Protein 4XRP (pdb70)

CATH classification: 3.40.50.300 (+1 more: 3.40.50.1000)

Nearest PDB structures (foldseek):
  4xrp-assembly1_F  TM=1.002E+00  e=7.796E-98  Capnocytophaga gingivalis ATCC 33624
  4xrp-assembly1_C  TM=9.971E-01  e=2.795E-89  Capnocytophaga gingivalis ATCC 33624
  4xru-assembly1_F  TM=9.814E-01  e=2.225E-80  Capnocytophaga gingivalis ATCC 33624
  2r3s-assembly1_B  TM=5.522E-01  e=4.168E-06  Nostoc punctiforme PCC 73102
  7clf-assembly1_A  TM=5.342E-01  e=6.201E-05  Serratia marcescens

Secondary structure (DSSP, 8-state):
--TT------EEEEEEE-TTSSHHHHHHHHHHHSSSEEEE-HHHHHHHTT--S---HHHHHHHHHHHHHHHHHHHHTT-EEEEE-S-SSHHHHHHHHHHHHTT-EEEEEEE---HHHHHTTTTTTTTSSS----TTHHHHHHHHHHHHTTTS----B---------------TTSPEEEEE-TBTTTEE-TTS-SS-GGGGGGPEE-HHHHHHHHHHTTTT-EEEEEEEEEGGGHHHHHHHHHHTT---SEEEEE-TT--S-HHHHHHHHHHHHTTTT-EEEEEEE--HHHHHIIIIIT---EEE-S----/---HHHHHHHHHHHHHTT----PPP-EEPPPBTTTTBSS-HHHHHHHHHHTT--EEEEEEEESSEEEEEEEESSGGG-EEE-SSS-B--SS-HHHHHHHTHHHHTTS--TTEEEEEEEEEEE-TTTS--SS--HHHHHHHHHHHHHHHHHSS-HHHHHHHHHTT-HHHHHHHHHTTTS-SHHHHHHS-HHHHHHHHHHHH-----HHHHHHHHHHHHHHHHHHTS----EEEEEEEEEEEETTS-EE----GGGHHHH--S--EEEE-SSHHHHHHHHHHHHHHHTT--STTEEEEEEEESSS--TT--S-EEEE-HHHHHHHH-TTTGGGHHHHHHH---TTHHHHHHHHHHHHHHHHHS-GGG-STT-HHHHHHHHHHHHHHHHHTTS-TT-/-EEEEE---TTHHHHTT--TTGGGGEEEE--TTSEEEEEB-SSSEEEEEEE--SSSSS-TTS-S---GGGT-HHHHHHHHHHHTGGGGS-HHHHHT-BPTTTSSBHHHH--S-EEEEEEEEE--STTB-SS-BHHHHH-TTB--EEEETTEEEEEEEESSHHHHHHHHHHHHHHHHHH----TT----SSHHHHHGGGGGSSS---HHHHHHHHHHH--SHHHHHHHHHHHHHHHHTTT--EE--SS-HHHHHHHHHHHHH-SSS-EEEES-TT-HHHHHHT-GGG---S-EEEE-SSTTHHHHHTS-TTTTS-S-EEEESSGGG----S-EEEEEES-TTSS-HHHHHHHHHHHHHS-EEEEEEEEE-GGGGGG--------HHHHHHHHHHHHTT---EEEEEEES-EETTB-SEEEEEEE-/--TT------EEEEEEE-TTSSHHHHHHHHHHHSSSEEEE-HHHHHHHTT-SS---HHHHHHHHHHHHHHHHHHHHTT-EEEEE-SSSSSHHHHHHHHHHTTTSEEEEEEE---STTTHHHHTTTTTTS-----TTHHHHHHHHHHHHTTTS--S-B-----PPP--PPP--TTSPEEEEE--BTTTEE-TT--SS-GGGGGGPEE-HHHHHHHHHHTTTT-EEEEEEEEEGGGHHHHHHHHHHTT---SEEEEE-TT--S-HHHHHHHHHHHHTTTTSEEEEEEE--HHHHHIIIIIS---EEE-S----/--HHHHHHHHHHHHHTT----PPP-EEPPPBTTTTBSS-HHHHHHHHHTTT--EEEEEEEESSEEEEEEEESSGGG-EEE-SSS-B--SS-HHHHHHHHHHHHTTS--TTEEEEEEEEEEESTTTS--SS--HHHHHHHHHHHHHHHHHSS-HHHHHHHHHTTSHHHHHHHHHHHHS-HHHHHHHS-HHHHHHHHHHHH-----HHHHHHHHHHHHHHHHHHTS----EEEEEEEEEEEESSS-EE----GGGGTTT--S--EEEE-SSHHHHHHHHHHHHHHHTT--STTEEEEEEEESSS--TT--S-EEEE-HHHHHHHH-TTTGGGHHHHHHH---HHHHHHHHHHHHHHHHHHHS-GGG-STT-TTHHHHHHHHHHHHHHHTSS-TT-/-EEEEEE--TTHHHHTT--TTGGGGEEEEEETTEEEEEEE-SSSEEEEEEE--SSSSS-TTS-S---GGGT-HHHHHHHHHHHTGGGGS-HHHHHT-B-SSSSSBHHHHTTS-EEEEEEEEE--BTTBSSS-BGGGGT-TTB--EEEETTEEEEEEEESSHHHHHHHHHHHHHHHHHH----SS----SSHHHHHGGGGGSSS---HHHHHHHHHHH--SHHHHHHHHHHHHHHHHTTT--EE--SS-HHHHHHHHHHHHH-SSS-EEEES-TTTHHHHHHT-GGG---S-EEEE-SSHHHHHHHHTTTTTTS-SSEEE-SSGGG----S-EEEEEES-TTSS-HHHHHHHHHHHTTS-EEEEEEEEE-GGGTT-------HHHHHHHHHHHHTTS--EEEEEEES-EETTB-SEEEEEEE-

Radius of gyration: 53.02 Å; Cα contacts (8 Å, |Δi|>4): 3892; chains: 6; bounding box: 178×100×111 Å

B-factor: mean 70.67, std 24.38, range [30.42, 230.84]

Structure (mmCIF, N/CA/C/O backbone):
data_4XRP
#
_entry.id   4XRP
#
_cell.length_a   111.160
_cell.length_b   179.201
_cell.length_c   114.333
_cell.angle_alpha   90.000
_cell.angle_beta   103.700
_cell.angle_gamma   90.000
#
_symmetry.space_group_name_H-M   'P 1 21 1'
#
loop_
_entity.id
_entity.type
_entity.pdbx_description
1 polymer Pnkp1
2 polymer Rnl
3 polymer Hen1
4 non-polymer 'PHOSPHATE ION'
5 non-polymer 'MAGNESIUM ION'
6 non-polymer 'SULFATE ION'
7 non-polymer GLYCEROL
8 water water
#
loop_
_atom_site.group_PDB
_atom_site.id
_atom_site.type_symbol
_atom_site.label_atom_id
_atom_site.label_alt_id
_atom_site.label_comp_id
_atom_site.label_asym_id
_atom_site.label_entity_id
_atom_site.label_seq_id
_atom_site.pdbx_PDB_ins_code
_atom_site.Cartn_x
_atom_site.Cartn_y
_atom_site.Cartn_z
_atom_site.occupancy
_atom_site.B_iso_or_equiv
_atom_site.auth_seq_id
_atom_site.auth_comp_id
_atom_site.auth_asym_id
_atom_site.auth_atom_id
_atom_site.pdbx_PDB_model_num
ATOM 1 N N . SER A 1 2 ? 88.136 32.921 104.953 1.00 137.74 2 SER A N 1
ATOM 2 C CA . SER A 1 2 ? 89.411 33.216 105.601 1.00 139.04 2 SER A CA 1
ATOM 3 C C . SER A 1 2 ? 89.995 32.007 106.326 1.00 137.90 2 SER A C 1
ATOM 4 O O . SER A 1 2 ? 89.431 30.915 106.315 1.00 135.36 2 SER A O 1
ATOM 7 N N . ALA A 1 3 ? 91.142 32.230 106.954 1.00 139.93 3 ALA A N 1
ATOM 8 C CA . ALA A 1 3 ? 91.795 31.233 107.784 1.00 139.81 3 ALA A CA 1
ATOM 9 C C . ALA A 1 3 ? 91.986 31.788 109.182 1.00 139.45 3 ALA A C 1
ATOM 10 O O . ALA A 1 3 ? 92.040 31.039 110.156 1.00 142.22 3 ALA A O 1
ATOM 12 N N . LYS A 1 4 ? 92.110 33.109 109.267 1.00 134.91 4 LYS A N 1
ATOM 13 C CA . LYS A 1 4 ? 92.343 33.782 110.539 1.00 132.25 4 LYS A CA 1
ATOM 14 C C . LYS A 1 4 ? 91.231 33.431 111.534 1.00 136.90 4 LYS A C 1
ATOM 15 O O . LYS A 1 4 ? 91.431 33.517 112.751 1.00 138.29 4 LYS A O 1
ATOM 21 N N . ASN A 1 5 ? 90.072 33.012 111.019 1.00 142.18 5 ASN A N 1
ATOM 22 C CA . ASN A 1 5 ? 88.880 32.840 111.851 1.00 145.58 5 ASN A CA 1
ATOM 23 C C . ASN A 1 5 ? 88.214 31.453 111.728 1.00 138.65 5 ASN A C 1
ATOM 24 O O . ASN A 1 5 ? 86.990 31.351 111.648 1.00 141.60 5 ASN A O 1
ATOM 29 N N . ASN A 1 6 ? 89.024 30.394 111.694 1.00 129.15 6 ASN A N 1
ATOM 30 C CA . ASN A 1 6 ? 88.494 29.031 111.736 1.00 121.29 6 ASN A CA 1
ATOM 31 C C . ASN A 1 6 ? 89.100 28.295 112.912 1.00 115.29 6 ASN A C 1
ATOM 32 O O . ASN A 1 6 ? 88.894 27.092 113.085 1.00 115.34 6 ASN A O 1
ATOM 37 N N . THR A 1 7 ? 89.854 29.057 113.699 1.00 109.81 7 THR A N 1
ATOM 38 C CA . THR A 1 7 ? 90.726 28.585 114.777 1.00 106.33 7 THR A CA 1
ATOM 39 C C . THR A 1 7 ? 90.222 27.438 115.670 1.00 101.84 7 THR A C 1
ATOM 40 O O . THR A 1 7 ? 89.055 27.394 116.067 1.00 99.40 7 THR A O 1
ATOM 44 N N . HIS A 1 8 ? 91.128 26.526 116.003 1.00 99.77 8 HIS A N 1
ATOM 45 C CA . HIS A 1 8 ? 90.782 25.339 116.774 1.00 100.37 8 HIS A CA 1
ATOM 46 C C . HIS A 1 8 ? 91.418 25.453 118.173 1.00 95.88 8 HIS A C 1
ATOM 47 O O . HIS A 1 8 ? 92.413 26.158 118.346 1.00 94.75 8 HIS A O 1
ATOM 54 N N . HIS A 1 9 ? 90.833 24.787 119.170 1.00 93.04 9 HIS A N 1
ATOM 55 C CA . HIS A 1 9 ? 91.387 24.762 120.532 1.00 91.94 9 HIS A CA 1
ATOM 56 C C . HIS A 1 9 ? 91.676 23.345 121.007 1.00 91.82 9 HIS A C 1
ATOM 57 O O . HIS A 1 9 ? 91.033 22.390 120.565 1.00 95.66 9 HIS A O 1
ATOM 64 N N . PHE A 1 10 ? 92.648 23.229 121.916 1.00 85.22 10 PHE A N 1
ATOM 65 C CA . PHE A 1 10 ? 93.258 21.950 122.292 1.00 79.97 10 PHE A CA 1
ATOM 66 C C . PHE A 1 10 ? 93.319 21.822 123.804 1.00 71.83 10 PHE A C 1
ATOM 67 O O . PHE A 1 10 ? 93.319 22.829 124.497 1.00 71.93 10 PHE A O 1
ATOM 75 N N . PRO A 1 11 ? 93.360 20.589 124.332 1.00 71.92 11 PRO A N 1
ATOM 76 C CA . PRO A 1 11 ? 93.442 20.377 125.790 1.00 72.82 11 PRO A CA 1
ATOM 77 C C . PRO A 1 11 ? 94.646 21.062 126.443 1.00 73.56 11 PRO A C 1
ATOM 78 O O . PRO A 1 11 ? 95.664 21.240 125.791 1.00 74.35 11 PRO A O 1
ATOM 82 N N . LYS A 1 12 ? 94.521 21.453 127.706 1.00 69.65 12 LYS A N 1
ATOM 83 C CA . LYS A 1 12 ? 95.650 22.020 128.421 1.00 65.64 12 LYS A CA 1
ATOM 84 C C . LYS A 1 12 ? 96.367 20.931 129.235 1.00 62.07 12 LYS A C 1
ATOM 85 O O . LYS A 1 12 ? 95.720 20.072 129.848 1.00 55.54 12 LYS A O 1
ATOM 91 N N . LEU A 1 13 ? 97.700 20.976 129.238 1.00 58.55 13 LEU A N 1
ATOM 92 C CA . LEU A 1 13 ? 98.498 20.196 130.172 1.00 50.09 13 LEU A CA 1
ATOM 93 C C . LEU A 1 13 ? 99.235 21.156 131.094 1.00 55.74 13 LEU A C 1
ATOM 94 O O . LEU A 1 13 ? 99.968 22.032 130.629 1.00 57.94 13 LEU A O 1
ATOM 99 N N . LEU A 1 14 ? 99.013 21.016 132.398 1.00 57.92 14 LEU A N 1
ATOM 100 C CA . LEU A 1 14 ? 99.687 21.862 133.371 1.00 58.33 14 LEU A CA 1
ATOM 101 C C . LEU A 1 14 ? 100.747 21.025 134.068 1.00 65.08 14 LEU A C 1
ATOM 102 O O . LEU A 1 14 ? 100.424 19.999 134.684 1.00 63.64 14 LEU A O 1
ATOM 107 N N . ILE A 1 15 ? 102.005 21.461 133.991 1.00 68.60 15 ILE A N 1
ATOM 108 C CA . ILE A 1 15 ? 103.087 20.707 134.617 1.00 66.37 15 ILE A CA 1
ATOM 109 C C . ILE A 1 15 ? 103.556 21.406 135.880 1.00 67.30 15 ILE A C 1
ATOM 110 O O . ILE A 1 15 ? 103.906 22.592 135.856 1.00 65.54 15 ILE A O 1
ATOM 115 N N . LEU A 1 16 ? 103.562 20.660 136.980 1.00 65.63 16 LEU A N 1
ATOM 116 C CA . LEU A 1 16 ? 103.868 21.234 138.284 1.00 67.26 16 LEU A CA 1
ATOM 117 C C . LEU A 1 16 ? 105.328 21.036 138.648 1.00 67.54 16 LEU A C 1
ATOM 118 O O . LEU A 1 16 ? 105.734 19.927 139.001 1.00 69.09 16 LEU A O 1
ATOM 123 N N . VAL A 1 17 ? 106.106 22.117 138.574 1.00 67.24 17 VAL A N 1
ATOM 124 C CA . VAL A 1 17 ? 107.559 22.044 138.739 1.00 65.44 17 VAL A CA 1
ATOM 125 C C . VAL A 1 17 ? 107.990 22.479 140.129 1.00 57.64 17 VAL A C 1
ATOM 126 O O . VAL A 1 17 ? 107.760 23.631 140.533 1.00 54.78 17 VAL A O 1
ATOM 130 N N . GLY A 1 18 ? 108.612 21.565 140.866 1.00 49.68 18 GLY A N 1
ATOM 131 C CA . GLY A 1 18 ? 108.961 21.880 142.232 1.00 50.35 18 GLY A CA 1
ATOM 132 C C . GLY A 1 18 ? 109.697 20.799 142.993 1.00 56.61 18 GLY A C 1
ATOM 133 O O . GLY A 1 18 ? 109.745 19.617 142.605 1.00 54.14 18 GLY A O 1
ATOM 134 N N . ALA A 1 19 ? 110.321 21.239 144.080 1.00 59.23 19 ALA A N 1
ATOM 135 C CA . ALA A 1 19 ? 110.966 20.336 145.014 1.00 55.21 19 ALA A CA 1
ATOM 136 C C . ALA A 1 19 ? 109.908 19.548 145.790 1.00 54.63 19 ALA A C 1
ATOM 137 O O . ALA A 1 19 ? 108.772 20.000 145.904 1.00 49.17 19 ALA A O 1
ATOM 139 N N . PRO A 1 20 ? 110.259 18.355 146.300 1.00 62.15 20 PRO A N 1
ATOM 140 C CA . PRO A 1 20 ? 109.364 17.663 147.238 1.00 69.77 20 PRO A CA 1
ATOM 141 C C . PRO A 1 20 ? 109.112 18.544 148.456 1.00 76.04 20 PRO A C 1
ATOM 142 O O . PRO A 1 20 ? 110.071 18.947 149.112 1.00 77.14 20 PRO A O 1
ATOM 146 N N . GLY A 1 21 ? 107.854 18.861 148.739 1.00 80.03 21 GLY A N 1
ATOM 147 C CA . GLY A 1 21 ? 107.528 19.677 149.892 1.00 76.36 21 GLY A CA 1
ATOM 148 C C . GLY A 1 21 ? 107.084 21.062 149.480 1.00 73.31 21 GLY A C 1
ATOM 149 O O . GLY A 1 21 ? 106.649 21.862 150.311 1.00 74.40 21 GLY A O 1
ATOM 150 N N . SER A 1 22 ? 107.180 21.350 148.188 1.00 71.59 22 SER A N 1
ATOM 151 C CA . SER A 1 22 ? 106.944 22.715 147.728 1.00 72.86 22 SER A CA 1
ATOM 152 C C . SER A 1 22 ? 105.474 22.974 147.492 1.00 64.03 22 SER A C 1
ATOM 153 O O . SER A 1 22 ? 105.098 24.025 146.984 1.00 58.21 22 SER A O 1
ATOM 156 N N . GLY A 1 23 ? 104.641 22.011 147.856 1.00 62.73 23 GLY A N 1
ATOM 157 C CA . GLY A 1 23 ? 103.215 22.223 147.777 1.00 63.30 23 GLY A CA 1
ATOM 158 C C . GLY A 1 23 ? 102.658 21.995 146.391 1.00 59.94 23 GLY A C 1
ATOM 159 O O . GLY A 1 23 ? 101.725 22.684 145.984 1.00 58.25 23 GLY A O 1
ATOM 160 N N . LYS A 1 24 ? 103.285 21.092 145.642 1.00 58.41 24 LYS A N 1
ATOM 161 C CA . LYS A 1 24 ? 102.774 20.651 144.350 1.00 56.25 24 LYS A CA 1
ATOM 162 C C . LYS A 1 24 ? 101.423 19.961 144.498 1.00 59.62 24 LYS A C 1
ATOM 163 O O . LYS A 1 24 ? 100.448 20.344 143.847 1.00 60.79 24 LYS A O 1
ATOM 169 N N . SER A 1 25 ? 101.379 18.917 145.322 1.00 56.20 25 SER A N 1
ATOM 170 C CA . SER A 1 25 ? 100.139 18.200 145.523 1.00 54.81 25 SER A CA 1
ATOM 171 C C . SER A 1 25 ? 99.030 19.120 145.960 1.00 56.85 25 SER A C 1
ATOM 172 O O . SER A 1 25 ? 97.958 19.163 145.355 1.00 59.19 25 SER A O 1
ATOM 175 N N . THR A 1 26 ? 99.300 19.824 147.053 1.00 57.59 26 THR A N 1
ATOM 176 C CA . THR A 1 26 ? 98.312 20.670 147.723 1.00 54.35 26 THR A CA 1
ATOM 177 C C . THR A 1 26 ? 97.667 21.659 146.796 1.00 46.94 26 THR A C 1
ATOM 178 O O . THR A 1 26 ? 96.538 22.053 147.003 1.00 50.50 26 THR A O 1
ATOM 182 N N . PHE A 1 27 ? 98.409 22.109 145.803 1.00 43.10 27 PHE A N 1
ATOM 183 C CA . PHE A 1 27 ? 97.830 22.964 144.791 1.00 43.11 27 PHE A CA 1
ATOM 184 C C . PHE A 1 27 ? 96.891 22.151 143.903 1.00 49.99 27 PHE A C 1
ATOM 185 O O . PHE A 1 27 ? 95.731 22.514 143.733 1.00 56.95 27 PHE A O 1
ATOM 193 N N . ALA A 1 28 ? 97.381 21.064 143.324 1.00 46.54 28 ALA A N 1
ATOM 194 C CA . ALA A 1 28 ? 96.528 20.249 142.470 1.00 48.50 28 ALA A CA 1
ATOM 195 C C . ALA A 1 28 ? 95.196 19.884 143.153 1.00 56.72 28 ALA A C 1
ATOM 196 O O . ALA A 1 28 ? 94.143 19.883 142.499 1.00 57.73 28 ALA A O 1
ATOM 198 N N . ARG A 1 29 ? 95.228 19.615 144.462 1.00 61.51 29 ARG A N 1
ATOM 199 C CA . ARG A 1 29 ? 94.008 19.210 145.179 1.00 66.55 29 ARG A CA 1
ATOM 200 C C . ARG A 1 29 ? 92.945 20.318 145.109 1.00 61.30 29 ARG A C 1
ATOM 201 O O . ARG A 1 29 ? 91.767 20.060 144.878 1.00 57.91 29 ARG A O 1
ATOM 209 N N . TYR A 1 30 ? 93.374 21.559 145.267 1.00 51.90 30 TYR A N 1
ATOM 210 C CA . TYR A 1 30 ? 92.473 22.687 145.151 1.00 43.40 30 TYR A CA 1
ATOM 211 C C . TYR A 1 30 ? 92.177 23.002 143.696 1.00 45.61 30 TYR A C 1
ATOM 212 O O . TYR A 1 30 ? 91.154 23.581 143.381 1.00 49.21 30 TYR A O 1
ATOM 221 N N . PHE A 1 31 ? 93.094 22.669 142.802 1.00 49.04 31 PHE A N 1
ATOM 222 C CA . PHE A 1 31 ? 92.914 23.045 141.407 1.00 48.65 31 PHE A CA 1
ATOM 223 C C . PHE A 1 31 ? 91.824 22.216 140.765 1.00 47.84 31 PHE A C 1
ATOM 224 O O . PHE A 1 31 ? 90.846 22.772 140.277 1.00 45.42 31 PHE A O 1
ATOM 232 N N . ILE A 1 32 ? 91.981 20.888 140.781 1.00 52.10 32 ILE A N 1
ATOM 233 C CA . ILE A 1 32 ? 91.039 19.992 140.092 1.00 52.69 32 ILE A CA 1
ATOM 234 C C . ILE A 1 32 ? 89.640 19.973 140.738 1.00 58.76 32 ILE A C 1
ATOM 235 O O . ILE A 1 32 ? 88.752 19.257 140.284 1.00 65.36 32 ILE A O 1
ATOM 240 N N . ARG A 1 33 ? 89.473 20.719 141.825 1.00 51.89 33 ARG A N 1
ATOM 241 C CA . ARG A 1 33 ? 88.186 20.863 142.501 1.00 45.86 33 ARG A CA 1
ATOM 242 C C . ARG A 1 33 ? 87.505 22.172 142.148 1.00 48.56 33 ARG A C 1
ATOM 243 O O . ARG A 1 33 ? 86.286 22.308 142.296 1.00 54.41 33 ARG A O 1
ATOM 251 N N . THR A 1 34 ? 88.302 23.149 141.729 1.00 41.03 34 THR A N 1
ATOM 252 C CA . THR A 1 34 ? 87.781 24.477 141.440 1.00 45.04 34 THR A CA 1
ATOM 253 C C . THR A 1 34 ? 87.808 24.778 139.929 1.00 52.40 34 THR A C 1
ATOM 254 O O . THR A 1 34 ? 86.953 25.493 139.426 1.00 54.03 34 THR A O 1
ATOM 258 N N . GLU A 1 35 ? 88.780 24.242 139.198 1.00 59.38 35 GLU A N 1
ATOM 259 C CA . GLU A 1 35 ? 88.748 24.363 137.744 1.00 62.09 35 GLU A CA 1
ATOM 260 C C . GLU A 1 35 ? 87.972 23.173 137.185 1.00 61.89 35 GLU A C 1
ATOM 261 O O . GLU A 1 35 ? 87.592 22.287 137.949 1.00 58.34 35 GLU A O 1
ATOM 267 N N . ASP A 1 36 ? 87.781 23.096 135.869 1.00 69.55 36 ASP A N 1
ATOM 268 C CA . ASP A 1 36 ? 86.650 22.309 135.410 1.00 74.22 36 ASP A CA 1
ATOM 269 C C . ASP A 1 36 ? 86.865 21.007 134.657 1.00 73.35 36 ASP A C 1
ATOM 270 O O . ASP A 1 36 ? 86.246 20.000 135.014 1.00 78.86 36 ASP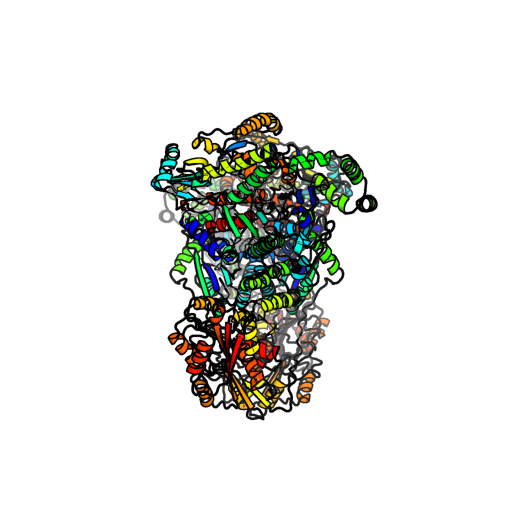 A O 1
ATOM 275 N N . ASN A 1 37 ? 87.700 20.980 133.630 1.00 62.88 37 ASN A N 1
ATOM 276 C CA . ASN A 1 37 ? 87.834 19.718 132.906 1.00 61.33 37 ASN A CA 1
ATOM 277 C C . ASN A 1 37 ? 89.141 19.001 133.226 1.00 67.11 37 ASN A C 1
ATOM 278 O O . ASN A 1 37 ? 89.934 18.736 132.331 1.00 76.66 37 ASN A O 1
ATOM 283 N N . TRP A 1 38 ? 89.381 18.662 134.487 1.00 58.28 38 TRP A N 1
ATOM 284 C CA . TRP A 1 38 ? 90.743 18.305 134.858 1.00 48.84 38 TRP A CA 1
ATOM 285 C C . TRP A 1 38 ? 90.929 16.982 135.563 1.00 43.93 38 TRP A C 1
ATOM 286 O O . TRP A 1 38 ? 90.262 16.693 136.550 1.00 46.54 38 TRP A O 1
ATOM 297 N N . VAL A 1 39 ? 91.867 16.190 135.060 1.00 39.59 39 VAL A N 1
ATOM 298 C CA . VAL A 1 39 ? 92.279 14.976 135.753 1.00 41.76 39 VAL A CA 1
ATOM 299 C C . VAL A 1 39 ? 93.761 15.008 136.099 1.00 38.15 39 VAL A C 1
ATOM 300 O O . VAL A 1 39 ? 94.576 15.439 135.285 1.00 40.02 39 VAL A O 1
ATOM 304 N N . ARG A 1 40 ? 94.105 14.533 137.296 1.00 38.45 40 ARG A N 1
ATOM 305 C CA . ARG A 1 40 ? 95.497 14.490 137.747 1.00 44.76 40 ARG A CA 1
ATOM 306 C C . ARG A 1 40 ? 96.170 13.153 137.464 1.00 48.55 40 ARG A C 1
ATOM 307 O O . ARG A 1 40 ? 95.583 12.098 137.658 1.00 51.36 40 ARG A O 1
ATOM 315 N N . VAL A 1 41 ? 97.408 13.195 136.996 1.00 47.16 41 VAL A N 1
ATOM 316 C CA . VAL A 1 41 ? 98.187 11.974 136.925 1.00 44.18 41 VAL A CA 1
ATOM 317 C C . VAL A 1 41 ? 99.311 12.064 137.907 1.00 51.09 41 VAL A C 1
ATOM 318 O O . VAL A 1 41 ? 99.962 13.116 138.010 1.00 58.09 41 VAL A O 1
ATOM 322 N N . ASN A 1 42 ? 99.547 10.981 138.641 1.00 45.70 42 ASN A N 1
ATOM 323 C CA . ASN A 1 42 ? 100.591 11.043 139.638 1.00 49.94 42 ASN A CA 1
ATOM 324 C C . ASN A 1 42 ? 101.403 9.797 139.782 1.00 52.99 42 ASN A C 1
ATOM 325 O O . ASN A 1 42 ? 100.886 8.739 140.130 1.00 58.03 42 ASN A O 1
ATOM 330 N N . ARG A 1 43 ? 102.702 9.960 139.611 1.00 48.93 43 ARG A N 1
ATOM 331 C CA . ARG A 1 43 ? 103.589 8.838 139.564 1.00 49.13 43 ARG A CA 1
ATOM 332 C C . ARG A 1 43 ? 103.566 8.015 140.864 1.00 55.69 43 ARG A C 1
ATOM 333 O O . ARG A 1 43 ? 103.455 6.799 140.799 1.00 51.72 43 ARG A O 1
ATOM 341 N N . ASP A 1 44 ? 103.668 8.657 142.033 1.00 67.47 44 ASP A N 1
ATOM 342 C CA . ASP A 1 44 ? 103.697 7.910 143.306 1.00 76.28 44 ASP A CA 1
ATOM 343 C C . ASP A 1 44 ? 102.548 6.919 143.418 1.00 71.92 44 ASP A C 1
ATOM 344 O O . ASP A 1 44 ? 102.720 5.835 143.957 1.00 75.20 44 ASP A O 1
ATOM 349 N N . ASP A 1 45 ? 101.364 7.323 142.971 1.00 63.11 45 ASP A N 1
ATOM 350 C CA . ASP A 1 45 ? 100.186 6.471 143.060 1.00 58.80 45 ASP A CA 1
ATOM 351 C C . ASP A 1 45 ? 100.324 5.170 142.251 1.00 53.84 45 ASP A C 1
ATOM 352 O O . ASP A 1 45 ? 99.990 4.075 142.749 1.00 46.09 45 ASP A O 1
ATOM 357 N N . PHE A 1 46 ? 100.897 5.271 141.050 1.00 52.10 46 PHE A N 1
ATOM 358 C CA . PHE A 1 46 ? 101.264 4.080 140.264 1.00 43.18 46 PHE A CA 1
ATOM 359 C C . PHE A 1 46 ? 102.192 3.139 141.059 1.00 42.06 46 PHE A C 1
ATOM 360 O O . PHE A 1 46 ? 102.104 1.928 140.904 1.00 38.39 46 PHE A O 1
ATOM 368 N N . ARG A 1 47 ? 103.101 3.705 141.869 1.00 50.41 47 ARG A N 1
ATOM 369 C CA . ARG A 1 47 ? 103.947 2.931 142.791 1.00 54.61 47 ARG A CA 1
ATOM 370 C C . ARG A 1 47 ? 103.103 2.165 143.813 1.00 55.69 47 ARG A C 1
ATOM 371 O O . ARG A 1 47 ? 103.325 0.982 144.087 1.00 51.14 47 ARG A O 1
ATOM 379 N N . LEU A 1 48 ? 102.150 2.868 144.408 1.00 61.48 48 LEU A N 1
ATOM 380 C CA . LEU A 1 48 ? 101.292 2.271 145.413 1.00 59.67 48 LEU A CA 1
ATOM 381 C C . LEU A 1 48 ? 100.540 1.094 144.852 1.00 59.84 48 LEU A C 1
ATOM 382 O O . LEU A 1 48 ? 100.274 0.139 145.580 1.00 64.04 48 LEU A O 1
ATOM 387 N N . MET A 1 49 ? 100.204 1.149 143.561 1.00 55.46 49 MET A N 1
ATOM 388 C CA . MET A 1 49 ? 99.520 0.016 142.935 1.00 49.90 49 MET A CA 1
ATOM 389 C C . MET A 1 49 ? 100.380 -1.216 143.012 1.00 50.87 49 MET A C 1
ATOM 390 O O . MET A 1 49 ? 99.856 -2.329 143.084 1.00 54.80 49 MET A O 1
ATOM 395 N N . GLN A 1 50 ? 101.696 -1.003 143.021 1.00 43.71 50 GLN A N 1
ATOM 396 C CA . GLN A 1 50 ? 102.657 -2.098 143.053 1.00 44.00 50 GLN A CA 1
ATOM 397 C C . GLN A 1 50 ? 103.047 -2.461 144.474 1.00 40.74 50 GLN A C 1
ATOM 398 O O . GLN A 1 50 ? 103.952 -3.273 144.676 1.00 33.79 50 GLN A O 1
ATOM 404 N N . PHE A 1 51 ? 102.387 -1.809 145.432 1.00 46.41 51 PHE A N 1
ATOM 405 C CA . PHE A 1 51 ? 102.586 -2.009 146.873 1.00 52.31 51 PHE A CA 1
ATOM 406 C C . PHE A 1 51 ? 103.969 -1.580 147.381 1.00 55.91 51 PHE A C 1
ATOM 407 O O . PHE A 1 51 ? 104.409 -2.044 148.432 1.00 53.11 51 PHE A O 1
ATOM 415 N N . GLY A 1 52 ? 104.647 -0.722 146.620 1.00 61.37 52 GLY A N 1
ATOM 416 C CA . GLY A 1 52 ? 105.911 -0.123 147.016 1.00 78.27 52 GLY A CA 1
ATOM 417 C C . GLY A 1 52 ? 105.659 1.291 147.480 1.00 94.45 52 GLY A C 1
ATOM 418 O O . GLY A 1 52 ? 104.838 1.974 146.873 1.00 100.94 52 GLY A O 1
ATOM 419 N N . ASP A 1 53 ? 106.331 1.769 148.523 1.00 103.64 53 ASP A N 1
ATOM 420 C CA . ASP A 1 53 ? 105.950 3.091 148.998 1.00 109.06 53 ASP A CA 1
ATOM 421 C C . ASP A 1 53 ? 106.765 4.147 148.256 1.00 106.65 53 ASP A C 1
ATOM 422 O O . ASP A 1 53 ? 106.193 5.115 147.726 1.00 107.75 53 ASP A O 1
ATOM 427 N N . SER A 1 54 ? 108.082 3.981 148.185 1.00 100.58 54 SER A N 1
ATOM 428 C CA . SER A 1 54 ? 108.796 4.878 147.304 1.00 96.73 54 SER A CA 1
ATOM 429 C C . SER A 1 54 ? 109.904 4.199 146.511 1.00 94.04 54 SER A C 1
ATOM 430 O O . SER A 1 54 ? 110.341 3.090 146.861 1.00 94.33 54 SER A O 1
ATOM 433 N N . LEU A 1 55 ? 110.378 4.951 145.504 1.00 91.37 55 LEU A N 1
ATOM 434 C CA . LEU A 1 55 ? 111.381 4.592 144.485 1.00 84.81 55 LEU A CA 1
ATOM 435 C C . LEU A 1 55 ? 111.697 3.115 144.383 1.00 87.18 55 LEU A C 1
ATOM 436 O O . LEU A 1 55 ? 112.334 2.551 145.276 1.00 88.60 55 LEU A O 1
ATOM 441 N N . MET A 1 56 ? 111.303 2.493 143.278 1.00 85.24 56 MET A N 1
ATOM 442 C CA . MET A 1 56 ? 111.443 1.049 143.192 1.00 86.76 56 MET A CA 1
ATOM 443 C C . MET A 1 56 ? 112.437 0.642 142.126 1.00 79.19 56 MET A C 1
ATOM 444 O O . MET A 1 56 ? 113.041 1.487 141.480 1.00 78.18 56 MET A O 1
ATOM 449 N N . SER A 1 57 ? 112.575 -0.673 141.963 1.00 77.69 57 SER A N 1
ATOM 450 C CA . SER A 1 57 ? 113.345 -1.321 140.901 1.00 72.03 57 SER A CA 1
ATOM 451 C C . SER A 1 57 ? 113.289 -0.575 139.586 1.00 66.13 57 SER A C 1
ATOM 452 O O . SER A 1 57 ? 112.256 -0.020 139.233 1.00 65.60 57 SER A O 1
ATOM 455 N N . PRO A 1 58 ? 114.402 -0.570 138.845 1.00 65.33 58 PRO A N 1
ATOM 456 C CA . PRO A 1 58 ? 114.452 0.016 137.498 1.00 65.56 58 PRO A CA 1
ATOM 457 C C . PRO A 1 58 ? 113.434 -0.633 136.565 1.00 65.93 58 PRO A C 1
ATOM 458 O O . PRO A 1 58 ? 112.935 -0.000 135.623 1.00 54.83 58 PRO A O 1
ATOM 462 N N . PHE A 1 59 ? 113.124 -1.895 136.875 1.00 75.47 59 PHE A N 1
ATOM 463 C CA . PHE A 1 59 ? 112.081 -2.662 136.206 1.00 77.41 59 PHE A CA 1
ATOM 464 C C . PHE A 1 59 ? 110.760 -1.941 136.325 1.00 79.94 59 PHE A C 1
ATOM 465 O O . PHE A 1 59 ? 110.280 -1.372 135.340 1.00 86.37 59 PHE A O 1
ATOM 473 N N . TYR A 1 60 ? 110.170 -1.995 137.521 1.00 73.14 60 TYR A N 1
ATOM 474 C CA . TYR A 1 60 ? 108.909 -1.315 137.804 1.00 59.71 60 TYR A CA 1
ATOM 475 C C . TYR A 1 60 ? 108.913 0.132 137.297 1.00 55.75 60 TYR A C 1
ATOM 476 O O . TYR A 1 60 ? 107.994 0.552 136.579 1.00 51.25 60 TYR A O 1
ATOM 485 N N . GLU A 1 61 ? 109.987 0.858 137.604 1.00 54.45 61 GLU A N 1
ATOM 486 C CA . GLU A 1 61 ? 110.042 2.292 137.344 1.00 58.09 61 GLU A CA 1
ATOM 487 C C . GLU A 1 61 ? 109.927 2.604 135.850 1.00 60.77 61 GLU A C 1
ATOM 488 O O . GLU A 1 61 ? 109.202 3.522 135.458 1.00 55.15 61 GLU A O 1
ATOM 494 N N . GLU A 1 62 ? 110.641 1.846 135.017 1.00 71.54 62 GLU A N 1
ATOM 495 C CA . GLU A 1 62 ? 110.541 2.039 133.569 1.00 77.53 62 GLU A CA 1
ATOM 496 C C . GLU A 1 62 ? 109.092 1.842 133.105 1.00 72.57 62 GLU A C 1
ATOM 497 O O . GLU A 1 62 ? 108.550 2.674 132.364 1.00 68.05 62 GLU A O 1
ATOM 503 N N . ARG A 1 63 ? 108.465 0.761 133.585 1.00 66.03 63 ARG A N 1
ATOM 504 C CA . ARG A 1 63 ? 107.112 0.385 133.174 1.00 60.88 63 ARG A CA 1
ATOM 505 C C . ARG A 1 63 ? 106.078 1.416 133.604 1.00 61.84 63 ARG A C 1
ATOM 506 O O . ARG A 1 63 ? 105.177 1.784 132.840 1.00 62.03 63 ARG A O 1
ATOM 514 N N . ILE A 1 64 ? 106.215 1.872 134.842 1.00 51.87 64 ILE A N 1
ATOM 515 C CA . ILE A 1 64 ? 105.359 2.909 135.377 1.00 47.66 64 ILE A CA 1
ATOM 516 C C . ILE A 1 64 ? 105.311 4.121 134.430 1.00 54.10 64 ILE A C 1
ATOM 517 O O . ILE A 1 64 ? 104.257 4.727 134.229 1.00 55.52 64 ILE A O 1
ATOM 522 N N . THR A 1 65 ? 106.452 4.455 133.828 1.00 57.83 65 THR A N 1
ATOM 523 C CA . THR A 1 65 ? 106.518 5.562 132.873 1.00 58.68 65 THR A CA 1
ATOM 524 C C . THR A 1 65 ? 105.625 5.298 131.662 1.00 61.11 65 THR A C 1
ATOM 525 O O . THR A 1 65 ? 104.971 6.214 131.148 1.00 59.42 65 THR A O 1
ATOM 529 N N . LYS A 1 66 ? 105.650 4.053 131.172 1.00 64.31 66 LYS A N 1
ATOM 530 C CA . LYS A 1 66 ? 104.901 3.707 129.969 1.00 59.86 66 LYS A CA 1
ATOM 531 C C . LYS A 1 66 ? 103.433 3.848 130.311 1.00 58.62 66 LYS A C 1
ATOM 532 O O . LYS A 1 66 ? 102.648 4.315 129.480 1.00 58.82 66 LYS A O 1
ATOM 538 N N . MET A 1 67 ? 103.096 3.529 131.568 1.00 57.55 67 MET A N 1
ATOM 539 C CA . MET A 1 67 ? 101.748 3.747 132.118 1.00 58.62 67 MET A CA 1
ATOM 540 C C . MET A 1 67 ? 101.364 5.220 132.235 1.00 59.30 67 MET A C 1
ATOM 541 O O . MET A 1 67 ? 100.287 5.621 131.797 1.00 59.43 67 MET A O 1
ATOM 546 N N . VAL A 1 68 ? 102.221 6.009 132.873 1.00 55.94 68 VAL A N 1
ATOM 547 C CA . VAL A 1 68 ? 101.988 7.438 132.996 1.00 57.74 68 VAL A CA 1
ATOM 548 C C . VAL A 1 68 ? 101.732 8.076 131.640 1.00 65.16 68 VAL A C 1
ATOM 549 O O . VAL A 1 68 ? 100.744 8.792 131.466 1.00 69.11 68 VAL A O 1
ATOM 553 N N . GLU A 1 69 ? 102.597 7.785 130.670 1.00 70.84 69 GLU A N 1
ATOM 554 C CA . GLU A 1 69 ? 102.494 8.424 129.366 1.00 79.35 69 GLU A CA 1
ATOM 555 C C . GLU A 1 69 ? 101.269 7.900 128.639 1.00 75.54 69 GLU A C 1
ATOM 556 O O . GLU A 1 69 ? 100.555 8.663 127.986 1.00 75.75 69 GLU A O 1
ATOM 562 N N . ALA A 1 70 ? 101.010 6.602 128.774 1.00 74.89 70 ALA A N 1
ATOM 563 C CA . ALA A 1 70 ? 99.803 6.015 128.194 1.00 75.92 70 ALA A CA 1
ATOM 564 C C . ALA A 1 70 ? 98.535 6.644 128.756 1.00 74.93 70 ALA A C 1
ATOM 565 O O . ALA A 1 70 ? 97.513 6.741 128.073 1.00 75.79 70 ALA A O 1
ATOM 567 N N . SER A 1 71 ? 98.636 7.111 129.993 1.00 70.08 71 SER A N 1
ATOM 568 C CA . SER A 1 71 ? 97.502 7.680 130.694 1.00 64.42 71 SER A CA 1
ATOM 569 C C . SER A 1 71 ? 97.313 9.141 130.364 1.00 59.43 71 SER A C 1
ATOM 570 O O . SER A 1 71 ? 96.205 9.562 130.040 1.00 59.17 71 SER A O 1
ATOM 573 N N . VAL A 1 72 ? 98.393 9.909 130.430 1.00 50.31 72 VAL A N 1
ATOM 574 C CA . VAL A 1 72 ? 98.292 11.323 130.128 1.00 49.19 72 VAL A CA 1
ATOM 575 C C . VAL A 1 72 ? 97.747 11.500 128.729 1.00 53.60 72 VAL A C 1
ATOM 576 O O . VAL A 1 72 ? 96.909 12.363 128.492 1.00 58.05 72 VAL A O 1
ATOM 580 N N . ILE A 1 73 ? 98.164 10.637 127.810 1.00 56.17 73 ILE A N 1
ATOM 581 C CA . ILE A 1 73 ? 97.799 10.840 126.413 1.00 56.57 73 ILE A CA 1
ATOM 582 C C . ILE A 1 73 ? 96.370 10.384 126.155 1.00 59.25 73 ILE A C 1
ATOM 583 O O . ILE A 1 73 ? 95.603 11.088 125.486 1.00 60.77 73 ILE A O 1
ATOM 588 N N . ALA A 1 74 ? 96.013 9.217 126.689 1.00 57.47 74 ALA A N 1
ATOM 589 C CA . ALA A 1 74 ? 94.641 8.733 126.577 1.00 58.03 74 ALA A CA 1
ATOM 590 C C . ALA A 1 74 ? 93.645 9.806 127.033 1.00 57.49 74 ALA A C 1
ATOM 591 O O . ALA A 1 74 ? 92.582 9.995 126.415 1.00 50.99 74 ALA A O 1
ATOM 593 N N . LEU A 1 75 ? 94.016 10.508 128.107 1.00 55.10 75 LEU A N 1
ATOM 594 C CA . LEU A 1 75 ? 93.210 11.583 128.668 1.00 53.35 75 LEU A CA 1
ATOM 595 C C . LEU A 1 75 ? 93.238 12.797 127.787 1.00 54.72 75 LEU A C 1
ATOM 596 O O . LEU A 1 75 ? 92.217 13.452 127.589 1.00 58.40 75 LEU A O 1
ATOM 601 N N . LEU A 1 76 ? 94.423 13.114 127.280 1.00 56.26 76 LEU A N 1
ATOM 602 C CA . LEU A 1 76 ? 94.579 14.296 126.445 1.00 57.74 76 LEU A CA 1
ATOM 603 C C . LEU A 1 76 ? 93.810 14.126 125.142 1.00 62.76 76 LEU A C 1
ATOM 604 O O . LEU A 1 76 ? 93.127 15.060 124.710 1.00 65.55 76 LEU A O 1
ATOM 609 N N . LYS A 1 77 ? 93.932 12.949 124.519 1.00 58.39 77 LYS A N 1
ATOM 610 C CA . LYS A 1 77 ? 93.222 12.650 123.273 1.00 56.75 77 LYS A CA 1
ATOM 611 C C . LYS A 1 77 ? 91.716 12.839 123.423 1.00 63.95 77 LYS A C 1
ATOM 612 O O . LYS A 1 77 ? 91.053 13.271 122.485 1.00 66.68 77 LYS A O 1
ATOM 618 N N . ASN A 1 78 ? 91.199 12.527 124.616 1.00 70.45 78 ASN A N 1
ATOM 619 C CA . ASN A 1 78 ? 89.772 12.608 124.955 1.00 69.42 78 ASN A CA 1
ATOM 620 C C . ASN A 1 78 ? 89.298 14.039 125.195 1.00 69.51 78 ASN A C 1
ATOM 621 O O . ASN A 1 78 ? 88.205 14.256 125.723 1.00 68.98 78 ASN A O 1
ATOM 626 N N . ARG A 1 79 ? 90.133 15.004 124.808 1.00 67.61 79 ARG A N 1
ATOM 627 C CA . ARG A 1 79 ? 89.871 16.420 125.021 1.00 66.16 79 ARG A CA 1
ATOM 628 C C . ARG A 1 79 ? 89.715 16.717 126.520 1.00 61.22 79 ARG A C 1
ATOM 629 O O . ARG A 1 79 ? 88.941 17.588 126.914 1.00 59.78 79 ARG A O 1
ATOM 637 N N . THR A 1 80 ? 90.468 16.000 127.350 1.00 60.62 80 THR A N 1
ATOM 638 C CA . THR A 1 80 ? 90.465 16.232 128.799 1.00 58.39 80 THR A CA 1
ATOM 639 C C . THR A 1 80 ? 91.793 16.808 129.268 1.00 56.69 80 THR A C 1
ATOM 640 O O . THR A 1 80 ? 92.861 16.347 128.870 1.00 60.08 80 THR A O 1
ATOM 644 N N . ASN A 1 81 ? 91.714 17.815 130.127 1.00 51.42 81 ASN A N 1
ATOM 645 C CA . ASN A 1 81 ? 92.896 18.460 130.662 1.00 53.82 81 ASN A CA 1
ATOM 646 C C . ASN A 1 81 ? 93.604 17.604 131.702 1.00 53.76 81 ASN A C 1
ATOM 647 O O . ASN A 1 81 ? 92.973 16.954 132.542 1.00 54.73 81 ASN A O 1
ATOM 652 N N . VAL A 1 82 ? 94.925 17.596 131.643 1.00 48.33 82 VAL A N 1
ATOM 653 C CA . VAL A 1 82 ? 95.665 16.806 132.585 1.00 44.89 82 VAL A CA 1
ATOM 654 C C . VAL A 1 82 ? 96.561 17.686 133.417 1.00 44.89 82 VAL A C 1
ATOM 655 O O . VAL A 1 82 ? 97.256 18.539 132.885 1.00 48.53 82 VAL A O 1
ATOM 659 N N . ILE A 1 83 ? 96.546 17.489 134.724 1.00 43.72 83 ILE A N 1
ATOM 660 C CA . ILE A 1 83 ? 97.529 18.148 135.543 1.00 46.36 83 ILE A CA 1
ATOM 661 C C . ILE A 1 83 ? 98.458 17.047 136.007 1.00 55.06 83 ILE A C 1
ATOM 662 O O . ILE A 1 83 ? 98.009 15.989 136.461 1.00 54.00 83 ILE A O 1
ATOM 667 N N . ILE A 1 84 ? 99.760 17.266 135.834 1.00 57.53 84 ILE A N 1
ATOM 668 C CA . ILE A 1 84 ? 100.739 16.271 136.254 1.00 51.37 84 ILE A CA 1
ATOM 669 C C . ILE A 1 84 ? 101.951 16.914 136.890 1.00 49.93 84 ILE A C 1
ATOM 670 O O . ILE A 1 84 ? 102.364 18.023 136.507 1.00 40.83 84 ILE A O 1
ATOM 675 N N . ASP A 1 85 ? 102.495 16.226 137.892 1.00 59.95 85 ASP A N 1
ATOM 676 C CA . ASP A 1 85 ? 103.758 16.647 138.470 1.00 69.35 85 ASP A CA 1
ATOM 677 C C . ASP A 1 85 ? 104.901 16.368 137.510 1.00 75.79 85 ASP A C 1
ATOM 678 O O . ASP A 1 85 ? 105.004 15.280 136.922 1.00 79.02 85 ASP A O 1
ATOM 683 N N . ALA A 1 86 ? 105.756 17.373 137.362 1.00 74.28 86 ALA A N 1
ATOM 684 C CA . ALA A 1 86 ? 107.000 17.231 136.639 1.00 67.95 86 ALA A CA 1
ATOM 685 C C . ALA A 1 86 ? 107.793 16.078 137.216 1.00 64.34 86 ALA A C 1
ATOM 686 O O . ALA A 1 86 ? 107.689 15.799 138.406 1.00 63.91 86 ALA A O 1
ATOM 688 N N . THR A 1 87 ? 108.573 15.395 136.387 1.00 68.01 87 THR A N 1
ATOM 689 C CA . THR A 1 87 ? 109.310 14.217 136.860 1.00 74.32 87 THR A CA 1
ATOM 690 C C . THR A 1 87 ? 110.508 14.601 137.741 1.00 79.83 87 THR A C 1
ATOM 691 O O . THR A 1 87 ? 110.955 13.808 138.583 1.00 79.46 87 THR A O 1
ATOM 695 N N . ASN A 1 88 ? 111.027 15.812 137.521 1.00 84.36 88 ASN A N 1
ATOM 696 C CA . ASN A 1 88 ? 112.191 16.315 138.237 1.00 82.47 88 ASN A CA 1
ATOM 697 C C . ASN A 1 88 ? 112.238 17.851 138.029 1.00 89.09 88 ASN A C 1
ATOM 698 O O . ASN A 1 88 ? 111.197 18.502 137.982 1.00 89.97 88 ASN A O 1
ATOM 703 N N . SER A 1 89 ? 113.419 18.439 137.916 1.00 92.43 89 SER A N 1
ATOM 704 C CA . SER A 1 89 ? 113.556 19.885 137.688 1.00 95.37 89 SER A CA 1
ATOM 705 C C . SER A 1 89 ? 114.722 20.062 136.712 1.00 100.57 89 SER A C 1
ATOM 706 O O . SER A 1 89 ? 114.846 21.077 136.013 1.00 99.00 89 SER A O 1
ATOM 709 N N . SER A 1 90 ? 115.569 19.032 136.704 1.00 105.02 90 SER A N 1
ATOM 710 C CA . SER A 1 90 ? 116.624 18.818 135.725 1.00 100.46 90 SER A CA 1
ATOM 711 C C . SER A 1 90 ? 116.112 19.039 134.319 1.00 102.53 90 SER A C 1
ATOM 712 O O . SER A 1 90 ? 115.391 18.200 133.780 1.00 98.32 90 SER A O 1
ATOM 715 N N . LEU A 1 91 ? 116.507 20.171 133.747 1.00 107.09 91 LEU A N 1
ATOM 716 C CA . LEU A 1 91 ? 116.131 20.592 132.399 1.00 110.32 91 LEU A CA 1
ATOM 717 C C . LEU A 1 91 ? 115.809 19.489 131.381 1.00 116.18 91 LEU A C 1
ATOM 718 O O . LEU A 1 91 ? 114.771 19.561 130.740 1.00 116.23 91 LEU A O 1
ATOM 723 N N . ARG A 1 92 ? 116.633 18.456 131.234 1.00 124.81 92 ARG A N 1
ATOM 724 C CA . ARG A 1 92 ? 116.389 17.571 130.097 1.00 139.05 92 ARG A CA 1
ATOM 725 C C . ARG A 1 92 ? 115.253 16.568 130.324 1.00 130.65 92 ARG A C 1
ATOM 726 O O . ARG A 1 92 ? 114.558 16.244 129.364 1.00 135.80 92 ARG A O 1
ATOM 734 N N . SER A 1 93 ? 115.011 16.093 131.549 1.00 122.57 93 SER A N 1
ATOM 735 C CA . SER A 1 93 ? 113.816 15.254 131.734 1.00 111.34 93 SER A CA 1
ATOM 736 C C . SER A 1 93 ? 112.591 16.166 131.564 1.00 99.44 93 SER A C 1
ATOM 737 O O . SER A 1 93 ? 111.589 15.782 130.950 1.00 97.73 93 SER A O 1
ATOM 740 N N . LEU A 1 94 ? 112.714 17.395 132.058 1.00 85.39 94 LEU A N 1
ATOM 741 C CA . LEU A 1 94 ? 111.694 18.421 131.880 1.00 77.72 94 LEU A CA 1
ATOM 742 C C . LEU A 1 94 ? 111.469 18.734 130.403 1.00 79.13 94 LEU A C 1
ATOM 743 O O . LEU A 1 94 ? 110.372 19.120 130.002 1.00 78.67 94 LEU A O 1
ATOM 748 N N . GLN A 1 95 ? 112.519 18.606 129.596 1.00 86.06 95 GLN A N 1
ATOM 749 C CA . GLN A 1 95 ? 112.365 18.754 128.151 1.00 88.20 95 GLN A CA 1
ATOM 750 C C . GLN A 1 95 ? 111.695 17.497 127.599 1.00 86.31 95 GLN A C 1
ATOM 751 O O . GLN A 1 95 ? 110.779 17.589 126.765 1.00 83.81 95 GLN A O 1
ATOM 757 N N . ASP A 1 96 ? 112.152 16.334 128.071 1.00 82.03 96 ASP A N 1
ATOM 758 C CA . ASP A 1 96 ? 111.617 15.061 127.609 1.00 84.41 96 ASP A CA 1
ATOM 759 C C . ASP A 1 96 ? 110.099 15.045 127.726 1.00 83.62 96 ASP A C 1
ATOM 760 O O . ASP A 1 96 ? 109.398 14.570 126.822 1.00 83.46 96 ASP A O 1
ATOM 765 N N . MET A 1 97 ? 109.599 15.609 128.820 1.00 76.95 97 MET A N 1
ATOM 766 C CA . MET A 1 97 ? 108.163 15.741 129.014 1.00 70.05 97 MET A CA 1
ATOM 767 C C . MET A 1 97 ? 107.550 16.556 127.874 1.00 70.44 97 MET A C 1
ATOM 768 O O . MET A 1 97 ? 106.597 16.114 127.239 1.00 71.90 97 MET A O 1
ATOM 773 N N . VAL A 1 98 ? 108.074 17.749 127.615 1.00 70.21 98 VAL A N 1
ATOM 774 C CA . VAL A 1 98 ? 107.482 18.586 126.567 1.00 77.35 98 VAL A CA 1
ATOM 775 C C . VAL A 1 98 ? 107.535 17.907 125.190 1.00 76.69 98 VAL A C 1
ATOM 776 O O . VAL A 1 98 ? 106.653 18.117 124.365 1.00 68.41 98 VAL A O 1
ATOM 780 N N . HIS A 1 99 ? 108.557 17.091 124.937 1.00 86.72 99 HIS A N 1
ATOM 781 C CA . HIS A 1 99 ? 108.586 16.353 123.675 1.00 96.46 99 HIS A CA 1
ATOM 782 C C . HIS A 1 99 ? 107.383 15.432 123.606 1.00 95.39 99 HIS A C 1
ATOM 783 O O . HIS A 1 99 ? 106.488 15.608 122.763 1.00 99.86 99 HIS A O 1
ATOM 790 N N . THR A 1 100 ? 107.382 14.469 124.528 1.00 88.12 100 THR A N 1
ATOM 791 C CA . THR A 1 100 ? 106.333 13.471 124.672 1.00 78.67 100 THR A CA 1
ATOM 792 C C . THR A 1 100 ? 104.933 14.023 124.445 1.00 80.26 100 THR A C 1
ATOM 793 O O . THR A 1 100 ? 104.189 13.489 123.628 1.00 86.54 100 THR A O 1
ATOM 797 N N . TYR A 1 101 ? 104.594 15.119 125.124 1.00 72.45 101 TYR A N 1
ATOM 798 C CA . TYR A 1 101 ? 103.199 15.538 125.193 1.00 67.91 101 TYR A CA 1
ATOM 799 C C . TYR A 1 101 ? 102.834 16.728 124.289 1.00 71.64 101 TYR A C 1
ATOM 800 O O . TYR A 1 101 ? 101.677 17.122 124.252 1.00 73.11 101 TYR A O 1
ATOM 809 N N . THR A 1 102 ? 103.781 17.309 123.555 1.00 79.31 102 THR A N 1
ATOM 810 C CA . THR A 1 102 ? 103.475 18.588 122.888 1.00 83.22 102 THR A CA 1
ATOM 811 C C . THR A 1 102 ? 102.687 18.482 121.597 1.00 86.81 102 THR A C 1
ATOM 812 O O . THR A 1 102 ? 102.114 19.479 121.158 1.00 86.25 102 THR A O 1
ATOM 816 N N . GLU A 1 103 ? 102.654 17.297 120.988 1.00 90.85 103 GLU A N 1
ATOM 817 C CA . GLU A 1 103 ? 101.764 17.059 119.852 1.00 93.57 103 GLU A CA 1
ATOM 818 C C . GLU A 1 103 ? 100.309 17.276 120.282 1.00 95.36 103 GLU A C 1
ATOM 819 O O . GLU A 1 103 ? 99.422 17.607 119.479 1.00 91.15 103 GLU A O 1
ATOM 825 N N . TYR A 1 104 ? 100.093 17.087 121.580 1.00 95.02 104 TYR A N 1
ATOM 826 C CA . TYR A 1 104 ? 98.779 16.837 122.130 1.00 91.90 104 TYR A CA 1
ATOM 827 C C . TYR A 1 104 ? 98.122 17.981 122.917 1.00 96.40 104 TYR A C 1
ATOM 828 O O . TYR A 1 104 ? 96.915 17.957 123.113 1.00 97.94 104 TYR A O 1
ATOM 837 N N . ALA A 1 105 ? 98.873 18.979 123.374 1.00 103.87 105 ALA A N 1
ATOM 838 C CA . ALA A 1 105 ? 98.238 19.988 124.233 1.00 106.11 105 ALA A CA 1
ATOM 839 C C . ALA A 1 105 ? 98.975 21.339 124.388 1.00 96.10 105 ALA A C 1
ATOM 840 O O . ALA A 1 105 ? 100.196 21.421 124.251 1.00 95.83 105 ALA A O 1
ATOM 842 N N . ASP A 1 106 ? 98.214 22.394 124.688 1.00 84.07 106 ASP A N 1
ATOM 843 C CA . ASP A 1 106 ? 98.804 23.655 125.103 1.00 75.45 106 ASP A CA 1
ATOM 844 C C . ASP A 1 106 ? 99.418 23.426 126.479 1.00 72.77 106 ASP A C 1
ATOM 845 O O . ASP A 1 106 ? 98.697 23.318 127.487 1.00 71.69 106 ASP A O 1
ATOM 850 N N . ILE A 1 107 ? 100.745 23.369 126.535 1.00 70.33 107 ILE A N 1
ATOM 851 C CA . ILE A 1 107 ? 101.418 23.157 127.811 1.00 65.55 107 ILE A CA 1
ATOM 852 C C . ILE A 1 107 ? 101.545 24.458 128.606 1.00 65.01 107 ILE A C 1
ATOM 853 O O . ILE A 1 107 ? 101.717 25.534 128.040 1.00 67.26 107 ILE A O 1
ATOM 858 N N . SER A 1 108 ? 101.409 24.350 129.921 1.00 61.92 108 SER A N 1
ATOM 859 C CA . SER A 1 108 ? 101.676 25.470 130.797 1.00 62.56 108 SER A CA 1
ATOM 860 C C . SER A 1 108 ? 102.412 24.947 132.025 1.00 60.62 108 SER A C 1
ATOM 861 O O . SER A 1 108 ? 102.421 23.734 132.293 1.00 54.24 108 SER A O 1
ATOM 864 N N . PHE A 1 109 ? 103.058 25.860 132.746 1.00 60.40 109 PHE A N 1
ATOM 865 C CA . PHE A 1 109 ? 103.837 25.483 133.916 1.00 60.31 109 PHE A CA 1
ATOM 866 C C . PHE A 1 109 ? 103.530 26.374 135.116 1.00 58.65 109 PHE A C 1
ATOM 867 O O . PHE A 1 109 ? 103.358 27.585 134.982 1.00 62.53 109 PHE A O 1
ATOM 875 N N . LYS A 1 110 ? 103.502 25.762 136.292 1.00 54.15 110 LYS A N 1
ATOM 876 C CA . LYS A 1 110 ? 103.513 26.491 137.553 1.00 53.54 110 LYS A CA 1
ATOM 877 C C . LYS A 1 110 ? 104.714 26.028 138.393 1.00 61.42 110 LYS A C 1
ATOM 878 O O . LYS A 1 110 ? 104.827 24.830 138.724 1.00 59.90 110 LYS A O 1
ATOM 884 N N . VAL A 1 111 ? 105.623 26.955 138.717 1.00 59.65 111 VAL A N 1
ATOM 885 C CA . VAL A 1 111 ? 106.772 26.599 139.552 1.00 54.59 111 VAL A CA 1
ATOM 886 C C . VAL A 1 111 ? 106.518 26.826 141.031 1.00 55.65 111 VAL A C 1
ATOM 887 O O . VAL A 1 111 ? 105.927 27.830 141.454 1.00 50.5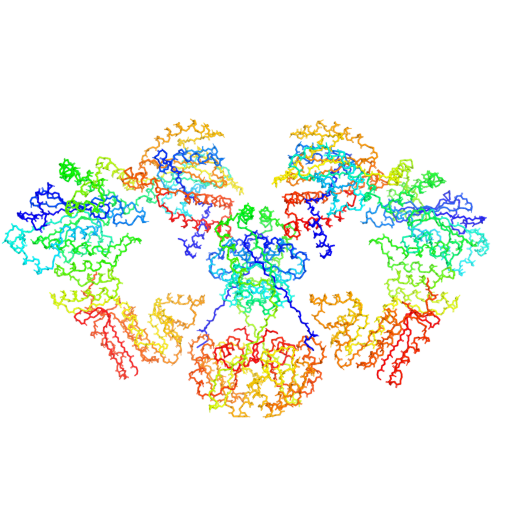9 111 VAL A O 1
ATOM 891 N N . PHE A 1 112 ? 106.990 25.877 141.821 1.00 62.43 112 PHE A N 1
ATOM 892 C CA . PHE A 1 112 ? 106.880 25.979 143.260 1.00 73.23 112 PHE A CA 1
ATOM 893 C C . PHE A 1 112 ? 108.283 26.139 143.797 1.00 80.05 112 PHE A C 1
ATOM 894 O O . PHE A 1 112 ? 109.005 25.171 144.080 1.00 80.97 112 PHE A O 1
ATOM 902 N N . ASP A 1 113 ? 108.656 27.411 143.880 1.00 86.30 113 ASP A N 1
ATOM 903 C CA . ASP A 1 113 ? 109.996 27.843 144.223 1.00 93.74 113 ASP A CA 1
ATOM 904 C C . ASP A 1 113 ? 109.971 28.250 145.670 1.00 92.87 113 ASP A C 1
ATOM 905 O O . ASP A 1 113 ? 109.670 29.397 145.994 1.00 93.36 113 ASP A O 1
ATOM 910 N N . LEU A 1 114 ? 110.245 27.297 146.547 1.00 91.22 114 LEU A N 1
ATOM 911 C CA . LEU A 1 114 ? 110.332 27.632 147.949 1.00 88.65 114 LEU A CA 1
ATOM 912 C C . LEU A 1 114 ? 111.766 27.527 148.446 1.00 89.38 114 LEU A C 1
ATOM 913 O O . LEU A 1 114 ? 112.516 26.634 148.011 1.00 88.53 114 LEU A O 1
ATOM 918 N N . PRO A 1 115 ? 112.141 28.443 149.367 1.00 89.90 115 PRO A N 1
ATOM 919 C CA . PRO A 1 115 ? 113.457 28.580 150.002 1.00 90.29 115 PRO A CA 1
ATOM 920 C C . PRO A 1 115 ? 113.849 27.252 150.624 1.00 95.26 115 PRO A C 1
ATOM 921 O O . PRO A 1 115 ? 112.958 26.464 150.935 1.00 93.78 115 PRO A O 1
ATOM 925 N N . VAL A 1 116 ? 115.134 26.994 150.818 1.00 103.46 116 VAL A N 1
ATOM 926 C CA . VAL A 1 116 ? 115.542 25.637 151.147 1.00 108.78 116 VAL A CA 1
ATOM 927 C C . VAL A 1 116 ? 115.068 25.149 152.518 1.00 112.51 116 VAL A C 1
ATOM 928 O O . VAL A 1 116 ? 114.729 23.974 152.664 1.00 106.62 116 VAL A O 1
ATOM 932 N N . GLU A 1 117 ? 115.016 26.032 153.508 1.00 124.12 117 GLU A N 1
ATOM 933 C CA . GLU A 1 117 ? 114.656 25.571 154.833 1.00 148.08 117 GLU A CA 1
ATOM 934 C C . GLU A 1 117 ? 113.154 25.592 155.174 1.00 141.98 117 GLU A C 1
ATOM 935 O O . GLU A 1 117 ? 112.757 24.920 156.146 1.00 150.14 117 GLU A O 1
ATOM 941 N N . GLU A 1 118 ? 112.320 26.337 154.439 1.00 134.03 118 GLU A N 1
ATOM 942 C CA . GLU A 1 118 ? 110.888 26.116 154.589 1.00 126.74 118 GLU A CA 1
ATOM 943 C C . GLU A 1 118 ? 110.459 24.884 153.821 1.00 121.82 118 GLU A C 1
ATOM 944 O O . GLU A 1 118 ? 109.320 24.457 153.942 1.00 124.14 118 GLU A O 1
ATOM 950 N N . LEU A 1 119 ? 111.379 24.322 153.039 1.00 113.36 119 LEU A N 1
ATOM 951 C CA . LEU A 1 119 ? 111.122 23.085 152.312 1.00 103.85 119 LEU A CA 1
ATOM 952 C C . LEU A 1 119 ? 111.403 21.872 153.182 1.00 100.22 119 LEU A C 1
ATOM 953 O O . LEU A 1 119 ? 110.773 20.831 153.032 1.00 96.46 119 LEU A O 1
ATOM 958 N N . VAL A 1 120 ? 112.370 21.994 154.077 1.00 103.00 120 VAL A N 1
ATOM 959 C CA . VAL A 1 120 ? 112.588 20.939 155.047 1.00 105.14 120 VAL A CA 1
ATOM 960 C C . VAL A 1 120 ? 111.548 21.002 156.165 1.00 104.32 120 VAL A C 1
ATOM 961 O O . VAL A 1 120 ? 111.129 19.965 156.674 1.00 100.25 120 VAL A O 1
ATOM 965 N N . LYS A 1 121 ? 111.123 22.215 156.531 1.00 110.84 121 LYS A N 1
ATOM 966 C CA . LYS A 1 121 ? 110.213 22.398 157.669 1.00 115.21 121 LYS A CA 1
ATOM 967 C C . LYS A 1 121 ? 108.770 21.969 157.340 1.00 117.36 121 LYS A C 1
ATOM 968 O O . LYS A 1 121 ? 107.936 21.852 158.246 1.00 122.50 121 LYS A O 1
ATOM 974 N N . ARG A 1 122 ? 108.486 21.670 156.072 1.00 112.11 122 ARG A N 1
ATOM 975 C CA . ARG A 1 122 ? 107.256 20.958 155.754 1.00 108.00 122 ARG A CA 1
ATOM 976 C C . ARG A 1 122 ? 107.526 19.580 155.138 1.00 112.62 122 ARG A C 1
ATOM 977 O O . ARG A 1 122 ? 106.573 18.843 154.844 1.00 110.60 122 ARG A O 1
ATOM 985 N N . CYS A 1 123 ? 108.793 19.261 154.863 1.00 118.35 123 CYS A N 1
ATOM 986 C CA . CYS A 1 123 ? 109.181 17.871 154.612 1.00 118.86 123 CYS A CA 1
ATOM 987 C C . CYS A 1 123 ? 109.349 17.085 155.916 1.00 118.33 123 CYS A C 1
ATOM 988 O O . CYS A 1 123 ? 109.164 15.870 155.930 1.00 114.93 123 CYS A O 1
ATOM 991 N N . ASP A 1 124 ? 109.781 17.767 156.983 1.00 123.31 124 ASP A N 1
ATOM 992 C CA . ASP A 1 124 ? 109.748 17.191 158.333 1.00 125.10 124 ASP A CA 1
ATOM 993 C C . ASP A 1 124 ? 108.553 17.738 159.128 1.00 129.94 124 ASP A C 1
ATOM 994 O O . ASP A 1 124 ? 108.710 18.385 160.160 1.00 128.83 124 ASP A O 1
ATOM 999 N N . LYS A 1 125 ? 107.367 17.444 158.620 1.00 136.88 125 LYS A N 1
ATOM 1000 C CA . LYS A 1 125 ? 106.070 17.690 159.247 1.00 142.94 125 LYS A CA 1
ATOM 1001 C C . LYS A 1 125 ? 105.224 16.916 158.307 1.00 141.06 125 LYS A C 1
ATOM 1002 O O . LYS A 1 125 ? 104.163 16.390 158.668 1.00 144.61 125 LYS A O 1
ATOM 1008 N N . ARG A 1 126 ? 105.741 16.817 157.077 1.00 137.04 126 ARG A N 1
ATOM 1009 C CA . ARG A 1 126 ? 105.137 15.869 156.178 1.00 141.16 126 ARG A CA 1
ATOM 1010 C C . ARG A 1 126 ? 105.780 14.664 156.878 1.00 146.87 126 ARG A C 1
ATOM 1011 O O . ARG A 1 126 ? 105.197 14.202 157.823 1.00 145.23 126 ARG A O 1
ATOM 1019 N N . CYS A 1 127 ? 106.993 14.204 156.522 1.00 147.02 127 CYS A N 1
ATOM 1020 C CA . CYS A 1 127 ? 107.566 12.873 156.949 1.00 145.72 127 CYS A CA 1
ATOM 1021 C C . CYS A 1 127 ? 107.298 12.483 158.434 1.00 135.32 127 CYS A C 1
ATOM 1022 O O . CYS A 1 127 ? 108.021 11.688 158.983 1.00 130.14 127 CYS A O 1
ATOM 1025 N N . GLU A 1 128 ? 106.168 12.956 158.988 1.00 144.56 128 GLU A N 1
ATOM 1026 C CA . GLU A 1 128 ? 105.574 12.471 160.250 1.00 144.72 128 GLU A CA 1
ATOM 1027 C C . GLU A 1 128 ? 104.157 11.870 160.019 1.00 182.76 128 GLU A C 1
ATOM 1028 O O . GLU A 1 128 ? 103.756 10.910 160.674 1.00 170.25 128 GLU A O 1
ATOM 1034 N N . GLN A 1 129 ? 103.459 12.447 159.046 1.00 183.10 129 GLN A N 1
ATOM 1035 C CA . GLN A 1 129 ? 102.234 12.043 158.307 1.00 198.05 129 GLN A CA 1
ATOM 1036 C C . GLN A 1 129 ? 101.883 10.633 157.728 1.00 185.60 129 GLN A C 1
ATOM 1037 O O . GLN A 1 129 ? 100.864 10.034 158.063 1.00 186.67 129 GLN A O 1
ATOM 1043 N N . THR A 1 130 ? 102.704 10.209 156.778 1.00 184.68 130 THR A N 1
ATOM 1044 C CA . THR A 1 130 ? 102.733 8.961 156.013 1.00 177.36 130 THR A CA 1
ATOM 1045 C C . THR A 1 130 ? 104.033 8.269 156.496 1.00 169.71 130 THR A C 1
ATOM 1046 O O . THR A 1 130 ? 104.630 8.683 157.497 1.00 162.97 130 THR A O 1
ATOM 1050 N N . GLY A 1 131 ? 104.495 7.242 155.787 1.00 167.97 131 GLY A N 1
ATOM 1051 C CA . GLY A 1 131 ? 105.792 6.657 156.094 1.00 166.95 131 GLY A CA 1
ATOM 1052 C C . GLY A 1 131 ? 107.016 7.318 155.464 1.00 161.70 131 GLY A C 1
ATOM 1053 O O . GLY A 1 131 ? 108.061 7.404 156.106 1.00 161.32 131 GLY A O 1
ATOM 1054 N N . LYS A 1 132 ? 106.868 7.790 154.220 1.00 164.39 132 LYS A N 1
ATOM 1055 C CA . LYS A 1 132 ? 107.932 8.416 153.411 1.00 153.88 132 LYS A CA 1
ATOM 1056 C C . LYS A 1 132 ? 108.940 9.283 154.171 1.00 145.85 132 LYS A C 1
ATOM 1057 O O . LYS A 1 132 ? 108.671 9.801 155.261 1.00 143.19 132 LYS A O 1
ATOM 1063 N N . PHE A 1 133 ? 110.085 9.478 153.525 1.00 145.27 133 PHE A N 1
ATOM 1064 C CA . PHE A 1 133 ? 111.124 10.370 154.003 1.00 146.64 133 PHE A CA 1
ATOM 1065 C C . PHE A 1 133 ? 112.001 10.935 152.896 1.00 144.44 133 PHE A C 1
ATOM 1066 O O . PHE A 1 133 ? 112.401 10.239 151.959 1.00 144.93 133 PHE A O 1
ATOM 1074 N N . ILE A 1 134 ? 112.322 12.213 153.048 1.00 142.01 134 ILE A N 1
ATOM 1075 C CA . ILE A 1 134 ? 113.245 12.864 152.154 1.00 139.12 134 ILE A CA 1
ATOM 1076 C C . ILE A 1 134 ? 114.272 13.634 152.986 1.00 135.39 134 ILE A C 1
ATOM 1077 O O . ILE A 1 134 ? 113.933 14.552 153.758 1.00 134.52 134 ILE A O 1
ATOM 1082 N N . PRO A 1 135 ? 115.543 13.204 152.871 1.00 133.98 135 PRO A N 1
ATOM 1083 C CA . PRO A 1 135 ? 116.597 13.829 153.644 1.00 129.55 135 PRO A CA 1
ATOM 1084 C C . PRO A 1 135 ? 116.886 15.202 153.123 1.00 128.93 135 PRO A C 1
ATOM 1085 O O . PRO A 1 135 ? 116.361 15.712 152.126 1.00 129.14 135 PRO A O 1
ATOM 1089 N N . LYS A 1 136 ? 117.801 15.784 153.847 1.00 128.47 136 LYS A N 1
ATOM 1090 C CA . LYS A 1 136 ? 118.206 17.119 153.646 1.00 123.95 136 LYS A CA 1
ATOM 1091 C C . LYS A 1 136 ? 119.343 17.141 152.600 1.00 126.19 136 LYS A C 1
ATOM 1092 O O . LYS A 1 136 ? 119.895 18.184 152.264 1.00 124.16 136 LYS A O 1
ATOM 1098 N N . SER A 1 137 ? 119.621 15.952 152.054 1.00 127.66 137 SER A N 1
ATOM 1099 C CA . SER A 1 137 ? 120.452 15.745 150.861 1.00 125.81 137 SER A CA 1
ATOM 1100 C C . SER A 1 137 ? 119.531 15.748 149.641 1.00 129.07 137 SER A C 1
ATOM 1101 O O . SER A 1 137 ? 119.530 16.714 148.883 1.00 135.08 137 SER A O 1
ATOM 1104 N N . ALA A 1 138 ? 118.683 14.729 149.500 1.00 124.62 138 ALA A N 1
ATOM 1105 C CA . ALA A 1 138 ? 117.846 14.597 148.302 1.00 119.05 138 ALA A CA 1
ATOM 1106 C C . ALA A 1 138 ? 116.919 15.795 148.032 1.00 116.15 138 ALA A C 1
ATOM 1107 O O . ALA A 1 138 ? 116.447 15.962 146.903 1.00 116.07 138 ALA A O 1
ATOM 1109 N N . ILE A 1 139 ? 116.658 16.623 149.045 1.00 113.08 139 ILE A N 1
ATOM 1110 C CA . ILE A 1 139 ? 115.857 17.830 148.831 1.00 114.08 139 ILE A CA 1
ATOM 1111 C C . ILE A 1 139 ? 116.696 18.873 148.129 1.00 114.19 139 ILE A C 1
ATOM 1112 O O . ILE A 1 139 ? 116.209 19.614 147.280 1.00 116.97 139 ILE A O 1
ATOM 1117 N N . GLU A 1 140 ? 117.979 18.917 148.461 1.00 116.89 140 GLU A N 1
ATOM 1118 C CA . GLU A 1 140 ? 118.790 20.015 147.977 1.00 115.47 140 GLU A CA 1
ATOM 1119 C C . GLU A 1 140 ? 119.396 19.751 146.602 1.00 116.66 140 GLU A C 1
ATOM 1120 O O . GLU A 1 140 ? 119.546 20.695 145.818 1.00 115.42 140 GLU A O 1
ATOM 1126 N N . LYS A 1 141 ? 119.693 18.489 146.267 1.00 116.46 141 LYS A N 1
ATOM 1127 C CA . LYS A 1 141 ? 119.986 18.202 144.862 1.00 116.79 141 LYS A CA 1
ATOM 1128 C C . LYS A 1 141 ? 118.818 18.736 144.047 1.00 114.66 141 LYS A C 1
ATOM 1129 O O . LYS A 1 141 ? 119.026 19.196 142.937 1.00 113.95 141 LYS A O 1
ATOM 1135 N N . HIS A 1 142 ? 117.615 18.715 144.627 1.00 113.14 142 HIS A N 1
ATOM 1136 C CA . HIS A 1 142 ? 116.406 19.165 143.950 1.00 108.86 142 HIS A CA 1
ATOM 1137 C C . HIS A 1 142 ? 116.211 20.707 143.996 1.00 83.15 142 HIS A C 1
ATOM 1138 O O . HIS A 1 142 ? 115.901 21.317 142.969 1.00 86.06 142 HIS A O 1
ATOM 1145 N N . VAL A 1 143 ? 116.404 21.345 145.154 1.00 82.68 143 VAL A N 1
ATOM 1146 C CA . VAL A 1 143 ? 116.157 22.795 145.251 1.00 84.81 143 VAL A CA 1
ATOM 1147 C C . VAL A 1 143 ? 117.079 23.614 144.367 1.00 86.93 143 VAL A C 1
ATOM 1148 O O . VAL A 1 143 ? 116.616 24.439 143.598 1.00 86.86 143 VAL A O 1
ATOM 1152 N N . THR A 1 144 ? 118.384 23.388 144.484 1.00 94.50 144 THR A N 1
ATOM 1153 C CA . THR A 1 144 ? 119.359 24.074 143.636 1.00 96.42 144 THR A CA 1
ATOM 1154 C C . THR A 1 144 ? 119.254 23.625 142.178 1.00 91.39 144 THR A C 1
ATOM 1155 O O . THR A 1 144 ? 119.563 24.403 141.271 1.00 92.30 144 THR A O 1
ATOM 1159 N N . GLN A 1 145 ? 118.845 22.374 141.956 1.00 83.49 145 GLN A N 1
ATOM 1160 C CA . GLN A 1 145 ? 118.706 21.857 140.598 1.00 78.45 145 GLN A CA 1
ATOM 1161 C C . GLN A 1 145 ? 117.725 22.683 139.824 1.00 77.05 145 GLN A C 1
ATOM 1162 O O . GLN A 1 145 ? 117.900 22.924 138.633 1.00 76.87 145 GLN A O 1
ATOM 1168 N N . LEU A 1 146 ? 116.685 23.121 140.525 1.00 78.87 146 LEU A N 1
ATOM 1169 C CA . LEU A 1 146 ? 115.700 24.004 139.932 1.00 80.14 146 LEU A CA 1
ATOM 1170 C C . LEU A 1 146 ? 116.301 25.384 139.663 1.00 84.22 146 LEU A C 1
ATOM 1171 O O . LEU A 1 146 ? 116.240 25.839 138.535 1.00 83.01 146 LEU A O 1
ATOM 1176 N N . GLN A 1 147 ? 116.926 26.004 140.676 1.00 87.13 147 GLN A N 1
ATOM 1177 C CA . GLN A 1 147 ? 117.536 27.344 140.579 1.00 82.51 147 GLN A CA 1
ATOM 1178 C C . GLN A 1 147 ? 118.505 27.457 139.388 1.00 85.55 147 GLN A C 1
ATOM 1179 O O . GLN A 1 147 ? 118.736 28.557 138.892 1.00 83.53 147 GLN A O 1
ATOM 1185 N N . TYR A 1 148 ? 119.073 26.329 138.942 1.00 94.94 148 TYR A N 1
ATOM 1186 C CA . TYR A 1 148 ? 119.934 26.304 137.743 1.00 99.04 148 TYR A CA 1
ATOM 1187 C C . TYR A 1 148 ? 119.151 26.157 136.427 1.00 96.32 148 TYR A C 1
ATOM 1188 O O . TYR A 1 148 ? 119.383 26.895 135.467 1.00 93.91 148 TYR A O 1
ATOM 1197 N N . THR A 1 149 ? 118.207 25.225 136.393 1.00 96.75 149 THR A N 1
ATOM 1198 C CA . THR A 1 149 ? 117.421 24.996 135.185 1.00 96.45 149 THR A CA 1
ATOM 1199 C C . THR A 1 149 ? 116.306 26.038 135.119 1.00 92.65 149 THR A C 1
ATOM 1200 O O . THR A 1 149 ? 115.642 26.183 134.090 1.00 93.10 149 THR A O 1
ATOM 1204 N N . LYS A 1 150 ? 116.096 26.730 136.241 1.00 89.53 150 LYS A N 1
ATOM 1205 C CA . LYS A 1 150 ? 115.157 27.850 136.337 1.00 88.03 150 LYS A CA 1
ATOM 1206 C C . LYS A 1 150 ? 115.770 28.990 135.562 1.00 91.01 150 LYS A C 1
ATOM 1207 O O . LYS A 1 150 ? 115.072 29.779 134.933 1.00 84.26 150 LYS A O 1
ATOM 1213 N N . GLU A 1 151 ? 117.098 29.033 135.592 1.00 107.54 151 GLU A N 1
ATOM 1214 C CA . GLU A 1 151 ? 117.859 30.130 135.018 1.00 116.26 151 GLU A CA 1
ATOM 1215 C C . GLU A 1 151 ? 118.037 29.939 133.507 1.00 114.46 151 GLU A C 1
ATOM 1216 O O . GLU A 1 151 ? 118.045 30.914 132.751 1.00 113.17 151 GLU A O 1
ATOM 1222 N N . LYS A 1 152 ? 118.114 28.697 133.037 1.00 111.84 152 LYS A N 1
ATOM 1223 C CA . LYS A 1 152 ? 118.310 28.526 131.607 1.00 108.93 152 LYS A CA 1
ATOM 1224 C C . LYS A 1 152 ? 117.132 27.788 130.979 1.00 109.44 152 LYS A C 1
ATOM 1225 O O . LYS A 1 152 ? 117.297 26.769 130.304 1.00 110.86 152 LYS A O 1
ATOM 1231 N N . PHE A 1 153 ? 115.947 28.369 131.225 1.00 109.61 153 PHE A N 1
ATOM 1232 C CA . PHE A 1 153 ? 114.655 28.062 130.578 1.00 107.21 153 PHE A CA 1
ATOM 1233 C C . PHE A 1 153 ? 113.496 28.865 131.190 1.00 101.77 153 PHE A C 1
ATOM 1234 O O . PHE A 1 153 ? 113.292 28.823 132.402 1.00 97.88 153 PHE A O 1
ATOM 1242 N N . ASP A 1 154 ? 112.733 29.584 130.369 1.00 106.97 154 ASP A N 1
ATOM 1243 C CA . ASP A 1 154 ? 111.571 30.320 130.882 1.00 109.36 154 ASP A CA 1
ATOM 1244 C C . ASP A 1 154 ? 110.356 29.415 130.910 1.00 104.96 154 ASP A C 1
ATOM 1245 O O . ASP A 1 154 ? 109.988 28.832 129.897 1.00 108.41 154 ASP A O 1
ATOM 1250 N N . PHE A 1 155 ? 109.702 29.325 132.058 1.00 97.19 155 PHE A N 1
ATOM 1251 C CA . PHE A 1 155 ? 108.509 28.495 132.176 1.00 87.29 155 PHE A CA 1
ATOM 1252 C C . PHE A 1 155 ? 107.331 29.233 131.542 1.00 84.89 155 PHE A C 1
ATOM 1253 O O . PHE A 1 155 ? 106.312 29.510 132.175 1.00 85.41 155 PHE A O 1
ATOM 1261 N N . LYS A 1 156 ? 107.524 29.556 130.267 1.00 85.38 156 LYS A N 1
ATOM 1262 C CA . LYS A 1 156 ? 106.524 30.157 129.406 1.00 80.81 156 LYS A CA 1
ATOM 1263 C C . LYS A 1 156 ? 105.564 29.129 128.838 1.00 76.73 156 LYS A C 1
ATOM 1264 O O . LYS A 1 156 ? 105.977 28.003 128.531 1.00 74.72 156 LYS A O 1
ATOM 1270 N N . PRO A 1 157 ? 104.283 29.516 128.684 1.00 73.66 157 PRO A N 1
ATOM 1271 C CA . PRO A 1 157 ? 103.310 28.638 128.033 1.00 72.83 157 PRO A CA 1
ATOM 1272 C C . PRO A 1 157 ? 103.844 28.276 126.657 1.00 71.96 157 PRO A C 1
ATOM 1273 O O . PRO A 1 157 ? 104.404 29.154 126.011 1.00 76.34 157 PRO A O 1
ATOM 1277 N N . ILE A 1 158 ? 103.704 27.032 126.223 1.00 70.53 158 ILE A N 1
ATOM 1278 C CA . ILE A 1 158 ? 104.211 26.636 124.910 1.00 73.39 158 ILE A CA 1
ATOM 1279 C C . ILE A 1 158 ? 103.125 25.884 124.126 1.00 75.39 158 ILE A C 1
ATOM 1280 O O . ILE A 1 158 ? 103.002 24.661 124.225 1.00 76.03 158 ILE A O 1
ATOM 1285 N N . PRO A 1 159 ? 102.330 26.633 123.341 1.00 78.44 159 PRO A N 1
ATOM 1286 C CA . PRO A 1 159 ? 101.152 26.153 122.609 1.00 81.18 159 PRO A CA 1
ATOM 1287 C C . PRO A 1 159 ? 101.398 24.914 121.763 1.00 81.12 159 PRO A C 1
ATOM 1288 O O . PRO A 1 159 ? 102.527 24.634 121.375 1.00 78.41 159 PRO A O 1
ATOM 1292 N N . ARG A 1 160 ? 100.323 24.169 121.535 1.00 84.54 160 ARG A N 1
ATOM 1293 C CA . ARG A 1 160 ? 100.383 22.858 120.914 1.00 87.66 160 ARG A CA 1
ATOM 1294 C C . ARG A 1 160 ? 101.194 22.848 119.651 1.00 89.06 160 ARG A C 1
ATOM 1295 O O . ARG A 1 160 ? 100.928 23.617 118.731 1.00 90.99 160 ARG A O 1
ATOM 1303 N N . ALA A 1 161 ? 102.221 22.009 119.638 1.00 89.09 161 ALA A N 1
ATOM 1304 C CA . ALA A 1 161 ? 103.041 21.856 118.453 1.00 87.59 161 ALA A CA 1
ATOM 1305 C C . ALA A 1 161 ? 102.829 20.526 117.731 1.00 86.32 161 ALA A C 1
ATOM 1306 O O . ALA A 1 161 ? 103.168 19.463 118.250 1.00 85.38 161 ALA A O 1
ATOM 1308 N N . LEU A 1 162 ? 102.300 20.588 116.518 1.00 85.02 162 LEU A N 1
ATOM 1309 C CA . LEU A 1 162 ? 102.240 19.403 115.684 1.00 87.42 162 LEU A CA 1
ATOM 1310 C C . LEU A 1 162 ? 103.444 19.592 114.832 1.00 86.05 162 LEU A C 1
ATOM 1311 O O . LEU A 1 162 ? 103.479 20.537 114.059 1.00 83.74 162 LEU A O 1
ATOM 1316 N N . LYS A 1 163 ? 104.435 18.725 114.921 1.00 91.52 163 LYS A N 1
ATOM 1317 C CA . LYS A 1 163 ? 105.493 18.936 113.974 1.00 102.44 163 LYS A CA 1
ATOM 1318 C C . LYS A 1 163 ? 105.247 17.874 112.928 1.00 113.39 163 LYS A C 1
ATOM 1319 O O . LYS A 1 163 ? 105.085 16.684 113.229 1.00 114.39 163 LYS A O 1
ATOM 1325 N N . GLU A 1 164 ? 105.190 18.348 111.689 1.00 121.91 164 GLU A N 1
ATOM 1326 C CA . GLU A 1 164 ? 104.909 17.524 110.535 1.00 126.60 164 GLU A CA 1
ATOM 1327 C C . GLU A 1 164 ? 106.246 17.081 109.991 1.00 138.10 164 GLU A C 1
ATOM 1328 O O . GLU A 1 164 ? 106.901 17.836 109.257 1.00 139.79 164 GLU A O 1
ATOM 1334 N N . THR A 1 165 ? 106.714 15.921 110.442 1.00 147.10 165 THR A N 1
ATOM 1335 C CA . THR A 1 165 ? 107.884 15.348 109.819 1.00 148.70 165 THR A CA 1
ATOM 1336 C C . THR A 1 165 ? 107.505 15.341 108.345 1.00 148.41 165 THR A C 1
ATOM 1337 O O . THR A 1 165 ? 106.581 14.633 107.922 1.00 151.35 165 THR A O 1
ATOM 1341 N N . SER A 1 166 ? 108.205 16.162 107.574 1.00 133.96 166 SER A N 1
ATOM 1342 C CA . SER A 1 166 ? 107.963 16.237 106.147 1.00 123.08 166 SER A CA 1
ATOM 1343 C C . SER A 1 166 ? 108.277 14.888 105.544 1.00 114.07 166 SER A C 1
ATOM 1344 O O . SER A 1 166 ? 109.294 14.270 105.872 1.00 112.48 166 SER A O 1
ATOM 1347 N N . LEU A 1 167 ? 107.364 14.400 104.720 1.00 107.89 167 LEU A N 1
ATOM 1348 C CA . LEU A 1 167 ? 107.523 13.077 104.157 1.00 100.27 167 LEU A CA 1
ATOM 1349 C C . LEU A 1 167 ? 108.639 13.099 103.126 1.00 98.38 167 LEU A C 1
ATOM 1350 O O . LEU A 1 167 ? 108.479 13.644 102.036 1.00 100.15 167 LEU A O 1
ATOM 1355 N N . THR A 1 168 ? 109.780 12.534 103.508 1.00 92.12 168 THR A N 1
ATOM 1356 C CA . THR A 1 168 ? 110.941 12.443 102.636 1.00 87.85 168 THR A CA 1
ATOM 1357 C C . THR A 1 168 ? 111.331 10.977 102.422 1.00 86.79 168 THR A C 1
ATOM 1358 O O . THR A 1 168 ? 111.704 10.263 103.364 1.00 88.35 168 THR A O 1
ATOM 1362 N N . TYR A 1 169 ? 111.199 10.528 101.177 1.00 81.54 169 TYR A N 1
ATOM 1363 C CA . TYR A 1 169 ? 111.509 9.152 100.807 1.00 76.82 169 TYR A CA 1
ATOM 1364 C C . TYR A 1 169 ? 113.006 8.941 100.587 1.00 79.55 169 TYR A C 1
ATOM 1365 O O . TYR A 1 169 ? 113.737 9.888 100.305 1.00 81.46 169 TYR A O 1
ATOM 1374 N N . ALA A 1 170 ? 113.457 7.694 100.689 1.00 80.66 170 ALA A N 1
ATOM 1375 C CA . ALA A 1 170 ? 114.840 7.346 100.360 1.00 78.21 170 ALA A CA 1
ATOM 1376 C C . ALA A 1 170 ? 115.170 7.664 98.915 1.00 75.77 170 ALA A C 1
ATOM 1377 O O . ALA A 1 170 ? 114.294 7.651 98.058 1.00 76.53 170 ALA A O 1
ATOM 1379 N N . ASP A 1 171 ? 116.437 7.945 98.646 1.00 75.84 171 ASP A N 1
ATOM 1380 C CA . ASP A 1 171 ? 116.859 8.282 97.295 1.00 79.09 171 ASP A CA 1
ATOM 1381 C C . ASP A 1 171 ? 117.160 7.030 96.454 1.00 77.95 171 ASP A C 1
ATOM 1382 O O . ASP A 1 171 ? 118.104 6.299 96.733 1.00 80.80 171 ASP A O 1
ATOM 1387 N N . GLN A 1 172 ? 116.361 6.796 95.414 1.00 73.43 172 GLN A N 1
ATOM 1388 C CA . GLN A 1 172 ? 116.492 5.594 94.579 1.00 70.12 172 GLN A CA 1
ATOM 1389 C C . GLN A 1 172 ? 117.050 5.826 93.185 1.00 73.11 172 GLN A C 1
ATOM 1390 O O . GLN A 1 172 ? 116.839 6.873 92.572 1.00 75.18 172 GLN A O 1
ATOM 1396 N N . ASP A 1 173 ? 117.780 4.835 92.696 1.00 73.67 173 ASP A N 1
ATOM 1397 C CA . ASP A 1 173 ? 118.318 4.872 91.348 1.00 80.04 173 ASP A CA 1
ATOM 1398 C C . ASP A 1 173 ? 117.213 4.715 90.317 1.00 81.92 173 ASP A C 1
ATOM 1399 O O . ASP A 1 173 ? 116.804 3.605 90.003 1.00 80.76 173 ASP A O 1
ATOM 1404 N N . THR A 1 174 ? 116.756 5.834 89.769 1.00 90.14 174 THR A N 1
ATOM 1405 C CA . THR A 1 174 ? 115.574 5.832 88.902 1.00 95.99 174 THR A CA 1
ATOM 1406 C C . THR A 1 174 ? 115.730 5.104 87.560 1.00 98.47 174 THR A C 1
ATOM 1407 O O . THR A 1 174 ? 114.739 4.880 86.845 1.00 100.03 174 THR A O 1
ATOM 1411 N N . SER A 1 175 ? 116.963 4.737 87.220 1.00 96.96 175 SER A N 1
ATOM 1412 C CA . SER A 1 175 ? 117.218 4.025 85.968 1.00 96.91 175 SER A CA 1
ATOM 1413 C C . SER A 1 175 ? 116.740 2.572 86.058 1.00 92.42 175 SER A C 1
ATOM 1414 O O . SER A 1 175 ? 116.430 1.949 85.042 1.00 89.39 175 SER A O 1
ATOM 1417 N N . LEU A 1 176 ? 116.689 2.044 87.280 1.00 92.18 176 LEU A N 1
ATOM 1418 C CA . LEU A 1 176 ? 116.202 0.689 87.543 1.00 89.04 176 LEU A CA 1
ATOM 1419 C C . LEU A 1 176 ? 114.730 0.523 87.116 1.00 89.42 176 LEU A C 1
ATOM 1420 O O . LEU A 1 176 ? 113.995 1.514 86.998 1.00 97.65 176 LEU A O 1
ATOM 1425 N N . PRO A 1 177 ? 114.276 -0.729 86.916 1.00 80.95 177 PRO A N 1
ATOM 1426 C CA . PRO A 1 177 ? 112.894 -0.902 86.450 1.00 78.77 177 PRO A CA 1
ATOM 1427 C C . PRO A 1 177 ? 111.851 -0.530 87.489 1.00 77.73 177 PRO A C 1
ATOM 1428 O O . PRO A 1 177 ? 112.052 -0.729 88.677 1.00 77.94 177 PRO A O 1
ATOM 1432 N N . LYS A 1 178 ? 110.729 0.002 87.032 1.00 82.43 178 LYS A N 1
ATOM 1433 C CA . LYS A 1 178 ? 109.672 0.419 87.945 1.00 84.62 178 LYS A CA 1
ATOM 1434 C C . LYS A 1 178 ? 108.912 -0.813 88.444 1.00 80.51 178 LYS A C 1
ATOM 1435 O O . LYS A 1 178 ? 108.689 -1.767 87.692 1.00 83.33 178 LYS A O 1
ATOM 1441 N N . ALA A 1 179 ? 108.558 -0.807 89.726 1.00 71.93 179 ALA A N 1
ATOM 1442 C CA . ALA A 1 179 ? 107.853 -1.934 90.322 1.00 66.87 179 ALA A CA 1
ATOM 1443 C C . ALA A 1 179 ? 106.977 -1.564 91.531 1.00 64.24 179 ALA A C 1
ATOM 1444 O O . ALA A 1 179 ? 107.286 -0.627 92.260 1.00 67.83 179 ALA A O 1
ATOM 1446 N N . VAL A 1 180 ? 105.887 -2.296 91.752 1.00 60.67 180 VAL A N 1
ATOM 1447 C CA . VAL A 1 180 ? 105.145 -2.153 93.011 1.00 60.62 180 VAL A CA 1
ATOM 1448 C C . VAL A 1 180 ? 105.250 -3.457 93.806 1.00 58.70 180 VAL A C 1
ATOM 1449 O O . VAL A 1 180 ? 105.352 -4.536 93.227 1.00 60.50 180 VAL A O 1
ATOM 1453 N N . ILE A 1 181 ? 105.271 -3.339 95.132 1.00 58.28 181 ILE A N 1
ATOM 1454 C CA . ILE A 1 181 ? 105.423 -4.476 96.039 1.00 58.10 181 ILE A CA 1
ATOM 1455 C C . ILE A 1 181 ? 104.153 -4.676 96.875 1.00 58.05 181 ILE A C 1
ATOM 1456 O O . ILE A 1 181 ? 103.659 -3.725 97.488 1.00 56.91 181 ILE A O 1
ATOM 1461 N N . CYS A 1 182 ? 103.620 -5.895 96.915 1.00 57.02 182 CYS A N 1
ATOM 1462 C CA . CYS A 1 182 ? 102.361 -6.108 97.634 1.00 56.29 182 CYS A CA 1
ATOM 1463 C C . CYS A 1 182 ? 102.392 -7.286 98.654 1.00 63.22 182 CYS A C 1
ATOM 1464 O O . CYS A 1 182 ? 102.841 -8.383 98.325 1.00 66.58 182 CYS A O 1
ATOM 1467 N N . ASP A 1 183 ? 101.919 -7.041 99.882 1.00 58.23 183 ASP A N 1
ATOM 1468 C CA . ASP A 1 183 ? 101.762 -8.074 100.919 1.00 59.72 183 ASP A CA 1
ATOM 1469 C C . ASP A 1 183 ? 100.652 -9.036 100.504 1.00 64.61 183 ASP A C 1
ATOM 1470 O O . ASP A 1 183 ? 99.809 -8.694 99.671 1.00 65.89 183 ASP A O 1
ATOM 1475 N N . LEU A 1 184 ? 100.639 -10.231 101.091 1.00 67.09 184 LEU A N 1
ATOM 1476 C CA . LEU A 1 184 ? 99.553 -11.179 100.863 1.00 66.02 184 LEU A CA 1
ATOM 1477 C C . LEU A 1 184 ? 98.550 -11.144 102.015 1.00 69.93 184 LEU A C 1
ATOM 1478 O O . LEU A 1 184 ? 97.480 -10.555 101.887 1.00 67.96 184 LEU A O 1
ATOM 1483 N N . ASP A 1 185 ? 98.913 -11.755 103.141 1.00 75.54 185 ASP A N 1
ATOM 1484 C CA . ASP A 1 185 ? 98.016 -11.878 104.290 1.00 80.18 185 ASP A CA 1
ATOM 1485 C C . ASP A 1 185 ? 97.474 -10.541 104.790 1.00 79.39 185 ASP A C 1
ATOM 1486 O O . ASP A 1 185 ? 98.183 -9.755 105.446 1.00 74.79 185 ASP A O 1
ATOM 1491 N N . GLY A 1 186 ? 96.206 -10.303 104.454 1.00 81.61 186 GLY A N 1
ATOM 1492 C CA . GLY A 1 186 ? 95.445 -9.170 104.942 1.00 77.01 186 GLY A CA 1
ATOM 1493 C C . GLY A 1 186 ? 95.462 -7.985 103.992 1.00 74.54 186 GLY A C 1
ATOM 1494 O O . GLY A 1 186 ? 94.990 -6.910 104.348 1.00 75.54 186 GLY A O 1
ATOM 1495 N N . THR A 1 187 ? 96.009 -8.169 102.792 1.00 72.15 187 THR A N 1
ATOM 1496 C CA . THR A 1 187 ? 96.196 -7.056 101.854 1.00 74.49 187 THR A CA 1
ATOM 1497 C C . THR A 1 187 ? 95.677 -7.353 100.448 1.00 79.25 187 THR A C 1
ATOM 1498 O O . THR A 1 187 ? 94.746 -6.701 99.983 1.00 83.83 187 THR A O 1
ATOM 1502 N N . LEU A 1 188 ? 96.306 -8.307 99.760 1.00 76.78 188 LEU A N 1
ATOM 1503 C CA . LEU A 1 188 ? 95.822 -8.781 98.464 1.00 72.12 188 LEU A CA 1
ATOM 1504 C C . LEU A 1 188 ? 95.001 -10.031 98.715 1.00 73.77 188 LEU A C 1
ATOM 1505 O O . LEU A 1 188 ? 94.149 -10.402 97.922 1.00 77.07 188 LEU A O 1
ATOM 1510 N N . SER A 1 189 ? 95.290 -10.693 99.827 1.00 77.78 189 SER A N 1
ATOM 1511 C CA . SER A 1 189 ? 94.599 -11.913 100.215 1.00 78.26 189 SER A CA 1
ATOM 1512 C C . SER A 1 189 ? 93.849 -11.717 101.527 1.00 78.21 189 SER A C 1
ATOM 1513 O O . SER A 1 189 ? 94.455 -11.518 102.576 1.00 82.09 189 SER A O 1
ATOM 1516 N N . LEU A 1 190 ? 92.529 -11.720 101.472 1.00 79.43 190 LEU A N 1
ATOM 1517 C CA . LEU A 1 190 ? 91.767 -11.647 102.701 1.00 81.70 190 LEU A CA 1
ATOM 1518 C C . LEU A 1 190 ? 91.606 -13.047 103.266 1.00 88.23 190 LEU A C 1
ATOM 1519 O O . LEU A 1 190 ? 90.862 -13.860 102.718 1.00 84.81 190 LEU A O 1
ATOM 1524 N N . LEU A 1 191 ? 92.299 -13.321 104.370 1.00 97.12 191 LEU A N 1
ATOM 1525 C CA . LEU A 1 191 ? 92.449 -14.698 104.839 1.00 100.62 191 LEU A CA 1
ATOM 1526 C C . LEU A 1 191 ? 91.120 -15.262 105.364 1.00 102.04 191 LEU A C 1
ATOM 1527 O O . LEU A 1 191 ? 90.912 -16.477 105.337 1.00 103.89 191 LEU A O 1
ATOM 1532 N N . ASN A 1 192 ? 90.240 -14.392 105.853 1.00 100.23 192 ASN A N 1
ATOM 1533 C CA . ASN A 1 192 ? 88.844 -14.783 106.075 1.00 100.56 192 ASN A CA 1
ATOM 1534 C C . ASN A 1 192 ? 88.651 -16.002 106.999 1.00 95.35 192 ASN A C 1
ATOM 1535 O O . ASN A 1 192 ? 88.126 -17.035 106.589 1.00 95.59 192 ASN A O 1
ATOM 1540 N N . GLY A 1 193 ? 89.099 -15.886 108.244 1.00 93.53 193 GLY A N 1
ATOM 1541 C CA . GLY A 1 193 ? 88.865 -16.937 109.221 1.00 90.73 193 GLY A CA 1
ATOM 1542 C C . GLY A 1 193 ? 89.820 -18.120 109.145 1.00 91.58 193 GLY A C 1
ATOM 1543 O O . GLY A 1 193 ? 89.702 -19.078 109.914 1.00 92.14 193 GLY A O 1
ATOM 1544 N N . ARG A 1 194 ? 90.749 -18.073 108.195 1.00 91.20 194 ARG A N 1
ATOM 1545 C CA . ARG A 1 194 ? 91.857 -19.024 108.152 1.00 88.15 194 ARG A CA 1
ATOM 1546 C C . ARG A 1 194 ? 92.779 -18.810 109.364 1.00 89.06 194 ARG A C 1
ATOM 1547 O O . ARG A 1 194 ? 92.730 -17.755 110.002 1.00 91.88 194 ARG A O 1
ATOM 1555 N N . ASP A 1 195 ? 93.621 -19.788 109.685 1.00 87.43 195 ASP A N 1
ATOM 1556 C CA . ASP A 1 195 ? 94.624 -19.591 110.732 1.00 86.45 195 ASP A CA 1
ATOM 1557 C C . ASP A 1 195 ? 95.667 -18.669 110.101 1.00 90.39 195 ASP A C 1
ATOM 1558 O O . ASP A 1 195 ? 96.089 -18.908 108.969 1.00 92.37 195 ASP A O 1
ATOM 1563 N N . PRO A 1 196 ? 96.032 -17.573 110.796 1.00 88.86 196 PRO A N 1
ATOM 1564 C CA . PRO A 1 196 ? 97.080 -16.658 110.329 1.00 85.77 196 PRO A CA 1
ATOM 1565 C C . PRO A 1 196 ? 98.356 -17.386 109.991 1.00 85.40 196 PRO A C 1
ATOM 1566 O O . PRO A 1 196 ? 98.990 -17.128 108.968 1.00 85.73 196 PRO A O 1
ATOM 1570 N N . TYR A 1 197 ? 98.713 -18.310 110.872 1.00 85.25 197 TYR A N 1
ATOM 1571 C CA . TYR A 1 197 ? 99.979 -18.995 110.784 1.00 82.65 197 TYR A CA 1
ATOM 1572 C C . TYR A 1 197 ? 99.906 -20.321 110.028 1.00 85.95 197 TYR A C 1
ATOM 1573 O O . TYR A 1 197 ? 100.935 -20.809 109.558 1.00 88.91 197 TYR A O 1
ATOM 1582 N N . ASN A 1 198 ? 98.712 -20.903 109.901 1.00 82.54 198 ASN A N 1
ATOM 1583 C CA . ASN A 1 198 ? 98.580 -22.195 109.218 1.00 84.55 198 ASN A CA 1
ATOM 1584 C C . ASN A 1 198 ? 98.016 -22.010 107.804 1.00 80.14 198 ASN A C 1
ATOM 1585 O O . ASN A 1 198 ? 96.921 -22.462 107.478 1.00 78.62 198 ASN A O 1
ATOM 1590 N N . ALA A 1 199 ? 98.829 -21.406 106.946 1.00 79.01 199 ALA A N 1
ATOM 1591 C CA . ALA A 1 199 ? 98.404 -20.956 105.623 1.00 84.98 199 ALA A CA 1
ATOM 1592 C C . ALA A 1 199 ? 98.274 -22.065 104.590 1.00 89.41 199 ALA A C 1
ATOM 1593 O O . ALA A 1 199 ? 98.465 -21.819 103.394 1.00 91.25 199 ALA A O 1
ATOM 1595 N N . SER A 1 200 ? 97.936 -23.275 105.039 1.00 94.66 200 SER A N 1
ATOM 1596 C CA . SER A 1 200 ? 97.945 -24.467 104.173 1.00 92.45 200 SER A CA 1
ATOM 1597 C C . SER A 1 200 ? 96.737 -24.564 103.260 1.00 89.39 200 SER A C 1
ATOM 1598 O O . SER A 1 200 ? 96.760 -25.290 102.271 1.00 87.46 200 SER A O 1
ATOM 1601 N N . THR A 1 201 ? 95.715 -23.785 103.605 1.00 88.82 201 THR A N 1
ATOM 1602 C CA . THR A 1 201 ? 94.419 -23.743 102.943 1.00 85.59 201 THR A CA 1
ATOM 1603 C C . THR A 1 201 ? 94.136 -22.392 102.284 1.00 89.55 201 THR A C 1
ATOM 1604 O O . THR A 1 201 ? 92.979 -21.999 102.127 1.00 85.89 201 THR A O 1
ATOM 1608 N N . ALA A 1 202 ? 95.204 -21.688 101.912 1.00 99.17 202 ALA A N 1
ATOM 1609 C CA . ALA A 1 202 ? 95.123 -20.319 101.389 1.00 101.65 202 ALA A CA 1
ATOM 1610 C C . ALA A 1 202 ? 94.631 -20.211 99.946 1.00 106.83 202 ALA A C 1
ATOM 1611 O O . ALA A 1 202 ? 94.446 -19.104 99.451 1.00 107.87 202 ALA A O 1
ATOM 1613 N N . ASP A 1 203 ? 94.458 -21.335 99.257 1.00 108.93 203 ASP A N 1
ATOM 1614 C CA . ASP A 1 203 ? 93.933 -21.296 97.892 1.00 111.46 203 ASP A CA 1
ATOM 1615 C C . ASP A 1 2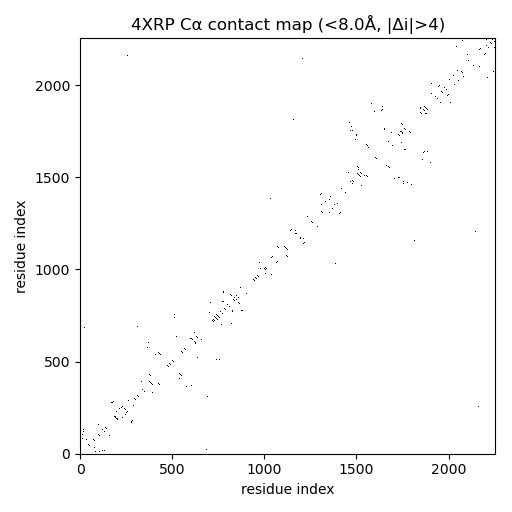03 ? 92.435 -20.984 97.908 1.00 109.75 203 ASP A C 1
ATOM 1616 O O . ASP A 1 203 ? 91.829 -20.767 96.854 1.00 111.68 203 ASP A O 1
ATOM 1621 N N . GLN A 1 204 ? 91.836 -20.984 99.100 1.00 108.17 204 GLN A N 1
ATOM 1622 C CA . GLN A 1 204 ? 90.430 -20.597 99.244 1.00 111.87 204 GLN A CA 1
ATOM 1623 C C . GLN A 1 204 ? 90.280 -19.349 100.127 1.00 111.21 204 GLN A C 1
ATOM 1624 O O . GLN A 1 204 ? 89.397 -19.254 100.984 1.00 108.21 204 GLN A O 1
ATOM 1630 N N . ASP A 1 205 ? 91.164 -18.387 99.906 1.00 111.70 205 ASP A N 1
ATOM 1631 C CA . ASP A 1 205 ? 91.014 -17.075 100.497 1.00 108.75 205 ASP A CA 1
ATOM 1632 C C . ASP A 1 205 ? 90.212 -16.214 99.529 1.00 102.52 205 ASP A C 1
ATOM 1633 O O . ASP A 1 205 ? 90.006 -16.592 98.375 1.00 103.83 205 ASP A O 1
ATOM 1638 N N . LEU A 1 206 ? 89.788 -15.048 100.001 1.00 94.53 206 LEU A N 1
ATOM 1639 C CA . LEU A 1 206 ? 89.018 -14.104 99.204 1.00 84.84 206 LEU A CA 1
ATOM 1640 C C . LEU A 1 206 ? 89.918 -13.018 98.646 1.00 85.67 206 LEU A C 1
ATOM 1641 O O . LEU A 1 206 ? 90.972 -12.737 99.213 1.00 88.47 206 LEU A O 1
ATOM 1646 N N . LEU A 1 207 ? 89.484 -12.369 97.571 1.00 79.74 207 LEU A N 1
ATOM 1647 C CA . LEU A 1 207 ? 90.312 -11.360 96.926 1.00 73.84 207 LEU A CA 1
ATOM 1648 C C . LEU A 1 207 ? 89.930 -9.958 97.367 1.00 75.03 207 LEU A C 1
ATOM 1649 O O . LEU A 1 207 ? 88.791 -9.533 97.164 1.00 79.58 207 LEU A O 1
ATOM 1654 N N . ASN A 1 208 ? 90.873 -9.244 97.983 1.00 74.81 208 ASN A N 1
ATOM 1655 C CA . ASN A 1 208 ? 90.686 -7.814 98.203 1.00 76.54 208 ASN A CA 1
ATOM 1656 C C . ASN A 1 208 ? 90.688 -7.165 96.845 1.00 73.52 208 ASN A C 1
ATOM 1657 O O . ASN A 1 208 ? 91.721 -6.804 96.287 1.00 72.00 208 ASN A O 1
ATOM 1662 N N . THR A 1 209 ? 89.486 -7.083 96.312 1.00 72.92 209 THR A N 1
ATOM 1663 C CA . THR A 1 209 ? 89.236 -6.645 94.964 1.00 73.49 209 THR A CA 1
ATOM 1664 C C . THR A 1 209 ? 89.958 -5.330 94.569 1.00 74.15 209 THR A C 1
ATOM 1665 O O . THR A 1 209 ? 90.522 -5.251 93.470 1.00 72.09 209 THR A O 1
ATOM 1669 N N . PRO A 1 210 ? 89.947 -4.295 95.451 1.00 71.87 210 PRO A N 1
ATOM 1670 C CA . PRO A 1 210 ? 90.583 -3.018 95.086 1.00 70.29 210 PRO A CA 1
ATOM 1671 C C . PRO A 1 210 ? 92.095 -3.073 94.960 1.00 68.33 210 PRO A C 1
ATOM 1672 O O . PRO A 1 210 ? 92.657 -2.446 94.067 1.00 69.64 210 PRO A O 1
ATOM 1676 N N . VAL A 1 211 ? 92.751 -3.798 95.854 1.00 67.13 211 VAL A N 1
ATOM 1677 C CA . VAL A 1 211 ? 94.199 -3.949 95.763 1.00 68.04 211 VAL A CA 1
ATOM 1678 C C . VAL A 1 211 ? 94.536 -4.694 94.469 1.00 66.18 211 VAL A C 1
ATOM 1679 O O . VAL A 1 211 ? 95.500 -4.366 93.772 1.00 60.51 211 VAL A O 1
ATOM 1683 N N . ALA A 1 212 ? 93.719 -5.687 94.142 1.00 67.42 212 ALA A N 1
ATOM 1684 C CA . ALA A 1 212 ? 93.950 -6.474 92.945 1.00 73.86 212 ALA A CA 1
ATOM 1685 C C . ALA A 1 212 ? 93.919 -5.585 91.704 1.00 75.98 212 ALA A C 1
ATOM 1686 O O . ALA A 1 212 ? 94.702 -5.759 90.755 1.00 71.03 212 ALA A O 1
ATOM 1688 N N . MET A 1 213 ? 93.025 -4.602 91.749 1.00 83.64 213 MET A N 1
ATOM 1689 C CA . MET A 1 213 ? 92.795 -3.704 90.624 1.00 90.93 213 MET A CA 1
ATOM 1690 C C . MET A 1 213 ? 93.873 -2.621 90.594 1.00 92.37 213 MET A C 1
ATOM 1691 O O . MET A 1 213 ? 93.937 -1.824 89.653 1.00 99.21 213 MET A O 1
ATOM 1696 N N . VAL A 1 214 ? 94.696 -2.574 91.642 1.00 84.73 214 VAL A N 1
ATOM 1697 C CA . VAL A 1 214 ? 95.894 -1.737 91.622 1.00 77.87 214 VAL A CA 1
ATOM 1698 C C . VAL A 1 214 ? 97.048 -2.476 90.949 1.00 77.77 214 VAL A C 1
ATOM 1699 O O . VAL A 1 214 ? 97.761 -1.919 90.107 1.00 78.15 214 VAL A O 1
ATOM 1703 N N . LEU A 1 215 ? 97.213 -3.743 91.314 1.00 78.49 215 LEU A N 1
ATOM 1704 C CA . LEU A 1 215 ? 98.222 -4.575 90.690 1.00 76.95 215 LEU A CA 1
ATOM 1705 C C . LEU A 1 215 ? 97.815 -4.839 89.248 1.00 85.84 215 LEU A C 1
ATOM 1706 O O . LEU A 1 215 ? 98.659 -4.837 88.341 1.00 88.94 215 LEU A O 1
ATOM 1711 N N . LYS A 1 216 ? 96.512 -5.021 89.028 1.00 87.14 216 LYS A N 1
ATOM 1712 C CA . LYS A 1 216 ? 96.052 -5.307 87.681 1.00 90.18 216 LYS A CA 1
ATOM 1713 C C . LYS A 1 216 ? 96.190 -4.043 86.836 1.00 87.77 216 LYS A C 1
ATOM 1714 O O . LYS A 1 216 ? 96.295 -4.119 85.618 1.00 87.53 216 LYS A O 1
ATOM 1720 N N . MET A 1 217 ? 96.294 -2.884 87.475 1.00 88.06 217 MET A N 1
ATOM 1721 C CA . MET A 1 217 ? 96.466 -1.674 86.687 1.00 87.30 217 MET A CA 1
ATOM 1722 C C . MET A 1 217 ? 97.949 -1.365 86.539 1.00 88.24 217 MET A C 1
ATOM 1723 O O . MET A 1 217 ? 98.393 -1.027 85.440 1.00 89.68 217 MET A O 1
ATOM 1728 N N . ALA A 1 218 ? 98.726 -1.559 87.604 1.00 86.59 218 ALA A N 1
ATOM 1729 C CA . ALA A 1 218 ? 100.153 -1.254 87.551 1.00 87.77 218 ALA A CA 1
ATOM 1730 C C . ALA A 1 218 ? 100.865 -2.114 86.531 1.00 90.47 218 ALA A C 1
ATOM 1731 O O . ALA A 1 218 ? 101.856 -1.679 85.961 1.00 91.22 218 ALA A O 1
ATOM 1733 N N . LYS A 1 219 ? 100.373 -3.325 86.276 1.00 96.53 219 LYS A N 1
ATOM 1734 C CA . LYS A 1 219 ? 101.100 -4.161 85.329 1.00 105.26 219 LYS A CA 1
ATOM 1735 C C . LYS A 1 219 ? 100.746 -3.718 83.906 1.00 110.22 219 LYS A C 1
ATOM 1736 O O . LYS A 1 219 ? 101.507 -3.965 82.966 1.00 113.20 219 LYS A O 1
ATOM 1742 N N . GLN A 1 220 ? 99.642 -2.981 83.769 1.00 112.91 220 GLN A N 1
ATOM 1743 C CA . GLN A 1 220 ? 99.386 -2.230 82.541 1.00 110.95 220 GLN A CA 1
ATOM 1744 C C . GLN A 1 220 ? 100.219 -0.946 82.517 1.00 108.21 220 GLN A C 1
ATOM 1745 O O . GLN A 1 220 ? 99.682 0.153 82.415 1.00 108.75 220 GLN A O 1
ATOM 1751 N N . GLN A 1 221 ? 101.528 -1.122 82.654 1.00 108.59 221 GLN A N 1
ATOM 1752 C CA . GLN A 1 221 ? 102.563 -0.099 82.504 1.00 114.28 221 GLN A CA 1
ATOM 1753 C C . GLN A 1 221 ? 103.869 -0.818 82.815 1.00 125.33 221 GLN A C 1
ATOM 1754 O O . GLN A 1 221 ? 103.865 -2.031 83.069 1.00 125.38 221 GLN A O 1
ATOM 1760 N N . GLY A 1 222 ? 104.982 -0.089 82.811 1.00 135.79 222 GLY A N 1
ATOM 1761 C CA . GLY A 1 222 ? 106.288 -0.709 82.985 1.00 137.29 222 GLY A CA 1
ATOM 1762 C C . GLY A 1 222 ? 106.443 -1.476 84.286 1.00 135.36 222 GLY A C 1
ATOM 1763 O O . GLY A 1 222 ? 107.436 -2.186 84.487 1.00 135.82 222 GLY A O 1
ATOM 1764 N N . TYR A 1 223 ? 105.438 -1.367 85.154 1.00 123.72 223 TYR A N 1
ATOM 1765 C CA . TYR A 1 223 ? 105.563 -1.869 86.505 1.00 108.50 223 TYR A CA 1
ATOM 1766 C C . TYR A 1 223 ? 105.617 -3.382 86.537 1.00 99.65 223 TYR A C 1
ATOM 1767 O O . TYR A 1 223 ? 104.778 -4.091 85.966 1.00 97.90 223 TYR A O 1
ATOM 1776 N N . LYS A 1 224 ? 106.646 -3.853 87.221 1.00 90.99 224 LYS A N 1
ATOM 1777 C CA . LYS A 1 224 ? 106.757 -5.237 87.573 1.00 86.00 224 LYS A CA 1
ATOM 1778 C C . LYS A 1 224 ? 105.952 -5.374 88.869 1.00 82.97 224 LYS A C 1
ATOM 1779 O O . LYS A 1 224 ? 106.035 -4.514 89.743 1.00 81.88 224 LYS A O 1
ATOM 1785 N N . VAL A 1 225 ? 105.136 -6.409 88.995 1.00 84.89 225 VAL A N 1
ATOM 1786 C CA . VAL A 1 225 ? 104.340 -6.550 90.210 1.00 82.37 225 VAL A CA 1
ATOM 1787 C C . VAL A 1 225 ? 104.990 -7.587 91.123 1.00 84.00 225 VAL A C 1
ATOM 1788 O O . VAL A 1 225 ? 104.890 -8.779 90.870 1.00 91.74 225 VAL A O 1
ATOM 1792 N N . ILE A 1 226 ? 105.650 -7.132 92.184 1.00 76.05 226 ILE A N 1
ATOM 1793 C CA . ILE A 1 226 ? 106.342 -8.019 93.123 1.00 65.78 226 ILE A CA 1
ATOM 1794 C C . ILE A 1 226 ? 105.547 -8.334 94.391 1.00 63.12 226 ILE A C 1
ATOM 1795 O O . ILE A 1 226 ? 105.247 -7.443 95.193 1.00 61.55 226 ILE A O 1
ATOM 1800 N N . LEU A 1 227 ? 105.214 -9.603 94.587 1.00 62.37 227 LEU A N 1
ATOM 1801 C CA . LEU A 1 227 ? 104.565 -9.997 95.830 1.00 69.96 227 LEU A CA 1
ATOM 1802 C C . LEU A 1 227 ? 105.559 -10.518 96.866 1.00 76.50 227 LEU A C 1
ATOM 1803 O O . LEU A 1 227 ? 106.391 -11.366 96.566 1.00 81.00 227 LEU A O 1
ATOM 1808 N N . LEU A 1 228 ? 105.467 -9.981 98.082 1.00 75.97 228 LEU A N 1
ATOM 1809 C CA . LEU A 1 228 ? 106.382 -10.288 99.176 1.00 72.52 228 LEU A CA 1
ATOM 1810 C C . LEU A 1 228 ? 105.611 -10.734 100.405 1.00 67.70 228 LEU A C 1
ATOM 1811 O O . LEU A 1 228 ? 105.210 -9.891 101.195 1.00 69.24 228 LEU A O 1
ATOM 1816 N N . SER A 1 229 ? 105.395 -12.030 100.597 1.00 65.53 229 SER A N 1
ATOM 1817 C CA . SER A 1 229 ? 104.546 -12.435 101.715 1.00 68.26 229 SER A CA 1
ATOM 1818 C C . SER A 1 229 ? 105.337 -12.996 102.856 1.00 64.76 229 SER A C 1
ATOM 1819 O O . SER A 1 229 ? 106.302 -13.700 102.633 1.00 69.19 229 SER A O 1
ATOM 1822 N N . GLY A 1 230 ? 104.882 -12.733 104.077 1.00 63.20 230 GLY A N 1
ATOM 1823 C CA . GLY A 1 230 ? 105.479 -13.312 105.271 1.00 63.80 230 GLY A CA 1
ATOM 1824 C C . GLY A 1 230 ? 105.022 -14.738 105.565 1.00 64.64 230 GLY A C 1
ATOM 1825 O O . GLY A 1 230 ? 105.352 -15.297 106.615 1.00 61.52 230 GLY A O 1
ATOM 1826 N N . ARG A 1 231 ? 104.248 -15.314 104.642 1.00 67.70 231 ARG A N 1
ATOM 1827 C CA . ARG A 1 231 ? 103.876 -16.727 104.684 1.00 67.82 231 ARG A CA 1
ATOM 1828 C C . ARG A 1 231 ? 105.077 -17.619 104.405 1.00 68.99 231 ARG A C 1
ATOM 1829 O O . ARG A 1 231 ? 105.854 -17.351 103.477 1.00 65.77 231 ARG A O 1
ATOM 1837 N N . GLU A 1 232 ? 105.197 -18.706 105.163 1.00 66.69 232 GLU A N 1
ATOM 1838 C CA . GLU A 1 232 ? 106.213 -19.721 104.891 1.00 64.48 232 GLU A CA 1
ATOM 1839 C C . GLU A 1 232 ? 106.210 -20.243 103.455 1.00 70.10 232 GLU A C 1
ATOM 1840 O O . GLU A 1 232 ? 105.150 -20.502 102.875 1.00 72.65 232 GLU A O 1
ATOM 1846 N N . ASN A 1 233 ? 107.409 -20.423 102.899 1.00 71.56 233 ASN A N 1
ATOM 1847 C CA . ASN A 1 233 ? 107.586 -20.959 101.543 1.00 72.70 233 ASN A CA 1
ATOM 1848 C C . ASN A 1 233 ? 107.046 -22.374 101.422 1.00 69.74 233 ASN A C 1
ATOM 1849 O O . ASN A 1 233 ? 106.827 -22.874 100.323 1.00 68.98 233 ASN A O 1
ATOM 1854 N N . ALA A 1 234 ? 106.833 -23.005 102.571 1.00 70.03 234 ALA A N 1
ATOM 1855 C CA . ALA A 1 234 ? 106.221 -24.317 102.625 1.00 68.83 234 ALA A CA 1
ATOM 1856 C C . ALA A 1 234 ? 104.900 -24.210 101.952 1.00 73.97 234 ALA A C 1
ATOM 1857 O O . ALA A 1 234 ? 104.569 -25.018 101.096 1.00 80.64 234 ALA A O 1
ATOM 1859 N N . TYR A 1 235 ? 104.155 -23.177 102.312 1.00 73.40 235 TYR A N 1
ATOM 1860 C CA . TYR A 1 235 ? 102.847 -23.014 101.730 1.00 76.58 235 TYR A CA 1
ATOM 1861 C C . TYR A 1 235 ? 102.868 -22.242 100.413 1.00 76.72 235 TYR A C 1
ATOM 1862 O O . TYR A 1 235 ? 101.951 -21.478 100.128 1.00 80.72 235 TYR A O 1
ATOM 1871 N N . ARG A 1 236 ? 103.849 -22.496 99.562 1.00 71.77 236 ARG A N 1
ATOM 1872 C CA . ARG A 1 236 ? 103.900 -21.754 98.314 1.00 75.90 236 ARG A CA 1
ATOM 1873 C C . ARG A 1 236 ? 102.903 -22.210 97.244 1.00 88.03 236 ARG A C 1
ATOM 1874 O O . ARG A 1 236 ? 102.500 -21.415 96.403 1.00 91.34 236 ARG A O 1
ATOM 1882 N N . GLU A 1 237 ? 102.428 -23.448 97.314 1.00 99.02 237 GLU A N 1
ATOM 1883 C CA . GLU A 1 237 ? 101.472 -23.920 96.303 1.00 109.87 237 GLU A CA 1
ATOM 1884 C C . GLU A 1 237 ? 99.992 -23.843 96.631 1.00 108.95 237 GLU A C 1
ATOM 1885 O O . GLU A 1 237 ? 99.177 -24.036 95.750 1.00 115.28 237 GLU A O 1
ATOM 1891 N N . PRO A 1 238 ? 99.625 -23.566 97.879 1.00 99.74 238 PRO A N 1
ATOM 1892 C CA . PRO A 1 238 ? 98.260 -23.062 97.841 1.00 94.85 238 PRO A CA 1
ATOM 1893 C C . PRO A 1 238 ? 98.254 -21.601 97.451 1.00 91.71 238 PRO A C 1
ATOM 1894 O O . PRO A 1 238 ? 97.215 -21.051 97.097 1.00 94.10 238 PRO A O 1
ATOM 1898 N N . THR A 1 239 ? 99.435 -21.002 97.432 1.00 93.55 239 THR A N 1
ATOM 1899 C CA . THR A 1 239 ? 99.540 -19.566 97.259 1.00 96.93 239 THR A CA 1
ATOM 1900 C C . THR A 1 239 ? 99.516 -19.173 95.787 1.00 96.84 239 THR A C 1
ATOM 1901 O O . THR A 1 239 ? 98.759 -18.276 95.409 1.00 100.66 239 THR A O 1
ATOM 1905 N N . GLU A 1 240 ? 100.305 -19.821 94.937 1.00 94.93 240 GLU A N 1
ATOM 1906 C CA . GLU A 1 240 ? 100.267 -19.403 93.543 1.00 92.59 240 GLU A CA 1
ATOM 1907 C C . GLU A 1 240 ? 99.128 -20.141 92.855 1.00 91.27 240 GLU A C 1
ATOM 1908 O O . GLU A 1 240 ? 98.910 -19.997 91.652 1.00 88.62 240 GLU A O 1
ATOM 1914 N N . ARG A 1 241 ? 98.364 -20.880 93.651 1.00 89.95 241 ARG A N 1
ATOM 1915 C CA . ARG A 1 241 ? 97.073 -21.403 93.236 1.00 92.21 241 ARG A CA 1
ATOM 1916 C C . ARG A 1 241 ? 96.027 -20.298 93.306 1.00 87.36 241 ARG A C 1
ATOM 1917 O O . ARG A 1 241 ? 95.297 -20.053 92.342 1.00 88.53 241 ARG A O 1
ATOM 1925 N N . PHE A 1 242 ? 95.980 -19.626 94.454 1.00 86.46 242 PHE A N 1
ATOM 1926 C CA . PHE A 1 242 ? 95.180 -18.417 94.650 1.00 78.79 242 PHE A CA 1
ATOM 1927 C C . PHE A 1 242 ? 95.468 -17.342 93.605 1.00 80.34 242 PHE A C 1
ATOM 1928 O O . PHE A 1 242 ? 94.553 -16.770 93.028 1.00 79.67 242 PHE A O 1
ATOM 1936 N N . LEU A 1 243 ? 96.747 -17.057 93.378 1.00 81.34 243 LEU A N 1
ATOM 1937 C CA . LEU A 1 243 ? 97.135 -15.992 92.456 1.00 83.75 243 LEU A CA 1
ATOM 1938 C C . LEU A 1 243 ? 96.671 -16.209 91.001 1.00 83.65 243 LEU A C 1
ATOM 1939 O O . LEU A 1 243 ? 96.041 -15.326 90.411 1.00 78.64 243 LEU A O 1
ATOM 1944 N N . ALA A 1 244 ? 96.957 -17.385 90.444 1.00 91.14 244 ALA A N 1
ATOM 1945 C CA . ALA A 1 244 ? 96.554 -17.724 89.075 1.00 94.93 244 ALA A CA 1
ATOM 1946 C C . ALA A 1 244 ? 95.037 -17.708 88.949 1.00 96.21 244 ALA A C 1
ATOM 1947 O O . ALA A 1 244 ? 94.486 -17.270 87.934 1.00 100.64 244 ALA A O 1
ATOM 1949 N N . LYS A 1 245 ? 94.380 -18.216 89.988 1.00 92.31 245 LYS A N 1
ATOM 1950 C CA . LYS A 1 245 ? 92.923 -18.255 90.086 1.00 87.52 245 LYS A CA 1
ATOM 1951 C C . LYS A 1 245 ? 92.294 -16.889 89.771 1.00 91.85 245 LYS A C 1
ATOM 1952 O O . LYS A 1 245 ? 91.201 -16.823 89.219 1.00 93.74 245 LYS A O 1
ATOM 1958 N N . TYR A 1 246 ? 92.998 -15.804 90.097 1.00 94.18 246 TYR A N 1
ATOM 1959 C CA . TYR A 1 246 ? 92.447 -14.459 89.949 1.00 91.38 246 TYR A CA 1
ATOM 1960 C C . TYR A 1 246 ? 93.224 -13.676 88.903 1.00 100.60 246 TYR A C 1
ATOM 1961 O O . TYR A 1 246 ? 93.131 -12.445 88.840 1.00 102.15 246 TYR A O 1
ATOM 1970 N N . GLN A 1 247 ? 93.991 -14.405 88.091 1.00 107.54 247 GLN A N 1
ATOM 1971 C CA . GLN A 1 247 ? 94.743 -13.828 86.983 1.00 108.79 247 GLN A CA 1
ATOM 1972 C C . GLN A 1 247 ? 95.601 -12.681 87.485 1.00 104.20 247 GLN A C 1
ATOM 1973 O O . GLN A 1 247 ? 95.826 -11.696 86.786 1.00 106.22 247 GLN A O 1
ATOM 1979 N N . ILE A 1 248 ? 96.058 -12.817 88.723 1.00 99.81 248 ILE A N 1
ATOM 1980 C CA . ILE A 1 248 ? 96.938 -11.841 89.315 1.00 94.07 248 ILE A CA 1
ATOM 1981 C C . ILE A 1 248 ? 98.319 -12.208 88.890 1.00 101.82 248 ILE A C 1
ATOM 1982 O O . ILE A 1 248 ? 99.082 -12.761 89.664 1.00 103.22 248 ILE A O 1
ATOM 1987 N N . ASP A 1 249 ? 98.660 -11.904 87.653 1.00 113.78 249 ASP A N 1
ATOM 1988 C CA . ASP A 1 249 ? 99.987 -12.260 87.224 1.00 121.19 249 ASP A CA 1
ATOM 1989 C C . ASP A 1 249 ? 100.951 -11.234 87.792 1.00 113.93 249 ASP A C 1
ATOM 1990 O O . ASP A 1 249 ? 100.610 -10.071 88.042 1.00 111.31 249 ASP A O 1
ATOM 1995 N N . TYR A 1 250 ? 102.151 -11.731 88.035 1.00 107.68 250 TYR A N 1
ATOM 1996 C CA . TYR A 1 250 ? 103.164 -11.059 88.803 1.00 98.44 250 TYR A CA 1
ATOM 1997 C C . TYR A 1 250 ? 104.523 -11.532 88.312 1.00 96.07 250 TYR A C 1
ATOM 1998 O O . TYR A 1 250 ? 104.657 -12.637 87.780 1.00 97.87 250 TYR A O 1
ATOM 2007 N N . ASP A 1 251 ? 105.534 -10.711 88.538 1.00 91.11 251 ASP A N 1
ATOM 2008 C CA . ASP A 1 251 ? 106.851 -10.968 88.010 1.00 88.25 251 ASP A CA 1
ATOM 2009 C C . ASP A 1 251 ? 107.688 -11.763 89.003 1.00 86.70 251 ASP A C 1
ATOM 2010 O O . ASP A 1 251 ? 108.670 -12.403 88.614 1.00 89.85 251 ASP A O 1
ATOM 2015 N N . LEU A 1 252 ? 107.326 -11.697 90.284 1.00 79.47 252 LEU A N 1
ATOM 2016 C CA . LEU A 1 252 ? 108.186 -12.226 91.339 1.00 76.50 252 LEU A CA 1
ATOM 2017 C C . LEU A 1 252 ? 107.469 -12.413 92.687 1.00 75.34 252 LEU A C 1
ATOM 2018 O O . LEU A 1 252 ? 106.952 -11.452 93.270 1.00 74.73 252 LEU A O 1
ATOM 2023 N N . LEU A 1 253 ? 107.406 -13.668 93.142 1.00 76.77 253 LEU A N 1
ATOM 2024 C CA . LEU A 1 253 ? 106.787 -14.025 94.425 1.00 73.83 253 LEU A CA 1
ATOM 2025 C C . LEU A 1 253 ? 107.856 -14.370 95.437 1.00 72.55 253 LEU A C 1
ATOM 2026 O O . LEU A 1 253 ? 108.552 -15.359 95.274 1.00 74.95 253 LEU A O 1
ATOM 2031 N N . LEU A 1 254 ? 107.981 -13.553 96.476 1.00 70.41 254 LEU A N 1
ATOM 2032 C CA . LEU A 1 254 ? 108.959 -13.776 97.540 1.00 70.83 254 LEU A CA 1
ATOM 2033 C C . LEU A 1 254 ? 108.285 -14.203 98.831 1.00 67.67 254 LEU A C 1
ATOM 2034 O O . LEU A 1 254 ? 107.322 -13.584 99.289 1.00 63.05 254 LEU A O 1
ATOM 2039 N N . MET A 1 255 ? 108.826 -15.253 99.436 1.00 71.94 255 MET A N 1
ATOM 2040 C CA . MET A 1 255 ? 108.203 -15.854 100.600 1.00 70.32 255 MET A CA 1
ATOM 2041 C C . MET A 1 255 ? 109.188 -16.127 101.719 1.00 62.52 255 MET A C 1
ATOM 2042 O O . MET A 1 255 ? 110.398 -16.152 101.507 1.00 62.28 255 MET A O 1
ATOM 2047 N N . ARG A 1 256 ? 108.637 -16.287 102.917 1.00 59.60 256 ARG A N 1
ATOM 2048 C CA . ARG A 1 256 ? 109.389 -16.574 104.135 1.00 61.15 256 ARG A CA 1
ATOM 2049 C C . ARG A 1 256 ? 109.961 -17.981 104.151 1.00 70.25 256 ARG A C 1
ATOM 2050 O O . ARG A 1 256 ? 109.206 -18.935 103.972 1.00 82.13 256 ARG A O 1
ATOM 2058 N N . ASP A 1 257 ? 111.268 -18.113 104.389 1.00 66.66 257 ASP A N 1
ATOM 2059 C CA . ASP A 1 257 ? 111.912 -19.415 104.605 1.00 64.50 257 ASP A CA 1
ATOM 2060 C C . ASP A 1 257 ? 111.086 -20.299 105.528 1.00 59.19 257 ASP A C 1
ATOM 2061 O O . ASP A 1 257 ? 110.671 -19.845 106.584 1.00 54.83 257 ASP A O 1
ATOM 2066 N N . THR A 1 258 ? 110.836 -21.546 105.144 1.00 58.23 258 THR A N 1
ATOM 2067 C CA . THR A 1 258 ? 110.099 -22.431 106.028 1.00 57.79 258 THR A CA 1
ATOM 2068 C C . THR A 1 258 ? 110.895 -22.616 107.310 1.00 60.20 258 THR A C 1
ATOM 2069 O O . THR A 1 258 ? 112.122 -22.687 107.276 1.00 60.96 258 THR A O 1
ATOM 2073 N N . ASN A 1 259 ? 110.183 -22.686 108.428 1.00 62.98 259 ASN A N 1
ATOM 2074 C CA . ASN A 1 259 ? 110.750 -22.810 109.778 1.00 65.52 259 ASN A CA 1
ATOM 2075 C C . ASN A 1 259 ? 111.534 -21.586 110.285 1.00 56.99 259 ASN A C 1
ATOM 2076 O O . ASN A 1 259 ? 112.272 -21.715 111.259 1.00 51.44 259 ASN A O 1
ATOM 2081 N N . ASP A 1 260 ? 111.349 -20.404 109.680 1.00 60.64 260 ASP A N 1
ATOM 2082 C CA . ASP A 1 260 ? 112.046 -19.187 110.145 1.00 59.97 260 ASP A CA 1
ATOM 2083 C C . ASP A 1 260 ? 111.470 -18.666 111.449 1.00 61.44 260 ASP A C 1
ATOM 2084 O O . ASP A 1 260 ? 112.156 -18.713 112.475 1.00 67.99 260 ASP A O 1
ATOM 2089 N N . TYR A 1 261 ? 110.236 -18.165 111.403 1.00 51.31 261 TYR A N 1
ATOM 2090 C CA . TYR A 1 261 ? 109.453 -17.824 112.609 1.00 57.81 261 TYR A CA 1
ATOM 2091 C C . TYR A 1 261 ? 109.783 -16.496 113.311 1.00 63.79 261 TYR A C 1
ATOM 2092 O O . TYR A 1 261 ? 109.129 -16.145 114.296 1.00 65.27 261 TYR A O 1
ATOM 2101 N N . ARG A 1 262 ? 110.779 -15.762 112.820 1.00 66.68 262 ARG A N 1
ATOM 2102 C CA . ARG A 1 262 ? 111.055 -14.398 113.298 1.00 62.22 262 ARG A CA 1
ATOM 2103 C C . ARG A 1 262 ? 109.883 -13.426 113.034 1.00 61.56 262 ARG A C 1
ATOM 2104 O O . ARG A 1 262 ? 108.967 -13.751 112.267 1.00 60.62 262 ARG A O 1
ATOM 2112 N N . LYS A 1 263 ? 109.887 -12.258 113.682 1.00 58.80 263 LYS A N 1
ATOM 2113 C CA . LYS A 1 263 ? 108.799 -11.287 113.462 1.00 63.61 263 LYS A CA 1
ATOM 2114 C C . LYS A 1 263 ? 108.726 -10.936 111.977 1.00 61.37 263 LYS A C 1
ATOM 2115 O O . LYS A 1 263 ? 109.753 -10.813 111.313 1.00 57.31 263 LYS A O 1
ATOM 2121 N N . ASP A 1 264 ? 107.516 -10.799 111.444 1.00 67.94 264 ASP A N 1
ATOM 2122 C CA . ASP A 1 264 ? 107.381 -10.857 109.994 1.00 72.54 264 ASP A CA 1
ATOM 2123 C C . ASP A 1 264 ? 107.869 -9.554 109.327 1.00 73.64 264 ASP A C 1
ATOM 2124 O O . ASP A 1 264 ? 108.093 -9.518 108.115 1.00 73.58 264 ASP A O 1
ATOM 2129 N N . ASN A 1 265 ? 108.088 -8.499 110.104 1.00 71.95 265 ASN A N 1
ATOM 2130 C CA . ASN A 1 265 ? 108.729 -7.324 109.522 1.00 72.04 265 ASN A CA 1
ATOM 2131 C C . ASN A 1 265 ? 110.190 -7.624 109.179 1.00 72.98 265 ASN A C 1
ATOM 2132 O O . ASN A 1 265 ? 110.626 -7.394 108.056 1.00 71.58 265 ASN A O 1
ATOM 2137 N N . ILE A 1 266 ? 110.948 -8.159 110.128 1.00 75.86 266 ILE A N 1
ATOM 2138 C CA . ILE A 1 266 ? 112.390 -8.221 109.945 1.00 75.39 266 ILE A CA 1
ATOM 2139 C C . ILE A 1 266 ? 112.732 -9.262 108.868 1.00 73.92 266 ILE A C 1
ATOM 2140 O O . ILE A 1 266 ? 113.761 -9.129 108.206 1.00 76.67 266 ILE A O 1
ATOM 2145 N N . ILE A 1 267 ? 111.871 -10.257 108.639 1.00 64.38 267 ILE A N 1
ATOM 2146 C CA . ILE A 1 267 ? 112.148 -11.188 107.544 1.00 61.84 267 ILE A CA 1
ATOM 2147 C C . ILE A 1 267 ? 111.763 -10.547 106.224 1.00 58.41 267 ILE A C 1
ATOM 2148 O O . ILE A 1 267 ? 112.320 -10.880 105.186 1.00 56.37 267 ILE A O 1
ATOM 2153 N N . LYS A 1 268 ? 110.811 -9.620 106.252 1.00 62.42 268 LYS A N 1
ATOM 2154 C CA . LYS A 1 268 ? 110.420 -8.945 105.016 1.00 61.86 268 LYS A CA 1
ATOM 2155 C C . LYS A 1 268 ? 111.501 -7.939 104.631 1.00 60.20 268 LYS A C 1
ATOM 2156 O O . LYS A 1 268 ? 111.850 -7.843 103.454 1.00 59.54 268 LYS A O 1
ATOM 2162 N N . LYS A 1 269 ? 112.036 -7.215 105.625 1.00 60.82 269 LYS A N 1
ATOM 2163 C CA . LYS A 1 269 ? 113.123 -6.256 105.398 1.00 65.19 269 LYS A CA 1
ATOM 2164 C C . LYS A 1 269 ? 114.344 -6.983 104.863 1.00 73.21 269 LYS A C 1
ATOM 2165 O O . LYS A 1 269 ? 115.040 -6.498 103.957 1.00 74.95 269 LYS A O 1
ATOM 2171 N N . GLU A 1 270 ? 114.617 -8.145 105.446 1.00 76.23 270 GLU A N 1
ATOM 2172 C CA . GLU A 1 270 ? 115.743 -8.928 104.996 1.00 76.15 270 GLU A CA 1
ATOM 2173 C C . GLU A 1 270 ? 115.407 -9.386 103.561 1.00 71.86 270 GLU A C 1
ATOM 2174 O O . GLU A 1 270 ? 116.214 -9.235 102.643 1.00 65.27 270 GLU A O 1
ATOM 2180 N N . LEU A 1 271 ? 114.178 -9.851 103.356 1.00 69.14 271 LEU A N 1
ATOM 2181 C CA . LEU A 1 271 ? 113.681 -10.221 102.026 1.00 67.05 271 LEU A CA 1
ATOM 2182 C C . LEU A 1 271 ? 113.822 -9.104 100.973 1.00 67.34 271 LEU A C 1
ATOM 2183 O O . LEU A 1 271 ? 114.228 -9.347 99.823 1.00 62.84 271 LEU A O 1
ATOM 2188 N N . PHE A 1 272 ? 113.475 -7.882 101.385 1.00 70.76 272 PHE A N 1
ATOM 2189 C CA . PHE A 1 272 ? 113.528 -6.715 100.514 1.00 72.41 272 PHE A CA 1
ATOM 2190 C C . PHE A 1 272 ? 114.943 -6.406 100.042 1.00 74.26 272 PHE A C 1
ATOM 2191 O O . PHE A 1 272 ? 115.164 -6.140 98.859 1.00 77.19 272 PHE A O 1
ATOM 2199 N N . LEU A 1 273 ? 115.902 -6.453 100.961 1.00 69.11 273 LEU A N 1
ATOM 2200 C CA . LEU A 1 273 ? 117.261 -6.067 100.623 1.00 65.13 273 LEU A CA 1
ATOM 2201 C C . LEU A 1 273 ? 117.987 -7.144 99.805 1.00 66.01 273 LEU A C 1
ATOM 2202 O O . LEU A 1 273 ? 118.729 -6.821 98.876 1.00 67.08 273 LEU A O 1
ATOM 2207 N N . GLU A 1 274 ? 117.751 -8.419 100.108 1.00 69.02 274 GLU A N 1
ATOM 2208 C CA . GLU A 1 274 ? 118.422 -9.480 99.362 1.00 76.74 274 GLU A CA 1
ATOM 2209 C C . GLU A 1 274 ? 117.838 -9.660 97.966 1.00 79.81 274 GLU A C 1
ATOM 2210 O O . GLU A 1 274 ? 118.544 -10.060 97.046 1.00 83.58 274 GLU A O 1
ATOM 2216 N N . GLU A 1 275 ? 116.569 -9.321 97.790 1.00 81.35 275 GLU A N 1
ATOM 2217 C CA . GLU A 1 275 ? 115.876 -9.713 96.570 1.00 84.59 275 GLU A CA 1
ATOM 2218 C C . GLU A 1 275 ? 115.295 -8.598 95.700 1.00 86.17 275 GLU A C 1
ATOM 2219 O O . GLU A 1 275 ? 114.950 -8.845 94.542 1.00 86.66 275 GLU A O 1
ATOM 2225 N N . ILE A 1 276 ? 115.203 -7.383 96.238 1.00 85.39 276 ILE A N 1
ATOM 2226 C CA . ILE A 1 276 ? 114.537 -6.290 95.529 1.00 80.11 276 ILE A CA 1
ATOM 2227 C C . ILE A 1 276 ? 115.464 -5.081 95.378 1.00 71.67 276 ILE A C 1
ATOM 2228 O O . ILE A 1 276 ? 115.621 -4.577 94.275 1.00 70.19 276 ILE A O 1
ATOM 2233 N N . GLN A 1 277 ? 116.093 -4.631 96.465 1.00 65.42 277 GLN A N 1
ATOM 2234 C CA . GLN A 1 277 ? 116.920 -3.417 96.426 1.00 65.65 277 GLN A CA 1
ATOM 2235 C C . GLN A 1 277 ? 118.099 -3.552 95.464 1.00 72.41 277 GLN A C 1
ATOM 2236 O O . GLN A 1 277 ? 118.659 -4.640 95.293 1.00 76.55 277 GLN A O 1
ATOM 2242 N N . GLY A 1 278 ? 118.461 -2.441 94.827 1.00 71.57 278 GLY A N 1
ATOM 2243 C CA . GLY A 1 278 ? 119.516 -2.416 93.830 1.00 74.03 278 GLY A CA 1
ATOM 2244 C C . GLY A 1 278 ? 119.114 -3.005 92.486 1.00 75.75 278 GLY A C 1
ATOM 2245 O O . GLY A 1 278 ? 119.796 -2.795 91.481 1.00 77.05 278 GLY A O 1
ATOM 2246 N N . LYS A 1 279 ? 117.990 -3.719 92.460 1.00 80.23 279 LYS A N 1
ATOM 2247 C CA . LYS A 1 279 ? 117.529 -4.405 91.256 1.00 83.23 279 LYS A CA 1
ATOM 2248 C C . LYS A 1 279 ? 116.192 -3.861 90.757 1.00 85.97 279 LYS A C 1
ATOM 2249 O O . LYS A 1 279 ? 115.748 -4.204 89.664 1.00 87.02 279 LYS A O 1
ATOM 2255 N N . TYR A 1 280 ? 115.553 -3.010 91.554 1.00 90.63 280 TYR A N 1
ATOM 2256 C CA . TYR A 1 280 ? 114.282 -2.409 91.151 1.00 92.12 280 TYR A CA 1
ATOM 2257 C C . TYR A 1 280 ? 114.169 -0.932 91.523 1.00 95.22 280 TYR A C 1
ATOM 2258 O O . TYR A 1 280 ? 114.990 -0.410 92.272 1.00 101.32 280 TYR A O 1
ATOM 2267 N N . PHE A 1 281 ? 113.129 -0.281 91.008 1.00 91.64 281 PHE A N 1
ATOM 2268 C CA . PHE A 1 281 ? 112.686 1.037 91.464 1.00 84.58 281 PHE A CA 1
ATOM 2269 C C . PHE A 1 281 ? 111.280 0.833 92.015 1.00 79.49 281 PHE A C 1
ATOM 2270 O O . PHE A 1 281 ? 110.347 0.540 91.261 1.00 77.62 281 PHE A O 1
ATOM 2278 N N . VAL A 1 282 ? 111.142 0.955 93.332 1.00 73.85 282 VAL A N 1
ATOM 2279 C CA . VAL A 1 282 ? 109.854 0.791 93.995 1.00 71.77 282 VAL A CA 1
ATOM 2280 C C . VAL A 1 282 ? 109.036 2.062 93.946 1.00 77.87 282 VAL A C 1
ATOM 2281 O O . VAL A 1 282 ? 109.421 3.040 94.574 1.00 82.69 282 VAL A O 1
ATOM 2285 N N . GLU A 1 283 ? 107.912 2.065 93.226 1.00 79.67 283 GLU A N 1
ATOM 2286 C CA . GLU A 1 283 ? 107.062 3.260 93.176 1.00 78.08 283 GLU A CA 1
ATOM 2287 C C . GLU A 1 283 ? 106.377 3.497 94.505 1.00 69.02 283 GLU A C 1
ATOM 2288 O O . GLU A 1 283 ? 106.409 4.607 95.036 1.00 62.90 283 GLU A O 1
ATOM 2294 N N . PHE A 1 284 ? 105.762 2.435 95.021 1.00 70.24 284 PHE A N 1
ATOM 2295 C CA . PHE A 1 284 ? 105.068 2.434 96.310 1.00 70.33 284 PHE A CA 1
ATOM 2296 C C . PHE A 1 284 ? 104.867 0.977 96.760 1.00 72.25 284 PHE A C 1
ATOM 2297 O O . PHE A 1 284 ? 105.016 0.059 95.962 1.00 78.11 284 PHE A O 1
ATOM 2305 N N . LEU A 1 285 ? 104.527 0.764 98.025 1.00 66.55 285 LEU A N 1
ATOM 2306 C CA . LEU A 1 285 ? 104.183 -0.570 98.505 1.00 61.50 285 LEU A CA 1
ATOM 2307 C C . LEU A 1 285 ? 102.775 -0.598 99.121 1.00 65.34 285 LEU A C 1
ATOM 2308 O O . LEU A 1 285 ? 102.297 0.400 99.683 1.00 64.20 285 LEU A O 1
ATOM 2313 N N . LEU A 1 286 ? 102.137 -1.760 99.036 1.00 64.53 286 LEU A N 1
ATOM 2314 C CA . LEU A 1 286 ? 100.814 -1.999 99.606 1.00 59.95 286 LEU A CA 1
ATOM 2315 C C . LEU A 1 286 ? 100.867 -3.064 100.703 1.00 65.50 286 LEU A C 1
ATOM 2316 O O . LEU A 1 286 ? 100.969 -4.248 100.397 1.00 73.12 286 LEU A O 1
ATOM 2321 N N . ASP A 1 287 ? 100.814 -2.677 101.973 1.00 60.69 287 ASP A N 1
ATOM 2322 C CA . ASP A 1 287 ? 100.812 -3.688 103.029 1.00 57.73 287 ASP A CA 1
ATOM 2323 C C . ASP A 1 287 ? 99.645 -3.417 103.983 1.00 54.59 287 ASP A C 1
ATOM 2324 O O . ASP A 1 287 ? 98.808 -2.553 103.716 1.00 51.47 287 ASP A O 1
ATOM 2329 N N . ASP A 1 288 ? 99.545 -4.179 105.065 1.00 61.49 288 ASP A N 1
ATOM 2330 C CA . ASP A 1 288 ? 98.343 -4.105 105.901 1.00 65.94 288 ASP A CA 1
ATOM 2331 C C . ASP A 1 288 ? 98.681 -3.985 107.385 1.00 68.70 288 ASP A C 1
ATOM 2332 O O . ASP A 1 288 ? 98.067 -3.211 108.116 1.00 69.44 288 ASP A O 1
ATOM 2337 N N . ARG A 1 289 ? 99.684 -4.739 107.811 1.00 69.08 289 ARG A N 1
ATOM 2338 C CA . ARG A 1 289 ? 100.005 -4.874 109.218 1.00 66.69 289 ARG A CA 1
ATOM 2339 C C . ARG A 1 289 ? 100.812 -3.704 109.734 1.00 60.88 289 ARG A C 1
ATOM 2340 O O . ARG A 1 289 ? 101.818 -3.319 109.131 1.00 59.07 289 ARG A O 1
ATOM 2348 N N . ASN A 1 290 ? 100.366 -3.135 110.846 1.00 56.46 290 ASN A N 1
ATOM 2349 C CA . ASN A 1 290 ? 101.076 -2.013 111.448 1.00 61.53 290 ASN A CA 1
ATOM 2350 C C . ASN A 1 290 ? 102.589 -2.150 111.550 1.00 63.03 290 ASN A C 1
ATOM 2351 O O . ASN A 1 290 ? 103.325 -1.328 111.012 1.00 58.00 290 ASN A O 1
ATOM 2356 N N . GLN A 1 291 ? 103.038 -3.175 112.276 1.00 68.31 291 GLN A N 1
ATOM 2357 C CA . GLN A 1 291 ? 104.460 -3.446 112.434 1.00 69.22 291 GLN A CA 1
ATOM 2358 C C . GLN A 1 291 ? 105.199 -3.372 111.104 1.00 64.44 291 GLN A C 1
ATOM 2359 O O . GLN A 1 291 ? 106.318 -2.849 111.009 1.00 62.94 291 GLN A O 1
ATOM 2365 N N . VAL A 1 292 ? 104.581 -3.927 110.074 1.00 61.19 292 VAL A N 1
ATOM 2366 C CA . VAL A 1 292 ? 105.279 -4.027 108.819 1.00 61.06 292 VAL A CA 1
ATOM 2367 C C . VAL A 1 292 ? 105.239 -2.713 108.066 1.00 61.25 292 VAL A C 1
ATOM 2368 O O . VAL A 1 292 ? 106.224 -2.349 107.420 1.00 66.45 292 VAL A O 1
ATOM 2372 N N . VAL A 1 293 ? 104.130 -1.984 108.140 1.00 61.19 293 VAL A N 1
ATOM 2373 C CA . VAL A 1 293 ? 104.112 -0.705 107.432 1.00 60.79 293 VAL A CA 1
ATOM 2374 C C . VAL A 1 293 ? 105.092 0.246 108.131 1.00 59.52 293 VAL A C 1
ATOM 2375 O O . VAL A 1 293 ? 105.823 0.954 107.446 1.00 60.43 293 VAL A O 1
ATOM 2379 N N . ASP A 1 294 ? 105.131 0.238 109.469 1.00 54.73 294 ASP A N 1
ATOM 2380 C CA . ASP A 1 294 ? 106.110 1.040 110.223 1.00 53.74 294 ASP A CA 1
ATOM 2381 C C . ASP A 1 294 ? 107.542 0.739 109.721 1.00 56.69 294 ASP A C 1
ATOM 2382 O O . ASP A 1 294 ? 108.329 1.645 109.462 1.00 50.63 294 ASP A O 1
ATOM 2387 N N . MET A 1 295 ? 107.878 -0.544 109.602 1.00 65.97 295 MET A N 1
ATOM 2388 C CA . MET A 1 295 ? 109.157 -0.953 109.023 1.00 66.85 295 MET A CA 1
ATOM 2389 C C . MET A 1 295 ? 109.397 -0.223 107.686 1.00 68.01 295 MET A C 1
ATOM 2390 O O . MET A 1 295 ? 110.326 0.569 107.575 1.00 68.58 295 MET A O 1
ATOM 2395 N N . TRP A 1 296 ? 108.561 -0.496 106.683 1.00 66.56 296 TRP A N 1
ATOM 2396 C CA . TRP A 1 296 ? 108.732 0.092 105.355 1.00 63.41 296 TRP A CA 1
ATOM 2397 C C . TRP A 1 296 ? 108.942 1.596 105.378 1.00 65.91 296 TRP A C 1
ATOM 2398 O O . TRP A 1 296 ? 109.910 2.112 104.802 1.00 67.12 296 TRP A O 1
ATOM 2409 N N . ARG A 1 297 ? 108.014 2.288 106.035 1.00 62.30 297 ARG A N 1
ATOM 2410 C CA . ARG A 1 297 ? 107.987 3.746 106.051 1.00 58.15 297 ARG A CA 1
ATOM 2411 C C . ARG A 1 297 ? 109.182 4.286 106.854 1.00 57.52 297 ARG A C 1
ATOM 2412 O O . ARG A 1 297 ? 109.969 5.086 106.341 1.00 53.36 297 ARG A O 1
ATOM 2420 N N . ARG A 1 298 ? 109.336 3.804 108.090 1.00 57.70 298 ARG A N 1
ATOM 2421 C CA . ARG A 1 298 ? 110.281 4.374 109.054 1.00 59.79 298 ARG A CA 1
ATOM 2422 C C . ARG A 1 298 ? 111.726 3.869 108.887 1.00 60.91 298 ARG A C 1
ATOM 2423 O O . ARG A 1 298 ? 112.660 4.658 108.956 1.00 63.02 298 ARG A O 1
ATOM 2431 N N . GLU A 1 299 ? 111.925 2.562 108.712 1.00 63.07 299 GLU A N 1
ATOM 2432 C CA . GLU A 1 299 ? 113.285 2.028 108.573 1.00 60.64 299 GLU A CA 1
ATOM 2433 C C . GLU A 1 299 ? 113.821 2.208 107.146 1.00 61.81 299 GLU A C 1
ATOM 2434 O O . GLU A 1 299 ? 114.969 2.600 106.973 1.00 63.35 299 GLU A O 1
ATOM 2440 N N . LEU A 1 300 ? 113.014 1.902 106.131 1.00 60.13 300 LEU A N 1
ATOM 2441 C CA . LEU A 1 300 ? 113.481 2.009 104.747 1.00 64.57 300 LEU A CA 1
ATOM 2442 C C . LEU A 1 300 ? 113.045 3.249 103.927 1.00 65.51 300 LEU A C 1
ATOM 2443 O O . LEU A 1 300 ? 113.471 3.396 102.773 1.00 66.41 300 LEU A O 1
ATOM 2448 N N . ALA A 1 301 ? 112.224 4.127 104.507 1.00 63.45 301 ALA A N 1
ATOM 2449 C CA . ALA A 1 301 ? 111.766 5.361 103.842 1.00 61.49 301 ALA A CA 1
ATOM 2450 C C . ALA A 1 301 ? 111.194 5.112 102.443 1.00 61.19 301 ALA A C 1
ATOM 2451 O O . ALA A 1 301 ? 111.582 5.761 101.461 1.00 59.85 301 ALA A O 1
ATOM 2453 N N . LEU A 1 302 ? 110.245 4.191 102.359 1.00 56.46 302 LEU A N 1
ATOM 2454 C CA . LEU A 1 302 ? 109.580 3.954 101.103 1.00 55.12 302 LEU A CA 1
ATOM 2455 C C . LEU A 1 302 ? 108.128 4.379 101.217 1.00 56.33 302 LEU A C 1
ATOM 2456 O O . LEU A 1 302 ? 107.593 4.509 102.318 1.00 61.81 302 LEU A O 1
ATOM 2461 N N . PRO A 1 303 ? 107.502 4.680 100.084 1.00 54.90 303 PRO A N 1
ATOM 2462 C CA . PRO A 1 303 ? 106.067 4.921 100.087 1.00 53.41 303 PRO A CA 1
ATOM 2463 C C . PRO A 1 303 ? 105.339 3.640 100.392 1.00 54.63 303 PRO A C 1
ATOM 2464 O O . PRO A 1 303 ? 105.503 2.678 99.654 1.00 64.23 303 PRO A O 1
ATOM 2468 N N . CYS A 1 304 ? 104.569 3.608 101.463 1.00 46.70 304 CYS A N 1
ATOM 2469 C CA . CYS A 1 304 ? 103.784 2.426 101.745 1.00 49.99 304 CYS A CA 1
ATOM 2470 C C . CYS A 1 304 ? 102.341 2.791 102.015 1.00 51.80 304 CYS A C 1
ATOM 2471 O O . CYS A 1 304 ? 102.046 3.525 102.973 1.00 49.34 304 CYS A O 1
ATOM 2474 N N . PHE A 1 305 ? 101.442 2.276 101.176 1.00 53.46 305 PHE A N 1
ATOM 2475 C CA . PHE A 1 305 ? 100.023 2.572 101.349 1.00 54.22 305 PHE A CA 1
ATOM 2476 C C . PHE A 1 305 ? 99.384 1.455 102.182 1.00 52.91 305 PHE A C 1
ATOM 2477 O O . PHE A 1 305 ? 99.367 0.280 101.789 1.00 53.43 305 PHE A O 1
ATOM 2485 N N . GLN A 1 306 ? 98.903 1.840 103.356 1.00 47.15 306 GLN A N 1
ATOM 2486 C CA . GLN A 1 306 ? 98.181 0.952 104.250 1.00 50.04 306 GLN A CA 1
ATOM 2487 C C . GLN A 1 306 ? 96.742 0.665 103.792 1.00 53.46 306 GLN A C 1
ATOM 2488 O O . GLN A 1 306 ? 95.935 1.582 103.665 1.00 57.79 306 GLN A O 1
ATOM 2494 N N . VAL A 1 307 ? 96.407 -0.600 103.563 1.00 49.77 307 VAL A N 1
ATOM 2495 C CA . VAL A 1 307 ? 95.110 -0.921 102.963 1.00 54.35 307 VAL A CA 1
ATOM 2496 C C . VAL A 1 307 ? 93.920 -1.036 103.933 1.00 53.86 307 VAL A C 1
ATOM 2497 O O . VAL A 1 307 ? 92.817 -0.569 103.656 1.00 55.80 307 VAL A O 1
ATOM 2501 N N . ASN A 1 308 ? 94.150 -1.653 105.075 1.00 53.94 308 ASN A N 1
ATOM 2502 C CA . ASN A 1 308 ? 93.117 -1.812 106.077 1.00 54.05 308 ASN A CA 1
ATOM 2503 C C . ASN A 1 308 ? 93.778 -1.648 107.457 1.00 60.44 308 ASN A C 1
ATOM 2504 O O . ASN A 1 308 ? 94.949 -1.268 107.531 1.00 63.93 308 ASN A O 1
ATOM 2509 N N . TYR A 1 309 ? 93.084 -1.957 108.545 1.00 60.56 309 TYR A N 1
ATOM 2510 C CA . TYR A 1 309 ? 93.674 -1.747 109.859 1.00 64.45 309 TYR A CA 1
ATOM 2511 C C . TYR A 1 309 ? 94.636 -2.828 110.269 1.00 74.09 309 TYR A C 1
ATOM 2512 O O . TYR A 1 309 ? 94.304 -4.004 110.214 1.00 75.93 309 TYR A O 1
ATOM 2521 N N . GLY A 1 310 ? 95.829 -2.414 110.692 1.00 86.27 310 GLY A N 1
ATOM 2522 C CA . GLY A 1 310 ? 96.795 -3.314 111.299 1.00 89.11 310 GLY A CA 1
ATOM 2523 C C . GLY A 1 310 ? 96.558 -3.441 112.791 1.00 92.94 310 GLY A C 1
ATOM 2524 O O . GLY A 1 310 ? 95.455 -3.743 113.244 1.00 97.98 310 GLY A O 1
ATOM 2525 N N . ASP A 1 311 ? 97.603 -3.186 113.556 1.00 84.74 311 ASP A N 1
ATOM 2526 C CA . ASP A 1 311 ? 97.597 -3.358 115.008 1.00 80.21 311 ASP A CA 1
ATOM 2527 C C . ASP A 1 311 ? 97.361 -4.820 115.394 1.00 77.62 311 ASP A C 1
ATOM 2528 O O . ASP A 1 311 ? 96.465 -5.162 116.166 1.00 76.61 311 ASP A O 1
ATOM 2533 N N . PHE A 1 312 ? 98.173 -5.676 114.801 1.00 75.85 312 PHE A N 1
ATOM 2534 C CA . PHE A 1 312 ? 98.365 -7.013 115.293 1.00 75.41 312 PHE A CA 1
ATOM 2535 C C . PHE A 1 312 ? 99.744 -7.495 114.810 1.00 86.65 312 PHE A C 1
ATOM 2536 O O . PHE A 1 312 ? 100.518 -6.731 114.216 1.00 91.96 312 PHE A O 1
ATOM 2545 N N . MET B 2 1 ? 75.893 27.545 147.306 1.00 107.62 1 MET B N 1
ATOM 2546 C CA . MET B 2 1 ? 77.308 27.662 146.964 1.00 106.80 1 MET B CA 1
ATOM 2547 C C . MET B 2 1 ? 77.848 26.376 146.329 1.00 103.60 1 MET B C 1
ATOM 2548 O O . MET B 2 1 ? 78.413 25.519 147.036 1.00 100.43 1 MET B O 1
ATOM 2553 N N . GLU B 2 2 ? 77.669 26.234 145.009 1.00 102.10 2 GLU B N 1
ATOM 2554 C CA . GLU B 2 2 ? 78.343 25.156 144.281 1.00 98.64 2 GLU B CA 1
ATOM 2555 C C . GLU B 2 2 ? 78.866 25.573 142.893 1.00 97.41 2 GLU B C 1
ATOM 2556 O O . GLU B 2 2 ? 79.591 24.796 142.252 1.00 98.91 2 GLU B O 1
ATOM 2562 N N . ASP B 2 3 ? 78.555 26.789 142.433 1.00 92.53 3 ASP B N 1
ATOM 2563 C CA . ASP B 2 3 ? 79.186 27.264 141.194 1.00 89.69 3 ASP B CA 1
ATOM 2564 C C . ASP B 2 3 ? 80.668 27.503 141.430 1.00 87.83 3 ASP B C 1
ATOM 2565 O O . ASP B 2 3 ? 81.039 28.255 142.330 1.00 91.06 3 ASP B O 1
ATOM 2570 N N . LYS B 2 4 ? 81.516 26.892 140.612 1.00 80.30 4 LYS B N 1
ATOM 2571 C CA . LYS B 2 4 ? 82.949 26.949 140.859 1.00 67.95 4 LYS B CA 1
ATOM 2572 C C . LYS B 2 4 ? 83.512 28.384 140.908 1.00 60.10 4 LYS B C 1
ATOM 2573 O O . LYS B 2 4 ? 84.184 28.727 141.867 1.00 59.95 4 LYS B O 1
ATOM 2579 N N . THR B 2 5 ? 83.165 29.250 139.956 1.00 62.87 5 THR B N 1
ATOM 2580 C CA . THR B 2 5 ? 83.776 30.595 139.886 1.00 61.09 5 THR B CA 1
ATOM 2581 C C . THR B 2 5 ? 83.434 31.571 141.018 1.00 57.83 5 THR B C 1
ATOM 2582 O O . THR B 2 5 ? 84.222 32.465 141.320 1.00 56.65 5 THR B O 1
ATOM 2586 N N . LEU B 2 6 ? 82.276 31.397 141.643 1.00 57.15 6 LEU B N 1
ATOM 2587 C CA . LEU B 2 6 ? 81.865 32.220 142.789 1.00 59.89 6 LEU B CA 1
ATOM 2588 C C . LEU B 2 6 ? 82.571 31.805 144.065 1.00 56.42 6 LEU B C 1
ATOM 2589 O O . LEU B 2 6 ? 82.862 32.625 144.944 1.00 55.67 6 LEU B O 1
ATOM 2594 N N . ILE B 2 7 ? 82.754 30.500 144.188 1.00 49.12 7 ILE B N 1
ATOM 2595 C CA . ILE B 2 7 ? 83.513 29.938 145.278 1.00 46.96 7 ILE B CA 1
ATOM 2596 C C . ILE B 2 7 ? 84.960 30.355 145.161 1.00 44.32 7 ILE B C 1
ATOM 2597 O O . ILE B 2 7 ? 85.600 30.743 146.138 1.00 42.20 7 ILE B O 1
ATOM 2602 N N . LYS B 2 8 ? 85.458 30.264 143.934 1.00 45.18 8 LYS B N 1
ATOM 2603 C CA . LYS B 2 8 ? 86.835 30.588 143.616 1.00 46.81 8 LYS B CA 1
ATOM 2604 C C . LYS B 2 8 ? 87.082 32.026 144.076 1.00 52.48 8 LYS B C 1
ATOM 2605 O O . LYS B 2 8 ? 88.097 32.317 144.730 1.00 56.54 8 LYS B O 1
ATOM 2611 N N . LYS B 2 9 ? 86.134 32.906 143.745 1.00 49.38 9 LYS B N 1
ATOM 2612 C CA . LYS B 2 9 ? 86.192 34.307 144.135 1.00 48.26 9 LYS B CA 1
ATOM 2613 C C . LYS B 2 9 ? 85.996 34.490 145.636 1.00 47.98 9 LYS B C 1
ATOM 2614 O O . LYS B 2 9 ? 86.671 35.306 146.250 1.00 47.29 9 LYS B O 1
ATOM 2620 N N . ARG B 2 10 ? 85.125 33.696 146.243 1.00 47.77 10 ARG B N 1
ATOM 2621 C CA . ARG B 2 10 ? 84.897 33.834 147.677 1.00 41.72 10 ARG B CA 1
ATOM 2622 C C . ARG B 2 10 ? 86.134 33.530 148.463 1.00 40.26 10 ARG B C 1
ATOM 2623 O O . ARG B 2 10 ? 86.464 34.217 149.417 1.00 43.87 10 ARG B O 1
ATOM 2631 N N . ILE B 2 11 ? 86.808 32.480 148.046 1.00 38.90 11 ILE B N 1
ATOM 2632 C CA . ILE B 2 11 ? 87.980 31.993 148.736 1.00 45.65 11 ILE B CA 1
ATOM 2633 C C . ILE B 2 11 ? 89.139 32.976 148.551 1.00 50.76 11 ILE B C 1
ATOM 2634 O O . ILE B 2 11 ? 89.879 33.255 149.500 1.00 51.94 11 ILE B O 1
ATOM 2639 N N . ASP B 2 12 ? 89.282 33.509 147.338 1.00 53.37 12 ASP B N 1
ATOM 2640 C CA . ASP B 2 12 ? 90.285 34.530 147.066 1.00 53.08 12 ASP B CA 1
ATOM 2641 C C . ASP B 2 12 ? 90.238 35.670 148.096 1.00 53.59 12 ASP B C 1
ATOM 2642 O O . ASP B 2 12 ? 91.266 36.041 148.667 1.00 50.93 12 ASP B O 1
ATOM 2647 N N . TRP B 2 13 ? 89.038 36.170 148.383 1.00 54.58 13 TRP B N 1
ATOM 2648 C CA . TRP B 2 13 ? 88.876 37.279 149.323 1.00 52.76 13 TRP B CA 1
ATOM 2649 C C . TRP B 2 13 ? 89.173 36.897 150.767 1.00 51.38 13 TRP B C 1
ATOM 2650 O O . TRP B 2 13 ? 89.732 37.696 151.516 1.00 53.74 13 TRP B O 1
ATOM 2661 N N . PHE B 2 14 ? 88.813 35.671 151.136 1.00 49.71 14 PHE B N 1
ATOM 2662 C CA . PHE B 2 14 ? 89.051 35.113 152.467 1.00 46.65 14 PHE B CA 1
ATOM 2663 C C . PHE B 2 14 ? 90.535 35.117 152.746 1.00 48.72 14 PHE B C 1
ATOM 2664 O O . PHE B 2 14 ? 90.970 35.307 153.886 1.00 51.13 14 PHE B O 1
ATOM 2672 N N . CYS B 2 15 ? 91.300 34.915 151.677 1.00 46.81 15 CYS B N 1
ATOM 2673 C CA . CYS B 2 15 ? 92.747 34.877 151.745 1.00 46.88 15 CYS B CA 1
ATOM 2674 C C . CYS B 2 15 ? 93.304 36.291 151.791 1.00 51.07 15 CYS B C 1
ATOM 2675 O O . CYS B 2 15 ? 94.137 36.613 152.645 1.00 55.93 15 CYS B O 1
ATOM 2678 N N . LYS B 2 16 ? 92.826 37.139 150.888 1.00 51.28 16 LYS B N 1
ATOM 2679 C CA . LYS B 2 16 ? 93.286 38.521 150.832 1.00 53.78 16 LYS B CA 1
ATOM 2680 C C . LYS B 2 16 ? 93.058 39.225 152.189 1.00 57.63 16 LYS B C 1
ATOM 2681 O O . LYS B 2 16 ? 93.971 39.871 152.733 1.00 63.84 16 LYS B O 1
ATOM 2687 N N . ASN B 2 17 ? 91.866 39.045 152.754 1.00 52.77 17 ASN B N 1
ATOM 2688 C CA . ASN B 2 17 ? 91.488 39.698 154.006 1.00 56.27 17 ASN B CA 1
ATOM 2689 C C . ASN B 2 17 ? 92.171 39.150 155.250 1.00 56.53 17 ASN B C 1
ATOM 2690 O O . ASN B 2 17 ? 91.980 39.697 156.341 1.00 61.49 17 ASN B O 1
ATOM 2695 N N . LYS B 2 18 ? 92.993 38.116 155.082 1.00 52.31 18 LYS B N 1
ATOM 2696 C CA . LYS B 2 18 ? 93.682 37.484 156.203 1.00 48.62 18 LYS B CA 1
ATOM 2697 C C . LYS B 2 18 ? 92.685 36.999 157.240 1.00 42.40 18 LYS B C 1
ATOM 2698 O O . LYS B 2 18 ? 92.717 37.430 158.394 1.00 40.84 18 LYS B O 1
ATOM 2704 N N . ILE B 2 19 ? 91.787 36.117 156.830 1.00 36.96 19 ILE B N 1
ATOM 2705 C CA . ILE B 2 19 ? 90.934 35.437 157.800 1.00 40.63 19 ILE B CA 1
ATOM 2706 C C . ILE B 2 19 ? 91.549 34.077 158.117 1.00 39.02 19 ILE B C 1
ATOM 2707 O O . ILE B 2 19 ? 92.048 33.387 157.230 1.00 34.98 19 ILE B O 1
ATOM 2712 N N . ASN B 2 20 ? 91.489 33.682 159.382 1.00 35.63 20 ASN B N 1
ATOM 2713 C CA . ASN B 2 20 ? 92.331 32.599 159.847 1.00 35.52 20 ASN B CA 1
ATOM 2714 C C . ASN B 2 20 ? 91.518 31.597 160.674 1.00 38.28 20 ASN B C 1
ATOM 2715 O O . ASN B 2 20 ? 92.052 30.662 161.244 1.00 42.77 20 ASN B O 1
ATOM 2720 N N . ALA B 2 21 ? 90.197 31.751 160.638 1.00 40.43 21 ALA B N 1
ATOM 2721 C CA . ALA B 2 21 ? 89.244 30.872 161.324 1.00 38.26 21 ALA B CA 1
ATOM 2722 C C . ALA B 2 21 ? 87.908 30.984 160.630 1.00 38.42 21 ALA B C 1
ATOM 2723 O O . ALA B 2 21 ? 87.790 31.754 159.681 1.00 34.91 21 ALA B O 1
ATOM 2725 N N . PHE B 2 22 ? 86.909 30.239 161.112 1.00 39.85 22 PHE B N 1
ATOM 2726 C CA . PHE B 2 22 ? 85.605 30.147 160.444 1.00 34.64 22 PHE B CA 1
ATOM 2727 C C . PHE B 2 22 ? 84.653 29.417 161.359 1.00 34.73 22 PHE B C 1
ATOM 2728 O O . PHE B 2 22 ? 84.817 28.231 161.582 1.00 46.05 22 PHE B O 1
ATOM 2736 N N . SER B 2 23 ? 83.625 30.083 161.855 1.00 35.99 23 SER B N 1
ATOM 2737 C CA . SER B 2 23 ? 82.796 29.465 162.886 1.00 35.20 23 SER B CA 1
ATOM 2738 C C . SER B 2 23 ? 82.154 28.170 162.381 1.00 35.54 23 SER B C 1
ATOM 2739 O O . SER B 2 23 ? 82.060 27.950 161.189 1.00 38.40 23 SER B O 1
ATOM 2742 N N . PRO B 2 24 ? 81.744 27.292 163.297 1.00 34.91 24 PRO B N 1
ATOM 2743 C CA . PRO B 2 24 ? 80.947 26.092 163.035 1.00 40.35 24 PRO B CA 1
ATOM 2744 C C . PRO B 2 24 ? 79.461 26.295 163.211 1.00 41.04 24 PRO B C 1
ATOM 2745 O O . PRO B 2 24 ? 79.122 27.276 163.869 1.00 48.92 24 PRO B O 1
ATOM 2749 N N . THR B 2 25 ? 78.601 25.399 162.715 1.00 36.53 25 THR B N 1
ATOM 2750 C CA . THR B 2 25 ? 77.223 25.390 163.237 1.00 43.23 25 THR B CA 1
ATOM 2751 C C . THR B 2 25 ? 77.234 24.643 164.531 1.00 34.97 25 THR B C 1
ATOM 2752 O O . THR B 2 25 ? 78.155 23.894 164.815 1.00 34.99 25 THR B O 1
ATOM 2756 N N . ILE B 2 26 ? 76.237 24.931 165.351 1.00 35.33 26 ILE B N 1
ATOM 2757 C CA . ILE B 2 26 ? 76.177 24.388 166.690 1.00 41.05 26 ILE B CA 1
ATOM 2758 C C . ILE B 2 26 ? 74.896 23.606 166.746 1.00 40.68 26 ILE B C 1
ATOM 2759 O O . ILE B 2 26 ? 73.868 24.097 166.319 1.00 47.00 26 ILE B O 1
ATOM 2764 N N . SER B 2 27 ? 74.962 22.370 167.214 1.00 39.67 27 SER B N 1
ATOM 2765 C CA . SER B 2 27 ? 73.765 21.548 167.303 1.00 35.91 27 SER B CA 1
ATOM 2766 C C . SER B 2 27 ? 72.980 21.805 168.575 1.00 36.50 27 SER B C 1
ATOM 2767 O O . SER B 2 27 ? 73.523 22.229 169.583 1.00 42.98 27 SER B O 1
ATOM 2770 N N . PRO B 2 28 ? 71.679 21.596 168.523 1.00 36.52 28 PRO B N 1
ATOM 2771 C CA . PRO B 2 28 ? 70.992 21.543 169.806 1.00 37.14 28 PRO B CA 1
ATOM 2772 C C . PRO B 2 28 ? 71.490 20.333 170.578 1.00 45.41 28 PRO B C 1
ATOM 2773 O O . PRO B 2 28 ? 72.062 19.428 169.986 1.00 47.04 28 PRO B O 1
ATOM 2777 N N . ALA B 2 29 ? 71.308 20.322 171.886 1.00 44.50 29 ALA B N 1
ATOM 2778 C CA . ALA B 2 29 ? 71.544 19.119 172.648 1.00 38.46 29 ALA B CA 1
ATOM 2779 C C . ALA B 2 29 ? 70.493 18.078 172.261 1.00 44.74 29 ALA B C 1
ATOM 2780 O O . ALA B 2 29 ? 69.419 18.419 171.745 1.00 50.11 29 ALA B O 1
ATOM 2782 N N . PRO B 2 30 ? 70.799 16.797 172.484 1.00 40.89 30 PRO B N 1
ATOM 2783 C CA . PRO B 2 30 ? 69.833 15.721 172.264 1.00 40.58 30 PRO B CA 1
ATOM 2784 C C . PRO B 2 30 ? 68.507 15.960 172.958 1.00 38.87 30 PRO B C 1
ATOM 2785 O O . PRO B 2 30 ? 68.503 16.548 174.025 1.00 47.55 30 PRO B O 1
ATOM 2789 N N . LYS B 2 31 ? 67.403 15.523 172.366 1.00 38.67 31 LYS B N 1
ATOM 2790 C CA . LYS B 2 31 ? 66.096 15.649 173.013 1.00 39.11 31 LYS B CA 1
ATOM 2791 C C . LYS B 2 31 ? 66.010 14.714 174.184 1.00 43.29 31 LYS B C 1
ATOM 2792 O O . LYS B 2 31 ? 66.768 13.757 174.261 1.00 49.60 31 LYS B O 1
ATOM 2798 N N . SER B 2 32 ? 65.096 14.988 175.102 1.00 40.37 32 SER B N 1
ATOM 2799 C CA . SER B 2 32 ? 64.763 14.023 176.140 1.00 41.08 32 SER B CA 1
ATOM 2800 C C . SER B 2 32 ? 63.271 13.860 176.195 1.00 45.65 32 SER B C 1
ATOM 2801 O O . SER B 2 32 ? 62.592 14.657 176.840 1.00 47.91 32 SER B O 1
ATOM 2804 N N . VAL B 2 33 ? 62.778 12.817 175.521 1.00 48.32 33 VAL B N 1
ATOM 2805 C CA . VAL B 2 33 ? 61.354 12.471 175.486 1.00 45.25 33 VAL B CA 1
ATOM 2806 C C . VAL B 2 33 ? 60.897 12.217 176.887 1.00 45.56 33 VAL B C 1
ATOM 2807 O O . VAL B 2 33 ? 59.868 12.729 177.327 1.00 42.45 33 VAL B O 1
ATOM 2811 N N . GLU B 2 34 ? 61.705 11.386 177.544 1.00 51.47 34 GLU B N 1
ATOM 2812 C CA . GLU B 2 34 ? 61.738 11.138 178.985 1.00 57.46 34 GLU B CA 1
ATOM 2813 C C . GLU B 2 34 ? 61.343 12.367 179.810 1.00 53.02 34 GLU B C 1
ATOM 2814 O O . GLU B 2 34 ? 60.419 12.326 180.624 1.00 45.43 34 GLU B O 1
ATOM 2820 N N . ARG B 2 35 ? 62.070 13.456 179.584 1.00 52.15 35 ARG B N 1
ATOM 2821 C CA . ARG B 2 35 ? 61.861 14.700 180.296 1.00 51.07 35 ARG B CA 1
ATOM 2822 C C . ARG B 2 35 ? 60.978 15.694 179.591 1.00 55.54 35 ARG B C 1
ATOM 2823 O O . ARG B 2 35 ? 60.828 16.814 180.074 1.00 63.81 35 ARG B O 1
ATOM 2831 N N . ASN B 2 36 ? 60.414 15.316 178.452 1.00 50.63 36 ASN B N 1
ATOM 2832 C CA . ASN B 2 36 ? 59.549 16.225 177.722 1.00 48.65 36 ASN B CA 1
ATOM 2833 C C . ASN B 2 36 ? 60.275 17.484 177.265 1.00 51.00 36 ASN B C 1
ATOM 2834 O O . ASN B 2 36 ? 59.771 18.581 177.450 1.00 50.05 36 ASN B O 1
ATOM 2839 N N . GLU B 2 37 ? 61.468 17.324 176.695 1.00 56.63 37 GLU B N 1
ATOM 2840 C CA . GLU B 2 37 ? 62.198 18.469 176.155 1.00 57.93 37 GLU B CA 1
ATOM 2841 C C . GLU B 2 37 ? 62.964 18.202 174.856 1.00 60.18 37 GLU B C 1
ATOM 2842 O O . GLU B 2 37 ? 63.607 17.165 174.684 1.00 66.24 37 GLU B O 1
ATOM 2848 N N . ILE B 2 38 ? 62.877 19.159 173.940 1.00 50.87 38 ILE B N 1
ATOM 2849 C CA . ILE B 2 38 ? 63.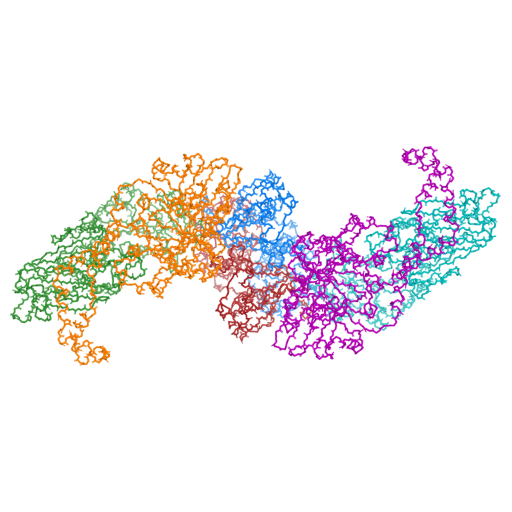289 18.933 172.569 1.00 48.60 38 ILE B CA 1
ATOM 2850 C C . ILE B 2 38 ? 64.820 19.106 172.439 1.00 53.07 38 ILE B C 1
ATOM 2851 O O . ILE B 2 38 ? 65.482 18.462 171.619 1.00 56.90 38 ILE B O 1
ATOM 2856 N N . GLU B 2 39 ? 65.372 20.013 173.237 1.00 53.17 39 GLU B N 1
ATOM 2857 C CA . GLU B 2 39 ? 66.815 20.126 173.430 1.00 46.87 39 GLU B CA 1
ATOM 2858 C C . GLU B 2 39 ? 67.024 19.996 174.898 1.00 46.28 39 GLU B C 1
ATOM 2859 O O . GLU B 2 39 ? 66.579 20.865 175.634 1.00 49.69 39 GLU B O 1
ATOM 2865 N N . SER B 2 40 ? 67.654 18.920 175.347 1.00 47.86 40 SER B N 1
ATOM 2866 C CA . SER B 2 40 ? 67.709 18.673 176.786 1.00 50.32 40 SER B CA 1
ATOM 2867 C C . SER B 2 40 ? 69.051 18.988 177.413 1.00 52.28 40 SER B C 1
ATOM 2868 O O . SER B 2 40 ? 70.090 18.499 176.973 1.00 50.65 40 SER B O 1
ATOM 2871 N N . LEU B 2 41 ? 69.014 19.809 178.455 1.00 54.91 41 LEU B N 1
ATOM 2872 C CA . LEU B 2 41 ? 70.221 20.142 179.195 1.00 58.63 41 LEU B CA 1
ATOM 2873 C C . LEU B 2 41 ? 70.913 18.890 179.646 1.00 60.11 41 LEU B C 1
ATOM 2874 O O . LEU B 2 41 ? 72.101 18.682 179.379 1.00 58.47 41 LEU B O 1
ATOM 2879 N N . TYR B 2 42 ? 70.124 18.051 180.311 1.00 59.19 42 TYR B N 1
ATOM 2880 C CA . TYR B 2 42 ? 70.593 16.789 180.844 1.00 58.92 42 TYR B CA 1
ATOM 2881 C C . TYR B 2 42 ? 71.264 15.980 179.752 1.00 54.75 42 TYR B C 1
ATOM 2882 O O . TYR B 2 42 ? 72.412 15.564 179.887 1.00 50.28 42 TYR B O 1
ATOM 2891 N N . GLU B 2 43 ? 70.521 15.736 178.681 1.00 56.11 43 GLU B N 1
ATOM 2892 C CA . GLU B 2 43 ? 70.959 14.804 177.671 1.00 55.61 43 GLU B CA 1
ATOM 2893 C C . GLU B 2 43 ? 72.210 15.352 176.976 1.00 56.60 43 GLU B C 1
ATOM 2894 O O . GLU B 2 43 ? 73.022 14.591 176.447 1.00 58.22 43 GLU B O 1
ATOM 2900 N N . GLY B 2 44 ? 72.379 16.671 177.026 1.00 52.65 44 GLY B N 1
ATOM 2901 C CA . GLY B 2 44 ? 73.514 17.336 176.407 1.00 49.46 44 GLY B CA 1
ATOM 2902 C C . GLY B 2 44 ? 74.808 17.163 177.181 1.00 50.49 44 GLY B C 1
ATOM 2903 O O . GLY B 2 44 ? 75.862 16.866 176.610 1.00 51.97 44 GLY B O 1
ATOM 2904 N N . ILE B 2 45 ? 74.744 17.393 178.488 1.00 50.78 45 ILE B N 1
ATOM 2905 C CA . ILE B 2 45 ? 75.920 17.231 179.337 1.00 54.06 45 ILE B CA 1
ATOM 2906 C C . ILE B 2 45 ? 76.313 15.759 179.447 1.00 56.18 45 ILE B C 1
ATOM 2907 O O . ILE B 2 45 ? 77.500 15.435 179.418 1.00 53.01 45 ILE B O 1
ATOM 2912 N N . LEU B 2 46 ? 75.307 14.885 179.570 1.00 59.62 46 LEU B N 1
ATOM 2913 C CA . LEU B 2 46 ? 75.495 13.430 179.636 1.00 51.60 46 LEU B CA 1
ATOM 2914 C C . LEU B 2 46 ? 76.207 12.931 178.407 1.00 48.64 46 LEU B C 1
ATOM 2915 O O . LEU B 2 46 ? 77.108 12.119 178.512 1.00 48.79 46 LEU B O 1
ATOM 2920 N N . TRP B 2 47 ? 75.806 13.429 177.243 1.00 48.45 47 TRP B N 1
ATOM 2921 C CA . TRP B 2 47 ? 76.480 13.080 175.988 1.00 52.12 47 TRP B CA 1
ATOM 2922 C C . TRP B 2 47 ? 77.972 13.334 176.095 1.00 50.92 47 TRP B C 1
ATOM 2923 O O . TRP B 2 47 ? 78.785 12.551 175.614 1.00 53.65 47 TRP B O 1
ATOM 2934 N N . PHE B 2 48 ? 78.321 14.471 176.682 1.00 51.59 48 PHE B N 1
ATOM 2935 C CA . PHE B 2 48 ? 79.715 14.806 176.891 1.00 46.97 48 PHE B CA 1
ATOM 2936 C C . PHE B 2 48 ? 80.405 13.826 177.821 1.00 46.14 48 PHE B C 1
ATOM 2937 O O . PHE B 2 48 ? 81.525 13.399 177.543 1.00 47.20 48 PHE B O 1
ATOM 2945 N N . VAL B 2 49 ? 79.759 13.492 178.932 1.00 46.25 49 VAL B N 1
ATOM 2946 C CA . VAL B 2 49 ? 80.326 12.537 179.873 1.00 48.93 49 VAL B CA 1
ATOM 2947 C C . VAL B 2 49 ? 80.670 11.198 179.191 1.00 54.09 49 VAL B C 1
ATOM 2948 O O . VAL B 2 49 ? 81.817 10.745 179.203 1.00 58.97 49 VAL B O 1
ATOM 2952 N N . LEU B 2 50 ? 79.680 10.585 178.563 1.00 49.01 50 LEU B N 1
ATOM 2953 C CA . LEU B 2 50 ? 79.870 9.287 177.953 1.00 46.66 50 LEU B CA 1
ATOM 2954 C C . LEU B 2 50 ? 80.864 9.300 176.784 1.00 40.80 50 LEU B C 1
ATOM 2955 O O . LEU B 2 50 ? 81.288 8.262 176.315 1.00 57.38 50 LEU B O 1
ATOM 2960 N N . ASN B 2 51 ? 81.272 10.464 176.321 1.00 40.71 51 ASN B N 1
ATOM 2961 C CA . ASN B 2 51 ? 82.285 10.495 175.275 1.00 44.67 51 ASN B CA 1
ATOM 2962 C C . ASN B 2 51 ? 83.619 10.884 175.861 1.00 47.75 51 ASN B C 1
ATOM 2963 O O . ASN B 2 51 ? 84.577 11.169 175.129 1.00 50.93 51 ASN B O 1
ATOM 2968 N N . GLY B 2 52 ? 83.684 10.897 177.188 1.00 43.56 52 GLY B N 1
ATOM 2969 C CA . GLY B 2 52 ? 84.969 11.043 177.838 1.00 51.26 52 GLY B CA 1
ATOM 2970 C C . GLY B 2 52 ? 85.401 12.464 178.048 1.00 58.10 52 GLY B C 1
ATOM 2971 O O . GLY B 2 52 ? 86.578 12.747 178.289 1.00 60.53 52 GLY B O 1
ATOM 2972 N N . VAL B 2 53 ? 84.451 13.369 177.881 1.00 60.27 53 VAL B N 1
ATOM 2973 C CA . VAL B 2 53 ? 84.681 14.763 178.197 1.00 60.79 53 VAL B CA 1
ATOM 2974 C C . VAL B 2 53 ? 84.022 15.007 179.543 1.00 64.66 53 VAL B C 1
ATOM 2975 O O . VAL B 2 53 ? 82.804 14.952 179.633 1.00 65.09 53 VAL B O 1
ATOM 2979 N N . LYS B 2 54 ? 84.793 15.252 180.600 1.00 70.77 54 LYS B N 1
ATOM 2980 C CA . LYS B 2 54 ? 84.142 15.418 181.903 1.00 77.70 54 LYS B CA 1
ATOM 2981 C C . LYS B 2 54 ? 84.378 16.800 182.489 1.00 72.51 54 LYS B C 1
ATOM 2982 O O . LYS B 2 54 ? 83.809 17.130 183.530 1.00 74.41 54 LYS B O 1
ATOM 2988 N N . GLU B 2 55 ? 85.216 17.603 181.837 1.00 67.98 55 GLU B N 1
ATOM 2989 C CA . GLU B 2 55 ? 85.408 18.971 182.301 1.00 63.94 55 GLU B CA 1
ATOM 2990 C C . GLU B 2 55 ? 84.789 19.918 181.298 1.00 59.83 55 GLU B C 1
ATOM 2991 O O . GLU B 2 55 ? 85.309 20.122 180.208 1.00 56.81 55 GLU B O 1
ATOM 2997 N N . ILE B 2 56 ? 83.667 20.503 181.689 1.00 58.61 56 ILE B N 1
ATOM 2998 C CA . ILE B 2 56 ? 82.847 21.270 180.781 1.00 50.85 56 ILE B CA 1
ATOM 2999 C C . ILE B 2 56 ? 82.481 22.658 181.290 1.00 50.55 56 ILE B C 1
ATOM 3000 O O . ILE B 2 56 ? 82.525 22.952 182.482 1.00 48.55 56 ILE B O 1
ATOM 3005 N N . VAL B 2 57 ? 82.089 23.502 180.353 1.00 52.60 57 VAL B N 1
ATOM 3006 C CA . VAL B 2 57 ? 81.667 24.850 180.647 1.00 47.45 57 VAL B CA 1
ATOM 3007 C C . VAL B 2 57 ? 80.191 24.993 180.272 1.00 51.68 57 VAL B C 1
ATOM 3008 O O . VAL B 2 57 ? 79.716 24.319 179.353 1.00 50.72 57 VAL B O 1
ATOM 3012 N N . ILE B 2 58 ? 79.463 25.862 180.967 1.00 48.58 58 ILE B N 1
ATOM 3013 C CA . ILE B 2 58 ? 78.123 26.227 180.521 1.00 48.91 58 ILE B CA 1
ATOM 3014 C C . ILE B 2 58 ? 78.049 27.734 180.530 1.00 50.53 58 ILE B C 1
ATOM 3015 O O . ILE B 2 58 ? 77.865 28.322 181.580 1.00 60.28 58 ILE B O 1
ATOM 3020 N N . GLU B 2 59 ? 78.227 28.367 179.378 1.00 43.15 59 GLU B N 1
ATOM 3021 C CA . GLU B 2 59 ? 78.127 29.810 179.310 1.00 43.38 59 GLU B CA 1
ATOM 3022 C C . GLU B 2 59 ? 76.658 30.161 179.074 1.00 58.56 59 GLU B C 1
ATOM 3023 O O . GLU B 2 59 ? 75.840 29.260 178.805 1.00 54.19 59 GLU B O 1
ATOM 3029 N N . LYS B 2 60 ? 76.306 31.446 179.170 1.00 55.41 60 LYS B N 1
ATOM 3030 C CA . LYS B 2 60 ? 74.950 31.860 178.786 1.00 51.54 60 LYS B CA 1
ATOM 3031 C C . LYS B 2 60 ? 74.989 32.313 177.339 1.00 52.91 60 LYS B C 1
ATOM 3032 O O . LYS B 2 60 ? 75.899 33.045 176.932 1.00 55.85 60 LYS B O 1
ATOM 3038 N N . LYS B 2 61 ? 74.055 31.804 176.540 1.00 50.72 61 LYS B N 1
ATOM 3039 C CA . LYS B 2 61 ? 73.992 32.181 175.130 1.00 51.28 61 LYS B CA 1
ATOM 3040 C C . LYS B 2 61 ? 73.252 33.502 174.952 1.00 51.72 61 LYS B C 1
ATOM 3041 O O . LYS B 2 61 ? 72.095 33.618 175.339 1.00 47.06 61 LYS B O 1
ATOM 3047 N N . TYR B 2 62 ? 73.874 34.479 174.298 1.00 55.06 62 TYR B N 1
ATOM 3048 C CA . TYR B 2 62 ? 73.208 35.770 174.185 1.00 56.66 62 TYR B CA 1
ATOM 3049 C C . TYR B 2 62 ? 72.644 36.017 172.770 1.00 53.09 62 TYR B C 1
ATOM 3050 O O . TYR B 2 62 ? 73.194 35.545 171.780 1.00 54.75 62 TYR B O 1
ATOM 3059 N N . MET B 2 63 ? 71.506 36.710 172.691 1.00 48.25 63 MET B N 1
ATOM 3060 C CA . MET B 2 63 ? 70.864 37.004 171.407 1.00 44.19 63 MET B CA 1
ATOM 3061 C C . MET B 2 63 ? 71.688 38.014 170.658 1.00 44.08 63 MET B C 1
ATOM 3062 O O . MET B 2 63 ? 71.599 39.190 170.937 1.00 52.47 63 MET B O 1
ATOM 3067 N N . GLY B 2 64 ? 72.511 37.567 169.731 1.00 39.81 64 GLY B N 1
ATOM 3068 C CA . GLY B 2 64 ? 73.323 38.494 168.989 1.00 39.76 64 GLY B CA 1
ATOM 3069 C C . GLY B 2 64 ? 73.903 37.807 167.792 1.00 49.58 64 GLY B C 1
ATOM 3070 O O . GLY B 2 64 ? 73.662 36.624 167.583 1.00 59.95 64 GLY B O 1
ATOM 3071 N N . SER B 2 65 ? 74.669 38.548 167.009 1.00 38.93 65 SER B N 1
ATOM 3072 C CA . SER B 2 65 ? 75.328 37.992 165.852 1.00 46.76 65 SER B CA 1
ATOM 3073 C C . SER B 2 65 ? 76.750 37.588 166.218 1.00 51.32 65 SER B C 1
ATOM 3074 O O . SER B 2 65 ? 77.494 38.361 166.803 1.00 51.89 65 SER B O 1
ATOM 3077 N N . TYR B 2 66 ? 77.147 36.399 165.794 1.00 51.34 66 TYR B N 1
ATOM 3078 C CA . TYR B 2 66 ? 78.493 35.899 166.027 1.00 47.08 66 TYR B CA 1
ATOM 3079 C C . TYR B 2 66 ? 79.463 36.696 165.188 1.00 37.78 66 TYR B C 1
ATOM 3080 O O . TYR B 2 66 ? 79.268 36.865 163.991 1.00 37.36 66 TYR B O 1
ATOM 3089 N N . CYS B 2 67 ? 80.503 37.201 165.825 1.00 38.25 67 CYS B N 1
ATOM 3090 C CA . CYS B 2 67 ? 81.636 37.698 165.080 1.00 38.65 67 CYS B CA 1
ATOM 3091 C C . CYS B 2 67 ? 82.946 37.261 165.711 1.00 40.29 67 CYS B C 1
ATOM 3092 O O . CYS B 2 67 ? 83.059 37.204 166.943 1.00 41.20 67 CYS B O 1
ATOM 3095 N N . ASP B 2 68 ? 83.931 36.976 164.858 1.00 39.56 68 ASP B N 1
ATOM 3096 C CA . ASP B 2 68 ? 85.318 36.783 165.275 1.00 38.19 68 ASP B CA 1
ATOM 3097 C C . ASP B 2 68 ? 86.001 38.150 165.265 1.00 38.70 68 ASP B C 1
ATOM 3098 O O . ASP B 2 68 ? 86.152 38.749 164.207 1.00 52.13 68 ASP B O 1
ATOM 3103 N N . ILE B 2 69 ? 86.412 38.642 166.430 1.00 39.39 69 ILE B N 1
ATOM 3104 C CA . ILE B 2 69 ? 87.198 39.871 166.531 1.00 39.96 69 ILE B CA 1
ATOM 3105 C C . ILE B 2 69 ? 88.681 39.636 166.245 1.00 47.13 69 ILE B C 1
ATOM 3106 O O . ILE B 2 69 ? 89.341 38.950 167.016 1.00 51.76 69 ILE B O 1
ATOM 3111 N N . TYR B 2 70 ? 89.211 40.194 165.160 1.00 39.71 70 TYR B N 1
ATOM 3112 C CA . TYR B 2 70 ? 90.643 40.136 164.942 1.00 39.74 70 TYR B CA 1
ATOM 3113 C C . TYR B 2 70 ? 91.327 41.311 165.610 1.00 47.22 70 TYR B C 1
ATOM 3114 O O . TYR B 2 70 ? 91.750 42.250 164.955 1.00 57.61 70 TYR B O 1
ATOM 3123 N N . LEU B 2 71 ? 91.512 41.191 166.914 1.00 47.11 71 LEU B N 1
ATOM 3124 C CA . LEU B 2 71 ? 91.990 42.257 167.779 1.00 44.23 71 LEU B CA 1
ATOM 3125 C C . LEU B 2 71 ? 93.479 42.520 167.732 1.00 46.33 71 LEU B C 1
ATOM 3126 O O . LEU B 2 71 ? 94.222 41.976 168.543 1.00 42.49 71 LEU B O 1
ATOM 3131 N N . HIS B 2 72 ? 93.898 43.353 166.781 1.00 55.80 72 HIS B N 1
ATOM 3132 C CA . HIS B 2 72 ? 95.286 43.809 166.631 1.00 55.80 72 HIS B CA 1
ATOM 3133 C C . HIS B 2 72 ? 95.840 44.626 167.801 1.00 58.75 72 HIS B C 1
ATOM 3134 O O . HIS B 2 72 ? 95.097 45.269 168.543 1.00 44.16 72 HIS B O 1
ATOM 3141 N N . ARG B 2 73 ? 97.162 44.592 167.954 1.00 61.71 73 ARG B N 1
ATOM 3142 C CA . ARG B 2 73 ? 97.835 45.319 169.036 1.00 64.41 73 ARG B CA 1
ATOM 3143 C C . ARG B 2 73 ? 97.511 46.785 169.017 1.00 59.33 73 ARG B C 1
ATOM 3144 O O . ARG B 2 73 ? 96.945 47.313 169.962 1.00 48.94 73 ARG B O 1
ATOM 3152 N N . ARG B 2 74 ? 97.833 47.412 167.895 1.00 67.07 74 ARG B N 1
ATOM 3153 C CA . ARG B 2 74 ? 97.353 48.736 167.576 1.00 73.93 74 ARG B CA 1
ATOM 3154 C C . ARG B 2 74 ? 95.859 48.609 167.257 1.00 73.64 74 ARG B C 1
ATOM 3155 O O . ARG B 2 74 ? 95.488 48.048 166.219 1.00 77.26 74 ARG B O 1
ATOM 3163 N N . LEU B 2 75 ? 95.008 49.125 168.143 1.00 66.94 75 LEU B N 1
ATOM 3164 C CA . LEU B 2 75 ? 93.573 48.860 168.062 1.00 57.23 75 LEU B CA 1
ATOM 3165 C C . LEU B 2 75 ? 92.849 49.423 166.853 1.00 60.59 75 LEU B C 1
ATOM 3166 O O . LEU B 2 75 ? 91.843 48.863 166.451 1.00 62.57 75 LEU B O 1
ATOM 3171 N N . GLU B 2 76 ? 93.337 50.512 166.266 1.00 65.41 76 GLU B N 1
ATOM 3172 C CA . GLU B 2 76 ? 92.787 50.979 164.988 1.00 69.37 76 GLU B CA 1
ATOM 3173 C C . GLU B 2 76 ? 92.800 49.861 163.954 1.00 64.06 76 GLU B C 1
ATOM 3174 O O . GLU B 2 76 ? 91.975 49.863 163.048 1.00 62.74 76 GLU B O 1
ATOM 3180 N N . ASP B 2 77 ? 93.768 48.948 164.072 1.00 61.71 77 ASP B N 1
ATOM 3181 C CA . ASP B 2 77 ? 94.025 47.911 163.076 1.00 63.16 77 ASP B CA 1
ATOM 3182 C C . ASP B 2 77 ? 93.048 46.704 163.141 1.00 47.51 77 ASP B C 1
ATOM 3183 O O . ASP B 2 77 ? 93.023 45.857 162.249 1.00 50.24 77 ASP B O 1
ATOM 3188 N N . THR B 2 78 ? 92.242 46.648 164.191 1.00 42.58 78 THR B N 1
ATOM 3189 C CA . THR B 2 78 ? 91.278 45.580 164.419 1.00 42.02 78 THR B CA 1
ATOM 3190 C C . THR B 2 78 ? 90.137 45.497 163.408 1.00 41.44 78 THR B C 1
ATOM 3191 O O . THR B 2 78 ? 89.593 46.506 163.036 1.00 61.18 78 THR B O 1
ATOM 3195 N N . TYR B 2 79 ? 89.756 44.299 162.971 1.00 46.68 79 TYR B N 1
ATOM 3196 C CA . TYR B 2 79 ? 88.552 44.123 162.140 1.00 48.01 79 TYR B CA 1
ATOM 3197 C C . TYR B 2 79 ? 87.629 43.012 162.661 1.00 50.10 79 TYR B C 1
ATOM 3198 O O . TYR B 2 79 ? 87.963 42.340 163.632 1.00 53.69 79 TYR B O 1
ATOM 3207 N N . LEU B 2 80 ? 86.459 42.833 162.049 1.00 43.80 80 LEU B N 1
ATOM 3208 C CA . LEU B 2 80 ? 85.581 41.730 162.456 1.00 38.95 80 LEU B CA 1
ATOM 3209 C C . LEU B 2 80 ? 85.246 40.801 161.287 1.00 39.65 80 LEU B C 1
ATOM 3210 O O . LEU B 2 80 ? 85.192 41.243 160.145 1.00 43.39 80 LEU B O 1
ATOM 3215 N N . VAL B 2 81 ? 85.078 39.507 161.563 1.00 40.09 81 VAL B N 1
ATOM 3216 C CA . VAL B 2 81 ? 84.560 38.561 160.561 1.00 40.00 81 VAL B CA 1
ATOM 3217 C C . VAL B 2 81 ? 83.364 37.801 161.130 1.00 40.38 81 VAL B C 1
ATOM 3218 O O . VAL B 2 81 ? 83.218 37.661 162.343 1.00 37.23 81 VAL B O 1
ATOM 3222 N N . SER B 2 82 ? 82.497 37.358 160.228 1.00 40.69 82 SER B N 1
ATOM 3223 C CA . SER B 2 82 ? 81.177 36.834 160.551 1.00 41.08 82 SER B CA 1
ATOM 3224 C C . SER B 2 82 ? 81.085 35.345 160.829 1.00 49.93 82 SER B C 1
ATOM 3225 O O . SER B 2 82 ? 82.080 34.622 161.020 1.00 56.26 82 SER B O 1
ATOM 3228 N N . ARG B 2 83 ? 79.849 34.885 160.816 1.00 48.30 83 ARG B N 1
ATOM 3229 C CA . ARG B 2 83 ? 79.592 33.474 160.927 1.00 50.79 83 ARG B CA 1
ATOM 3230 C C . ARG B 2 83 ? 80.236 32.730 159.732 1.00 44.88 83 ARG B C 1
ATOM 3231 O O . ARG B 2 83 ? 80.713 31.611 159.882 1.00 44.34 83 ARG B O 1
ATOM 3239 N N . ASN B 2 84 ? 80.253 33.364 158.557 1.00 40.26 84 ASN B N 1
ATOM 3240 C CA . ASN B 2 84 ? 80.897 32.824 157.356 1.00 40.51 84 ASN B CA 1
ATOM 3241 C C . ASN B 2 84 ? 82.228 33.491 157.283 1.00 44.45 84 ASN B C 1
ATOM 3242 O O . ASN B 2 84 ? 82.580 34.226 158.197 1.00 54.32 84 ASN B O 1
ATOM 3247 N N . GLY B 2 85 ? 82.927 33.369 156.166 1.00 35.48 85 GLY B N 1
ATOM 3248 C CA . GLY B 2 85 ? 84.283 33.897 156.131 1.00 37.49 85 GLY B CA 1
ATOM 3249 C C . GLY B 2 85 ? 84.438 35.321 155.656 1.00 45.64 85 GLY B C 1
ATOM 3250 O O . GLY B 2 85 ? 85.235 35.616 154.746 1.00 54.20 85 GLY B O 1
ATOM 3251 N N . TYR B 2 86 ? 83.664 36.219 156.244 1.00 43.94 86 TYR B N 1
ATOM 3252 C CA . TYR B 2 86 ? 83.482 37.518 155.621 1.00 43.27 86 TYR B CA 1
ATOM 3253 C C . TYR B 2 86 ? 83.917 38.644 156.528 1.00 46.09 86 TYR B C 1
ATOM 3254 O O . TYR B 2 86 ? 83.387 38.770 157.634 1.00 47.84 86 TYR B O 1
ATOM 3263 N N . LYS B 2 87 ? 84.869 39.460 156.063 1.00 45.76 87 LYS B N 1
ATOM 3264 C CA . LYS B 2 87 ? 85.249 40.665 156.801 1.00 43.31 87 LYS B CA 1
ATOM 3265 C C . LYS B 2 87 ? 83.998 41.522 156.893 1.00 45.55 87 LYS B C 1
ATOM 3266 O O . LYS B 2 87 ? 83.328 41.748 155.881 1.00 45.21 87 LYS B O 1
ATOM 3272 N N . ILE B 2 88 ? 83.660 41.959 158.105 1.00 47.42 88 ILE B N 1
ATOM 3273 C CA . ILE B 2 88 ? 82.500 42.827 158.331 1.00 49.40 88 ILE B CA 1
ATOM 3274 C C . ILE B 2 88 ? 82.941 44.242 158.036 1.00 60.52 88 ILE B C 1
ATOM 3275 O O . ILE B 2 88 ? 83.464 44.954 158.901 1.00 66.72 88 ILE B O 1
ATOM 3280 N N . ASN B 2 89 ? 82.723 44.654 156.801 1.00 65.66 89 ASN B N 1
ATOM 3281 C CA . ASN B 2 89 ? 83.330 45.873 156.337 1.00 71.03 89 ASN B CA 1
ATOM 3282 C C . ASN B 2 89 ? 82.408 47.051 156.512 1.00 77.44 89 ASN B C 1
ATOM 3283 O O . ASN B 2 89 ? 82.889 48.145 156.820 1.00 83.27 89 ASN B O 1
ATOM 3288 N N . HIS B 2 90 ? 81.099 46.853 156.351 1.00 77.41 90 HIS B N 1
ATOM 3289 C CA . HIS B 2 90 ? 80.163 47.946 156.629 1.00 79.10 90 HIS B CA 1
ATOM 3290 C C . HIS B 2 90 ? 80.213 48.266 158.127 1.00 77.75 90 HIS B C 1
ATOM 3291 O O . HIS B 2 90 ? 81.175 47.903 158.810 1.00 86.21 90 HIS B O 1
ATOM 3298 N N . LEU B 2 91 ? 79.207 48.959 158.638 1.00 68.52 91 LEU B N 1
ATOM 3299 C CA . LEU B 2 91 ? 79.149 49.278 160.070 1.00 68.34 91 LEU B CA 1
ATOM 3300 C C . LEU B 2 91 ? 80.198 50.368 160.453 1.00 68.38 91 LEU B C 1
ATOM 3301 O O . LEU B 2 91 ? 81.318 50.418 159.923 1.00 69.95 91 LEU B O 1
ATOM 3306 N N . ASP B 2 92 ? 79.833 51.214 161.411 1.00 65.03 92 ASP B N 1
ATOM 3307 C CA . ASP B 2 92 ? 80.664 52.353 161.812 1.00 68.36 92 ASP B CA 1
ATOM 3308 C C . ASP B 2 92 ? 81.958 51.968 162.525 1.00 66.56 92 ASP B C 1
ATOM 3309 O O . ASP B 2 92 ? 81.928 51.447 163.640 1.00 66.63 92 ASP B O 1
ATOM 3314 N N . GLN B 2 93 ? 83.106 52.254 161.925 1.00 67.81 93 GLN B N 1
ATOM 3315 C CA . GLN B 2 93 ? 84.321 51.693 162.498 1.00 71.80 93 GLN B CA 1
ATOM 3316 C C . GLN B 2 93 ? 84.669 52.373 163.832 1.00 72.29 93 GLN B C 1
ATOM 3317 O O . GLN B 2 93 ? 85.143 51.712 164.755 1.00 74.42 93 GLN B O 1
ATOM 3323 N N . GLU B 2 94 ? 84.323 53.641 164.002 1.00 70.68 94 GLU B N 1
ATOM 3324 C CA . GLU B 2 94 ? 84.630 54.284 165.268 1.00 72.20 94 GLU B CA 1
ATOM 3325 C C . GLU B 2 94 ? 83.637 53.823 166.326 1.00 65.97 94 GLU B C 1
ATOM 3326 O O . GLU B 2 94 ? 83.973 53.728 167.503 1.00 64.42 94 GLU B O 1
ATOM 3332 N N . GLN B 2 95 ? 82.407 53.549 165.919 1.00 62.00 95 GLN B N 1
ATOM 3333 C CA . GLN B 2 95 ? 81.445 53.062 166.884 1.00 65.51 95 GLN B CA 1
ATOM 3334 C C . GLN B 2 95 ? 81.887 51.705 167.393 1.00 62.94 95 GLN B C 1
ATOM 3335 O O . GLN B 2 95 ? 81.977 51.512 168.606 1.00 61.21 95 GLN B O 1
ATOM 3341 N N . CYS B 2 96 ? 82.201 50.789 166.468 1.00 62.51 96 CYS B N 1
ATOM 3342 C CA . CYS B 2 96 ? 82.824 49.504 166.832 1.00 56.50 96 CYS B CA 1
ATOM 3343 C C . CYS B 2 96 ? 84.004 49.578 167.781 1.00 52.78 96 CYS B C 1
ATOM 3344 O O . CYS B 2 96 ? 83.905 49.164 168.941 1.00 48.86 96 CYS B O 1
ATOM 3347 N N . LEU B 2 97 ? 85.103 50.131 167.287 1.00 49.16 97 LEU B N 1
ATOM 3348 C CA . LEU B 2 97 ? 86.326 50.227 168.057 1.00 45.32 97 LEU B CA 1
ATOM 3349 C C . LEU B 2 97 ? 86.126 50.767 169.497 1.00 55.58 97 LEU B C 1
ATOM 3350 O O . LEU B 2 97 ? 86.778 50.286 170.433 1.00 52.12 97 LEU B O 1
ATOM 3355 N N . ARG B 2 98 ? 85.210 51.721 169.694 1.00 54.18 98 ARG B N 1
ATOM 3356 C CA . ARG B 2 98 ? 85.004 52.268 171.033 1.00 56.64 98 ARG B CA 1
ATOM 3357 C C . ARG B 2 98 ? 84.426 51.157 171.889 1.00 52.31 98 ARG B C 1
ATOM 3358 O O . ARG B 2 98 ? 84.908 50.898 172.995 1.00 49.06 98 ARG B O 1
ATOM 3366 N N . ALA B 2 99 ? 83.406 50.484 171.359 1.00 53.57 99 ALA B N 1
ATOM 3367 C CA . ALA B 2 99 ? 82.851 49.292 171.996 1.00 51.37 99 ALA B CA 1
ATOM 3368 C C . ALA B 2 99 ? 83.925 48.221 172.225 1.00 53.47 99 ALA B C 1
ATOM 3369 O O . ALA B 2 99 ? 83.860 47.454 173.176 1.00 56.51 99 ALA B O 1
ATOM 3371 N N . LEU B 2 100 ? 84.901 48.148 171.333 1.00 52.39 100 LEU B N 1
ATOM 3372 C CA . LEU B 2 100 ? 86.010 47.207 171.494 1.00 51.27 100 LEU B CA 1
ATOM 3373 C C . LEU B 2 100 ? 87.143 47.596 172.465 1.00 51.30 100 LEU B C 1
ATOM 3374 O O . LEU B 2 100 ? 88.073 46.819 172.651 1.00 46.06 100 LEU B O 1
ATOM 3379 N N . GLN B 2 101 ? 87.138 48.774 173.074 1.00 54.40 101 GLN B N 1
ATOM 3380 C CA . GLN B 2 101 ? 88.354 49.067 173.818 1.00 58.88 101 GLN B CA 1
ATOM 3381 C C . GLN B 2 101 ? 88.229 48.625 175.273 1.00 60.68 101 GLN B C 1
ATOM 3382 O O . GLN B 2 101 ? 89.231 48.352 175.921 1.00 51.56 101 GLN B O 1
ATOM 3388 N N . GLY B 2 102 ? 87.010 48.558 175.796 1.00 74.28 102 GLY B N 1
ATOM 3389 C CA . GLY B 2 102 ? 86.807 47.823 177.034 1.00 76.32 102 GLY B CA 1
ATOM 3390 C C . GLY B 2 102 ? 87.678 46.563 177.050 1.00 73.68 102 GLY B C 1
ATOM 3391 O O . GLY B 2 102 ? 88.642 46.466 177.818 1.00 67.92 102 GLY B O 1
ATOM 3392 N N . LEU B 2 103 ? 87.366 45.641 176.135 1.00 71.25 103 LEU B N 1
ATOM 3393 C CA . LEU B 2 103 ? 88.084 44.386 175.953 1.00 59.79 103 LEU B CA 1
ATOM 3394 C C . LEU B 2 103 ? 89.572 44.599 175.834 1.00 61.26 103 LEU B C 1
ATOM 3395 O O . LEU B 2 103 ? 90.343 44.028 176.595 1.00 66.87 103 LEU B O 1
ATOM 3400 N N . HIS B 2 104 ? 89.968 45.404 174.855 1.00 57.08 104 HIS B N 1
ATOM 3401 C CA . HIS B 2 104 ? 91.378 45.653 174.563 1.00 50.82 104 HIS B CA 1
ATOM 3402 C C . HIS B 2 104 ? 92.200 45.991 175.804 1.00 55.12 104 HIS B C 1
ATOM 3403 O O . HIS B 2 104 ? 93.362 45.627 175.885 1.00 54.53 104 HIS B O 1
ATOM 3410 N N . ASP B 2 105 ? 91.602 46.705 176.760 1.00 60.15 105 ASP B N 1
ATOM 3411 C CA . ASP B 2 105 ? 92.318 47.108 177.975 1.00 60.63 105 ASP B CA 1
ATOM 3412 C C . ASP B 2 105 ? 92.291 46.005 179.053 1.00 61.54 105 ASP B C 1
ATOM 3413 O O . ASP B 2 105 ? 92.491 46.300 180.227 1.00 67.57 105 ASP B O 1
ATOM 3418 N N . ARG B 2 106 ? 92.046 44.748 178.684 1.00 59.13 106 ARG B N 1
ATOM 3419 C CA . ARG B 2 106 ? 92.021 43.671 179.685 1.00 55.07 106 ARG B CA 1
ATOM 3420 C C . ARG B 2 106 ? 93.249 42.815 179.521 1.00 59.90 106 ARG B C 1
ATOM 3421 O O . ARG B 2 106 ? 93.445 41.857 180.255 1.00 66.21 106 ARG B O 1
ATOM 3429 N N . PHE B 2 107 ? 94.070 43.185 178.547 1.00 57.68 107 PHE B N 1
ATOM 3430 C CA . PHE B 2 107 ? 95.212 42.403 178.112 1.00 59.48 107 PHE B CA 1
ATOM 3431 C C . PHE B 2 107 ? 96.475 43.222 178.235 1.00 63.31 107 PHE B C 1
ATOM 3432 O O . PHE B 2 107 ? 96.433 44.440 178.251 1.00 68.69 107 PHE B O 1
ATOM 3440 N N . SER B 2 108 ? 97.601 42.535 178.319 1.00 62.79 108 SER B N 1
ATOM 3441 C CA . SER B 2 108 ? 98.896 43.150 178.138 1.00 57.73 108 SER B CA 1
ATOM 3442 C C . SER B 2 108 ? 99.342 42.874 176.714 1.00 48.04 108 SER B C 1
ATOM 3443 O O . SER B 2 108 ? 99.183 41.771 176.231 1.00 55.61 108 SER B O 1
ATOM 3446 N N . TRP B 2 109 ? 99.807 43.885 176.005 1.00 48.18 109 TRP B N 1
ATOM 3447 C CA . TRP B 2 109 ? 100.169 43.714 174.608 1.00 61.62 109 TRP B CA 1
ATOM 3448 C C . TRP B 2 109 ? 101.664 43.702 174.263 1.00 74.29 109 TRP B C 1
ATOM 3449 O O . TRP B 2 109 ? 102.034 44.030 173.127 1.00 79.12 109 TRP B O 1
ATOM 3460 N N . ASP B 2 110 ? 102.513 43.279 175.201 1.00 73.88 110 ASP B N 1
ATOM 3461 C CA . ASP B 2 110 ? 103.951 43.188 174.933 1.00 73.98 110 ASP B CA 1
ATOM 3462 C C . ASP B 2 110 ? 104.331 42.100 173.946 1.00 66.19 110 ASP B C 1
ATOM 3463 O O . ASP B 2 110 ? 104.159 40.921 174.226 1.00 62.57 110 ASP B O 1
ATOM 3468 N N . GLY B 2 111 ? 104.833 42.502 172.783 1.00 67.51 111 GLY B N 1
ATOM 3469 C CA . GLY B 2 111 ? 105.215 41.538 171.764 1.00 72.42 111 GLY B CA 1
ATOM 3470 C C . GLY B 2 111 ? 104.119 40.537 171.420 1.00 76.71 111 GLY B C 1
ATOM 3471 O O . GLY B 2 111 ? 104.379 39.355 171.156 1.00 81.68 111 GLY B O 1
ATOM 3472 N N . VAL B 2 112 ? 102.891 41.050 171.426 1.00 72.28 112 VAL B N 1
ATOM 3473 C CA . VAL B 2 112 ? 101.681 40.346 171.041 1.00 61.81 112 VAL B CA 1
ATOM 3474 C C . VAL B 2 112 ? 101.080 41.172 169.928 1.00 56.97 112 VAL B C 1
ATOM 3475 O O . VAL B 2 112 ? 100.631 42.268 170.187 1.00 61.05 112 VAL B O 1
ATOM 3479 N N . GLU B 2 113 ? 101.073 40.685 168.696 1.00 55.80 113 GLU B N 1
ATOM 3480 C CA . GLU B 2 113 ? 100.625 41.530 167.595 1.00 62.21 113 GLU B CA 1
ATOM 3481 C C . GLU B 2 113 ? 99.130 41.466 167.306 1.00 66.66 113 GLU B C 1
ATOM 3482 O O . GLU B 2 113 ? 98.603 42.352 166.611 1.00 69.60 113 GLU B O 1
ATOM 3488 N N . LEU B 2 114 ? 98.460 40.437 167.840 1.00 63.60 114 LEU B N 1
ATOM 3489 C CA . LEU B 2 114 ? 97.060 40.124 167.509 1.00 50.21 114 LEU B CA 1
ATOM 3490 C C . LEU B 2 114 ? 96.458 38.966 168.298 1.00 42.50 114 LEU B C 1
ATOM 3491 O O . LEU B 2 114 ? 97.049 37.900 168.401 1.00 42.34 114 LEU B O 1
ATOM 3496 N N . ARG B 2 115 ? 95.264 39.161 168.832 1.00 41.57 115 ARG B N 1
ATOM 3497 C CA . ARG B 2 115 ? 94.528 38.054 169.424 1.00 41.33 115 ARG B CA 1
ATOM 3498 C C . ARG B 2 115 ? 93.189 37.806 168.702 1.00 53.37 115 ARG B C 1
ATOM 3499 O O . ARG B 2 115 ? 92.405 38.729 168.576 1.00 57.07 115 ARG B O 1
ATOM 3507 N N . ILE B 2 116 ? 92.929 36.581 168.223 1.00 53.20 116 ILE B N 1
ATOM 3508 C CA . ILE B 2 116 ? 91.654 36.245 167.543 1.00 48.98 116 ILE B CA 1
ATOM 3509 C C . ILE B 2 116 ? 90.591 35.774 168.532 1.00 39.69 116 ILE B C 1
ATOM 3510 O O . ILE B 2 116 ? 90.805 34.845 169.297 1.00 39.76 116 ILE B O 1
ATOM 3515 N N . ILE B 2 117 ? 89.456 36.458 168.558 1.00 39.83 117 ILE B N 1
ATOM 3516 C CA . ILE B 2 117 ? 88.532 36.287 169.668 1.00 40.21 117 ILE B CA 1
ATOM 3517 C C . ILE B 2 117 ? 87.074 36.106 169.271 1.00 42.83 117 ILE B C 1
ATOM 3518 O O . ILE B 2 117 ? 86.489 36.929 168.593 1.00 48.24 117 ILE B O 1
ATOM 3523 N N . GLN B 2 118 ? 86.507 34.988 169.693 1.00 40.30 118 GLN B N 1
ATOM 3524 C CA . GLN B 2 118 ? 85.113 34.663 169.455 1.00 39.35 118 GLN B CA 1
ATOM 3525 C C . GLN B 2 118 ? 84.220 35.468 170.368 1.00 39.97 118 GLN B C 1
ATOM 3526 O O . GLN B 2 118 ? 84.365 35.416 171.597 1.00 40.59 118 GLN B O 1
ATOM 3532 N N . SER B 2 119 ? 83.269 36.170 169.758 1.00 54.83 119 SER B N 1
ATOM 3533 C CA . SER B 2 119 ? 82.407 37.107 170.462 1.00 52.95 119 SER B CA 1
ATOM 3534 C C . SER B 2 119 ? 81.021 37.168 169.817 1.00 40.05 119 SER B C 1
ATOM 3535 O O . SER B 2 119 ? 80.871 36.801 168.662 1.00 39.38 119 SER B O 1
ATOM 3538 N N . GLU B 2 120 ? 80.015 37.618 170.571 1.00 42.05 120 GLU B N 1
ATOM 3539 C CA . GLU B 2 120 ? 78.708 37.977 169.993 1.00 44.46 120 GLU B CA 1
ATOM 3540 C C . GLU B 2 120 ? 78.569 39.488 169.942 1.00 50.32 120 GLU B C 1
ATOM 3541 O O . GLU B 2 120 ? 78.905 40.165 170.903 1.00 56.98 120 GLU B O 1
ATOM 3547 N N . LEU B 2 121 ? 78.132 40.013 168.797 1.00 47.41 121 LEU B N 1
ATOM 3548 C CA . LEU B 2 121 ? 77.881 41.436 168.630 1.00 43.21 121 LEU B CA 1
ATOM 3549 C C . LEU B 2 121 ? 76.413 41.714 168.917 1.00 43.83 121 LEU B C 1
ATOM 3550 O O . LEU B 2 121 ? 75.556 41.002 168.414 1.00 44.43 121 LEU B O 1
ATOM 3555 N N . MET B 2 122 ? 76.119 42.747 169.705 1.00 43.31 122 MET B N 1
ATOM 3556 C CA . MET B 2 122 ? 74.739 42.990 170.152 1.00 47.69 122 MET B CA 1
ATOM 3557 C C . MET B 2 122 ? 74.094 44.297 169.692 1.00 56.15 122 MET B C 1
ATOM 3558 O O . MET B 2 122 ? 74.766 45.321 169.613 1.00 61.80 122 MET B O 1
ATOM 3563 N N . PRO B 2 123 ? 72.769 44.274 169.431 1.00 51.18 123 PRO B N 1
ATOM 3564 C CA . PRO B 2 123 ? 71.828 43.142 169.378 1.00 51.25 123 PRO B CA 1
ATOM 3565 C C . PRO B 2 123 ? 71.844 42.513 167.984 1.00 52.72 123 PRO B C 1
ATOM 3566 O O . PRO B 2 123 ? 72.701 42.948 167.195 1.00 51.29 123 PRO B O 1
ATOM 3570 N N . TRP B 2 124 ? 70.980 41.528 167.678 1.00 54.10 124 TRP B N 1
ATOM 3571 C CA . TRP B 2 124 ? 70.946 41.011 166.311 1.00 58.99 124 TRP B CA 1
ATOM 3572 C C . TRP B 2 124 ? 70.754 42.176 165.341 1.00 69.47 124 TRP B C 1
ATOM 3573 O O . TRP B 2 124 ? 71.280 42.128 164.233 1.00 74.24 124 TRP B O 1
ATOM 3584 N N . SER B 2 125 ? 70.049 43.226 165.799 1.00 71.11 125 SER B N 1
ATOM 3585 C CA . SER B 2 125 ? 69.838 44.490 165.073 1.00 66.74 125 SER B CA 1
ATOM 3586 C C . SER B 2 125 ? 71.065 44.937 164.306 1.00 68.72 125 SER B C 1
ATOM 3587 O O . SER B 2 125 ? 71.052 44.926 163.081 1.00 68.27 125 SER B O 1
ATOM 3590 N N . ILE B 2 126 ? 72.118 45.321 165.024 1.00 70.01 126 ILE B N 1
ATOM 3591 C CA . ILE B 2 126 ? 73.303 45.905 164.396 1.00 71.32 126 ILE B CA 1
ATOM 3592 C C . ILE B 2 126 ? 73.759 45.131 163.166 1.00 69.38 126 ILE B C 1
ATOM 3593 O O . ILE B 2 126 ? 73.976 45.705 162.106 1.00 68.38 126 ILE B O 1
ATOM 3598 N N . LEU B 2 127 ? 73.828 43.817 163.279 1.00 74.20 127 LEU B N 1
ATOM 3599 C CA . LEU B 2 127 ? 74.500 43.079 162.234 1.00 80.20 127 LEU B CA 1
ATOM 3600 C C . LEU B 2 127 ? 73.546 42.577 161.161 1.00 85.48 127 LEU B C 1
ATOM 3601 O O . LEU B 2 127 ? 73.288 43.283 160.199 1.00 92.94 127 LEU B O 1
ATOM 3606 N N . GLY B 2 128 ? 73.037 41.360 161.299 1.00 86.63 128 GLY B N 1
ATOM 3607 C CA . GLY B 2 128 ? 72.008 40.893 160.383 1.00 90.43 128 GLY B CA 1
ATOM 3608 C C . GLY B 2 128 ? 70.615 41.216 160.893 1.00 94.93 128 GLY B C 1
ATOM 3609 O O . GLY B 2 128 ? 70.432 42.158 161.648 1.00 101.03 128 GLY B O 1
ATOM 3610 N N . LYS B 2 129 ? 69.623 40.432 160.504 1.00 101.93 129 LYS B N 1
ATOM 3611 C CA . LYS B 2 129 ? 68.306 40.581 161.103 1.00 108.85 129 LYS B CA 1
ATOM 3612 C C . LYS B 2 129 ? 68.108 39.318 161.917 1.00 126.00 129 LYS B C 1
ATOM 3613 O O . LYS B 2 129 ? 67.595 39.360 163.037 1.00 126.53 129 LYS B O 1
ATOM 3619 N N . GLY B 2 130 ? 68.530 38.193 161.343 1.00 133.85 130 GLY B N 1
ATOM 3620 C CA . GLY B 2 130 ? 68.636 36.940 162.068 1.00 128.42 130 GLY B CA 1
ATOM 3621 C C . GLY B 2 130 ? 67.334 36.185 162.234 1.00 121.82 130 GLY B C 1
ATOM 3622 O O . GLY B 2 130 ? 67.193 35.056 161.760 1.00 120.43 130 GLY B O 1
ATOM 3623 N N . LEU B 2 131 ? 66.366 36.823 162.888 1.00 104.24 131 LEU B N 1
ATOM 3624 C CA . LEU B 2 131 ? 65.071 36.194 163.132 1.00 88.77 131 LEU B CA 1
ATOM 3625 C C . LEU B 2 131 ? 63.909 36.970 162.523 1.00 89.51 131 LEU B C 1
ATOM 3626 O O . LEU B 2 131 ? 62.798 36.456 162.444 1.00 87.81 131 LEU B O 1
ATOM 3631 N N . ILE B 2 132 ? 64.183 38.199 162.089 1.00 94.99 132 ILE B N 1
ATOM 3632 C CA . ILE B 2 132 ? 63.195 39.059 161.435 1.00 95.81 132 ILE B CA 1
ATOM 3633 C C . ILE B 2 132 ? 63.202 38.914 159.909 1.00 99.95 132 ILE B C 1
ATOM 3634 O O . ILE B 2 132 ? 64.211 39.158 159.237 1.00 102.05 132 ILE B O 1
ATOM 3639 N N . ASN B 2 133 ? 62.053 38.501 159.384 1.00 102.08 133 ASN B N 1
ATOM 3640 C CA . ASN B 2 133 ? 61.792 38.450 157.952 1.00 101.60 133 ASN B CA 1
ATOM 3641 C C . ASN B 2 133 ? 60.841 39.574 157.628 1.00 99.68 133 ASN B C 1
ATOM 3642 O O . ASN B 2 133 ? 60.317 40.238 158.529 1.00 99.36 133 ASN B O 1
ATOM 3647 N N . ASN B 2 134 ? 60.590 39.781 156.343 1.00 99.82 134 ASN B N 1
ATOM 3648 C CA . ASN B 2 134 ? 59.542 40.707 155.978 1.00 98.78 134 ASN B CA 1
ATOM 3649 C C . ASN B 2 134 ? 58.270 39.890 156.225 1.00 95.09 134 ASN B C 1
ATOM 3650 O O . ASN B 2 134 ? 57.168 40.438 156.416 1.00 94.31 134 ASN B O 1
ATOM 3655 N N . GLU B 2 135 ? 58.470 38.573 156.342 1.00 87.76 135 GLU B N 1
ATOM 3656 C CA . GLU B 2 135 ? 57.384 37.648 156.610 1.00 73.78 135 GLU B CA 1
ATOM 3657 C C . GLU B 2 135 ? 57.350 37.096 158.032 1.00 55.76 135 GLU B C 1
ATOM 3658 O O . GLU B 2 135 ? 56.594 36.200 158.308 1.00 46.59 135 GLU B O 1
ATOM 3664 N N . PHE B 2 136 ? 58.123 37.655 158.948 1.00 56.07 136 PHE B N 1
ATOM 3665 C CA . PHE B 2 136 ? 57.981 37.300 160.362 1.00 50.64 136 PHE B CA 1
ATOM 3666 C C . PHE B 2 136 ? 56.902 38.175 160.980 1.00 54.54 136 PHE B C 1
ATOM 3667 O O . PHE B 2 136 ? 56.076 37.688 161.741 1.00 53.66 136 PHE B O 1
ATOM 3675 N N . SER B 2 137 ? 56.929 39.479 160.706 1.00 62.58 137 SER B N 1
ATOM 3676 C CA . SER B 2 137 ? 55.867 40.342 161.225 1.00 61.55 137 SER B CA 1
ATOM 3677 C C . SER B 2 137 ? 54.545 39.819 160.675 1.00 61.45 137 SER B C 1
ATOM 3678 O O . SER B 2 137 ? 53.564 39.754 161.401 1.00 58.87 137 SER B O 1
ATOM 3681 N N . ALA B 2 138 ? 54.525 39.404 159.410 1.00 64.75 138 ALA B N 1
ATOM 3682 C CA . ALA B 2 138 ? 53.305 38.815 158.840 1.00 65.27 138 ALA B CA 1
ATOM 3683 C C . ALA B 2 138 ? 52.757 37.621 159.672 1.00 40.53 138 ALA B C 1
ATOM 3684 O O . ALA B 2 138 ? 51.607 37.660 160.077 1.00 38.40 138 ALA B O 1
ATOM 3686 N N . TYR B 2 139 ? 53.556 36.574 159.915 1.00 39.87 139 TYR B N 1
ATOM 3687 C CA . TYR B 2 139 ? 53.141 35.468 160.784 1.00 36.28 139 TYR B CA 1
ATOM 3688 C C . TYR B 2 139 ? 52.566 36.008 162.097 1.00 40.91 139 TYR B C 1
ATOM 3689 O O . TYR B 2 139 ? 51.471 35.643 162.527 1.00 40.79 139 TYR B O 1
ATOM 3698 N N . TYR B 2 140 ? 53.316 36.892 162.730 1.00 42.72 140 TYR B N 1
ATOM 3699 C CA . TYR B 2 140 ? 52.934 37.429 164.031 1.00 49.53 140 TYR B CA 1
ATOM 3700 C C . TYR B 2 140 ? 51.579 38.087 164.067 1.00 48.68 140 TYR B C 1
ATOM 3701 O O . TYR B 2 140 ? 50.854 37.949 165.047 1.00 46.01 140 TYR B O 1
ATOM 3710 N N . ILE B 2 141 ? 51.230 38.777 162.984 1.00 53.32 141 ILE B N 1
ATOM 3711 C CA . ILE B 2 141 ? 49.962 39.501 162.904 1.00 48.14 141 ILE B CA 1
ATOM 3712 C C . ILE B 2 141 ? 48.801 38.537 162.687 1.00 46.70 141 ILE B C 1
ATOM 3713 O O . ILE B 2 141 ? 47.865 38.514 163.481 1.00 47.72 141 ILE B O 1
ATOM 3718 N N . SER B 2 142 ? 48.902 37.712 161.646 1.00 42.66 142 SER B N 1
ATOM 3719 C CA . SER B 2 142 ? 47.861 36.749 161.300 1.00 39.32 142 SER B CA 1
ATOM 3720 C C . SER B 2 142 ? 47.328 36.029 162.523 1.00 37.44 142 SER B C 1
ATOM 3721 O O . SER B 2 142 ? 46.132 35.875 162.659 1.00 37.58 142 SER B O 1
ATOM 3724 N N . HIS B 2 143 ? 48.214 35.605 163.417 1.00 37.59 143 HIS B N 1
ATOM 3725 C CA . HIS B 2 143 ? 47.794 34.936 164.649 1.00 50.33 143 HIS B CA 1
ATOM 3726 C C . HIS B 2 143 ? 47.119 35.897 165.616 1.00 56.77 143 HIS B C 1
ATOM 3727 O O . HIS B 2 143 ? 46.148 35.522 166.298 1.00 58.15 143 HIS B O 1
ATOM 3734 N N . GLU B 2 144 ? 47.633 37.125 165.694 1.00 60.97 144 GLU B N 1
ATOM 3735 C CA . GLU B 2 144 ? 46.991 38.145 166.524 1.00 62.79 144 GLU B CA 1
ATOM 3736 C C . GLU B 2 144 ? 45.526 38.372 166.092 1.00 50.82 144 GLU B C 1
ATOM 3737 O O . GLU B 2 144 ? 44.607 38.306 166.913 1.00 52.77 144 GLU B O 1
ATOM 3743 N N . ILE B 2 145 ? 45.328 38.573 164.796 1.00 42.47 145 ILE B N 1
ATOM 3744 C CA . ILE B 2 145 ? 44.011 38.761 164.209 1.00 47.70 145 ILE B CA 1
ATOM 3745 C C . ILE B 2 145 ? 43.047 37.607 164.512 1.00 51.57 145 ILE B C 1
ATOM 3746 O O . ILE B 2 145 ? 41.886 37.813 164.873 1.00 61.35 145 ILE B O 1
ATOM 3751 N N . HIS B 2 146 ? 43.545 36.390 164.352 1.00 46.04 146 HIS B N 1
ATOM 3752 C CA . HIS B 2 146 ? 42.767 35.173 164.550 1.00 42.80 146 HIS B CA 1
ATOM 3753 C C . HIS B 2 146 ? 42.307 35.068 165.993 1.00 46.40 146 HIS B C 1
ATOM 3754 O O . HIS B 2 146 ? 41.255 34.513 166.277 1.00 52.58 146 HIS B O 1
ATOM 3761 N N . ALA B 2 147 ? 43.136 35.536 166.914 1.00 39.47 147 ALA B N 1
ATOM 3762 C CA . ALA B 2 147 ? 42.753 35.544 168.306 1.00 51.14 147 ALA B CA 1
ATOM 3763 C C . ALA B 2 147 ? 41.742 36.663 168.628 1.00 60.11 147 ALA B C 1
ATOM 3764 O O . ALA B 2 147 ? 40.681 36.410 169.221 1.00 58.56 147 ALA B O 1
ATOM 3766 N N . GLU B 2 148 ? 42.038 37.889 168.195 1.00 70.49 148 GLU B N 1
ATOM 3767 C CA . GLU B 2 148 ? 41.178 39.032 168.517 1.00 71.53 148 GLU B CA 1
ATOM 3768 C C . GLU B 2 148 ? 39.867 38.922 167.777 1.00 72.13 148 GLU B C 1
ATOM 3769 O O . GLU B 2 148 ? 39.009 39.786 167.912 1.00 85.45 148 GLU B O 1
ATOM 3775 N N . TYR B 2 149 ? 39.691 37.842 167.024 1.00 58.72 149 TYR B N 1
ATOM 3776 C CA . TYR B 2 149 ? 38.377 37.472 166.544 1.00 48.22 149 TYR B CA 1
ATOM 3777 C C . TYR B 2 149 ? 37.802 36.494 167.526 1.00 47.91 149 TYR B C 1
ATOM 3778 O O . TYR B 2 149 ? 36.725 36.701 168.055 1.00 51.89 149 TYR B O 1
ATOM 3787 N N . LEU B 2 150 ? 38.560 35.441 167.796 1.00 51.72 150 LEU B N 1
ATOM 3788 C CA . LEU B 2 150 ? 38.066 34.301 168.551 1.00 50.69 150 LEU B CA 1
ATOM 3789 C C . LEU B 2 150 ? 37.632 34.685 169.951 1.00 53.66 150 LEU B C 1
ATOM 3790 O O . LEU B 2 150 ? 36.780 34.018 170.543 1.00 53.12 150 LEU B O 1
ATOM 3795 N N . VAL B 2 151 ? 38.154 35.798 170.451 1.00 55.56 151 VAL B N 1
ATOM 3796 C CA . VAL B 2 151 ? 37.704 36.287 171.747 1.00 60.26 151 VAL B CA 1
ATOM 3797 C C . VAL B 2 151 ? 36.403 37.060 171.581 1.00 61.32 151 VAL B C 1
ATOM 3798 O O . VAL B 2 151 ? 35.505 36.931 172.398 1.00 63.00 151 VAL B O 1
ATOM 3802 N N . GLN B 2 152 ? 36.292 37.827 170.499 1.00 65.11 152 GLN B N 1
ATOM 3803 C CA . GLN B 2 152 ? 35.125 38.673 170.249 1.00 70.33 152 GLN B CA 1
ATOM 3804 C C . GLN B 2 152 ? 33.904 37.937 169.717 1.00 69.27 152 GLN B C 1
ATOM 3805 O O . GLN B 2 152 ? 32.935 38.570 169.301 1.00 73.21 152 GLN B O 1
ATOM 3811 N N . SER B 2 153 ? 33.924 36.616 169.734 1.00 61.28 153 SER B N 1
ATOM 3812 C CA . SER B 2 153 ? 33.003 35.926 168.861 1.00 57.43 153 SER B CA 1
ATOM 3813 C C . SER B 2 153 ? 32.108 34.877 169.502 1.00 62.13 153 SER B C 1
ATOM 3814 O O . SER B 2 153 ? 32.475 34.176 170.459 1.00 65.76 153 SER B O 1
ATOM 3817 N N . SER B 2 154 ? 30.895 34.857 168.960 1.00 64.87 154 SER B N 1
ATOM 3818 C CA . SER B 2 154 ? 29.866 33.849 169.158 1.00 65.84 154 SER B CA 1
ATOM 3819 C C . SER B 2 154 ? 30.418 32.434 169.096 1.00 69.92 154 SER B C 1
ATOM 3820 O O . SER B 2 154 ? 29.962 31.533 169.822 1.00 71.80 154 SER B O 1
ATOM 3823 N N . LEU B 2 155 ? 31.356 32.256 168.155 1.00 64.59 155 LEU B N 1
ATOM 3824 C CA . LEU B 2 155 ? 31.832 30.953 167.718 1.00 52.06 155 LEU B CA 1
ATOM 3825 C C . LEU B 2 155 ? 32.114 29.985 168.856 1.00 50.84 155 LEU B C 1
ATOM 3826 O O . LEU B 2 155 ? 31.355 29.027 169.022 1.00 50.60 155 LEU B O 1
ATOM 3831 N N . TYR B 2 156 ? 33.153 30.250 169.656 1.00 50.12 156 TYR B N 1
ATOM 3832 C CA . TYR B 2 156 ? 33.559 29.304 170.707 1.00 54.08 156 TYR B CA 1
ATOM 3833 C C . TYR B 2 156 ? 32.382 28.946 171.578 1.00 57.99 156 TYR B C 1
ATOM 3834 O O . TYR B 2 156 ? 32.018 27.779 171.681 1.00 56.69 156 TYR B O 1
ATOM 3843 N N . GLU B 2 157 ? 31.767 29.965 172.158 1.00 66.92 157 GLU B N 1
ATOM 3844 C CA . GLU B 2 157 ? 30.585 29.794 172.996 1.00 76.52 157 GLU B CA 1
ATOM 3845 C C . GLU B 2 157 ? 29.544 28.828 172.397 1.00 70.51 157 GLU B C 1
ATOM 3846 O O . GLU B 2 157 ? 29.144 27.861 173.051 1.00 70.58 157 GLU B O 1
ATOM 3852 N N . LYS B 2 158 ? 29.099 29.098 171.170 1.00 64.24 158 LYS B N 1
ATOM 3853 C CA . LYS B 2 158 ? 28.147 28.208 170.500 1.00 61.12 158 LYS B CA 1
ATOM 3854 C C . LYS B 2 158 ? 28.605 26.767 170.448 1.00 63.43 158 LYS B C 1
ATOM 3855 O O . LYS B 2 158 ? 27.886 25.860 170.859 1.00 69.60 158 LYS B O 1
ATOM 3861 N N . LEU B 2 159 ? 29.813 26.580 169.937 1.00 59.26 159 LEU B N 1
ATOM 3862 C CA . LEU B 2 159 ? 30.393 25.265 169.751 1.00 58.23 159 LEU B CA 1
ATOM 3863 C C . LEU B 2 159 ? 30.402 24.454 171.042 1.00 60.12 159 LEU B C 1
ATOM 3864 O O . LEU B 2 159 ? 30.135 23.249 171.024 1.00 57.47 159 LEU B O 1
ATOM 3869 N N . GLN B 2 160 ? 30.694 25.108 172.164 1.00 63.80 160 GLN B N 1
ATOM 3870 C CA . GLN B 2 160 ? 30.796 24.382 173.427 1.00 67.75 160 GLN B CA 1
ATOM 3871 C C . GLN B 2 160 ? 29.441 23.916 173.878 1.00 68.65 160 GLN B C 1
ATOM 3872 O O . GLN B 2 160 ? 29.328 22.904 174.566 1.00 69.79 160 GLN B O 1
ATOM 3878 N N . LYS B 2 161 ? 28.413 24.649 173.469 1.00 68.42 161 LYS B N 1
ATOM 3879 C CA . LYS B 2 161 ? 27.061 24.312 173.861 1.00 67.42 161 LYS B CA 1
ATOM 3880 C C . LYS B 2 161 ? 26.490 23.168 173.005 1.00 64.17 161 LYS B C 1
ATOM 3881 O O . LYS B 2 161 ? 25.810 22.282 173.530 1.00 66.81 161 LYS B O 1
ATOM 3887 N N . ILE B 2 162 ? 26.804 23.157 171.711 1.00 56.44 162 ILE B N 1
ATOM 3888 C CA . ILE B 2 162 ? 26.485 22.017 170.857 1.00 53.38 162 ILE B CA 1
ATOM 3889 C C . ILE B 2 162 ? 27.131 20.765 171.431 1.00 55.33 162 ILE B C 1
ATOM 3890 O O . ILE B 2 162 ? 26.603 19.666 171.340 1.00 58.17 162 ILE B O 1
ATOM 3895 N N . GLN B 2 163 ? 28.301 20.946 172.019 1.00 58.82 163 GLN B N 1
ATOM 3896 C CA . GLN B 2 163 ? 29.072 19.829 172.525 1.00 63.72 163 GLN B CA 1
ATOM 3897 C C . GLN B 2 163 ? 28.455 19.220 173.786 1.00 69.59 163 GLN B C 1
ATOM 3898 O O . GLN B 2 163 ? 28.967 18.228 174.306 1.00 72.58 163 GLN B O 1
ATOM 3904 N N . GLN B 2 164 ? 27.367 19.818 174.277 1.00 67.71 164 GLN B N 1
ATOM 3905 C CA . GLN B 2 164 ? 26.653 19.311 175.457 1.00 70.19 164 GLN B CA 1
ATOM 3906 C C . GLN B 2 164 ? 25.355 18.651 175.054 1.00 65.87 164 GLN B C 1
ATOM 3907 O O . GLN B 2 164 ? 24.791 17.866 175.804 1.00 60.62 164 GLN B O 1
ATOM 3913 N N . GLU B 2 165 ? 24.892 18.992 173.857 1.00 72.34 165 GLU B N 1
ATOM 3914 C CA . GLU B 2 165 ? 23.617 18.513 173.339 1.00 71.63 165 GLU B CA 1
ATOM 3915 C C . GLU B 2 165 ? 23.593 16.989 173.347 1.00 66.13 165 GLU B C 1
ATOM 3916 O O . GLU B 2 165 ? 24.580 16.319 173.056 1.00 55.52 165 GLU B O 1
ATOM 3922 N N . PRO B 2 166 ? 22.459 16.432 173.738 1.00 72.62 166 PRO B N 1
ATOM 3923 C CA . PRO B 2 166 ? 22.423 14.984 173.940 1.00 73.10 166 PRO B CA 1
ATOM 3924 C C . PRO B 2 166 ? 22.539 14.233 172.618 1.00 72.78 166 PRO B C 1
ATOM 3925 O O . PRO B 2 166 ? 23.153 13.164 172.564 1.00 71.46 166 PRO B O 1
ATOM 3929 N N . ALA B 2 167 ? 21.974 14.816 171.563 1.00 72.39 167 ALA B N 1
ATOM 3930 C CA . ALA B 2 167 ? 22.058 14.251 170.222 1.00 70.04 167 ALA B CA 1
ATOM 3931 C C . ALA B 2 167 ? 23.507 13.949 169.862 1.00 73.09 167 ALA B C 1
ATOM 3932 O O . ALA B 2 167 ? 23.900 12.783 169.688 1.00 73.92 167 ALA B O 1
ATOM 3934 N N . TYR B 2 168 ? 24.290 15.021 169.794 1.00 68.90 168 TYR B N 1
ATOM 3935 C CA . TYR B 2 168 ? 25.724 14.978 169.568 1.00 62.98 168 TYR B CA 1
ATOM 3936 C C . TYR B 2 168 ? 26.483 13.993 170.470 1.00 61.09 168 TYR B C 1
ATOM 3937 O O . TYR B 2 168 ? 27.199 13.123 169.981 1.00 59.16 168 TYR B O 1
ATOM 3946 N N . LEU B 2 169 ? 26.324 14.140 171.778 1.00 59.19 169 LEU B N 1
ATOM 3947 C CA . LEU B 2 169 ? 27.099 13.373 172.746 1.00 59.06 169 LEU B CA 1
ATOM 3948 C C . LEU B 2 169 ? 27.056 11.864 172.529 1.00 64.68 169 LEU B C 1
ATOM 3949 O O . LEU B 2 169 ? 28.088 11.183 172.646 1.00 63.30 169 LEU B O 1
ATOM 3954 N N . SER B 2 170 ? 25.858 11.349 172.235 1.00 72.60 170 SER B N 1
ATOM 3955 C CA . SER B 2 170 ? 25.658 9.919 171.978 1.00 72.63 170 SER B CA 1
ATOM 3956 C C . SER B 2 170 ? 26.409 9.529 170.713 1.00 71.38 170 SER B C 1
ATOM 3957 O O . SER B 2 170 ? 27.199 8.580 170.710 1.00 70.27 170 SER B O 1
ATOM 3960 N N . PHE B 2 171 ? 26.166 10.282 169.644 1.00 70.43 171 PHE B N 1
ATOM 3961 C CA . PHE B 2 171 ? 26.856 10.052 168.388 1.00 65.15 171 PHE B CA 1
ATOM 3962 C C . PHE B 2 171 ? 28.360 9.891 168.565 1.00 62.34 171 PHE B C 1
ATOM 3963 O O . PHE B 2 171 ? 28.964 8.936 168.084 1.00 63.70 171 PHE B O 1
ATOM 3971 N N . VAL B 2 172 ? 28.959 10.839 169.263 1.00 57.04 172 VAL B N 1
ATOM 3972 C CA . VAL B 2 172 ? 30.386 10.830 169.434 1.00 60.25 172 VAL B CA 1
ATOM 3973 C C . VAL B 2 172 ? 30.840 9.597 170.162 1.00 67.55 172 VAL B C 1
ATOM 3974 O O . VAL B 2 172 ? 31.930 9.080 169.902 1.00 73.48 172 VAL B O 1
ATOM 3978 N N . ALA B 2 173 ? 30.002 9.139 171.089 1.00 69.43 173 ALA B N 1
ATOM 3979 C CA . ALA B 2 173 ? 30.287 7.932 171.846 1.00 67.99 173 ALA B CA 1
ATOM 3980 C C . ALA B 2 173 ? 30.124 6.711 170.947 1.00 66.69 173 ALA B C 1
ATOM 3981 O O . ALA B 2 173 ? 30.835 5.729 171.115 1.00 68.80 173 ALA B O 1
ATOM 3983 N N . ASP B 2 174 ? 29.170 6.761 170.018 1.00 67.23 174 ASP B N 1
ATOM 3984 C CA . ASP B 2 174 ? 28.998 5.691 169.028 1.00 69.13 174 ASP B CA 1
ATOM 3985 C C . ASP B 2 174 ? 30.172 5.625 168.041 1.00 55.80 174 ASP B C 1
ATOM 3986 O O . ASP B 2 174 ? 30.601 4.537 167.633 1.00 45.41 174 ASP B O 1
ATOM 3991 N N . ALA B 2 175 ? 30.699 6.791 167.669 1.00 56.23 175 ALA B N 1
ATOM 3992 C CA . ALA B 2 175 ? 31.795 6.879 166.690 1.00 51.08 175 ALA B CA 1
ATOM 3993 C C . ALA B 2 175 ? 33.091 6.275 167.194 1.00 56.52 175 ALA B C 1
ATOM 3994 O O . ALA B 2 175 ? 34.003 6.042 166.414 1.00 59.86 175 ALA B O 1
ATOM 3996 N N . LYS B 2 176 ? 33.158 6.014 168.497 1.00 61.58 176 LYS B N 1
ATOM 3997 C CA . LYS B 2 176 ? 34.311 5.360 169.104 1.00 59.55 176 LYS B CA 1
ATOM 3998 C C . LYS B 2 176 ? 34.255 3.869 168.801 1.00 62.20 176 LYS B C 1
ATOM 3999 O O . LYS B 2 176 ? 35.289 3.214 168.676 1.00 62.31 176 LYS B O 1
ATOM 4005 N N . VAL B 2 177 ? 33.036 3.351 168.653 1.00 65.19 177 VAL B N 1
ATOM 4006 C CA . VAL B 2 177 ? 32.800 1.913 168.510 1.00 64.66 177 VAL B CA 1
ATOM 4007 C C . VAL B 2 177 ? 32.452 1.478 167.082 1.00 65.22 177 VAL B C 1
ATOM 4008 O O . VAL B 2 177 ? 32.661 0.301 166.706 1.00 54.85 177 VAL B O 1
ATOM 4012 N N . LEU B 2 178 ? 31.913 2.421 166.301 1.00 65.42 178 LEU B N 1
ATOM 4013 C CA . LEU B 2 178 ? 31.462 2.111 164.951 1.00 67.21 178 LEU B CA 1
ATOM 4014 C C . LEU B 2 178 ? 32.550 2.358 163.911 1.00 66.81 178 LEU B C 1
ATOM 4015 O O . LEU B 2 178 ? 33.390 3.246 164.053 1.00 72.85 178 LEU B O 1
ATOM 4020 N N . SER B 2 179 ? 32.513 1.550 162.860 1.00 63.00 179 SER B N 1
ATOM 4021 C CA . SER B 2 179 ? 33.569 1.520 161.872 1.00 61.72 179 SER B CA 1
ATOM 4022 C C . SER B 2 179 ? 33.351 2.390 160.655 1.00 65.31 179 SER B C 1
ATOM 4023 O O . SER B 2 179 ? 33.700 1.981 159.545 1.00 72.09 179 SER B O 1
ATOM 4026 N N . ALA B 2 180 ? 32.792 3.579 160.845 1.00 60.60 180 ALA B N 1
ATOM 4027 C CA . ALA B 2 180 ? 32.555 4.542 159.746 1.00 59.15 180 ALA B CA 1
ATOM 4028 C C . ALA B 2 180 ? 31.664 3.962 158.667 1.00 58.34 180 ALA B C 1
ATOM 4029 O O . ALA B 2 180 ? 30.606 4.506 158.395 1.00 59.50 180 ALA B O 1
ATOM 4031 N N . LYS B 2 181 ? 32.073 2.830 158.102 1.00 62.03 181 LYS B N 1
ATOM 4032 C CA . LYS B 2 181 ? 31.196 1.992 157.294 1.00 63.14 181 LYS B CA 1
ATOM 4033 C C . LYS B 2 181 ? 29.890 1.830 158.064 1.00 62.19 181 LYS B C 1
ATOM 4034 O O . LYS B 2 181 ? 28.797 2.004 157.522 1.00 56.58 181 LYS B O 1
ATOM 4040 N N . GLU B 2 182 ? 30.038 1.531 159.350 1.00 68.81 182 GLU B N 1
ATOM 4041 C CA . GLU B 2 182 ? 28.908 1.241 160.210 1.00 70.98 182 GLU B CA 1
ATOM 4042 C C . GLU B 2 182 ? 28.145 2.497 160.563 1.00 67.63 182 GLU B C 1
ATOM 4043 O O . GLU B 2 182 ? 26.924 2.513 160.542 1.00 67.12 182 GLU B O 1
ATOM 4049 N N . LEU B 2 183 ? 28.833 3.560 160.922 1.00 67.78 183 LEU B N 1
ATOM 4050 C CA . LEU B 2 183 ? 28.042 4.721 161.265 1.00 68.95 183 LEU B CA 1
ATOM 4051 C C . LEU B 2 183 ? 27.427 5.393 160.013 1.00 68.85 183 LEU B C 1
ATOM 4052 O O . LEU B 2 183 ? 26.485 6.182 160.152 1.00 64.51 183 LEU B O 1
ATOM 4057 N N . LYS B 2 184 ? 27.940 5.108 158.809 1.00 67.51 184 LYS B N 1
ATOM 4058 C CA . LYS B 2 184 ? 27.234 5.573 157.602 1.00 67.75 184 LYS B CA 1
ATOM 4059 C C . LYS B 2 184 ? 25.873 4.878 157.481 1.00 69.69 184 LYS B C 1
ATOM 4060 O O . LYS B 2 184 ? 24.915 5.458 156.940 1.00 66.96 184 LYS B O 1
ATOM 4066 N N . ASP B 2 185 ? 25.797 3.643 157.995 1.00 71.80 185 ASP B N 1
ATOM 4067 C CA . ASP B 2 185 ? 24.553 2.864 158.020 1.00 69.58 185 ASP B CA 1
ATOM 4068 C C . ASP B 2 185 ? 23.600 3.523 159.026 1.00 64.94 185 ASP B C 1
ATOM 4069 O O . ASP B 2 185 ? 22.428 3.730 158.716 1.00 62.24 185 ASP B O 1
ATOM 4074 N N . LYS B 2 186 ? 24.107 3.862 160.218 1.00 64.97 186 LYS B N 1
AT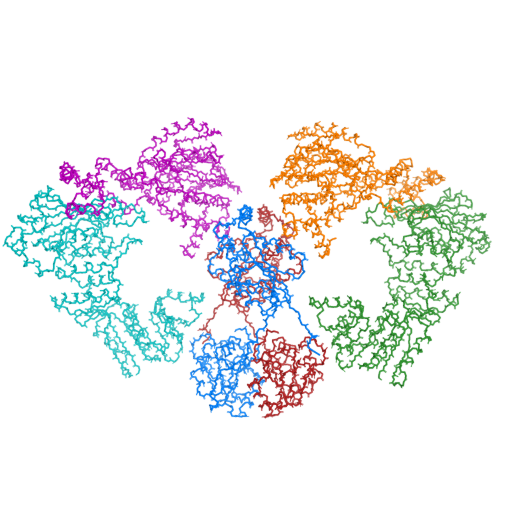OM 4075 C CA . LYS B 2 186 ? 23.268 4.438 161.282 1.00 65.09 186 LYS B CA 1
ATOM 4076 C C . LYS B 2 186 ? 22.916 5.915 161.105 1.00 55.04 186 LYS B C 1
ATOM 4077 O O . LYS B 2 186 ? 21.747 6.234 161.041 1.00 51.80 186 LYS B O 1
ATOM 4083 N N . TYR B 2 187 ? 23.897 6.812 160.991 1.00 55.46 187 TYR B N 1
ATOM 4084 C CA . TYR B 2 187 ? 23.583 8.251 160.917 1.00 53.44 187 TYR B CA 1
ATOM 4085 C C . TYR B 2 187 ? 23.588 8.733 159.462 1.00 55.27 187 TYR B C 1
ATOM 4086 O O . TYR B 2 187 ? 24.315 8.186 158.628 1.00 56.01 187 TYR B O 1
ATOM 4095 N N . PRO B 2 188 ? 22.758 9.749 159.148 1.00 55.64 188 PRO B N 1
ATOM 4096 C CA . PRO B 2 188 ? 22.701 10.367 157.809 1.00 58.92 188 PRO B CA 1
ATOM 4097 C C . PRO B 2 188 ? 23.975 11.144 157.453 1.00 68.14 188 PRO B C 1
ATOM 4098 O O . PRO B 2 188 ? 24.720 11.540 158.360 1.00 73.12 188 PRO B O 1
ATOM 4102 N N . MET B 2 189 ? 24.212 11.368 156.161 1.00 66.10 189 MET B N 1
ATOM 4103 C CA . MET B 2 189 ? 25.485 11.928 155.693 1.00 61.66 189 MET B CA 1
ATOM 4104 C C . MET B 2 189 ? 25.842 13.259 156.355 1.00 58.13 189 MET B C 1
ATOM 4105 O O . MET B 2 189 ? 27.007 13.498 156.717 1.00 58.63 189 MET B O 1
ATOM 4110 N N . HIS B 2 190 ? 24.831 14.109 156.519 1.00 51.42 190 HIS B N 1
ATOM 4111 C CA . HIS B 2 190 ? 25.010 15.476 157.025 1.00 47.64 190 HIS B CA 1
ATOM 4112 C C . HIS B 2 190 ? 25.157 15.521 158.540 1.00 46.09 190 HIS B C 1
ATOM 4113 O O . HIS B 2 190 ? 25.416 16.574 159.127 1.00 43.37 190 HIS B O 1
ATOM 4120 N N . ILE B 2 191 ? 24.883 14.396 159.184 1.00 47.69 191 ILE B N 1
ATOM 4121 C CA . ILE B 2 191 ? 24.990 14.360 160.625 1.00 49.89 191 ILE B CA 1
ATOM 4122 C C . ILE B 2 191 ? 26.428 14.002 160.920 1.00 48.78 191 ILE B C 1
ATOM 4123 O O . ILE B 2 191 ? 27.099 14.692 161.696 1.00 48.81 191 ILE B O 1
ATOM 4128 N N . ILE B 2 192 ? 26.923 12.974 160.241 1.00 45.46 192 ILE B N 1
ATOM 4129 C CA . ILE B 2 192 ? 28.348 12.676 160.287 1.00 46.75 192 ILE B CA 1
ATOM 4130 C C . ILE B 2 192 ? 29.222 13.897 160.006 1.00 45.41 192 ILE B C 1
ATOM 4131 O O . ILE B 2 192 ? 30.171 14.166 160.740 1.00 46.12 192 ILE B O 1
ATOM 4136 N N . ARG B 2 193 ? 28.886 14.642 158.955 1.00 41.40 193 ARG B N 1
ATOM 4137 C CA . ARG B 2 193 ? 29.600 15.877 158.643 1.00 42.50 193 ARG B CA 1
ATOM 4138 C C . ARG B 2 193 ? 29.659 16.863 159.819 1.00 47.46 193 ARG B C 1
ATOM 4139 O O . ARG B 2 193 ? 30.733 17.120 160.378 1.00 45.43 193 ARG B O 1
ATOM 4147 N N . GLN B 2 194 ? 28.493 17.384 160.193 1.00 50.31 194 GLN B N 1
ATOM 4148 C CA . GLN B 2 194 ? 28.362 18.370 161.262 1.00 49.20 194 GLN B CA 1
ATOM 4149 C C . GLN B 2 194 ? 28.989 17.919 162.567 1.00 53.91 194 GLN B C 1
ATOM 4150 O O . GLN B 2 194 ? 29.722 18.670 163.207 1.00 53.20 194 GLN B O 1
ATOM 4156 N N . TYR B 2 195 ? 28.653 16.706 162.989 1.00 54.97 195 TYR B N 1
ATOM 4157 C CA . TYR B 2 195 ? 29.009 16.299 164.332 1.00 54.36 195 TYR B CA 1
ATOM 4158 C C . TYR B 2 195 ? 30.486 15.885 164.395 1.00 53.10 195 TYR B C 1
ATOM 4159 O O . TYR B 2 195 ? 31.155 16.244 165.364 1.00 58.18 195 TYR B O 1
ATOM 4168 N N . GLN B 2 196 ? 31.031 15.218 163.373 1.00 45.46 196 GLN B N 1
ATOM 4169 C CA . GLN B 2 196 ? 32.463 14.892 163.424 1.00 45.11 196 GLN B CA 1
ATOM 4170 C C . GLN B 2 196 ? 33.302 16.176 163.441 1.00 50.52 196 GLN B C 1
ATOM 4171 O O . GLN B 2 196 ? 34.257 16.284 164.203 1.00 53.99 196 GLN B O 1
ATOM 4177 N N . SER B 2 197 ? 32.912 17.162 162.640 1.00 47.79 197 SER B N 1
ATOM 4178 C CA . SER B 2 197 ? 33.614 18.437 162.569 1.00 39.27 197 SER B CA 1
ATOM 4179 C C . SER B 2 197 ? 33.681 19.155 163.914 1.00 41.12 197 SER B C 1
ATOM 4180 O O . SER B 2 197 ? 34.750 19.515 164.400 1.00 46.64 197 SER B O 1
ATOM 4183 N N . ILE B 2 198 ? 32.530 19.347 164.528 1.00 43.07 198 ILE B N 1
ATOM 4184 C CA . ILE B 2 198 ? 32.460 20.057 165.790 1.00 42.09 198 ILE B CA 1
ATOM 4185 C C . ILE B 2 198 ? 33.229 19.299 166.886 1.00 42.41 198 ILE B C 1
ATOM 4186 O O . ILE B 2 198 ? 33.781 19.921 167.800 1.00 41.13 198 ILE B O 1
ATOM 4191 N N . ARG B 2 199 ? 33.274 17.967 166.787 1.00 41.78 199 ARG B N 1
ATOM 4192 C CA . ARG B 2 199 ? 34.095 17.141 167.692 1.00 45.85 199 ARG B CA 1
ATOM 4193 C C . ARG B 2 199 ? 35.590 17.426 167.527 1.00 48.22 199 ARG B C 1
ATOM 4194 O O . ARG B 2 199 ? 36.343 17.547 168.496 1.00 55.97 199 ARG B O 1
ATOM 4202 N N . ASP B 2 200 ? 36.010 17.483 166.275 1.00 46.22 200 ASP B N 1
ATOM 4203 C CA . ASP B 2 200 ? 37.404 17.581 165.905 1.00 46.16 200 ASP B CA 1
ATOM 4204 C C . ASP B 2 200 ? 37.860 19.040 165.760 1.00 47.21 200 ASP B C 1
ATOM 4205 O O . ASP B 2 200 ? 38.969 19.328 165.319 1.00 52.31 200 ASP B O 1
ATOM 4210 N N . PHE B 2 201 ? 36.976 19.969 166.070 1.00 45.72 201 PHE B N 1
ATOM 4211 C CA . PHE B 2 201 ? 37.364 21.364 166.059 1.00 50.30 201 PHE B CA 1
ATOM 4212 C C . PHE B 2 201 ? 38.440 21.617 167.111 1.00 52.66 201 PHE B C 1
ATOM 4213 O O . PHE B 2 201 ? 38.286 21.235 168.280 1.00 50.67 201 PHE B O 1
ATOM 4221 N N . LYS B 2 202 ? 39.519 22.273 166.677 1.00 55.06 202 LYS B N 1
ATOM 4222 C CA . LYS B 2 202 ? 40.664 22.579 167.528 1.00 51.16 202 LYS B CA 1
ATOM 4223 C C . LYS B 2 202 ? 40.357 23.781 168.384 1.00 48.94 202 LYS B C 1
ATOM 4224 O O . LYS B 2 202 ? 40.270 24.905 167.877 1.00 47.89 202 LYS B O 1
ATOM 4230 N N . PHE B 2 203 ? 40.154 23.561 169.677 1.00 51.77 203 PHE B N 1
ATOM 4231 C CA . PHE B 2 203 ? 39.926 24.694 170.570 1.00 53.93 203 PHE B CA 1
ATOM 4232 C C . PHE B 2 203 ? 41.247 25.291 171.002 1.00 53.88 203 PHE B C 1
ATOM 4233 O O . PHE B 2 203 ? 42.233 24.584 171.131 1.00 63.76 203 PHE B O 1
ATOM 4241 N N . LEU B 2 204 ? 41.296 26.597 171.199 1.00 46.99 204 LEU B N 1
ATOM 4242 C CA . LEU B 2 204 ? 42.573 27.203 171.539 1.00 47.45 204 LEU B CA 1
ATOM 4243 C C . LEU B 2 204 ? 42.549 27.781 172.929 1.00 50.55 204 LEU B C 1
ATOM 4244 O O . LEU B 2 204 ? 41.551 28.347 173.387 1.00 51.35 204 LEU B O 1
ATOM 4249 N N . ASP B 2 205 ? 43.681 27.632 173.591 1.00 53.30 205 ASP B N 1
ATOM 4250 C CA . ASP B 2 205 ? 43.883 28.174 174.913 1.00 61.54 205 ASP B CA 1
ATOM 4251 C C . ASP B 2 205 ? 44.098 29.690 174.834 1.00 67.95 205 ASP B C 1
ATOM 4252 O O . ASP B 2 205 ? 45.208 30.162 175.081 1.00 75.29 205 ASP B O 1
ATOM 4257 N N . LEU B 2 206 ? 43.044 30.447 174.503 1.00 61.96 206 LEU B N 1
ATOM 4258 C CA . LEU B 2 206 ? 43.185 31.874 174.122 1.00 57.15 206 LEU B CA 1
ATOM 4259 C C . LEU B 2 206 ? 44.053 32.802 174.998 1.00 62.96 206 LEU B C 1
ATOM 4260 O O . LEU B 2 206 ? 44.713 33.702 174.465 1.00 65.76 206 LEU B O 1
ATOM 4265 N N . PRO B 2 207 ? 44.061 32.612 176.329 1.00 61.69 207 PRO B N 1
ATOM 4266 C CA . PRO B 2 207 ? 45.086 33.350 177.063 1.00 61.99 207 PRO B CA 1
ATOM 4267 C C . PRO B 2 207 ? 46.527 32.924 176.691 1.00 75.82 207 PRO B C 1
ATOM 4268 O O . PRO B 2 207 ? 47.291 33.798 176.285 1.00 71.16 207 PRO B O 1
ATOM 4272 N N . HIS B 2 208 ? 46.891 31.643 176.831 1.00 91.97 208 HIS B N 1
ATOM 4273 C CA . HIS B 2 208 ? 48.262 31.156 176.544 1.00 98.32 208 HIS B CA 1
ATOM 4274 C C . HIS B 2 208 ? 48.682 31.481 175.110 1.00 88.93 208 HIS B C 1
ATOM 4275 O O . HIS B 2 208 ? 49.872 31.616 174.796 1.00 90.75 208 HIS B O 1
ATOM 4282 N N . TYR B 2 209 ? 47.680 31.636 174.256 1.00 74.36 209 TYR B N 1
ATOM 4283 C CA . TYR B 2 209 ? 47.872 31.912 172.843 1.00 63.38 209 TYR B CA 1
ATOM 4284 C C . TYR B 2 209 ? 48.298 33.353 172.678 1.00 61.56 209 TYR B C 1
ATOM 4285 O O . TYR B 2 209 ? 49.369 33.644 172.171 1.00 61.68 209 TYR B O 1
ATOM 4294 N N . GL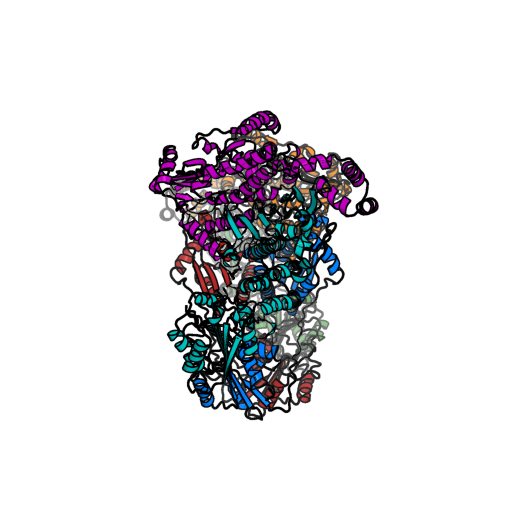N B 2 210 ? 47.437 34.255 173.117 1.00 63.94 210 GLN B N 1
ATOM 4295 C CA . GLN B 2 210 ? 47.673 35.681 172.973 1.00 61.32 210 GLN B CA 1
ATOM 4296 C C . GLN B 2 210 ? 49.021 36.082 173.626 1.00 64.47 210 GLN B C 1
ATOM 4297 O O . GLN B 2 210 ? 49.736 36.956 173.121 1.00 61.95 210 GLN B O 1
ATOM 4303 N N . GLN B 2 211 ? 49.379 35.381 174.707 1.00 63.49 211 GLN B N 1
ATOM 4304 C CA . GLN B 2 211 ? 50.600 35.628 175.473 1.00 64.97 211 GLN B CA 1
ATOM 4305 C C . GLN B 2 211 ? 51.827 35.275 174.622 1.00 70.04 211 GLN B C 1
ATOM 4306 O O . GLN B 2 211 ? 52.789 36.057 174.527 1.00 72.22 211 GLN B O 1
ATOM 4312 N N . ASN B 2 212 ? 51.790 34.093 174.009 1.00 68.54 212 ASN B N 1
ATOM 4313 C CA . ASN B 2 212 ? 52.779 33.733 173.000 1.00 63.56 212 ASN B CA 1
ATOM 4314 C C . ASN B 2 212 ? 52.823 34.722 171.840 1.00 66.63 212 ASN B C 1
ATOM 4315 O O . ASN B 2 212 ? 53.886 34.996 171.295 1.00 70.08 212 ASN B O 1
ATOM 4320 N N . ILE B 2 213 ? 51.665 35.239 171.445 1.00 65.23 213 ILE B N 1
ATOM 4321 C CA . ILE B 2 213 ? 51.607 36.175 170.337 1.00 62.25 213 ILE B CA 1
ATOM 4322 C C . ILE B 2 213 ? 52.378 37.450 170.656 1.00 68.58 213 ILE B C 1
ATOM 4323 O O . ILE B 2 213 ? 52.780 38.151 169.740 1.00 70.84 213 ILE B O 1
ATOM 4328 N N . GLN B 2 214 ? 52.657 37.760 171.921 1.00 77.54 214 GLN B N 1
ATOM 4329 C CA . GLN B 2 214 ? 53.522 38.931 172.108 1.00 87.66 214 GLN B CA 1
ATOM 4330 C C . GLN B 2 214 ? 54.945 38.643 172.564 1.00 84.50 214 GLN B C 1
ATOM 4331 O O . GLN B 2 214 ? 55.776 39.556 172.567 1.00 86.38 214 GLN B O 1
ATOM 4337 N N . LEU B 2 215 ? 55.264 37.378 172.825 1.00 76.65 215 LEU B N 1
ATOM 4338 C CA . LEU B 2 215 ? 56.659 36.956 172.856 1.00 62.51 215 LEU B CA 1
ATOM 4339 C C . LEU B 2 215 ? 57.239 37.359 171.534 1.00 60.91 215 LEU B C 1
ATOM 4340 O O . LEU B 2 215 ? 58.417 37.686 171.424 1.00 69.56 215 LEU B O 1
ATOM 4345 N N . PHE B 2 216 ? 56.376 37.364 170.530 1.00 52.60 216 PHE B N 1
ATOM 4346 C CA . PHE B 2 216 ? 56.753 37.747 169.187 1.00 56.83 216 PHE B CA 1
ATOM 4347 C C . PHE B 2 216 ? 56.869 39.259 168.954 1.00 66.52 216 PHE B C 1
ATOM 4348 O O . PHE B 2 216 ? 57.687 39.674 168.115 1.00 66.98 216 PHE B O 1
ATOM 4356 N N . LYS B 2 217 ? 56.074 40.088 169.646 1.00 73.71 217 LYS B N 1
ATOM 4357 C CA . LYS B 2 217 ? 56.184 41.524 169.369 1.00 81.42 217 LYS B CA 1
ATOM 4358 C C . LYS B 2 217 ? 57.362 42.156 170.113 1.00 78.84 217 LYS B C 1
ATOM 4359 O O . LYS B 2 217 ? 57.961 43.129 169.624 1.00 78.46 217 LYS B O 1
ATOM 4365 N N . ARG B 2 218 ? 57.727 41.581 171.259 1.00 74.96 218 ARG B N 1
ATOM 4366 C CA . ARG B 2 218 ? 58.923 42.022 171.961 1.00 74.50 218 ARG B CA 1
ATOM 4367 C C . ARG B 2 218 ? 60.136 41.922 171.038 1.00 80.76 218 ARG B C 1
ATOM 4368 O O . ARG B 2 218 ? 61.015 42.783 171.040 1.00 83.99 218 ARG B O 1
ATOM 4376 N N . GLN B 2 219 ? 60.167 40.877 170.225 1.00 76.12 219 GLN B N 1
ATOM 4377 C CA . GLN B 2 219 ? 61.277 40.692 169.329 1.00 75.69 219 GLN B CA 1
ATOM 4378 C C . GLN B 2 219 ? 61.273 41.709 168.233 1.00 77.92 219 GLN B C 1
ATOM 4379 O O . GLN B 2 219 ? 62.320 42.098 167.736 1.00 83.73 219 GLN B O 1
ATOM 4385 N N . LEU B 2 220 ? 60.093 42.178 167.882 1.00 83.79 220 LEU B N 1
ATOM 4386 C CA . LEU B 2 220 ? 59.981 43.126 166.791 1.00 90.72 220 LEU B CA 1
ATOM 4387 C C . LEU B 2 220 ? 60.161 44.587 167.234 1.00 93.85 220 LEU B C 1
ATOM 4388 O O . LEU B 2 220 ? 60.386 45.468 166.405 1.00 93.60 220 LEU B O 1
ATOM 4393 N N . ASP B 2 221 ? 60.100 44.848 168.534 1.00 94.35 221 ASP B N 1
ATOM 4394 C CA . ASP B 2 221 ? 60.327 46.204 169.008 1.00 95.79 221 ASP B CA 1
ATOM 4395 C C . ASP B 2 221 ? 61.820 46.473 169.242 1.00 101.69 221 ASP B C 1
ATOM 4396 O O . ASP B 2 221 ? 62.280 47.607 169.109 1.00 107.38 221 ASP B O 1
ATOM 4401 N N . ILE B 2 222 ? 62.579 45.416 169.533 1.00 103.17 222 ILE B N 1
ATOM 4402 C CA . ILE B 2 222 ? 64.037 45.482 169.732 1.00 101.89 222 ILE B CA 1
ATOM 4403 C C . ILE B 2 222 ? 64.773 45.795 168.426 1.00 94.97 222 ILE B C 1
ATOM 4404 O O . ILE B 2 222 ? 65.666 46.646 168.370 1.00 86.60 222 ILE B O 1
ATOM 4409 N N . PHE B 2 223 ? 64.419 45.025 167.403 1.00 98.60 223 PHE B N 1
ATOM 4410 C CA . PHE B 2 223 ? 64.932 45.168 166.048 1.00 103.97 223 PHE B CA 1
ATOM 4411 C C . PHE B 2 223 ? 64.898 46.598 165.521 1.00 111.26 223 PHE B C 1
ATOM 4412 O O . PHE B 2 223 ? 65.943 47.173 165.191 1.00 116.11 223 PHE B O 1
ATOM 4420 N N . GLY B 2 224 ? 63.703 47.183 165.496 1.00 113.55 224 GLY B N 1
ATOM 4421 C CA . GLY B 2 224 ? 63.505 48.520 164.962 1.00 113.10 224 GLY B CA 1
ATOM 4422 C C . GLY B 2 224 ? 63.807 49.639 165.935 1.00 112.62 224 GLY B C 1
ATOM 4423 O O . GLY B 2 224 ? 63.417 50.791 165.716 1.00 109.94 224 GLY B O 1
ATOM 4424 N N . LYS B 2 225 ? 64.517 49.302 167.006 1.00 113.69 225 LYS B N 1
ATOM 4425 C CA . LYS B 2 225 ? 64.997 50.318 167.921 1.00 115.98 225 LYS B CA 1
ATOM 4426 C C . LYS B 2 225 ? 66.488 50.632 167.778 1.00 113.94 225 LYS B C 1
ATOM 4427 O O . LYS B 2 225 ? 67.355 49.774 167.513 1.00 110.93 225 LYS B O 1
ATOM 4433 N N . GLU B 2 226 ? 66.706 51.928 167.965 1.00 114.48 226 GLU B N 1
ATOM 4434 C CA . GLU B 2 226 ? 67.979 52.581 168.119 1.00 112.71 226 GLU B CA 1
ATOM 4435 C C . GLU B 2 226 ? 68.954 51.654 168.845 1.00 106.42 226 GLU B C 1
ATOM 4436 O O . GLU B 2 226 ? 68.624 51.171 169.923 1.00 108.02 226 GLU B O 1
ATOM 4442 N N . ALA B 2 227 ? 70.120 51.363 168.278 1.00 94.64 227 ALA B N 1
ATOM 4443 C CA . ALA B 2 227 ? 71.106 50.612 169.047 1.00 84.48 227 ALA B CA 1
ATOM 4444 C C . ALA B 2 227 ? 72.529 50.886 168.621 1.00 83.37 227 ALA B C 1
ATOM 4445 O O . ALA B 2 227 ? 72.833 50.855 167.423 1.00 85.85 227 ALA B O 1
ATOM 4447 N N . ALA B 2 228 ? 73.408 51.124 169.593 1.00 75.81 228 ALA B N 1
ATOM 4448 C CA . ALA B 2 228 ? 74.842 51.190 169.313 1.00 70.95 228 ALA B CA 1
ATOM 4449 C C . ALA B 2 228 ? 75.479 49.829 169.592 1.00 64.37 228 ALA B C 1
ATOM 4450 O O . ALA B 2 228 ? 75.175 49.230 170.613 1.00 64.54 228 ALA B O 1
ATOM 4452 N N . PRO B 2 229 ? 76.393 49.365 168.721 1.00 64.02 229 PRO B N 1
ATOM 4453 C CA . PRO B 2 229 ? 77.115 48.099 168.856 1.00 62.54 229 PRO B CA 1
ATOM 4454 C C . PRO B 2 229 ? 77.722 47.896 170.230 1.00 66.37 229 PRO B C 1
ATOM 4455 O O . PRO B 2 229 ? 78.154 48.831 170.890 1.00 70.25 229 PRO B O 1
ATOM 4459 N N . PHE B 2 230 ? 77.822 46.639 170.616 1.00 68.06 230 PHE B N 1
ATOM 4460 C CA . PHE B 2 230 ? 78.148 46.267 171.975 1.00 62.74 230 PHE B CA 1
ATOM 4461 C C . PHE B 2 230 ? 78.513 44.760 172.035 1.00 67.70 230 PHE B C 1
ATOM 4462 O O . PHE B 2 230 ? 77.696 43.900 171.704 1.00 66.32 230 PHE B O 1
ATOM 4470 N N . PHE B 2 231 ? 79.753 44.453 172.418 1.00 64.09 231 PHE B N 1
ATOM 4471 C CA . PHE B 2 231 ? 80.267 43.083 172.372 1.00 53.21 231 PHE B CA 1
ATOM 4472 C C . PHE B 2 231 ? 80.201 42.289 173.666 1.00 57.49 231 PHE B C 1
ATOM 4473 O O . PHE B 2 231 ? 80.374 42.818 174.766 1.00 62.64 231 PHE B O 1
ATOM 4481 N N . LYS B 2 232 ? 79.994 40.992 173.503 1.00 54.92 232 LYS B N 1
ATOM 4482 C CA . LYS B 2 232 ? 80.078 40.024 174.582 1.00 49.30 232 LYS B CA 1
ATOM 4483 C C . LYS B 2 232 ? 81.003 38.927 174.090 1.00 50.76 232 LYS B C 1
ATOM 4484 O O . LYS B 2 232 ? 80.570 38.057 173.351 1.00 42.13 232 LYS B O 1
ATOM 4490 N N . PRO B 2 233 ? 82.300 39.022 174.417 1.00 43.17 233 PRO B N 1
ATOM 4491 C CA . PRO B 2 233 ? 83.334 38.065 174.010 1.00 42.67 233 PRO B CA 1
ATOM 4492 C C . PRO B 2 233 ? 83.289 36.795 174.855 1.00 49.95 233 PRO B C 1
ATOM 4493 O O . PRO B 2 233 ? 83.020 36.946 176.061 1.00 48.02 233 PRO B O 1
ATOM 4497 N N . PHE B 2 234 ? 83.546 35.605 174.273 1.00 53.84 234 PHE B N 1
ATOM 4498 C CA . PHE B 2 234 ? 83.467 34.353 175.046 1.00 47.08 234 PHE B CA 1
ATOM 4499 C C . PHE B 2 234 ? 84.594 33.294 174.829 1.00 41.73 234 PHE B C 1
ATOM 4500 O O . PHE B 2 234 ? 84.608 32.281 175.541 1.00 41.87 234 PHE B O 1
ATOM 4508 N N . ASN B 2 235 ? 85.520 33.487 173.887 1.00 41.31 235 ASN B N 1
ATOM 4509 C CA . ASN B 2 235 ? 86.614 32.508 173.722 1.00 50.50 235 ASN B CA 1
ATOM 4510 C C . ASN B 2 235 ? 87.824 33.108 173.014 1.00 48.48 235 ASN B C 1
ATOM 4511 O O . ASN B 2 235 ? 87.694 33.760 171.990 1.00 40.52 235 ASN B O 1
ATOM 4516 N N . ILE B 2 236 ? 89.009 32.920 173.574 1.00 49.15 236 ILE B N 1
ATOM 4517 C CA . ILE B 2 236 ? 90.225 33.294 172.860 1.00 48.32 236 ILE B CA 1
ATOM 4518 C C . ILE B 2 236 ? 90.702 32.129 172.020 1.00 47.32 236 ILE B C 1
ATOM 4519 O O . ILE B 2 236 ? 90.924 31.039 172.547 1.00 49.07 236 ILE B O 1
ATOM 4524 N N . LEU B 2 237 ? 90.855 32.347 170.719 1.00 39.71 237 LEU B N 1
ATOM 4525 C CA . LEU B 2 237 ? 91.113 31.222 169.845 1.00 38.99 237 LEU B CA 1
ATOM 4526 C C . LEU B 2 237 ? 92.590 30.997 169.666 1.00 48.72 237 LEU B C 1
ATOM 4527 O O . LEU B 2 237 ? 93.044 29.856 169.591 1.00 51.37 237 LEU B O 1
ATOM 4532 N N . LYS B 2 238 ? 93.336 32.087 169.636 1.00 39.31 238 LYS B N 1
ATOM 4533 C CA . LYS B 2 238 ? 94.729 32.034 169.248 1.00 39.24 238 LYS B CA 1
ATOM 4534 C C . LYS B 2 238 ? 95.364 33.406 169.396 1.00 48.32 238 LYS B C 1
ATOM 4535 O O . LYS B 2 238 ? 94.784 34.411 169.017 1.00 51.45 238 LYS B O 1
ATOM 4541 N N . GLU B 2 239 ? 96.571 33.436 169.939 1.00 48.69 239 GLU B N 1
ATOM 4542 C CA . GLU B 2 239 ? 97.333 34.667 170.084 1.00 44.10 239 GLU B CA 1
ATOM 4543 C C . GLU B 2 239 ? 98.529 34.657 169.135 1.00 44.30 239 GLU B C 1
ATOM 4544 O O . GLU B 2 239 ? 99.273 33.695 169.085 1.00 54.67 239 GLU B O 1
ATOM 4550 N N . VAL B 2 240 ? 98.698 35.703 168.349 1.00 40.45 240 VAL B N 1
ATOM 4551 C CA . VAL B 2 240 ? 99.897 35.794 167.548 1.00 47.06 240 VAL B CA 1
ATOM 4552 C C . VAL B 2 240 ? 100.864 36.717 168.239 1.00 57.51 240 VAL B C 1
ATOM 4553 O O . VAL B 2 240 ? 100.622 37.922 168.316 1.00 64.29 240 VAL B O 1
ATOM 4557 N N . TYR B 2 241 ? 101.960 36.164 168.748 1.00 59.08 241 TYR B N 1
ATOM 4558 C CA . TYR B 2 241 ? 103.009 36.989 169.324 1.00 53.38 241 TYR B CA 1
ATOM 4559 C C . TYR B 2 241 ? 103.823 37.628 168.210 1.00 61.26 241 TYR B C 1
ATOM 4560 O O . TYR B 2 241 ? 103.762 37.200 167.053 1.00 66.42 241 TYR B O 1
ATOM 4569 N N . THR B 2 242 ? 104.612 38.636 168.543 1.00 63.66 242 THR B N 1
ATOM 4570 C CA . THR B 2 242 ? 105.238 39.399 167.482 1.00 69.01 242 THR B CA 1
ATOM 4571 C C . THR B 2 242 ? 106.474 38.715 166.879 1.00 71.61 242 THR B C 1
ATOM 4572 O O . THR B 2 242 ? 106.925 39.115 165.801 1.00 69.57 242 THR B O 1
ATOM 4576 N N . ASP B 2 243 ? 107.045 37.749 167.612 1.00 76.00 243 ASP B N 1
ATOM 4577 C CA . ASP B 2 243 ? 108.046 36.799 167.094 1.00 73.52 243 ASP B CA 1
ATOM 4578 C C . ASP B 2 243 ? 107.660 36.291 165.715 1.00 77.10 243 ASP B C 1
ATOM 4579 O O . ASP B 2 243 ? 108.452 36.315 164.768 1.00 77.47 243 ASP B O 1
ATOM 4584 N N . GLY B 2 244 ? 106.420 35.799 165.650 1.00 76.26 244 GLY B N 1
ATOM 4585 C CA . GLY B 2 244 ? 105.905 35.004 164.546 1.00 68.68 244 GLY B CA 1
ATOM 4586 C C . GLY B 2 244 ? 105.299 33.777 165.206 1.00 60.15 244 GLY B C 1
ATOM 4587 O O . GLY B 2 244 ? 104.607 32.964 164.572 1.00 55.44 244 GLY B O 1
ATOM 4588 N N . ARG B 2 245 ? 105.554 33.674 166.510 1.00 56.61 245 ARG B N 1
ATOM 4589 C CA . ARG B 2 245 ? 105.162 32.510 167.285 1.00 64.61 245 ARG B CA 1
ATOM 4590 C C . ARG B 2 245 ? 103.700 32.627 167.712 1.00 61.87 245 ARG B C 1
ATOM 4591 O O . ARG B 2 245 ? 103.274 33.666 168.212 1.00 66.63 245 ARG B O 1
ATOM 4599 N N . GLU B 2 246 ? 102.930 31.564 167.510 1.00 51.60 246 GLU B N 1
ATOM 4600 C CA . GLU B 2 246 ? 101.534 31.620 167.879 1.00 45.28 246 GLU B CA 1
ATOM 4601 C C . GLU B 2 246 ? 101.246 30.724 169.064 1.00 45.59 246 GLU B C 1
ATOM 4602 O O . GLU B 2 246 ? 101.982 29.798 169.325 1.00 53.98 246 GLU B O 1
ATOM 4608 N N . HIS B 2 247 ? 100.193 31.038 169.802 1.00 39.79 247 HIS B N 1
ATOM 4609 C CA . HIS B 2 247 ? 99.697 30.192 170.880 1.00 40.02 247 HIS B CA 1
ATOM 4610 C C . HIS B 2 247 ? 98.263 29.830 170.578 1.00 41.35 247 HIS B C 1
ATOM 4611 O O . HIS B 2 247 ? 97.402 30.698 170.514 1.00 42.43 247 HIS B O 1
ATOM 4618 N N . PHE B 2 248 ? 98.025 28.543 170.345 1.00 42.47 248 PHE B N 1
ATOM 4619 C CA . PHE B 2 248 ? 96.690 28.011 170.094 1.00 38.77 248 PHE B CA 1
ATOM 4620 C C . PHE B 2 248 ? 96.011 27.808 171.461 1.00 41.17 248 PHE B C 1
ATOM 4621 O O . PHE B 2 248 ? 96.160 26.780 172.095 1.00 45.00 248 PHE B O 1
ATOM 4629 N N . VAL B 2 249 ? 95.265 28.800 171.919 1.00 39.75 249 VAL B N 1
ATOM 4630 C CA . VAL B 2 249 ? 94.819 28.818 173.305 1.00 43.69 249 VAL B CA 1
ATOM 4631 C C . VAL B 2 249 ? 94.000 27.618 173.737 1.00 44.06 249 VAL B C 1
ATOM 4632 O O . VAL B 2 249 ? 94.233 27.082 174.817 1.00 40.85 249 VAL B O 1
ATOM 4636 N N . ASN B 2 250 ? 93.012 27.246 172.929 1.00 39.75 250 ASN B N 1
ATOM 4637 C CA . ASN B 2 250 ? 92.278 26.023 173.170 1.00 39.59 250 ASN B CA 1
ATOM 4638 C C . ASN B 2 250 ? 91.817 25.871 174.607 1.00 40.32 250 ASN B C 1
ATOM 4639 O O . ASN B 2 250 ? 91.999 24.830 175.223 1.00 40.50 250 ASN B O 1
ATOM 4644 N N . ASP B 2 251 ? 91.218 26.916 175.144 1.00 40.79 251 ASP B N 1
ATOM 4645 C CA . ASP B 2 251 ? 90.670 26.820 176.477 1.00 41.52 251 ASP B CA 1
ATOM 4646 C C . ASP B 2 251 ? 89.407 27.683 176.571 1.00 56.93 251 ASP B C 1
ATOM 4647 O O . ASP B 2 251 ? 89.460 28.904 176.612 1.00 61.57 251 ASP B O 1
ATOM 4652 N N . ASN B 2 252 ? 88.249 27.045 176.637 1.00 55.62 252 ASN B N 1
ATOM 4653 C CA . ASN B 2 252 ? 87.016 27.805 176.813 1.00 48.85 252 ASN B CA 1
ATOM 4654 C C . ASN B 2 252 ? 86.970 28.490 178.165 1.00 47.10 252 ASN B C 1
ATOM 4655 O O . ASN B 2 252 ? 85.988 29.109 178.505 1.00 55.38 252 ASN B O 1
ATOM 4660 N N . LEU B 2 253 ? 87.988 28.330 178.983 1.00 43.23 253 LEU B N 1
ATOM 4661 C CA . LEU B 2 253 ? 87.984 29.072 180.226 1.00 44.21 253 LEU B CA 1
ATOM 4662 C C . LEU B 2 253 ? 88.538 30.476 180.007 1.00 50.94 253 LEU B C 1
ATOM 4663 O O . LEU B 2 253 ? 88.618 31.262 180.957 1.00 51.96 253 LEU B O 1
ATOM 4668 N N . SER B 2 254 ? 88.981 30.790 178.789 1.00 43.75 254 SER B N 1
ATOM 4669 C CA . SER B 2 254 ? 89.472 32.145 178.549 1.00 43.99 254 SER B CA 1
ATOM 4670 C C . SER B 2 254 ? 88.335 33.166 178.620 1.00 48.77 254 SER B C 1
ATOM 4671 O O . SER B 2 254 ? 88.567 34.365 178.691 1.00 51.04 254 SER B O 1
ATOM 4674 N N . PHE B 2 255 ? 87.109 32.667 178.663 1.00 44.04 255 PHE B N 1
ATOM 4675 C CA . PHE B 2 255 ? 85.923 33.468 178.890 1.00 44.33 255 PHE B CA 1
ATOM 4676 C C . PHE B 2 255 ? 86.141 34.459 180.027 1.00 58.09 255 PHE B C 1
ATOM 4677 O O . PHE B 2 255 ? 85.959 35.656 179.843 1.00 62.11 255 PHE B O 1
ATOM 4685 N N . GLN B 2 256 ? 86.538 33.963 181.195 1.00 56.33 256 GLN B N 1
ATOM 4686 C CA . GLN B 2 256 ? 86.651 34.799 182.384 1.00 63.51 256 GLN B CA 1
ATOM 4687 C C . GLN B 2 256 ? 87.679 35.904 182.186 1.00 63.39 256 GLN B C 1
ATOM 4688 O O . GLN B 2 256 ? 87.601 36.947 182.838 1.00 66.76 256 GLN B O 1
ATOM 4694 N N . GLN B 2 257 ? 88.656 35.668 181.317 1.00 59.79 257 GLN B N 1
ATOM 4695 C CA . GLN B 2 257 ? 89.663 36.686 181.013 1.00 58.98 257 GLN B CA 1
ATOM 4696 C C . GLN B 2 257 ? 89.048 37.846 180.237 1.00 52.52 257 GLN B C 1
ATOM 4697 O O . GLN B 2 257 ? 89.626 38.915 180.137 1.00 47.28 257 GLN B O 1
ATOM 4703 N N . ILE B 2 258 ? 87.897 37.625 179.629 1.00 53.76 258 ILE B N 1
ATOM 4704 C CA . ILE B 2 258 ? 87.391 38.622 178.709 1.00 48.98 258 ILE B CA 1
ATOM 4705 C C . ILE B 2 258 ? 85.924 38.913 178.905 1.00 46.12 258 ILE B C 1
ATOM 4706 O O . ILE B 2 258 ? 85.357 39.658 178.131 1.00 45.96 258 ILE B O 1
ATOM 4711 N N . ASN B 2 259 ? 85.325 38.366 179.952 1.00 46.56 259 ASN B N 1
ATOM 4712 C CA . ASN B 2 259 ? 83.898 38.516 180.159 1.00 46.64 259 ASN B CA 1
ATOM 4713 C C . ASN B 2 259 ? 83.548 38.341 181.614 1.00 47.54 259 ASN B C 1
ATOM 4714 O O . ASN B 2 259 ? 83.814 37.306 182.211 1.00 47.62 259 ASN B O 1
ATOM 4719 N N . ASP B 2 260 ? 82.901 39.320 182.203 1.00 48.26 260 ASP B N 1
ATOM 4720 C CA . ASP B 2 260 ? 82.680 39.183 183.617 1.00 53.89 260 ASP B CA 1
ATOM 4721 C C . ASP B 2 260 ? 81.354 38.481 183.904 1.00 56.72 260 ASP B C 1
ATOM 4722 O O . ASP B 2 260 ? 80.984 38.310 185.070 1.00 56.56 260 ASP B O 1
ATOM 4727 N N . ASP B 2 261 ? 80.670 38.018 182.856 1.00 54.55 261 ASP B N 1
ATOM 4728 C CA . ASP B 2 261 ? 79.398 37.331 183.063 1.00 59.81 261 ASP B CA 1
ATOM 4729 C C . ASP B 2 261 ? 79.551 36.051 183.842 1.00 59.67 261 ASP B C 1
ATOM 4730 O O . ASP B 2 261 ? 80.627 35.498 183.930 1.00 57.65 261 ASP B O 1
ATOM 4735 N N . ASP B 2 262 ? 78.456 35.597 184.429 1.00 67.47 262 ASP B N 1
ATOM 4736 C CA . ASP B 2 262 ? 78.481 34.369 185.188 1.00 69.51 262 ASP B CA 1
ATOM 4737 C C . ASP B 2 262 ? 78.476 33.163 184.289 1.00 67.68 262 ASP B C 1
ATOM 4738 O O . ASP B 2 262 ? 77.874 33.170 183.213 1.00 72.24 262 ASP B O 1
ATOM 4743 N N . PHE B 2 263 ? 79.168 32.125 184.727 1.00 62.50 263 PHE B N 1
ATOM 4744 C CA . PHE B 2 263 ? 79.180 30.897 183.973 1.00 57.57 263 PHE B CA 1
ATOM 4745 C C . PHE B 2 263 ? 79.527 29.734 184.844 1.00 58.46 263 PHE B C 1
ATOM 4746 O O . PHE B 2 263 ? 79.956 29.899 185.980 1.00 68.65 263 PHE B O 1
ATOM 4754 N N . LEU B 2 264 ? 79.386 28.549 184.280 1.00 52.34 264 LEU B N 1
ATOM 4755 C CA . LEU B 2 264 ? 79.566 27.347 185.044 1.00 51.23 264 LEU B CA 1
ATOM 4756 C C . LEU B 2 264 ? 80.786 26.618 184.553 1.00 57.97 264 LEU B C 1
ATOM 4757 O O . LEU B 2 264 ? 81.083 26.599 183.351 1.00 64.19 264 LEU B O 1
ATOM 4762 N N . HIS B 2 265 ? 81.504 26.049 185.513 1.00 56.33 265 HIS B N 1
ATOM 4763 C CA . HIS B 2 265 ? 82.696 25.264 185.258 1.00 53.26 265 HIS B CA 1
ATOM 4764 C C . HIS B 2 265 ? 82.578 24.046 186.113 1.00 59.13 265 HIS B C 1
ATOM 4765 O O . HIS B 2 265 ? 82.425 24.176 187.319 1.00 69.57 265 HIS B O 1
ATOM 4772 N N . TYR B 2 266 ? 82.672 22.865 185.521 1.00 55.69 266 TYR B N 1
ATOM 4773 C CA . TYR B 2 266 ? 82.470 21.646 186.295 1.00 57.34 266 TYR B CA 1
ATOM 4774 C C . TYR B 2 266 ? 83.511 20.575 186.037 1.00 65.06 266 TYR B C 1
ATOM 4775 O O . TYR B 2 266 ? 83.985 20.371 184.915 1.00 62.62 266 TYR B O 1
ATOM 4784 N N . GLN B 2 267 ? 83.848 19.885 187.117 1.00 75.43 267 GLN B N 1
ATOM 4785 C CA . GLN B 2 267 ? 84.747 18.758 187.065 1.00 79.02 267 GLN B CA 1
ATOM 4786 C C . GLN B 2 267 ? 84.005 17.523 187.556 1.00 85.04 267 GLN B C 1
ATOM 4787 O O . GLN B 2 267 ? 83.472 17.516 188.671 1.00 92.69 267 GLN B O 1
ATOM 4793 N N . PHE B 2 268 ? 83.948 16.489 186.717 1.00 89.40 268 PHE B N 1
ATOM 4794 C CA . PHE B 2 268 ? 83.051 15.365 186.977 1.00 90.71 268 PHE B CA 1
ATOM 4795 C C . PHE B 2 268 ? 83.709 14.016 187.360 1.00 99.22 268 PHE B C 1
ATOM 4796 O O . PHE B 2 268 ? 83.279 13.363 188.323 1.00 98.88 268 PHE B O 1
ATOM 4804 N N . ALA B 2 269 ? 84.726 13.592 186.613 1.00 111.18 269 ALA B N 1
ATOM 4805 C CA . ALA B 2 269 ? 85.411 12.327 186.896 1.00 111.58 269 ALA B CA 1
ATOM 4806 C C . ALA B 2 269 ? 84.502 11.086 186.755 1.00 108.63 269 ALA B C 1
ATOM 4807 O O . ALA B 2 269 ? 84.767 10.211 185.933 1.00 113.41 269 ALA B O 1
ATOM 4809 N N . ASP B 2 270 ? 83.439 11.012 187.551 1.00 89.03 270 ASP B N 1
ATOM 4810 C CA . ASP B 2 270 ? 82.534 9.865 187.523 1.00 78.11 270 ASP B CA 1
ATOM 4811 C C . ASP B 2 270 ? 81.105 10.301 187.129 1.00 74.55 270 ASP B C 1
ATOM 4812 O O . ASP B 2 270 ? 80.646 11.345 187.562 1.00 78.50 270 ASP B O 1
ATOM 4817 N N . ARG B 2 271 ? 80.388 9.490 186.345 1.00 67.37 271 ARG B N 1
ATOM 4818 C CA . ARG B 2 271 ? 79.058 9.884 185.853 1.00 63.85 271 ARG B CA 1
ATOM 4819 C C . ARG B 2 271 ? 77.992 10.098 186.952 1.00 68.55 271 ARG B C 1
ATOM 4820 O O . ARG B 2 271 ? 77.081 10.909 186.786 1.00 70.24 271 ARG B O 1
ATOM 4828 N N . GLU B 2 272 ? 78.095 9.442 188.098 1.00 74.34 272 GLU B N 1
ATOM 4829 C CA . GLU B 2 272 ? 77.028 9.674 189.062 1.00 85.38 272 GLU B CA 1
ATOM 4830 C C . GLU B 2 272 ? 77.373 10.841 189.968 1.00 86.53 272 GLU B C 1
ATOM 4831 O O . GLU B 2 272 ? 76.559 11.230 190.815 1.00 84.21 272 GLU B O 1
ATOM 4837 N N . ASP B 2 273 ? 78.592 11.363 189.809 1.00 85.19 273 ASP B N 1
ATOM 4838 C CA . ASP B 2 273 ? 78.921 12.707 190.274 1.00 84.39 273 ASP B CA 1
ATOM 4839 C C . ASP B 2 273 ? 78.060 13.703 189.483 1.00 84.62 273 ASP B C 1
ATOM 4840 O O . ASP B 2 273 ? 77.349 14.537 190.066 1.00 83.10 273 ASP B O 1
ATOM 4845 N N . PHE B 2 274 ? 78.107 13.584 188.152 1.00 86.01 274 PHE B N 1
ATOM 4846 C CA . PHE B 2 274 ? 77.239 14.373 187.274 1.00 79.59 274 PHE B CA 1
ATOM 4847 C C . PHE B 2 274 ? 75.779 14.230 187.674 1.00 74.95 274 PHE B C 1
ATOM 4848 O O . PHE B 2 274 ? 75.079 15.232 187.820 1.00 75.18 274 PHE B O 1
ATOM 4856 N N . GLU B 2 275 ? 75.317 12.987 187.803 1.00 71.54 275 GLU B N 1
ATOM 4857 C CA . GLU B 2 275 ? 73.942 12.720 188.211 1.00 72.53 275 GLU B CA 1
ATOM 4858 C C . GLU B 2 275 ? 73.623 13.499 189.477 1.00 71.55 275 GLU B C 1
ATOM 4859 O O . GLU B 2 275 ? 72.521 14.002 189.633 1.00 65.36 275 GLU B O 1
ATOM 4865 N N . ALA B 2 276 ? 74.604 13.580 190.374 1.00 81.05 276 ALA B N 1
ATOM 4866 C CA . ALA B 2 276 ? 74.468 14.270 191.659 1.00 84.04 276 ALA B CA 1
ATOM 4867 C C . ALA B 2 276 ? 74.512 15.802 191.551 1.00 79.03 276 ALA B C 1
ATOM 4868 O O . ALA B 2 276 ? 73.747 16.503 192.224 1.00 79.91 276 ALA B O 1
ATOM 4870 N N . LYS B 2 277 ? 75.415 16.326 190.726 1.00 69.49 277 LYS B N 1
ATOM 4871 C CA . LYS B 2 277 ? 75.509 17.776 190.582 1.00 67.31 277 LYS B CA 1
ATOM 4872 C C . LYS B 2 277 ? 74.505 18.390 189.595 1.00 66.29 277 LYS B C 1
ATOM 4873 O O . LYS B 2 277 ? 74.315 19.602 189.603 1.00 67.79 277 LYS B O 1
ATOM 4879 N N . TYR B 2 278 ? 73.834 17.562 188.793 1.00 67.72 278 TYR B N 1
ATOM 4880 C CA . TYR B 2 278 ? 72.858 18.049 187.804 1.00 67.61 278 TYR B CA 1
ATOM 4881 C C . TYR B 2 278 ? 71.777 19.001 188.329 1.00 77.16 278 TYR B C 1
ATOM 4882 O O . TYR B 2 278 ? 71.583 20.074 187.751 1.00 83.65 278 TYR B O 1
ATOM 4891 N N . PRO B 2 279 ? 71.055 18.620 189.400 1.00 77.20 279 PRO B N 1
ATOM 4892 C CA . PRO B 2 279 ? 69.898 19.445 189.769 1.00 79.04 279 PRO B CA 1
ATOM 4893 C C . PRO B 2 279 ? 70.266 20.888 190.120 1.00 80.25 279 PRO B C 1
ATOM 4894 O O . PRO B 2 279 ? 69.433 21.787 189.962 1.00 76.73 279 PRO B O 1
ATOM 4898 N N . GLN B 2 280 ? 71.494 21.092 190.597 1.00 80.89 280 GLN B N 1
ATOM 4899 C CA . GLN B 2 280 ? 71.997 22.427 190.871 1.00 79.47 280 GLN B CA 1
ATOM 4900 C C . GLN B 2 280 ? 72.214 23.156 189.541 1.00 69.08 280 GLN B C 1
ATOM 4901 O O . GLN B 2 280 ? 71.825 24.311 189.384 1.00 68.85 280 GLN B O 1
ATOM 4907 N N . ILE B 2 281 ? 72.858 22.471 188.598 1.00 64.32 281 ILE B N 1
ATOM 4908 C CA . ILE B 2 281 ? 73.154 23.013 187.271 1.00 62.15 281 ILE B CA 1
ATOM 4909 C C . ILE B 2 281 ? 71.877 23.383 186.529 1.00 59.07 281 ILE B C 1
ATOM 4910 O O . ILE B 2 281 ? 71.827 24.400 185.852 1.00 47.18 281 ILE B O 1
ATOM 4915 N N . ARG B 2 282 ? 70.845 22.555 186.650 1.00 62.52 282 ARG B N 1
ATOM 4916 C CA . ARG B 2 282 ? 69.540 22.879 186.059 1.00 68.31 282 ARG B CA 1
ATOM 4917 C C . ARG B 2 282 ? 68.997 24.134 186.730 1.00 78.39 282 ARG B C 1
ATOM 4918 O O . ARG B 2 282 ? 68.514 25.047 186.062 1.00 80.94 282 ARG B O 1
ATOM 4926 N N . ALA B 2 283 ? 69.121 24.196 188.048 1.00 86.34 283 ALA B N 1
ATOM 4927 C CA . ALA B 2 283 ? 68.620 25.333 188.797 1.00 87.78 283 ALA B CA 1
ATOM 4928 C C . ALA B 2 283 ? 69.269 26.624 188.320 1.00 86.14 283 ALA B C 1
ATOM 4929 O O . ALA B 2 283 ? 68.643 27.678 188.318 1.00 91.67 283 ALA B O 1
ATOM 4931 N N . TRP B 2 284 ? 70.522 26.534 187.899 1.00 75.48 284 TRP B N 1
ATOM 4932 C CA . TRP B 2 284 ? 71.265 27.712 187.485 1.00 68.94 284 TRP B CA 1
ATOM 4933 C C . TRP B 2 284 ? 70.834 28.215 186.126 1.00 67.71 284 TRP B C 1
ATOM 4934 O O . TRP B 2 284 ? 70.624 29.411 185.948 1.00 72.42 284 TRP B O 1
ATOM 4945 N N . VAL B 2 285 ? 70.772 27.308 185.151 1.00 66.00 285 VAL B N 1
ATOM 4946 C CA . VAL B 2 285 ? 70.370 27.684 183.792 1.00 67.11 285 VAL B CA 1
ATOM 4947 C C . VAL B 2 285 ? 68.890 28.074 183.775 1.00 62.14 285 VAL B C 1
ATOM 4948 O O . VAL B 2 285 ? 68.430 28.814 182.895 1.00 56.53 285 VAL B O 1
ATOM 4952 N N . ASP B 2 286 ? 68.150 27.588 184.763 1.00 60.98 286 ASP B N 1
ATOM 4953 C CA . ASP B 2 286 ? 66.742 27.916 184.875 1.00 64.14 286 ASP B CA 1
ATOM 4954 C C . ASP B 2 286 ? 66.600 29.423 185.051 1.00 69.33 286 ASP B C 1
ATOM 4955 O O . ASP B 2 286 ? 65.542 29.980 184.810 1.00 75.78 286 ASP B O 1
ATOM 4960 N N . GLN B 2 287 ? 67.688 30.078 185.444 1.00 69.18 287 GLN B N 1
ATOM 4961 C CA . GLN B 2 287 ? 67.689 31.509 185.700 1.00 69.55 287 GLN B CA 1
ATOM 4962 C C . GLN B 2 287 ? 68.021 32.295 184.455 1.00 65.84 287 GLN B C 1
ATOM 4963 O O . GLN B 2 287 ? 67.864 33.514 184.427 1.00 65.07 287 GLN B O 1
ATOM 4969 N N . VAL B 2 288 ? 68.491 31.593 183.430 1.00 65.87 288 VAL B N 1
ATOM 4970 C CA . VAL B 2 288 ? 68.852 32.219 182.161 1.00 71.22 288 VAL B CA 1
ATOM 4971 C C . VAL B 2 288 ? 67.594 32.375 181.296 1.00 70.21 288 VAL B C 1
ATOM 4972 O O . VAL B 2 288 ? 67.364 31.622 180.345 1.00 66.91 288 VAL B O 1
ATOM 4976 N N . ASN B 2 289 ? 66.784 33.370 181.637 1.00 75.20 289 ASN B N 1
ATOM 4977 C CA . ASN B 2 289 ? 65.456 33.512 181.053 1.00 77.46 289 ASN B CA 1
ATOM 4978 C C . ASN B 2 289 ? 65.163 34.887 180.477 1.00 76.50 289 ASN B C 1
ATOM 4979 O O . ASN B 2 289 ? 64.046 35.144 180.048 1.00 75.27 289 ASN B O 1
ATOM 4984 N N . GLN B 2 290 ? 66.156 35.766 180.433 1.00 78.20 290 GLN B N 1
ATOM 4985 C CA . GLN B 2 290 ? 65.872 37.156 180.116 1.00 78.35 290 GLN B CA 1
ATOM 4986 C C . GLN B 2 290 ? 65.768 37.408 178.612 1.00 74.19 290 GLN B C 1
ATOM 4987 O O . GLN B 2 290 ? 66.156 36.565 177.811 1.00 67.53 290 GLN B O 1
ATOM 4993 N N . SER B 2 291 ? 65.199 38.554 178.244 1.00 76.12 291 SER B N 1
ATOM 4994 C CA . SER B 2 291 ? 65.019 38.937 176.845 1.00 79.75 291 SER B CA 1
ATOM 4995 C C . SER B 2 291 ? 66.299 38.851 176.022 1.00 80.01 291 SER B C 1
ATOM 4996 O O . SER B 2 291 ? 66.250 38.661 174.801 1.00 81.73 291 SER B O 1
ATOM 4999 N N . ASP B 2 292 ? 67.426 39.056 176.713 1.00 79.52 292 ASP B N 1
ATOM 5000 C CA . ASP B 2 292 ? 68.776 38.965 176.170 1.00 71.15 292 ASP B CA 1
ATOM 5001 C C . ASP B 2 292 ? 69.108 37.591 175.612 1.00 68.53 292 ASP B C 1
ATOM 5002 O O . ASP B 2 292 ? 69.863 37.465 174.651 1.00 70.40 292 ASP B O 1
ATOM 5007 N N . GLU B 2 293 ? 68.567 36.559 176.253 1.00 60.86 293 GLU B N 1
ATOM 5008 C CA . GLU B 2 293 ? 69.207 35.253 176.241 1.00 52.53 293 GLU B CA 1
ATOM 5009 C C . GLU B 2 293 ? 68.443 34.184 175.458 1.00 56.16 293 GLU B C 1
ATOM 5010 O O . GLU B 2 293 ? 67.300 33.877 175.774 1.00 63.03 293 GLU B O 1
ATOM 5016 N N . GLU B 2 294 ? 69.081 33.648 174.415 1.00 46.93 294 GLU B N 1
ATOM 5017 C CA . GLU B 2 294 ? 68.572 32.503 173.679 1.00 40.55 294 GLU B CA 1
ATOM 5018 C C . GLU B 2 294 ? 68.398 31.303 174.627 1.00 42.89 294 GLU B C 1
ATOM 5019 O O . GLU B 2 294 ? 67.460 30.530 174.498 1.00 43.48 294 GLU B O 1
ATOM 5025 N N . GLY B 2 295 ? 69.294 31.188 175.603 1.00 45.77 295 GLY B N 1
ATOM 5026 C CA . GLY B 2 295 ? 69.369 30.054 176.519 1.00 47.19 295 GLY B CA 1
ATOM 5027 C C . GLY B 2 295 ? 70.823 29.828 176.918 1.00 53.53 295 GLY B C 1
ATOM 5028 O O . GLY B 2 295 ? 71.572 30.797 177.067 1.00 56.88 295 GLY B O 1
ATOM 5029 N N . VAL B 2 296 ? 71.261 28.580 177.062 1.00 52.74 296 VAL B N 1
ATOM 5030 C CA . VAL B 2 296 ? 72.664 28.337 177.437 1.00 47.90 296 VAL B CA 1
ATOM 5031 C C . VAL B 2 296 ? 73.359 27.465 176.418 1.00 46.32 296 VAL B C 1
ATOM 5032 O O . VAL B 2 296 ? 72.693 26.794 175.628 1.00 46.40 296 VAL B O 1
ATOM 5036 N N . VAL B 2 297 ? 74.689 27.506 176.397 1.00 44.63 297 VAL B N 1
ATOM 5037 C CA . VAL B 2 297 ? 75.437 26.546 175.591 1.00 40.52 297 VAL B CA 1
ATOM 5038 C C . VAL B 2 297 ? 76.324 25.722 176.491 1.00 50.62 297 VAL B C 1
ATOM 5039 O O . VAL B 2 297 ? 76.731 26.177 177.568 1.00 53.04 297 VAL B O 1
ATOM 5043 N N . ILE B 2 298 ? 76.558 24.480 176.073 1.00 46.11 298 ILE B N 1
ATOM 5044 C CA . ILE B 2 298 ? 77.431 23.569 176.793 1.00 40.86 298 ILE B CA 1
ATOM 5045 C C . ILE B 2 298 ? 78.649 23.339 175.930 1.00 40.32 298 ILE B C 1
ATOM 5046 O O . ILE B 2 298 ? 78.561 22.734 174.875 1.00 39.66 298 ILE B O 1
ATOM 5051 N N . LYS B 2 299 ? 79.791 23.846 176.356 1.00 47.54 299 LYS B N 1
ATOM 5052 C CA . LYS B 2 299 ? 80.993 23.645 175.587 1.00 44.58 299 LYS B CA 1
ATOM 5053 C C . LYS B 2 299 ? 81.797 22.775 176.543 1.00 40.63 299 LYS B C 1
ATOM 5054 O O . LYS B 2 299 ? 81.491 22.719 177.728 1.00 41.34 299 LYS B O 1
ATOM 5060 N N . PRO B 2 300 ? 82.745 22.000 176.018 1.00 42.52 300 PRO B N 1
ATOM 5061 C CA . PRO B 2 300 ? 83.717 21.310 176.859 1.00 44.49 300 PRO B CA 1
ATOM 5062 C C . PRO B 2 300 ? 84.827 22.274 177.277 1.00 47.25 300 PRO B C 1
ATOM 5063 O O . PRO B 2 300 ? 85.113 23.170 176.488 1.00 50.55 300 PRO B O 1
ATOM 5067 N N . ARG B 2 301 ? 85.455 22.091 178.437 1.00 46.99 301 ARG B N 1
ATOM 5068 C CA . ARG B 2 301 ? 86.497 23.027 178.854 1.00 46.72 301 ARG B CA 1
ATOM 5069 C C . ARG B 2 301 ? 87.606 23.123 177.813 1.00 44.03 301 ARG B C 1
ATOM 5070 O O . ARG B 2 301 ? 88.034 24.222 177.459 1.00 41.53 301 ARG B O 1
ATOM 5078 N N . THR B 2 302 ? 88.120 22.001 177.339 1.00 41.16 302 THR B N 1
ATOM 5079 C CA . THR B 2 302 ? 89.021 22.135 176.204 1.00 49.29 302 THR B CA 1
ATOM 5080 C C . THR B 2 302 ? 88.200 22.500 174.985 1.00 48.31 302 THR B C 1
ATOM 5081 O O . THR B 2 302 ? 87.144 21.922 174.725 1.00 46.90 302 THR B O 1
ATOM 5085 N N . ALA B 2 303 ? 88.668 23.491 174.248 1.00 46.92 303 ALA B N 1
ATOM 5086 C CA . ALA B 2 303 ? 87.818 24.071 173.227 1.00 46.08 303 ALA B CA 1
ATOM 5087 C C . ALA B 2 303 ? 87.685 23.149 172.040 1.00 46.91 303 ALA B C 1
ATOM 5088 O O . ALA B 2 303 ? 86.632 23.098 171.419 1.00 50.24 303 ALA B O 1
ATOM 5090 N N . PHE B 2 304 ? 88.763 22.423 171.756 1.00 45.65 304 PHE B N 1
ATOM 5091 C CA . PHE B 2 304 ? 88.851 21.470 170.658 1.00 37.44 304 PHE B CA 1
ATOM 5092 C C . PHE B 2 304 ? 89.290 20.113 171.163 1.00 44.48 304 PHE B C 1
ATOM 5093 O O . PHE B 2 304 ? 90.321 20.000 171.810 1.00 51.06 304 PHE B O 1
ATOM 5101 N N . LEU B 2 305 ? 88.502 19.088 170.888 1.00 47.46 305 LEU B N 1
ATOM 5102 C CA . LEU B 2 305 ? 88.883 17.719 171.174 1.00 45.04 305 LEU B CA 1
ATOM 5103 C C . LEU B 2 305 ? 88.518 16.954 169.942 1.00 49.48 305 LEU B C 1
ATOM 5104 O O . LEU B 2 305 ? 87.509 17.274 169.325 1.00 54.51 305 LEU B O 1
ATOM 5109 N N . PRO B 2 306 ? 89.309 15.926 169.586 1.00 47.26 306 PRO B N 1
ATOM 5110 C CA . PRO B 2 306 ? 89.010 15.062 168.441 1.00 47.24 306 PRO B CA 1
ATOM 5111 C C . PRO B 2 306 ? 87.584 14.515 168.457 1.00 48.65 306 PRO B C 1
ATOM 5112 O O . PRO B 2 306 ? 87.133 13.977 169.479 1.00 46.89 306 PRO B O 1
ATOM 5116 N N . GLY B 2 307 ? 86.876 14.707 167.347 1.00 43.32 307 GLY B N 1
ATOM 5117 C CA . GLY B 2 307 ? 85.584 14.083 167.152 1.00 44.14 307 GLY B CA 1
ATOM 5118 C C . GLY B 2 307 ? 84.486 14.617 168.037 1.00 40.99 307 GLY B C 1
ATOM 5119 O O . GLY B 2 307 ? 83.328 14.241 167.880 1.00 40.01 307 GLY B O 1
ATOM 5120 N N . MET B 2 308 ? 84.849 15.507 168.953 1.00 42.23 308 MET B N 1
ATOM 5121 C CA . MET B 2 308 ? 83.885 16.169 169.817 1.00 44.29 308 MET B CA 1
ATOM 5122 C C . MET B 2 308 ? 83.338 17.442 169.146 1.00 42.78 308 MET B C 1
ATOM 5123 O O . MET B 2 308 ? 84.012 18.073 168.325 1.00 47.14 308 MET B O 1
ATOM 5128 N N . PRO B 2 309 ? 82.104 17.815 169.480 1.00 36.56 309 PRO B N 1
ATOM 5129 C CA . PRO B 2 309 ? 81.486 19.041 168.988 1.00 36.38 309 PRO B CA 1
ATOM 5130 C C . PRO B 2 309 ? 81.914 20.268 169.793 1.00 36.82 309 PRO B C 1
ATOM 5131 O O . PRO B 2 309 ? 82.247 20.132 170.957 1.00 43.10 309 PRO B O 1
ATOM 5135 N N . PRO B 2 310 ? 81.886 21.459 169.183 1.00 36.62 310 PRO B N 1
ATOM 5136 C CA . PRO B 2 310 ? 82.288 22.713 169.821 1.00 37.03 310 PRO B CA 1
ATOM 5137 C C . PRO B 2 310 ? 81.407 23.064 170.980 1.00 37.63 310 PRO B C 1
ATOM 5138 O O . PRO B 2 310 ? 81.899 23.610 171.974 1.00 38.19 310 PRO B O 1
ATOM 5142 N N . ALA B 2 311 ? 80.117 22.794 170.829 1.00 37.52 311 ALA B N 1
ATOM 5143 C CA . ALA B 2 311 ? 79.169 23.001 171.907 1.00 38.08 311 ALA B CA 1
ATOM 5144 C C . ALA B 2 311 ? 77.861 22.323 171.607 1.00 37.88 311 ALA B C 1
ATOM 5145 O O . ALA B 2 311 ? 77.672 21.771 170.530 1.00 37.30 311 ALA B O 1
ATOM 5147 N N . PHE B 2 312 ? 76.986 22.349 172.601 1.00 39.92 312 PHE B N 1
ATOM 5148 C CA . PHE B 2 312 ? 75.559 22.100 172.443 1.00 45.48 312 PHE B CA 1
ATOM 5149 C C . PHE B 2 312 ? 74.794 23.356 172.893 1.00 50.57 312 PHE B C 1
ATOM 5150 O O . PHE B 2 312 ? 75.001 23.831 174.016 1.00 53.68 312 PHE B O 1
ATOM 5158 N N . LYS B 2 313 ? 73.922 23.900 172.041 1.00 48.71 313 LYS B N 1
ATOM 5159 C CA . LYS B 2 313 ? 73.011 24.944 172.501 1.00 43.80 313 LYS B CA 1
ATOM 5160 C C . LYS B 2 313 ? 71.811 24.322 173.170 1.00 38.99 313 LYS B C 1
ATOM 5161 O O . LYS B 2 313 ? 71.359 23.280 172.742 1.00 38.69 313 LYS B O 1
ATOM 5167 N N . VAL B 2 314 ? 71.270 24.974 174.194 1.00 39.62 314 VAL B N 1
ATOM 5168 C CA . VAL B 2 314 ? 70.030 24.521 174.828 1.00 39.97 314 VAL B CA 1
ATOM 5169 C C . VAL B 2 314 ? 69.138 25.727 174.995 1.00 40.21 314 VAL B C 1
ATOM 5170 O O . VAL B 2 314 ? 69.285 26.481 175.941 1.00 68.78 314 VAL B O 1
ATOM 5174 N N . ARG B 2 315 ? 68.242 25.958 174.056 1.00 39.75 315 ARG B N 1
ATOM 5175 C CA . ARG B 2 315 ? 67.497 27.202 174.076 1.00 55.96 315 ARG B CA 1
ATOM 5176 C C . ARG B 2 315 ? 66.254 27.112 174.991 1.00 54.82 315 ARG B C 1
ATOM 5177 O O . ARG B 2 315 ? 65.471 26.162 174.920 1.00 58.62 315 ARG B O 1
ATOM 5185 N N . ASN B 2 316 ? 66.090 28.115 175.848 1.00 56.81 316 ASN B N 1
ATOM 5186 C CA . ASN B 2 316 ? 64.968 28.206 176.772 1.00 57.82 316 ASN B CA 1
ATOM 5187 C C . ASN B 2 316 ? 63.630 28.290 176.066 1.00 56.04 316 ASN B C 1
ATOM 5188 O O . ASN B 2 316 ? 63.569 28.586 174.871 1.00 50.16 316 ASN B O 1
ATOM 5193 N N . ASN B 2 317 ? 62.564 27.978 176.796 1.00 61.17 317 ASN B N 1
ATOM 5194 C CA . ASN B 2 317 ? 61.257 27.840 176.181 1.00 63.99 317 ASN B CA 1
ATOM 5195 C C . ASN B 2 317 ? 60.804 29.079 175.431 1.00 61.69 317 ASN B C 1
ATOM 5196 O O . ASN B 2 317 ? 60.208 28.972 174.376 1.00 64.93 317 ASN B O 1
ATOM 5201 N N . ASP B 2 318 ? 61.100 30.262 175.941 1.00 54.03 318 ASP B N 1
ATOM 5202 C CA . ASP B 2 318 ? 60.579 31.441 175.279 1.00 49.82 318 ASP B CA 1
ATOM 5203 C C . ASP B 2 318 ? 61.206 31.652 173.909 1.00 45.72 318 ASP B C 1
ATOM 5204 O O . ASP B 2 318 ? 60.507 32.007 172.966 1.00 40.33 318 ASP B O 1
ATOM 5209 N N . TYR B 2 319 ? 62.508 31.412 173.772 1.00 49.72 319 TYR B N 1
ATOM 5210 C CA . TYR B 2 319 ? 63.164 31.680 172.478 1.00 47.40 319 TYR B CA 1
ATOM 5211 C C . TYR B 2 319 ? 62.727 30.596 171.526 1.00 43.82 319 TYR B C 1
ATOM 5212 O O . TYR B 2 319 ? 62.540 30.868 170.344 1.00 41.51 319 TYR B O 1
ATOM 5221 N N . LEU B 2 320 ? 62.588 29.367 172.023 1.00 39.33 320 LEU B N 1
ATOM 5222 C CA . LEU B 2 320 ? 62.118 28.308 171.142 1.00 47.03 320 LEU B CA 1
ATOM 5223 C C . LEU B 2 320 ? 60.785 28.718 170.513 1.00 47.93 320 LEU B C 1
ATOM 5224 O O . LEU B 2 320 ? 60.608 28.570 169.300 1.00 49.53 320 LEU B O 1
ATOM 5229 N N . THR B 2 321 ? 59.887 29.290 171.318 1.00 40.70 321 THR B N 1
ATOM 5230 C CA . THR B 2 321 ? 58.606 29.799 170.821 1.00 39.02 321 THR B CA 1
ATOM 5231 C C . THR B 2 321 ? 58.746 30.720 169.605 1.00 42.98 321 THR B C 1
ATOM 5232 O O . THR B 2 321 ? 57.870 30.771 168.750 1.00 41.95 321 THR B O 1
ATOM 5236 N N . LEU B 2 322 ? 59.867 31.413 169.493 1.00 46.26 322 LEU B N 1
ATOM 5237 C CA . LEU B 2 322 ? 60.058 32.299 168.360 1.00 50.52 322 LEU B CA 1
ATOM 5238 C C . LEU B 2 322 ? 60.491 31.516 167.151 1.00 51.03 322 LEU B C 1
ATOM 5239 O O . LEU B 2 322 ? 60.099 31.807 166.017 1.00 54.31 322 LEU B O 1
ATOM 5244 N N . VAL B 2 323 ? 61.358 30.552 167.399 1.00 46.51 323 VAL B N 1
ATOM 5245 C CA . VAL B 2 323 ? 61.797 29.646 166.363 1.00 43.40 323 VAL B CA 1
ATOM 5246 C C . VAL B 2 323 ? 60.670 28.823 165.764 1.00 39.89 323 VAL B C 1
ATOM 5247 O O . VAL B 2 323 ? 60.563 28.701 164.539 1.00 42.00 323 VAL B O 1
ATOM 5251 N N . TYR B 2 324 ? 59.830 28.268 166.636 1.00 36.86 324 TYR B N 1
ATOM 5252 C CA . TYR B 2 324 ? 58.942 27.192 166.223 1.00 36.65 324 TYR B CA 1
ATOM 5253 C C . TYR B 2 324 ? 57.532 27.661 165.960 1.00 41.07 324 TYR B C 1
ATOM 5254 O O . TYR B 2 324 ? 56.799 27.025 165.194 1.00 43.16 324 TYR B O 1
ATOM 5263 N N . GLY B 2 325 ? 57.176 28.804 166.536 1.00 38.66 325 GLY B N 1
ATOM 5264 C CA . GLY B 2 325 ? 55.832 29.345 166.396 1.00 39.94 325 GLY B CA 1
ATOM 5265 C C . GLY B 2 325 ? 54.949 29.290 167.639 1.00 41.94 325 GLY B C 1
ATOM 5266 O O . GLY B 2 325 ? 55.258 28.607 168.616 1.00 42.00 325 GLY B O 1
ATOM 5267 N N . VAL B 2 326 ? 53.832 30.008 167.595 1.00 40.20 326 VAL B N 1
ATOM 5268 C CA . VAL B 2 326 ? 53.010 30.235 168.782 1.00 40.64 326 VAL B CA 1
ATOM 5269 C C . VAL B 2 326 ? 52.247 29.009 169.243 1.00 46.68 326 VAL B C 1
ATOM 5270 O O . VAL B 2 326 ? 51.625 29.010 170.307 1.00 55.13 326 VAL B O 1
ATOM 5274 N N . ASP B 2 327 ? 52.250 27.976 168.419 1.00 45.08 327 ASP B N 1
ATOM 5275 C CA . ASP B 2 327 ? 51.568 26.755 168.785 1.00 51.02 327 ASP B CA 1
ATOM 5276 C C . ASP B 2 327 ? 52.534 25.755 169.391 1.00 56.03 327 ASP B C 1
ATOM 5277 O O . ASP B 2 327 ? 52.191 24.587 169.593 1.00 61.83 327 ASP B O 1
ATOM 5282 N N . PHE B 2 328 ? 53.734 26.223 169.705 1.00 54.99 328 PHE B N 1
ATOM 5283 C CA . PHE B 2 328 ? 54.815 25.316 170.071 1.00 55.22 328 PHE B CA 1
ATOM 5284 C C . PHE B 2 328 ? 54.460 24.407 171.228 1.00 59.93 328 PHE B C 1
ATOM 5285 O O . PHE B 2 328 ? 54.451 23.194 171.060 1.00 63.90 328 PHE B O 1
ATOM 5293 N N . GLN B 2 329 ? 54.135 24.984 172.380 1.00 59.19 329 GLN B N 1
ATOM 5294 C CA . GLN B 2 329 ? 53.847 24.190 173.570 1.00 59.57 329 GLN B CA 1
ATOM 5295 C C . GLN B 2 329 ? 52.707 23.225 173.267 1.00 55.87 329 GLN B C 1
ATOM 5296 O O . GLN B 2 329 ? 52.700 22.072 173.704 1.00 53.13 329 GLN B O 1
ATOM 5302 N N . ASP B 2 330 ? 51.732 23.732 172.524 1.00 55.52 330 ASP B N 1
ATOM 5303 C CA . ASP B 2 330 ? 50.581 22.954 172.108 1.00 57.56 330 ASP B CA 1
ATOM 5304 C C . ASP B 2 330 ? 50.986 21.829 171.154 1.00 51.20 330 ASP B C 1
ATOM 5305 O O . ASP B 2 330 ? 50.316 20.804 171.062 1.00 55.09 330 ASP B O 1
ATOM 5310 N N . ARG B 2 331 ? 52.079 22.017 170.432 1.00 47.55 331 ARG B N 1
ATOM 5311 C CA . ARG B 2 331 ? 52.526 20.986 169.497 1.00 49.45 331 ARG B CA 1
ATOM 5312 C C . ARG B 2 331 ? 53.799 20.272 169.947 1.00 52.07 331 ARG B C 1
ATOM 5313 O O . ARG B 2 331 ? 54.521 19.731 169.124 1.00 50.43 331 ARG B O 1
ATOM 5321 N N . LEU B 2 332 ? 54.049 20.218 171.250 1.00 51.71 332 LEU B N 1
ATOM 5322 C CA . LEU B 2 332 ? 55.371 19.838 171.730 1.00 43.79 332 LEU B CA 1
ATOM 5323 C C . LEU B 2 332 ? 55.657 18.383 171.444 1.00 46.00 332 LEU B C 1
ATOM 5324 O O . LEU B 2 332 ? 56.759 18.070 170.960 1.00 45.56 332 LEU B O 1
ATOM 5329 N N . GLN B 2 333 ? 54.689 17.500 171.735 1.00 46.49 333 GLN B N 1
ATOM 5330 C CA . GLN B 2 333 ? 54.935 16.072 171.581 1.00 46.56 333 GLN B CA 1
ATOM 5331 C C . GLN B 2 333 ? 55.220 15.808 170.134 1.00 47.85 333 GLN B C 1
ATOM 5332 O O . GLN B 2 333 ? 56.221 15.173 169.820 1.00 52.32 333 GLN B O 1
ATOM 5338 N N . GLU B 2 334 ? 54.423 16.399 169.249 1.00 44.31 334 GLU B N 1
ATOM 5339 C CA . GLU B 2 334 ? 54.718 16.363 167.806 1.00 46.78 334 GLU B CA 1
ATOM 5340 C C . GLU B 2 334 ? 56.159 16.783 167.421 1.00 45.41 334 GLU B C 1
ATOM 5341 O O . GLU B 2 334 ? 56.872 16.049 166.736 1.00 37.11 334 GLU B O 1
ATOM 5347 N N . GLN B 2 335 ? 56.535 18.001 167.807 1.00 48.19 335 GLN B N 1
ATOM 5348 C CA . GLN B 2 335 ? 57.834 18.584 167.487 1.00 45.16 335 GLN B CA 1
ATOM 5349 C C . GLN B 2 335 ? 58.993 17.830 168.091 1.00 44.04 335 GLN B C 1
ATOM 5350 O O . GLN B 2 335 ? 60.049 17.721 167.464 1.00 36.92 335 GLN B O 1
ATOM 5356 N N . ILE B 2 336 ? 58.810 17.351 169.322 1.00 44.25 336 ILE B N 1
ATOM 5357 C CA . ILE B 2 336 ? 59.856 16.584 169.976 1.00 42.95 336 ILE B CA 1
ATOM 5358 C C . ILE B 2 336 ? 60.121 15.297 169.215 1.00 49.09 336 ILE B C 1
ATOM 5359 O O . ILE B 2 336 ? 61.268 14.949 168.936 1.00 49.21 336 ILE B O 1
ATOM 5364 N N . ALA B 2 337 ? 59.048 14.612 168.839 1.00 54.17 337 ALA B N 1
ATOM 5365 C CA . ALA B 2 337 ? 59.179 13.348 168.122 1.00 49.89 337 ALA B CA 1
ATOM 5366 C C . ALA B 2 337 ? 59.774 13.551 166.733 1.00 46.77 337 ALA B C 1
ATOM 5367 O O . ALA B 2 337 ? 60.440 12.664 166.203 1.00 48.45 337 ALA B O 1
ATOM 5369 N N . LYS B 2 338 ? 59.519 14.706 166.135 1.00 46.76 338 LYS B N 1
ATOM 5370 C CA . LYS B 2 338 ? 60.063 14.990 164.825 1.00 36.07 338 LYS B CA 1
ATOM 5371 C C . LYS B 2 338 ? 61.540 15.397 164.866 1.00 41.93 338 LYS B C 1
ATOM 5372 O O . LYS B 2 338 ? 62.201 15.353 163.840 1.00 42.45 338 LYS B O 1
ATOM 5378 N N . ARG B 2 339 ? 62.058 15.760 166.045 1.00 41.41 339 ARG B N 1
ATOM 5379 C CA . ARG B 2 339 ? 63.381 16.393 166.162 1.00 36.13 339 ARG B CA 1
ATOM 5380 C C . ARG B 2 339 ? 64.502 15.431 165.914 1.00 35.99 339 ARG B C 1
ATOM 5381 O O . ARG B 2 339 ? 64.483 14.348 166.472 1.00 43.72 339 ARG B O 1
ATOM 5389 N N . ASN B 2 340 ? 65.498 15.833 165.120 1.00 35.56 340 ASN B N 1
ATOM 5390 C CA . ASN B 2 340 ? 66.638 14.961 164.878 1.00 37.66 340 ASN B CA 1
ATOM 5391 C C . ASN B 2 340 ? 68.017 15.630 164.738 1.00 38.26 340 ASN B C 1
ATOM 5392 O O . ASN B 2 340 ? 68.349 16.138 163.667 1.00 44.13 340 ASN B O 1
ATOM 5397 N N . ILE B 2 341 ? 68.856 15.599 165.769 1.00 37.30 341 ILE B N 1
ATOM 5398 C CA . ILE B 2 341 ? 70.100 16.376 165.671 1.00 35.39 341 ILE B CA 1
ATOM 5399 C C . ILE B 2 341 ? 71.237 15.587 165.076 1.00 51.16 341 ILE B C 1
ATOM 5400 O O . ILE B 2 341 ? 72.357 16.084 164.986 1.00 47.40 341 ILE B O 1
ATOM 5405 N N . LYS B 2 342 ? 70.987 14.344 164.697 1.00 52.53 342 LYS B N 1
ATOM 5406 C CA . LYS B 2 342 ? 72.095 13.568 164.183 1.00 55.22 342 LYS B CA 1
ATOM 5407 C C . LYS B 2 342 ? 72.369 14.230 162.849 1.00 53.78 342 LYS B C 1
ATOM 5408 O O . LYS B 2 342 ? 71.431 14.624 162.151 1.00 63.70 342 LYS B O 1
ATOM 5414 N N . GLY B 2 343 ? 73.619 14.454 162.504 1.00 34.09 343 GLY B N 1
ATOM 5415 C CA . GLY B 2 343 ? 73.812 15.095 161.221 1.00 33.63 343 GLY B CA 1
ATOM 5416 C C . GLY B 2 343 ? 73.911 16.599 161.312 1.00 44.76 343 GLY B C 1
ATOM 5417 O O . GLY B 2 343 ? 74.745 17.186 160.641 1.00 42.83 343 GLY B O 1
ATOM 5418 N N . LYS B 2 344 ? 73.038 17.255 162.066 1.00 40.09 344 LYS B N 1
ATOM 5419 C CA . LYS B 2 344 ? 73.404 18.608 162.474 1.00 38.42 344 LYS B CA 1
ATOM 5420 C C . LYS B 2 344 ? 74.684 18.466 163.315 1.00 39.96 344 LYS B C 1
ATOM 5421 O O . LYS B 2 344 ? 75.702 19.067 162.989 1.00 39.06 344 LYS B O 1
ATOM 5427 N N . LEU B 2 345 ? 74.650 17.608 164.343 1.00 34.59 345 LEU B N 1
ATOM 5428 C CA . LEU B 2 345 ? 75.840 17.291 165.155 1.00 41.20 345 LEU B CA 1
ATOM 5429 C C . LEU B 2 345 ? 77.049 16.796 164.351 1.00 40.86 345 LEU B C 1
ATOM 5430 O O . LEU B 2 345 ? 78.183 17.065 164.735 1.00 34.61 345 LEU B O 1
ATOM 5435 N N . ARG B 2 346 ? 76.827 16.030 163.281 1.00 44.40 346 ARG B N 1
ATOM 5436 C CA . ARG B 2 346 ? 77.944 15.592 162.446 1.00 38.51 346 ARG B CA 1
ATOM 5437 C C . ARG B 2 346 ? 78.573 16.818 161.754 1.00 34.73 346 ARG B C 1
ATOM 5438 O O . ARG B 2 346 ? 79.783 16.979 161.793 1.00 37.85 346 ARG B O 1
ATOM 5446 N N . CYS B 2 347 ? 77.786 17.722 161.181 1.00 33.38 347 CYS B N 1
ATOM 5447 C CA . CYS B 2 347 ? 78.396 18.909 160.579 1.00 33.19 347 CYS B CA 1
ATOM 5448 C C . CYS B 2 347 ? 79.036 19.802 161.655 1.00 35.83 347 CYS B C 1
ATOM 5449 O O . CYS B 2 347 ? 80.152 20.280 161.485 1.00 33.92 347 CYS B O 1
ATOM 5452 N N . SER B 2 348 ? 78.330 20.013 162.766 1.00 37.75 348 SER B N 1
ATOM 5453 C CA . SER B 2 348 ? 78.857 20.785 163.907 1.00 36.83 348 SER B CA 1
ATOM 5454 C C . SER B 2 348 ? 80.253 20.306 164.246 1.00 39.84 348 SER B C 1
ATOM 5455 O O . SER B 2 348 ? 81.146 21.115 164.425 1.00 36.71 348 SER B O 1
ATOM 5458 N N . ILE B 2 349 ? 80.426 18.984 164.285 1.00 41.72 349 ILE B N 1
ATOM 5459 C CA . ILE B 2 349 ? 81.708 18.336 164.561 1.00 41.02 349 ILE B CA 1
ATOM 5460 C C . ILE B 2 349 ? 82.758 18.547 163.474 1.00 38.98 349 ILE B C 1
ATOM 5461 O O . ILE B 2 349 ? 83.879 18.953 163.778 1.00 39.46 349 ILE B O 1
ATOM 5466 N N . ASN B 2 350 ? 82.427 18.245 162.219 1.00 39.85 350 ASN B N 1
ATOM 5467 C CA . ASN B 2 350 ? 83.388 18.455 161.134 1.00 42.77 350 ASN B CA 1
ATOM 5468 C C . ASN B 2 350 ? 83.785 19.923 161.019 1.00 46.85 350 ASN B C 1
ATOM 5469 O O . ASN B 2 350 ? 84.904 20.258 160.624 1.00 49.30 350 ASN B O 1
ATOM 5474 N N . ASP B 2 351 ? 82.858 20.810 161.346 1.00 43.20 351 ASP B N 1
ATOM 5475 C CA . ASP B 2 351 ? 83.097 22.206 161.057 1.00 45.00 351 ASP B CA 1
ATOM 5476 C C . ASP B 2 351 ? 84.175 22.740 161.964 1.00 40.46 351 ASP B C 1
ATOM 5477 O O . ASP B 2 351 ? 85.017 23.547 161.552 1.00 36.29 351 ASP B O 1
ATOM 5482 N N . TRP B 2 352 ? 84.107 22.277 163.207 1.00 34.25 352 TRP B N 1
ATOM 5483 C CA . TRP B 2 352 ? 84.977 22.711 164.278 1.00 34.70 352 TRP B CA 1
ATOM 5484 C C . TRP B 2 352 ? 86.316 22.106 164.018 1.00 38.49 352 TRP B C 1
ATOM 5485 O O . TRP B 2 352 ? 87.344 22.717 164.289 1.00 48.04 352 TRP B O 1
ATOM 5496 N N . ALA B 2 353 ? 86.285 20.890 163.490 1.00 34.26 353 ALA B N 1
ATOM 5497 C CA . ALA B 2 353 ? 87.491 20.177 163.129 1.00 34.09 353 ALA B CA 1
ATOM 5498 C C . ALA B 2 353 ? 88.281 20.879 162.025 1.00 51.06 353 ALA B C 1
ATOM 5499 O O . ALA B 2 353 ? 89.505 20.896 162.058 1.00 52.88 353 ALA B O 1
ATOM 5501 N N . ILE B 2 354 ? 87.585 21.466 161.059 1.00 33.50 354 ILE B N 1
ATOM 5502 C CA . ILE B 2 354 ? 88.235 22.236 160.015 1.00 33.28 354 ILE B CA 1
ATOM 5503 C C . ILE B 2 354 ? 88.874 23.487 160.607 1.00 49.07 354 ILE B C 1
ATOM 5504 O O . ILE B 2 354 ? 90.012 23.848 160.296 1.00 56.50 354 ILE B O 1
ATOM 5509 N N . ASN B 2 355 ? 88.113 24.150 161.464 1.00 43.69 355 ASN B N 1
ATOM 5510 C CA . ASN B 2 355 ? 88.513 25.419 162.031 1.00 44.11 355 ASN B CA 1
ATOM 5511 C C . ASN B 2 355 ? 89.842 25.281 162.706 1.00 46.34 355 ASN B C 1
ATOM 5512 O O . ASN B 2 355 ? 90.726 26.125 162.544 1.00 53.59 355 ASN B O 1
ATOM 5517 N N . ALA B 2 356 ? 89.976 24.200 163.464 1.00 34.75 356 ALA B N 1
ATOM 5518 C CA . ALA B 2 356 ? 91.221 23.907 164.142 1.00 35.02 356 ALA B CA 1
ATOM 5519 C C . ALA B 2 356 ? 92.394 23.848 163.156 1.00 34.71 356 ALA B C 1
ATOM 5520 O O . ALA B 2 356 ? 93.489 24.346 163.420 1.00 35.09 356 ALA B O 1
ATOM 5522 N N . LYS B 2 357 ? 92.163 23.204 162.027 1.00 34.20 357 LYS B N 1
ATOM 5523 C CA . LYS B 2 357 ? 93.193 23.077 161.016 1.00 35.70 357 LYS B CA 1
ATOM 5524 C C . LYS B 2 357 ? 93.469 24.444 160.409 1.00 37.65 357 LYS B C 1
ATOM 5525 O O . LYS B 2 357 ? 94.615 24.756 160.109 1.00 43.77 357 LYS B O 1
ATOM 5531 N N . LEU B 2 358 ? 92.433 25.260 160.238 1.00 33.96 358 LEU B N 1
ATOM 5532 C CA . LEU B 2 358 ? 92.598 26.639 159.756 1.00 34.08 358 LEU B CA 1
ATOM 5533 C C . LEU B 2 358 ? 93.359 27.549 160.734 1.00 38.83 358 LEU B C 1
ATOM 5534 O O . LEU B 2 358 ? 94.260 28.301 160.350 1.00 37.07 358 LEU B O 1
ATOM 5539 N N . LEU B 2 359 ? 92.983 27.471 162.006 1.00 37.55 359 LEU B N 1
ATOM 5540 C CA . LEU B 2 359 ? 93.636 28.233 163.054 1.00 40.11 359 LEU B CA 1
ATOM 5541 C C . LEU B 2 359 ? 95.110 27.894 163.101 1.00 47.87 359 LEU B C 1
ATOM 5542 O O . LEU B 2 359 ? 95.942 28.774 163.268 1.00 50.99 359 LEU B O 1
ATOM 5547 N N . ALA B 2 360 ? 95.421 26.608 162.957 1.00 51.53 360 ALA B N 1
ATOM 5548 C CA . ALA B 2 360 ? 96.798 26.107 162.951 1.00 47.76 360 ALA B CA 1
ATOM 5549 C C . ALA B 2 360 ? 97.664 26.698 161.822 1.00 44.62 360 ALA B C 1
ATOM 5550 O O . ALA B 2 360 ? 98.892 26.694 161.913 1.00 50.56 360 ALA B O 1
ATOM 5552 N N . ILE B 2 361 ? 97.060 27.161 160.740 1.00 34.83 361 ILE B N 1
ATOM 5553 C CA . ILE B 2 361 ? 97.857 27.890 159.777 1.00 34.76 361 ILE B CA 1
ATOM 5554 C C . ILE B 2 361 ? 98.275 29.223 160.406 1.00 52.66 361 ILE B C 1
ATOM 5555 O O . ILE B 2 361 ? 97.443 29.919 160.981 1.00 58.98 361 ILE B O 1
ATOM 5560 N N . PRO B 2 362 ? 99.576 29.567 160.334 1.00 52.20 362 PRO B N 1
ATOM 5561 C CA . PRO B 2 362 ? 100.084 30.770 160.995 1.00 46.74 362 PRO B CA 1
ATOM 5562 C C . PRO B 2 362 ? 99.563 32.048 160.358 1.00 46.81 362 PRO B C 1
ATOM 5563 O O . PRO B 2 362 ? 99.436 32.109 159.128 1.00 45.23 362 PRO B O 1
ATOM 5567 N N . TYR B 2 363 ? 99.240 33.039 161.184 1.00 50.70 363 TYR B N 1
ATOM 5568 C CA . TYR B 2 363 ? 98.712 34.307 160.686 1.00 52.51 363 TYR B CA 1
ATOM 5569 C C . TYR B 2 363 ? 99.631 34.852 159.600 1.00 50.44 363 TYR B C 1
ATOM 5570 O O . TYR B 2 363 ? 99.155 35.284 158.545 1.00 43.33 363 TYR B O 1
ATOM 5579 N N . SER B 2 364 ? 100.938 34.819 159.896 1.00 52.60 364 SER B N 1
ATOM 5580 C CA . SER B 2 364 ? 102.022 35.158 158.968 1.00 51.53 364 SER B CA 1
ATOM 5581 C C . SER B 2 364 ? 101.698 34.732 157.550 1.00 51.91 364 SER B C 1
ATOM 5582 O O . SER B 2 364 ? 101.778 35.521 156.597 1.00 50.70 364 SER B O 1
ATOM 5585 N N . GLU B 2 365 ? 101.283 33.465 157.460 1.00 52.71 365 GLU B N 1
ATOM 5586 C CA . GLU B 2 365 ? 101.199 32.700 156.215 1.00 51.78 365 GLU B CA 1
ATOM 5587 C C . GLU B 2 365 ? 99.880 32.796 155.473 1.00 50.29 365 GLU B C 1
ATOM 5588 O O . GLU B 2 365 ? 99.753 32.270 154.368 1.00 52.43 365 GLU B O 1
ATOM 5594 N N . LEU B 2 366 ? 98.906 33.465 156.075 1.00 46.52 366 LEU B N 1
ATOM 5595 C CA . LEU B 2 366 ? 97.623 33.687 155.421 1.00 45.52 366 LEU B CA 1
ATOM 5596 C C . LEU B 2 366 ? 97.794 34.492 154.147 1.00 50.61 366 LEU B C 1
ATOM 5597 O O . LEU B 2 366 ? 98.278 35.632 154.176 1.00 56.01 366 LEU B O 1
ATOM 5602 N N . GLY B 2 367 ? 97.399 33.913 153.023 1.00 44.56 367 GLY B N 1
ATOM 5603 C CA . GLY B 2 367 ? 97.580 34.611 151.772 1.00 45.77 367 GLY B CA 1
ATOM 5604 C C . GLY B 2 367 ? 97.110 33.845 150.566 1.00 46.60 367 GLY B C 1
ATOM 5605 O O . GLY B 2 367 ? 96.795 32.666 150.647 1.00 48.41 367 GLY B O 1
ATOM 5606 N N . GLU B 2 368 ? 97.046 34.555 149.449 1.00 49.60 368 GLU B N 1
ATOM 5607 C CA . GLU B 2 368 ? 96.410 34.091 148.234 1.00 55.27 368 GLU B CA 1
ATOM 5608 C C . GLU B 2 368 ? 97.166 32.957 147.548 1.00 56.10 368 GLU B C 1
ATOM 5609 O O . GLU B 2 368 ? 96.752 32.516 146.481 1.00 57.78 368 GLU B O 1
ATOM 5615 N N . GLU B 2 369 ? 98.270 32.482 148.132 1.00 58.13 369 GLU B N 1
ATOM 5616 C CA . GLU B 2 369 ? 98.987 31.364 147.515 1.00 60.09 369 GLU B CA 1
ATOM 5617 C C . GLU B 2 369 ? 99.263 30.216 148.489 1.00 58.34 369 GLU B C 1
ATOM 5618 O O . GLU B 2 369 ? 99.987 29.261 148.175 1.00 57.37 369 GLU B O 1
ATOM 5624 N N . ASN B 2 370 ? 98.588 30.275 149.629 1.00 53.37 370 ASN B N 1
ATOM 5625 C CA . ASN B 2 370 ? 98.573 29.208 150.616 1.00 48.42 370 ASN B CA 1
ATOM 5626 C C . ASN B 2 370 ? 97.514 28.162 150.259 1.00 51.48 370 ASN B C 1
ATOM 5627 O O . ASN B 2 370 ? 96.411 28.182 150.798 1.00 54.21 370 ASN B O 1
ATOM 5632 N N . TYR B 2 371 ? 97.823 27.265 149.331 1.00 50.45 371 TYR B N 1
ATOM 5633 C CA . TYR B 2 371 ? 96.794 26.364 148.811 1.00 47.25 371 TYR B CA 1
ATOM 5634 C C . TYR B 2 371 ? 96.357 25.294 149.811 1.00 47.15 371 TYR B C 1
ATOM 5635 O O . TYR B 2 371 ? 95.429 24.516 149.561 1.00 44.87 371 TYR B O 1
ATOM 5644 N N . GLU B 2 372 ? 96.963 25.306 150.984 1.00 49.37 372 GLU B N 1
ATOM 5645 C CA . GLU B 2 372 ? 96.485 24.428 152.018 1.00 53.68 372 GLU B CA 1
ATOM 5646 C C . GLU B 2 372 ? 95.372 25.175 152.717 1.00 58.01 372 GLU B C 1
ATOM 5647 O O . GLU B 2 372 ? 94.345 24.586 153.071 1.00 62.35 372 GLU B O 1
ATOM 5653 N N . LEU B 2 373 ? 95.551 26.483 152.866 1.00 52.12 373 LEU B N 1
ATOM 5654 C CA . LEU B 2 373 ? 94.486 27.332 153.392 1.00 50.95 373 LEU B CA 1
ATOM 5655 C C . LEU B 2 373 ? 93.255 27.258 152.518 1.00 50.55 373 LEU B C 1
ATOM 5656 O O . LEU B 2 373 ? 92.166 26.917 152.979 1.00 53.73 373 LEU B O 1
ATOM 5661 N N . LYS B 2 374 ? 93.455 27.533 151.235 1.00 49.48 374 LYS B N 1
ATOM 5662 C CA . LYS B 2 374 ? 92.386 27.473 150.253 1.00 45.34 374 LYS B CA 1
ATOM 5663 C C . LYS B 2 374 ? 91.646 26.122 150.256 1.00 47.74 374 LYS B C 1
ATOM 5664 O O . LYS B 2 374 ? 90.422 26.073 150.158 1.00 48.56 374 LYS B O 1
ATOM 5670 N N . ASN B 2 375 ? 92.384 25.026 150.376 1.00 47.43 375 ASN B N 1
ATOM 5671 C CA . ASN B 2 375 ? 91.746 23.720 150.481 1.00 49.94 375 ASN B CA 1
ATOM 5672 C C . ASN B 2 375 ? 90.837 23.606 151.695 1.00 42.64 375 ASN B C 1
ATOM 5673 O O . ASN B 2 375 ? 89.660 23.304 151.573 1.00 34.21 375 ASN B O 1
ATOM 5678 N N . LEU B 2 376 ? 91.402 23.851 152.867 1.00 46.98 376 LEU B N 1
ATOM 5679 C CA . LEU B 2 376 ? 90.638 23.911 154.101 1.0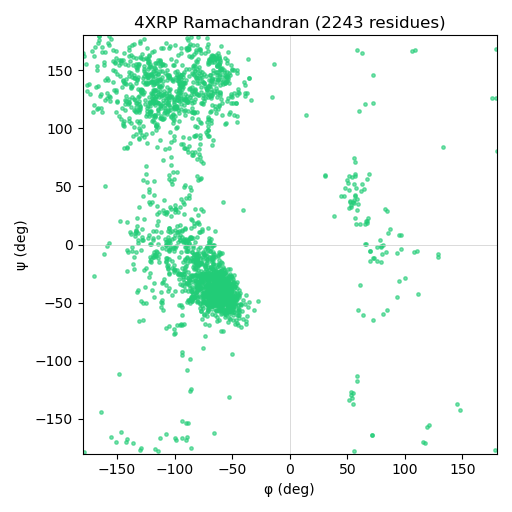0 42.01 376 LEU B CA 1
ATOM 5680 C C . LEU B 2 376 ? 89.396 24.785 154.002 1.00 43.32 376 LEU B C 1
ATOM 5681 O O . LEU B 2 376 ? 88.400 24.532 154.670 1.00 47.21 376 LEU B O 1
ATOM 5686 N N . VAL B 2 377 ? 89.445 25.836 153.199 1.00 44.15 377 VAL B N 1
ATOM 5687 C CA . VAL B 2 377 ? 88.262 26.681 153.093 1.00 40.97 377 VAL B CA 1
ATOM 5688 C C . VAL B 2 377 ? 87.237 26.006 152.220 1.00 45.24 377 VAL B C 1
ATOM 5689 O O . VAL B 2 377 ? 86.134 25.762 152.685 1.00 48.82 377 VAL B O 1
ATOM 5693 N N . LEU B 2 378 ? 87.612 25.674 150.979 1.00 43.36 378 LEU B N 1
ATOM 5694 C CA . LEU B 2 378 ? 86.720 24.950 150.068 1.00 43.52 378 LEU B CA 1
ATOM 5695 C C . LEU B 2 378 ? 86.070 23.794 150.815 1.00 42.47 378 LEU B C 1
ATOM 5696 O O . LEU B 2 378 ? 84.866 23.591 150.710 1.00 41.81 378 LEU B O 1
ATOM 5701 N N . ASP B 2 379 ? 86.879 23.059 151.578 1.00 41.89 379 ASP B N 1
ATOM 5702 C CA . ASP B 2 379 ? 86.364 22.062 152.500 1.00 39.73 379 ASP B CA 1
ATOM 5703 C C . ASP B 2 379 ? 85.203 22.647 153.288 1.00 33.64 379 ASP B C 1
ATOM 5704 O O . ASP B 2 379 ? 84.081 22.170 153.153 1.00 33.65 379 ASP B O 1
ATOM 5709 N N . ARG B 2 380 ? 85.458 23.711 154.049 1.00 32.73 380 ARG B N 1
ATOM 5710 C CA . ARG B 2 380 ? 84.433 24.307 154.917 1.00 36.40 380 ARG B CA 1
ATOM 5711 C C . ARG B 2 380 ? 83.204 24.749 154.172 1.00 39.87 380 ARG B C 1
ATOM 5712 O O . ARG B 2 380 ? 82.081 24.542 154.627 1.00 41.66 380 ARG B O 1
ATOM 5720 N N . ILE B 2 381 ? 83.430 25.370 153.024 1.00 39.26 381 ILE B N 1
ATOM 5721 C CA . ILE B 2 381 ? 82.354 25.905 152.214 1.00 39.96 381 ILE B CA 1
ATOM 5722 C C . ILE B 2 381 ? 81.457 24.796 151.718 1.00 31.55 381 ILE B C 1
ATOM 5723 O O . ILE B 2 381 ? 80.250 24.906 151.801 1.00 35.14 381 ILE B O 1
ATOM 5728 N N . LEU B 2 382 ? 82.039 23.730 151.206 1.00 31.35 382 LEU B N 1
ATOM 5729 C CA . LEU B 2 382 ? 81.254 22.590 150.779 1.00 31.18 382 LEU B CA 1
ATOM 5730 C C . LEU B 2 382 ? 80.345 22.090 151.888 1.00 42.14 382 LEU B C 1
ATOM 5731 O O . LEU B 2 382 ? 79.207 21.669 151.655 1.00 41.86 382 LEU B O 1
ATOM 5736 N N . GLY B 2 383 ? 80.876 22.130 153.094 1.00 31.50 383 GLY B N 1
ATOM 5737 C CA . GLY B 2 383 ? 80.207 21.586 154.246 1.00 31.68 383 GLY B CA 1
ATOM 5738 C C . GLY B 2 383 ? 79.263 22.593 154.836 1.00 44.84 383 GLY B C 1
ATOM 5739 O O . GLY B 2 383 ? 78.491 22.264 155.751 1.00 43.99 383 GLY B O 1
ATOM 5740 N N . GLU B 2 384 ? 79.396 23.835 154.355 1.00 46.42 384 GLU B N 1
ATOM 5741 C CA . GLU B 2 384 ? 78.422 24.894 154.603 1.00 42.81 384 GLU B CA 1
ATOM 5742 C C . GLU B 2 384 ? 77.189 24.563 153.789 1.00 41.29 384 GLU B C 1
ATOM 5743 O O . GLU B 2 384 ? 76.090 24.626 154.299 1.00 39.46 384 GLU B O 1
ATOM 5749 N N . GLU B 2 385 ? 77.374 24.174 152.529 1.00 45.23 385 GLU B N 1
ATOM 5750 C CA . GLU B 2 385 ? 76.233 23.859 151.687 1.00 49.83 385 GLU B CA 1
ATOM 5751 C C . GLU B 2 385 ? 75.503 22.614 152.181 1.00 43.92 385 GLU B C 1
ATOM 5752 O O . GLU B 2 385 ? 74.279 22.546 152.158 1.00 50.47 385 GLU B O 1
ATOM 5758 N N . ILE B 2 386 ? 76.251 21.643 152.661 1.00 39.80 386 ILE B N 1
ATOM 5759 C CA . ILE B 2 386 ? 75.660 20.435 153.228 1.00 39.56 386 ILE B CA 1
ATOM 5760 C C . ILE B 2 386 ? 74.781 20.753 154.432 1.00 36.18 386 ILE B C 1
ATOM 5761 O O . ILE B 2 386 ? 73.664 20.272 154.535 1.00 31.84 386 ILE B O 1
ATOM 5766 N N . GLU B 2 387 ? 75.306 21.553 155.353 1.00 41.23 387 GLU B N 1
ATOM 5767 C CA . GLU B 2 387 ? 74.646 21.817 156.638 1.00 39.29 387 GLU B CA 1
ATOM 5768 C C . GLU B 2 387 ? 73.520 22.815 156.495 1.00 37.50 387 GLU B C 1
ATOM 5769 O O . GLU B 2 387 ? 72.732 22.983 157.421 1.00 40.02 387 GLU B O 1
ATOM 5775 N N . ASN B 2 388 ? 73.449 23.468 155.333 1.00 38.29 388 ASN B N 1
ATOM 5776 C CA . ASN B 2 388 ? 72.422 24.475 155.059 1.00 40.02 388 ASN B CA 1
ATOM 5777 C C . ASN B 2 388 ? 71.112 23.825 154.684 1.00 43.67 388 ASN B C 1
ATOM 5778 O O . ASN B 2 388 ? 70.067 24.467 154.687 1.00 46.42 388 ASN B O 1
ATOM 5783 N N . GLN B 2 389 ? 71.195 22.535 154.372 1.00 45.71 389 GLN B N 1
ATOM 5784 C CA . GLN B 2 389 ? 70.061 21.726 153.952 1.00 44.56 389 GLN B CA 1
ATOM 5785 C C . GLN B 2 389 ? 69.336 21.090 155.146 1.00 46.13 389 GLN B C 1
ATOM 5786 O O . GLN B 2 389 ? 68.309 20.405 154.992 1.00 48.79 389 GLN B O 1
ATOM 5792 N N . LEU B 2 390 ? 69.867 21.301 156.339 1.00 38.80 390 LEU B N 1
ATOM 5793 C CA . LEU B 2 390 ? 69.288 20.649 157.488 1.00 37.53 390 LEU B CA 1
ATOM 5794 C C . LEU B 2 390 ? 68.120 21.449 158.012 1.00 36.89 390 LEU B C 1
ATOM 5795 O O . LEU B 2 390 ? 67.907 22.583 157.581 1.00 32.90 390 LEU B O 1
ATOM 5800 N N . ASP B 2 391 ? 67.404 20.858 158.974 1.00 36.85 391 ASP B N 1
ATOM 5801 C CA . ASP B 2 391 ? 66.282 21.507 159.652 1.00 33.53 391 ASP B CA 1
ATOM 5802 C C . ASP B 2 391 ? 66.624 22.943 160.055 1.00 37.94 391 ASP B C 1
ATOM 5803 O O . ASP B 2 391 ? 67.453 23.187 160.920 1.00 45.15 391 ASP B O 1
ATOM 5808 N N . SER B 2 392 ? 65.992 23.899 159.400 1.00 37.31 392 SER B N 1
ATOM 5809 C CA . SER B 2 392 ? 66.318 25.298 159.617 1.00 42.21 392 SER B CA 1
ATOM 5810 C C . SER B 2 392 ? 66.178 25.720 161.097 1.00 42.21 392 SER B C 1
ATOM 5811 O O . SER B 2 392 ? 66.756 26.715 161.525 1.00 45.32 392 SER B O 1
ATOM 5814 N N . ARG B 2 393 ? 65.410 24.975 161.877 1.00 37.02 393 ARG B N 1
ATOM 5815 C CA . ARG B 2 393 ? 65.198 25.344 163.267 1.00 40.50 393 ARG B CA 1
ATOM 5816 C C . ARG B 2 393 ? 66.206 24.675 164.239 1.00 54.59 393 ARG B C 1
ATOM 5817 O O . ARG B 2 393 ? 65.865 24.335 165.364 1.00 56.34 393 ARG B O 1
ATOM 5825 N N . LEU B 2 394 ? 67.453 24.523 163.826 1.00 53.74 394 LEU B N 1
ATOM 5826 C CA . LEU B 2 394 ? 68.451 23.860 164.658 1.00 54.53 394 LEU B CA 1
ATOM 5827 C C . LEU B 2 394 ? 69.712 24.703 164.748 1.00 66.29 394 LEU B C 1
ATOM 5828 O O . LEU B 2 394 ? 70.017 25.582 163.928 1.00 68.69 394 LEU B O 1
ATOM 5834 N N . MET C 3 1 ? 41.640 31.700 158.378 1.00 38.96 1 MET C N 1
ATOM 5835 C CA . MET C 3 1 ? 40.819 32.449 157.431 1.00 36.54 1 MET C CA 1
ATOM 5836 C C . MET C 3 1 ? 39.529 32.896 158.058 1.00 41.54 1 MET C C 1
ATOM 5837 O O . MET C 3 1 ? 38.795 32.091 158.626 1.00 49.83 1 MET C O 1
ATOM 5842 N N . ILE C 3 2 ? 39.236 34.180 157.951 1.00 36.74 2 ILE C N 1
ATOM 5843 C CA . ILE C 3 2 ? 38.061 34.706 158.599 1.00 37.52 2 ILE C CA 1
ATOM 5844 C C . ILE C 3 2 ? 37.303 35.592 157.635 1.00 46.63 2 ILE C C 1
ATOM 5845 O O . ILE C 3 2 ? 37.805 36.596 157.156 1.00 55.41 2 ILE C O 1
ATOM 5850 N N . LEU C 3 3 ? 36.082 35.170 157.353 1.00 49.95 3 LEU C N 1
ATOM 5851 C CA . LEU C 3 3 ? 35.194 35.760 156.374 1.00 45.28 3 LEU C CA 1
ATOM 5852 C C . LEU C 3 3 ? 33.933 36.252 157.064 1.00 51.57 3 LEU C C 1
ATOM 5853 O O . LEU C 3 3 ? 33.301 35.495 157.809 1.00 52.32 3 LEU C O 1
ATOM 5858 N N . GLN C 3 4 ? 33.559 37.507 156.846 1.00 54.94 4 GLN C N 1
ATOM 5859 C CA . GLN C 3 4 ? 32.331 38.032 157.452 1.00 53.62 4 GLN C CA 1
ATOM 5860 C C . GLN C 3 4 ? 31.420 38.572 156.370 1.00 49.71 4 GLN C C 1
ATOM 5861 O O . GLN C 3 4 ? 31.748 39.572 155.718 1.00 45.99 4 GLN C O 1
ATOM 5867 N N . ILE C 3 5 ? 30.261 37.933 156.211 1.00 48.86 5 ILE C N 1
ATOM 5868 C CA . ILE C 3 5 ? 29.326 38.330 155.177 1.00 49.54 5 ILE C CA 1
ATOM 5869 C C . ILE C 3 5 ? 28.207 39.201 155.757 1.00 59.59 5 ILE C C 1
ATOM 5870 O O . ILE C 3 5 ? 27.468 38.755 156.630 1.00 61.13 5 ILE C O 1
ATOM 5875 N N . HIS C 3 6 ? 28.121 40.448 155.261 1.00 65.25 6 HIS C N 1
ATOM 5876 C CA . HIS C 3 6 ? 27.164 41.472 155.712 1.00 63.78 6 HIS C CA 1
ATOM 5877 C C . HIS C 3 6 ? 26.134 41.864 154.657 1.00 65.39 6 HIS C C 1
ATOM 5878 O O . HIS C 3 6 ? 26.477 42.101 153.496 1.00 62.64 6 HIS C O 1
ATOM 5885 N N . SER C 3 7 ? 24.876 41.960 155.095 1.00 73.95 7 SER C N 1
ATOM 5886 C CA . SER C 3 7 ? 23.767 42.437 154.266 1.00 77.13 7 SER C CA 1
ATOM 5887 C C . SER C 3 7 ? 22.521 42.715 155.097 1.00 80.08 7 SER C C 1
ATOM 5888 O O . SER C 3 7 ? 22.167 41.890 155.929 1.00 84.42 7 SER C O 1
ATOM 5891 N N . GLN C 3 8 ? 21.835 43.839 154.861 1.00 78.95 8 GLN C N 1
ATOM 5892 C CA . GLN C 3 8 ? 20.637 44.139 155.647 1.00 76.97 8 GLN C CA 1
ATOM 5893 C C . GLN C 3 8 ? 19.376 43.526 154.991 1.00 71.76 8 GLN C C 1
ATOM 5894 O O . GLN C 3 8 ? 18.267 43.703 155.483 1.00 74.77 8 GLN C O 1
ATOM 5900 N N . ASN C 3 9 ? 19.573 42.779 153.903 1.00 65.62 9 ASN C N 1
ATOM 5901 C CA . ASN C 3 9 ? 18.598 41.824 153.370 1.00 60.14 9 ASN C CA 1
ATOM 5902 C C . ASN C 3 9 ? 18.004 40.994 154.504 1.00 75.15 9 ASN C C 1
ATOM 5903 O O . ASN C 3 9 ? 18.729 40.574 155.395 1.00 79.02 9 ASN C O 1
ATOM 5908 N N . PRO C 3 10 ? 16.669 40.820 154.520 1.00 85.63 10 PRO C N 1
ATOM 5909 C CA . PRO C 3 10 ? 16.043 39.965 155.535 1.00 82.92 10 PRO C CA 1
ATOM 5910 C C . PRO C 3 10 ? 16.297 38.486 155.316 1.00 80.16 10 PRO C C 1
ATOM 5911 O O . PRO C 3 10 ? 16.462 37.754 156.278 1.00 78.30 10 PRO C O 1
ATOM 5915 N N . HIS C 3 11 ? 16.347 38.057 154.063 1.00 77.52 11 HIS C N 1
ATOM 5916 C CA . HIS C 3 11 ? 16.533 36.642 153.762 1.00 82.23 11 HIS C CA 1
ATOM 5917 C C . HIS C 3 11 ? 17.972 36.282 153.389 1.00 81.85 11 HIS C C 1
ATOM 5918 O O . HIS C 3 11 ? 18.195 35.357 152.598 1.00 84.14 11 HIS C O 1
ATOM 5925 N N . LEU C 3 12 ? 18.942 37.007 153.942 1.00 73.21 12 LEU C N 1
ATOM 5926 C CA . LEU C 3 12 ? 20.342 36.807 153.573 1.00 60.70 12 LEU C CA 1
ATOM 5927 C C . LEU C 3 12 ? 20.747 35.346 153.705 1.00 56.63 12 LEU C C 1
ATOM 5928 O O . LEU C 3 12 ? 21.261 34.741 152.768 1.00 55.44 12 LEU C O 1
ATOM 5933 N N . LEU C 3 13 ? 20.463 34.778 154.863 1.00 51.37 13 LEU C N 1
ATOM 5934 C CA . LEU C 3 13 ? 20.874 33.429 155.159 1.00 47.78 13 LEU C CA 1
ATOM 5935 C C . LEU C 3 13 ? 20.267 32.425 154.191 1.00 54.32 13 LEU C C 1
ATOM 5936 O O . LEU C 3 13 ? 20.867 31.412 153.872 1.00 61.29 13 LEU C O 1
ATOM 5941 N N . ASP C 3 14 ? 19.071 32.693 153.712 1.00 62.54 14 ASP C N 1
ATOM 5942 C CA . ASP C 3 14 ? 18.468 31.765 152.771 1.00 69.97 14 ASP C CA 1
ATOM 5943 C C . ASP C 3 14 ? 19.285 31.714 151.488 1.00 65.99 14 ASP C C 1
ATOM 5944 O O . ASP C 3 14 ? 19.432 30.664 150.884 1.00 64.52 14 ASP C O 1
ATOM 5949 N N . LEU C 3 15 ? 19.843 32.851 151.097 1.00 60.78 15 LEU C N 1
ATOM 5950 C CA . LEU C 3 15 ? 20.585 32.946 149.852 1.00 56.88 15 LEU C CA 1
ATOM 5951 C C . LEU C 3 15 ? 21.922 32.240 149.925 1.00 58.16 15 LEU C C 1
ATOM 5952 O O . LEU C 3 15 ? 22.477 31.844 148.903 1.00 61.91 15 LEU C O 1
ATOM 5957 N N . LEU C 3 16 ? 22.414 32.072 151.151 1.00 56.31 16 LEU C N 1
ATOM 5958 C CA . LEU C 3 16 ? 23.662 31.375 151.429 1.00 53.18 16 LEU C CA 1
ATOM 5959 C C . LEU C 3 16 ? 23.410 29.881 151.582 1.00 57.99 16 LEU C C 1
ATOM 5960 O O . LEU C 3 16 ? 24.331 29.106 151.838 1.00 62.05 16 LEU C O 1
ATOM 5965 N N . ASN C 3 17 ? 22.147 29.493 151.440 1.00 56.60 17 ASN C N 1
ATOM 5966 C CA . ASN C 3 17 ? 21.688 28.116 151.654 1.00 53.35 17 ASN C CA 1
ATOM 5967 C C . ASN C 3 17 ? 22.136 27.579 152.999 1.00 42.09 17 ASN C C 1
ATOM 5968 O O . ASN C 3 17 ? 22.367 26.392 153.127 1.00 38.69 17 ASN C O 1
ATOM 5973 N N . LYS C 3 18 ? 22.251 28.470 153.985 1.00 44.77 18 LYS C N 1
ATOM 5974 C CA . LYS C 3 18 ? 22.545 28.108 155.377 1.00 49.99 18 LYS C CA 1
ATOM 5975 C C . LYS C 3 18 ? 21.379 28.499 156.337 1.00 58.89 18 LYS C C 1
ATOM 5976 O O . LYS C 3 18 ? 20.971 29.659 156.398 1.00 58.38 18 LYS C O 1
ATOM 5982 N N . ASN C 3 19 ? 20.885 27.537 157.117 1.00 61.92 19 ASN C N 1
ATOM 5983 C CA . ASN C 3 19 ? 19.718 27.735 157.997 1.00 67.88 19 ASN C CA 1
ATOM 5984 C C . ASN C 3 19 ? 20.124 28.115 159.428 1.00 67.11 19 ASN C C 1
ATOM 5985 O O . ASN C 3 19 ? 20.855 27.362 160.071 1.00 72.47 19 ASN C O 1
ATOM 5990 N N . PRO C 3 20 ? 19.613 29.260 159.946 1.00 61.46 20 PRO C N 1
ATOM 5991 C CA . PRO C 3 20 ? 19.942 29.777 161.286 1.00 60.62 20 PRO C CA 1
ATOM 5992 C C . PRO C 3 20 ? 19.453 28.950 162.491 1.00 68.05 20 PRO C C 1
ATOM 5993 O O . PRO C 3 20 ? 19.905 29.220 163.609 1.00 73.12 20 PRO C O 1
ATOM 5997 N N . HIS C 3 21 ? 18.559 27.984 162.275 1.00 66.77 21 HIS C N 1
ATOM 5998 C CA . HIS C 3 21 ? 17.975 27.194 163.363 1.00 67.07 21 HIS C CA 1
ATOM 5999 C C . HIS C 3 21 ? 18.707 25.894 163.694 1.00 64.53 21 HIS C C 1
ATOM 6000 O O . HIS C 3 21 ? 18.677 25.438 164.842 1.00 67.70 21 HIS C O 1
ATOM 6007 N N . THR C 3 22 ? 19.306 25.263 162.687 1.00 60.82 22 THR C N 1
ATOM 6008 C CA . THR C 3 22 ? 20.065 24.039 162.927 1.00 62.23 22 THR C CA 1
ATOM 6009 C C . THR C 3 22 ? 21.306 24.357 163.768 1.00 59.29 22 THR C C 1
ATOM 6010 O O . THR C 3 22 ? 22.062 25.278 163.448 1.00 54.79 22 THR C O 1
ATOM 6014 N N . ASP C 3 23 ? 21.486 23.572 164.831 1.00 64.06 23 ASP C N 1
ATOM 6015 C CA . ASP C 3 23 ? 22.572 23.679 165.814 1.00 65.93 23 ASP C CA 1
ATOM 6016 C C . ASP C 3 23 ? 23.115 25.113 166.061 1.00 55.23 23 ASP C C 1
ATOM 6017 O O . ASP C 3 23 ? 24.291 25.392 165.873 1.00 60.13 23 ASP C O 1
ATOM 6022 N N . LEU C 3 24 ? 22.234 26.002 166.498 1.00 53.59 24 LEU C N 1
ATOM 6023 C CA . LEU C 3 24 ? 22.577 27.347 166.941 1.00 48.42 24 LEU C CA 1
ATOM 6024 C C . LEU C 3 24 ? 23.124 28.243 165.841 1.00 54.33 24 LEU C C 1
ATOM 6025 O O . LEU C 3 24 ? 23.695 29.299 166.129 1.00 55.75 24 LEU C O 1
ATOM 6030 N N . GLY C 3 25 ? 22.896 27.861 164.586 1.00 59.28 25 GLY C N 1
ATOM 6031 C CA . GLY C 3 25 ? 23.333 28.671 163.454 1.00 59.59 25 GLY C CA 1
ATOM 6032 C C . GLY C 3 25 ? 24.663 28.215 162.892 1.00 60.93 25 GLY C C 1
ATOM 6033 O O . GLY C 3 25 ? 25.177 28.752 161.904 1.00 59.13 25 GLY C O 1
ATOM 6034 N N . ILE C 3 26 ? 25.231 27.227 163.571 1.00 60.15 26 ILE C N 1
ATOM 6035 C CA . ILE C 3 26 ? 26.506 26.650 163.213 1.00 53.33 26 ILE C CA 1
ATOM 6036 C C . ILE C 3 26 ? 26.386 25.706 162.034 1.00 49.38 26 ILE C C 1
ATOM 6037 O O . ILE C 3 26 ? 25.501 24.875 161.978 1.00 49.19 26 ILE C O 1
ATOM 6042 N N . TYR C 3 27 ? 27.311 25.816 161.100 1.00 51.52 27 TYR C N 1
ATOM 6043 C CA . TYR C 3 27 ? 27.419 24.852 160.016 1.00 50.90 27 TYR C CA 1
ATOM 6044 C C . TYR C 3 27 ? 28.869 24.401 159.911 1.00 53.58 27 TYR C C 1
ATOM 6045 O O . TYR C 3 27 ? 29.740 25.208 159.601 1.00 60.12 27 TYR C O 1
ATOM 6054 N N . ALA C 3 28 ? 29.137 23.123 160.165 1.00 54.29 28 ALA C N 1
ATOM 6055 C CA . ALA C 3 28 ? 30.522 22.655 160.286 1.00 53.24 28 ALA C CA 1
ATOM 6056 C C . ALA C 3 28 ? 30.887 21.602 159.256 1.00 52.41 28 ALA C C 1
ATOM 6057 O O . ALA C 3 28 ? 30.120 20.670 159.022 1.00 55.91 28 ALA C O 1
ATOM 6059 N N . LYS C 3 29 ? 32.082 21.736 158.683 1.00 48.25 29 LYS C N 1
ATOM 6060 C CA . LYS C 3 29 ? 32.603 20.785 157.704 1.00 41.77 29 LYS C CA 1
ATOM 6061 C C . LYS C 3 29 ? 34.112 20.775 157.808 1.00 46.50 29 LYS C C 1
ATOM 6062 O O . LYS C 3 29 ? 34.730 21.836 157.824 1.00 52.70 29 LYS C O 1
ATOM 6068 N N . SER C 3 30 ? 34.711 19.593 157.885 1.00 45.00 30 SER C N 1
ATOM 6069 C CA . SER C 3 30 ? 36.160 19.495 157.855 1.00 43.25 30 SER C CA 1
ATOM 6070 C C . SER C 3 30 ? 36.635 19.894 156.481 1.00 36.76 30 SER C C 1
ATOM 6071 O O . SER C 3 30 ? 36.018 19.500 155.490 1.00 36.72 30 SER C O 1
ATOM 6074 N N . LEU C 3 31 ? 37.752 20.626 156.427 1.00 46.55 31 LEU C N 1
ATOM 6075 C CA . LEU C 3 31 ? 38.398 21.031 155.173 1.00 45.24 31 LEU C CA 1
ATOM 6076 C C . LEU C 3 31 ? 39.881 20.900 155.360 1.00 47.85 31 LEU C C 1
ATOM 6077 O O . LEU C 3 31 ? 40.463 21.725 156.055 1.00 51.21 31 LEU C O 1
ATOM 6082 N N . ARG C 3 32 ? 40.499 19.910 154.707 1.00 35.64 32 ARG C N 1
ATOM 6083 C CA . ARG C 3 32 ? 41.909 19.561 154.958 1.00 35.47 32 ARG C CA 1
ATOM 6084 C C . ARG C 3 32 ? 42.126 19.314 156.456 1.00 37.13 32 ARG C C 1
ATOM 6085 O O . ARG C 3 32 ? 41.397 18.549 157.082 1.00 39.27 32 ARG C O 1
ATOM 6093 N N . ASN C 3 33 ? 43.121 19.950 157.049 1.00 39.29 33 ASN C N 1
ATOM 6094 C CA . ASN C 3 33 ? 43.513 19.553 158.399 1.00 44.36 33 ASN C CA 1
ATOM 6095 C C . ASN C 3 33 ? 43.162 20.317 159.695 1.00 53.69 33 ASN C C 1
ATOM 6096 O O . ASN C 3 33 ? 43.907 20.135 160.648 1.00 63.11 33 ASN C O 1
ATOM 6101 N N . GLY C 3 34 ? 42.115 21.134 159.834 1.00 55.36 34 GLY C N 1
ATOM 6102 C CA . GLY C 3 34 ? 41.084 21.407 158.877 1.00 55.12 34 GLY C CA 1
ATOM 6103 C C . GLY C 3 34 ? 39.671 21.356 159.438 1.00 56.57 34 GLY C C 1
ATOM 6104 O O . GLY C 3 34 ? 39.038 20.309 159.364 1.00 62.78 34 GLY C O 1
ATOM 6105 N N . GLN C 3 35 ? 39.191 22.449 160.034 1.00 46.58 35 GLN C N 1
ATOM 6106 C CA . GLN C 3 35 ? 37.758 22.590 160.317 1.00 41.33 35 GLN C CA 1
ATOM 6107 C C . GLN C 3 35 ? 37.231 23.942 159.845 1.00 39.46 35 GLN C C 1
ATOM 6108 O O . GLN C 3 35 ? 37.694 24.989 160.272 1.00 42.82 35 GLN C O 1
ATOM 6114 N N . LEU C 3 36 ? 36.220 23.916 158.989 1.00 38.53 36 LEU C N 1
ATOM 6115 C CA . LEU C 3 36 ? 35.597 25.145 158.492 1.00 41.75 36 LEU C CA 1
ATOM 6116 C C . LEU C 3 36 ? 34.238 25.325 159.164 1.00 44.38 36 LEU C C 1
ATOM 6117 O O . LEU C 3 36 ? 33.399 24.422 159.130 1.00 46.13 36 LEU C O 1
ATOM 6122 N N . ILE C 3 37 ? 34.058 26.438 159.870 1.00 41.43 37 ILE C N 1
ATOM 6123 C CA . ILE C 3 37 ? 32.824 26.647 160.615 1.00 40.90 37 ILE C CA 1
ATOM 6124 C C . ILE C 3 37 ? 32.097 27.894 160.110 1.00 48.60 37 ILE C C 1
ATOM 6125 O O . ILE C 3 37 ? 32.657 29.010 160.082 1.00 51.92 37 ILE C O 1
ATOM 6130 N N . GLY C 3 38 ? 30.848 27.685 159.704 1.00 50.27 38 GLY C N 1
ATOM 6131 C CA . GLY C 3 38 ? 29.956 28.762 159.318 1.00 53.15 38 GLY C CA 1
ATOM 6132 C C . GLY C 3 38 ? 29.151 29.192 160.526 1.00 58.38 38 GLY C C 1
ATOM 6133 O O . GLY C 3 38 ? 28.840 28.370 161.390 1.00 62.49 38 GLY C O 1
ATOM 6134 N N . ASN C 3 39 ? 28.826 30.477 160.606 1.00 55.59 39 ASN C N 1
ATOM 6135 C CA . ASN C 3 39 ? 28.207 31.005 161.810 1.00 56.23 39 ASN C CA 1
ATOM 6136 C C . ASN C 3 39 ? 27.199 32.070 161.446 1.00 62.44 39 ASN C C 1
ATOM 6137 O O . ASN C 3 39 ? 27.566 33.182 161.054 1.00 63.61 39 ASN C O 1
ATOM 6142 N N . ALA C 3 40 ? 25.921 31.719 161.566 1.00 62.50 40 ALA C N 1
ATOM 6143 C CA . ALA C 3 40 ? 24.855 32.705 161.460 1.00 56.01 40 ALA C CA 1
ATOM 6144 C C . ALA C 3 40 ? 24.889 33.604 162.710 1.00 52.40 40 ALA C C 1
ATOM 6145 O O . ALA C 3 40 ? 24.307 33.318 163.744 1.00 46.21 40 ALA C O 1
ATOM 6147 N N . VAL C 3 41 ? 25.579 34.719 162.599 1.00 61.61 41 VAL C N 1
ATOM 6148 C CA . VAL C 3 41 ? 25.743 35.595 163.739 1.00 66.16 41 VAL C CA 1
ATOM 6149 C C . VAL C 3 41 ? 24.433 36.354 163.962 1.00 67.70 41 VAL C C 1
ATOM 6150 O O . VAL C 3 41 ? 24.068 36.684 165.091 1.00 73.26 41 VAL C O 1
ATOM 6154 N N . SER C 3 42 ? 23.728 36.598 162.859 1.00 60.85 42 SER C N 1
ATOM 6155 C CA . SER C 3 42 ? 22.419 37.240 162.844 1.00 54.93 42 SER C CA 1
ATOM 6156 C C . SER C 3 42 ? 21.637 36.836 161.594 1.00 60.85 42 SER C C 1
ATOM 6157 O O . SER C 3 42 ? 21.986 35.875 160.911 1.00 67.25 42 SER C O 1
ATOM 6160 N N . ALA C 3 43 ? 20.561 37.551 161.291 1.00 63.17 43 ALA C N 1
ATOM 6161 C CA . ALA C 3 43 ? 19.860 37.308 160.033 1.00 65.70 43 ALA C CA 1
ATOM 6162 C C . ALA C 3 43 ? 20.596 38.014 158.925 1.00 68.97 43 ALA C C 1
ATOM 6163 O O . ALA C 3 43 ? 20.364 37.731 157.749 1.00 72.90 43 ALA C O 1
ATOM 6165 N N . TYR C 3 44 ? 21.487 38.925 159.327 1.00 69.65 44 TYR C N 1
ATOM 6166 C CA . TYR C 3 44 ? 22.122 39.895 158.439 1.00 73.06 44 TYR C CA 1
ATOM 6167 C C . TYR C 3 44 ? 23.655 39.738 158.381 1.00 69.89 44 TYR C C 1
ATOM 6168 O O . TYR C 3 44 ? 24.341 40.556 157.755 1.00 70.17 44 TYR C O 1
ATOM 6177 N N . GLN C 3 45 ? 24.188 38.699 159.032 1.00 65.02 45 GLN C N 1
ATOM 6178 C CA . GLN C 3 45 ? 25.638 38.498 159.115 1.00 60.81 45 GLN C CA 1
ATOM 6179 C C . GLN C 3 45 ? 26.047 37.028 159.223 1.00 59.60 45 GLN C C 1
ATOM 6180 O O . GLN C 3 45 ? 25.636 36.332 160.151 1.00 56.40 45 GLN C O 1
ATOM 6186 N N . TYR C 3 46 ? 26.874 36.571 158.282 1.00 57.65 46 TYR C N 1
ATOM 6187 C CA . TYR C 3 46 ? 27.421 35.222 158.317 1.00 48.96 46 TYR C CA 1
ATOM 6188 C C . TYR C 3 46 ? 28.934 35.292 158.420 1.00 48.89 46 TYR C C 1
ATOM 6189 O O . TYR C 3 46 ? 29.569 36.029 157.671 1.00 45.96 46 TYR C O 1
ATOM 6198 N N . ASP C 3 47 ? 29.489 34.500 159.338 1.00 54.36 47 ASP C N 1
ATOM 6199 C CA . ASP C 3 47 ? 30.924 34.442 159.640 1.00 50.52 47 ASP C CA 1
ATOM 6200 C C . ASP C 3 47 ? 31.504 33.050 159.366 1.00 46.93 47 ASP C C 1
ATOM 6201 O O . ASP C 3 47 ? 31.325 32.107 160.150 1.00 50.35 47 ASP C O 1
ATOM 6206 N N . VAL C 3 48 ? 32.269 32.942 158.296 1.00 40.52 48 VAL C N 1
ATOM 6207 C CA . VAL C 3 48 ? 32.993 31.715 158.022 1.00 43.13 48 VAL C CA 1
ATOM 6208 C C . VAL C 3 48 ? 34.379 31.719 158.662 1.00 38.68 48 VAL C C 1
ATOM 6209 O O . VAL C 3 48 ? 35.167 32.620 158.423 1.00 37.31 48 VAL C O 1
ATOM 6213 N N . VAL C 3 49 ? 34.694 30.718 159.467 1.00 37.55 49 VAL C N 1
ATOM 6214 C CA . VAL C 3 49 ? 36.032 30.678 160.050 1.00 45.32 49 VAL C CA 1
ATOM 6215 C C . VAL C 3 49 ? 36.772 29.367 159.761 1.00 44.76 49 VAL C C 1
ATOM 6216 O O . VAL C 3 49 ? 36.168 28.285 159.753 1.00 47.52 49 VAL C O 1
ATOM 6220 N N . PHE C 3 50 ? 38.072 29.467 159.475 1.00 39.08 50 PHE C N 1
ATOM 6221 C CA . PHE C 3 50 ? 38.866 28.265 159.288 1.00 36.72 50 PHE C CA 1
ATOM 6222 C C . PHE C 3 50 ? 39.956 28.035 160.318 1.00 41.49 50 PHE C C 1
ATOM 6223 O O . PHE C 3 50 ? 40.910 28.802 160.408 1.00 44.83 50 PHE C O 1
ATOM 6231 N N . GLN C 3 51 ? 39.818 26.957 161.074 1.00 37.06 51 GLN C N 1
ATOM 6232 C CA . GLN C 3 51 ? 40.800 26.591 162.072 1.00 37.22 51 GLN C CA 1
ATOM 6233 C C . GLN C 3 51 ? 41.546 25.365 161.630 1.00 40.48 51 GLN C C 1
ATOM 6234 O O . GLN C 3 51 ? 41.030 24.239 161.671 1.00 40.72 51 GLN C O 1
ATOM 6240 N N . ASP C 3 52 ? 42.798 25.600 161.289 1.00 38.88 52 ASP C N 1
ATOM 6241 C CA . ASP C 3 52 ? 43.698 24.571 160.857 1.00 36.39 52 ASP C CA 1
ATOM 6242 C C . ASP C 3 52 ? 44.363 23.996 162.083 1.00 36.68 52 ASP C C 1
ATOM 6243 O O . ASP C 3 52 ? 44.198 24.513 163.179 1.00 37.07 52 ASP C O 1
ATOM 6248 N N . THR C 3 53 ? 45.045 22.878 161.906 1.00 36.55 53 THR C N 1
ATOM 6249 C CA . THR C 3 53 ? 45.915 22.339 162.926 1.00 36.78 53 THR C CA 1
ATOM 6250 C C . THR C 3 53 ? 47.358 22.447 162.450 1.00 41.33 53 THR C C 1
ATOM 6251 O O . THR C 3 53 ? 48.188 22.976 163.166 1.00 41.50 53 THR C O 1
ATOM 6255 N N . ARG C 3 54 ? 47.659 21.923 161.260 1.00 35.99 54 ARG C N 1
ATOM 6256 C CA . ARG C 3 54 ? 48.995 22.039 160.678 1.00 35.61 54 ARG C CA 1
ATOM 6257 C C . ARG C 3 54 ? 49.012 21.875 159.172 1.00 37.80 54 ARG C C 1
ATOM 6258 O O . ARG C 3 54 ? 48.303 21.035 158.636 1.00 37.80 54 ARG C O 1
ATOM 6266 N N . TYR C 3 55 ? 49.844 22.662 158.491 1.00 38.12 55 TYR C N 1
ATOM 6267 C CA . TYR C 3 55 ? 50.250 22.337 157.118 1.00 42.62 55 TYR C CA 1
ATOM 6268 C C . TYR C 3 55 ? 49.135 22.167 156.098 1.00 47.45 55 TYR C C 1
ATOM 6269 O O . TYR C 3 55 ? 49.332 21.463 155.098 1.00 52.32 55 TYR C O 1
ATOM 6278 N N . SER C 3 56 ? 47.970 22.755 156.354 1.00 44.07 56 SER C N 1
ATOM 6279 C CA . SER C 3 56 ? 46.839 22.635 155.440 1.00 34.56 56 SER C CA 1
ATOM 6280 C C . SER C 3 56 ? 47.030 23.400 154.149 1.00 34.74 56 SER C C 1
ATOM 6281 O O . SER C 3 56 ? 46.481 22.972 153.131 1.00 34.16 56 SER C O 1
ATOM 6284 N N . TYR C 3 57 ? 47.807 24.503 154.174 1.00 34.14 57 TYR C N 1
ATOM 6285 C CA . TYR C 3 57 ? 47.918 25.366 152.993 1.00 34.24 57 TYR C CA 1
ATOM 6286 C C . TYR C 3 57 ? 49.333 25.741 152.586 1.00 44.59 57 TYR C C 1
ATOM 6287 O O . TYR C 3 57 ? 49.541 26.463 151.593 1.00 49.77 57 TYR C O 1
ATOM 6296 N N . LEU C 3 58 ? 50.301 25.225 153.334 1.00 45.85 58 LEU C N 1
ATOM 6297 C CA . LEU C 3 58 ? 51.691 25.192 152.895 1.00 41.09 58 LEU C CA 1
ATOM 6298 C C . LEU C 3 58 ? 52.242 23.832 153.277 1.00 45.87 58 LEU C C 1
ATOM 6299 O O . LEU C 3 58 ? 51.988 23.385 154.388 1.00 49.86 58 LEU C O 1
ATOM 6304 N N . PRO C 3 59 ? 52.982 23.162 152.365 1.00 41.90 59 PRO C N 1
ATOM 6305 C CA . PRO C 3 59 ? 53.602 21.860 152.666 1.00 35.67 59 PRO C CA 1
ATOM 6306 C C . PRO C 3 59 ? 54.505 21.911 153.904 1.00 37.97 59 PRO C C 1
ATOM 6307 O O . PRO C 3 59 ? 55.121 22.943 154.126 1.00 40.49 59 PRO C O 1
ATOM 6311 N N . GLU C 3 60 ? 54.572 20.845 154.706 1.00 39.06 60 GLU C N 1
ATOM 6312 C CA . GLU C 3 60 ? 55.474 20.841 155.853 1.00 35.07 60 GLU C CA 1
ATOM 6313 C C . GLU C 3 60 ? 56.909 21.045 155.397 1.00 39.93 60 GLU C C 1
ATOM 6314 O O . GLU C 3 60 ? 57.726 21.555 156.147 1.00 36.62 60 GLU C O 1
ATOM 6320 N N . GLU C 3 61 ? 57.195 20.652 154.155 1.00 48.85 61 GLU C N 1
ATOM 6321 C CA . GLU C 3 61 ? 58.551 20.560 153.624 1.00 46.18 61 GLU C CA 1
ATOM 6322 C C . GLU C 3 61 ? 59.272 21.875 153.680 1.00 49.44 61 GLU C C 1
ATOM 6323 O O . GLU C 3 61 ? 60.465 21.894 153.905 1.00 58.35 61 GLU C O 1
ATOM 6329 N N . SER C 3 62 ? 58.584 22.983 153.475 1.00 52.41 62 SER C N 1
ATOM 6330 C CA . SER C 3 62 ? 59.254 24.248 153.732 1.00 64.70 62 SER C CA 1
ATOM 6331 C C . SER C 3 62 ? 59.438 24.404 155.238 1.00 70.98 62 SER C C 1
ATOM 6332 O O . SER C 3 62 ? 58.894 23.662 156.036 1.00 72.61 62 SER C O 1
ATOM 6335 N N . ASN C 3 63 ? 60.263 25.342 155.639 1.00 75.87 63 ASN C N 1
ATOM 6336 C CA . ASN C 3 63 ? 60.559 25.441 157.055 1.00 87.05 63 ASN C CA 1
ATOM 6337 C C . ASN C 3 63 ? 60.015 26.659 157.756 1.00 91.32 63 ASN C C 1
ATOM 6338 O O . ASN C 3 63 ? 60.144 26.778 158.979 1.00 92.10 63 ASN C O 1
ATOM 6343 N N . GLN C 3 64 ? 59.383 27.537 156.970 1.00 95.85 64 GLN C N 1
ATOM 6344 C CA . GLN C 3 64 ? 58.615 28.680 157.479 1.00 97.46 64 GLN C CA 1
ATOM 6345 C C . GLN C 3 64 ? 57.827 28.346 158.730 1.00 102.83 64 GLN C C 1
ATOM 6346 O O . GLN C 3 64 ? 57.129 27.320 158.765 1.00 102.69 64 GLN C O 1
ATOM 6352 N N . ILE C 3 65 ? 57.942 29.180 159.762 1.00 108.09 65 ILE C N 1
ATOM 6353 C CA . ILE C 3 65 ? 56.799 29.330 160.642 1.00 103.64 65 ILE C CA 1
ATOM 6354 C C . ILE C 3 65 ? 55.742 29.711 159.580 1.00 96.02 65 ILE C C 1
ATOM 6355 O O . ILE C 3 65 ? 55.938 30.635 158.776 1.00 99.63 65 ILE C O 1
ATOM 6360 N N . ASP C 3 66 ? 54.676 28.919 159.541 1.00 81.94 66 ASP C N 1
ATOM 6361 C CA . ASP C 3 66 ? 53.742 28.822 158.421 1.00 71.93 66 ASP C CA 1
ATOM 6362 C C . ASP C 3 66 ? 52.441 29.546 158.733 1.00 63.05 66 ASP C C 1
ATOM 6363 O O . ASP C 3 66 ? 51.839 29.313 159.790 1.00 60.04 66 ASP C O 1
ATOM 6368 N N . PHE C 3 67 ? 51.994 30.440 157.852 1.00 59.14 67 PHE C N 1
ATOM 6369 C CA . PHE C 3 67 ? 50.728 31.105 158.164 1.00 50.49 67 PHE C CA 1
ATOM 6370 C C . PHE C 3 67 ? 49.693 31.145 157.038 1.00 46.24 67 PHE C C 1
ATOM 6371 O O . PHE C 3 67 ? 48.655 31.786 157.189 1.00 46.92 67 PHE C O 1
ATOM 6379 N N . GLN C 3 68 ? 49.934 30.412 155.956 1.00 39.67 68 GLN C N 1
ATOM 6380 C CA . GLN C 3 68 ? 49.049 30.451 154.798 1.00 37.39 68 GLN C CA 1
ATOM 6381 C C . GLN C 3 68 ? 47.620 30.136 155.176 1.00 36.22 68 GLN C C 1
ATOM 6382 O O . GLN C 3 68 ? 46.688 30.607 154.545 1.00 34.63 68 GLN C O 1
ATOM 6388 N N . SER C 3 69 ? 47.467 29.339 156.227 1.00 42.05 69 SER C N 1
ATOM 6389 C CA . SER C 3 69 ? 46.172 28.830 156.656 1.00 41.67 69 SER C CA 1
ATOM 6390 C C . SER C 3 69 ? 45.289 29.942 157.162 1.00 47.10 69 SER C C 1
ATOM 6391 O O . SER C 3 69 ? 44.090 29.778 157.307 1.00 52.23 69 SER C O 1
ATOM 6394 N N . TYR C 3 70 ? 45.900 31.078 157.453 1.00 46.21 70 TYR C N 1
ATOM 6395 C CA . TYR C 3 70 ? 45.177 32.203 158.000 1.00 40.91 70 TYR C CA 1
ATOM 6396 C C . TYR C 3 70 ? 44.848 33.243 156.959 1.00 46.64 70 TYR C C 1
ATOM 6397 O O . TYR C 3 70 ? 44.141 34.195 157.255 1.00 50.66 70 TYR C O 1
ATOM 6406 N N . CYS C 3 71 ? 45.336 33.065 155.738 1.00 35.30 71 CYS C N 1
ATOM 6407 C CA . CYS C 3 71 ? 45.186 34.117 154.746 1.00 35.24 71 CYS C CA 1
ATOM 6408 C C . CYS C 3 71 ? 45.300 33.720 153.280 1.00 36.67 71 CYS C C 1
ATOM 6409 O O . CYS C 3 71 ? 45.206 34.586 152.402 1.00 34.88 71 CYS C O 1
ATOM 6412 N N . SER C 3 72 ? 45.555 32.455 152.978 1.00 36.31 72 SER C N 1
ATOM 6413 C CA . SER C 3 72 ? 45.822 32.158 151.587 1.00 34.38 72 SER C CA 1
ATOM 6414 C C . SER C 3 72 ? 44.572 32.299 150.806 1.00 34.43 72 SER C C 1
ATOM 6415 O O . SER C 3 72 ? 43.526 31.931 151.310 1.00 37.85 72 SER C O 1
ATOM 6418 N N . PRO C 3 73 ? 44.670 32.835 149.572 1.00 34.33 73 PRO C N 1
ATOM 6419 C CA . PRO C 3 73 ? 43.482 32.987 148.737 1.00 36.25 73 PRO C CA 1
ATOM 6420 C C . PRO C 3 73 ? 42.843 31.650 148.433 1.00 36.59 73 PRO C C 1
ATOM 6421 O O . PRO C 3 73 ? 41.671 31.655 148.063 1.00 38.14 73 PRO C O 1
ATOM 6425 N N . LEU C 3 74 ? 43.559 30.541 148.613 1.00 34.16 74 LEU C N 1
ATOM 6426 C CA . LEU C 3 74 ? 42.977 29.261 148.249 1.00 34.13 74 LEU C CA 1
ATOM 6427 C C . LEU C 3 74 ? 41.870 28.917 149.227 1.00 53.60 74 LEU C C 1
ATOM 6428 O O . LEU C 3 74 ? 40.803 28.463 148.815 1.00 50.31 74 LEU C O 1
ATOM 6433 N N . VAL C 3 75 ? 42.107 29.130 150.517 1.00 34.48 75 VAL C N 1
ATOM 6434 C CA . VAL C 3 75 ? 41.071 28.857 151.516 1.00 38.58 75 VAL C CA 1
ATOM 6435 C C . VAL C 3 75 ? 39.749 29.537 151.156 1.00 40.67 75 VAL C C 1
ATOM 6436 O O . VAL C 3 75 ? 38.677 29.022 151.468 1.00 42.18 75 VAL C O 1
ATOM 6440 N N . ILE C 3 76 ? 39.842 30.705 150.520 1.00 41.27 76 ILE C N 1
ATOM 6441 C CA . ILE C 3 76 ? 38.681 31.467 150.091 1.00 40.51 76 ILE C CA 1
ATOM 6442 C C . ILE C 3 76 ? 38.002 30.721 148.948 1.00 35.02 76 ILE C C 1
ATOM 6443 O O . ILE C 3 76 ? 36.807 30.422 149.028 1.00 35.21 76 ILE C O 1
ATOM 6448 N N . LEU C 3 77 ? 38.771 30.358 147.928 1.00 34.79 77 LEU C N 1
ATOM 6449 C CA . LEU C 3 77 ? 38.267 29.486 146.871 1.00 36.87 77 LEU C CA 1
ATOM 6450 C C . LEU C 3 77 ? 37.516 28.268 147.438 1.00 39.14 77 LEU C C 1
ATOM 6451 O O . LEU C 3 77 ? 36.438 27.870 146.964 1.00 36.28 77 LEU C O 1
ATOM 6456 N N . HIS C 3 78 ? 38.111 27.654 148.444 1.00 41.15 78 HIS C N 1
ATOM 6457 C CA . HIS C 3 78 ? 37.507 26.492 149.060 1.00 38.50 78 HIS C CA 1
ATOM 6458 C C . HIS C 3 78 ? 36.220 26.836 149.826 1.00 40.28 78 HIS C C 1
ATOM 6459 O O . HIS C 3 78 ? 35.193 26.173 149.643 1.00 39.25 78 HIS C O 1
ATOM 6466 N N . ILE C 3 79 ? 36.267 27.850 150.683 1.00 40.00 79 ILE C N 1
ATOM 6467 C CA . ILE C 3 79 ? 35.058 28.281 151.348 1.00 35.72 79 ILE C CA 1
ATOM 6468 C C . ILE C 3 79 ? 33.965 28.461 150.313 1.00 35.78 79 ILE C C 1
ATOM 6469 O O . ILE C 3 79 ? 32.933 27.828 150.423 1.00 47.02 79 ILE C O 1
ATOM 6474 N N . CYS C 3 80 ? 34.199 29.242 149.267 1.00 36.65 80 CYS C N 1
ATOM 6475 C CA . CYS C 3 80 ? 33.158 29.393 148.239 1.00 35.74 80 CYS C CA 1
ATOM 6476 C C . CYS C 3 80 ? 32.587 28.085 147.778 1.00 42.59 80 CYS C C 1
ATOM 6477 O O . CYS C 3 80 ? 31.386 27.902 147.750 1.00 41.69 80 CYS C O 1
ATOM 6480 N N . ASN C 3 81 ? 33.455 27.140 147.481 1.00 45.86 81 ASN C N 1
ATOM 6481 C CA . ASN C 3 81 ? 33.011 25.996 146.718 1.00 50.34 81 ASN C CA 1
ATOM 6482 C C . ASN C 3 81 ? 32.473 24.881 147.600 1.00 49.55 81 ASN C C 1
ATOM 6483 O O . ASN C 3 81 ? 31.995 23.880 147.093 1.00 55.34 81 ASN C O 1
ATOM 6488 N N . GLU C 3 82 ? 32.590 25.046 148.914 1.00 41.68 82 GLU C N 1
ATOM 6489 C CA . GLU C 3 82 ? 31.877 24.190 149.859 1.00 42.18 82 GLU C CA 1
ATOM 6490 C C . GLU C 3 82 ? 30.592 24.879 150.336 1.00 51.20 82 GLU C C 1
ATOM 6491 O O . GLU C 3 82 ? 29.480 24.495 149.987 1.00 59.19 82 GLU C O 1
ATOM 6497 N N . PHE C 3 83 ? 30.763 25.929 151.114 1.00 48.25 83 PHE C N 1
ATOM 6498 C CA . PHE C 3 83 ? 29.648 26.673 151.647 1.00 41.57 83 PHE C CA 1
ATOM 6499 C C . PHE C 3 83 ? 28.747 27.334 150.600 1.00 45.11 83 PHE C C 1
ATOM 6500 O O . PHE C 3 83 ? 27.539 27.373 150.777 1.00 50.88 83 PHE C O 1
ATOM 6508 N N . PHE C 3 84 ? 29.304 27.912 149.547 1.00 36.61 84 PHE C N 1
ATOM 6509 C CA . PHE C 3 84 ? 28.487 28.796 148.722 1.00 36.69 84 PHE C CA 1
ATOM 6510 C C . PHE C 3 84 ? 28.379 28.407 147.233 1.00 42.50 84 PHE C C 1
ATOM 6511 O O . PHE C 3 84 ? 28.307 29.274 146.351 1.00 36.57 84 PHE C O 1
ATOM 6519 N N . LYS C 3 85 ? 28.320 27.103 146.969 1.00 37.74 85 LYS C N 1
ATOM 6520 C CA . LYS C 3 85 ? 28.387 26.561 145.610 1.00 39.24 85 LYS C CA 1
ATOM 6521 C C . LYS C 3 85 ? 27.334 27.092 144.627 1.00 42.98 85 LYS C C 1
ATOM 6522 O O . LYS C 3 85 ? 27.616 27.310 143.435 1.00 39.86 85 LYS C O 1
ATOM 6528 N N . GLU C 3 86 ? 26.109 27.246 145.123 1.00 52.88 86 GLU C N 1
ATOM 6529 C CA . GLU C 3 86 ? 24.976 27.653 144.290 1.00 58.79 86 GLU C CA 1
ATOM 6530 C C . GLU C 3 86 ? 25.099 29.120 143.965 1.00 52.30 86 GLU C C 1
ATOM 6531 O O . GLU C 3 86 ? 24.604 29.564 142.927 1.00 52.39 86 GLU C O 1
ATOM 6537 N N . LEU C 3 87 ? 25.764 29.859 144.856 1.00 44.58 87 LEU C N 1
ATOM 6538 C CA . LEU C 3 87 ? 26.089 31.252 144.595 1.00 40.20 87 LEU C CA 1
ATOM 6539 C C . LEU C 3 87 ? 27.083 31.402 143.452 1.00 44.13 87 LEU C C 1
ATOM 6540 O O . LEU C 3 87 ? 27.162 32.466 142.855 1.00 45.88 87 LEU C O 1
ATOM 6545 N N . LEU C 3 88 ? 27.830 30.341 143.145 1.00 45.24 88 LEU C N 1
ATOM 6546 C CA . LEU C 3 88 ? 28.805 30.372 142.057 1.00 44.85 88 LEU C CA 1
ATOM 6547 C C . LEU C 3 88 ? 28.283 29.769 140.748 1.00 50.16 88 LEU C C 1
ATOM 6548 O O . LEU C 3 88 ? 29.066 29.460 139.839 1.00 50.58 88 LEU C O 1
ATOM 6553 N N . GLN C 3 89 ? 26.966 29.608 140.653 1.00 50.17 89 GLN C N 1
ATOM 6554 C CA . GLN C 3 89 ? 26.336 29.069 139.451 1.00 51.23 89 GLN C CA 1
ATOM 6555 C C . GLN C 3 89 ? 26.436 29.980 138.239 1.00 57.49 89 GLN C C 1
ATOM 6556 O O . GLN C 3 89 ? 26.699 31.166 138.372 1.00 55.21 89 GLN C O 1
ATOM 6562 N N . GLU C 3 90 ? 26.205 29.397 137.064 1.00 63.15 90 GLU C N 1
ATOM 6563 C CA . GLU C 3 90 ? 26.164 30.122 135.799 1.00 65.83 90 GLU C CA 1
ATOM 6564 C C . GLU C 3 90 ? 25.150 31.236 135.920 1.00 64.42 90 GLU C C 1
ATOM 6565 O O . GLU C 3 90 ? 24.127 31.074 136.562 1.00 59.05 90 GLU C O 1
ATOM 6571 N N . LYS C 3 91 ? 25.498 32.392 135.360 1.00 78.36 91 LYS C N 1
ATOM 6572 C CA . LYS C 3 91 ? 24.791 33.660 135.569 1.00 77.65 91 LYS C CA 1
ATOM 6573 C C . LYS C 3 91 ? 23.309 33.509 135.289 1.00 71.25 91 LYS C C 1
ATOM 6574 O O . LYS C 3 91 ? 22.466 33.906 136.089 1.00 66.62 91 LYS C O 1
ATOM 6580 N N . GLN C 3 92 ? 23.013 32.853 134.174 1.00 70.41 92 GLN C N 1
ATOM 6581 C CA . GLN C 3 92 ? 21.646 32.668 133.703 1.00 69.19 92 GLN C CA 1
ATOM 6582 C C . GLN C 3 92 ? 20.853 31.746 134.637 1.00 60.07 92 GLN C C 1
ATOM 6583 O O . GLN C 3 92 ? 19.884 32.175 135.248 1.00 56.99 92 GLN C O 1
ATOM 6589 N N . THR C 3 93 ? 21.318 30.512 134.798 1.00 55.83 93 THR C N 1
ATOM 6590 C CA . THR C 3 93 ? 20.750 29.547 135.748 1.00 50.55 93 THR C CA 1
ATOM 6591 C C . THR C 3 93 ? 20.415 30.109 137.122 1.00 49.92 93 THR C C 1
ATOM 6592 O O . THR C 3 93 ? 19.321 29.911 137.649 1.00 50.36 93 THR C O 1
ATOM 6596 N N . TYR C 3 94 ? 21.382 30.784 137.711 1.00 54.11 94 TYR C N 1
ATOM 6597 C CA . TYR C 3 94 ? 21.215 31.311 139.039 1.00 56.56 94 TYR C CA 1
ATOM 6598 C C . TYR C 3 94 ? 19.973 32.122 139.207 1.00 61.14 94 TYR C C 1
ATOM 6599 O O . TYR C 3 94 ? 19.235 31.899 140.150 1.00 71.34 94 TYR C O 1
ATOM 6608 N N . TRP C 3 95 ? 19.758 33.100 138.338 1.00 55.54 95 TRP C N 1
ATOM 6609 C CA . TRP C 3 95 ? 18.695 34.066 138.614 1.00 61.77 95 TRP C CA 1
ATOM 6610 C C . TRP C 3 95 ? 17.262 33.503 138.488 1.00 63.03 95 TRP C C 1
ATOM 6611 O O . TRP C 3 95 ? 16.373 33.825 139.280 1.00 59.67 95 TRP C O 1
ATOM 6622 N N . SER C 3 96 ? 17.063 32.626 137.520 1.00 66.71 96 SER C N 1
ATOM 6623 C CA . SER C 3 96 ? 15.767 32.036 137.274 1.00 70.47 96 SER C CA 1
ATOM 6624 C C . SER C 3 96 ? 15.629 30.732 138.058 1.00 77.21 96 SER C C 1
ATOM 6625 O O . SER C 3 96 ? 15.045 29.745 137.584 1.00 81.32 96 SER C O 1
ATOM 6628 N N . GLN C 3 97 ? 16.221 30.725 139.247 1.00 78.23 97 GLN C N 1
ATOM 6629 C CA . GLN C 3 97 ? 16.207 29.554 140.111 1.00 78.90 97 GLN C CA 1
ATOM 6630 C C . GLN C 3 97 ? 15.369 29.827 141.362 1.00 82.02 97 GLN C C 1
ATOM 6631 O O . GLN C 3 97 ? 15.372 30.940 141.890 1.00 79.34 97 GLN C O 1
ATOM 6637 N N . GLN C 3 98 ? 14.639 28.810 141.816 1.00 89.72 98 GLN C N 1
ATOM 6638 C CA . GLN C 3 98 ? 13.742 28.943 142.965 1.00 92.49 98 GLN C CA 1
ATOM 6639 C C . GLN C 3 98 ? 14.526 28.840 144.260 1.00 93.14 98 GLN C C 1
ATOM 6640 O O . GLN C 3 98 ? 15.506 28.111 144.330 1.00 102.29 98 GLN C O 1
ATOM 6646 N N . ILE C 3 99 ? 14.112 29.567 145.289 1.00 88.08 99 ILE C N 1
ATOM 6647 C CA . ILE C 3 99 ? 14.673 29.300 146.597 1.00 83.34 99 ILE C CA 1
ATOM 6648 C C . ILE C 3 99 ? 13.683 28.389 147.258 1.00 101.28 99 ILE C C 1
ATOM 6649 O O . ILE C 3 99 ? 12.482 28.672 147.270 1.00 108.88 99 ILE C O 1
ATOM 6654 N N . LYS C 3 100 ? 14.188 27.304 147.827 1.00 112.07 100 LYS C N 1
ATOM 6655 C CA . LYS C 3 100 ? 13.333 26.378 148.525 1.00 117.89 100 LYS C CA 1
ATOM 6656 C C . LYS C 3 100 ? 12.885 27.141 149.763 1.00 114.71 100 LYS C C 1
ATOM 6657 O O . LYS C 3 100 ? 13.650 27.980 150.289 1.00 116.03 100 LYS C O 1
ATOM 6663 N N . TRP C 3 101 ? 11.643 26.868 150.177 1.00 113.18 101 TRP C N 1
ATOM 6664 C CA . TRP C 3 101 ? 10.970 27.458 151.342 1.00 111.09 101 TRP C CA 1
ATOM 6665 C C . TRP C 3 101 ? 10.445 28.863 151.097 1.00 100.52 101 TRP C C 1
ATOM 6666 O O . TRP C 3 101 ? 9.990 29.536 152.015 1.00 100.08 101 TRP C O 1
ATOM 6677 N N . LEU C 3 102 ? 10.561 29.363 149.879 1.00 85.97 102 LEU C N 1
ATOM 6678 C CA . LEU C 3 102 ? 10.051 30.708 149.656 1.00 77.82 102 LEU C CA 1
ATOM 6679 C C . LEU C 3 102 ? 9.106 30.933 148.476 1.00 80.85 102 LEU C C 1
ATOM 6680 O O . LEU C 3 102 ? 8.609 32.049 148.322 1.00 82.89 102 LEU C O 1
ATOM 6685 N N . GLU C 3 103 ? 8.858 29.915 147.650 1.00 85.78 103 GLU C N 1
ATOM 6686 C CA . GLU C 3 103 ? 8.092 30.094 146.397 1.00 92.79 103 GLU C CA 1
ATOM 6687 C C . GLU C 3 103 ? 8.388 31.405 145.646 1.00 97.58 103 GLU C C 1
ATOM 6688 O O . GLU C 3 103 ? 7.563 31.891 144.861 1.00 97.91 103 GLU C O 1
ATOM 6694 N N . ARG C 3 104 ? 9.578 31.959 145.866 1.00 98.26 104 ARG C N 1
ATOM 6695 C CA . ARG C 3 104 ? 10.059 33.057 145.045 1.00 93.11 104 ARG C CA 1
ATOM 6696 C C . ARG C 3 104 ? 11.419 32.664 144.436 1.00 89.59 104 ARG C C 1
ATOM 6697 O O . ARG C 3 104 ? 12.002 31.647 144.818 1.00 86.93 104 ARG C O 1
ATOM 6705 N N . THR C 3 105 ? 11.907 33.451 143.476 1.00 86.07 105 THR C N 1
ATOM 6706 C CA . THR C 3 105 ? 13.137 33.112 142.760 1.00 80.54 105 THR C CA 1
ATOM 6707 C C . THR C 3 105 ? 14.271 33.978 143.279 1.00 79.10 105 THR C C 1
ATOM 6708 O O . THR C 3 105 ? 14.050 34.909 144.046 1.00 78.86 105 THR C O 1
ATOM 6712 N N . ARG C 3 106 ? 15.493 33.670 142.870 1.00 78.24 106 ARG C N 1
ATOM 6713 C CA . ARG C 3 106 ? 16.632 34.444 143.337 1.00 74.20 106 ARG C CA 1
ATOM 6714 C C . ARG C 3 106 ? 16.553 35.854 142.799 1.00 72.17 106 ARG C C 1
ATOM 6715 O O . ARG C 3 106 ? 16.934 36.808 143.475 1.00 75.97 106 ARG C O 1
ATOM 6723 N N . ALA C 3 107 ? 16.027 35.986 141.588 1.00 69.03 107 ALA C N 1
ATOM 6724 C CA . ALA C 3 107 ? 15.850 37.304 141.006 1.00 70.91 107 ALA C CA 1
ATOM 6725 C C . ALA C 3 107 ? 14.849 38.110 141.840 1.00 76.05 107 ALA C C 1
ATOM 6726 O O . ALA C 3 107 ? 14.898 39.341 141.856 1.00 76.67 107 ALA C O 1
ATOM 6728 N N . GLU C 3 108 ? 14.000 37.408 142.593 1.00 81.97 108 GLU C N 1
ATOM 6729 C CA . GLU C 3 108 ? 12.989 38.059 143.420 1.00 90.95 108 GLU C CA 1
ATOM 6730 C C . GLU C 3 108 ? 13.514 38.415 144.832 1.00 81.10 108 GLU C C 1
ATOM 6731 O O . GLU C 3 108 ? 13.055 39.391 145.432 1.00 84.18 108 GLU C O 1
ATOM 6737 N N . VAL C 3 109 ? 14.487 37.646 145.339 1.00 77.77 109 VAL C N 1
ATOM 6738 C CA . VAL C 3 109 ? 15.015 37.793 146.719 1.00 70.53 109 VAL C CA 1
ATOM 6739 C C . VAL C 3 109 ? 16.424 38.443 146.874 1.00 68.16 109 VAL C C 1
ATOM 6740 O O . VAL C 3 109 ? 16.688 39.196 147.831 1.00 68.64 109 VAL C O 1
ATOM 6744 N N . ASP C 3 110 ? 17.347 38.096 145.985 1.00 63.41 110 ASP C N 1
ATOM 6745 C CA . ASP C 3 110 ? 18.708 38.607 146.097 1.00 68.39 110 ASP C CA 1
ATOM 6746 C C . ASP C 3 110 ? 18.849 40.029 145.547 1.00 68.82 110 ASP C C 1
ATOM 6747 O O . ASP C 3 110 ? 19.460 40.245 144.495 1.00 63.86 110 ASP C O 1
ATOM 6752 N N . THR C 3 111 ? 18.331 41.000 146.290 1.00 70.55 111 THR C N 1
ATOM 6753 C CA . THR C 3 111 ? 18.047 42.319 145.734 1.00 70.87 111 THR C CA 1
ATOM 6754 C C . THR C 3 111 ? 18.479 43.419 146.681 1.00 71.89 111 THR C C 1
ATOM 6755 O O . THR C 3 111 ? 18.298 44.599 146.395 1.00 73.03 111 THR C O 1
ATOM 6759 N N . TYR C 3 112 ? 18.991 43.022 147.839 1.00 75.10 112 TYR C N 1
ATOM 6760 C CA . TYR C 3 112 ? 19.631 43.951 148.762 1.00 77.91 112 TYR C CA 1
ATOM 6761 C C . TYR C 3 112 ? 21.145 43.911 148.538 1.00 77.01 112 TYR C C 1
ATOM 6762 O O . TYR C 3 112 ? 21.675 42.848 148.255 1.00 81.28 112 TYR C O 1
ATOM 6771 N N . PRO C 3 113 ? 21.846 45.060 148.645 1.00 71.87 113 PRO C N 1
ATOM 6772 C CA . PRO C 3 113 ? 23.305 45.094 148.504 1.00 68.04 113 PRO C CA 1
ATOM 6773 C C . PRO C 3 113 ? 24.009 44.258 149.566 1.00 70.17 113 PRO C C 1
ATOM 6774 O O . PRO C 3 113 ? 23.420 44.051 150.638 1.00 69.37 113 PRO C O 1
ATOM 6778 N N . CYS C 3 114 ? 25.226 43.782 149.254 1.00 70.93 114 CYS C N 1
ATOM 6779 C CA . CYS C 3 114 ? 25.993 42.854 150.107 1.00 64.04 114 CYS C CA 1
ATOM 6780 C C . CYS C 3 114 ? 27.455 43.265 150.330 1.00 57.91 114 CYS C C 1
ATOM 6781 O O . CYS C 3 114 ? 28.066 43.913 149.477 1.00 59.12 114 CYS C O 1
ATOM 6784 N N . THR C 3 115 ? 28.017 42.825 151.455 1.00 61.14 115 THR C N 1
ATOM 6785 C CA . THR C 3 115 ? 29.382 43.177 151.876 1.00 60.72 115 THR C CA 1
ATOM 6786 C C . THR C 3 115 ? 30.136 41.975 152.452 1.00 65.61 115 THR C C 1
ATOM 6787 O O . THR C 3 115 ? 29.720 41.417 153.471 1.00 71.99 115 THR C O 1
ATOM 6791 N N . ILE C 3 116 ? 31.248 41.587 151.820 1.00 59.54 116 ILE C N 1
ATOM 6792 C CA . ILE C 3 116 ? 32.079 40.512 152.354 1.00 50.58 116 ILE C CA 1
ATOM 6793 C C . ILE C 3 116 ? 33.397 41.103 152.828 1.00 47.35 116 ILE C C 1
ATOM 6794 O O . ILE C 3 116 ? 34.058 41.844 152.098 1.00 44.17 116 ILE C O 1
ATOM 6799 N N . GLU C 3 117 ? 33.759 40.781 154.064 1.00 45.41 117 GLU C N 1
ATOM 6800 C CA . GLU C 3 117 ? 34.958 41.302 154.672 1.00 46.84 117 GLU C CA 1
ATOM 6801 C C . GLU C 3 117 ? 35.929 40.137 154.865 1.00 47.71 117 GLU C C 1
ATOM 6802 O O . GLU C 3 117 ? 35.599 39.154 155.541 1.00 46.81 117 GLU C O 1
ATOM 6808 N N . VAL C 3 118 ? 37.103 40.229 154.230 1.00 46.84 118 VAL C N 1
ATOM 6809 C CA . VAL C 3 118 ? 38.182 39.256 154.411 1.00 39.85 118 VAL C CA 1
ATOM 6810 C C . VAL C 3 118 ? 39.200 39.811 155.354 1.00 40.27 118 VAL C C 1
ATOM 6811 O O . VAL C 3 118 ? 39.848 40.816 155.030 1.00 37.12 118 VAL C O 1
ATOM 6815 N N . LYS C 3 119 ? 39.364 39.149 156.497 1.00 39.88 119 LYS C N 1
ATOM 6816 C CA . LYS C 3 119 ? 40.114 39.743 157.586 1.00 46.46 119 LYS C CA 1
ATOM 6817 C C . LYS C 3 119 ? 41.596 39.854 157.261 1.00 50.41 119 LYS C C 1
ATOM 6818 O O . LYS C 3 119 ? 42.265 40.775 157.743 1.00 53.98 119 LYS C O 1
ATOM 6824 N N . ASN C 3 120 ? 42.091 38.949 156.413 1.00 44.74 120 ASN C N 1
ATOM 6825 C CA . ASN C 3 120 ? 43.524 38.851 156.136 1.00 41.43 120 ASN C CA 1
ATOM 6826 C C . ASN C 3 120 ? 43.759 38.013 154.882 1.00 44.16 120 ASN C C 1
ATOM 6827 O O . ASN C 3 120 ? 43.261 36.903 154.804 1.00 47.52 120 ASN C O 1
ATOM 6832 N N . LEU C 3 121 ? 44.514 38.526 153.913 1.00 39.07 121 LEU C N 1
ATOM 6833 C CA . LEU C 3 121 ? 44.700 37.835 152.628 1.00 38.73 121 LEU C CA 1
ATOM 6834 C C . LEU C 3 121 ? 46.110 38.024 152.085 1.00 43.05 121 LEU C C 1
ATOM 6835 O O . LEU C 3 121 ? 46.635 39.123 152.128 1.00 45.63 121 LEU C O 1
ATOM 6840 N N . TYR C 3 122 ? 46.697 36.962 151.526 1.00 46.66 122 TYR C N 1
ATOM 6841 C CA . TYR C 3 122 ? 48.100 36.970 151.088 1.00 42.41 122 TYR C CA 1
ATOM 6842 C C . TYR C 3 122 ? 48.233 37.251 149.589 1.00 35.14 122 TYR C C 1
ATOM 6843 O O . TYR C 3 122 ? 47.646 36.587 148.761 1.00 37.56 122 TYR C O 1
ATOM 6852 N N . ALA C 3 123 ? 49.000 38.258 149.242 1.00 34.74 123 ALA C N 1
ATOM 6853 C CA . ALA C 3 123 ? 49.119 38.615 147.857 1.00 43.62 123 ALA C CA 1
ATOM 6854 C C . ALA C 3 123 ? 50.555 38.986 147.626 1.00 55.62 123 ALA C C 1
ATOM 6855 O O . ALA C 3 123 ? 50.942 40.165 147.650 1.00 61.60 123 ALA C O 1
ATOM 6857 N N . ASN C 3 124 ? 51.346 37.945 147.417 1.00 57.61 124 ASN C N 1
ATOM 6858 C CA . ASN C 3 124 ? 52.778 38.059 147.217 1.00 58.84 124 ASN C CA 1
ATOM 6859 C C . ASN C 3 124 ? 53.075 38.147 145.758 1.00 54.25 124 ASN C C 1
ATOM 6860 O O . ASN C 3 124 ? 53.327 37.135 145.084 1.00 55.77 124 ASN C O 1
ATOM 6865 N N . SER C 3 125 ? 53.022 39.376 145.267 1.00 51.35 125 SER C N 1
ATOM 6866 C CA . SER C 3 125 ? 53.010 39.561 143.838 1.00 52.97 125 SER C CA 1
ATOM 6867 C C . SER C 3 125 ? 53.136 40.981 143.360 1.00 52.06 125 SER C C 1
ATOM 6868 O O . SER C 3 125 ? 52.991 41.948 144.111 1.00 53.68 125 SER C O 1
ATOM 6871 N N . THR C 3 126 ? 53.396 41.064 142.067 1.00 52.09 126 THR C N 1
ATOM 6872 C CA . THR C 3 126 ? 53.427 42.301 141.331 1.00 51.41 126 THR C CA 1
ATOM 6873 C C . THR C 3 126 ? 52.075 42.989 141.364 1.00 56.00 126 THR C C 1
ATOM 6874 O O . THR C 3 126 ? 51.996 44.215 141.306 1.00 63.97 126 THR C O 1
ATOM 6878 N N . TRP C 3 127 ? 51.022 42.204 141.573 1.00 48.95 127 TRP C N 1
ATOM 6879 C CA . TRP C 3 127 ? 49.658 42.720 141.579 1.00 43.46 127 TRP C CA 1
ATOM 6880 C C . TRP C 3 127 ? 49.294 43.284 142.927 1.00 43.83 127 TRP C C 1
ATOM 6881 O O . TRP C 3 127 ? 48.179 43.724 143.128 1.00 51.04 127 TRP C O 1
ATOM 6892 N N . TYR C 3 128 ? 50.219 43.208 143.866 1.00 41.70 128 TYR C N 1
ATOM 6893 C CA . TYR C 3 128 ? 50.084 43.935 145.110 1.00 52.18 128 TYR C CA 1
ATOM 6894 C C . TYR C 3 128 ? 51.436 44.491 145.447 1.00 70.28 128 TYR C C 1
ATOM 6895 O O . TYR C 3 128 ? 52.237 43.884 146.159 1.00 72.05 128 TYR C O 1
ATOM 6904 N N . SER C 3 129 ? 51.664 45.679 144.900 1.00 88.78 129 SER C N 1
ATOM 6905 C CA . SER C 3 129 ? 52.916 46.368 145.049 1.00 101.74 129 SER C CA 1
ATOM 6906 C C . SER C 3 129 ? 52.850 47.321 146.218 1.00 106.58 129 SER C C 1
ATOM 6907 O O . SER C 3 129 ? 53.027 46.914 147.375 1.00 111.78 129 SER C O 1
ATOM 6910 N N . LYS C 3 130 ? 52.536 48.581 145.943 1.00 94.33 130 LYS C N 1
ATOM 6911 C CA . LYS C 3 130 ? 52.734 49.563 146.990 1.00 87.12 130 LYS C CA 1
ATOM 6912 C C . LYS C 3 130 ? 51.402 50.045 147.497 1.00 86.03 130 LYS C C 1
ATOM 6913 O O . LYS C 3 130 ? 50.959 51.162 147.229 1.00 85.74 130 LYS C O 1
ATOM 6919 N N . GLY C 3 131 ? 50.769 49.144 148.243 1.00 85.71 131 GLY C N 1
ATOM 6920 C CA . GLY C 3 131 ? 49.416 49.311 148.729 1.00 83.80 131 GLY C CA 1
ATOM 6921 C C . GLY C 3 131 ? 48.433 49.329 147.590 1.00 83.09 131 GLY C C 1
ATOM 6922 O O . GLY C 3 131 ? 47.228 49.437 147.806 1.00 83.25 131 GLY C O 1
ATOM 6923 N N . HIS C 3 132 ? 48.942 49.190 146.371 1.00 86.05 132 HIS C N 1
ATOM 6924 C CA . HIS C 3 132 ? 48.084 49.258 145.207 1.00 86.01 132 HIS C CA 1
ATOM 6925 C C . HIS C 3 132 ? 47.735 47.848 144.775 1.00 76.24 132 HIS C C 1
ATOM 6926 O O . HIS C 3 132 ? 48.611 47.032 144.523 1.00 77.24 132 HIS C O 1
ATOM 6933 N N . PHE C 3 133 ? 46.444 47.565 144.695 1.00 66.20 133 PHE C N 1
ATOM 6934 C CA . PHE C 3 133 ? 45.994 46.239 144.315 1.00 58.20 133 PHE C CA 1
ATOM 6935 C C . PHE C 3 133 ? 45.527 46.223 142.856 1.00 53.66 133 PHE C C 1
ATOM 6936 O O . PHE C 3 133 ? 44.688 47.025 142.456 1.00 52.00 133 PHE C O 1
ATOM 6944 N N . MET C 3 134 ? 46.078 45.308 142.065 1.00 51.59 134 MET C N 1
ATOM 6945 C CA . MET C 3 134 ? 45.959 45.386 140.614 1.00 53.06 134 MET C CA 1
ATOM 6946 C C . MET C 3 134 ? 44.535 45.317 140.156 1.00 57.02 134 MET C C 1
ATOM 6947 O O . MET C 3 134 ? 44.120 46.041 139.258 1.00 62.72 134 MET C O 1
ATOM 6952 N N . MET C 3 135 ? 43.778 44.432 140.769 1.00 56.12 135 MET C N 1
ATOM 6953 C CA . MET C 3 135 ? 42.406 44.276 140.359 1.00 53.20 135 MET C CA 1
ATOM 6954 C C . MET C 3 135 ? 41.525 45.469 140.777 1.00 63.26 135 MET C C 1
ATOM 6955 O O . MET C 3 135 ? 40.405 45.592 140.303 1.00 71.85 135 MET C O 1
ATOM 6960 N N . GLU C 3 136 ? 42.027 46.348 141.647 1.00 60.17 136 GLU C N 1
ATOM 6961 C CA . GLU C 3 136 ? 41.275 47.530 142.073 1.00 56.22 136 GLU C CA 1
ATOM 6962 C C . GLU C 3 136 ? 41.060 48.429 140.849 1.00 53.66 136 GLU C C 1
ATOM 6963 O O . GLU C 3 136 ? 40.021 49.073 140.692 1.00 55.37 136 GLU C O 1
ATOM 6969 N N . ARG C 3 137 ? 42.043 48.431 139.960 1.00 48.53 137 ARG C N 1
ATOM 6970 C CA . ARG C 3 137 ? 41.965 49.216 138.747 1.00 49.52 137 ARG C CA 1
ATOM 6971 C C . ARG C 3 137 ? 40.767 48.839 137.899 1.00 48.88 137 ARG C C 1
ATOM 6972 O O . ARG C 3 137 ? 40.121 49.699 137.309 1.00 54.89 137 ARG C O 1
ATOM 6980 N N . TYR C 3 138 ? 40.479 47.549 137.827 1.00 46.42 138 TYR C N 1
ATOM 6981 C CA . TYR C 3 138 ? 39.481 47.037 136.890 1.00 44.08 138 TYR C CA 1
ATOM 6982 C C . TYR C 3 138 ? 38.161 46.662 137.577 1.00 43.90 138 TYR C C 1
ATOM 6983 O O . TYR C 3 138 ? 37.197 46.271 136.921 1.00 43.76 138 TYR C O 1
ATOM 6992 N N . PHE C 3 139 ? 38.138 46.745 138.902 1.00 44.04 139 PHE C N 1
ATOM 6993 C CA . PHE C 3 139 ? 36.962 46.370 139.682 1.00 47.75 139 PHE C CA 1
ATOM 6994 C C . PHE C 3 139 ? 36.915 47.232 140.904 1.00 53.95 139 PHE C C 1
ATOM 6995 O O . PHE C 3 139 ? 37.723 47.071 141.812 1.00 51.82 139 PHE C O 1
ATOM 7003 N N . LYS C 3 140 ? 35.947 48.125 140.956 1.00 61.38 140 LYS C N 1
ATOM 7004 C CA . LYS C 3 140 ? 36.105 49.249 141.848 1.00 64.83 140 LYS C CA 1
ATOM 7005 C C . LYS C 3 140 ? 35.332 49.033 143.134 1.00 67.18 140 LYS C C 1
ATOM 7006 O O . LYS C 3 140 ? 35.204 49.928 143.949 1.00 71.75 140 LYS C O 1
ATOM 7012 N N . ASN C 3 141 ? 34.872 47.806 143.337 1.00 69.98 141 ASN C N 1
ATOM 7013 C CA . ASN C 3 141 ? 34.243 47.451 144.607 1.00 73.99 141 ASN C CA 1
ATOM 7014 C C . ASN C 3 141 ? 35.249 46.620 145.366 1.00 69.37 141 ASN C C 1
ATOM 7015 O O . ASN C 3 141 ? 34.929 45.913 146.321 1.00 70.40 141 ASN C O 1
ATOM 7020 N N . ILE C 3 142 ? 36.472 46.675 144.867 1.00 60.60 142 ILE C N 1
ATOM 7021 C CA . ILE C 3 142 ? 37.601 46.088 145.528 1.00 53.92 142 ILE C CA 1
ATOM 7022 C C . ILE C 3 142 ? 38.152 47.167 146.462 1.00 56.27 142 ILE C C 1
ATOM 7023 O O . ILE C 3 142 ? 38.441 48.291 146.015 1.00 63.19 142 ILE C O 1
ATOM 7028 N N . HIS C 3 143 ? 38.267 46.860 147.753 1.00 48.67 143 HIS C N 1
ATOM 7029 C CA . HIS C 3 143 ? 38.786 47.849 148.690 1.00 49.31 143 HIS C CA 1
ATOM 7030 C C . HIS C 3 143 ? 39.854 47.310 149.640 1.00 47.56 143 HIS C C 1
ATOM 7031 O O . HIS C 3 143 ? 39.540 46.599 150.592 1.00 50.95 143 HIS C O 1
ATOM 7038 N N . ILE C 3 144 ? 41.104 47.700 149.397 1.00 41.07 144 ILE C N 1
ATOM 7039 C CA . ILE C 3 144 ? 42.275 47.186 150.109 1.00 40.94 144 ILE C CA 1
ATOM 7040 C C . ILE C 3 144 ? 42.669 48.025 151.314 1.00 42.46 144 ILE C C 1
ATOM 7041 O O . ILE C 3 144 ? 42.610 49.247 151.283 1.00 51.04 144 ILE C O 1
ATOM 7046 N N . THR C 3 145 ? 43.036 47.361 152.394 1.00 39.79 145 THR C N 1
ATOM 7047 C CA . THR C 3 145 ? 43.667 48.028 153.520 1.00 41.51 145 THR C CA 1
ATOM 7048 C C . THR C 3 145 ? 44.900 47.222 153.870 1.00 50.90 145 THR C C 1
ATOM 7049 O O . THR C 3 145 ? 44.784 46.119 154.402 1.00 60.28 145 THR C O 1
ATOM 7053 N N . PRO C 3 146 ? 46.084 47.721 153.511 1.00 47.73 146 PRO C N 1
ATOM 7054 C CA . PRO C 3 146 ? 47.312 46.978 153.772 1.00 45.12 146 PRO C CA 1
ATOM 7055 C C . PRO C 3 146 ? 47.464 46.614 155.236 1.00 49.24 146 PRO C C 1
ATOM 7056 O O . PRO C 3 146 ? 47.030 47.396 156.084 1.00 47.25 146 PRO C O 1
ATOM 7060 N N . ILE C 3 147 ? 48.022 45.435 155.517 1.00 51.10 147 ILE C N 1
ATOM 7061 C CA . ILE C 3 147 ? 48.313 45.043 156.892 1.00 50.46 147 ILE C CA 1
ATOM 7062 C C . ILE C 3 147 ? 49.797 45.170 157.097 1.00 50.39 147 ILE C C 1
ATOM 7063 O O . ILE C 3 147 ? 50.247 46.075 157.797 1.00 53.86 147 ILE C O 1
ATOM 7068 N N . VAL C 3 148 ? 50.555 44.275 156.465 1.00 46.90 148 VAL C N 1
ATOM 7069 C CA . VAL C 3 148 ? 52.022 44.246 156.565 1.00 46.14 148 VAL C CA 1
ATOM 7070 C C . VAL C 3 148 ? 52.615 43.512 155.387 1.00 42.51 148 VAL C C 1
ATOM 7071 O O . VAL C 3 148 ? 52.237 42.380 155.104 1.00 49.31 148 VAL C O 1
ATOM 7075 N N . GLY C 3 149 ? 53.538 44.146 154.691 1.00 38.52 149 GLY C N 1
ATOM 7076 C CA . GLY C 3 149 ? 54.248 43.437 153.658 1.00 41.07 149 GLY C CA 1
ATOM 7077 C C . GLY C 3 149 ? 53.300 42.895 152.625 1.00 45.58 149 GLY C C 1
ATOM 7078 O O . GLY C 3 149 ? 52.656 43.636 151.886 1.00 53.55 149 GLY C O 1
ATOM 7079 N N . ASN C 3 150 ? 53.221 41.576 152.582 1.00 39.96 150 ASN C N 1
ATOM 7080 C CA . ASN C 3 150 ? 52.445 40.906 151.566 1.00 39.87 150 ASN C CA 1
ATOM 7081 C C . ASN C 3 150 ? 51.013 40.576 151.990 1.00 43.02 150 ASN C C 1
ATOM 7082 O O . ASN C 3 150 ? 50.274 39.884 151.293 1.00 35.27 150 ASN C O 1
ATOM 7087 N N . ASN C 3 151 ? 50.611 41.146 153.115 1.00 40.67 151 ASN C N 1
ATOM 7088 C CA . ASN C 3 151 ? 49.298 40.903 153.646 1.00 39.50 151 ASN C CA 1
ATOM 7089 C C . ASN C 3 151 ? 48.445 42.146 153.768 1.00 48.71 151 ASN C C 1
ATOM 7090 O O . ASN C 3 151 ? 48.928 43.242 154.087 1.00 55.76 151 ASN C O 1
ATOM 7095 N N . LEU C 3 152 ? 47.153 41.932 153.528 1.00 49.21 152 LEU C N 1
ATOM 7096 C CA . LEU C 3 152 ? 46.146 42.972 153.485 1.00 48.91 152 LEU C CA 1
ATOM 7097 C C . LEU C 3 152 ? 44.799 42.400 153.887 1.00 46.64 152 LEU C C 1
ATOM 7098 O O . LEU C 3 152 ? 44.566 41.196 153.760 1.00 36.47 152 LEU C O 1
ATOM 7103 N N . SER C 3 153 ? 43.912 43.279 154.351 1.00 51.23 153 SER C N 1
ATOM 7104 C CA . SER C 3 153 ? 42.501 42.967 154.538 1.00 49.43 153 SER C CA 1
ATOM 7105 C C . SER C 3 153 ? 41.753 43.397 153.287 1.00 51.99 153 SER C C 1
ATOM 7106 O O . SER C 3 153 ? 42.149 44.349 152.607 1.00 49.89 153 SER C O 1
ATOM 7109 N N . LEU C 3 154 ? 40.715 42.650 152.944 1.00 54.17 154 LEU C N 1
ATOM 7110 C CA . LEU C 3 154 ? 39.938 42.935 151.754 1.00 53.02 154 LEU C CA 1
ATOM 7111 C C . LEU C 3 154 ? 38.529 43.398 152.120 1.00 60.49 154 LEU C C 1
ATOM 7112 O O . LEU C 3 154 ? 38.030 43.090 153.192 1.00 67.34 154 LEU C O 1
ATOM 7117 N N . ARG C 3 155 ? 37.903 44.179 151.253 1.00 61.03 155 ARG C N 1
ATOM 7118 C CA . ARG C 3 155 ? 36.487 44.462 151.412 1.00 59.34 155 ARG C CA 1
ATOM 7119 C C . ARG C 3 155 ? 35.856 44.437 150.031 1.00 57.63 155 ARG C C 1
ATOM 7120 O O . ARG C 3 155 ? 36.277 45.165 149.135 1.00 58.02 155 ARG C O 1
ATOM 7128 N N . VAL C 3 156 ? 34.868 43.566 149.859 1.00 56.03 156 VAL C N 1
ATOM 7129 C CA . VAL C 3 156 ? 34.235 43.337 148.561 1.00 55.90 156 VAL C CA 1
ATOM 7130 C C . VAL C 3 156 ? 32.748 43.671 148.643 1.00 58.21 156 VAL C C 1
ATOM 7131 O O . VAL C 3 156 ? 32.081 43.196 149.571 1.00 56.89 156 VAL C O 1
ATOM 7135 N N . GLU C 3 157 ? 32.246 44.487 147.695 1.00 60.74 157 GLU C N 1
ATOM 7136 C CA . GLU C 3 157 ? 30.846 44.978 147.687 1.00 58.96 157 GLU C CA 1
ATOM 7137 C C . GLU C 3 157 ? 30.075 44.648 146.396 1.00 63.44 157 GLU C C 1
ATOM 7138 O O . GLU C 3 157 ? 30.659 44.661 145.307 1.00 65.23 157 GLU C O 1
ATOM 7144 N N . GLY C 3 158 ? 28.767 44.386 146.507 1.00 65.21 158 GLY C N 1
ATOM 7145 C CA . GLY C 3 158 ? 27.940 44.103 145.331 1.00 66.39 158 GLY C CA 1
ATOM 7146 C C . GLY C 3 158 ? 26.486 44.579 145.396 1.00 63.81 158 GLY C C 1
ATOM 7147 O O . GLY C 3 158 ? 25.968 44.803 146.493 1.00 61.20 158 GLY C O 1
ATOM 7148 N N . LYS C 3 159 ? 25.827 44.738 144.238 1.00 63.15 159 LYS C N 1
ATOM 7149 C CA . LYS C 3 159 ? 24.368 44.918 144.199 1.00 58.75 159 LYS C CA 1
ATOM 7150 C C . LYS C 3 159 ? 23.709 43.716 144.861 1.00 58.96 159 LYS C C 1
ATOM 7151 O O . LYS C 3 159 ? 22.909 43.862 145.777 1.00 56.99 159 LYS C O 1
ATOM 7157 N N . SER C 3 160 ? 24.048 42.533 144.333 1.00 59.79 160 SER C N 1
ATOM 7158 C CA . SER C 3 160 ? 23.552 41.221 144.768 1.00 56.62 160 SER C CA 1
ATOM 7159 C C . SER C 3 160 ? 24.402 40.618 145.879 1.00 54.43 160 SER C C 1
ATOM 7160 O O . SER C 3 160 ? 25.495 41.075 146.148 1.00 60.80 160 SER C O 1
ATOM 7163 N N . VAL C 3 161 ? 23.924 39.559 146.506 1.00 50.94 161 VAL C N 1
ATOM 7164 C CA . VAL C 3 161 ? 24.834 38.700 147.233 1.00 41.82 161 VAL C CA 1
ATOM 7165 C C . VAL C 3 161 ? 25.616 37.994 146.147 1.00 44.83 161 VAL C C 1
ATOM 7166 O O . VAL C 3 161 ? 26.818 37.820 146.250 1.00 55.07 161 VAL C O 1
ATOM 7170 N N . PHE C 3 162 ? 24.923 37.617 145.080 1.00 45.72 162 PHE C N 1
ATOM 7171 C CA . PHE C 3 162 ? 25.532 36.879 143.980 1.00 49.29 162 PHE C CA 1
ATOM 7172 C C . PHE C 3 162 ? 26.667 37.671 143.355 1.00 57.86 162 PHE C C 1
ATOM 7173 O O . PHE C 3 162 ? 27.687 37.107 142.968 1.00 67.31 162 PHE C O 1
ATOM 7181 N N . GLU C 3 163 ? 26.478 38.972 143.215 1.00 56.20 163 GLU C N 1
ATOM 7182 C CA . GLU C 3 163 ? 27.526 39.787 142.638 1.00 56.04 163 GLU C CA 1
ATOM 7183 C C . GLU C 3 163 ? 28.750 39.815 143.542 1.00 50.59 163 GLU C C 1
ATOM 7184 O O . GLU C 3 163 ? 29.875 39.760 143.051 1.00 52.83 163 GLU C O 1
ATOM 7190 N N . ALA C 3 164 ? 28.548 39.893 144.856 1.00 43.71 164 ALA C N 1
ATOM 7191 C CA . ALA C 3 164 ? 29.685 40.018 145.770 1.00 42.50 164 ALA C CA 1
ATOM 7192 C C . ALA C 3 164 ? 30.410 38.676 145.903 1.00 44.88 164 ALA C C 1
ATOM 7193 O O . ALA C 3 164 ? 31.633 38.614 145.746 1.00 49.80 164 ALA C O 1
ATOM 7195 N N . MET C 3 165 ? 29.662 37.606 146.146 1.00 39.72 165 MET C N 1
ATOM 7196 C CA . MET C 3 165 ? 30.262 36.297 146.262 1.00 39.97 165 MET C CA 1
ATOM 7197 C C . MET C 3 165 ? 31.087 36.005 145.015 1.00 44.82 165 MET C C 1
ATOM 7198 O O . MET C 3 165 ? 32.252 35.609 145.114 1.00 48.57 165 MET C O 1
ATOM 7203 N N . ASN C 3 166 ? 30.490 36.204 143.843 1.00 37.46 166 ASN C N 1
ATOM 7204 C CA . ASN C 3 166 ? 31.201 35.957 142.590 1.00 39.89 166 ASN C CA 1
ATOM 7205 C C . ASN C 3 166 ? 32.389 36.893 142.324 1.00 42.33 166 ASN C C 1
ATOM 7206 O O . ASN C 3 166 ? 33.218 36.624 141.441 1.00 36.11 166 ASN C O 1
ATOM 7211 N N . LEU C 3 167 ? 32.444 38.016 143.035 1.00 40.66 167 LEU C N 1
ATOM 7212 C CA . LEU C 3 167 ? 33.613 38.875 142.947 1.00 42.92 167 LEU C CA 1
ATOM 7213 C C . LEU C 3 167 ? 34.700 38.415 143.931 1.00 44.45 167 LEU C C 1
ATOM 7214 O O . LEU C 3 167 ? 35.866 38.333 143.559 1.00 46.56 167 LEU C O 1
ATOM 7219 N N . LEU C 3 168 ? 34.334 38.128 145.176 1.00 43.44 168 LEU C N 1
ATOM 7220 C CA . LEU C 3 168 ? 35.280 37.523 146.124 1.00 43.02 168 LEU C CA 1
ATOM 7221 C C . LEU C 3 168 ? 35.968 36.289 145.511 1.00 40.06 168 LEU C C 1
ATOM 7222 O O . LEU C 3 168 ? 37.161 36.076 145.719 1.00 38.23 168 LEU C O 1
ATOM 7227 N N . SER C 3 169 ? 35.220 35.484 144.754 1.00 38.97 169 SER C N 1
ATOM 7228 C CA . SER C 3 169 ? 35.783 34.264 144.175 1.00 43.25 169 SER C CA 1
ATOM 7229 C C . SER C 3 169 ? 36.768 34.622 143.057 1.00 35.28 169 SER C C 1
ATOM 7230 O O . SER C 3 169 ? 37.759 33.932 142.839 1.00 35.06 169 SER C O 1
ATOM 7233 N N . PHE C 3 170 ? 36.484 35.700 142.342 1.00 43.39 170 PHE C N 1
ATOM 7234 C CA . PHE C 3 170 ? 37.370 36.183 141.286 1.00 40.80 170 PHE C CA 1
ATOM 7235 C C . PHE C 3 170 ? 38.669 36.724 141.875 1.00 38.26 170 PHE C C 1
ATOM 7236 O O . PHE C 3 170 ? 39.744 36.541 141.311 1.00 39.47 170 PHE C O 1
ATOM 7244 N N . ILE C 3 171 ? 38.560 37.413 143.001 1.00 37.82 171 ILE C N 1
ATOM 7245 C CA . ILE C 3 171 ? 39.739 37.886 143.706 1.00 39.82 171 ILE C CA 1
ATOM 7246 C C . ILE C 3 171 ? 40.603 36.712 144.125 1.00 43.91 171 ILE C C 1
ATOM 7247 O O . ILE C 3 171 ? 41.822 36.731 143.923 1.00 47.74 171 ILE C O 1
ATOM 7252 N N . ALA C 3 172 ? 39.981 35.681 144.685 1.00 34.97 172 ALA C N 1
ATOM 7253 C CA . ALA C 3 172 ? 40.751 34.551 145.181 1.00 34.73 172 ALA C CA 1
ATOM 7254 C C . ALA C 3 172 ? 41.519 33.855 144.064 1.00 34.52 172 ALA C C 1
ATOM 7255 O O . ALA C 3 172 ? 42.727 33.684 144.168 1.00 40.54 172 ALA C O 1
ATOM 7257 N N . VAL C 3 173 ? 40.825 33.470 142.995 1.00 34.57 173 VAL C N 1
ATOM 7258 C CA . VAL C 3 173 ? 41.465 32.730 141.917 1.00 36.21 173 VAL C CA 1
ATOM 7259 C C . VAL C 3 173 ? 42.592 33.525 141.222 1.00 36.87 173 VAL C C 1
ATOM 7260 O O . VAL C 3 173 ? 43.627 32.947 140.866 1.00 34.19 173 VAL C O 1
ATOM 7264 N N . THR C 3 174 ? 42.409 34.833 141.025 1.00 38.75 174 THR C N 1
ATOM 7265 C CA . THR C 3 174 ? 43.469 35.636 140.404 1.00 44.50 174 THR C CA 1
ATOM 7266 C C . THR C 3 174 ? 44.656 35.879 141.372 1.00 47.04 174 THR C C 1
ATOM 7267 O O . THR C 3 174 ? 45.827 35.737 140.997 1.00 34.30 174 THR C O 1
ATOM 7271 N N . THR C 3 175 ? 44.352 36.191 142.626 1.00 34.49 175 THR C N 1
ATOM 7272 C CA . THR C 3 175 ? 45.395 36.382 143.610 1.00 36.44 175 THR C CA 1
ATOM 7273 C C . THR C 3 175 ? 46.184 35.099 143.805 1.00 43.35 175 THR C C 1
ATOM 7274 O O . THR C 3 175 ? 47.398 35.134 143.911 1.00 49.54 175 THR C O 1
ATOM 7278 N N . HIS C 3 176 ? 45.506 33.958 143.792 1.00 44.09 176 HIS C N 1
ATOM 7279 C CA . HIS C 3 176 ? 46.180 32.667 143.946 1.00 41.73 176 HIS C CA 1
ATOM 7280 C C . HIS C 3 176 ? 47.092 32.288 142.796 1.00 43.72 176 HIS C C 1
ATOM 7281 O O . HIS C 3 176 ? 48.168 31.737 143.026 1.00 51.15 176 HIS C O 1
ATOM 7288 N N . ILE C 3 177 ? 46.677 32.532 141.559 1.00 35.66 177 ILE C N 1
ATOM 7289 C CA . ILE C 3 177 ? 47.550 32.122 140.476 1.00 35.46 177 ILE C CA 1
ATOM 7290 C C . ILE C 3 177 ? 48.628 33.154 140.173 1.00 39.67 177 ILE C C 1
ATOM 7291 O O . ILE C 3 177 ? 49.580 32.847 139.453 1.00 47.47 177 ILE C O 1
ATOM 7296 N N . THR C 3 178 ? 48.525 34.356 140.734 1.00 34.14 178 THR C N 1
ATOM 7297 C CA . THR C 3 178 ? 49.607 35.326 140.544 1.00 37.51 178 THR C CA 1
ATOM 7298 C C . THR C 3 178 ? 50.596 35.270 141.680 1.00 33.72 178 THR C C 1
ATOM 7299 O O . THR C 3 178 ? 51.762 35.609 141.517 1.00 33.68 178 THR C O 1
ATOM 7303 N N . ASN C 3 179 ? 50.128 34.829 142.834 1.00 33.67 179 ASN C N 1
ATOM 7304 C CA . ASN C 3 179 ? 50.984 34.681 143.996 1.00 38.91 179 ASN C CA 1
ATOM 7305 C C . ASN C 3 179 ? 52.161 33.698 143.809 1.00 48.39 179 ASN C C 1
ATOM 7306 O O . ASN C 3 179 ? 52.089 32.696 143.055 1.00 43.32 179 ASN C O 1
ATOM 7311 N N . THR C 3 180 ? 53.242 33.979 144.524 1.00 51.36 180 THR C N 1
ATOM 7312 C CA . THR C 3 180 ? 54.352 33.049 144.560 1.00 50.25 180 THR C CA 1
ATOM 7313 C C . THR C 3 180 ? 54.401 32.557 145.996 1.00 46.86 180 THR C C 1
ATOM 7314 O O . THR C 3 180 ? 54.373 33.367 146.946 1.00 36.28 180 THR C O 1
ATOM 7318 N N . TYR C 3 181 ? 54.397 31.238 146.168 1.00 50.21 181 TYR C N 1
ATOM 7319 C CA . TYR C 3 181 ? 54.301 30.692 147.518 1.00 53.38 181 TYR C CA 1
ATOM 7320 C C . TYR C 3 181 ? 55.611 30.089 148.012 1.00 60.40 181 TYR C C 1
ATOM 7321 O O . TYR C 3 181 ? 55.716 29.630 149.151 1.00 63.05 181 TYR C O 1
ATOM 7330 N N . GLY C 3 182 ? 56.627 30.140 147.172 1.00 64.00 182 GLY C N 1
ATOM 7331 C CA . GLY C 3 182 ? 57.933 29.685 147.593 1.00 73.78 182 GLY C CA 1
ATOM 7332 C C . GLY C 3 182 ? 58.399 28.533 146.746 1.00 79.18 182 GLY C C 1
ATOM 7333 O O . GLY C 3 182 ? 57.930 28.373 145.618 1.00 81.46 182 GLY C O 1
ATOM 7334 N N . GLU C 3 183 ? 59.315 27.729 147.279 1.00 84.17 183 GLU C N 1
ATOM 7335 C CA . GLU C 3 183 ? 59.766 26.556 146.551 1.00 91.74 183 GLU C CA 1
ATOM 7336 C C . GLU C 3 183 ? 58.601 25.589 146.340 1.00 94.25 183 GLU C C 1
ATOM 7337 O O . GLU C 3 183 ? 58.615 24.803 145.401 1.00 93.61 183 GLU C O 1
ATOM 7343 N N . TYR C 3 184 ? 57.600 25.643 147.217 1.00 98.70 184 TYR C N 1
ATOM 7344 C CA . TYR C 3 184 ? 56.501 24.673 147.198 1.00 98.95 184 TYR C CA 1
ATOM 7345 C C . TYR C 3 184 ? 55.185 25.210 146.605 1.00 103.46 184 TYR C C 1
ATOM 7346 O O . TYR C 3 184 ? 54.101 24.768 147.007 1.00 97.47 184 TYR C O 1
ATOM 7355 N N . THR C 3 185 ? 55.326 26.120 145.623 1.00 114.31 185 THR C N 1
ATOM 7356 C CA . THR C 3 185 ? 54.229 26.812 144.911 1.00 120.07 185 THR C CA 1
ATOM 7357 C C . THR C 3 185 ? 53.179 25.818 144.411 1.00 124.62 185 THR C C 1
ATOM 7358 O O . THR C 3 185 ? 52.255 25.491 145.164 1.00 130.03 185 THR C O 1
ATOM 7362 N N . TYR C 3 186 ? 53.295 25.359 143.165 1.00 121.47 186 TYR C N 1
ATOM 7363 C CA . TYR C 3 186 ? 52.466 24.261 142.671 1.00 122.36 186 TYR C CA 1
ATOM 7364 C C . TYR C 3 186 ? 50.977 24.643 142.431 1.00 93.20 186 TYR C C 1
ATOM 7365 O O . TYR C 3 186 ? 50.262 25.121 143.322 1.00 91.87 186 TYR C O 1
ATOM 7374 N N . ILE C 3 187 ? 50.540 24.463 141.189 1.00 91.77 187 ILE C N 1
ATOM 7375 C CA . ILE C 3 187 ? 49.132 24.557 140.848 1.00 89.81 187 ILE C CA 1
ATOM 7376 C C . ILE C 3 187 ? 48.784 23.180 140.303 1.00 89.92 187 ILE C C 1
ATOM 7377 O O . ILE C 3 187 ? 49.113 22.865 139.164 1.00 93.03 187 ILE C O 1
ATOM 7382 N N . ASP C 3 188 ? 48.240 22.338 141.184 1.00 90.60 188 ASP C N 1
ATOM 7383 C CA . ASP C 3 188 ? 47.498 21.093 140.884 1.00 85.65 188 ASP C CA 1
ATOM 7384 C C . ASP C 3 188 ? 47.035 20.883 139.409 1.00 93.49 188 ASP C C 1
ATOM 7385 O O . ASP C 3 188 ? 46.806 21.843 138.659 1.00 95.87 188 ASP C O 1
ATOM 7390 N N . ASP C 3 189 ? 46.833 19.627 139.011 1.00 91.20 189 ASP C N 1
ATOM 7391 C CA . ASP C 3 189 ? 46.471 19.332 137.622 1.00 91.52 189 ASP C CA 1
ATOM 7392 C C . ASP C 3 189 ? 44.977 19.150 137.486 1.00 83.09 189 ASP C C 1
ATOM 7393 O O . ASP C 3 189 ? 44.488 18.663 136.472 1.00 85.14 189 ASP C O 1
ATOM 7398 N N . HIS C 3 190 ? 44.267 19.510 138.546 1.00 73.84 190 HIS C N 1
ATOM 7399 C CA . HIS C 3 190 ? 42.821 19.584 138.518 1.00 69.43 190 HIS C CA 1
ATOM 7400 C C . HIS C 3 190 ? 42.323 20.983 138.845 1.00 59.83 190 HIS C C 1
ATOM 7401 O O . HIS C 3 190 ? 41.129 21.246 138.840 1.00 57.57 190 HIS C O 1
ATOM 7408 N N . PHE C 3 191 ? 43.256 21.892 139.084 1.00 58.05 191 PHE C N 1
ATOM 7409 C CA . PHE C 3 191 ? 42.910 23.270 139.384 1.00 51.94 191 PHE C CA 1
ATOM 7410 C C . PHE C 3 191 ? 42.165 23.954 138.251 1.00 46.01 191 PHE C C 1
ATOM 7411 O O . PHE C 3 191 ? 41.208 24.704 138.484 1.00 34.38 191 PHE C O 1
ATOM 7419 N N . ALA C 3 192 ? 42.632 23.741 137.028 1.00 45.54 192 ALA C N 1
ATOM 7420 C CA . ALA C 3 192 ? 42.046 24.485 135.931 1.00 46.53 192 ALA C CA 1
ATOM 7421 C C . ALA C 3 192 ? 40.620 24.011 135.657 1.00 48.02 192 ALA C C 1
ATOM 7422 O O . ALA C 3 192 ? 39.737 24.831 135.409 1.00 47.35 192 ALA C O 1
ATOM 7424 N N . GLN C 3 193 ? 40.372 22.708 135.711 1.00 46.20 193 GLN C N 1
ATOM 7425 C CA . GLN C 3 193 ? 39.004 22.248 135.517 1.00 53.94 193 GLN C CA 1
ATOM 7426 C C . GLN C 3 193 ? 38.056 22.800 136.588 1.00 47.06 193 GLN C C 1
ATOM 7427 O O . GLN C 3 193 ? 36.887 23.061 136.332 1.00 45.10 193 GLN C O 1
ATOM 7433 N N . LYS C 3 194 ? 38.575 22.952 137.802 1.00 45.56 194 LYS C N 1
ATOM 7434 C CA . LYS C 3 194 ? 37.773 23.326 138.962 1.00 40.32 194 LYS C CA 1
ATOM 7435 C C . LYS C 3 194 ? 37.287 24.769 138.930 1.00 43.27 194 LYS C C 1
ATOM 7436 O O . LYS C 3 194 ? 36.119 25.034 139.171 1.00 46.63 194 LYS C O 1
ATOM 7442 N N . TYR C 3 195 ? 38.198 25.693 138.621 1.00 45.60 195 TYR C N 1
ATOM 7443 C CA . TYR C 3 195 ? 38.000 27.127 138.868 1.00 44.15 195 TYR C CA 1
ATOM 7444 C C . TYR C 3 195 ? 37.929 28.021 137.628 1.00 43.01 195 TYR C C 1
ATOM 7445 O O . TYR C 3 195 ? 37.644 29.212 137.741 1.00 42.20 195 TYR C O 1
ATOM 7454 N N . ALA C 3 196 ? 38.185 27.452 136.457 1.00 39.66 196 ALA C N 1
ATOM 7455 C CA . ALA C 3 196 ? 38.105 28.205 135.219 1.00 40.66 196 ALA C CA 1
ATOM 7456 C C . ALA C 3 196 ? 36.807 29.020 135.084 1.00 49.16 196 ALA C C 1
ATOM 7457 O O . ALA C 3 196 ? 36.877 30.203 134.785 1.00 57.71 196 ALA C O 1
ATOM 7459 N N . ARG C 3 197 ? 35.635 28.427 135.296 1.00 42.57 197 ARG C N 1
ATOM 7460 C CA . ARG C 3 197 ? 34.408 29.208 135.157 1.00 44.23 197 ARG C CA 1
ATOM 7461 C C . ARG C 3 197 ? 34.375 30.484 136.024 1.00 46.16 197 ARG C C 1
ATOM 7462 O O . ARG C 3 197 ? 33.682 31.436 135.678 1.00 49.46 197 ARG C O 1
ATOM 7470 N N . ILE C 3 198 ? 35.135 30.537 137.113 1.00 35.60 198 ILE C N 1
ATOM 7471 C CA . ILE C 3 198 ? 35.129 31.743 137.948 1.00 36.54 198 ILE C CA 1
ATOM 7472 C C . ILE C 3 198 ? 35.396 32.994 137.127 1.00 37.62 198 ILE C C 1
ATOM 7473 O O . ILE C 3 198 ? 34.687 33.985 137.246 1.00 40.95 198 ILE C O 1
ATOM 7478 N N . LEU C 3 199 ? 36.438 32.939 136.311 1.00 38.22 199 LEU C N 1
ATOM 7479 C CA . LEU C 3 199 ? 36.774 34.024 135.400 1.00 39.33 199 LEU C CA 1
ATOM 7480 C C . LEU C 3 199 ? 35.638 34.473 134.490 1.00 43.09 199 LEU C C 1
ATOM 7481 O O . LEU C 3 199 ? 35.654 35.606 134.016 1.00 42.22 199 LEU C O 1
ATOM 7486 N N . THR C 3 200 ? 34.700 33.581 134.174 1.00 43.23 200 THR C N 1
ATOM 7487 C CA . THR C 3 200 ? 33.589 33.972 133.310 1.00 40.17 200 THR C CA 1
ATOM 7488 C C . THR C 3 200 ? 32.302 34.321 134.052 1.00 39.70 200 THR C C 1
ATOM 7489 O O . THR C 3 200 ? 31.328 34.745 133.448 1.00 42.13 200 THR C O 1
ATOM 7493 N N . ASN C 3 201 ? 32.282 34.218 135.363 1.00 42.82 201 ASN C N 1
ATOM 7494 C CA . ASN C 3 201 ? 31.001 34.432 135.992 1.00 49.39 201 ASN C CA 1
ATOM 7495 C C . ASN C 3 201 ? 30.778 35.841 136.514 1.00 55.94 201 ASN C C 1
ATOM 7496 O O . ASN C 3 201 ? 29.791 36.087 137.215 1.00 63.02 201 ASN C O 1
ATOM 7501 N N . ILE C 3 202 ? 31.703 36.754 136.236 1.00 47.71 202 ILE C N 1
ATOM 7502 C CA . ILE C 3 202 ? 31.409 38.161 136.451 1.00 43.27 202 ILE C CA 1
ATOM 7503 C C . ILE C 3 202 ? 31.855 38.924 135.223 1.00 47.23 202 ILE C C 1
ATOM 7504 O O . ILE C 3 202 ? 32.779 38.487 134.541 1.00 50.87 202 ILE C O 1
ATOM 7509 N N . PRO C 3 203 ? 31.223 40.079 134.935 1.00 48.26 203 PRO C N 1
ATOM 7510 C CA . PRO C 3 203 ? 31.466 40.681 133.619 1.00 47.98 203 PRO C CA 1
ATOM 7511 C C . PRO C 3 203 ? 32.683 41.607 133.591 1.00 52.47 203 PRO C C 1
ATOM 7512 O O . PRO C 3 203 ? 33.212 41.970 134.644 1.00 53.18 203 PRO C O 1
ATOM 7516 N N . GLN C 3 204 ? 33.107 41.986 132.390 1.00 55.00 204 GLN C N 1
ATOM 7517 C CA . GLN C 3 204 ? 34.225 42.911 132.200 1.00 57.67 204 GLN C CA 1
ATOM 7518 C C . GLN C 3 204 ? 35.543 42.465 132.810 1.00 57.56 204 GLN C C 1
ATOM 7519 O O . GLN C 3 204 ? 36.270 43.286 133.366 1.00 58.94 204 GLN C O 1
ATOM 7525 N N . VAL C 3 205 ? 35.852 41.179 132.725 1.00 54.31 205 VAL C N 1
ATOM 7526 C CA . VAL C 3 205 ? 37.182 40.731 133.080 1.00 49.25 205 VAL C CA 1
ATOM 7527 C C . VAL C 3 205 ? 38.067 40.936 131.878 1.00 48.12 205 VAL C C 1
ATOM 7528 O O . VAL C 3 205 ? 37.710 40.534 130.772 1.00 47.36 205 VAL C O 1
ATOM 7532 N N . PRO C 3 206 ? 39.213 41.593 132.091 1.00 42.11 206 PRO C N 1
ATOM 7533 C CA . PRO C 3 206 ? 40.216 41.877 131.061 1.00 42.43 206 PRO C CA 1
ATOM 7534 C C . PRO C 3 206 ? 40.850 40.629 130.484 1.00 45.47 206 PRO C C 1
ATOM 7535 O O . PRO C 3 206 ? 41.033 39.651 131.203 1.00 36.79 206 PRO C O 1
ATOM 7539 N N . TYR C 3 207 ? 41.221 40.696 129.207 1.00 54.86 207 TYR C N 1
ATOM 7540 C CA . TYR C 3 207 ? 41.931 39.607 128.530 1.00 52.80 207 TYR C CA 1
ATOM 7541 C C . TYR C 3 207 ? 43.156 39.120 129.323 1.00 47.83 207 TYR C C 1
ATOM 7542 O O . TYR C 3 207 ? 43.276 37.920 129.525 1.00 36.58 207 TYR C O 1
ATOM 7551 N N . PHE C 3 208 ? 44.031 40.013 129.813 1.00 51.50 208 PHE C N 1
ATOM 7552 C CA . PHE C 3 208 ? 45.321 39.528 130.347 1.00 49.28 208 PHE C CA 1
ATOM 7553 C C . PHE C 3 208 ? 45.134 38.604 131.541 1.00 52.28 208 PHE C C 1
ATOM 7554 O O . PHE C 3 208 ? 45.964 37.708 131.762 1.00 51.81 208 PHE C O 1
ATOM 7562 N N . VAL C 3 209 ? 44.004 38.730 132.236 1.00 49.51 209 VAL C N 1
ATOM 7563 C CA . VAL C 3 209 ? 43.717 37.819 133.343 1.00 42.38 209 VAL C CA 1
ATOM 7564 C C . VAL C 3 209 ? 43.554 36.381 132.829 1.00 39.79 209 VAL C C 1
ATOM 7565 O O . VAL C 3 209 ? 44.176 35.469 133.345 1.00 39.75 209 VAL C O 1
ATOM 7569 N N . PHE C 3 210 ? 42.743 36.188 131.798 1.00 37.97 210 PHE C N 1
ATOM 7570 C CA . PHE C 3 210 ? 42.648 34.894 131.120 1.00 38.23 210 PHE C CA 1
ATOM 7571 C C . PHE C 3 210 ? 44.003 34.402 130.595 1.00 40.02 210 PHE C C 1
ATOM 7572 O O . PHE C 3 210 ? 44.307 33.203 130.640 1.00 40.56 210 PHE C O 1
ATOM 7580 N N . TYR C 3 211 ? 44.803 35.321 130.068 1.00 43.66 211 TYR C N 1
ATOM 7581 C CA . TYR C 3 211 ? 46.132 34.961 129.600 1.00 43.83 211 TYR C CA 1
ATOM 7582 C C . TYR C 3 211 ? 46.888 34.281 130.702 1.00 44.32 211 TYR C C 1
ATOM 7583 O O . TYR C 3 211 ? 47.342 33.153 130.524 1.00 42.49 211 TYR C O 1
ATOM 7592 N N . LEU C 3 212 ? 47.039 34.977 131.831 1.00 44.56 212 LEU C N 1
ATOM 7593 C CA . LEU C 3 212 ? 47.699 34.392 133.010 1.00 48.64 212 LEU C CA 1
ATOM 7594 C C . LEU C 3 212 ? 47.230 33.008 133.457 1.00 52.67 212 LEU C C 1
ATOM 7595 O O . LEU C 3 212 ? 48.044 32.107 133.702 1.00 57.25 212 LEU C O 1
ATOM 7600 N N . PHE C 3 213 ? 45.915 32.859 133.538 1.00 46.71 213 PHE C N 1
ATOM 7601 C CA . PHE C 3 213 ? 45.281 31.636 133.974 1.00 46.18 213 PHE C CA 1
ATOM 7602 C C . PHE C 3 213 ? 45.617 30.469 133.049 1.00 49.44 213 PHE C C 1
ATOM 7603 O O . PHE C 3 213 ? 45.895 29.358 133.495 1.00 58.86 213 PHE C O 1
ATOM 7611 N N . ILE C 3 214 ? 45.548 30.705 131.754 1.00 44.39 214 ILE C N 1
ATOM 7612 C CA . ILE C 3 214 ? 45.978 29.688 130.827 1.00 40.93 214 ILE C CA 1
ATOM 7613 C C . ILE C 3 214 ? 47.452 29.393 131.058 1.00 38.91 214 ILE C C 1
ATOM 7614 O O . ILE C 3 214 ? 47.875 28.245 131.184 1.00 39.52 214 ILE C O 1
ATOM 7619 N N . LYS C 3 215 ? 48.239 30.447 131.169 1.00 39.32 215 LYS C N 1
ATOM 7620 C CA . LYS C 3 215 ? 49.673 30.250 131.213 1.00 40.29 215 LYS C CA 1
ATOM 7621 C C . LYS C 3 215 ? 50.144 29.691 132.534 1.00 38.73 215 LYS C C 1
ATOM 7622 O O . LYS C 3 215 ? 51.127 28.974 132.549 1.00 43.55 215 LYS C O 1
ATOM 7628 N N . ARG C 3 216 ? 49.447 29.978 133.628 1.00 34.39 216 ARG C N 1
ATOM 7629 C CA . ARG C 3 216 ? 49.940 29.561 134.939 1.00 39.08 216 ARG C CA 1
ATOM 7630 C C . ARG C 3 216 ? 49.212 28.421 135.625 1.00 42.95 216 ARG C C 1
ATOM 7631 O O . ARG C 3 216 ? 49.709 27.863 136.601 1.00 47.32 216 ARG C O 1
ATOM 7639 N N . ALA C 3 217 ? 48.023 28.100 135.139 1.00 45.10 217 ALA C N 1
ATOM 7640 C CA . ALA C 3 217 ? 47.138 27.178 135.835 1.00 47.26 217 ALA C CA 1
ATOM 7641 C C . ALA C 3 217 ? 46.699 26.004 134.975 1.00 48.98 217 ALA C C 1
ATOM 7642 O O . ALA C 3 217 ? 46.201 25.004 135.479 1.00 60.03 217 ALA C O 1
ATOM 7644 N N . ILE C 3 218 ? 46.798 26.154 133.668 1.00 44.18 218 ILE C N 1
ATOM 7645 C CA . ILE C 3 218 ? 46.496 25.048 132.763 1.00 46.60 218 ILE C CA 1
ATOM 7646 C C . ILE C 3 218 ? 47.757 24.215 132.412 1.00 57.79 218 ILE C C 1
ATOM 7647 O O . ILE C 3 218 ? 48.760 24.776 131.937 1.00 58.40 218 ILE C O 1
ATOM 7652 N N . LYS C 3 219 ? 47.721 22.896 132.651 1.00 51.86 219 LYS C N 1
ATOM 7653 C CA . LYS C 3 219 ? 48.962 22.107 132.564 1.00 46.08 219 LYS C CA 1
ATOM 7654 C C . LYS C 3 219 ? 49.129 21.288 131.297 1.00 48.40 219 LYS C C 1
ATOM 7655 O O . LYS C 3 219 ? 50.239 20.886 130.978 1.00 54.89 219 LYS C O 1
ATOM 7661 N N . SER C 3 220 ? 48.043 21.008 130.593 1.00 49.84 220 SER C N 1
ATOM 7662 C CA . SER C 3 220 ? 48.108 20.187 129.385 1.00 57.57 220 SER C CA 1
ATOM 7663 C C . SER C 3 220 ? 47.511 20.896 128.174 1.00 61.33 220 SER C C 1
ATOM 7664 O O . SER C 3 220 ? 46.693 21.787 128.336 1.00 61.89 220 SER C O 1
ATOM 7667 N N . GLU C 3 221 ? 47.826 20.479 126.953 1.00 66.70 221 GLU C N 1
ATOM 7668 C CA . GLU C 3 221 ? 47.151 21.167 125.862 1.00 70.64 221 GLU C CA 1
ATOM 7669 C C . GLU C 3 221 ? 45.747 20.570 125.672 1.00 73.87 221 GLU C C 1
ATOM 7670 O O . GLU C 3 221 ? 44.917 21.141 124.971 1.00 78.14 221 GLU C O 1
ATOM 7676 N N . ARG C 3 222 ? 45.415 19.480 126.352 1.00 75.57 222 ARG C N 1
ATOM 7677 C CA . ARG C 3 222 ? 44.040 19.028 126.191 1.00 79.98 222 ARG C CA 1
ATOM 7678 C C . ARG C 3 222 ? 43.181 19.271 127.411 1.00 74.81 222 ARG C C 1
ATOM 7679 O O . ARG C 3 222 ? 41.960 19.201 127.312 1.00 75.03 222 ARG C O 1
ATOM 7687 N N . GLN C 3 223 ? 43.788 19.630 128.536 1.00 73.48 223 GLN C N 1
ATOM 7688 C CA . GLN C 3 223 ? 43.019 20.241 129.609 1.00 73.06 223 GLN C CA 1
ATOM 7689 C C . GLN C 3 223 ? 42.561 21.588 129.070 1.00 73.45 223 GLN C C 1
ATOM 7690 O O . GLN C 3 223 ? 41.392 21.964 129.200 1.00 71.18 223 GLN C O 1
ATOM 7696 N N . PHE C 3 224 ? 43.511 22.291 128.446 1.00 74.71 224 PHE C N 1
ATOM 7697 C CA . PHE C 3 224 ? 43.286 23.579 127.784 1.00 69.58 224 PHE C CA 1
ATOM 7698 C C . PHE C 3 224 ? 42.205 23.485 126.740 1.00 63.72 224 PHE C C 1
ATOM 7699 O O . PHE C 3 224 ? 41.401 24.407 126.579 1.00 58.33 224 PHE C O 1
ATOM 7707 N N . ALA C 3 225 ? 42.232 22.386 125.995 1.00 67.25 225 ALA C N 1
ATOM 7708 C CA . ALA C 3 225 ? 41.369 22.222 124.836 1.00 68.45 225 ALA C CA 1
ATOM 7709 C C . ALA C 3 225 ? 39.895 22.287 125.213 1.00 66.01 225 ALA C C 1
ATOM 7710 O O . ALA C 3 225 ? 39.052 22.656 124.390 1.00 62.24 225 ALA C O 1
ATOM 7712 N N . GLU C 3 226 ? 39.593 21.918 126.455 1.00 63.88 226 GLU C N 1
ATOM 7713 C CA . GLU C 3 226 ? 38.217 21.872 126.900 1.00 64.83 226 GLU C CA 1
ATOM 7714 C C . GLU C 3 226 ? 37.746 23.183 127.515 1.00 59.31 226 GLU C C 1
ATOM 7715 O O . GLU C 3 226 ? 36.543 23.448 127.571 1.00 62.22 226 GLU C O 1
ATOM 7721 N N . ILE C 3 227 ? 38.680 24.007 127.970 1.00 52.42 227 ILE C N 1
ATOM 7722 C CA . ILE C 3 227 ? 38.315 25.284 128.568 1.00 44.92 227 ILE C CA 1
ATOM 7723 C C . ILE C 3 227 ? 38.285 26.415 127.511 1.00 48.49 227 ILE C C 1
ATOM 7724 O O . ILE C 3 227 ? 37.561 27.420 127.666 1.00 43.08 227 ILE C O 1
ATOM 7729 N N . LYS C 3 228 ? 39.047 26.242 126.423 1.00 44.46 228 LYS C N 1
ATOM 7730 C CA . LYS C 3 228 ? 39.114 27.278 125.388 1.00 42.10 228 LYS C CA 1
ATOM 7731 C C . LYS C 3 228 ? 37.717 27.701 124.908 1.00 41.06 228 LYS C C 1
ATOM 7732 O O . LYS C 3 228 ? 37.380 28.871 125.022 1.00 37.85 228 LYS C O 1
ATOM 7738 N N . PRO C 3 229 ? 36.872 26.751 124.466 1.00 46.41 229 PRO C N 1
ATOM 7739 C CA . PRO C 3 229 ? 35.529 27.166 124.054 1.00 46.90 229 PRO C CA 1
ATOM 7740 C C . PRO C 3 229 ? 34.808 28.015 125.077 1.00 47.15 229 PRO C C 1
ATOM 7741 O O . PRO C 3 229 ? 34.147 28.969 124.672 1.00 45.28 229 PRO C O 1
ATOM 7745 N N . MET C 3 230 ? 34.968 27.695 126.363 1.00 47.58 230 MET C N 1
ATOM 7746 C CA . MET C 3 230 ? 34.247 28.387 127.437 1.00 45.50 230 MET C CA 1
ATOM 7747 C C . MET C 3 230 ? 34.620 29.864 127.468 1.00 47.75 230 MET C C 1
ATOM 7748 O O . MET C 3 230 ? 33.747 30.725 127.630 1.00 41.99 230 MET C O 1
ATOM 7753 N N . PHE C 3 231 ? 35.927 30.126 127.325 1.00 49.36 231 PHE C N 1
ATOM 7754 C CA . PHE C 3 231 ? 36.511 31.472 127.344 1.00 43.59 231 PHE C CA 1
ATOM 7755 C C . PHE C 3 231 ? 36.145 32.299 126.116 1.00 45.20 231 PHE C C 1
ATOM 7756 O O . PHE C 3 231 ? 35.735 33.455 126.233 1.00 43.59 231 PHE C O 1
ATOM 7764 N N . GLU C 3 232 ? 36.313 31.708 124.936 1.00 48.70 232 GLU C N 1
ATOM 7765 C CA . GLU C 3 232 ? 36.049 32.421 123.692 1.00 52.20 232 GLU C CA 1
ATOM 7766 C C . GLU C 3 232 ? 34.629 32.906 123.706 1.00 55.38 232 GLU C C 1
ATOM 7767 O O . GLU C 3 232 ? 34.353 34.020 123.281 1.00 63.43 232 GLU C O 1
ATOM 7773 N N . ALA C 3 233 ? 33.735 32.068 124.218 1.00 49.27 233 ALA C N 1
ATOM 7774 C CA . ALA C 3 233 ? 32.333 32.413 124.302 1.00 45.80 233 ALA C CA 1
ATOM 7775 C C . ALA C 3 233 ? 32.144 33.611 125.195 1.00 49.37 233 ALA C C 1
ATOM 7776 O O . ALA C 3 233 ? 31.337 34.481 124.898 1.00 57.71 233 ALA C O 1
ATOM 7778 N N . TYR C 3 234 ? 32.870 33.646 126.301 1.00 43.94 234 TYR C N 1
ATOM 7779 C CA . TYR C 3 234 ? 32.748 34.741 127.255 1.00 48.31 234 TYR C CA 1
ATOM 7780 C C . TYR C 3 234 ? 33.086 36.088 126.661 1.00 54.74 234 TYR C C 1
ATOM 7781 O O . TYR C 3 234 ? 32.445 37.090 126.977 1.00 59.97 234 TYR C O 1
ATOM 7790 N N . PHE C 3 235 ? 34.124 36.124 125.829 1.00 60.93 235 PHE C N 1
ATOM 7791 C CA . PHE C 3 235 ? 34.564 37.389 125.233 1.00 61.91 235 PHE C CA 1
ATOM 7792 C C . PHE C 3 235 ? 33.715 37.737 124.024 1.00 63.92 235 PHE C C 1
ATOM 7793 O O . PHE C 3 235 ? 33.668 38.896 123.619 1.00 65.86 235 PHE C O 1
ATOM 7801 N N . LYS C 3 236 ? 33.048 36.736 123.448 1.00 63.26 236 LYS C N 1
ATOM 7802 C CA . LYS C 3 236 ? 32.160 36.983 122.326 1.00 58.58 236 LYS C CA 1
ATOM 7803 C C . LYS C 3 236 ? 30.985 37.803 122.837 1.00 60.97 236 LYS C C 1
ATOM 7804 O O . LYS C 3 236 ? 30.460 38.644 122.124 1.00 64.88 236 LYS C O 1
ATOM 7810 N N . GLU C 3 237 ? 30.615 37.632 124.099 1.00 60.45 237 GLU C N 1
ATOM 7811 C CA . GLU C 3 237 ? 29.516 38.424 124.606 1.00 66.11 237 GLU C CA 1
ATOM 7812 C C . GLU C 3 237 ? 30.057 39.645 125.353 1.00 67.97 237 GLU C C 1
ATOM 7813 O O . GLU C 3 237 ? 29.404 40.199 126.234 1.00 68.92 237 GLU C O 1
ATOM 7819 N N . GLU C 3 238 ? 31.235 40.108 124.962 1.00 71.60 238 GLU C N 1
ATOM 7820 C CA . GLU C 3 238 ? 31.742 41.366 125.493 1.00 78.58 238 GLU C CA 1
ATOM 7821 C C . GLU C 3 238 ? 32.269 42.186 124.331 1.00 97.11 238 GLU C C 1
ATOM 7822 O O . GLU C 3 238 ? 32.904 43.220 124.527 1.00 90.57 238 GLU C O 1
ATOM 7828 N N . GLY C 3 239 ? 31.947 41.728 123.121 1.00 121.83 239 GLY C N 1
ATOM 7829 C CA . GLY C 3 239 ? 32.307 42.413 121.888 1.00 123.63 239 GLY C CA 1
ATOM 7830 C C . GLY C 3 239 ? 33.524 41.865 121.157 1.00 122.30 239 GLY C C 1
ATOM 7831 O O . GLY C 3 239 ? 33.626 41.978 119.929 1.00 127.14 239 GLY C O 1
ATOM 7832 N N . LEU C 3 240 ? 34.449 41.290 121.921 1.00 96.25 240 LEU C N 1
ATOM 7833 C CA . LEU C 3 240 ? 35.764 40.871 121.429 1.00 71.62 240 LEU C CA 1
ATOM 7834 C C . LEU C 3 240 ? 35.848 39.469 120.803 1.00 60.10 240 LEU C C 1
ATOM 7835 O O . LEU C 3 240 ? 35.509 38.490 121.450 1.00 65.31 240 LEU C O 1
ATOM 7840 N N . ASP C 3 241 ? 36.322 39.368 119.563 1.00 48.01 241 ASP C N 1
ATOM 7841 C CA . ASP C 3 241 ? 36.501 38.065 118.920 1.00 49.77 241 ASP C CA 1
ATOM 7842 C C . ASP C 3 241 ? 37.923 37.487 119.157 1.00 47.86 241 ASP C C 1
ATOM 7843 O O . ASP C 3 241 ? 38.807 37.600 118.307 1.00 48.01 241 ASP C O 1
ATOM 7848 N N . ILE C 3 242 ? 38.125 36.843 120.308 1.00 46.63 242 ILE C N 1
ATOM 7849 C CA . ILE C 3 242 ? 39.449 36.352 120.740 1.00 46.45 242 ILE C CA 1
ATOM 7850 C C . ILE C 3 242 ? 39.744 34.883 120.421 1.00 49.34 242 ILE C C 1
ATOM 7851 O O . ILE C 3 242 ? 38.922 34.027 120.662 1.00 54.16 242 ILE C O 1
ATOM 7856 N N . ASP C 3 243 ? 40.930 34.581 119.913 1.00 52.98 243 ASP C N 1
ATOM 7857 C CA . ASP C 3 243 ? 41.318 33.187 119.699 1.00 59.49 243 ASP C CA 1
ATOM 7858 C C . ASP C 3 243 ? 42.487 32.808 120.594 1.00 60.00 243 ASP C C 1
ATOM 7859 O O . ASP C 3 243 ? 43.615 33.153 120.268 1.00 62.93 243 ASP C O 1
ATOM 7864 N N . PHE C 3 244 ? 42.243 32.114 121.708 1.00 56.69 244 PHE C N 1
ATOM 7865 C CA . PHE C 3 244 ? 43.339 31.807 122.643 1.00 56.23 244 PHE C CA 1
ATOM 7866 C C . PHE C 3 244 ? 44.246 30.673 122.160 1.00 60.73 244 PHE C C 1
ATOM 7867 O O . PHE C 3 244 ? 43.804 29.742 121.487 1.00 64.86 244 PHE C O 1
ATOM 7875 N N . GLN C 3 245 ? 45.519 30.756 122.522 1.00 59.36 245 GLN C N 1
ATOM 7876 C CA . GLN C 3 245 ? 46.457 29.679 122.265 1.00 57.47 245 GLN C CA 1
ATOM 7877 C C . GLN C 3 245 ? 47.148 29.274 123.553 1.00 58.79 245 GLN C C 1
ATOM 7878 O O . GLN C 3 245 ? 47.336 30.096 124.462 1.00 61.84 245 GLN C O 1
ATOM 7884 N N . PHE C 3 246 ? 47.535 28.009 123.624 1.00 53.53 246 PHE C N 1
ATOM 7885 C CA . PHE C 3 246 ? 48.082 27.463 124.850 1.00 53.89 246 PHE C CA 1
ATOM 7886 C C . PHE C 3 246 ? 49.478 28.013 125.108 1.00 53.68 246 PHE C C 1
ATOM 7887 O O . PHE C 3 246 ? 49.731 28.695 126.105 1.00 54.61 246 PHE C O 1
ATOM 7895 N N . THR C 3 247 ? 50.365 27.722 124.171 1.00 46.85 247 THR C N 1
ATOM 7896 C CA . THR C 3 247 ? 51.744 28.184 124.171 1.00 46.17 247 THR C CA 1
ATOM 7897 C C . THR C 3 247 ? 51.991 29.684 124.379 1.00 47.17 247 THR C C 1
ATOM 7898 O O . THR C 3 247 ? 51.179 30.527 123.992 1.00 49.07 247 THR C O 1
ATOM 7902 N N . ASP C 3 248 ? 53.140 29.999 124.973 1.00 50.12 248 ASP C N 1
ATOM 7903 C CA . ASP C 3 248 ? 53.621 31.371 125.087 1.00 53.81 248 ASP C CA 1
ATOM 7904 C C . ASP C 3 248 ? 53.659 32.033 123.724 1.00 56.03 248 ASP C C 1
ATOM 7905 O O . ASP C 3 248 ? 53.577 31.355 122.688 1.00 55.19 248 ASP C O 1
ATOM 7910 N N . THR C 3 249 ? 53.785 33.358 123.707 1.00 59.23 249 THR C N 1
ATOM 7911 C CA . THR C 3 249 ? 53.898 34.030 122.427 1.00 58.35 249 THR C CA 1
ATOM 7912 C C . THR C 3 249 ? 55.240 33.598 121.871 1.00 61.26 249 THR C C 1
ATOM 7913 O O . THR C 3 249 ? 55.312 33.064 120.770 1.00 65.35 249 THR C O 1
ATOM 7917 N N . HIS C 3 250 ? 56.297 33.831 122.650 1.00 59.46 250 HIS C N 1
ATOM 7918 C CA . HIS C 3 250 ? 57.618 33.312 122.331 1.00 61.23 250 HIS C CA 1
ATOM 7919 C C . HIS C 3 250 ? 57.402 31.839 122.300 1.00 63.64 250 HIS C C 1
ATOM 7920 O O . HIS C 3 250 ? 56.884 31.282 123.255 1.00 69.85 250 HIS C O 1
ATOM 7927 N N . GLY C 3 251 ? 57.751 31.177 121.220 1.00 61.21 251 GLY C N 1
ATOM 7928 C CA . GLY C 3 251 ? 57.602 29.739 121.259 1.00 62.86 251 GLY C CA 1
ATOM 7929 C C . GLY C 3 251 ? 56.507 29.292 120.342 1.00 60.81 251 GLY C C 1
ATOM 7930 O O . GLY C 3 251 ? 56.673 28.295 119.648 1.00 64.55 251 GLY C O 1
ATOM 7931 N N . SER C 3 252 ? 55.389 30.008 120.338 1.00 59.43 252 SER C N 1
ATOM 7932 C CA . SER C 3 252 ? 54.492 29.918 119.190 1.00 62.17 252 SER C CA 1
ATOM 7933 C C . SER C 3 252 ? 55.391 30.422 118.052 1.00 57.48 252 SER C C 1
ATOM 7934 O O . SER C 3 252 ? 55.483 29.828 116.971 1.00 52.84 252 SER C O 1
ATOM 7937 N N . ARG C 3 253 ? 56.067 31.530 118.358 1.00 54.31 253 ARG C N 1
ATOM 7938 C CA . ARG C 3 253 ? 57.088 32.136 117.522 1.00 52.94 253 ARG C CA 1
ATOM 7939 C C . ARG C 3 253 ? 58.166 31.134 117.110 1.00 58.66 253 ARG C C 1
ATOM 7940 O O . ARG C 3 253 ? 58.409 30.921 115.929 1.00 61.98 253 ARG C O 1
ATOM 7948 N N . MET C 3 254 ? 58.801 30.508 118.094 1.00 58.65 254 MET C N 1
ATOM 7949 C CA . MET C 3 254 ? 59.858 29.537 117.835 1.00 54.42 254 MET C CA 1
ATOM 7950 C C . MET C 3 254 ? 59.317 28.328 117.058 1.00 55.20 254 MET C C 1
ATOM 7951 O O . MET C 3 254 ? 59.988 27.838 116.157 1.00 57.11 254 MET C O 1
ATOM 7956 N N . ASP C 3 255 ? 58.099 27.871 117.366 1.00 57.32 255 ASP C N 1
ATOM 7957 C CA . ASP C 3 255 ? 57.529 26.722 116.646 1.00 63.03 255 ASP C CA 1
ATOM 7958 C C . ASP C 3 255 ? 57.366 27.070 115.183 1.00 66.74 255 ASP C C 1
ATOM 7959 O O . ASP C 3 255 ? 57.659 26.251 114.300 1.00 68.38 255 ASP C O 1
ATOM 7964 N N . PHE C 3 256 ? 56.868 28.286 114.953 1.00 63.55 256 PHE C N 1
ATOM 7965 C CA . PHE C 3 256 ? 56.634 28.814 113.620 1.00 61.01 256 PHE C CA 1
ATOM 7966 C C . PHE C 3 256 ? 57.920 28.887 112.836 1.00 65.06 256 PHE C C 1
ATOM 7967 O O . PHE C 3 256 ? 57.980 28.404 111.717 1.00 73.65 256 PHE C O 1
ATOM 7975 N N . ILE C 3 257 ? 58.952 29.474 113.436 1.00 61.16 257 ILE C N 1
ATOM 7976 C CA . ILE C 3 257 ? 60.226 29.691 112.750 1.00 55.95 257 ILE C CA 1
ATOM 7977 C C . ILE C 3 257 ? 60.775 28.385 112.258 1.00 55.84 257 ILE C C 1
ATOM 7978 O O . ILE C 3 257 ? 61.126 28.246 111.088 1.00 61.26 257 ILE C O 1
ATOM 7983 N N . VAL C 3 258 ? 60.831 27.424 113.169 1.00 56.26 258 VAL C N 1
ATOM 7984 C CA . VAL C 3 258 ? 61.353 26.110 112.850 1.00 56.60 258 VAL C CA 1
ATOM 7985 C C . VAL C 3 258 ? 60.491 25.435 111.800 1.00 53.86 258 VAL C C 1
ATOM 7986 O O . VAL C 3 258 ? 61.017 24.922 110.820 1.00 58.16 258 VAL C O 1
ATOM 7990 N N . LYS C 3 259 ? 59.178 25.470 111.958 1.00 49.83 259 LYS C N 1
ATOM 7991 C CA . LYS C 3 259 ? 58.333 24.904 110.921 1.00 58.30 259 LYS C CA 1
ATOM 7992 C C . LYS C 3 259 ? 58.608 25.472 109.520 1.00 64.48 259 LYS C C 1
ATOM 7993 O O . LYS C 3 259 ? 58.792 24.715 108.574 1.00 73.05 259 LYS C O 1
ATOM 7999 N N . GLU C 3 260 ? 58.659 26.788 109.372 1.00 64.79 260 GLU C N 1
ATOM 8000 C CA . GLU C 3 260 ? 58.747 27.348 108.027 1.00 67.56 260 GLU C CA 1
ATOM 8001 C C . GLU C 3 260 ? 60.120 27.170 107.371 1.00 66.53 260 GLU C C 1
ATOM 8002 O O . GLU C 3 260 ? 60.217 26.764 106.208 1.00 64.76 260 GLU C O 1
ATOM 8008 N N . LEU C 3 261 ? 61.177 27.421 108.132 1.00 63.02 261 LEU C N 1
ATOM 8009 C CA . LEU C 3 261 ? 62.526 27.429 107.579 1.00 62.94 261 LEU C CA 1
ATOM 8010 C C . LEU C 3 261 ? 62.981 26.026 107.213 1.00 65.69 261 LEU C C 1
ATOM 8011 O O . LEU C 3 261 ? 63.766 25.823 106.273 1.00 66.02 261 LEU C O 1
ATOM 8016 N N . GLY C 3 262 ? 62.488 25.062 107.980 1.00 67.51 262 GLY C N 1
ATOM 8017 C CA . GLY C 3 262 ? 62.814 23.672 107.763 1.00 65.55 262 GLY C CA 1
ATOM 8018 C C . GLY C 3 262 ? 64.240 23.432 108.176 1.00 60.70 262 GLY C C 1
ATOM 8019 O O . GLY C 3 262 ? 64.829 24.247 108.891 1.00 53.69 262 GLY C O 1
ATOM 8020 N N . MET C 3 263 ? 64.792 22.308 107.740 1.00 59.96 263 MET C N 1
ATOM 8021 C CA . MET C 3 263 ? 66.112 21.931 108.189 1.00 58.01 263 MET C CA 1
ATOM 8022 C C . MET C 3 263 ? 67.067 21.907 107.027 1.00 57.31 263 MET C C 1
ATOM 8023 O O . MET C 3 263 ? 68.201 21.439 107.150 1.00 60.61 263 MET C O 1
ATOM 8028 N N . GLU C 3 264 ? 66.616 22.444 105.902 1.00 56.33 264 GLU C N 1
ATOM 8029 C CA . GLU C 3 264 ? 67.289 22.166 104.653 1.00 65.18 264 GLU C CA 1
ATOM 8030 C C . GLU C 3 264 ? 68.454 23.099 104.321 1.00 65.98 264 GLU C C 1
ATOM 8031 O O . GLU C 3 264 ? 69.431 22.676 103.701 1.00 66.76 264 GLU C O 1
ATOM 8037 N N . TYR C 3 265 ? 68.387 24.347 104.760 1.00 66.30 265 TYR C N 1
ATOM 8038 C CA . TYR C 3 265 ? 69.525 25.245 104.587 1.00 65.34 265 TYR C CA 1
ATOM 8039 C C . TYR C 3 265 ? 70.160 25.620 105.906 1.00 59.90 265 TYR C C 1
ATOM 8040 O O . TYR C 3 265 ? 69.504 25.565 106.955 1.00 51.63 265 TYR C O 1
ATOM 8049 N N . PRO C 3 266 ? 71.438 26.032 105.855 1.00 63.11 266 PRO C N 1
ATOM 8050 C CA . PRO C 3 266 ? 72.096 26.488 107.080 1.00 65.89 266 PRO C CA 1
ATOM 8051 C C . PRO C 3 266 ? 71.373 27.732 107.576 1.00 70.35 266 PRO C C 1
ATOM 8052 O O . PRO C 3 266 ? 70.742 28.415 106.774 1.00 72.84 266 PRO C O 1
ATOM 8056 N N . ILE C 3 267 ? 71.420 28.012 108.869 1.00 70.70 267 ILE C N 1
ATOM 8057 C CA . ILE C 3 267 ? 70.665 29.140 109.375 1.00 69.63 267 ILE C CA 1
ATOM 8058 C C . ILE C 3 267 ? 71.588 30.336 109.606 1.00 70.22 267 ILE C C 1
ATOM 8059 O O . ILE C 3 267 ? 72.738 30.177 110.021 1.00 68.40 267 ILE C O 1
ATOM 8064 N N . LEU C 3 268 ? 71.071 31.529 109.313 1.00 66.97 268 LEU C N 1
ATOM 8065 C CA . LEU C 3 268 ? 71.745 32.786 109.612 1.00 62.63 268 LEU C CA 1
ATOM 8066 C C . LEU C 3 268 ? 70.916 33.461 110.686 1.00 63.12 268 LEU C C 1
ATOM 8067 O O . LEU C 3 268 ? 69.780 33.878 110.446 1.00 64.96 268 LEU C O 1
ATOM 8072 N N . ASP C 3 269 ? 71.459 33.492 111.896 1.00 68.81 269 ASP C N 1
ATOM 8073 C CA . ASP C 3 269 ? 70.731 33.999 113.057 1.00 72.28 269 ASP C CA 1
ATOM 8074 C C . ASP C 3 269 ? 71.237 35.394 113.407 1.00 72.64 269 ASP C C 1
ATOM 8075 O O . ASP C 3 269 ? 72.226 35.541 114.120 1.00 77.25 269 ASP C O 1
ATOM 8080 N N . ILE C 3 270 ? 70.535 36.416 112.938 1.00 67.17 270 ILE C N 1
ATOM 8081 C CA . ILE C 3 270 ? 70.898 37.784 113.251 1.00 61.58 270 ILE C CA 1
ATOM 8082 C C . ILE C 3 270 ? 70.199 38.216 114.538 1.00 65.85 270 ILE C C 1
ATOM 8083 O O . ILE C 3 270 ? 68.983 38.067 114.674 1.00 69.59 270 ILE C O 1
ATOM 8088 N N . GLY C 3 271 ? 70.982 38.734 115.484 1.00 65.41 271 GLY C N 1
ATOM 8089 C CA . GLY C 3 271 ? 70.484 39.045 116.808 1.00 65.18 271 GLY C CA 1
ATOM 8090 C C . GLY C 3 271 ? 70.175 37.742 117.499 1.00 67.20 271 GLY C C 1
ATOM 8091 O O . GLY C 3 271 ? 69.031 37.464 117.854 1.00 72.43 271 GLY C O 1
ATOM 8092 N N . CYS C 3 272 ? 71.195 36.915 117.657 1.00 69.26 272 CYS C N 1
ATOM 8093 C CA . CYS C 3 272 ? 70.974 35.552 118.115 1.00 73.14 272 CYS C CA 1
ATOM 8094 C C . CYS C 3 272 ? 70.804 35.462 119.637 1.00 73.20 272 CYS C C 1
ATOM 8095 O O . CYS C 3 272 ? 70.342 34.445 120.157 1.00 74.17 272 CYS C O 1
ATOM 8098 N N . GLY C 3 273 ? 71.143 36.535 120.342 1.00 72.30 273 GLY C N 1
ATOM 8099 C CA . GLY C 3 273 ? 70.938 36.606 121.778 1.00 73.92 273 GLY C CA 1
ATOM 8100 C C . GLY C 3 273 ? 71.564 35.451 122.526 1.00 70.59 273 GLY C C 1
ATOM 8101 O O . GLY C 3 273 ? 72.708 35.124 122.273 1.00 69.48 273 GLY C O 1
ATOM 8102 N N . GLU C 3 274 ? 70.826 34.819 123.433 1.00 75.77 274 GLU C N 1
ATOM 8103 C CA . GLU C 3 274 ? 71.389 33.707 124.193 1.00 81.32 274 GLU C CA 1
ATOM 8104 C C . GLU C 3 274 ? 71.302 32.398 123.426 1.00 78.12 274 GLU C C 1
ATOM 8105 O O . GLU C 3 274 ? 71.408 31.317 124.008 1.00 80.76 274 GLU C O 1
ATOM 8111 N N . LEU C 3 275 ? 71.118 32.514 122.116 1.00 72.08 275 LEU C N 1
ATOM 8112 C CA . LEU C 3 275 ? 71.061 31.374 121.206 1.00 69.09 275 LEU C CA 1
ATOM 8113 C C . LEU C 3 275 ? 70.013 30.304 121.528 1.00 65.66 275 LEU C C 1
ATOM 8114 O O . LEU C 3 275 ? 70.269 29.109 121.352 1.00 63.80 275 LEU C O 1
ATOM 8119 N N . LYS C 3 276 ? 68.835 30.709 121.983 1.00 63.97 276 LYS C N 1
ATOM 8120 C CA . LYS C 3 276 ? 67.800 29.726 122.244 1.00 57.94 276 LYS C CA 1
ATOM 8121 C C . LYS C 3 276 ? 67.357 29.148 120.898 1.00 56.67 276 LYS C C 1
ATOM 8122 O O . LYS C 3 276 ? 66.900 28.003 120.819 1.00 55.31 276 LYS C O 1
ATOM 8128 N N . TYR C 3 277 ? 67.519 29.930 119.833 1.00 54.01 277 TYR C N 1
ATOM 8129 C CA . TYR C 3 277 ? 67.144 29.456 118.508 1.00 58.54 277 TYR C CA 1
ATOM 8130 C C . TYR C 3 277 ? 68.156 28.474 117.962 1.00 64.96 277 TYR C C 1
ATOM 8131 O O . TYR C 3 277 ? 67.836 27.635 117.123 1.00 66.96 277 TYR C O 1
ATOM 8140 N N . TYR C 3 278 ? 69.385 28.576 118.442 1.00 70.97 278 TYR C N 1
ATOM 8141 C CA . TYR C 3 278 ? 70.386 27.592 118.081 1.00 71.13 278 TYR C CA 1
ATOM 8142 C C . TYR C 3 278 ? 70.081 26.256 118.753 1.00 75.33 278 TYR C C 1
ATOM 8143 O O . TYR C 3 278 ? 70.022 25.223 118.077 1.00 80.17 278 TYR C O 1
ATOM 8152 N N . ARG C 3 279 ? 69.820 26.267 120.061 1.00 67.07 279 ARG C N 1
ATOM 8153 C CA . ARG C 3 279 ? 69.695 24.997 120.766 1.00 62.90 279 ARG C CA 1
ATOM 8154 C C . ARG C 3 279 ? 68.452 24.270 120.318 1.00 60.84 279 ARG C C 1
ATOM 8155 O O . ARG C 3 279 ? 68.331 23.065 120.527 1.00 63.56 279 ARG C O 1
ATOM 8163 N N . ARG C 3 280 ? 67.563 24.981 119.632 1.00 59.74 280 ARG C N 1
ATOM 8164 C CA . ARG C 3 280 ? 66.354 24.353 119.134 1.00 60.88 280 ARG C CA 1
ATOM 8165 C C . ARG C 3 280 ? 66.652 23.609 117.845 1.00 68.78 280 ARG C C 1
ATOM 8166 O O . ARG C 3 280 ? 66.197 22.473 117.657 1.00 72.27 280 ARG C O 1
ATOM 8174 N N . PHE C 3 281 ? 67.422 24.229 116.955 1.00 66.78 281 PHE C N 1
ATOM 8175 C CA . PHE C 3 281 ? 67.703 23.577 115.681 1.00 64.25 281 PHE C CA 1
ATOM 8176 C C . PHE C 3 281 ? 68.558 22.331 115.913 1.00 69.13 281 PHE C C 1
ATOM 8177 O O . PHE C 3 281 ? 68.710 21.478 115.025 1.00 72.01 281 PHE C O 1
ATOM 8185 N N . MET C 3 282 ? 69.061 22.208 117.139 1.00 66.52 282 MET C N 1
ATOM 8186 C CA . MET C 3 282 ? 69.906 21.091 117.517 1.00 64.55 282 MET C CA 1
ATOM 8187 C C . MET C 3 282 ? 69.203 20.001 118.332 1.00 69.08 282 MET C C 1
ATOM 8188 O O . MET C 3 282 ? 69.859 19.078 118.810 1.00 74.89 282 MET C O 1
ATOM 8193 N N . ARG C 3 283 ? 67.897 20.109 118.543 1.00 70.08 283 ARG C N 1
ATOM 8194 C CA . ARG C 3 283 ? 67.164 18.930 118.983 1.00 73.69 283 ARG C CA 1
ATOM 8195 C C . ARG C 3 283 ? 67.578 17.791 118.064 1.00 80.36 283 ARG C C 1
ATOM 8196 O O . ARG C 3 283 ? 67.595 17.964 116.834 1.00 83.18 283 ARG C O 1
ATOM 8204 N N . ARG C 3 284 ? 67.956 16.654 118.643 1.00 80.77 284 ARG C N 1
ATOM 8205 C CA . ARG C 3 284 ? 68.507 15.578 117.825 1.00 81.57 284 ARG C CA 1
ATOM 8206 C C . ARG C 3 284 ? 67.521 15.079 116.760 1.00 76.43 284 ARG C C 1
ATOM 8207 O O . ARG C 3 284 ? 67.946 14.737 115.655 1.00 76.67 284 ARG C O 1
ATOM 8215 N N . ASN C 3 285 ? 66.223 15.086 117.069 1.00 72.01 285 ASN C N 1
ATOM 8216 C CA . ASN C 3 285 ? 65.192 14.670 116.115 1.00 73.44 285 ASN C CA 1
ATOM 8217 C C . ASN C 3 285 ? 65.342 15.335 114.761 1.00 72.35 285 ASN C C 1
ATOM 8218 O O . ASN C 3 285 ? 64.976 14.746 113.738 1.00 73.67 285 ASN C O 1
ATOM 8223 N N . TYR C 3 286 ? 65.884 16.557 114.758 1.00 69.37 286 TYR C N 1
ATOM 8224 C CA . TYR C 3 286 ? 65.811 17.434 113.592 1.00 70.83 286 TYR C CA 1
ATOM 8225 C C . TYR C 3 286 ? 66.890 17.097 112.568 1.00 77.41 286 TYR C C 1
ATOM 8226 O O . TYR C 3 286 ? 66.689 17.281 111.361 1.00 84.63 286 TYR C O 1
ATOM 8235 N N . ASN C 3 287 ? 68.028 16.609 113.048 1.00 75.58 287 ASN C N 1
ATOM 8236 C CA . ASN C 3 287 ? 69.142 16.247 112.180 1.00 74.11 287 ASN C CA 1
ATOM 8237 C C . ASN C 3 287 ? 69.586 17.414 111.331 1.00 71.36 287 ASN C C 1
ATOM 8238 O O . ASN C 3 287 ? 69.362 17.442 110.114 1.00 67.14 287 ASN C O 1
ATOM 8243 N N . TYR C 3 288 ? 70.215 18.371 112.005 1.00 70.48 288 TYR C N 1
ATOM 8244 C CA . TYR C 3 288 ? 70.753 19.568 111.388 1.00 70.07 288 TYR C CA 1
ATOM 8245 C C . TYR C 3 288 ? 72.140 19.299 110.775 1.00 69.37 288 TYR C C 1
ATOM 8246 O O . TYR C 3 288 ? 73.132 19.213 111.492 1.00 66.92 288 TYR C O 1
ATOM 8255 N N . SER C 3 289 ? 72.222 19.134 109.462 1.00 75.75 289 SER C N 1
ATOM 8256 C CA . SER C 3 289 ? 73.519 18.830 108.866 1.00 94.17 289 SER C CA 1
ATOM 8257 C C . SER C 3 289 ? 74.159 20.035 108.140 1.00 101.12 289 SER C C 1
ATOM 8258 O O . SER C 3 289 ? 74.493 19.964 106.955 1.00 107.66 289 SER C O 1
ATOM 8261 N N . HIS C 3 290 ? 74.333 21.142 108.851 1.00 84.61 290 HIS C N 1
ATOM 8262 C CA . HIS C 3 290 ? 74.913 22.347 108.261 1.00 74.53 290 HIS C CA 1
ATOM 8263 C C . HIS C 3 290 ? 75.652 23.154 109.323 1.00 72.30 290 HIS C C 1
ATOM 8264 O O . HIS C 3 290 ? 75.474 22.919 110.518 1.00 68.91 290 HIS C O 1
ATOM 8271 N N . PRO C 3 291 ? 76.472 24.137 108.900 1.00 69.91 291 PRO C N 1
ATOM 8272 C CA . PRO C 3 291 ? 76.925 25.042 109.959 1.00 66.77 291 PRO C CA 1
ATOM 8273 C C . PRO C 3 291 ? 75.764 25.926 110.421 1.00 72.10 291 PRO C C 1
ATOM 8274 O O . PRO C 3 291 ? 74.661 25.899 109.847 1.00 72.54 291 PRO C O 1
ATOM 8278 N N . TYR C 3 292 ? 75.998 26.682 111.482 1.00 75.89 292 TYR C N 1
ATOM 8279 C CA . TYR C 3 292 ? 74.979 27.599 111.976 1.00 77.14 292 TYR C CA 1
ATOM 8280 C C . TYR C 3 292 ? 75.638 28.955 112.257 1.00 82.34 292 TYR C C 1
ATOM 8281 O O . TYR C 3 292 ? 76.488 29.082 113.140 1.00 83.79 292 TYR C O 1
ATOM 8290 N N . PHE C 3 293 ? 75.253 29.965 111.481 1.00 76.73 293 PHE C N 1
ATOM 8291 C CA . PHE C 3 293 ? 75.877 31.268 111.590 1.00 68.90 293 PHE C CA 1
ATOM 8292 C C . PHE C 3 293 ? 75.078 32.203 112.472 1.00 67.64 293 PHE C C 1
ATOM 8293 O O . PHE C 3 293 ? 73.854 32.234 112.399 1.00 65.27 293 PHE C O 1
ATOM 8301 N N . ALA C 3 294 ? 75.776 32.960 113.312 1.00 66.32 294 ALA C N 1
ATOM 8302 C CA . ALA C 3 294 ? 75.104 33.870 114.222 1.00 65.50 294 ALA C CA 1
ATOM 8303 C C . ALA C 3 294 ? 75.873 35.161 114.455 1.00 69.90 294 ALA C C 1
ATOM 8304 O O . ALA C 3 294 ? 77.091 35.169 114.578 1.00 67.79 294 ALA C O 1
ATOM 8306 N N . THR C 3 295 ? 75.108 36.244 114.544 1.00 79.54 295 THR C N 1
ATOM 8307 C CA . THR C 3 295 ? 75.592 37.575 114.874 1.00 82.56 295 THR C CA 1
ATOM 8308 C C . THR C 3 295 ? 74.778 38.117 116.025 1.00 89.73 295 THR C C 1
ATOM 8309 O O . THR C 3 295 ? 73.563 37.901 116.108 1.00 91.38 295 THR C O 1
ATOM 8313 N N . ASP C 3 296 ? 75.452 38.789 116.939 1.00 90.02 296 ASP C N 1
ATOM 8314 C CA . ASP C 3 296 ? 74.753 39.732 117.763 1.00 90.93 296 ASP C CA 1
ATOM 8315 C C . ASP C 3 296 ? 75.646 40.950 117.721 1.00 92.05 296 ASP C C 1
ATOM 8316 O O . ASP C 3 296 ? 76.870 40.834 117.738 1.00 90.66 296 ASP C O 1
ATOM 8321 N N . THR C 3 297 ? 75.036 42.119 117.614 1.00 98.09 297 THR C N 1
ATOM 8322 C CA . THR C 3 297 ? 75.814 43.332 117.528 1.00 100.18 297 THR C CA 1
ATOM 8323 C C . THR C 3 297 ? 76.489 43.548 118.883 1.00 97.14 297 THR C C 1
ATOM 8324 O O . THR C 3 297 ? 77.644 43.956 118.960 1.00 92.45 297 THR C O 1
ATOM 8328 N N . ASP C 3 298 ? 75.765 43.219 119.946 1.00 98.75 298 ASP C N 1
ATOM 8329 C CA . ASP C 3 298 ? 76.315 43.157 121.293 1.00 101.76 298 ASP C CA 1
ATOM 8330 C C . ASP C 3 298 ? 77.381 42.081 121.415 1.00 106.87 298 ASP C C 1
ATOM 8331 O O . ASP C 3 298 ? 77.077 40.891 121.310 1.00 108.40 298 ASP C O 1
ATOM 8336 N N . LYS C 3 299 ? 78.628 42.478 121.627 1.00 109.84 299 LYS C N 1
ATOM 8337 C CA . LYS C 3 299 ? 79.663 41.476 121.834 1.00 111.61 299 LYS C CA 1
ATOM 8338 C C . LYS C 3 299 ? 79.739 41.084 123.334 1.00 105.66 299 LYS C C 1
ATOM 8339 O O . LYS C 3 299 ? 80.784 41.171 123.959 1.00 108.81 299 LYS C O 1
ATOM 8345 N N . SER C 3 300 ? 78.596 40.779 123.939 1.00 98.98 300 SER C N 1
ATOM 8346 C CA . SER C 3 300 ? 78.582 40.123 125.253 1.00 100.23 300 SER C CA 1
ATOM 8347 C C . SER C 3 300 ? 78.111 38.697 125.028 1.00 96.20 300 SER C C 1
ATOM 8348 O O . SER C 3 300 ? 78.425 37.781 125.779 1.00 92.44 300 SER C O 1
ATOM 8351 N N . VAL C 3 301 ? 77.293 38.552 123.995 1.00 101.82 301 VAL C N 1
ATOM 8352 C CA . VAL C 3 301 ? 77.003 37.273 123.373 1.00 101.67 301 VAL C CA 1
ATOM 8353 C C . VAL C 3 301 ? 78.298 36.754 122.784 1.00 107.10 301 VAL C C 1
ATOM 8354 O O . VAL C 3 301 ? 78.594 35.555 122.816 1.00 104.74 301 VAL C O 1
ATOM 8358 N N . GLY C 3 302 ? 79.066 37.709 122.258 1.00 115.25 302 GLY C N 1
ATOM 8359 C CA . GLY C 3 302 ? 80.360 37.452 121.666 1.00 119.55 302 GLY C CA 1
ATOM 8360 C C . GLY C 3 302 ? 81.180 36.507 122.512 1.00 123.04 302 GLY C C 1
ATOM 8361 O O . GLY C 3 302 ? 81.534 35.432 122.042 1.00 124.30 302 GLY C O 1
ATOM 8362 N N . ASP C 3 303 ? 81.430 36.878 123.769 1.00 121.79 303 ASP C N 1
ATOM 8363 C CA . ASP C 3 303 ? 82.209 36.038 124.683 1.00 115.57 303 ASP C CA 1
ATOM 8364 C C . ASP C 3 303 ? 81.461 34.759 125.033 1.00 110.71 303 ASP C C 1
ATOM 8365 O O . ASP C 3 303 ? 82.086 33.746 125.305 1.00 113.79 303 ASP C O 1
ATOM 8370 N N . TYR C 3 304 ? 80.140 34.826 125.140 1.00 103.10 304 TYR C N 1
ATOM 8371 C CA . TYR C 3 304 ? 79.392 33.625 125.469 1.00 99.19 304 TYR C CA 1
ATOM 8372 C C . TYR C 3 304 ? 79.432 32.520 124.411 1.00 93.98 304 TYR C C 1
ATOM 8373 O O . TYR C 3 304 ? 79.646 31.358 124.749 1.00 90.84 304 TYR C O 1
ATOM 8382 N N . ALA C 3 305 ? 79.152 32.871 123.153 1.00 95.62 305 ALA C N 1
ATOM 8383 C CA . ALA C 3 305 ? 79.203 31.903 122.064 1.00 95.44 305 ALA C CA 1
ATOM 8384 C C . ALA C 3 305 ? 80.660 31.422 122.011 1.00 95.69 305 ALA C C 1
ATOM 8385 O O . ALA C 3 305 ? 80.953 30.218 121.959 1.00 92.97 305 ALA C O 1
ATOM 8387 N N . ALA C 3 306 ? 81.571 32.401 122.051 1.00 99.29 306 ALA C N 1
ATOM 8388 C CA . ALA C 3 306 ? 83.029 32.180 122.163 1.00 99.52 306 ALA C CA 1
ATOM 8389 C C . ALA C 3 306 ? 83.418 31.527 123.503 1.00 101.08 306 ALA C C 1
ATOM 8390 O O . ALA C 3 306 ? 84.556 31.633 123.911 1.00 100.79 306 ALA C O 1
ATOM 8392 N N . LEU C 3 307 ? 82.441 31.039 124.268 1.00 101.27 307 LEU C N 1
ATOM 8393 C CA . LEU C 3 307 ? 82.687 30.127 125.396 1.00 97.14 307 LEU C CA 1
ATOM 8394 C C . LEU C 3 307 ? 82.160 28.752 124.972 1.00 94.43 307 LEU C C 1
ATOM 8395 O O . LEU C 3 307 ? 81.522 28.085 125.751 1.00 89.18 307 LEU C O 1
ATOM 8400 N N . LEU C 3 308 ? 82.324 28.359 123.718 1.00 95.53 308 LEU C N 1
ATOM 8401 C CA . LEU C 3 308 ? 81.966 26.996 123.419 1.00 93.83 308 LEU C CA 1
ATOM 8402 C C . LEU C 3 308 ? 82.732 26.128 122.302 1.00 151.48 308 LEU C C 1
ATOM 8403 O O . LEU C 3 308 ? 82.159 25.105 121.957 1.00 153.94 308 LEU C O 1
ATOM 8408 N N . LYS C 3 309 ? 83.967 26.343 121.776 1.00 146.12 309 LYS C N 1
ATOM 8409 C CA . LYS C 3 309 ? 85.197 26.950 122.356 1.00 143.96 309 LYS C CA 1
ATOM 8410 C C . LYS C 3 309 ? 85.760 26.212 123.588 1.00 141.79 309 LYS C C 1
ATOM 8411 O O . LYS C 3 309 ? 86.975 26.082 123.746 1.00 144.01 309 LYS C O 1
ATOM 8417 N N . GLU C 3 310 ? 84.861 25.664 124.397 1.00 141.65 310 GLU C N 1
ATOM 8418 C CA . GLU C 3 310 ? 85.145 24.982 125.663 1.00 136.63 310 GLU C CA 1
ATOM 8419 C C . GLU C 3 310 ? 85.111 23.485 125.361 1.00 136.77 310 GLU C C 1
ATOM 8420 O O . GLU C 3 310 ? 85.211 22.634 126.250 1.00 136.16 310 GLU C O 1
ATOM 8426 N N . ARG C 3 311 ? 85.010 23.225 124.051 1.00 139.30 311 ARG C N 1
ATOM 8427 C CA . ARG C 3 311 ? 84.692 21.956 123.364 1.00 138.40 311 ARG C CA 1
ATOM 8428 C C . ARG C 3 311 ? 83.188 21.641 123.368 1.00 134.85 311 ARG C C 1
ATOM 8429 O O . ARG C 3 311 ? 82.752 20.772 122.608 1.00 138.00 311 ARG C O 1
ATOM 8437 N N . MET C 3 312 ? 82.405 22.327 124.208 1.00 131.01 312 MET C N 1
ATOM 8438 C CA . MET C 3 312 ? 80.980 21.990 124.389 1.00 133.51 312 MET C CA 1
ATOM 8439 C C . MET C 3 312 ? 80.109 22.073 123.133 1.00 137.71 312 MET C C 1
ATOM 8440 O O . MET C 3 312 ? 79.321 21.166 122.847 1.00 139.39 312 MET C O 1
ATOM 8445 N N . GLU C 3 313 ? 80.269 23.160 122.385 1.00 140.11 313 GLU C N 1
ATOM 8446 C CA . GLU C 3 313 ? 79.674 23.286 121.060 1.00 141.55 313 GLU C CA 1
ATOM 8447 C C . GLU C 3 313 ? 80.459 22.349 120.154 1.00 138.45 313 GLU C C 1
ATOM 8448 O O . GLU C 3 313 ? 81.568 22.654 119.724 1.00 137.64 313 GLU C O 1
ATOM 8454 N N . ALA C 3 314 ? 79.923 21.138 120.005 1.00 140.34 314 ALA C N 1
ATOM 8455 C CA . ALA C 3 314 ? 80.485 20.170 119.084 1.00 138.07 314 ALA C CA 1
ATOM 8456 C C . ALA C 3 314 ? 79.695 20.106 117.774 1.00 129.53 314 ALA C C 1
ATOM 8457 O O . ALA C 3 314 ? 78.729 19.333 117.716 1.00 123.27 314 ALA C O 1
ATOM 8459 N N . ASP C 3 315 ? 80.068 20.854 116.711 1.00 129.47 315 ASP C N 1
ATOM 8460 C CA . ASP C 3 315 ? 80.836 22.130 116.694 1.00 128.76 315 ASP C CA 1
ATOM 8461 C C . ASP C 3 315 ? 80.672 22.954 115.376 1.00 111.38 315 ASP C C 1
ATOM 8462 O O . ASP C 3 315 ? 81.660 23.373 114.785 1.00 107.59 315 ASP C O 1
ATOM 8467 N N . ASN C 3 316 ? 79.423 23.189 114.944 1.00 99.87 316 ASN C N 1
ATOM 8468 C CA . ASN C 3 316 ? 79.112 23.898 113.681 1.00 84.60 316 ASN C CA 1
ATOM 8469 C C . ASN C 3 316 ? 78.797 25.409 113.787 1.00 75.81 316 ASN C C 1
ATOM 8470 O O . ASN C 3 316 ? 78.292 26.020 112.822 1.00 75.38 316 ASN C O 1
ATOM 8475 N N . LEU C 3 317 ? 79.047 25.990 114.960 1.00 64.88 317 LEU C N 1
ATOM 8476 C CA . LEU C 3 317 ? 78.790 27.404 115.208 1.00 57.26 317 LEU C CA 1
ATOM 8477 C C . LEU C 3 317 ? 79.892 28.274 114.655 1.00 56.92 317 LEU C C 1
ATOM 8478 O O . LEU C 3 317 ? 81.073 27.973 114.765 1.00 60.30 317 LEU C O 1
ATOM 8483 N N . TYR C 3 318 ? 79.486 29.380 114.073 1.00 62.31 318 TYR C N 1
ATOM 8484 C CA . TYR C 3 318 ? 80.398 30.443 113.779 1.00 65.61 318 TYR C CA 1
ATOM 8485 C C . TYR C 3 318 ? 79.679 31.721 114.099 1.00 71.55 318 TYR C C 1
ATOM 8486 O O . TYR C 3 318 ? 78.765 32.144 113.390 1.00 72.77 318 TYR C O 1
ATOM 8495 N N . PHE C 3 319 ? 80.098 32.302 115.213 1.00 72.44 319 PHE C N 1
ATOM 8496 C CA . PHE C 3 319 ? 79.620 33.586 115.656 1.00 71.59 319 PHE C CA 1
ATOM 8497 C C . PHE C 3 319 ? 80.500 34.618 114.997 1.00 74.88 319 PHE C C 1
ATOM 8498 O O . PHE C 3 319 ? 81.683 34.375 114.770 1.00 76.58 319 PHE C O 1
ATOM 8506 N N . PHE C 3 320 ? 79.915 35.756 114.649 1.00 77.74 320 PHE C N 1
ATOM 8507 C CA . PHE C 3 320 ? 80.705 36.887 114.202 1.00 75.65 320 PHE C CA 1
ATOM 8508 C C . PHE C 3 320 ? 80.005 38.147 114.633 1.00 77.52 320 PHE C C 1
ATOM 8509 O O . PHE C 3 320 ? 78.776 38.199 114.658 1.00 77.68 320 PHE C O 1
ATOM 8517 N N . SER C 3 321 ? 80.807 39.151 114.980 1.00 80.69 321 SER C N 1
ATOM 8518 C CA . SER C 3 321 ? 80.306 40.422 115.491 1.00 85.85 321 SER C CA 1
ATOM 8519 C C . SER C 3 321 ? 80.636 41.502 114.474 1.00 87.05 321 SER C C 1
ATOM 8520 O O . SER C 3 321 ? 80.176 42.634 114.571 1.00 85.96 321 SER C O 1
ATOM 8523 N N . ASP C 3 322 ? 81.428 41.107 113.485 1.00 90.91 322 ASP C N 1
ATOM 8524 C CA . ASP C 3 322 ? 81.807 41.961 112.372 1.00 93.11 322 ASP C CA 1
ATOM 8525 C C . ASP C 3 322 ? 81.268 41.337 111.071 1.00 87.44 322 ASP C C 1
ATOM 8526 O O . ASP C 3 322 ? 81.558 40.184 110.758 1.00 88.01 322 ASP C O 1
ATOM 8531 N N . TRP C 3 323 ? 80.451 42.084 110.338 1.00 82.07 323 TRP C N 1
ATOM 8532 C CA . TRP C 3 323 ? 79.780 41.565 109.142 1.00 76.96 323 TRP C CA 1
ATOM 8533 C C . TRP C 3 323 ? 80.734 41.304 107.988 1.00 68.27 323 TRP C C 1
ATOM 8534 O O . TRP C 3 323 ? 80.350 40.761 106.951 1.00 61.12 323 TRP C O 1
ATOM 8545 N N . THR C 3 324 ? 81.987 41.688 108.182 1.00 74.41 324 THR C N 1
ATOM 8546 C CA . THR C 3 324 ? 83.008 41.511 107.162 1.00 79.40 324 THR C CA 1
ATOM 8547 C C . THR C 3 324 ? 83.742 40.181 107.370 1.00 76.42 324 THR C C 1
ATOM 8548 O O . THR C 3 324 ? 84.608 39.808 106.584 1.00 71.58 324 THR C O 1
ATOM 8552 N N . ASP C 3 325 ? 83.307 39.433 108.383 1.00 81.31 325 ASP C N 1
ATOM 8553 C CA . ASP C 3 325 ? 83.889 38.137 108.739 1.00 81.45 325 ASP C CA 1
ATOM 8554 C C . ASP C 3 325 ? 82.973 36.994 108.324 1.00 78.24 325 ASP C C 1
ATOM 8555 O O . ASP C 3 325 ? 83.203 35.836 108.658 1.00 77.63 325 ASP C O 1
ATOM 8560 N N . TYR C 3 326 ? 81.915 37.340 107.611 1.00 76.35 326 TYR C N 1
ATOM 8561 C CA . TYR C 3 326 ? 80.967 36.362 107.128 1.00 76.84 326 TYR C CA 1
ATOM 8562 C C . TYR C 3 326 ? 81.248 36.163 105.652 1.00 79.24 326 TYR C C 1
ATOM 8563 O O . TYR C 3 326 ? 80.998 37.065 104.844 1.00 81.41 326 TYR C O 1
ATOM 8572 N N . GLU C 3 327 ? 81.787 35.006 105.292 1.00 79.23 327 GLU C N 1
ATOM 8573 C CA . GLU C 3 327 ? 82.152 34.803 103.904 1.00 84.10 327 GLU C CA 1
ATOM 8574 C C . GLU C 3 327 ? 81.410 33.675 103.224 1.00 82.67 327 GLU C C 1
ATOM 8575 O O . GLU C 3 327 ? 81.510 33.566 102.011 1.00 84.10 327 GLU C O 1
ATOM 8581 N N . TYR C 3 328 ? 80.676 32.853 103.983 1.00 83.32 328 TYR C N 1
ATOM 8582 C CA . TYR C 3 328 ? 79.838 31.784 103.401 1.00 82.07 328 TYR C CA 1
ATOM 8583 C C . TYR C 3 328 ? 79.034 32.350 102.223 1.00 79.31 328 TYR C C 1
ATOM 8584 O O . TYR C 3 328 ? 78.284 33.316 102.381 1.00 76.34 328 TYR C O 1
ATOM 8593 N N . LYS C 3 329 ? 79.227 31.753 101.046 1.00 75.30 329 LYS C N 1
ATOM 8594 C CA . LYS C 3 329 ? 78.670 32.272 99.803 1.00 71.51 329 LYS C CA 1
ATOM 8595 C C . LYS C 3 329 ? 77.475 31.457 99.311 1.00 71.77 329 LYS C C 1
ATOM 8596 O O . LYS C 3 329 ? 76.759 31.888 98.415 1.00 79.43 329 LYS C O 1
ATOM 8602 N N . ASN C 3 330 ? 77.250 30.288 99.894 1.00 70.84 330 ASN C N 1
ATOM 8603 C CA . ASN C 3 330 ? 76.081 29.475 99.550 1.00 77.00 330 ASN C CA 1
ATOM 8604 C C . ASN C 3 330 ? 74.795 29.977 100.235 1.00 73.37 330 ASN C C 1
ATOM 8605 O O . ASN C 3 330 ? 74.865 30.825 101.130 1.00 69.80 330 ASN C O 1
ATOM 8610 N N . PRO C 3 331 ? 73.618 29.468 99.807 1.00 74.03 331 PRO C N 1
ATOM 8611 C CA . PRO C 3 331 ? 72.342 29.944 100.357 1.00 75.33 331 PRO C CA 1
ATOM 8612 C C . PRO C 3 331 ? 72.130 29.642 101.825 1.00 79.72 331 PRO C C 1
ATOM 8613 O O . PRO C 3 331 ? 72.517 28.565 102.282 1.00 84.51 331 PRO C O 1
ATOM 8617 N N . VAL C 3 332 ? 71.506 30.586 102.535 1.00 75.71 332 VAL C N 1
ATOM 8618 C CA . VAL C 3 332 ? 71.106 30.399 103.925 1.00 70.55 332 VAL C CA 1
ATOM 8619 C C . VAL C 3 332 ? 69.622 30.728 104.144 1.00 77.05 332 VAL C C 1
ATOM 8620 O O . VAL C 3 332 ? 69.003 31.426 103.341 1.00 81.08 332 VAL C O 1
ATOM 8624 N N . ASN C 3 333 ? 69.059 30.212 105.235 1.00 76.04 333 ASN C N 1
ATOM 8625 C CA . ASN C 3 333 ? 67.784 30.686 105.737 1.00 71.54 333 ASN C CA 1
ATOM 8626 C C . ASN C 3 333 ? 68.143 31.570 106.887 1.00 74.71 333 ASN C C 1
ATOM 8627 O O . ASN C 3 333 ? 69.055 31.256 107.648 1.00 73.02 333 ASN C O 1
ATOM 8632 N N . ILE C 3 334 ? 67.433 32.677 107.024 1.00 82.29 334 ILE C N 1
ATOM 8633 C CA . ILE C 3 334 ? 67.936 33.749 107.868 1.00 83.22 334 ILE C CA 1
ATOM 8634 C C . ILE C 3 334 ? 66.858 34.234 108.855 1.00 68.05 334 ILE C C 1
ATOM 8635 O O . ILE C 3 334 ? 65.734 34.540 108.449 1.00 64.15 334 ILE C O 1
ATOM 8640 N N . ILE C 3 335 ? 67.212 34.282 110.146 1.00 59.81 335 ILE C N 1
ATOM 8641 C CA . ILE C 3 335 ? 66.264 34.590 111.237 1.00 60.20 335 ILE C CA 1
ATOM 8642 C C . ILE C 3 335 ? 66.460 35.968 111.858 1.00 57.48 335 ILE C C 1
ATOM 8643 O O . ILE C 3 335 ? 67.520 36.268 112.404 1.00 54.69 335 ILE C O 1
ATOM 8648 N N . LEU C 3 336 ? 65.425 36.799 111.791 1.00 58.88 336 LEU C N 1
ATOM 8649 C CA . LEU C 3 336 ? 65.515 38.154 112.303 1.00 56.87 336 LEU C CA 1
ATOM 8650 C C . LEU C 3 336 ? 64.394 38.411 113.329 1.00 62.54 336 LEU C C 1
ATOM 8651 O O . LEU C 3 336 ? 63.548 39.299 113.155 1.00 63.55 336 LEU C O 1
ATOM 8656 N N . THR C 3 337 ? 64.413 37.627 114.408 1.00 61.22 337 THR C N 1
ATOM 8657 C CA . THR C 3 337 ? 63.344 37.642 115.406 1.00 65.34 337 THR C CA 1
ATOM 8658 C C . THR C 3 337 ? 63.578 38.624 116.550 1.00 73.37 337 THR C C 1
ATOM 8659 O O . THR C 3 337 ? 64.541 38.506 117.321 1.00 75.52 337 THR C O 1
ATOM 8663 N N . GLU C 3 338 ? 62.702 39.616 116.627 1.00 78.11 338 GLU C N 1
ATOM 8664 C CA . GLU C 3 338 ? 62.653 40.515 117.769 1.00 79.38 338 GLU C CA 1
ATOM 8665 C C . GLU C 3 338 ? 63.969 41.217 118.015 1.00 79.66 338 GLU C C 1
ATOM 8666 O O . GLU C 3 338 ? 64.484 41.198 119.139 1.00 81.82 338 GLU C O 1
ATOM 8672 N N . VAL C 3 339 ? 64.538 41.783 116.952 1.00 77.45 339 VAL C N 1
ATOM 8673 C CA . VAL C 3 339 ? 65.752 42.580 117.095 1.00 76.35 339 VAL C CA 1
ATOM 8674 C C . VAL C 3 339 ? 65.694 43.873 116.291 1.00 76.36 339 VAL C C 1
ATOM 8675 O O . VAL C 3 339 ? 66.505 44.768 116.531 1.00 82.46 339 VAL C O 1
ATOM 8679 N N . ILE C 3 340 ? 64.783 43.998 115.328 1.00 70.37 340 ILE C N 1
ATOM 8680 C CA . ILE C 3 340 ? 64.805 45.235 114.544 1.00 65.47 340 ILE C CA 1
ATOM 8681 C C . ILE C 3 340 ? 64.170 46.373 115.323 1.00 65.53 340 ILE C C 1
ATOM 8682 O O . ILE C 3 340 ? 64.178 47.510 114.891 1.00 67.86 340 ILE C O 1
ATOM 8687 N N . GLU C 3 341 ? 63.684 46.080 116.511 1.00 66.01 341 GLU C N 1
ATOM 8688 C CA . GLU C 3 341 ? 63.051 47.105 117.307 1.00 68.28 341 GLU C CA 1
ATOM 8689 C C . GLU C 3 341 ? 63.806 47.293 118.614 1.00 71.64 341 GLU C C 1
ATOM 8690 O O . GLU C 3 341 ? 63.287 47.899 119.549 1.00 66.69 341 GLU C O 1
ATOM 8696 N N . HIS C 3 342 ? 65.000 46.700 118.686 1.00 80.42 342 HIS C N 1
ATOM 8697 C CA . HIS C 3 342 ? 65.958 46.941 119.769 1.00 82.25 342 HIS C CA 1
ATOM 8698 C C . HIS C 3 342 ? 67.094 47.780 119.182 1.00 80.23 342 HIS C C 1
ATOM 8699 O O . HIS C 3 342 ? 68.220 47.746 119.669 1.00 76.80 342 HIS C O 1
ATOM 8706 N N . ASN C 3 343 ? 66.756 48.539 118.137 1.00 88.06 343 ASN C N 1
ATOM 8707 C CA . ASN C 3 343 ? 67.583 49.631 117.609 1.00 90.75 343 ASN C CA 1
ATOM 8708 C C . ASN C 3 343 ? 66.777 50.533 116.659 1.00 89.72 343 ASN C C 1
ATOM 8709 O O . ASN C 3 343 ? 65.616 50.251 116.337 1.00 88.44 343 ASN C O 1
ATOM 8714 N N . THR C 3 344 ? 67.426 51.597 116.195 1.00 83.33 344 THR C N 1
ATOM 8715 C CA . THR C 3 344 ? 66.804 52.670 115.424 1.00 73.72 344 THR C CA 1
ATOM 8716 C C . THR C 3 344 ? 66.084 52.206 114.165 1.00 73.60 344 THR C C 1
ATOM 8717 O O . THR C 3 344 ? 66.502 51.244 113.529 1.00 77.51 344 THR C O 1
ATOM 8721 N N . PRO C 3 345 ? 64.977 52.878 113.809 1.00 67.79 345 PRO C N 1
ATOM 8722 C CA . PRO C 3 345 ? 64.309 52.594 112.537 1.00 68.50 345 PRO C CA 1
ATOM 8723 C C . PRO C 3 345 ? 65.236 52.744 111.343 1.00 71.91 345 PRO C C 1
ATOM 8724 O O . PRO C 3 345 ? 65.296 51.873 110.475 1.00 70.34 345 PRO C O 1
ATOM 8728 N N . GLU C 3 346 ? 65.997 53.830 111.333 1.00 79.23 346 GLU C N 1
ATOM 8729 C CA . GLU C 3 346 ? 66.987 54.039 110.294 1.00 87.00 346 GLU C CA 1
ATOM 8730 C C . GLU C 3 346 ? 68.020 52.937 110.382 1.00 89.58 346 GLU C C 1
ATOM 8731 O O . GLU C 3 346 ? 68.580 52.526 109.368 1.00 90.57 346 GLU C O 1
ATOM 8737 N N . ALA C 3 347 ? 68.268 52.462 111.601 1.00 89.43 347 ALA C N 1
ATOM 8738 C CA . ALA C 3 347 ? 69.237 51.393 111.816 1.00 90.23 347 ALA C CA 1
ATOM 8739 C C . ALA C 3 347 ? 68.618 50.066 111.422 1.00 89.35 347 ALA C C 1
ATOM 8740 O O . ALA C 3 347 ? 69.316 49.118 111.053 1.00 88.35 347 ALA C O 1
ATOM 8742 N N . ALA C 3 348 ? 67.292 50.019 111.479 1.00 87.16 348 ALA C N 1
ATOM 8743 C CA . ALA C 3 348 ? 66.563 48.827 111.098 1.00 80.02 348 ALA C CA 1
ATOM 8744 C C . ALA C 3 348 ? 66.632 48.642 109.596 1.00 76.09 348 ALA C C 1
ATOM 8745 O O . ALA C 3 348 ? 67.021 47.574 109.119 1.00 72.61 348 ALA C O 1
ATOM 8747 N N . GLU C 3 349 ? 66.261 49.697 108.869 1.00 76.56 349 GLU C N 1
ATOM 8748 C CA . GLU C 3 349 ? 66.341 49.735 107.410 1.00 77.70 349 GLU C CA 1
ATOM 8749 C C . GLU C 3 349 ? 67.707 49.249 106.906 1.00 82.07 349 GLU C C 1
ATOM 8750 O O . GLU C 3 349 ? 67.799 48.458 105.959 1.00 76.13 349 GLU C O 1
ATOM 8756 N N . ALA C 3 350 ? 68.763 49.727 107.557 1.00 90.51 350 ALA C N 1
ATOM 8757 C CA . ALA C 3 350 ? 70.129 49.391 107.174 1.00 88.59 350 ALA C CA 1
ATOM 8758 C C . ALA C 3 350 ? 70.408 47.902 107.295 1.00 84.70 350 ALA C C 1
ATOM 8759 O O . ALA C 3 350 ? 71.011 47.307 106.400 1.00 85.36 350 ALA C O 1
ATOM 8761 N N . LEU C 3 351 ? 69.951 47.306 108.397 1.00 76.81 351 LEU C N 1
ATOM 8762 C CA . LEU C 3 351 ? 70.174 45.892 108.666 1.00 64.34 351 LEU C CA 1
ATOM 8763 C C . LEU C 3 351 ? 69.336 45.037 107.712 1.00 64.36 351 LEU C C 1
ATOM 8764 O O . LEU C 3 351 ? 69.885 44.185 107.011 1.00 65.95 351 LEU C O 1
ATOM 8769 N N . VAL C 3 352 ? 68.031 45.305 107.638 1.00 58.58 352 VAL C N 1
ATOM 8770 C CA . VAL C 3 352 ? 67.124 44.543 106.771 1.00 57.81 352 VAL C CA 1
ATOM 8771 C C . VAL C 3 352 ? 67.538 44.548 105.294 1.00 62.37 352 VAL C C 1
ATOM 8772 O O . VAL C 3 352 ? 67.625 43.491 104.662 1.00 64.20 352 VAL C O 1
ATOM 8776 N N . LYS C 3 353 ? 67.777 45.737 104.743 1.00 64.98 353 LYS C N 1
ATOM 8777 C CA . LYS C 3 353 ? 68.229 45.866 103.355 1.00 63.12 353 LYS C CA 1
ATOM 8778 C C . LYS C 3 353 ? 69.500 45.067 103.062 1.00 61.97 353 LYS C C 1
ATOM 8779 O O . LYS C 3 353 ? 69.705 44.605 101.937 1.00 59.60 353 LYS C O 1
ATOM 8785 N N . HIS C 3 354 ? 70.357 44.940 104.072 1.00 67.94 354 HIS C N 1
ATOM 8786 C CA . HIS C 3 354 ? 71.603 44.181 103.958 1.00 75.50 354 HIS C CA 1
ATOM 8787 C C . HIS C 3 354 ? 71.273 42.710 103.813 1.00 80.26 354 HIS C C 1
ATOM 8788 O O . HIS C 3 354 ? 71.822 42.012 102.957 1.00 83.73 354 HIS C O 1
ATOM 8795 N N . CYS C 3 355 ? 70.371 42.251 104.674 1.00 75.56 355 CYS C N 1
ATOM 8796 C CA . CYS C 3 355 ? 69.969 40.855 104.715 1.00 69.86 355 CYS C CA 1
ATOM 8797 C C . CYS C 3 355 ? 69.328 40.455 103.398 1.00 69.38 355 CYS C C 1
ATOM 8798 O O . CYS C 3 355 ? 69.446 39.321 102.967 1.00 71.54 355 CYS C O 1
ATOM 8801 N N . LEU C 3 356 ? 68.615 41.390 102.781 1.00 69.62 356 LEU C N 1
ATOM 8802 C CA . LEU C 3 356 ? 67.982 41.144 101.492 1.00 72.52 356 LEU C CA 1
ATOM 8803 C C . LEU C 3 356 ? 69.001 41.113 100.364 1.00 73.30 356 LEU C C 1
ATOM 8804 O O . LEU C 3 356 ? 68.727 40.601 99.275 1.00 71.99 356 LEU C O 1
ATOM 8809 N N . SER C 3 357 ? 70.180 41.666 100.631 1.00 79.86 357 SER C N 1
ATOM 8810 C CA . SER C 3 357 ? 71.262 41.633 99.657 1.00 81.76 357 SER C CA 1
ATOM 8811 C C . SER C 3 357 ? 71.966 40.280 99.686 1.00 81.61 357 SER C C 1
ATOM 8812 O O . SER C 3 357 ? 72.236 39.719 98.630 1.00 83.20 357 SER C O 1
ATOM 8815 N N . LEU C 3 358 ? 72.181 39.741 100.893 1.00 75.24 358 LEU C N 1
ATOM 8816 C CA . LEU C 3 358 ? 72.817 38.432 101.112 1.00 69.48 358 LEU C CA 1
ATOM 8817 C C . LEU C 3 358 ? 72.171 37.281 100.367 1.00 71.77 358 LEU C C 1
ATOM 8818 O O . LEU C 3 358 ? 71.015 37.353 99.981 1.00 75.57 358 LEU C O 1
ATOM 8823 N N . ASN C 3 359 ? 72.920 36.204 100.178 1.00 74.92 359 ASN C N 1
ATOM 8824 C CA . ASN C 3 359 ? 72.389 35.060 99.454 1.00 78.08 359 ASN C CA 1
ATOM 8825 C C . ASN C 3 359 ? 71.475 34.236 100.330 1.00 81.19 359 ASN C C 1
ATOM 8826 O O . ASN C 3 359 ? 71.951 33.384 101.075 1.00 88.90 359 ASN C O 1
ATOM 8831 N N . PHE C 3 360 ? 70.171 34.493 100.263 1.00 73.95 360 PHE C N 1
ATOM 8832 C CA . PHE C 3 360 ? 69.234 33.795 101.139 1.00 69.77 360 PHE C CA 1
ATOM 8833 C C . PHE C 3 360 ? 68.136 33.059 100.366 1.00 70.44 360 PHE C C 1
ATOM 8834 O O . PHE C 3 360 ? 67.845 33.377 99.219 1.00 73.38 360 PHE C O 1
ATOM 8842 N N . HIS C 3 361 ? 67.552 32.051 101.004 1.00 73.85 361 HIS C N 1
ATOM 8843 C CA . HIS C 3 361 ? 66.371 31.368 100.487 1.00 80.59 361 HIS C CA 1
ATOM 8844 C C . HIS C 3 361 ? 65.142 31.975 101.097 1.00 85.38 361 HIS C C 1
ATOM 8845 O O . HIS C 3 361 ? 64.349 32.629 100.418 1.00 89.23 361 HIS C O 1
ATOM 8852 N N . LYS C 3 362 ? 65.000 31.726 102.397 1.00 81.41 362 LYS C N 1
ATOM 8853 C CA . LYS C 3 362 ? 63.920 32.273 103.201 1.00 77.99 362 LYS C CA 1
ATOM 8854 C C . LYS C 3 362 ? 64.490 33.172 104.300 1.00 74.68 362 LYS C C 1
ATOM 8855 O O . LYS C 3 362 ? 65.517 32.842 104.927 1.00 64.66 362 LYS C O 1
ATOM 8861 N N . MET C 3 363 ? 63.816 34.311 104.506 1.00 77.33 363 MET C N 1
ATOM 8862 C CA . MET C 3 363 ? 64.011 35.170 105.680 1.00 72.78 363 MET C CA 1
ATOM 8863 C C . MET C 3 363 ? 62.700 35.393 106.423 1.00 66.85 363 MET C C 1
ATOM 8864 O O . MET C 3 363 ? 61.658 35.578 105.808 1.00 70.69 363 MET C O 1
ATOM 8869 N N . ILE C 3 364 ? 62.760 35.344 107.746 1.00 58.93 364 ILE C N 1
ATOM 8870 C CA . ILE C 3 364 ? 61.605 35.639 108.584 1.00 56.25 364 ILE C CA 1
ATOM 8871 C C . ILE C 3 364 ? 61.936 36.802 109.511 1.00 57.67 364 ILE C C 1
ATOM 8872 O O . ILE C 3 364 ? 62.909 36.743 110.282 1.00 54.58 364 ILE C O 1
ATOM 8877 N N . ILE C 3 365 ? 61.143 37.864 109.448 1.00 53.83 365 ILE C N 1
ATOM 8878 C CA . ILE C 3 365 ? 61.423 38.977 110.325 1.00 51.01 365 ILE C CA 1
ATOM 8879 C C . ILE C 3 365 ? 60.280 39.077 111.292 1.00 52.12 365 ILE C C 1
ATOM 8880 O O . ILE C 3 365 ? 59.117 38.862 110.944 1.00 47.14 365 ILE C O 1
ATOM 8885 N N . THR C 3 366 ? 60.641 39.382 112.526 1.00 58.48 366 THR C N 1
ATOM 8886 C CA . THR C 3 366 ? 59.716 39.300 113.624 1.00 60.16 366 THR C CA 1
ATOM 8887 C C . THR C 3 366 ? 59.799 40.555 114.457 1.00 61.36 366 THR C C 1
ATOM 8888 O O . THR C 3 366 ? 60.856 40.895 114.986 1.00 71.10 366 THR C O 1
ATOM 8892 N N . THR C 3 367 ? 58.669 41.232 114.588 1.00 54.41 367 THR C N 1
ATOM 8893 C CA . THR C 3 367 ? 58.571 42.401 115.443 1.00 53.79 367 THR C CA 1
ATOM 8894 C C . THR C 3 367 ? 57.239 42.395 116.170 1.00 50.42 367 THR C C 1
ATOM 8895 O O . THR C 3 367 ? 56.280 41.777 115.716 1.00 49.55 367 THR C O 1
ATOM 8899 N N . PRO C 3 368 ? 57.185 43.043 117.332 1.00 53.63 368 PRO C N 1
ATOM 8900 C CA . PRO C 3 368 ? 55.896 43.227 117.990 1.00 57.03 368 PRO C CA 1
ATOM 8901 C C . PRO C 3 368 ? 54.903 44.047 117.160 1.00 59.68 368 PRO C C 1
ATOM 8902 O O . PRO C 3 368 ? 55.320 44.840 116.305 1.00 64.04 368 PRO C O 1
ATOM 8906 N N . ASN C 3 369 ? 53.612 43.829 117.424 1.00 56.54 369 ASN C N 1
ATOM 8907 C CA . ASN C 3 369 ? 52.505 44.596 116.847 1.00 56.46 369 ASN C CA 1
ATOM 8908 C C . ASN C 3 369 ? 51.918 45.470 117.951 1.00 53.50 369 ASN C C 1
ATOM 8909 O O . ASN C 3 369 ? 51.422 44.954 118.950 1.00 53.01 369 ASN C O 1
ATOM 8914 N N . SER C 3 370 ? 51.989 46.791 117.774 1.00 50.04 370 SER C N 1
ATOM 8915 C CA . SER C 3 370 ? 51.654 47.734 118.851 1.00 46.85 370 SER C CA 1
ATOM 8916 C C . SER C 3 370 ? 50.163 47.812 119.120 1.00 47.12 370 SER C C 1
ATOM 8917 O O . SER C 3 370 ? 49.749 48.233 120.200 1.00 50.88 370 SER C O 1
ATOM 8920 N N . LEU C 3 371 ? 49.351 47.418 118.144 1.00 47.88 371 LEU C N 1
ATOM 8921 C CA . LEU C 3 371 ? 47.900 47.420 118.330 1.00 47.45 371 LEU C CA 1
ATOM 8922 C C . LEU C 3 371 ? 47.508 46.465 119.436 1.00 46.28 371 LEU C C 1
ATOM 8923 O O . LEU C 3 371 ? 46.360 46.467 119.884 1.00 43.98 371 LEU C O 1
ATOM 8928 N N . PHE C 3 372 ? 48.469 45.672 119.897 1.00 44.23 372 PHE C N 1
ATOM 8929 C CA . PHE C 3 372 ? 48.177 44.658 120.886 1.00 45.77 372 PHE C CA 1
ATOM 8930 C C . PHE C 3 372 ? 48.527 45.119 122.292 1.00 49.43 372 PHE C C 1
ATOM 8931 O O . PHE C 3 372 ? 47.969 44.601 123.264 1.00 50.32 372 PHE C O 1
ATOM 8939 N N . ASN C 3 373 ? 49.416 46.107 122.408 1.00 55.79 373 ASN C N 1
ATOM 8940 C CA . ASN C 3 373 ? 49.886 46.540 123.730 1.00 61.96 373 ASN C CA 1
ATOM 8941 C C . ASN C 3 373 ? 48.744 47.010 124.609 1.00 63.60 373 ASN C C 1
ATOM 8942 O O . ASN C 3 373 ? 48.823 46.970 125.846 1.00 62.73 373 ASN C O 1
ATOM 8947 N N . LYS C 3 374 ? 47.645 47.374 123.964 1.00 63.82 374 LYS C N 1
ATOM 8948 C CA . LYS C 3 374 ? 46.500 47.873 124.700 1.00 60.92 374 LYS C CA 1
ATOM 8949 C C . LYS C 3 374 ? 45.807 46.794 125.521 1.00 57.20 374 LYS C C 1
ATOM 8950 O O . LYS C 3 374 ? 44.868 47.092 126.249 1.00 53.85 374 LYS C O 1
ATOM 8956 N N . TYR C 3 375 ? 46.361 45.583 125.516 1.00 56.03 375 TYR C N 1
ATOM 8957 C CA . TYR C 3 375 ? 45.769 44.476 126.251 1.00 54.25 375 TYR C CA 1
ATOM 8958 C C . TYR C 3 375 ? 46.760 43.918 127.246 1.00 63.83 375 TYR C C 1
ATOM 8959 O O . TYR C 3 375 ? 46.884 42.707 127.357 1.00 65.73 375 TYR C O 1
ATOM 8968 N N . TYR C 3 376 ? 47.405 44.790 128.017 1.00 68.16 376 TYR C N 1
ATOM 8969 C CA . TYR C 3 376 ? 48.428 44.367 128.964 1.00 71.75 376 TYR C CA 1
ATOM 8970 C C . TYR C 3 376 ? 48.435 45.252 130.216 1.00 78.46 376 TYR C C 1
ATOM 8971 O O . TYR C 3 376 ? 47.449 45.918 130.513 1.00 77.02 376 TYR C O 1
ATOM 8980 N N . PHE C 3 377 ? 49.529 45.232 130.971 1.00 93.63 377 PHE C N 1
ATOM 8981 C CA . PHE C 3 377 ? 49.589 45.977 132.228 1.00 103.26 377 PHE C CA 1
ATOM 8982 C C . PHE C 3 377 ? 50.932 46.684 132.470 1.00 94.93 377 PHE C C 1
ATOM 8983 O O . PHE C 3 377 ? 51.094 47.414 133.453 1.00 91.39 377 PHE C O 1
ATOM 8991 N N . HIS C 3 389 ? 60.628 47.726 122.093 1.00 82.57 389 HIS C N 1
ATOM 8992 C CA . HIS C 3 389 ? 61.370 48.333 123.197 1.00 89.48 389 HIS C CA 1
ATOM 8993 C C . HIS C 3 389 ? 62.117 49.642 122.822 1.00 103.09 389 HIS C C 1
ATOM 8994 O O . HIS C 3 389 ? 62.448 50.458 123.689 1.00 99.24 389 HIS C O 1
ATOM 9001 N N . HIS C 3 390 ? 62.374 49.835 121.532 1.00 106.51 390 HIS C N 1
ATOM 9002 C CA . HIS C 3 390 ? 63.126 50.993 121.016 1.00 111.92 390 HIS C CA 1
ATOM 9003 C C . HIS C 3 390 ? 62.108 51.874 120.231 1.00 94.57 390 HIS C C 1
ATOM 9004 O O . HIS C 3 390 ? 62.044 53.089 120.404 1.00 94.85 390 HIS C O 1
ATOM 9011 N N . PHE C 3 391 ? 61.362 51.234 119.326 1.00 92.49 391 PHE C N 1
ATOM 9012 C CA . PHE C 3 391 ? 60.180 51.798 118.658 1.00 82.69 391 PHE C CA 1
ATOM 9013 C C . PHE C 3 391 ? 59.151 50.667 118.625 1.00 83.61 391 PHE C C 1
ATOM 9014 O O . PHE C 3 391 ? 59.539 49.500 118.697 1.00 87.19 391 PHE C O 1
ATOM 9022 N N . GLU C 3 392 ? 57.859 50.966 118.488 1.00 80.57 392 GLU C N 1
ATOM 9023 C CA . GLU C 3 392 ? 56.887 49.886 118.248 1.00 75.36 392 GLU C CA 1
ATOM 9024 C C . GLU C 3 392 ? 55.805 50.242 117.224 1.00 70.04 392 GLU C C 1
ATOM 9025 O O . GLU C 3 392 ? 55.067 51.237 117.340 1.00 71.34 392 GLU C O 1
ATOM 9031 N N . TRP C 3 393 ? 55.740 49.358 116.228 1.00 64.70 393 TRP C N 1
ATOM 9032 C CA . TRP C 3 393 ? 54.970 49.509 114.998 1.00 59.44 393 TRP C CA 1
ATOM 9033 C C . TRP C 3 393 ? 53.602 48.816 114.978 1.00 58.63 393 TRP C C 1
ATOM 9034 O O . TRP C 3 393 ? 53.410 47.735 115.550 1.00 54.78 393 TRP C O 1
ATOM 9045 N N . THR C 3 394 ? 52.656 49.441 114.293 1.00 57.71 394 THR C N 1
ATOM 9046 C CA . THR C 3 394 ? 51.364 48.824 114.010 1.00 50.59 394 THR C CA 1
ATOM 9047 C C . THR C 3 394 ? 51.562 47.901 112.802 1.00 45.05 394 THR C C 1
ATOM 9048 O O . THR C 3 394 ? 52.575 48.015 112.125 1.00 45.41 394 THR C O 1
ATOM 9052 N N . PRO C 3 395 ? 50.614 46.993 112.510 1.00 46.63 395 PRO C N 1
ATOM 9053 C CA . PRO C 3 395 ? 50.887 46.161 111.333 1.00 47.87 395 PRO C CA 1
ATOM 9054 C C . PRO C 3 395 ? 51.030 47.014 110.080 1.00 52.08 395 PRO C C 1
ATOM 9055 O O . PRO C 3 395 ? 51.859 46.724 109.223 1.00 55.72 395 PRO C O 1
ATOM 9059 N N . GLN C 3 396 ? 50.239 48.076 110.003 1.00 53.51 396 GLN C N 1
ATOM 9060 C CA . GLN C 3 396 ? 50.299 49.019 108.891 1.00 53.63 396 GLN C CA 1
ATOM 9061 C C . GLN C 3 396 ? 51.694 49.603 108.711 1.00 49.73 396 GLN C C 1
ATOM 9062 O O . GLN C 3 396 ? 52.214 49.606 107.606 1.00 49.27 396 GLN C O 1
ATOM 9068 N N . GLU C 3 397 ? 52.280 50.107 109.796 1.00 51.48 397 GLU C N 1
ATOM 9069 C CA . GLU C 3 397 ? 53.635 50.676 109.792 1.00 51.73 397 GLU C CA 1
ATOM 9070 C C . GLU C 3 397 ? 54.647 49.648 109.296 1.00 51.62 397 GLU C C 1
ATOM 9071 O O . GLU C 3 397 ? 55.508 49.917 108.467 1.00 52.10 397 GLU C O 1
ATOM 9077 N N . PHE C 3 398 ? 54.483 48.434 109.782 1.00 55.19 398 PHE C N 1
ATOM 9078 C CA . PHE C 3 398 ? 55.429 47.371 109.533 1.00 57.28 398 PHE C CA 1
ATOM 9079 C C . PHE C 3 398 ? 55.377 46.907 108.080 1.00 56.76 398 PHE C C 1
ATOM 9080 O O . PHE C 3 398 ? 56.393 46.500 107.523 1.00 58.33 398 PHE C O 1
ATOM 9088 N N . GLN C 3 399 ? 54.196 46.927 107.472 1.00 51.02 399 GLN C N 1
ATOM 9089 C CA . GLN C 3 399 ? 54.077 46.414 106.115 1.00 55.17 399 GLN C CA 1
ATOM 9090 C C . GLN C 3 399 ? 54.670 47.424 105.156 1.00 59.55 399 GLN C C 1
ATOM 9091 O O . GLN C 3 399 ? 55.212 47.080 104.096 1.00 62.31 399 GLN C O 1
ATOM 9097 N N . ASP C 3 400 ? 54.614 48.679 105.574 1.00 61.96 400 ASP C N 1
ATOM 9098 C CA . ASP C 3 400 ? 55.138 49.755 104.768 1.00 63.97 400 ASP C CA 1
ATOM 9099 C C . ASP C 3 400 ? 56.662 49.746 104.885 1.00 66.00 400 ASP C C 1
ATOM 9100 O O . ASP C 3 400 ? 57.366 50.152 103.961 1.00 68.89 400 ASP C O 1
ATOM 9105 N N . PHE C 3 401 ? 57.174 49.273 106.015 1.00 62.83 401 PHE C N 1
ATOM 9106 C CA . PHE C 3 401 ? 58.621 49.140 106.185 1.00 66.35 401 PHE C CA 1
ATOM 9107 C C . PHE C 3 401 ? 59.170 48.047 105.255 1.00 63.33 401 PHE C C 1
ATOM 9108 O O . PHE C 3 401 ? 60.252 48.172 104.677 1.00 57.90 401 PHE C O 1
ATOM 9116 N N . ILE C 3 402 ? 58.439 46.944 105.164 1.00 69.72 402 ILE C N 1
ATOM 9117 C CA . ILE C 3 402 ? 58.866 45.820 104.348 1.00 69.90 402 ILE C CA 1
ATOM 9118 C C . ILE C 3 402 ? 58.750 46.227 102.874 1.00 70.27 402 ILE C C 1
ATOM 9119 O O . ILE C 3 402 ? 59.636 45.928 102.065 1.00 69.66 402 ILE C O 1
ATOM 9124 N N . ARG C 3 403 ? 57.667 46.926 102.539 1.00 64.64 403 ARG C N 1
ATOM 9125 C CA . ARG C 3 403 ? 57.446 47.374 101.172 1.00 65.24 403 ARG C CA 1
ATOM 9126 C C . ARG C 3 403 ? 58.594 48.331 100.757 1.00 83.50 403 ARG C C 1
ATOM 9127 O O . ARG C 3 403 ? 59.061 48.302 99.613 1.00 79.61 403 ARG C O 1
ATOM 9135 N N . HIS C 3 404 ? 59.042 49.164 101.702 1.00 92.67 404 HIS C N 1
ATOM 9136 C CA . HIS C 3 404 ? 60.133 50.126 101.498 1.00 96.50 404 HIS C CA 1
ATOM 9137 C C . HIS C 3 404 ? 61.457 49.407 101.244 1.00 84.82 404 HIS C C 1
ATOM 9138 O O . HIS C 3 404 ? 62.276 49.866 100.461 1.00 79.22 404 HIS C O 1
ATOM 9145 N N . CYS C 3 405 ? 61.654 48.273 101.913 1.00 78.54 405 CYS C N 1
ATOM 9146 C CA . CYS C 3 405 ? 62.914 47.522 101.853 1.00 75.78 405 CYS C CA 1
ATOM 9147 C C . CYS C 3 405 ? 62.951 46.501 100.702 1.00 78.42 405 CYS C C 1
ATOM 9148 O O . CYS C 3 405 ? 64.025 46.086 100.267 1.00 77.37 405 CYS C O 1
ATOM 9151 N N . VAL C 3 406 ? 61.791 46.064 100.227 1.00 80.22 406 VAL C N 1
ATOM 9152 C CA . VAL C 3 406 ? 61.786 45.110 99.130 1.00 80.99 406 VAL C CA 1
ATOM 9153 C C . VAL C 3 406 ? 61.806 45.832 97.788 1.00 89.23 406 VAL C C 1
ATOM 9154 O O . VAL C 3 406 ? 62.533 45.429 96.883 1.00 90.52 406 VAL C O 1
ATOM 9158 N N . GLY C 3 407 ? 61.062 46.926 97.667 1.00 97.93 407 GLY C N 1
ATOM 9159 C CA . GLY C 3 407 ? 61.128 47.699 96.441 1.00 112.37 407 GLY C CA 1
ATOM 9160 C C . GLY C 3 407 ? 60.849 46.970 95.138 1.00 123.45 407 GLY C C 1
ATOM 9161 O O . GLY C 3 407 ? 59.834 46.299 94.970 1.00 124.61 407 GLY C O 1
ATOM 9162 N N . ASP C 3 408 ? 61.783 47.116 94.207 1.00 134.87 408 ASP C N 1
ATOM 9163 C CA . ASP C 3 408 ? 61.676 46.522 92.883 1.00 142.13 408 ASP C CA 1
ATOM 9164 C C . ASP C 3 408 ? 61.562 45.005 92.875 1.00 141.43 408 ASP C C 1
ATOM 9165 O O . ASP C 3 408 ? 60.857 44.425 92.038 1.00 146.69 408 ASP C O 1
ATOM 9170 N N . THR C 3 409 ? 62.167 44.378 93.874 1.00 123.84 409 THR C N 1
ATOM 9171 C CA . THR C 3 409 ? 62.573 42.991 93.737 1.00 107.72 409 THR C CA 1
ATOM 9172 C C . THR C 3 409 ? 61.411 42.016 93.583 1.00 97.35 409 THR C C 1
ATOM 9173 O O . THR C 3 409 ? 60.272 42.339 93.926 1.00 94.11 409 THR C O 1
ATOM 9177 N N . SER C 3 410 ? 61.714 40.836 93.045 1.00 96.03 410 SER C N 1
ATOM 9178 C CA . SER C 3 410 ? 60.697 39.826 92.783 1.00 103.07 410 SER C CA 1
ATOM 9179 C C . SER C 3 410 ? 60.825 38.734 93.826 1.00 104.19 410 SER C C 1
ATOM 9180 O O . SER C 3 410 ? 61.431 37.683 93.595 1.00 106.43 410 SER C O 1
ATOM 9183 N N . LEU C 3 411 ? 60.219 38.997 94.973 1.00 101.29 411 LEU C N 1
ATOM 9184 C CA . LEU C 3 411 ? 60.245 38.084 96.096 1.00 95.10 411 LEU C CA 1
ATOM 9185 C C . LEU C 3 411 ? 58.829 37.643 96.398 1.00 94.36 411 LEU C C 1
ATOM 9186 O O . LEU C 3 411 ? 57.879 38.209 95.873 1.00 97.38 411 LEU C O 1
ATOM 9191 N N . GLU C 3 412 ? 58.664 36.614 97.205 1.00 91.32 412 GLU C N 1
ATOM 9192 C CA . GLU C 3 412 ? 57.325 36.324 97.649 1.00 89.91 412 GLU C CA 1
ATOM 9193 C C . GLU C 3 412 ? 57.258 36.676 99.118 1.00 88.15 412 GLU C C 1
ATOM 9194 O O . GLU C 3 412 ? 57.923 36.047 99.957 1.00 85.80 412 GLU C O 1
ATOM 9200 N N . VAL C 3 413 ? 56.461 37.702 99.410 1.00 82.43 413 VAL C N 1
ATOM 9201 C CA . VAL C 3 413 ? 56.322 38.221 100.763 1.00 74.20 413 VAL C CA 1
ATOM 9202 C C . VAL C 3 413 ? 54.957 37.893 101.316 1.00 69.12 413 VAL C C 1
ATOM 9203 O O . VAL C 3 413 ? 53.944 38.279 100.738 1.00 67.84 413 VAL C O 1
ATOM 9207 N N . THR C 3 414 ? 54.931 37.187 102.442 1.00 72.54 414 THR C N 1
ATOM 9208 C CA . THR C 3 414 ? 53.663 36.795 103.048 1.00 73.65 414 THR C CA 1
ATOM 9209 C C . THR C 3 414 ? 53.610 37.178 104.524 1.00 71.86 414 THR C C 1
ATOM 9210 O O . THR C 3 414 ? 54.559 36.930 105.269 1.00 71.41 414 THR C O 1
ATOM 9214 N N . TYR C 3 415 ? 52.504 37.781 104.945 1.00 69.29 415 TYR C N 1
ATOM 9215 C CA . TYR C 3 415 ? 52.347 38.185 106.339 1.00 68.01 415 TYR C CA 1
ATOM 9216 C C . TYR C 3 415 ? 51.488 37.206 107.121 1.00 69.45 415 TYR C C 1
ATOM 9217 O O . TYR C 3 415 ? 50.667 36.489 106.549 1.00 73.72 415 TYR C O 1
ATOM 9226 N N . CYS C 3 416 ? 51.711 37.167 108.432 1.00 68.91 416 CYS C N 1
ATOM 9227 C CA . CYS C 3 416 ? 50.839 36.457 109.363 1.00 66.73 416 CYS C CA 1
ATOM 9228 C C . CYS C 3 416 ? 51.164 36.835 110.797 1.00 56.83 416 CYS C C 1
ATOM 9229 O O . CYS C 3 416 ? 52.312 37.156 111.108 1.00 47.84 416 CYS C O 1
ATOM 9232 N N . GLY C 3 417 ? 50.149 36.782 111.660 1.00 53.60 417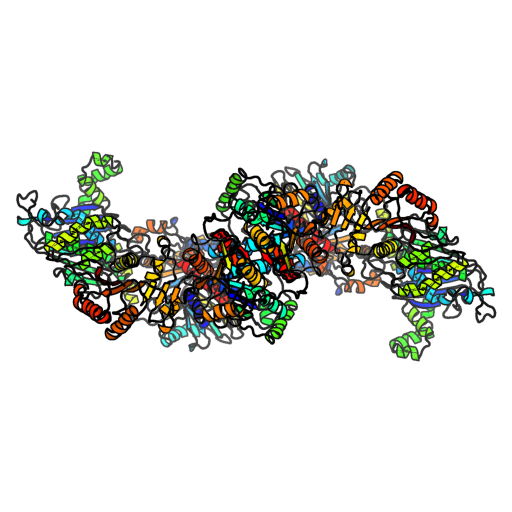 GLY C N 1
ATOM 9233 C CA . GLY C 3 417 ? 50.309 37.081 113.074 1.00 48.68 417 GLY C CA 1
ATOM 9234 C C . GLY C 3 417 ? 50.717 35.855 113.862 1.00 43.10 417 GLY C C 1
ATOM 9235 O O . GLY C 3 417 ? 50.558 34.751 113.380 1.00 47.62 417 GLY C O 1
ATOM 9236 N N . ILE C 3 418 ? 51.236 36.040 115.068 1.00 40.79 418 ILE C N 1
ATOM 9237 C CA . ILE C 3 418 ? 51.703 34.925 115.885 1.00 40.16 418 ILE C CA 1
ATOM 9238 C C . ILE C 3 418 ? 51.314 35.141 117.339 1.00 50.53 418 ILE C C 1
ATOM 9239 O O . ILE C 3 418 ? 51.695 36.143 117.930 1.00 50.83 418 ILE C O 1
ATOM 9244 N N . GLY C 3 419 ? 50.574 34.203 117.924 1.00 48.58 419 GLY C N 1
ATOM 9245 C CA . GLY C 3 419 ? 50.130 34.342 119.306 1.00 46.73 419 GLY C CA 1
ATOM 9246 C C . GLY C 3 419 ? 48.616 34.408 119.415 1.00 47.97 419 GLY C C 1
ATOM 9247 O O . GLY C 3 419 ? 47.902 34.162 118.434 1.00 51.65 419 GLY C O 1
ATOM 9248 N N . ASP C 3 420 ? 48.113 34.722 120.604 1.00 45.16 420 ASP C N 1
ATOM 9249 C CA . ASP C 3 420 ? 46.668 34.809 120.794 1.00 45.20 420 ASP C CA 1
ATOM 9250 C C . ASP C 3 420 ? 46.121 35.874 119.828 1.00 48.46 420 ASP C C 1
ATOM 9251 O O . ASP C 3 420 ? 46.793 36.868 119.563 1.00 54.11 420 ASP C O 1
ATOM 9256 N N . ARG C 3 421 ? 44.926 35.671 119.279 1.00 47.15 421 ARG C N 1
ATOM 9257 C CA . ARG C 3 421 ? 44.377 36.611 118.292 1.00 46.97 421 ARG C CA 1
ATOM 9258 C C . ARG C 3 421 ? 43.099 37.344 118.786 1.00 59.03 421 ARG C C 1
ATOM 9259 O O . ARG C 3 421 ? 42.021 36.765 118.840 1.00 64.99 421 ARG C O 1
ATOM 9267 N N . ILE C 3 422 ? 43.246 38.612 119.171 1.00 53.36 422 ILE C N 1
ATOM 9268 C CA . ILE C 3 422 ? 42.135 39.471 119.592 1.00 56.04 422 ILE C CA 1
ATOM 9269 C C . ILE C 3 422 ? 41.709 40.419 118.463 1.00 55.70 422 ILE C C 1
ATOM 9270 O O . ILE C 3 422 ? 42.508 41.222 117.977 1.00 60.42 422 ILE C O 1
ATOM 9275 N N . ASN C 3 423 ? 40.453 40.330 118.053 1.00 52.80 423 ASN C N 1
ATOM 9276 C CA . ASN C 3 423 ? 39.946 41.101 116.923 1.00 48.18 423 ASN C CA 1
ATOM 9277 C C . ASN C 3 423 ? 40.901 41.085 115.767 1.00 49.87 423 ASN C C 1
ATOM 9278 O O . ASN C 3 423 ? 41.129 42.111 115.139 1.00 54.97 423 ASN C O 1
ATOM 9283 N N . GLY C 3 424 ? 41.475 39.917 115.510 1.00 47.10 424 GLY C N 1
ATOM 9284 C CA . GLY C 3 424 ? 42.319 39.723 114.356 1.00 42.76 424 GLY C CA 1
ATOM 9285 C C . GLY C 3 424 ? 43.735 40.166 114.570 1.00 46.28 424 GLY C C 1
ATOM 9286 O O . GLY C 3 424 ? 44.584 39.959 113.715 1.00 51.41 424 GLY C O 1
ATOM 9287 N N . GLU C 3 425 ? 44.013 40.792 115.697 1.00 42.13 425 GLU C N 1
ATOM 9288 C CA . GLU C 3 425 ? 45.372 41.260 115.899 1.00 50.73 425 GLU C CA 1
ATOM 9289 C C . GLU C 3 425 ? 46.130 40.411 116.920 1.00 48.86 425 GLU C C 1
ATOM 9290 O O . GLU C 3 425 ? 45.580 40.096 117.969 1.00 47.73 425 GLU C O 1
ATOM 9296 N N . THR C 3 426 ? 47.383 40.054 116.613 1.00 49.62 426 THR C N 1
ATOM 9297 C CA . THR C 3 426 ? 48.216 39.204 117.489 1.00 47.33 426 THR C CA 1
ATOM 9298 C C . THR C 3 426 ? 49.347 39.995 118.118 1.00 49.36 426 THR C C 1
ATOM 9299 O O . THR C 3 426 ? 49.583 41.121 117.712 1.00 55.05 426 THR C O 1
ATOM 9303 N N . PRO C 3 427 ? 50.064 39.420 119.105 1.00 46.50 427 PRO C N 1
ATOM 9304 C CA . PRO C 3 427 ? 51.072 40.271 119.746 1.00 48.54 427 PRO C CA 1
ATOM 9305 C C . PRO C 3 427 ? 52.368 40.380 118.968 1.00 39.79 427 PRO C C 1
ATOM 9306 O O . PRO C 3 427 ? 53.098 41.357 119.109 1.00 41.66 427 PRO C O 1
ATOM 9310 N N . THR C 3 428 ? 52.653 39.386 118.153 1.00 39.89 428 THR C N 1
ATOM 9311 C CA . THR C 3 428 ? 53.877 39.400 117.382 1.00 51.51 428 THR C CA 1
ATOM 9312 C C . THR C 3 428 ? 53.471 39.333 115.928 1.00 48.88 428 THR C C 1
ATOM 9313 O O . THR C 3 428 ? 52.512 38.650 115.602 1.00 52.31 428 THR C O 1
ATOM 9317 N N . GLN C 3 429 ? 54.146 40.081 115.059 1.00 47.75 429 GLN C N 1
ATOM 9318 C CA . GLN C 3 429 ? 53.848 39.975 113.635 1.00 49.38 429 GLN C CA 1
ATOM 9319 C C . GLN C 3 429 ? 55.076 39.566 112.854 1.00 48.93 429 GLN C C 1
ATOM 9320 O O . GLN C 3 429 ? 56.215 39.768 113.293 1.00 50.21 429 GLN C O 1
ATOM 9326 N N . ALA C 3 430 ? 54.848 38.960 111.701 1.00 48.57 430 ALA C N 1
ATOM 9327 C CA . ALA C 3 430 ? 55.954 38.331 111.010 1.00 52.78 430 ALA C CA 1
ATOM 9328 C C . ALA C 3 430 ? 55.784 38.386 109.505 1.00 58.22 430 ALA C C 1
ATOM 9329 O O . ALA C 3 430 ? 54.675 38.499 108.981 1.00 57.47 430 ALA C O 1
ATOM 9331 N N . VAL C 3 431 ? 56.919 38.329 108.825 1.00 62.01 431 VAL C N 1
ATOM 9332 C CA . VAL C 3 431 ? 56.964 38.226 107.386 1.00 60.15 431 VAL C CA 1
ATOM 9333 C C . VAL C 3 431 ? 57.788 37.020 107.023 1.00 64.09 431 VAL C C 1
ATOM 9334 O O . VAL C 3 431 ? 58.734 36.671 107.741 1.00 60.33 431 VAL C O 1
ATOM 9338 N N . VAL C 3 432 ? 57.407 36.375 105.927 1.00 65.31 432 VAL C N 1
ATOM 9339 C CA . VAL C 3 432 ? 58.255 35.386 105.299 1.00 64.39 432 VAL C CA 1
ATOM 9340 C C . VAL C 3 432 ? 58.597 35.801 103.858 1.00 65.29 432 VAL C C 1
ATOM 9341 O O . VAL C 3 432 ? 57.766 35.735 102.945 1.00 63.96 432 VAL C O 1
ATOM 9345 N N . ILE C 3 433 ? 59.845 36.228 103.682 1.00 68.20 433 ILE C N 1
ATOM 9346 C CA . ILE C 3 433 ? 60.364 36.658 102.395 1.00 73.03 433 ILE C CA 1
ATOM 9347 C C . ILE C 3 433 ? 61.072 35.504 101.696 1.00 81.08 433 ILE C C 1
ATOM 9348 O O . ILE C 3 433 ? 61.993 34.901 102.260 1.00 78.42 433 ILE C O 1
ATOM 9353 N N . THR C 3 434 ? 60.672 35.251 100.446 1.00 87.43 434 THR C N 1
ATOM 9354 C CA . THR C 3 434 ? 61.056 34.049 99.710 1.00 90.23 434 THR C CA 1
ATOM 9355 C C . THR C 3 434 ? 61.615 34.378 98.321 1.00 93.65 434 THR C C 1
ATOM 9356 O O . THR C 3 434 ? 61.033 35.184 97.595 1.00 95.13 434 THR C O 1
ATOM 9360 N N . ARG C 3 435 ? 62.736 33.752 97.950 1.00 94.21 435 ARG C N 1
ATOM 9361 C CA . ARG C 3 435 ? 63.328 33.954 96.624 1.00 92.50 435 ARG C CA 1
ATOM 9362 C C . ARG C 3 435 ? 62.769 32.992 95.576 1.00 91.76 435 ARG C C 1
ATOM 9363 O O . ARG C 3 435 ? 61.920 33.363 94.762 1.00 90.81 435 ARG C O 1
ATOM 9371 N N . SER D 1 2 ? 105.331 -24.239 110.093 1.00 94.47 2 SER D N 1
ATOM 9372 C CA . SER D 1 2 ? 104.367 -25.112 110.749 1.00 99.68 2 SER D CA 1
ATOM 9373 C C . SER D 1 2 ? 103.301 -24.321 111.493 1.00 105.59 2 SER D C 1
ATOM 9374 O O . SER D 1 2 ? 103.272 -23.089 111.458 1.00 109.62 2 SER D O 1
ATOM 9377 N N . ALA D 1 3 ? 102.392 -25.043 112.130 1.00 110.04 3 ALA D N 1
ATOM 9378 C CA . ALA D 1 3 ? 101.488 -24.421 113.071 1.00 113.58 3 ALA D CA 1
ATOM 9379 C C . ALA D 1 3 ? 101.646 -25.197 114.368 1.00 114.08 3 ALA D C 1
ATOM 9380 O O . ALA D 1 3 ? 101.638 -24.621 115.457 1.00 118.50 3 ALA D O 1
ATOM 9382 N N . LYS D 1 4 ? 101.846 -26.508 114.236 1.00 109.16 4 LYS D N 1
ATOM 9383 C CA . LYS D 1 4 ? 102.049 -27.376 115.388 1.00 105.42 4 LYS D CA 1
ATOM 9384 C C . LYS D 1 4 ? 103.251 -26.859 116.125 1.00 101.56 4 LYS D C 1
ATOM 9385 O O . LYS D 1 4 ? 103.356 -26.896 117.353 1.00 100.87 4 LYS D O 1
ATOM 9391 N N . ASN D 1 5 ? 104.118 -26.272 115.322 1.00 101.27 5 ASN D N 1
ATOM 9392 C CA . ASN D 1 5 ? 105.490 -26.084 115.699 1.00 102.27 5 ASN D CA 1
ATOM 9393 C C . ASN D 1 5 ? 105.988 -24.656 115.464 1.00 98.53 5 ASN D C 1
ATOM 9394 O O . ASN D 1 5 ? 107.168 -24.433 115.218 1.00 97.84 5 ASN D O 1
ATOM 9399 N N . ASN D 1 6 ? 105.080 -23.695 115.604 1.00 95.26 6 ASN D N 1
ATOM 9400 C CA . ASN D 1 6 ? 105.377 -22.269 115.461 1.00 88.98 6 ASN D CA 1
ATOM 9401 C C . ASN D 1 6 ? 104.891 -21.474 116.667 1.00 89.86 6 ASN D C 1
ATOM 9402 O O . ASN D 1 6 ? 105.011 -20.261 116.703 1.00 89.26 6 ASN D O 1
ATOM 9407 N N . THR D 1 7 ? 104.374 -22.193 117.660 1.00 97.61 7 THR D N 1
ATOM 9408 C CA . THR D 1 7 ? 103.594 -21.629 118.766 1.00 102.69 7 THR D CA 1
ATOM 9409 C C . THR D 1 7 ? 104.110 -20.288 119.289 1.00 103.14 7 THR D C 1
ATOM 9410 O O . THR D 1 7 ? 105.316 -20.091 119.433 1.00 104.95 7 THR D O 1
ATOM 9414 N N . HIS D 1 8 ? 103.189 -19.361 119.551 1.00 100.55 8 HIS D N 1
ATOM 9415 C CA . HIS D 1 8 ? 103.579 -17.991 119.883 1.00 98.26 8 HIS D CA 1
ATOM 9416 C C . HIS D 1 8 ? 103.231 -17.679 121.317 1.00 97.51 8 HIS D C 1
ATOM 9417 O O . HIS D 1 8 ? 102.215 -18.150 121.821 1.00 100.12 8 HIS D O 1
ATOM 9424 N N . HIS D 1 9 ? 103.996 -16.823 121.975 1.00 94.96 9 HIS D N 1
ATOM 9425 C CA . HIS D 1 9 ? 103.634 -16.565 123.352 1.00 92.49 9 HIS D CA 1
ATOM 9426 C C . HIS D 1 9 ? 103.338 -15.104 123.585 1.00 85.83 9 HIS D C 1
ATOM 9427 O O . HIS D 1 9 ? 103.913 -14.217 122.947 1.00 84.12 9 HIS D O 1
ATOM 9434 N N . PHE D 1 10 ? 102.391 -14.894 124.499 1.00 79.05 10 PHE D N 1
ATOM 9435 C CA . PHE D 1 10 ? 101.755 -13.602 124.755 1.00 72.01 10 PHE D CA 1
ATOM 9436 C C . PHE D 1 10 ? 101.696 -13.302 126.252 1.00 66.32 10 PHE D C 1
ATOM 9437 O O . PHE D 1 10 ? 101.736 -14.228 127.076 1.00 62.35 10 PHE D O 1
ATOM 9445 N N . PRO D 1 11 ? 101.618 -12.001 126.610 1.00 62.82 11 PRO D N 1
ATOM 9446 C CA . PRO D 1 11 ? 101.580 -11.605 128.020 1.00 61.06 11 PRO D CA 1
ATOM 9447 C C . PRO D 1 11 ? 100.384 -12.220 128.720 1.00 69.82 11 PRO D C 1
ATOM 9448 O O . PRO D 1 11 ? 99.355 -12.442 128.078 1.00 74.14 11 PRO D O 1
ATOM 9452 N N . LYS D 1 12 ? 100.476 -12.470 130.015 1.00 70.13 12 LYS D N 1
ATOM 9453 C CA . LYS D 1 12 ? 99.282 -12.906 130.714 1.00 68.41 12 LYS D CA 1
ATOM 9454 C C . LYS D 1 12 ? 98.568 -11.686 131.352 1.00 73.83 12 LYS D C 1
ATOM 9455 O O . LYS D 1 12 ? 99.214 -10.704 131.762 1.00 69.46 12 LYS D O 1
ATOM 9461 N N . LEU D 1 13 ? 97.230 -11.717 131.324 1.00 72.93 13 LEU D N 1
ATOM 9462 C CA . LEU D 1 13 ? 96.375 -10.812 132.115 1.00 62.84 13 LEU D CA 1
ATOM 9463 C C . LEU D 1 13 ? 95.605 -11.632 133.141 1.00 55.54 13 LEU D C 1
ATOM 9464 O O . LEU D 1 13 ? 94.903 -12.576 132.791 1.00 55.06 13 LEU D O 1
ATOM 9469 N N . LEU D 1 14 ? 95.783 -11.299 134.412 1.00 52.25 14 LEU D N 1
ATOM 9470 C CA . LEU D 1 14 ? 95.136 -12.023 135.499 1.00 52.63 14 LEU D CA 1
ATOM 9471 C C . LEU D 1 14 ? 94.019 -11.222 136.128 1.00 63.30 14 LEU D C 1
ATOM 9472 O O . LEU D 1 14 ? 94.212 -10.092 136.556 1.00 71.47 14 LEU D O 1
ATOM 9477 N N . ILE D 1 15 ? 92.833 -11.798 136.165 1.00 62.32 15 ILE D N 1
ATOM 9478 C CA . ILE D 1 15 ? 91.711 -11.074 136.718 1.00 54.79 15 ILE D CA 1
ATOM 9479 C C . ILE D 1 15 ? 91.285 -11.618 138.074 1.00 55.22 15 ILE D C 1
ATOM 9480 O O . ILE D 1 15 ? 91.048 -12.817 138.233 1.00 56.66 15 ILE D O 1
ATOM 9485 N N . LEU D 1 16 ? 91.226 -10.713 139.048 1.00 51.19 16 LEU D N 1
ATOM 9486 C CA . LEU D 1 16 ? 90.921 -11.052 140.429 1.00 52.05 16 LEU D CA 1
ATOM 9487 C C . LEU D 1 16 ? 89.461 -10.833 140.810 1.00 55.05 16 LEU D C 1
ATOM 9488 O O . LEU D 1 16 ? 89.059 -9.716 141.111 1.00 58.65 16 LEU D O 1
ATOM 9493 N N . VAL D 1 17 ? 88.688 -11.908 140.856 1.00 55.13 17 VAL D N 1
ATOM 9494 C CA . VAL D 1 17 ? 87.252 -11.807 141.063 1.00 55.14 17 VAL D CA 1
ATOM 9495 C C . VAL D 1 17 ? 86.828 -12.174 142.464 1.00 54.27 17 VAL D C 1
ATOM 9496 O O . VAL D 1 17 ? 86.941 -13.327 142.883 1.00 56.70 17 VAL D O 1
ATOM 9500 N N . GLY D 1 18 ? 86.295 -11.196 143.174 1.00 50.20 18 GLY D N 1
ATOM 9501 C CA . GLY D 1 18 ? 85.871 -11.421 144.529 1.00 52.24 18 GLY D CA 1
ATOM 9502 C C . GLY D 1 18 ? 85.254 -10.152 145.040 1.00 57.49 18 GLY D C 1
ATOM 9503 O O . GLY D 1 18 ? 85.549 -9.049 144.566 1.00 58.97 18 GLY D O 1
ATOM 9504 N N . ALA D 1 19 ? 84.388 -10.313 146.029 1.00 61.33 19 ALA D N 1
ATOM 9505 C CA . ALA D 1 19 ? 83.805 -9.178 146.702 1.00 57.34 19 ALA D CA 1
ATOM 9506 C C . ALA D 1 19 ? 84.923 -8.577 147.502 1.00 60.17 19 ALA D C 1
ATOM 9507 O O . ALA D 1 19 ? 85.887 -9.274 147.816 1.00 58.27 19 ALA D O 1
ATOM 9509 N N . PRO D 1 20 ? 84.810 -7.287 147.831 1.00 64.47 20 PRO D N 1
ATOM 9510 C CA . PRO D 1 20 ? 85.729 -6.621 148.762 1.00 63.86 20 PRO D CA 1
ATOM 9511 C C . PRO D 1 20 ? 85.850 -7.348 150.106 1.00 66.81 20 PRO D C 1
ATOM 9512 O O . PRO D 1 20 ? 84.833 -7.656 150.726 1.00 63.25 20 PRO D O 1
ATOM 9516 N N . GLY D 1 21 ? 87.094 -7.665 150.489 1.00 67.55 21 GLY D N 1
ATOM 9517 C CA . GLY D 1 21 ? 87.428 -8.345 151.730 1.00 63.25 21 GLY D CA 1
ATOM 9518 C C . GLY D 1 21 ? 87.923 -9.749 151.467 1.00 64.80 21 GLY D C 1
ATOM 9519 O O . GLY D 1 21 ? 88.353 -10.468 152.371 1.00 68.89 21 GLY D O 1
ATOM 9520 N N . SER D 1 22 ? 87.850 -10.149 150.206 1.00 68.93 22 SER D N 1
ATOM 9521 C CA . SER D 1 22 ? 88.129 -11.528 149.832 1.00 73.12 22 SER D CA 1
ATOM 9522 C C . SER D 1 22 ? 89.608 -11.797 149.564 1.00 76.35 22 SER D C 1
ATOM 9523 O O . SER D 1 22 ? 89.985 -12.894 149.153 1.00 77.02 22 SER D O 1
ATOM 9526 N N . GLY D 1 23 ? 90.442 -10.797 149.823 1.00 78.51 23 GLY D N 1
ATOM 9527 C CA . GLY D 1 23 ? 91.879 -10.952 149.695 1.00 76.35 23 GLY D CA 1
ATOM 9528 C C . GLY D 1 23 ? 92.418 -10.756 148.293 1.00 72.45 23 GLY D C 1
ATOM 9529 O O . GLY D 1 23 ? 93.439 -11.327 147.957 1.00 71.19 23 GLY D O 1
ATOM 9530 N N . LYS D 1 24 ? 91.750 -9.934 147.488 1.00 70.59 24 LYS D N 1
ATOM 9531 C CA . LYS D 1 24 ? 92.237 -9.579 146.157 1.00 69.28 24 LYS D CA 1
ATOM 9532 C C . LYS D 1 24 ? 93.615 -8.898 146.218 1.00 74.04 24 LYS D C 1
ATOM 9533 O O . LYS D 1 24 ? 94.573 -9.371 145.613 1.00 76.04 24 LYS D O 1
ATOM 9539 N N . SER D 1 25 ? 93.702 -7.767 146.915 1.00 74.98 25 SER D N 1
ATOM 9540 C CA . SER D 1 25 ? 94.969 -7.069 147.095 1.00 70.13 25 SER D CA 1
ATOM 9541 C C . SER D 1 25 ? 96.009 -7.954 147.767 1.00 69.39 25 SER D C 1
ATOM 9542 O O . SER D 1 25 ? 97.086 -8.179 147.226 1.00 68.90 25 SER D O 1
ATOM 9545 N N . THR D 1 26 ? 95.672 -8.454 148.954 1.00 68.30 26 THR D N 1
ATOM 9546 C CA . THR D 1 26 ? 96.605 -9.225 149.781 1.00 68.02 26 THR D CA 1
ATOM 9547 C C . THR D 1 26 ? 97.290 -10.343 149.008 1.00 62.86 26 THR D C 1
ATOM 9548 O O . THR D 1 26 ? 98.444 -10.665 149.238 1.00 62.37 26 THR D O 1
ATOM 9552 N N . PHE D 1 27 ? 96.572 -10.922 148.068 1.00 58.84 27 PHE D N 1
ATOM 9553 C CA . PHE D 1 27 ? 97.147 -11.921 147.197 1.00 55.14 27 PHE D CA 1
ATOM 9554 C C . PHE D 1 27 ? 98.126 -11.251 146.230 1.00 54.15 27 PHE D C 1
ATOM 9555 O O . PHE D 1 27 ? 99.294 -11.628 146.157 1.00 53.13 27 PHE D O 1
ATOM 9563 N N . ALA D 1 28 ? 97.646 -10.252 145.495 1.00 56.67 28 ALA D N 1
ATOM 9564 C CA . ALA D 1 28 ? 98.481 -9.519 144.544 1.00 59.65 28 ALA D CA 1
ATOM 9565 C C . ALA D 1 28 ? 99.783 -9.036 145.198 1.00 60.96 28 ALA D C 1
ATOM 9566 O O . ALA D 1 28 ? 100.852 -9.005 144.568 1.00 56.38 28 ALA D O 1
ATOM 9568 N N . ARG D 1 29 ? 99.694 -8.648 146.465 1.00 63.41 29 ARG D N 1
ATOM 9569 C CA . ARG D 1 29 ? 100.878 -8.175 147.156 1.00 63.12 29 ARG D CA 1
ATOM 9570 C C . ARG D 1 29 ? 101.900 -9.292 147.245 1.00 58.50 29 ARG D C 1
ATOM 9571 O O . ARG D 1 29 ? 103.080 -9.056 147.053 1.00 60.09 29 ARG D O 1
ATOM 9579 N N . TYR D 1 30 ? 101.459 -10.515 147.514 1.00 54.76 30 TYR D N 1
ATOM 9580 C CA . TYR D 1 30 ? 102.413 -11.622 147.523 1.00 56.45 30 TYR D CA 1
ATOM 9581 C C . TYR D 1 30 ? 102.806 -12.046 146.115 1.00 61.52 30 TYR D C 1
ATOM 9582 O O . TYR D 1 30 ? 103.903 -12.550 145.896 1.00 60.75 30 TYR D O 1
ATOM 9591 N N . PHE D 1 31 ? 101.916 -11.817 145.159 1.00 67.78 31 PHE D N 1
ATOM 9592 C CA . PHE D 1 31 ? 102.109 -12.309 143.796 1.00 67.86 31 PHE D CA 1
ATOM 9593 C C . PHE D 1 31 ? 103.214 -11.564 143.061 1.00 66.66 31 PHE D C 1
ATOM 9594 O O . PHE D 1 31 ? 104.156 -12.176 142.583 1.00 70.60 31 PHE D O 1
ATOM 9602 N N . ILE D 1 32 ? 103.092 -10.247 142.945 1.00 63.00 32 ILE D N 1
ATOM 9603 C CA . ILE D 1 32 ? 104.056 -9.486 142.165 1.00 61.12 32 ILE D CA 1
ATOM 9604 C C . ILE D 1 32 ? 105.426 -9.478 142.825 1.00 65.61 32 ILE D C 1
ATOM 9605 O O . ILE D 1 32 ? 106.392 -8.951 142.267 1.00 69.65 32 ILE D O 1
ATOM 9610 N N . ARG D 1 33 ? 105.525 -10.091 143.999 1.00 63.09 33 ARG D N 1
ATOM 9611 C CA . ARG D 1 33 ? 106.800 -10.140 144.683 1.00 58.69 33 ARG D CA 1
ATOM 9612 C C . ARG D 1 33 ? 107.492 -11.462 144.403 1.00 60.57 33 ARG D C 1
ATOM 9613 O O . ARG D 1 33 ? 108.713 -11.541 144.456 1.00 68.80 33 ARG D O 1
ATOM 9621 N N . THR D 1 34 ? 106.730 -12.497 144.079 1.00 54.47 34 THR D N 1
ATOM 9622 C CA . THR D 1 34 ? 107.342 -13.792 143.860 1.00 56.17 34 THR D CA 1
ATOM 9623 C C . THR D 1 34 ? 107.296 -14.266 142.397 1.00 67.06 34 THR D C 1
ATOM 9624 O O . THR D 1 34 ? 108.219 -14.933 141.949 1.00 80.27 34 THR D O 1
ATOM 9628 N N . GLU D 1 35 ? 106.265 -13.927 141.631 1.00 65.31 35 GLU D N 1
ATOM 9629 C CA . GLU D 1 35 ? 106.320 -14.241 140.202 1.00 64.36 35 GLU D CA 1
ATOM 9630 C C . GLU D 1 35 ? 107.052 -13.086 139.561 1.00 65.26 35 GLU D C 1
ATOM 9631 O O . GLU D 1 35 ? 107.475 -12.169 140.274 1.00 63.83 35 GLU D O 1
ATOM 9637 N N . ASP D 1 36 ? 107.265 -13.119 138.253 1.00 68.15 36 ASP D N 1
ATOM 9638 C CA . ASP D 1 36 ? 108.367 -12.301 137.791 1.00 70.58 36 ASP D CA 1
ATOM 9639 C C . ASP D 1 36 ? 108.109 -11.135 136.825 1.00 68.19 36 ASP D C 1
ATOM 9640 O O . ASP D 1 36 ? 108.652 -10.044 137.055 1.00 75.19 36 ASP D O 1
ATOM 9645 N N . ASN D 1 37 ? 107.312 -11.293 135.775 1.00 54.83 37 ASN D N 1
ATOM 9646 C CA . ASN D 1 37 ? 107.190 -10.138 134.889 1.00 54.46 37 ASN D CA 1
ATOM 9647 C C . ASN D 1 37 ? 105.907 -9.316 135.104 1.00 65.00 37 ASN D C 1
ATOM 9648 O O . ASN D 1 37 ? 105.139 -9.086 134.163 1.00 75.20 37 ASN D O 1
ATOM 9653 N N . TRP D 1 38 ? 105.670 -8.834 136.323 1.00 59.83 38 TRP D N 1
ATOM 9654 C CA . TRP D 1 38 ? 104.314 -8.372 136.627 1.00 55.48 38 TRP D CA 1
ATOM 9655 C C . TRP D 1 38 ? 104.198 -6.981 137.221 1.00 58.24 38 TRP D C 1
ATOM 9656 O O . TRP D 1 38 ? 104.878 -6.646 138.192 1.00 59.92 38 TRP D O 1
ATOM 9667 N N . VAL D 1 39 ? 103.294 -6.198 136.632 1.00 58.75 39 VAL D N 1
ATOM 9668 C CA . VAL D 1 39 ? 102.846 -4.913 137.161 1.00 54.88 39 VAL D CA 1
ATOM 9669 C C . VAL D 1 39 ? 101.359 -5.034 137.475 1.00 58.15 39 VAL D C 1
ATOM 9670 O O . VAL D 1 39 ? 100.605 -5.645 136.708 1.00 58.74 39 VAL D O 1
ATOM 9674 N N . ARG D 1 40 ? 100.944 -4.459 138.601 1.00 58.71 40 ARG D N 1
ATOM 9675 C CA . ARG D 1 40 ? 99.542 -4.437 139.004 1.00 51.42 40 ARG D CA 1
ATOM 9676 C C . ARG D 1 40 ? 98.902 -3.128 138.552 1.00 43.99 40 ARG D C 1
ATOM 9677 O O . ARG D 1 40 ? 99.516 -2.074 138.627 1.00 46.10 40 ARG D O 1
ATOM 9685 N N . VAL D 1 41 ? 97.692 -3.182 138.030 1.00 39.54 41 VAL D N 1
ATOM 9686 C CA . VAL D 1 41 ? 96.981 -1.947 137.749 1.00 43.76 41 VAL D CA 1
ATOM 9687 C C . VAL D 1 41 ? 95.799 -1.909 138.674 1.00 50.73 41 VAL D C 1
ATOM 9688 O O . VAL D 1 41 ? 95.130 -2.934 138.852 1.00 56.64 41 VAL D O 1
ATOM 9692 N N . ASN D 1 42 ? 95.520 -0.764 139.284 1.00 49.40 42 ASN D N 1
ATOM 9693 C CA . ASN D 1 42 ? 94.409 -0.764 140.226 1.00 56.82 42 ASN D CA 1
ATOM 9694 C C . ASN D 1 42 ? 93.551 0.475 140.244 1.00 68.20 42 ASN D C 1
ATOM 9695 O O . ASN D 1 42 ? 94.066 1.574 140.373 1.00 80.86 42 ASN D O 1
ATOM 9700 N N . ARG D 1 43 ? 92.238 0.289 140.117 1.00 61.93 43 ARG D N 1
ATOM 9701 C CA . ARG D 1 43 ? 91.320 1.407 139.942 1.00 58.27 43 ARG D CA 1
ATOM 9702 C C . ARG D 1 43 ? 91.356 2.371 141.126 1.00 61.26 43 ARG D C 1
ATOM 9703 O O . ARG D 1 43 ? 91.468 3.585 140.948 1.00 63.46 43 ARG D O 1
ATOM 9711 N N . ASP D 1 44 ? 91.271 1.827 142.335 1.00 65.67 44 ASP D N 1
ATOM 9712 C CA . ASP D 1 44 ? 91.246 2.645 143.545 1.00 65.21 44 ASP D CA 1
ATOM 9713 C C . ASP D 1 44 ? 92.411 3.642 143.588 1.00 63.06 44 ASP D C 1
ATOM 9714 O O . ASP D 1 44 ? 92.242 4.818 143.888 1.00 66.01 44 ASP D O 1
ATOM 9719 N N . ASP D 1 45 ? 93.596 3.164 143.261 1.00 58.26 45 ASP D N 1
ATOM 9720 C CA . ASP D 1 45 ? 94.774 3.991 143.341 1.00 58.79 45 ASP D CA 1
ATOM 9721 C C . ASP D 1 45 ? 94.631 5.173 142.361 1.00 61.06 45 ASP D C 1
ATOM 9722 O O . ASP D 1 45 ? 95.059 6.291 142.667 1.00 66.75 45 ASP D O 1
ATOM 9727 N N . PHE D 1 46 ? 94.020 4.944 141.197 1.00 56.63 46 PHE D N 1
ATOM 9728 C CA . PHE D 1 46 ? 93.646 6.059 140.299 1.00 56.46 46 PHE D CA 1
ATOM 9729 C C . PHE D 1 46 ? 92.729 7.110 140.922 1.00 51.36 46 PHE D C 1
ATOM 9730 O O . PHE D 1 46 ? 92.844 8.305 140.619 1.00 44.57 46 PHE D O 1
ATOM 9738 N N . ARG D 1 47 ? 91.800 6.654 141.758 1.00 54.16 47 ARG D N 1
ATOM 9739 C CA . ARG D 1 47 ? 90.926 7.563 142.472 1.00 55.77 47 ARG D CA 1
ATOM 9740 C C . ARG D 1 47 ? 91.756 8.521 143.308 1.00 59.57 47 ARG D C 1
ATOM 9741 O O . ARG D 1 47 ? 91.559 9.739 143.232 1.00 63.78 47 ARG D O 1
ATOM 9749 N N . LEU D 1 48 ? 92.710 7.975 144.065 1.00 54.06 48 LEU D N 1
ATOM 9750 C CA . LEU D 1 48 ? 93.530 8.787 144.952 1.00 45.14 48 LEU D CA 1
ATOM 9751 C C . LEU D 1 48 ? 94.272 9.851 144.199 1.00 49.03 48 LEU D C 1
ATOM 9752 O O . LEU D 1 48 ? 94.572 10.881 144.759 1.00 59.06 48 LEU D O 1
ATOM 9757 N N . MET D 1 49 ? 94.623 9.605 142.946 1.00 52.07 49 MET D N 1
ATOM 9758 C CA . MET D 1 49 ? 95.259 10.672 142.180 1.00 55.37 49 MET D CA 1
ATOM 9759 C C . MET D 1 49 ? 94.344 11.899 142.050 1.00 60.46 49 MET D C 1
ATOM 9760 O O . MET D 1 49 ? 94.825 13.018 141.895 1.00 64.73 49 MET D O 1
ATOM 9765 N N . GLN D 1 50 ? 93.033 11.678 142.083 1.00 56.52 50 GLN D N 1
ATOM 9766 C CA . GLN D 1 50 ? 92.061 12.755 141.972 1.00 57.68 50 GLN D CA 1
ATOM 9767 C C . GLN D 1 50 ? 91.670 13.259 143.365 1.00 61.70 50 GLN D C 1
ATOM 9768 O O . GLN D 1 50 ? 90.816 14.149 143.533 1.00 61.50 50 GLN D O 1
ATOM 9774 N N . PHE D 1 51 ? 92.339 12.667 144.348 1.00 57.41 51 PHE D N 1
ATOM 9775 C CA . PHE D 1 51 ? 92.157 12.933 145.767 1.00 50.86 51 PHE D CA 1
ATOM 9776 C C . PHE D 1 51 ? 90.812 12.464 146.261 1.00 59.31 51 PHE D C 1
ATOM 9777 O O . PHE D 1 51 ? 90.356 12.875 147.323 1.00 66.47 51 PHE D O 1
ATOM 9785 N N . GLY D 1 52 ? 90.225 11.522 145.537 1.00 59.32 52 GLY D N 1
ATOM 9786 C CA . GLY D 1 52 ? 88.972 10.943 145.952 1.00 66.06 52 GLY D CA 1
ATOM 9787 C C . GLY D 1 52 ? 89.288 9.699 146.742 1.00 74.54 52 GLY D C 1
ATOM 9788 O O . GLY D 1 52 ? 90.192 8.924 146.418 1.00 74.83 52 GLY D O 1
ATOM 9789 N N . ASP D 1 53 ? 88.529 9.505 147.805 1.00 84.17 53 ASP D N 1
ATOM 9790 C CA . ASP D 1 53 ? 88.798 8.412 148.708 1.00 89.73 53 ASP D CA 1
ATOM 9791 C C . ASP D 1 53 ? 88.045 7.195 148.204 1.00 81.28 53 ASP D C 1
ATOM 9792 O O . ASP D 1 53 ? 88.616 6.130 148.012 1.00 81.58 53 ASP D O 1
ATOM 9797 N N . SER D 1 54 ? 86.778 7.409 147.896 1.00 75.47 54 SER D N 1
ATOM 9798 C CA . SER D 1 54 ? 85.936 6.400 147.302 1.00 75.69 54 SER D CA 1
ATOM 9799 C C . SER D 1 54 ? 85.141 7.006 146.171 1.00 75.18 54 SER D C 1
ATOM 9800 O O . SER D 1 54 ? 85.178 8.234 145.982 1.00 76.32 54 SER D O 1
ATOM 9803 N N . LEU D 1 55 ? 84.439 6.123 145.445 1.00 71.13 55 LEU D N 1
ATOM 9804 C CA . LEU D 1 55 ? 83.649 6.423 144.237 1.00 62.93 55 LEU D CA 1
ATOM 9805 C C . LEU D 1 55 ? 83.342 7.879 143.986 1.00 59.59 55 LEU D C 1
ATOM 9806 O O . LEU D 1 55 ? 82.802 8.560 144.843 1.00 64.30 55 LEU D O 1
ATOM 9811 N N . MET D 1 56 ? 83.659 8.358 142.798 1.00 54.83 56 MET D N 1
ATOM 9812 C CA . MET D 1 56 ? 83.511 9.773 142.569 1.00 60.39 56 MET D CA 1
ATOM 9813 C C . MET D 1 56 ? 82.489 10.009 141.497 1.00 57.00 56 MET D C 1
ATOM 9814 O O . MET D 1 56 ? 81.835 9.073 141.025 1.00 53.39 56 MET D O 1
ATOM 9819 N N . SER D 1 57 ? 82.355 11.290 141.160 1.00 56.82 57 SER D N 1
ATOM 9820 C CA . SER D 1 57 ? 81.602 11.770 140.018 1.00 59.24 57 SER D CA 1
ATOM 9821 C C . SER D 1 57 ? 81.677 10.855 138.810 1.00 63.29 57 SER D C 1
ATOM 9822 O O . SER D 1 57 ? 82.728 10.297 138.520 1.00 65.51 57 SER D O 1
ATOM 9825 N N . PRO D 1 58 ? 80.566 10.738 138.074 1.00 69.17 58 PRO D N 1
ATOM 9826 C CA . PRO D 1 58 ? 80.509 10.015 136.807 1.00 68.28 58 PRO D CA 1
ATOM 9827 C C . PRO D 1 58 ? 81.513 10.575 135.816 1.00 67.79 58 PRO D C 1
ATOM 9828 O O . PRO D 1 58 ? 81.910 9.857 134.919 1.00 68.81 58 PRO D O 1
ATOM 9832 N N . PHE D 1 59 ? 81.888 11.842 135.964 1.00 73.08 59 PHE D N 1
ATOM 9833 C CA . PHE D 1 59 ? 82.992 12.430 135.186 1.00 76.82 59 PHE D CA 1
ATOM 9834 C C . PHE D 1 59 ? 84.315 11.704 135.429 1.00 69.52 59 PHE D C 1
ATOM 9835 O O . PHE D 1 59 ? 84.810 10.982 134.566 1.00 65.42 59 PHE D O 1
ATOM 9843 N N . TYR D 1 60 ? 84.891 11.945 136.601 1.00 65.63 60 TYR D N 1
ATOM 9844 C CA . TYR D 1 60 ? 86.123 11.295 136.994 1.00 62.25 60 TYR D CA 1
ATOM 9845 C C . TYR D 1 60 ? 86.067 9.821 136.686 1.00 59.24 60 TYR D C 1
ATOM 9846 O O . TYR D 1 60 ? 87.031 9.252 136.177 1.00 58.81 60 TYR D O 1
ATOM 9855 N N . GLU D 1 61 ? 84.930 9.202 136.982 1.00 65.51 61 GLU D N 1
ATOM 9856 C CA . GLU D 1 61 ? 84.829 7.750 136.872 1.00 68.45 61 GLU D CA 1
ATOM 9857 C C . GLU D 1 61 ? 85.004 7.208 135.453 1.00 69.14 61 GLU D C 1
ATOM 9858 O O . GLU D 1 61 ? 85.770 6.260 135.271 1.00 70.32 61 GLU D O 1
ATOM 9864 N N . GLU D 1 62 ? 84.323 7.764 134.452 1.00 65.25 62 GLU D N 1
ATOM 9865 C CA . GLU D 1 62 ? 84.582 7.267 133.101 1.00 71.36 62 GLU D CA 1
ATOM 9866 C C . GLU D 1 62 ? 86.030 7.575 132.733 1.00 66.74 62 GLU D C 1
ATOM 9867 O O . GLU D 1 62 ? 86.710 6.750 132.122 1.00 68.13 62 GLU D O 1
ATOM 9873 N N . ARG D 1 63 ? 86.499 8.757 133.116 1.00 61.63 63 ARG D N 1
ATOM 9874 C CA . ARG D 1 63 ? 87.862 9.156 132.795 1.00 56.60 63 ARG D CA 1
ATOM 9875 C C . ARG D 1 63 ? 88.857 8.229 133.470 1.00 52.96 63 ARG D C 1
ATOM 9876 O O . ARG D 1 63 ? 89.829 7.816 132.843 1.00 58.43 63 ARG D O 1
ATOM 9884 N N . ILE D 1 64 ? 88.635 7.911 134.741 1.00 45.35 64 ILE D N 1
ATOM 9885 C CA . ILE D 1 64 ? 89.516 6.961 135.415 1.00 47.98 64 ILE D CA 1
ATOM 9886 C C . ILE D 1 64 ? 89.629 5.647 134.612 1.00 54.99 64 ILE D C 1
ATOM 9887 O O . ILE D 1 64 ? 90.705 5.066 134.478 1.00 63.17 64 ILE D O 1
ATOM 9892 N N . THR D 1 65 ? 88.519 5.189 134.056 1.00 54.94 65 THR D N 1
ATOM 9893 C CA . THR D 1 65 ? 88.567 4.002 133.231 1.00 48.62 65 THR D CA 1
ATOM 9894 C C . THR D 1 65 ? 89.430 4.150 132.007 1.00 53.82 65 THR D C 1
ATOM 9895 O O . THR D 1 65 ? 90.262 3.291 131.732 1.00 56.28 65 THR D O 1
ATOM 9899 N N . LYS D 1 66 ? 89.296 5.264 131.303 1.00 61.19 66 LYS D N 1
ATOM 9900 C CA . LYS D 1 66 ? 89.994 5.384 130.032 1.00 65.97 66 LYS D CA 1
ATOM 9901 C C . LYS D 1 66 ? 91.484 5.332 130.318 1.00 62.19 66 LYS D C 1
ATOM 9902 O O . LYS D 1 66 ? 92.251 4.839 129.495 1.00 67.80 66 LYS D O 1
ATOM 9908 N N . MET D 1 67 ? 91.881 5.811 131.495 1.00 52.00 67 MET D N 1
ATOM 9909 C CA . MET D 1 67 ? 93.245 5.632 131.974 1.00 47.94 67 MET D CA 1
ATOM 9910 C C . MET D 1 67 ? 93.556 4.168 132.277 1.00 51.75 67 MET D C 1
ATOM 9911 O O . MET D 1 67 ? 94.556 3.654 131.802 1.00 61.07 67 MET D O 1
ATOM 9916 N N . VAL D 1 68 ? 92.727 3.499 133.075 1.00 49.28 68 VAL D N 1
ATOM 9917 C CA . VAL D 1 68 ? 92.979 2.090 133.402 1.00 49.93 68 VAL D CA 1
ATOM 9918 C C . VAL D 1 68 ? 93.185 1.175 132.194 1.00 53.78 68 VAL D C 1
ATOM 9919 O O . VAL D 1 68 ? 94.166 0.440 132.161 1.00 56.35 68 VAL D O 1
ATOM 9923 N N . GLU D 1 69 ? 92.295 1.203 131.201 1.00 57.66 69 GLU D N 1
ATOM 9924 C CA . GLU D 1 69 ? 92.490 0.273 130.090 1.00 68.88 69 GLU D CA 1
ATOM 9925 C C . GLU D 1 69 ? 93.686 0.713 129.219 1.00 69.37 69 GLU D C 1
ATOM 9926 O O . GLU D 1 69 ? 94.451 -0.131 128.738 1.00 68.97 69 GLU D O 1
ATOM 9932 N N . ALA D 1 70 ? 93.862 2.020 129.040 1.00 65.76 70 ALA D N 1
ATOM 9933 C CA . ALA D 1 70 ? 95.033 2.551 128.341 1.00 62.69 70 ALA D CA 1
ATOM 9934 C C . ALA D 1 70 ? 96.351 2.140 128.993 1.00 57.90 70 ALA D C 1
ATOM 9935 O O . ALA D 1 70 ? 97.386 2.138 128.331 1.00 57.40 70 ALA D O 1
ATOM 9937 N N . SER D 1 71 ? 96.316 1.865 130.297 1.00 54.13 71 SER D N 1
ATOM 9938 C CA . SER D 1 71 ? 97.495 1.405 131.027 1.00 55.24 71 SER D CA 1
ATOM 9939 C C . SER D 1 71 ? 97.655 -0.102 130.920 1.00 59.64 71 SER D C 1
ATOM 9940 O O . SER D 1 71 ? 98.753 -0.594 130.696 1.00 66.89 71 SER D O 1
ATOM 9943 N N . VAL D 1 72 ? 96.573 -0.838 131.128 1.00 59.17 72 VAL D N 1
ATOM 9944 C CA . VAL D 1 72 ? 96.640 -2.288 131.046 1.00 59.89 72 VAL D CA 1
ATOM 9945 C C . VAL D 1 72 ? 97.115 -2.680 129.659 1.00 63.63 72 VAL D C 1
ATOM 9946 O O . VAL D 1 72 ? 97.864 -3.635 129.510 1.00 67.78 72 VAL D O 1
ATOM 9950 N N . ILE D 1 73 ? 96.700 -1.923 128.650 1.00 62.69 73 ILE D N 1
ATOM 9951 C CA . ILE D 1 73 ? 97.060 -2.240 127.271 1.00 63.36 73 ILE D CA 1
ATOM 9952 C C . ILE D 1 73 ? 98.493 -1.814 126.980 1.00 65.00 73 ILE D C 1
ATOM 9953 O O . ILE D 1 73 ? 99.264 -2.577 126.394 1.00 69.81 73 ILE D O 1
ATOM 9958 N N . ALA D 1 74 ? 98.861 -0.611 127.401 1.00 60.01 74 ALA D N 1
ATOM 9959 C CA . ALA D 1 74 ? 100.245 -0.175 127.264 1.00 57.34 74 ALA D CA 1
ATOM 9960 C C . ALA D 1 74 ? 101.213 -1.209 127.833 1.00 60.19 74 ALA D C 1
ATOM 9961 O O . ALA D 1 74 ? 102.243 -1.504 127.233 1.00 67.46 74 ALA D O 1
ATOM 9963 N N . LEU D 1 75 ? 100.867 -1.790 128.972 1.00 55.19 75 LEU D N 1
ATOM 9964 C CA . LEU D 1 75 ? 101.739 -2.769 129.591 1.00 54.59 75 LEU D CA 1
ATOM 9965 C C . LEU D 1 75 ? 101.723 -4.074 128.821 1.00 57.50 75 LEU D C 1
ATOM 9966 O O . LEU D 1 75 ? 102.762 -4.706 128.644 1.00 61.70 75 LEU D O 1
ATOM 9971 N N . LEU D 1 76 ? 100.539 -4.482 128.374 1.00 59.04 76 LEU D N 1
ATOM 9972 C CA . LEU D 1 76 ? 100.384 -5.744 127.648 1.00 57.79 76 LEU D CA 1
ATOM 9973 C C . LEU D 1 76 ? 101.142 -5.652 126.335 1.00 59.21 76 LEU D C 1
ATOM 9974 O O . LEU D 1 76 ? 101.906 -6.557 125.992 1.00 59.38 76 LEU D O 1
ATOM 9979 N N . LYS D 1 77 ? 100.947 -4.544 125.618 1.00 57.19 77 LYS D N 1
ATOM 9980 C CA . LYS D 1 77 ? 101.652 -4.315 124.361 1.00 58.44 77 LYS D CA 1
ATOM 9981 C C . LYS D 1 77 ? 103.162 -4.416 124.555 1.00 64.77 77 LYS D C 1
ATOM 9982 O O . LYS D 1 77 ? 103.873 -4.927 123.691 1.00 67.69 77 LYS D O 1
ATOM 9988 N N . ASN D 1 78 ? 103.637 -3.960 125.712 1.00 67.98 78 ASN D N 1
ATOM 9989 C CA . ASN D 1 78 ? 105.061 -3.973 126.026 1.00 67.60 78 ASN D CA 1
ATOM 9990 C C . ASN D 1 78 ? 105.567 -5.369 126.410 1.00 65.49 78 ASN D C 1
ATOM 9991 O O . ASN D 1 78 ? 106.684 -5.525 126.917 1.00 64.75 78 ASN D O 1
ATOM 9996 N N . ARG D 1 79 ? 104.724 -6.370 126.170 1.00 58.61 79 ARG D N 1
ATOM 9997 C CA . ARG D 1 79 ? 104.993 -7.757 126.529 1.00 63.44 79 ARG D CA 1
ATOM 9998 C C . ARG D 1 79 ? 105.291 -7.907 128.028 1.00 58.01 79 ARG D C 1
ATOM 9999 O O . ARG D 1 79 ? 106.100 -8.733 128.448 1.00 58.34 79 ARG D O 1
ATOM 10007 N N . THR D 1 80 ? 104.600 -7.113 128.834 1.00 57.07 80 THR D N 1
ATOM 10008 C CA . THR D 1 80 ? 104.735 -7.188 130.284 1.00 60.83 80 THR D CA 1
ATOM 10009 C C . THR D 1 80 ? 103.418 -7.742 130.832 1.00 60.41 80 THR D C 1
ATOM 10010 O O . THR D 1 80 ? 102.352 -7.350 130.354 1.00 61.90 80 THR D O 1
ATOM 10014 N N . ASN D 1 81 ? 103.477 -8.663 131.797 1.00 60.62 81 ASN D N 1
ATOM 10015 C CA . ASN D 1 81 ? 102.255 -9.235 132.384 1.00 63.81 81 ASN D CA 1
ATOM 10016 C C . ASN D 1 81 ? 101.508 -8.298 133.339 1.00 68.03 81 ASN D C 1
ATOM 10017 O O . ASN D 1 81 ? 102.129 -7.639 134.179 1.00 72.66 81 ASN D O 1
ATOM 10022 N N . VAL D 1 82 ? 100.176 -8.287 133.243 1.00 59.98 82 VAL D N 1
ATOM 10023 C CA . VAL D 1 82 ? 99.325 -7.394 134.046 1.00 50.44 82 VAL D CA 1
ATOM 10024 C C . VAL D 1 82 ? 98.377 -8.130 135.005 1.00 52.38 82 VAL D C 1
ATOM 10025 O O . VAL D 1 82 ? 97.733 -9.093 134.604 1.00 58.36 82 VAL D O 1
ATOM 10029 N N . ILE D 1 83 ? 98.304 -7.712 136.269 1.00 48.73 83 ILE D N 1
ATOM 10030 C CA . ILE D 1 83 ? 97.294 -8.253 137.185 1.00 56.37 83 ILE D CA 1
ATOM 10031 C C . ILE D 1 83 ? 96.287 -7.149 137.558 1.00 64.38 83 ILE D C 1
ATOM 10032 O O . ILE D 1 83 ? 96.705 -6.029 137.831 1.00 75.18 83 ILE D O 1
ATOM 10037 N N . ILE D 1 84 ? 94.975 -7.422 137.497 1.00 62.85 84 ILE D N 1
ATOM 10038 C CA . ILE D 1 84 ? 93.958 -6.434 137.906 1.00 65.91 84 ILE D CA 1
ATOM 10039 C C . ILE D 1 84 ? 92.841 -7.049 138.707 1.00 73.50 84 ILE D C 1
ATOM 10040 O O . ILE D 1 84 ? 92.467 -8.203 138.498 1.00 77.27 84 ILE D O 1
ATOM 10045 N N . ASP D 1 85 ? 92.301 -6.259 139.626 1.00 75.12 85 ASP D N 1
ATOM 10046 C CA . ASP D 1 85 ? 91.096 -6.652 140.314 1.00 74.34 85 ASP D CA 1
ATOM 10047 C C . ASP D 1 85 ? 89.968 -6.546 139.293 1.00 74.87 85 ASP D C 1
ATOM 10048 O O . ASP D 1 85 ? 89.928 -5.594 138.515 1.00 73.73 85 ASP D O 1
ATOM 10053 N N . ALA D 1 86 ? 89.087 -7.542 139.255 1.00 77.14 86 ALA D N 1
ATOM 10054 C CA . ALA D 1 86 ? 87.882 -7.453 138.435 1.00 73.95 86 ALA D CA 1
ATOM 10055 C C . ALA D 1 86 ? 87.151 -6.189 138.806 1.00 75.67 86 ALA D C 1
ATOM 10056 O O . ALA D 1 86 ? 87.119 -5.794 139.977 1.00 74.97 86 ALA D O 1
ATOM 10058 N N . THR D 1 87 ? 86.524 -5.565 137.827 1.00 79.16 87 THR D N 1
ATOM 10059 C CA . THR D 1 87 ? 85.940 -4.275 138.119 1.00 85.76 87 THR D CA 1
ATOM 10060 C C . THR D 1 87 ? 84.673 -4.438 138.976 1.00 93.28 87 THR D C 1
ATOM 10061 O O . THR D 1 87 ? 84.729 -4.315 140.199 1.00 92.30 87 THR D O 1
ATOM 10065 N N . ASN D 1 88 ? 83.563 -4.802 138.355 1.00 105.85 88 ASN D N 1
ATOM 10066 C CA . ASN D 1 88 ? 82.273 -4.855 139.036 1.00 115.20 88 ASN D CA 1
ATOM 10067 C C . ASN D 1 88 ? 81.934 -6.201 139.723 1.00 109.78 88 ASN D C 1
ATOM 10068 O O . ASN D 1 88 ? 81.000 -6.281 140.515 1.00 112.42 88 ASN D O 1
ATOM 10073 N N . SER D 1 89 ? 82.729 -7.232 139.455 1.00 105.83 89 SER D N 1
ATOM 10074 C CA . SER D 1 89 ? 82.577 -8.579 140.051 1.00 106.12 89 SER D CA 1
ATOM 10075 C C . SER D 1 89 ? 81.332 -9.359 139.555 1.00 77.89 89 SER D C 1
ATOM 10076 O O . SER D 1 89 ? 81.182 -10.552 139.878 1.00 76.99 89 SER D O 1
ATOM 10079 N N . SER D 1 90 ? 80.392 -8.663 138.906 1.00 73.99 90 SER D N 1
ATOM 10080 C CA . SER D 1 90 ? 79.264 -9.285 138.178 1.00 71.27 90 SER D CA 1
ATOM 10081 C C . SER D 1 90 ? 79.550 -10.351 137.146 1.00 74.12 90 SER D C 1
ATOM 10082 O O . SER D 1 90 ? 80.283 -11.313 137.364 1.00 80.06 90 SER D O 1
ATOM 10085 N N . LEU D 1 91 ? 78.907 -10.120 136.003 1.00 71.60 91 LEU D N 1
ATOM 10086 C CA . LEU D 1 91 ? 79.025 -10.929 134.819 1.00 75.53 91 LEU D CA 1
ATOM 10087 C C . LEU D 1 91 ? 79.367 -10.072 133.631 1.00 80.34 91 LEU D C 1
ATOM 10088 O O . LEU D 1 91 ? 80.322 -10.358 132.940 1.00 84.76 91 LEU D O 1
ATOM 10093 N N . ARG D 1 92 ? 78.627 -8.993 133.407 1.00 81.76 92 ARG D N 1
ATOM 10094 C CA . ARG D 1 92 ? 78.770 -8.326 132.123 1.00 84.72 92 ARG D CA 1
ATOM 10095 C C . ARG D 1 92 ? 79.977 -7.401 132.046 1.00 84.89 92 ARG D C 1
ATOM 10096 O O . ARG D 1 92 ? 80.611 -7.294 130.994 1.00 88.92 92 ARG D O 1
ATOM 10104 N N . SER D 1 93 ? 80.323 -6.759 133.154 1.00 80.32 93 SER D N 1
ATOM 10105 C CA . SER D 1 93 ? 81.537 -5.946 133.191 1.00 78.23 93 SER D CA 1
ATOM 10106 C C . SER D 1 93 ? 82.736 -6.878 133.139 1.00 76.18 93 SER D C 1
ATOM 10107 O O . SER D 1 93 ? 83.784 -6.545 132.589 1.00 79.77 93 SER D O 1
ATOM 10110 N N . LEU D 1 94 ? 82.570 -8.043 133.751 1.00 69.67 94 LEU D N 1
ATOM 10111 C CA . LEU D 1 94 ? 83.550 -9.118 133.654 1.00 62.95 94 LEU D CA 1
ATOM 10112 C C . LEU D 1 94 ? 83.706 -9.532 132.188 1.00 64.41 94 LEU D C 1
ATOM 10113 O O . LEU D 1 94 ? 84.769 -9.928 131.756 1.00 69.46 94 LEU D O 1
ATOM 10118 N N . GLN D 1 95 ? 82.639 -9.424 131.415 1.00 65.42 95 GLN D N 1
ATOM 10119 C CA . GLN D 1 95 ? 82.743 -9.668 129.990 1.00 70.13 95 GLN D CA 1
ATOM 10120 C C . GLN D 1 95 ? 83.408 -8.496 129.286 1.00 74.08 95 GLN D C 1
ATOM 10121 O O . GLN D 1 95 ? 84.288 -8.715 128.450 1.00 77.78 95 GLN D O 1
ATOM 10127 N N . ASP D 1 96 ? 82.997 -7.268 129.622 1.00 72.73 96 ASP D N 1
ATOM 10128 C CA . ASP D 1 96 ? 83.574 -6.069 129.012 1.00 77.52 96 ASP D CA 1
ATOM 10129 C C . ASP D 1 96 ? 85.084 -6.085 129.117 1.00 80.53 96 ASP D C 1
ATOM 10130 O O . ASP D 1 96 ? 85.791 -5.694 128.183 1.00 83.69 96 ASP D O 1
ATOM 10135 N N . MET D 1 97 ? 85.566 -6.543 130.271 1.00 80.40 97 MET D N 1
ATOM 10136 C CA . MET D 1 97 ? 86.992 -6.685 130.507 1.00 76.39 97 MET D CA 1
ATOM 10137 C C . MET D 1 97 ? 87.589 -7.624 129.465 1.00 73.19 97 MET D C 1
ATOM 10138 O O . MET D 1 97 ? 88.453 -7.212 128.682 1.00 76.47 97 MET D O 1
ATOM 10143 N N . VAL D 1 98 ? 87.085 -8.857 129.413 1.00 68.79 98 VAL D N 1
ATOM 10144 C CA . VAL D 1 98 ? 87.630 -9.856 128.505 1.00 67.03 98 VAL D CA 1
ATOM 10145 C C . VAL D 1 98 ? 87.489 -9.418 127.064 1.00 67.83 98 VAL D C 1
ATOM 10146 O O . VAL D 1 98 ? 88.331 -9.738 126.223 1.00 68.71 98 VAL D O 1
ATOM 10150 N N . HIS D 1 99 ? 86.431 -8.674 126.779 1.00 74.38 99 HIS D N 1
ATOM 10151 C CA . HIS D 1 99 ? 86.261 -8.111 125.446 1.00 82.95 99 HIS D CA 1
ATOM 10152 C C . HIS D 1 99 ? 87.402 -7.120 125.147 1.00 85.78 99 HIS D C 1
ATOM 10153 O O . HIS D 1 99 ? 88.240 -7.373 124.267 1.00 89.47 99 HIS D O 1
ATOM 10160 N N . THR D 1 100 ? 87.435 -6.011 125.889 1.00 80.82 100 THR D N 1
ATOM 10161 C CA . THR D 1 100 ? 88.503 -5.007 125.779 1.00 75.86 100 THR D CA 1
ATOM 10162 C C . THR D 1 100 ? 89.925 -5.570 125.615 1.00 73.35 100 THR D C 1
ATOM 10163 O O . THR D 1 100 ? 90.685 -5.112 124.754 1.00 69.85 100 THR D O 1
ATOM 10167 N N . TYR D 1 101 ? 90.277 -6.543 126.457 1.00 70.03 101 TYR D N 1
ATOM 10168 C CA . TYR D 1 101 ? 91.661 -6.977 126.586 1.00 70.31 101 TYR D CA 1
ATOM 10169 C C . TYR D 1 101 ? 92.090 -8.288 125.936 1.00 73.09 101 TYR D C 1
ATOM 10170 O O . TYR D 1 101 ? 93.266 -8.625 126.031 1.00 76.60 101 TYR D O 1
ATOM 10179 N N . THR D 1 102 ? 91.218 -9.072 125.315 1.00 74.00 102 THR D N 1
ATOM 10180 C CA . THR D 1 102 ? 91.722 -10.419 124.992 1.00 75.93 102 THR D CA 1
ATOM 10181 C C . THR D 1 102 ? 92.568 -10.478 123.723 1.00 74.13 102 THR D C 1
ATOM 10182 O O . THR D 1 102 ? 93.255 -11.476 123.512 1.00 72.17 102 THR D O 1
ATOM 10186 N N . GLU D 1 103 ? 92.512 -9.432 122.891 1.00 78.09 103 GLU D N 1
ATOM 10187 C CA . GLU D 1 103 ? 93.415 -9.288 121.734 1.00 81.16 103 GLU D CA 1
ATOM 10188 C C . GLU D 1 103 ? 94.890 -9.276 122.148 1.00 83.25 103 GLU D C 1
ATOM 10189 O O . GLU D 1 103 ? 95.788 -9.600 121.364 1.00 85.36 103 GLU D O 1
ATOM 10195 N N . TYR D 1 104 ? 95.130 -8.860 123.383 1.00 76.27 104 TYR D N 1
ATOM 10196 C CA . TYR D 1 104 ? 96.451 -8.467 123.802 1.00 65.77 104 TYR D CA 1
ATOM 10197 C C . TYR D 1 104 ? 97.083 -9.510 124.699 1.00 68.24 104 TYR D C 1
ATOM 10198 O O . TYR D 1 104 ? 98.300 -9.500 124.878 1.00 75.56 104 TYR D O 1
ATOM 10207 N N . ALA D 1 105 ? 96.282 -10.413 125.265 1.00 63.75 105 ALA D N 1
ATOM 10208 C CA . ALA D 1 105 ? 96.829 -11.354 126.254 1.00 64.87 105 ALA D CA 1
ATOM 10209 C C . ALA D 1 105 ? 96.020 -12.625 126.537 1.00 66.59 105 ALA D C 1
ATOM 10210 O O . ALA D 1 105 ? 94.816 -12.723 126.274 1.00 69.37 105 ALA D O 1
ATOM 10212 N N . ASP D 1 106 ? 96.737 -13.619 127.037 1.00 67.31 106 ASP D N 1
ATOM 10213 C CA . ASP D 1 106 ? 96.126 -14.807 127.597 1.00 69.61 106 ASP D CA 1
ATOM 10214 C C . ASP D 1 106 ? 95.459 -14.395 128.892 1.00 64.68 106 ASP D C 1
ATOM 10215 O O . ASP D 1 106 ? 96.149 -14.098 129.872 1.00 65.08 106 ASP D O 1
ATOM 10220 N N . ILE D 1 107 ? 94.132 -14.347 128.902 1.00 56.15 107 ILE D N 1
ATOM 10221 C CA . ILE D 1 107 ? 93.415 -13.987 130.123 1.00 51.61 107 ILE D CA 1
ATOM 10222 C C . ILE D 1 107 ? 93.211 -15.196 131.051 1.00 53.63 107 ILE D C 1
ATOM 10223 O O . ILE D 1 107 ? 92.946 -16.289 130.570 1.00 60.08 107 ILE D O 1
ATOM 10228 N N . SER D 1 108 ? 93.363 -15.014 132.362 1.00 47.86 108 SER D N 1
ATOM 10229 C CA . SER D 1 108 ? 93.052 -16.062 133.334 1.00 51.59 108 SER D CA 1
ATOM 10230 C C . SER D 1 108 ? 92.462 -15.440 134.584 1.00 59.18 108 SER D C 1
ATOM 10231 O O . SER D 1 108 ? 92.575 -14.231 134.773 1.00 60.68 108 SER D O 1
ATOM 10234 N N . PHE D 1 109 ? 91.845 -16.258 135.439 1.00 63.67 109 PHE D N 1
ATOM 10235 C CA . PHE D 1 109 ? 91.135 -15.746 136.619 1.00 59.34 109 PHE D CA 1
ATOM 10236 C C . PHE D 1 109 ? 91.461 -16.455 137.926 1.00 60.89 109 PHE D C 1
ATOM 10237 O O . PHE D 1 109 ? 91.665 -17.662 137.939 1.00 64.16 109 PHE D O 1
ATOM 10245 N N . LYS D 1 110 ? 91.495 -15.710 139.027 1.00 58.98 110 LYS D N 1
ATOM 10246 C CA . LYS D 1 110 ? 91.441 -16.344 140.343 1.00 62.12 110 LYS D CA 1
ATOM 10247 C C . LYS D 1 110 ? 90.243 -15.815 141.128 1.00 68.05 110 LYS D C 1
ATOM 10248 O O . LYS D 1 110 ? 90.167 -14.616 141.395 1.00 71.12 110 LYS D O 1
ATOM 10254 N N . VAL D 1 111 ? 89.311 -16.693 141.505 1.00 71.78 111 VAL D N 1
ATOM 10255 C CA . VAL D 1 111 ? 88.147 -16.237 142.273 1.00 72.75 111 VAL D CA 1
ATOM 10256 C C . VAL D 1 111 ? 88.398 -16.308 143.769 1.00 70.85 111 VAL D C 1
ATOM 10257 O O . VAL D 1 111 ? 89.005 -17.246 144.285 1.00 70.43 111 VAL D O 1
ATOM 10261 N N . PHE D 1 112 ? 87.944 -15.277 144.458 1.00 66.13 112 PHE D N 1
ATOM 10262 C CA . PHE D 1 112 ? 88.067 -15.235 145.888 1.00 70.23 112 PHE D CA 1
ATOM 10263 C C . PHE D 1 112 ? 86.671 -15.257 146.428 1.00 76.46 112 PHE D C 1
ATOM 10264 O O . PHE D 1 112 ? 86.073 -14.214 146.708 1.00 77.47 112 PHE D O 1
ATOM 10272 N N . ASP D 1 113 ? 86.132 -16.458 146.540 1.00 83.65 113 ASP D N 1
ATOM 10273 C CA . ASP D 1 113 ? 84.739 -16.589 146.901 1.00 90.59 113 ASP D CA 1
ATOM 10274 C C . ASP D 1 113 ? 84.614 -17.116 148.310 1.00 90.88 113 ASP D C 1
ATOM 10275 O O . ASP D 1 113 ? 84.436 -18.309 148.498 1.00 95.83 113 ASP D O 1
ATOM 10280 N N . LEU D 1 114 ? 84.727 -16.247 149.305 1.00 85.48 114 LEU D N 1
ATOM 10281 C CA . LEU D 1 114 ? 84.492 -16.682 150.679 1.00 85.35 114 LEU D CA 1
ATOM 10282 C C . LEU D 1 114 ? 83.291 -15.898 151.244 1.00 86.08 114 LEU D C 1
ATOM 10283 O O . LEU D 1 114 ? 83.011 -14.787 150.768 1.00 85.94 114 LEU D O 1
ATOM 10288 N N . PRO D 1 115 ? 82.559 -16.500 152.219 1.00 82.58 115 PRO D N 1
ATOM 10289 C CA . PRO D 1 115 ? 81.277 -16.065 152.811 1.00 87.45 115 PRO D CA 1
ATOM 10290 C C . PRO D 1 115 ? 81.063 -14.628 153.342 1.00 95.07 115 PRO D C 1
ATOM 10291 O O . PRO D 1 115 ? 81.963 -13.970 153.878 1.00 100.52 115 PRO D O 1
ATOM 10295 N N . VAL D 1 116 ? 79.787 -14.229 153.256 1.00 96.86 116 VAL D N 1
ATOM 10296 C CA . VAL D 1 116 ? 79.300 -12.865 153.464 1.00 99.74 116 VAL D CA 1
ATOM 10297 C C . VAL D 1 116 ? 79.372 -12.354 154.892 1.00 107.80 116 VAL D C 1
ATOM 10298 O O . VAL D 1 116 ? 79.560 -11.153 155.110 1.00 104.32 116 VAL D O 1
ATOM 10302 N N . GLU D 1 117 ? 79.276 -13.245 155.873 1.00 118.82 117 GLU D N 1
ATOM 10303 C CA . GLU D 1 117 ? 79.192 -12.754 157.236 1.00 125.98 117 GLU D CA 1
ATOM 10304 C C . GLU D 1 117 ? 80.539 -12.467 157.884 1.00 130.50 117 GLU D C 1
ATOM 10305 O O . GLU D 1 117 ? 80.608 -11.528 158.676 1.00 129.55 117 GLU D O 1
ATOM 10311 N N . GLU D 1 118 ? 81.608 -13.178 157.504 1.00 137.26 118 GLU D N 1
ATOM 10312 C CA . GLU D 1 118 ? 82.961 -12.695 157.800 1.00 138.02 118 GLU D CA 1
ATOM 10313 C C . GLU D 1 118 ? 83.721 -12.369 156.513 1.00 133.14 118 GLU D C 1
ATOM 10314 O O . GLU D 1 118 ? 84.937 -12.525 156.415 1.00 135.39 118 GLU D O 1
ATOM 10320 N N . LEU D 1 119 ? 82.966 -11.899 155.528 1.00 120.27 119 LEU D N 1
ATOM 10321 C CA . LEU D 1 119 ? 83.513 -10.939 154.594 1.00 109.23 119 LEU D CA 1
ATOM 10322 C C . LEU D 1 119 ? 83.305 -9.618 155.289 1.00 109.60 119 LEU D C 1
ATOM 10323 O O . LEU D 1 119 ? 84.018 -8.656 155.043 1.00 111.15 119 LEU D O 1
ATOM 10328 N N . VAL D 1 120 ? 82.290 -9.562 156.143 1.00 115.25 120 VAL D N 1
ATOM 10329 C CA . VAL D 1 120 ? 82.084 -8.375 156.955 1.00 120.24 120 VAL D CA 1
ATOM 10330 C C . VAL D 1 120 ? 83.149 -8.304 158.058 1.00 125.50 120 VAL D C 1
ATOM 10331 O O . VAL D 1 120 ? 83.605 -7.212 158.403 1.00 127.20 120 VAL D O 1
ATOM 10335 N N . LYS D 1 121 ? 83.558 -9.454 158.602 1.00 127.14 121 LYS D N 1
ATOM 10336 C CA . LYS D 1 121 ? 84.554 -9.481 159.691 1.00 127.38 121 LYS D CA 1
ATOM 10337 C C . LYS D 1 121 ? 86.001 -9.226 159.234 1.00 132.20 121 LYS D C 1
ATOM 10338 O O . LYS D 1 121 ? 86.888 -8.985 160.066 1.00 138.04 121 LYS D O 1
ATOM 10344 N N . ARG D 1 122 ? 86.230 -9.163 157.924 1.00 131.68 122 ARG D N 1
ATOM 10345 C CA . ARG D 1 122 ? 87.518 -8.668 157.453 1.00 126.28 122 ARG D CA 1
ATOM 10346 C C . ARG D 1 122 ? 87.386 -7.337 156.703 1.00 121.23 122 ARG D C 1
ATOM 10347 O O . ARG D 1 122 ? 88.379 -6.627 156.541 1.00 121.50 122 ARG D O 1
ATOM 10355 N N . CYS D 1 123 ? 86.165 -6.970 156.308 1.00 124.44 123 CYS D N 1
ATOM 10356 C CA . CYS D 1 123 ? 85.868 -5.599 155.883 1.00 125.83 123 CYS D CA 1
ATOM 10357 C C . CYS D 1 123 ? 85.679 -4.690 157.077 1.00 128.07 123 CYS D C 1
ATOM 10358 O O . CYS D 1 123 ? 86.010 -3.503 157.022 1.00 126.97 123 CYS D O 1
ATOM 10361 N N . ASP D 1 124 ? 85.145 -5.247 158.160 1.00 133.92 124 ASP D N 1
ATOM 10362 C CA . ASP D 1 124 ? 85.196 -4.526 159.412 1.00 138.47 124 ASP D CA 1
ATOM 10363 C C . ASP D 1 124 ? 86.407 -5.083 160.198 1.00 140.51 124 ASP D C 1
ATOM 10364 O O . ASP D 1 124 ? 86.251 -5.689 161.260 1.00 137.61 124 ASP D O 1
ATOM 10369 N N . LYS D 1 125 ? 87.596 -4.898 159.614 1.00 144.42 125 LYS D N 1
ATOM 10370 C CA . LYS D 1 125 ? 88.871 -4.748 160.323 1.00 152.54 125 LYS D CA 1
ATOM 10371 C C . LYS D 1 125 ? 89.807 -4.101 159.281 1.00 154.91 125 LYS D C 1
ATOM 10372 O O . LYS D 1 125 ? 90.923 -3.654 159.588 1.00 158.87 125 LYS D O 1
ATOM 10378 N N . ARG D 1 126 ? 89.333 -4.012 158.043 1.00 155.00 126 ARG D N 1
ATOM 10379 C CA . ARG D 1 126 ? 90.058 -3.204 157.085 1.00 155.37 126 ARG D CA 1
ATOM 10380 C C . ARG D 1 126 ? 89.518 -1.748 157.169 1.00 158.89 126 ARG D C 1
ATOM 10381 O O . ARG D 1 126 ? 90.299 -0.804 156.979 1.00 158.55 126 ARG D O 1
ATOM 10389 N N . CYS D 1 127 ? 88.221 -1.559 157.458 1.00 159.67 127 CYS D N 1
ATOM 10390 C CA . CYS D 1 127 ? 87.650 -0.216 157.696 1.00 159.84 127 CYS D CA 1
ATOM 10391 C C . CYS D 1 127 ? 87.842 0.462 159.080 1.00 161.34 127 CYS D C 1
ATOM 10392 O O . CYS D 1 127 ? 86.976 1.256 159.461 1.00 162.29 127 CYS D O 1
ATOM 10395 N N . GLU D 1 128 ? 88.891 0.132 159.852 1.00 160.09 128 GLU D N 1
ATOM 10396 C CA . GLU D 1 128 ? 89.342 1.006 160.971 1.00 161.30 128 GLU D CA 1
ATOM 10397 C C . GLU D 1 128 ? 90.865 1.274 161.067 1.00 161.17 128 GLU D C 1
ATOM 10398 O O . GLU D 1 128 ? 91.273 2.025 161.975 1.00 163.29 128 GLU D O 1
ATOM 10404 N N . GLN D 1 129 ? 91.701 0.623 160.250 1.00 162.43 129 GLN D N 1
ATOM 10405 C CA . GLN D 1 129 ? 93.115 0.995 160.194 1.00 155.69 129 GLN D CA 1
ATOM 10406 C C . GLN D 1 129 ? 93.141 2.401 159.660 1.00 157.57 129 GLN D C 1
ATOM 10407 O O . GLN D 1 129 ? 93.737 3.334 160.262 1.00 154.18 129 GLN D O 1
ATOM 10413 N N . THR D 1 130 ? 92.520 2.486 158.497 1.00 164.21 130 THR D N 1
ATOM 10414 C CA . THR D 1 130 ? 92.148 3.745 157.901 1.00 164.33 130 THR D CA 1
ATOM 10415 C C . THR D 1 130 ? 90.781 4.136 158.395 1.00 163.04 130 THR D C 1
ATOM 10416 O O . THR D 1 130 ? 90.405 3.736 159.493 1.00 165.55 130 THR D O 1
ATOM 10420 N N . GLY D 1 131 ? 90.065 4.925 157.587 1.00 155.40 131 GLY D N 1
ATOM 10421 C CA . GLY D 1 131 ? 88.688 5.252 157.884 1.00 150.22 131 GLY D CA 1
ATOM 10422 C C . GLY D 1 131 ? 87.784 4.203 157.256 1.00 149.15 131 GLY D C 1
ATOM 10423 O O . GLY D 1 131 ? 87.696 3.097 157.739 1.00 147.85 131 GLY D O 1
ATOM 10424 N N . LYS D 1 132 ? 87.082 4.585 156.188 1.00 148.79 132 LYS D N 1
ATOM 10425 C CA . LYS D 1 132 ? 86.136 3.728 155.428 1.00 144.92 132 LYS D CA 1
ATOM 10426 C C . LYS D 1 132 ? 84.951 3.248 156.187 1.00 137.92 132 LYS D C 1
ATOM 10427 O O . LYS D 1 132 ? 84.888 3.289 157.410 1.00 135.33 132 LYS D O 1
ATOM 10433 N N . PHE D 1 133 ? 83.999 2.772 155.407 1.00 131.92 133 PHE D N 1
ATOM 10434 C CA . PHE D 1 133 ? 82.963 1.914 155.922 1.00 127.06 133 PHE D CA 1
ATOM 10435 C C . PHE D 1 133 ? 82.433 1.177 154.721 1.00 121.59 133 PHE D C 1
ATOM 10436 O O . PHE D 1 133 ? 82.394 1.718 153.625 1.00 120.87 133 PHE D O 1
ATOM 10444 N N . ILE D 1 134 ? 82.083 -0.081 154.907 1.00 121.55 134 ILE D N 1
ATOM 10445 C CA . ILE D 1 134 ? 81.396 -0.788 153.848 1.00 119.25 134 ILE D CA 1
ATOM 10446 C C . ILE D 1 134 ? 80.166 -1.458 154.481 1.00 115.93 134 ILE D C 1
ATOM 10447 O O . ILE D 1 134 ? 80.285 -2.346 155.343 1.00 114.76 134 ILE D O 1
ATOM 10452 N N . PRO D 1 135 ? 78.962 -1.004 154.069 1.00 111.05 135 PRO D N 1
ATOM 10453 C CA . PRO D 1 135 ? 77.778 -1.533 154.743 1.00 109.80 135 PRO D CA 1
ATOM 10454 C C . PRO D 1 135 ? 77.643 -3.008 154.407 1.00 116.55 135 PRO D C 1
ATOM 10455 O O . PRO D 1 135 ? 78.006 -3.418 153.303 1.00 119.52 135 PRO D O 1
ATOM 10459 N N . LYS D 1 136 ? 77.080 -3.800 155.312 1.00 114.87 136 LYS D N 1
ATOM 10460 C CA . LYS D 1 136 ? 76.959 -5.235 155.075 1.00 111.30 136 LYS D CA 1
ATOM 10461 C C . LYS D 1 136 ? 75.748 -5.392 154.128 1.00 113.16 136 LYS D C 1
ATOM 10462 O O . LYS D 1 136 ? 75.170 -6.461 153.925 1.00 113.59 136 LYS D O 1
ATOM 10468 N N . SER D 1 137 ? 75.423 -4.249 153.529 1.00 112.87 137 SER D N 1
ATOM 10469 C CA . SER D 1 137 ? 74.552 -4.078 152.385 1.00 113.51 137 SER D CA 1
ATOM 10470 C C . SER D 1 137 ? 75.388 -4.069 151.108 1.00 110.18 137 SER D C 1
ATOM 10471 O O . SER D 1 137 ? 75.201 -4.900 150.232 1.00 109.83 137 SER D O 1
ATOM 10474 N N . ALA D 1 138 ? 76.296 -3.105 151.001 1.00 110.88 138 ALA D N 1
ATOM 10475 C CA . ALA D 1 138 ? 77.111 -2.945 149.796 1.00 112.21 138 ALA D CA 1
ATOM 10476 C C . ALA D 1 138 ? 77.961 -4.176 149.493 1.00 115.35 138 ALA D C 1
ATOM 10477 O O . ALA D 1 138 ? 78.210 -4.501 148.329 1.00 113.82 138 ALA D O 1
ATOM 10479 N N . ILE D 1 139 ? 78.396 -4.855 150.551 1.00 116.55 139 ILE D N 1
ATOM 10480 C CA . ILE D 1 139 ? 79.192 -6.080 150.446 1.00 119.54 139 ILE D CA 1
ATOM 10481 C C . ILE D 1 139 ? 78.280 -7.247 150.063 1.00 118.95 139 ILE D C 1
ATOM 10482 O O . ILE D 1 139 ? 78.723 -8.303 149.605 1.00 118.43 139 ILE D O 1
ATOM 10487 N N . GLU D 1 140 ? 76.987 -7.019 150.248 1.00 123.36 140 GLU D N 1
ATOM 10488 C CA . GLU D 1 140 ? 75.972 -8.035 150.077 1.00 123.72 140 GLU D CA 1
ATOM 10489 C C . GLU D 1 140 ? 75.475 -8.034 148.638 1.00 120.54 140 GLU D C 1
ATOM 10490 O O . GLU D 1 140 ? 75.149 -9.086 148.087 1.00 119.85 140 GLU D O 1
ATOM 10496 N N . LYS D 1 141 ? 75.456 -6.850 148.022 1.00 119.34 141 LYS D N 1
ATOM 10497 C CA . LYS D 1 141 ? 75.245 -6.736 146.587 1.00 115.55 141 LYS D CA 1
ATOM 10498 C C . LYS D 1 141 ? 76.269 -7.593 145.849 1.00 111.88 141 LYS D C 1
ATOM 10499 O O . LYS D 1 141 ? 75.959 -8.288 144.887 1.00 110.64 141 LYS D O 1
ATOM 10505 N N . HIS D 1 142 ? 77.478 -7.608 146.403 1.00 107.04 142 HIS D N 1
ATOM 10506 C CA . HIS D 1 142 ? 78.652 -8.176 145.749 1.00 101.39 142 HIS D CA 1
ATOM 10507 C C . HIS D 1 142 ? 78.783 -9.677 145.863 1.00 95.56 142 HIS D C 1
ATOM 10508 O O . HIS D 1 142 ? 79.178 -10.326 144.904 1.00 95.08 142 HIS D O 1
ATOM 10515 N N . VAL D 1 143 ? 78.488 -10.232 147.030 1.00 95.38 143 VAL D N 1
ATOM 10516 C CA . VAL D 1 143 ? 78.644 -11.675 147.208 1.00 96.49 143 VAL D CA 1
ATOM 10517 C C . VAL D 1 143 ? 77.714 -12.454 146.285 1.00 95.66 143 VAL D C 1
ATOM 10518 O O . VAL D 1 143 ? 78.170 -13.338 145.569 1.00 98.00 143 VAL D O 1
ATOM 10522 N N . THR D 1 144 ? 76.424 -12.127 146.281 1.00 94.45 144 THR D N 1
ATOM 10523 C CA . THR D 1 144 ? 75.497 -12.795 145.364 1.00 96.16 144 THR D CA 1
ATOM 10524 C C . THR D 1 144 ? 75.710 -12.466 143.892 1.00 100.10 144 THR D C 1
ATOM 10525 O O . THR D 1 144 ? 75.478 -13.326 143.033 1.00 103.88 144 THR D O 1
ATOM 10529 N N . GLN D 1 145 ? 76.144 -11.244 143.587 1.00 99.21 145 GLN D N 1
ATOM 10530 C CA . GLN D 1 145 ? 76.309 -10.871 142.185 1.00 97.96 145 GLN D CA 1
ATOM 10531 C C . GLN D 1 145 ? 77.335 -11.807 141.546 1.00 95.47 145 GLN D C 1
ATOM 10532 O O . GLN D 1 145 ? 77.210 -12.162 140.386 1.00 92.41 145 GLN D O 1
ATOM 10538 N N . LEU D 1 146 ? 78.322 -12.231 142.330 1.00 96.65 146 LEU D N 1
ATOM 10539 C CA . LEU D 1 146 ? 79.275 -13.252 141.903 1.00 93.30 146 LEU D CA 1
ATOM 10540 C C . LEU D 1 146 ? 78.566 -14.598 141.749 1.00 92.60 146 LEU D C 1
ATOM 10541 O O . LEU D 1 146 ? 78.677 -15.240 140.704 1.00 91.31 146 LEU D O 1
ATOM 10546 N N . GLN D 1 147 ? 77.819 -14.989 142.789 1.00 94.60 147 GLN D N 1
ATOM 10547 C CA . GLN D 1 147 ? 77.115 -16.283 142.874 1.00 91.38 147 GLN D CA 1
ATOM 10548 C C . GLN D 1 147 ? 76.219 -16.593 141.681 1.00 86.87 147 GLN D C 1
ATOM 10549 O O . GLN D 1 147 ? 75.966 -17.759 141.383 1.00 83.80 147 GLN D O 1
ATOM 10555 N N . TYR D 1 148 ? 75.730 -15.555 141.014 1.00 89.58 148 TYR D N 1
ATOM 10556 C CA . TYR D 1 148 ? 74.935 -15.744 139.808 1.00 94.99 148 TYR D CA 1
ATOM 10557 C C . TYR D 1 148 ? 75.844 -15.882 138.601 1.00 94.81 148 TYR D C 1
ATOM 10558 O O . TYR D 1 148 ? 75.582 -16.665 137.689 1.00 97.24 148 TYR D O 1
ATOM 10567 N N . THR D 1 149 ? 76.891 -15.076 138.578 1.00 94.52 149 THR D N 1
ATOM 10568 C CA . THR D 1 149 ? 77.823 -15.094 137.465 1.00 92.77 149 THR D CA 1
ATOM 10569 C C . THR D 1 149 ? 78.866 -16.198 137.595 1.00 93.71 149 THR D C 1
ATOM 10570 O O . THR D 1 149 ? 79.496 -16.591 136.617 1.00 92.97 149 THR D O 1
ATOM 10574 N N . LYS D 1 150 ? 79.011 -16.722 138.805 1.00 92.98 150 LYS D N 1
ATOM 10575 C CA . LYS D 1 150 ? 79.873 -17.866 139.049 1.00 92.59 150 LYS D CA 1
ATOM 10576 C C . LYS D 1 150 ? 79.138 -19.031 138.417 1.00 99.08 150 LYS D C 1
ATOM 10577 O O . LYS D 1 150 ? 79.725 -19.980 137.911 1.00 102.49 150 LYS D O 1
ATOM 10583 N N . GLU D 1 151 ? 77.824 -18.891 138.420 1.00 105.03 151 GLU D N 1
ATOM 10584 C CA . GLU D 1 151 ? 76.872 -19.933 138.073 1.00 114.62 151 GLU D CA 1
ATOM 10585 C C . GLU D 1 151 ? 76.722 -20.056 136.567 1.00 110.47 151 GLU D C 1
ATOM 10586 O O . GLU D 1 151 ? 76.466 -21.133 136.034 1.00 110.05 151 GLU D O 1
ATOM 10592 N N . LYS D 1 152 ? 76.883 -18.927 135.890 1.00 108.99 152 LYS D N 1
ATOM 10593 C CA . LYS D 1 152 ? 76.779 -18.879 134.442 1.00 109.19 152 LYS D CA 1
ATOM 10594 C C . LYS D 1 152 ? 78.005 -18.233 133.819 1.00 108.66 152 LYS D C 1
ATOM 10595 O O . LYS D 1 152 ? 77.869 -17.266 133.072 1.00 110.59 152 LYS D O 1
ATOM 10601 N N . PHE D 1 153 ? 79.189 -18.765 134.117 1.00 107.60 153 PHE D N 1
ATOM 10602 C CA . PHE D 1 153 ? 80.435 -18.341 133.462 1.00 105.16 153 PHE D CA 1
ATOM 10603 C C . PHE D 1 153 ? 81.628 -19.095 133.993 1.00 96.24 153 PHE D C 1
ATOM 10604 O O . PHE D 1 153 ? 81.902 -19.106 135.193 1.00 89.25 153 PHE D O 1
ATOM 10612 N N . ASP D 1 154 ? 82.371 -19.693 133.083 1.00 99.10 154 ASP D N 1
ATOM 10613 C CA . ASP D 1 154 ? 83.499 -20.454 133.524 1.00 105.21 154 ASP D CA 1
ATOM 10614 C C . ASP D 1 154 ? 84.747 -19.624 133.729 1.00 106.86 154 ASP D C 1
ATOM 10615 O O . ASP D 1 154 ? 85.243 -18.986 132.799 1.00 112.25 154 ASP D O 1
ATOM 10620 N N . PHE D 1 155 ? 85.269 -19.652 134.952 1.00 99.96 155 PHE D N 1
ATOM 10621 C CA . PHE D 1 155 ? 86.505 -18.937 135.233 1.00 92.05 155 PHE D CA 1
ATOM 10622 C C . PHE D 1 155 ? 87.745 -19.725 134.912 1.00 91.96 155 PHE D C 1
ATOM 10623 O O . PHE D 1 155 ? 88.688 -19.760 135.695 1.00 98.77 155 PHE D O 1
ATOM 10631 N N . LYS D 1 156 ? 87.781 -20.329 133.746 1.00 86.21 156 LYS D N 1
ATOM 10632 C CA . LYS D 1 156 ? 89.004 -20.955 133.297 1.00 83.57 156 LYS D CA 1
ATOM 10633 C C . LYS D 1 156 ? 89.443 -20.164 132.065 1.00 77.37 156 LYS D C 1
ATOM 10634 O O . LYS D 1 156 ? 88.614 -19.447 131.487 1.00 80.16 156 LYS D O 1
ATOM 10640 N N . PRO D 1 157 ? 90.742 -20.232 131.693 1.00 64.61 157 PRO D N 1
ATOM 10641 C CA . PRO D 1 157 ? 91.439 -19.338 130.744 1.00 65.11 157 PRO D CA 1
ATOM 10642 C C . PRO D 1 157 ? 90.813 -18.954 129.402 1.00 69.27 157 PRO D C 1
ATOM 10643 O O . PRO D 1 157 ? 90.077 -19.718 128.798 1.00 76.62 157 PRO D O 1
ATOM 10647 N N . ILE D 1 158 ? 91.115 -17.735 128.959 1.00 68.38 158 ILE D N 1
ATOM 10648 C CA . ILE D 1 158 ? 90.625 -17.210 127.692 1.00 68.32 158 ILE D CA 1
ATOM 10649 C C . ILE D 1 158 ? 91.853 -16.793 126.899 1.00 73.08 158 ILE D C 1
ATOM 10650 O O . ILE D 1 158 ? 92.309 -15.643 127.012 1.00 75.41 158 ILE D O 1
ATOM 10655 N N . PRO D 1 159 ? 92.436 -17.756 126.152 1.00 69.63 159 PRO D N 1
ATOM 10656 C CA . PRO D 1 159 ? 93.664 -17.589 125.365 1.00 68.85 159 PRO D CA 1
ATOM 10657 C C . PRO D 1 159 ? 93.531 -16.466 124.349 1.00 66.68 159 PRO D C 1
ATOM 10658 O O . PRO D 1 159 ? 92.414 -16.273 123.835 1.00 64.48 159 PRO D O 1
ATOM 10662 N N . ARG D 1 160 ? 94.636 -15.783 124.035 1.00 63.17 160 ARG D N 1
ATOM 10663 C CA . ARG D 1 160 ? 94.550 -14.574 123.228 1.00 65.00 160 ARG D CA 1
ATOM 10664 C C . ARG D 1 160 ? 93.769 -14.804 121.941 1.00 73.08 160 ARG D C 1
ATOM 10665 O O . ARG D 1 160 ? 94.212 -15.505 121.039 1.00 83.59 160 ARG D O 1
ATOM 10673 N N . ALA D 1 161 ? 92.628 -14.154 121.848 1.00 72.39 161 ALA D N 1
ATOM 10674 C CA . ALA D 1 161 ? 91.760 -14.247 120.697 1.00 79.80 161 ALA D CA 1
ATOM 10675 C C . ALA D 1 161 ? 91.934 -12.936 119.946 1.00 84.08 161 ALA D C 1
ATOM 10676 O O . ALA D 1 161 ? 91.720 -11.867 120.526 1.00 87.18 161 ALA D O 1
ATOM 10678 N N . LEU D 1 162 ? 92.331 -12.988 118.678 1.00 88.46 162 LEU D N 1
ATOM 10679 C CA . LEU D 1 162 ? 92.675 -11.742 117.994 1.00 96.32 162 LEU D CA 1
ATOM 10680 C C . LEU D 1 162 ? 91.526 -11.147 117.200 1.00 104.09 162 LEU D C 1
ATOM 10681 O O . LEU D 1 162 ? 91.173 -9.979 117.385 1.00 105.73 162 LEU D O 1
ATOM 10686 N N . LYS D 1 163 ? 90.929 -11.976 116.359 1.00 110.89 163 LYS D N 1
ATOM 10687 C CA . LYS D 1 163 ? 89.774 -11.644 115.508 1.00 121.04 163 LYS D CA 1
ATOM 10688 C C . LYS D 1 163 ? 90.064 -10.599 114.430 1.00 133.03 163 LYS D C 1
ATOM 10689 O O . LYS D 1 163 ? 90.489 -9.474 114.680 1.00 133.83 163 LYS D O 1
ATOM 10695 N N . GLU D 1 164 ? 89.833 -11.054 113.212 1.00 143.32 164 GLU D N 1
ATOM 10696 C CA . GLU D 1 164 ? 89.950 -10.306 111.974 1.00 146.64 164 GLU D CA 1
ATOM 10697 C C . GLU D 1 164 ? 88.560 -9.810 111.569 1.00 143.01 164 GLU D C 1
ATOM 10698 O O . GLU D 1 164 ? 87.619 -10.611 111.567 1.00 146.09 164 GLU D O 1
ATOM 10704 N N . THR D 1 165 ? 88.370 -8.519 111.308 1.00 139.15 165 THR D N 1
ATOM 10705 C CA . THR D 1 165 ? 87.067 -8.155 110.760 1.00 140.04 165 THR D CA 1
ATOM 10706 C C . THR D 1 165 ? 87.090 -8.541 109.294 1.00 136.83 165 THR D C 1
ATOM 10707 O O . THR D 1 165 ? 87.999 -8.155 108.533 1.00 139.03 165 THR D O 1
ATOM 10711 N N . SER D 1 166 ? 86.140 -9.394 108.924 1.00 133.40 166 SER D N 1
ATOM 10712 C CA . SER D 1 166 ? 86.039 -9.795 107.536 1.00 133.16 166 SER D CA 1
ATOM 10713 C C . SER D 1 166 ? 85.763 -8.529 106.765 1.00 128.67 166 SER D C 1
ATOM 10714 O O . SER D 1 166 ? 84.750 -7.866 106.978 1.00 131.42 166 SER D O 1
ATOM 10717 N N . LEU D 1 167 ? 86.674 -8.206 105.860 1.00 117.51 167 LEU D N 1
ATOM 10718 C CA . LEU D 1 167 ? 86.600 -6.957 105.139 1.00 105.32 167 LEU D CA 1
ATOM 10719 C C . LEU D 1 167 ? 85.534 -7.067 104.064 1.00 103.16 167 LEU D C 1
ATOM 10720 O O . LEU D 1 167 ? 85.722 -7.728 103.037 1.00 102.61 167 LEU D O 1
ATOM 10725 N N . THR D 1 168 ? 84.397 -6.438 104.338 1.00 104.17 168 THR D N 1
ATOM 10726 C CA . THR D 1 168 ? 83.269 -6.422 103.421 1.00 101.37 168 THR D CA 1
ATOM 10727 C C . THR D 1 168 ? 82.913 -4.978 103.055 1.00 97.26 168 THR D C 1
ATOM 10728 O O . THR D 1 168 ? 82.477 -4.188 103.897 1.00 91.50 168 THR D O 1
ATOM 10732 N N . TYR D 1 169 ? 83.108 -4.636 101.790 1.00 98.66 169 TYR D N 1
ATOM 10733 C CA . TYR D 1 169 ? 82.824 -3.284 101.337 1.00 97.65 169 TYR D CA 1
ATOM 10734 C C . TYR D 1 169 ? 81.350 -3.063 101.090 1.00 93.48 169 TYR D C 1
ATOM 10735 O O . TYR D 1 169 ? 80.578 -4.003 100.880 1.00 90.01 169 TYR D O 1
ATOM 10744 N N . ALA D 1 170 ? 80.975 -1.794 101.096 1.00 90.98 170 ALA D N 1
ATOM 10745 C CA . ALA D 1 170 ? 79.642 -1.406 100.704 1.00 88.13 170 ALA D CA 1
ATOM 10746 C C . ALA D 1 170 ? 79.394 -1.866 99.275 1.00 87.69 170 ALA D C 1
ATOM 10747 O O . ALA D 1 170 ? 80.316 -2.009 98.460 1.00 89.21 170 ALA D O 1
ATOM 10749 N N . ASP D 1 171 ? 78.130 -2.116 98.986 1.00 88.63 171 ASP D N 1
ATOM 10750 C CA . ASP D 1 171 ? 77.744 -2.585 97.679 1.00 90.28 171 ASP D CA 1
ATOM 10751 C C . ASP D 1 171 ? 77.565 -1.393 96.743 1.00 91.03 171 ASP D C 1
ATOM 10752 O O . ASP D 1 171 ? 76.728 -0.517 96.976 1.00 88.31 171 ASP D O 1
ATOM 10757 N N . GLN D 1 172 ? 78.381 -1.337 95.703 1.00 92.14 172 GLN D N 1
ATOM 10758 C CA . GLN D 1 172 ? 78.285 -0.236 94.765 1.00 95.58 172 GLN D CA 1
ATOM 10759 C C . GLN D 1 172 ? 77.653 -0.736 93.489 1.00 101.94 172 GLN D C 1
ATOM 10760 O O . GLN D 1 172 ? 77.943 -1.846 93.036 1.00 97.81 172 GLN D O 1
ATOM 10766 N N . ASP D 1 173 ? 76.810 0.096 92.893 1.00 114.57 173 ASP D N 1
ATOM 10767 C CA . ASP D 1 173 ? 76.189 -0.273 91.635 1.00 120.94 173 ASP D CA 1
ATOM 10768 C C . ASP D 1 173 ? 77.242 -0.248 90.528 1.00 114.65 173 ASP D C 1
ATOM 10769 O O . ASP D 1 173 ? 77.611 0.811 90.014 1.00 112.72 173 ASP D O 1
ATOM 10774 N N . THR D 1 174 ? 77.709 -1.437 90.167 1.00 108.15 174 THR D N 1
ATOM 10775 C CA . THR D 1 174 ? 78.844 -1.616 89.269 1.00 104.23 174 THR D CA 1
ATOM 10776 C C . THR D 1 174 ? 78.609 -1.041 87.882 1.00 100.77 174 THR D C 1
ATOM 10777 O O . THR D 1 174 ? 79.518 -1.010 87.047 1.00 98.22 174 THR D O 1
ATOM 10781 N N . SER D 1 175 ? 77.379 -0.594 87.643 1.00 103.65 175 SER D N 1
ATOM 10782 C CA . SER D 1 175 ? 76.996 -0.023 86.357 1.00 103.61 175 SER D CA 1
ATOM 10783 C C . SER D 1 175 ? 77.637 1.353 86.147 1.00 101.89 175 SER D C 1
ATOM 10784 O O . SER D 1 175 ? 77.888 1.765 85.015 1.00 99.28 175 SER D O 1
ATOM 10787 N N . LEU D 1 176 ? 77.914 2.045 87.250 1.00 99.02 176 LEU D N 1
ATOM 10788 C CA . LEU D 1 176 ? 78.544 3.367 87.232 1.00 92.26 176 LEU D CA 1
ATOM 10789 C C . LEU D 1 176 ? 79.955 3.362 86.605 1.00 99.20 176 LEU D C 1
ATOM 10790 O O . LEU D 1 176 ? 80.537 2.286 86.400 1.00 104.94 176 LEU D O 1
ATOM 10795 N N . PRO D 1 177 ? 80.472 4.549 86.208 1.00 91.80 177 PRO D N 1
ATOM 10796 C CA . PRO D 1 177 ? 81.837 4.658 85.644 1.00 90.89 177 PRO D CA 1
ATOM 10797 C C . PRO D 1 177 ? 82.935 4.485 86.708 1.00 88.92 177 PRO D C 1
ATOM 10798 O O . PRO D 1 177 ? 82.750 4.933 87.843 1.00 87.56 177 PRO D O 1
ATOM 10802 N N . LYS D 1 178 ? 84.064 3.870 86.375 1.00 90.71 178 LYS D N 1
ATOM 10803 C CA . LYS D 1 178 ? 85.074 3.693 87.418 1.00 87.62 178 LYS D CA 1
ATOM 10804 C C . LYS D 1 178 ? 85.870 4.986 87.658 1.00 84.25 178 LYS D C 1
ATOM 10805 O O . LYS D 1 178 ? 86.233 5.702 86.719 1.00 79.32 178 LYS D O 1
ATOM 10811 N N . ALA D 1 179 ? 86.126 5.269 88.934 1.00 81.46 179 ALA D N 1
ATOM 10812 C CA . ALA D 1 179 ? 86.837 6.472 89.351 1.00 80.91 179 ALA D CA 1
ATOM 10813 C C . ALA D 1 179 ? 87.578 6.223 90.667 1.00 82.18 179 ALA D C 1
ATOM 10814 O O . ALA D 1 179 ? 87.139 5.419 91.492 1.00 81.78 179 ALA D O 1
ATOM 10816 N N . VAL D 1 180 ? 88.703 6.912 90.858 1.00 85.33 180 VAL D N 1
ATOM 10817 C CA . VAL D 1 180 ? 89.412 6.877 92.136 1.00 85.87 180 VAL D CA 1
ATOM 10818 C C . VAL D 1 180 ? 89.372 8.257 92.790 1.00 84.91 180 VAL D C 1
ATOM 10819 O O . VAL D 1 180 ? 89.362 9.278 92.097 1.00 93.16 180 VAL D O 1
ATOM 10823 N N . ILE D 1 181 ? 89.331 8.279 94.120 1.00 74.04 181 ILE D N 1
ATOM 10824 C CA . ILE D 1 181 ? 89.243 9.518 94.889 1.00 64.52 181 ILE D CA 1
ATOM 10825 C C . ILE D 1 181 ? 90.501 9.800 95.695 1.00 63.50 181 ILE D C 1
ATOM 10826 O O . ILE D 1 181 ? 90.963 8.946 96.434 1.00 69.38 181 ILE D O 1
ATOM 10831 N N . CYS D 1 182 ? 91.049 11.001 95.587 1.00 60.49 182 CYS D N 1
ATOM 10832 C CA . CYS D 1 182 ? 92.285 11.316 96.299 1.00 58.13 182 CYS D CA 1
ATOM 10833 C C . CYS D 1 182 ? 92.161 12.604 97.129 1.00 58.30 182 CYS D C 1
ATOM 10834 O O . CYS D 1 182 ? 91.632 13.600 96.658 1.00 62.31 182 CYS D O 1
ATOM 10837 N N . ASP D 1 183 ? 92.607 12.553 98.380 1.00 54.74 183 ASP D N 1
ATOM 10838 C CA . ASP D 1 183 ? 92.692 13.727 99.247 1.00 57.23 183 ASP D CA 1
ATOM 10839 C C . ASP D 1 183 ? 93.765 14.665 98.737 1.00 56.28 183 ASP D C 1
ATOM 10840 O O . ASP D 1 183 ? 94.596 14.266 97.931 1.00 52.76 183 ASP D O 1
ATOM 10845 N N . LEU D 1 184 ? 93.726 15.918 99.179 1.00 61.55 184 LEU D N 1
ATOM 10846 C CA . LEU D 1 184 ? 94.796 16.865 98.883 1.00 64.37 184 LEU D CA 1
ATOM 10847 C C . LEU D 1 184 ? 95.758 17.031 100.057 1.00 65.90 184 LEU D C 1
ATOM 10848 O O . LEU D 1 184 ? 96.867 16.500 100.024 1.00 60.31 184 LEU D O 1
ATOM 10853 N N . ASP D 1 185 ? 95.341 17.782 101.081 1.00 73.41 185 ASP D N 1
ATOM 10854 C CA . ASP D 1 185 ? 96.226 18.070 102.210 1.00 68.27 185 ASP D CA 1
ATOM 10855 C C . ASP D 1 185 ? 96.750 16.811 102.850 1.00 63.29 185 ASP D C 1
ATOM 10856 O O . ASP D 1 185 ? 96.028 16.113 103.589 1.00 56.11 185 ASP D O 1
ATOM 10861 N N . GLY D 1 186 ? 98.021 16.546 102.535 1.00 63.45 186 GLY D N 1
ATOM 10862 C CA . GLY D 1 186 ? 98.819 15.514 103.175 1.00 61.16 186 GLY D CA 1
ATOM 10863 C C . GLY D 1 186 ? 98.880 14.188 102.457 1.00 59.43 186 GLY D C 1
ATOM 10864 O O . GLY D 1 186 ? 99.427 13.229 102.997 1.00 58.95 186 GLY D O 1
ATOM 10865 N N . THR D 1 187 ? 98.348 14.152 101.234 1.00 62.60 187 THR D N 1
ATOM 10866 C CA . THR D 1 187 ? 98.194 12.923 100.455 1.00 61.79 187 THR D CA 1
ATOM 10867 C C . THR D 1 187 ? 98.799 13.078 99.062 1.00 68.91 187 THR D C 1
ATOM 10868 O O . THR D 1 187 ? 99.763 12.388 98.717 1.00 75.57 187 THR D O 1
ATOM 10872 N N . LEU D 1 188 ? 98.224 13.970 98.257 1.00 65.46 188 LEU D N 1
ATOM 10873 C CA . LEU D 1 188 ? 98.803 14.307 96.961 1.00 61.78 188 LEU D CA 1
ATOM 10874 C C . LEU D 1 188 ? 99.665 15.566 97.060 1.00 58.91 188 LEU D C 1
ATOM 10875 O O . LEU D 1 188 ? 100.672 15.705 96.363 1.00 58.97 188 LEU D O 1
ATOM 10880 N N . SER D 1 189 ? 99.292 16.445 97.985 1.00 58.64 189 SER D N 1
ATOM 10881 C CA . SER D 1 189 ? 99.928 17.745 98.139 1.00 60.16 189 SER D CA 1
ATOM 10882 C C . SER D 1 189 ? 100.583 17.801 99.521 1.00 57.69 189 SER D C 1
ATOM 10883 O O . SER D 1 189 ? 99.910 17.839 100.547 1.00 57.05 189 SER D O 1
ATOM 10886 N N . LEU D 1 190 ? 101.911 17.783 99.513 1.00 59.58 190 LEU D N 1
ATOM 10887 C CA . LEU D 1 190 ? 102.769 17.818 100.695 1.00 56.73 190 LEU D CA 1
ATOM 10888 C C . LEU D 1 190 ? 103.005 19.223 101.210 1.00 62.71 190 LEU D C 1
ATOM 10889 O O . LEU D 1 190 ? 103.659 20.029 100.539 1.00 61.99 190 LEU D O 1
ATOM 10894 N N . LEU D 1 191 ? 102.498 19.517 102.402 1.00 67.27 191 LEU D N 1
ATOM 10895 C CA . LEU D 1 191 ? 102.453 20.904 102.855 1.00 70.34 191 LEU D CA 1
ATOM 10896 C C . LEU D 1 191 ? 103.787 21.568 103.160 1.00 74.03 191 LEU D C 1
ATOM 10897 O O . LEU D 1 191 ? 103.930 22.754 102.895 1.00 74.74 191 LEU D O 1
ATOM 10902 N N . ASN D 1 192 ? 104.758 20.822 103.680 1.00 81.22 192 ASN D N 1
ATOM 10903 C CA . ASN D 1 192 ? 106.127 21.331 103.821 1.00 92.95 192 ASN D CA 1
ATOM 10904 C C . ASN D 1 192 ? 106.110 22.684 104.550 1.00 91.67 192 ASN D C 1
ATOM 10905 O O . ASN D 1 192 ? 106.514 23.709 104.004 1.00 85.79 192 ASN D O 1
ATOM 10910 N N . GLY D 1 193 ? 105.577 22.691 105.765 1.00 97.64 193 GLY D N 1
ATOM 10911 C CA . GLY D 1 193 ? 105.637 23.869 106.612 1.00 97.23 193 GLY D CA 1
ATOM 10912 C C . GLY D 1 193 ? 104.638 24.971 106.319 1.00 98.18 193 GLY D C 1
ATOM 10913 O O . GLY D 1 193 ? 104.608 25.977 107.015 1.00 99.66 193 GLY D O 1
ATOM 10914 N N . ARG D 1 194 ? 103.811 24.781 105.300 1.00 94.49 194 ARG D N 1
ATOM 10915 C CA . ARG D 1 194 ? 102.714 25.697 105.014 1.00 89.46 194 ARG D CA 1
ATOM 10916 C C . ARG D 1 194 ? 101.723 25.665 106.168 1.00 94.91 194 ARG D C 1
ATOM 10917 O O . ARG D 1 194 ? 101.769 24.767 106.997 1.00 96.47 194 ARG D O 1
ATOM 10925 N N . ASP D 1 195 ? 100.849 26.657 106.258 1.00 103.30 195 ASP D N 1
ATOM 10926 C CA . ASP D 1 195 ? 99.761 26.578 107.223 1.00 106.31 195 ASP D CA 1
ATOM 10927 C C . ASP D 1 195 ? 98.727 25.605 106.702 1.00 101.98 195 ASP D C 1
ATOM 10928 O O . ASP D 1 195 ? 98.285 25.726 105.555 1.00 104.86 195 ASP D O 1
ATOM 10933 N N . PRO D 1 196 ? 98.342 24.633 107.537 1.00 90.10 196 PRO D N 1
ATOM 10934 C CA . PRO D 1 196 ? 97.246 23.710 107.234 1.00 87.24 196 PRO D CA 1
ATOM 10935 C C . PRO D 1 196 ? 95.954 24.430 106.855 1.00 83.67 196 PRO D C 1
ATOM 10936 O O . PRO D 1 196 ? 95.276 24.045 105.898 1.00 82.82 196 PRO D O 1
ATOM 10940 N N . TYR D 1 197 ? 95.641 25.492 107.583 1.00 84.41 197 TYR D N 1
ATOM 10941 C CA . TYR D 1 197 ? 94.369 26.157 107.411 1.00 90.65 197 TYR D CA 1
ATOM 10942 C C . TYR D 1 197 ? 94.396 27.294 106.379 1.00 94.74 197 TYR D C 1
ATOM 10943 O O . TYR D 1 197 ? 93.347 27.679 105.852 1.00 99.04 197 TYR D O 1
ATOM 10952 N N . ASN D 1 198 ? 95.587 27.803 106.069 1.00 93.32 198 ASN D N 1
ATOM 10953 C CA . ASN D 1 198 ? 95.737 28.925 105.134 1.00 94.34 198 ASN D CA 1
ATOM 10954 C C . ASN D 1 198 ? 96.225 28.458 103.757 1.00 95.60 198 ASN D C 1
ATOM 10955 O O . ASN D 1 198 ? 97.397 28.642 103.414 1.00 97.76 198 ASN D O 1
ATOM 10960 N N . ALA D 1 199 ? 95.338 27.848 102.973 1.00 91.20 199 ALA D N 1
ATOM 10961 C CA . ALA D 1 199 ? 95.737 27.207 101.716 1.00 92.39 199 ALA D CA 1
ATOM 10962 C C . ALA D 1 199 ? 96.027 28.172 100.558 1.00 93.36 199 ALA D C 1
ATOM 10963 O O . ALA D 1 199 ? 95.853 27.820 99.393 1.00 98.36 199 ALA D O 1
ATOM 10965 N N . SER D 1 200 ? 96.465 29.384 100.870 1.00 93.46 200 SER D N 1
ATOM 10966 C CA . SER D 1 200 ? 96.640 30.406 99.848 1.00 90.56 200 SER D CA 1
ATOM 10967 C C . SER D 1 200 ? 97.955 30.244 99.120 1.00 89.68 200 SER D C 1
ATOM 10968 O O . SER D 1 200 ? 98.138 30.789 98.037 1.00 92.23 200 SER D O 1
ATOM 10971 N N . THR D 1 201 ? 98.867 29.481 99.708 1.00 86.94 201 THR D N 1
ATOM 10972 C CA . THR D 1 201 ? 100.183 29.270 99.107 1.00 87.86 201 THR D CA 1
ATOM 10973 C C . THR D 1 201 ? 100.404 27.816 98.669 1.00 88.50 201 THR D C 1
ATOM 10974 O O . THR D 1 201 ? 101.531 27.328 98.602 1.00 84.59 201 THR D O 1
ATOM 10978 N N . ALA D 1 202 ? 99.306 27.141 98.344 1.00 94.19 202 ALA D N 1
ATOM 10979 C CA . ALA D 1 202 ? 99.351 25.746 97.946 1.00 94.10 202 ALA D CA 1
ATOM 10980 C C . ALA D 1 202 ? 99.903 25.655 96.536 1.00 101.60 202 ALA D C 1
ATOM 10981 O O . ALA D 1 202 ? 100.187 24.562 96.046 1.00 102.23 202 ALA D O 1
ATOM 10983 N N . ASP D 1 203 ? 100.064 26.813 95.892 1.00 105.79 203 ASP D N 1
ATOM 10984 C CA . ASP D 1 203 ? 100.620 26.856 94.549 1.00 107.38 203 ASP D CA 1
ATOM 10985 C C . ASP D 1 203 ? 102.103 26.554 94.660 1.00 104.76 203 ASP D C 1
ATOM 10986 O O . ASP D 1 203 ? 102.767 26.222 93.677 1.00 106.23 203 ASP D O 1
ATOM 10991 N N . GLN D 1 204 ? 102.615 26.646 95.881 1.00 97.48 204 GLN D N 1
ATOM 10992 C CA . GLN D 1 204 ? 103.995 26.287 96.130 1.00 94.36 204 GLN D CA 1
ATOM 10993 C C . GLN D 1 204 ? 104.093 25.184 97.199 1.00 90.14 204 GLN D C 1
ATOM 10994 O O . GLN D 1 204 ? 104.891 25.253 98.130 1.00 88.48 204 GLN D O 1
ATOM 11000 N N . ASP D 1 205 ? 103.233 24.178 97.049 1.00 89.15 205 ASP D N 1
ATOM 11001 C CA . ASP D 1 205 ? 103.329 22.915 97.786 1.00 83.46 205 ASP D CA 1
ATOM 11002 C C . ASP D 1 205 ? 104.206 21.945 97.030 1.00 78.97 205 ASP D C 1
ATOM 11003 O O . ASP D 1 205 ? 104.577 22.197 95.880 1.00 80.95 205 ASP D O 1
ATOM 11008 N N . LEU D 1 206 ? 104.553 20.844 97.685 1.00 74.25 206 LEU D N 1
ATOM 11009 C CA . LEU D 1 206 ? 105.297 19.783 97.022 1.00 72.42 206 LEU D CA 1
ATOM 11010 C C . LEU D 1 206 ? 104.447 18.569 96.646 1.00 72.15 206 LEU D C 1
ATOM 11011 O O . LEU D 1 206 ? 103.353 18.367 97.179 1.00 70.59 206 LEU D O 1
ATOM 11016 N N . LEU D 1 207 ? 104.953 17.782 95.699 1.00 68.04 207 LEU D N 1
ATOM 11017 C CA . LEU D 1 207 ? 104.206 16.646 95.185 1.00 62.11 207 LEU D CA 1
ATOM 11018 C C . LEU D 1 207 ? 104.655 15.309 95.782 1.00 60.01 207 LEU D C 1
ATOM 11019 O O . LEU D 1 207 ? 105.803 14.876 95.623 1.00 63.64 207 LEU D O 1
ATOM 11024 N N . ASN D 1 208 ? 103.727 14.660 96.472 1.00 59.31 208 ASN D N 1
ATOM 11025 C CA . ASN D 1 208 ? 103.887 13.274 96.905 1.00 64.03 208 ASN D CA 1
ATOM 11026 C C . ASN D 1 208 ? 103.885 12.314 95.704 1.00 66.06 208 ASN D C 1
ATOM 11027 O O . ASN D 1 208 ? 102.835 11.762 95.339 1.00 62.86 208 ASN D O 1
ATOM 11032 N N . THR D 1 209 ? 105.058 12.121 95.099 1.00 64.63 209 THR D N 1
ATOM 11033 C CA . THR D 1 209 ? 105.181 11.388 93.827 1.00 65.06 209 THR D CA 1
ATOM 11034 C C . THR D 1 209 ? 104.496 10.020 93.706 1.00 65.77 209 THR D C 1
ATOM 11035 O O . THR D 1 209 ? 103.875 9.746 92.676 1.00 67.06 209 THR D O 1
ATOM 11039 N N . PRO D 1 210 ? 104.617 9.149 94.727 1.00 66.58 210 PRO D N 1
ATOM 11040 C CA . PRO D 1 210 ? 103.966 7.849 94.534 1.00 63.69 210 PRO D CA 1
ATOM 11041 C C . PRO D 1 210 ? 102.446 7.970 94.409 1.00 59.00 210 PRO D C 1
ATOM 11042 O O . PRO D 1 210 ? 101.842 7.278 93.592 1.00 59.69 210 PRO D O 1
ATOM 11046 N N . VAL D 1 211 ? 101.837 8.846 95.192 1.00 53.86 211 VAL D N 1
ATOM 11047 C CA . VAL D 1 211 ? 100.416 9.073 95.048 1.00 60.08 211 VAL D CA 1
ATOM 11048 C C . VAL D 1 211 ? 100.085 9.712 93.693 1.00 63.75 211 VAL D C 1
ATOM 11049 O O . VAL D 1 211 ? 99.113 9.336 93.030 1.00 66.11 211 VAL D O 1
ATOM 11053 N N . ALA D 1 212 ? 100.902 10.666 93.271 1.00 67.07 212 ALA D N 1
ATOM 11054 C CA . ALA D 1 212 ? 100.670 11.320 91.989 1.00 71.79 212 ALA D CA 1
ATOM 11055 C C . ALA D 1 212 ? 100.717 10.267 90.905 1.00 75.45 212 ALA D C 1
ATOM 11056 O O . ALA D 1 212 ? 99.983 10.343 89.911 1.00 74.51 212 ALA D O 1
ATOM 11058 N N . MET D 1 213 ? 101.590 9.280 91.125 1.00 77.01 213 MET D N 1
ATOM 11059 C CA . MET D 1 213 ? 101.827 8.219 90.157 1.00 75.19 213 MET D CA 1
ATOM 11060 C C . MET D 1 213 ? 100.758 7.137 90.209 1.00 69.44 213 MET D C 1
ATOM 11061 O O . MET D 1 213 ? 100.644 6.344 89.292 1.00 74.98 213 MET D O 1
ATOM 11066 N N . VAL D 1 214 ? 99.934 7.138 91.242 1.00 62.63 214 VAL D N 1
ATOM 11067 C CA . VAL D 1 214 ? 98.788 6.256 91.252 1.00 64.61 214 VAL D CA 1
ATOM 11068 C C . VAL D 1 214 ? 97.669 6.892 90.468 1.00 74.33 214 VAL D C 1
ATOM 11069 O O . VAL D 1 214 ? 96.989 6.199 89.721 1.00 83.63 214 VAL D O 1
ATOM 11073 N N . LEU D 1 215 ? 97.477 8.204 90.644 1.00 74.62 215 LEU D N 1
ATOM 11074 C CA . LEU D 1 215 ? 96.476 8.981 89.890 1.00 73.38 215 LEU D CA 1
ATOM 11075 C C . LEU D 1 215 ? 96.829 9.141 88.408 1.00 80.09 215 LEU D C 1
ATOM 11076 O O . LEU D 1 215 ? 95.948 9.141 87.537 1.00 75.81 215 LEU D O 1
ATOM 11081 N N . LYS D 1 216 ? 98.122 9.294 88.132 1.00 90.71 216 LYS D N 1
ATOM 11082 C CA . LYS D 1 216 ? 98.598 9.467 86.763 1.00 95.77 216 LYS D CA 1
ATOM 11083 C C . LYS D 1 216 ? 98.517 8.118 86.038 1.00 87.69 216 LYS D C 1
ATOM 11084 O O . LYS D 1 216 ? 98.493 8.053 84.812 1.00 87.78 216 LYS D O 1
ATOM 11090 N N . MET D 1 217 ? 98.445 7.041 86.813 1.00 83.24 217 MET D N 1
ATOM 11091 C CA . MET D 1 217 ? 98.270 5.702 86.260 1.00 80.49 217 MET D CA 1
ATOM 11092 C C . MET D 1 217 ? 96.796 5.329 86.268 1.00 78.91 217 MET D C 1
ATOM 11093 O O . MET D 1 217 ? 96.337 4.598 85.406 1.00 78.54 217 MET D O 1
ATOM 11098 N N . ALA D 1 218 ? 96.058 5.792 87.267 1.00 85.06 218 ALA D N 1
ATOM 11099 C CA . ALA D 1 218 ? 94.644 5.458 87.334 1.00 88.46 218 ALA D CA 1
ATOM 11100 C C . ALA D 1 218 ? 93.932 5.990 86.116 1.00 88.25 218 ALA D C 1
ATOM 11101 O O . ALA D 1 218 ? 93.024 5.350 85.621 1.00 86.73 218 ALA D O 1
ATOM 11103 N N . LYS D 1 219 ? 94.366 7.120 85.576 1.00 90.45 219 LYS D N 1
ATOM 11104 C CA . LYS D 1 219 ? 93.607 7.639 84.454 1.00 96.29 219 LYS D CA 1
ATOM 11105 C C . LYS D 1 219 ? 94.034 6.977 83.158 1.00 106.24 219 LYS D C 1
ATOM 11106 O O . LYS D 1 219 ? 93.268 6.937 82.205 1.00 113.04 219 LYS D O 1
ATOM 11112 N N . GLN D 1 220 ? 95.220 6.381 83.139 1.00 106.02 220 GLN D N 1
ATOM 11113 C CA . GLN D 1 220 ? 95.625 5.560 82.003 1.00 106.39 220 GLN D CA 1
ATOM 11114 C C . GLN D 1 220 ? 94.961 4.191 82.144 1.00 106.45 220 GLN D C 1
ATOM 11115 O O . GLN D 1 220 ? 95.610 3.149 82.122 1.00 107.02 220 GLN D O 1
ATOM 11121 N N . GLN D 1 221 ? 93.643 4.233 82.256 1.00 112.00 221 GLN D N 1
ATOM 11122 C CA . GLN D 1 221 ? 92.761 3.085 82.408 1.00 120.37 221 GLN D CA 1
ATOM 11123 C C . GLN D 1 221 ? 91.391 3.759 82.448 1.00 120.14 221 GLN D C 1
ATOM 11124 O O . GLN D 1 221 ? 91.314 4.987 82.349 1.00 118.15 221 GLN D O 1
ATOM 11130 N N . GLY D 1 222 ? 90.311 3.004 82.604 1.00 120.01 222 GLY D N 1
ATOM 11131 C CA . GLY D 1 222 ? 89.001 3.628 82.560 1.00 120.94 222 GLY D CA 1
ATOM 11132 C C . GLY D 1 222 ? 88.750 4.686 83.633 1.00 123.19 222 GLY D C 1
ATOM 11133 O O . GLY D 1 222 ? 87.740 5.402 83.593 1.00 124.53 222 GLY D O 1
ATOM 11134 N N . TYR D 1 223 ? 89.678 4.809 84.581 1.00 118.66 223 TYR D N 1
ATOM 11135 C CA . TYR D 1 223 ? 89.435 5.604 85.782 1.00 111.31 223 TYR D CA 1
ATOM 11136 C C . TYR D 1 223 ? 89.392 7.109 85.559 1.00 108.26 223 TYR D C 1
ATOM 11137 O O . TYR D 1 223 ? 90.254 7.708 84.896 1.00 106.85 223 TYR D O 1
ATOM 11146 N N . LYS D 1 224 ? 88.311 7.674 86.092 1.00 107.99 224 LYS D N 1
ATOM 11147 C CA . LYS D 1 224 ? 88.136 9.100 86.278 1.00 102.32 224 LYS D CA 1
ATOM 11148 C C . LYS D 1 224 ? 88.766 9.507 87.632 1.00 94.84 224 LYS D C 1
ATOM 11149 O O . LYS D 1 224 ? 88.574 8.834 88.639 1.00 93.83 224 LYS D O 1
ATOM 11155 N N . VAL D 1 225 ? 89.527 10.598 87.657 1.00 84.82 225 VAL D N 1
ATOM 11156 C CA . VAL D 1 225 ? 90.248 11.007 88.873 1.00 76.05 225 VAL D CA 1
ATOM 11157 C C . VAL D 1 225 ? 89.558 12.115 89.650 1.00 73.75 225 VAL D C 1
ATOM 11158 O O . VAL D 1 225 ? 89.576 13.262 89.224 1.00 79.03 225 VAL D O 1
ATOM 11162 N N . ILE D 1 226 ? 88.964 11.776 90.789 1.00 67.78 226 ILE D N 1
ATOM 11163 C CA . ILE D 1 226 ? 88.273 12.754 91.632 1.00 67.86 226 ILE D CA 1
ATOM 11164 C C . ILE D 1 226 ? 89.132 13.263 92.801 1.00 70.13 226 ILE D C 1
ATOM 11165 O O . ILE D 1 226 ? 89.490 12.491 93.691 1.00 75.60 226 ILE D O 1
ATOM 11170 N N . LEU D 1 227 ? 89.433 14.560 92.823 1.00 68.59 227 LEU D N 1
ATOM 11171 C CA . LEU D 1 227 ? 90.142 15.154 93.960 1.00 65.21 227 LEU D CA 1
ATOM 11172 C C . LEU D 1 227 ? 89.126 15.754 94.958 1.00 68.84 227 LEU D C 1
ATOM 11173 O O . LEU D 1 227 ? 88.289 16.588 94.591 1.00 71.10 227 LEU D O 1
ATOM 11178 N N . LEU D 1 228 ? 89.220 15.354 96.225 1.00 70.89 228 LEU D N 1
ATOM 11179 C CA . LEU D 1 228 ? 88.239 15.740 97.250 1.00 68.86 228 LEU D CA 1
ATOM 11180 C C . LEU D 1 228 ? 88.925 16.407 98.451 1.00 70.43 228 LEU D C 1
ATOM 11181 O O . LEU D 1 228 ? 89.388 15.715 99.364 1.00 69.65 228 LEU D O 1
ATOM 11186 N N . SER D 1 229 ? 88.979 17.740 98.459 1.00 72.18 229 SER D N 1
ATOM 11187 C CA . SER D 1 229 ? 89.785 18.460 99.453 1.00 71.14 229 SER D CA 1
ATOM 11188 C C . SER D 1 229 ? 89.015 19.123 100.576 1.00 65.52 229 SER D C 1
ATOM 11189 O O . SER D 1 229 ? 87.927 19.633 100.372 1.00 68.37 229 SER D O 1
ATOM 11192 N N . GLY D 1 230 ? 89.606 19.116 101.764 1.00 59.22 230 GLY D N 1
ATOM 11193 C CA . GLY D 1 230 ? 89.075 19.862 102.888 1.00 61.75 230 GLY D CA 1
ATOM 11194 C C . GLY D 1 230 ? 89.519 21.320 102.892 1.00 60.18 230 GLY D C 1
ATOM 11195 O O . GLY D 1 230 ? 89.270 22.067 103.847 1.00 59.71 230 GLY D O 1
ATOM 11196 N N . ARG D 1 231 ? 90.206 21.724 101.828 1.00 62.87 231 ARG D N 1
ATOM 11197 C CA . ARG D 1 231 ? 90.582 23.119 101.656 1.00 63.31 231 ARG D CA 1
ATOM 11198 C C . ARG D 1 231 ? 89.347 23.947 101.375 1.00 75.07 231 ARG D C 1
ATOM 11199 O O . ARG D 1 231 ? 88.500 23.534 100.582 1.00 85.31 231 ARG D O 1
ATOM 11207 N N . GLU D 1 232 ? 89.229 25.105 102.012 1.00 70.46 232 GLU D N 1
ATOM 11208 C CA . GLU D 1 232 ? 88.164 26.029 101.664 1.00 70.20 232 GLU D CA 1
ATOM 11209 C C . GLU D 1 232 ? 88.210 26.329 100.170 1.00 71.00 232 GLU D C 1
ATOM 11210 O O . GLU D 1 232 ? 89.294 26.476 99.604 1.00 69.24 232 GLU D O 1
ATOM 11216 N N . ASN D 1 233 ? 87.036 26.425 99.541 1.00 73.77 233 ASN D N 1
ATOM 11217 C CA . ASN D 1 233 ? 86.922 26.712 98.100 1.00 71.29 233 ASN D CA 1
ATOM 11218 C C . ASN D 1 233 ? 87.517 28.072 97.701 1.00 67.84 233 ASN D C 1
ATOM 11219 O O . ASN D 1 233 ? 87.705 28.355 96.515 1.00 66.00 233 ASN D O 1
ATOM 11224 N N . ALA D 1 234 ? 87.791 28.905 98.703 1.00 67.96 234 ALA D N 1
ATOM 11225 C CA . ALA D 1 234 ? 88.465 30.183 98.513 1.00 68.48 234 ALA D CA 1
ATOM 11226 C C . ALA D 1 234 ? 89.790 29.969 97.816 1.00 69.56 234 ALA D C 1
ATOM 11227 O O . ALA D 1 234 ? 90.150 30.692 96.888 1.00 70.57 234 ALA D O 1
ATOM 11229 N N . TYR D 1 235 ? 90.516 28.970 98.290 1.00 70.52 235 TYR D N 1
ATOM 11230 C CA . TYR D 1 235 ? 91.830 28.639 97.760 1.00 77.05 235 TYR D CA 1
ATOM 11231 C C . TYR D 1 235 ? 91.804 27.664 96.570 1.00 79.04 235 TYR D C 1
ATOM 11232 O O . TYR D 1 235 ? 92.627 26.749 96.513 1.00 80.03 235 TYR D O 1
ATOM 11241 N N . ARG D 1 236 ? 90.881 27.849 95.626 1.00 77.75 236 ARG D N 1
ATOM 11242 C CA . ARG D 1 236 ? 90.806 26.943 94.478 1.00 76.41 236 ARG D CA 1
ATOM 11243 C C . ARG D 1 236 ? 91.806 27.256 93.346 1.00 84.76 236 ARG D C 1
ATOM 11244 O O . ARG D 1 236 ? 92.140 26.384 92.541 1.00 90.90 236 ARG D O 1
ATOM 11252 N N . GLU D 1 237 ? 92.319 28.472 93.275 1.00 87.94 237 GLU D N 1
ATOM 11253 C CA . GLU D 1 237 ? 93.336 28.704 92.264 1.00 95.48 237 GLU D CA 1
ATOM 11254 C C . GLU D 1 237 ? 94.768 28.767 92.822 1.00 92.97 237 GLU D C 1
ATOM 11255 O O . GLU D 1 237 ? 95.704 28.974 92.058 1.00 100.30 237 GLU D O 1
ATOM 11261 N N . PRO D 1 238 ? 94.963 28.584 94.145 1.00 85.90 238 PRO D N 1
ATOM 11262 C CA . PRO D 1 238 ? 96.319 28.103 94.408 1.00 84.10 238 PRO D CA 1
ATOM 11263 C C . PRO D 1 238 ? 96.375 26.611 94.185 1.00 78.03 238 PRO D C 1
ATOM 11264 O O . PRO D 1 238 ? 97.456 26.039 94.038 1.00 73.55 238 PRO D O 1
ATOM 11268 N N . THR D 1 239 ? 95.194 26.008 94.102 1.00 77.54 239 THR D N 1
ATOM 11269 C CA . THR D 1 239 ? 95.076 24.565 94.037 1.00 75.40 239 THR D CA 1
ATOM 11270 C C . THR D 1 239 ? 95.175 24.050 92.619 1.00 86.46 239 THR D C 1
ATOM 11271 O O . THR D 1 239 ? 95.974 23.150 92.361 1.00 93.55 239 THR D O 1
ATOM 11275 N N . GLU D 1 240 ? 94.411 24.603 91.679 1.00 86.42 240 GLU D N 1
ATOM 11276 C CA . GLU D 1 240 ? 94.558 24.060 90.340 1.00 89.30 240 GLU D CA 1
ATOM 11277 C C . GLU D 1 240 ? 95.706 24.784 89.633 1.00 89.03 240 GLU D C 1
ATOM 11278 O O . GLU D 1 240 ? 95.972 24.532 88.455 1.00 91.14 240 GLU D O 1
ATOM 11284 N N . ARG D 1 241 ? 96.416 25.637 90.380 1.00 85.41 241 ARG D N 1
ATOM 11285 C CA . ARG D 1 241 ? 97.758 26.057 89.986 1.00 84.03 241 ARG D CA 1
ATOM 11286 C C . ARG D 1 241 ? 98.730 24.937 90.329 1.00 83.82 241 ARG D C 1
ATOM 11287 O O . ARG D 1 241 ? 99.530 24.528 89.483 1.00 85.07 241 ARG D O 1
ATOM 11295 N N . PHE D 1 242 ? 98.662 24.467 91.581 1.00 80.43 242 PHE D N 1
ATOM 11296 C CA . PHE D 1 242 ? 99.428 23.301 92.059 1.00 75.10 242 PHE D CA 1
ATOM 11297 C C . PHE D 1 242 ? 99.194 22.100 91.163 1.00 75.20 242 PHE D C 1
ATOM 11298 O O . PHE D 1 242 ? 100.132 21.409 90.788 1.00 74.63 242 PHE D O 1
ATOM 11306 N N . LEU D 1 243 ? 97.932 21.853 90.840 1.00 79.11 243 LEU D N 1
ATOM 11307 C CA . LEU D 1 243 ? 97.551 20.740 89.981 1.00 85.91 243 LEU D CA 1
ATOM 11308 C C . LEU D 1 243 ? 98.152 20.868 88.573 1.00 91.91 243 LEU D C 1
ATOM 11309 O O . LEU D 1 243 ? 98.723 19.912 88.030 1.00 89.90 243 LEU D O 1
ATOM 11314 N N . ALA D 1 244 ? 97.995 22.047 87.977 1.00 97.67 244 ALA D N 1
ATOM 11315 C CA . ALA D 1 244 ? 98.540 22.304 86.651 1.00 101.02 244 ALA D CA 1
ATOM 11316 C C . ALA D 1 244 ? 100.059 22.203 86.653 1.00 100.09 244 ALA D C 1
ATOM 11317 O O . ALA D 1 244 ? 100.651 21.615 85.753 1.00 101.30 244 ALA D O 1
ATOM 11319 N N . LYS D 1 245 ? 100.673 22.791 87.675 1.00 93.36 245 LYS D N 1
ATOM 11320 C CA . LYS D 1 245 ? 102.124 22.791 87.846 1.00 90.22 245 LYS D CA 1
ATOM 11321 C C . LYS D 1 245 ? 102.734 21.395 87.788 1.00 84.12 245 LYS D C 1
ATOM 11322 O O . LYS D 1 245 ? 103.840 21.220 87.297 1.00 82.56 245 LYS D O 1
ATOM 11328 N N . TYR D 1 246 ? 101.997 20.402 88.271 1.00 87.68 246 TYR D N 1
ATOM 11329 C CA . TYR D 1 246 ? 102.519 19.040 88.399 1.00 89.62 246 TYR D CA 1
ATOM 11330 C C . TYR D 1 246 ? 101.842 18.000 87.507 1.00 97.66 246 TYR D C 1
ATOM 11331 O O . TYR D 1 246 ? 101.932 16.800 87.786 1.00 100.89 246 TYR D O 1
ATOM 11340 N N . GLN D 1 247 ? 101.174 18.456 86.447 1.00 97.65 247 GLN D N 1
ATOM 11341 C CA . GLN D 1 247 ? 100.623 17.561 85.429 1.00 93.97 247 GLN D CA 1
ATOM 11342 C C . GLN D 1 247 ? 99.644 16.551 86.026 1.00 89.04 247 GLN D C 1
ATOM 11343 O O . GLN D 1 247 ? 99.503 15.422 85.543 1.00 88.51 247 GLN D O 1
ATOM 11349 N N . ILE D 1 248 ? 98.991 16.975 87.101 1.00 95.67 248 ILE D N 1
ATOM 11350 C CA . ILE D 1 248 ? 97.982 16.183 87.788 1.00 102.27 248 ILE D CA 1
ATOM 11351 C C . ILE D 1 248 ? 96.621 16.468 87.179 1.00 104.50 248 ILE D C 1
ATOM 11352 O O . ILE D 1 248 ? 95.896 17.322 87.681 1.00 100.88 248 ILE D O 1
ATOM 11357 N N . ASP D 1 249 ? 96.280 15.823 86.069 1.00 111.68 249 ASP D N 1
ATOM 11358 C CA . ASP D 1 249 ? 94.979 16.120 85.478 1.00 120.88 249 ASP D CA 1
ATOM 11359 C C . ASP D 1 249 ? 93.877 15.379 86.243 1.00 114.67 249 ASP D C 1
ATOM 11360 O O . ASP D 1 249 ? 94.090 14.275 86.747 1.00 112.60 249 ASP D O 1
ATOM 11365 N N . TYR D 1 250 ? 92.697 15.992 86.304 1.00 107.58 250 TYR D N 1
ATOM 11366 C CA . TYR D 1 250 ? 91.623 15.534 87.178 1.00 98.35 250 TYR D CA 1
ATOM 11367 C C . TYR D 1 250 ? 90.308 15.984 86.563 1.00 96.20 250 TYR D C 1
ATOM 11368 O O . TYR D 1 250 ? 90.282 16.937 85.791 1.00 101.15 250 TYR D O 1
ATOM 11377 N N . ASP D 1 251 ? 89.228 15.306 86.927 1.00 88.19 251 ASP D N 1
ATOM 11378 C CA . ASP D 1 251 ? 87.914 15.483 86.324 1.00 90.01 251 ASP D CA 1
ATOM 11379 C C . ASP D 1 251 ? 87.032 16.406 87.107 1.00 87.43 251 ASP D C 1
ATOM 11380 O O . ASP D 1 251 ? 86.131 17.065 86.575 1.00 97.62 251 ASP D O 1
ATOM 11385 N N . LEU D 1 252 ? 87.332 16.466 88.391 1.00 82.42 252 LEU D N 1
ATOM 11386 C CA . LEU D 1 252 ? 86.390 16.961 89.365 1.00 81.75 252 LEU D CA 1
ATOM 11387 C C . LEU D 1 252 ? 87.074 17.328 90.686 1.00 85.35 252 LEU D C 1
ATOM 11388 O O . LEU D 1 252 ? 87.558 16.460 91.409 1.00 87.55 252 LEU D O 1
ATOM 11393 N N . LEU D 1 253 ? 87.067 18.609 91.025 1.00 84.01 253 LEU D N 1
ATOM 11394 C CA . LEU D 1 253 ? 87.668 19.072 92.263 1.00 76.61 253 LEU D CA 1
ATOM 11395 C C . LEU D 1 253 ? 86.552 19.402 93.221 1.00 76.59 253 LEU D C 1
ATOM 11396 O O . LEU D 1 253 ? 85.746 20.286 92.948 1.00 82.52 253 LEU D O 1
ATOM 11401 N N . LEU D 1 254 ? 86.462 18.659 94.317 1.00 72.13 254 LEU D N 1
ATOM 11402 C CA . LEU D 1 254 ? 85.422 18.931 95.305 1.00 70.81 254 LEU D CA 1
ATOM 11403 C C . LEU D 1 254 ? 86.073 19.562 96.532 1.00 77.27 254 LEU D C 1
ATOM 11404 O O . LEU D 1 254 ? 87.088 19.064 97.042 1.00 76.88 254 LEU D O 1
ATOM 11409 N N . MET D 1 255 ? 85.499 20.678 96.981 1.00 76.98 255 MET D N 1
ATOM 11410 C CA . MET D 1 255 ? 86.091 21.471 98.056 1.00 72.93 255 MET D CA 1
ATOM 11411 C C . MET D 1 255 ? 85.074 21.937 99.103 1.00 66.94 255 MET D C 1
ATOM 11412 O O . MET D 1 255 ? 83.851 21.974 98.879 1.00 61.99 255 MET D O 1
ATOM 11417 N N . ARG D 1 256 ? 85.626 22.306 100.248 1.00 65.54 256 ARG D N 1
ATOM 11418 C CA . ARG D 1 256 ? 84.868 22.760 101.389 1.00 68.07 256 ARG D CA 1
ATOM 11419 C C . ARG D 1 256 ? 84.217 24.110 101.110 1.00 74.82 256 ARG D C 1
ATOM 11420 O O . ARG D 1 256 ? 84.910 25.022 100.655 1.00 75.23 256 ARG D O 1
ATOM 11428 N N . ASP D 1 257 ? 82.899 24.223 101.336 1.00 73.88 257 ASP D N 1
ATOM 11429 C CA . ASP D 1 257 ? 82.206 25.519 101.300 1.00 69.24 257 ASP D CA 1
ATOM 11430 C C . ASP D 1 257 ? 83.034 26.560 102.055 1.00 69.21 257 ASP D C 1
ATOM 11431 O O . ASP D 1 257 ? 83.479 26.290 103.166 1.00 67.44 257 ASP D O 1
ATOM 11436 N N . THR D 1 258 ? 83.275 27.735 101.473 1.00 73.91 258 THR D N 1
ATOM 11437 C CA . THR D 1 258 ? 84.075 28.738 102.197 1.00 74.40 258 THR D CA 1
ATOM 11438 C C . THR D 1 258 ? 83.352 29.153 103.488 1.00 76.16 258 THR D C 1
ATOM 11439 O O . THR D 1 258 ? 82.114 29.296 103.504 1.00 71.61 258 THR D O 1
ATOM 11443 N N . ASN D 1 259 ? 84.133 29.354 104.550 1.00 74.42 259 ASN D N 1
ATOM 11444 C CA . ASN D 1 259 ? 83.612 29.689 105.876 1.00 77.61 259 ASN D CA 1
ATOM 11445 C C . ASN D 1 259 ? 82.823 28.533 106.493 1.00 75.40 259 ASN D C 1
ATOM 11446 O O . ASN D 1 259 ? 82.048 28.750 107.422 1.00 69.74 259 ASN D O 1
ATOM 11451 N N . ASP D 1 260 ? 83.046 27.305 106.014 1.00 82.28 260 ASP D N 1
ATOM 11452 C CA . ASP D 1 260 ? 82.338 26.146 106.572 1.00 82.87 260 ASP D CA 1
ATOM 11453 C C . ASP D 1 260 ? 82.830 25.844 107.963 1.00 81.74 260 ASP D C 1
ATOM 11454 O O . ASP D 1 260 ? 82.086 26.011 108.925 1.00 87.11 260 ASP D O 1
ATOM 11459 N N . TYR D 1 261 ? 84.067 25.373 108.063 1.00 75.00 261 TYR D N 1
ATOM 11460 C CA . TYR D 1 261 ? 84.756 25.252 109.354 1.00 78.79 261 TYR D CA 1
ATOM 11461 C C . TYR D 1 261 ? 84.280 24.080 110.210 1.00 74.88 261 TYR D C 1
ATOM 11462 O O . TYR D 1 261 ? 84.791 23.870 111.315 1.00 67.75 261 TYR D O 1
ATOM 11471 N N . ARG D 1 262 ? 83.287 23.336 109.735 1.00 76.32 262 ARG D N 1
ATOM 11472 C CA . ARG D 1 262 ? 82.936 22.112 110.426 1.00 74.13 262 ARG D CA 1
ATOM 11473 C C . ARG D 1 262 ? 84.149 21.193 110.351 1.00 84.57 262 ARG D C 1
ATOM 11474 O O . ARG D 1 262 ? 84.988 21.342 109.465 1.00 87.11 262 ARG D O 1
ATOM 11482 N N . LYS D 1 263 ? 84.243 20.236 111.262 1.00 93.79 263 LYS D N 1
ATOM 11483 C CA . LYS D 1 263 ? 85.382 19.321 111.262 1.00 95.64 263 LYS D CA 1
ATOM 11484 C C . LYS D 1 263 ? 85.425 18.513 109.957 1.00 89.58 263 LYS D C 1
ATOM 11485 O O . LYS D 1 263 ? 84.389 18.126 109.403 1.00 84.55 263 LYS D O 1
ATOM 11491 N N . ASP D 1 264 ? 86.641 18.289 109.463 1.00 87.17 264 ASP D N 1
ATOM 11492 C CA . ASP D 1 264 ? 86.862 17.952 108.050 1.00 89.61 264 ASP D CA 1
ATOM 11493 C C . ASP D 1 264 ? 86.438 16.535 107.642 1.00 85.17 264 ASP D C 1
ATOM 11494 O O . ASP D 1 264 ? 86.445 16.191 106.466 1.00 81.71 264 ASP D O 1
ATOM 11499 N N . ASN D 1 265 ? 86.074 15.735 108.634 1.00 87.86 265 ASN D N 1
ATOM 11500 C CA . ASN D 1 265 ? 85.445 14.415 108.491 1.00 85.59 265 ASN D CA 1
ATOM 11501 C C . ASN D 1 265 ? 84.126 14.496 107.793 1.00 78.88 265 ASN D C 1
ATOM 11502 O O . ASN D 1 265 ? 83.868 13.862 106.790 1.00 75.53 265 ASN D O 1
ATOM 11507 N N . ILE D 1 266 ? 83.282 15.301 108.401 1.00 78.60 266 ILE D N 1
ATOM 11508 C CA . ILE D 1 266 ? 81.896 15.328 108.069 1.00 78.36 266 ILE D CA 1
ATOM 11509 C C . ILE D 1 266 ? 81.629 16.144 106.811 1.00 77.84 266 ILE D C 1
ATOM 11510 O O . ILE D 1 266 ? 80.695 15.842 106.053 1.00 77.34 266 ILE D O 1
ATOM 11515 N N . ILE D 1 267 ? 82.490 17.112 106.519 1.00 75.05 267 ILE D N 1
ATOM 11516 C CA . ILE D 1 267 ? 82.275 17.884 105.292 1.00 75.34 267 ILE D CA 1
ATOM 11517 C C . ILE D 1 267 ? 82.740 17.076 104.076 1.00 67.82 267 ILE D C 1
ATOM 11518 O O . ILE D 1 267 ? 82.259 17.294 102.961 1.00 61.29 267 ILE D O 1
ATOM 11523 N N . LYS D 1 268 ? 83.676 16.150 104.288 1.00 70.12 268 LYS D N 1
ATOM 11524 C CA . LYS D 1 268 ? 84.125 15.272 103.201 1.00 70.63 268 LYS D CA 1
ATOM 11525 C C . LYS D 1 268 ? 83.060 14.180 102.940 1.00 67.55 268 LYS D C 1
ATOM 11526 O O . LYS D 1 268 ? 82.766 13.827 101.787 1.00 64.00 268 LYS D O 1
ATOM 11532 N N . LYS D 1 269 ? 82.497 13.637 104.016 1.00 62.57 269 LYS D N 1
ATOM 11533 C CA . LYS D 1 269 ? 81.441 12.647 103.889 1.00 59.34 269 LYS D CA 1
ATOM 11534 C C . LYS D 1 269 ? 80.190 13.220 103.247 1.00 62.71 269 LYS D C 1
ATOM 11535 O O . LYS D 1 269 ? 79.574 12.570 102.397 1.00 60.87 269 LYS D O 1
ATOM 11541 N N . GLU D 1 270 ? 79.825 14.436 103.662 1.00 65.95 270 GLU D N 1
ATOM 11542 C CA . GLU D 1 270 ? 78.650 15.115 103.131 1.00 68.87 270 GLU D CA 1
ATOM 11543 C C . GLU D 1 270 ? 78.869 15.396 101.649 1.00 69.13 270 GLU D C 1
ATOM 11544 O O . GLU D 1 270 ? 77.998 15.125 100.829 1.00 73.91 270 GLU D O 1
ATOM 11550 N N . LEU D 1 271 ? 80.057 15.885 101.305 1.00 68.61 271 LEU D N 1
ATOM 11551 C CA . LEU D 1 271 ? 80.457 16.088 99.908 1.00 69.61 271 LEU D CA 1
ATOM 11552 C C . LEU D 1 271 ? 80.309 14.821 99.070 1.00 73.70 271 LEU D C 1
ATOM 11553 O O . LEU D 1 271 ? 79.862 14.878 97.928 1.00 71.93 271 LEU D O 1
ATOM 11558 N N . PHE D 1 272 ? 80.701 13.684 99.646 1.00 83.60 272 PHE D N 1
ATOM 11559 C CA . PHE D 1 272 ? 80.675 12.397 98.946 1.00 87.75 272 PHE D CA 1
ATOM 11560 C C . PHE D 1 272 ? 79.266 12.024 98.526 1.00 85.94 272 PHE D C 1
ATOM 11561 O O . PHE D 1 272 ? 79.056 11.480 97.440 1.00 89.48 272 PHE D O 1
ATOM 11569 N N . LEU D 1 273 ? 78.308 12.289 99.405 1.00 78.39 273 LEU D N 1
ATOM 11570 C CA . LEU D 1 273 ? 76.934 11.898 99.159 1.00 77.16 273 LEU D CA 1
ATOM 11571 C C . LEU D 1 273 ? 76.211 12.828 98.159 1.00 82.51 273 LEU D C 1
ATOM 11572 O O . LEU D 1 273 ? 75.460 12.337 97.295 1.00 81.68 273 LEU D O 1
ATOM 11577 N N . GLU D 1 274 ? 76.469 14.144 98.256 1.00 86.91 274 GLU D N 1
ATOM 11578 C CA . GLU D 1 274 ? 75.892 15.162 97.354 1.00 89.20 274 GLU D CA 1
ATOM 11579 C C . GLU D 1 274 ? 76.563 15.210 95.960 1.00 96.07 274 GLU D C 1
ATOM 11580 O O . GLU D 1 274 ? 75.932 15.593 94.978 1.00 100.80 274 GLU D O 1
ATOM 11586 N N . GLU D 1 275 ? 77.837 14.830 95.868 1.00 99.35 275 GLU D N 1
ATOM 11587 C CA . GLU D 1 275 ? 78.615 15.035 94.633 1.00 98.17 275 GLU D CA 1
ATOM 11588 C C . GLU D 1 275 ? 79.193 13.766 93.980 1.00 99.16 275 GLU D C 1
ATOM 11589 O O . GLU D 1 275 ? 79.644 13.829 92.837 1.00 102.11 275 GLU D O 1
ATOM 11595 N N . ILE D 1 276 ? 79.225 12.640 94.699 1.00 96.00 276 ILE D N 1
ATOM 11596 C CA . ILE D 1 276 ? 79.846 11.412 94.176 1.00 92.17 276 ILE D CA 1
ATOM 11597 C C . ILE D 1 276 ? 78.980 10.142 94.269 1.00 85.41 276 ILE D C 1
ATOM 11598 O O . ILE D 1 276 ? 78.849 9.399 93.290 1.00 83.45 276 ILE D O 1
ATOM 11603 N N . GLN D 1 277 ? 78.407 9.890 95.447 1.00 82.46 277 GLN D N 1
ATOM 11604 C CA . GLN D 1 277 ? 77.779 8.597 95.731 1.00 81.36 277 GLN D CA 1
ATOM 11605 C C . GLN D 1 277 ? 76.603 8.322 94.819 1.00 76.29 277 GLN D C 1
ATOM 11606 O O . GLN D 1 277 ? 75.799 9.198 94.565 1.00 76.99 277 GLN D O 1
ATOM 11612 N N . GLY D 1 278 ? 76.481 7.082 94.367 1.00 77.85 278 GLY D N 1
ATOM 11613 C CA . GLY D 1 278 ? 75.430 6.735 93.439 1.00 81.18 278 GLY D CA 1
ATOM 11614 C C . GLY D 1 278 ? 75.662 7.264 92.032 1.00 86.70 278 GLY D C 1
ATOM 11615 O O . GLY D 1 278 ? 74.969 6.837 91.108 1.00 89.26 278 GLY D O 1
ATOM 11616 N N . LYS D 1 279 ? 76.632 8.166 91.856 1.00 84.96 279 LYS D N 1
ATOM 11617 C CA . LYS D 1 279 ? 76.840 8.827 90.557 1.00 87.01 279 LYS D CA 1
ATOM 11618 C C . LYS D 1 279 ? 78.191 8.436 89.928 1.00 86.49 279 LYS D C 1
ATOM 11619 O O . LYS D 1 279 ? 78.444 8.683 88.749 1.00 84.42 279 LYS D O 1
ATOM 11625 N N . TYR D 1 280 ? 79.040 7.788 90.719 1.00 91.33 280 TYR D N 1
ATOM 11626 C CA . TYR D 1 280 ? 80.328 7.264 90.250 1.00 90.72 280 TYR D CA 1
ATOM 11627 C C . TYR D 1 280 ? 80.538 5.867 90.819 1.00 91.07 280 TYR D C 1
ATOM 11628 O O . TYR D 1 280 ? 79.759 5.413 91.673 1.00 91.12 280 TYR D O 1
ATOM 11637 N N . PHE D 1 281 ? 81.583 5.192 90.334 1.00 87.67 281 PHE D N 1
ATOM 11638 C CA . PHE D 1 281 ? 82.063 3.968 90.962 1.00 81.46 281 PHE D CA 1
ATOM 11639 C C . PHE D 1 281 ? 83.508 4.141 91.467 1.00 75.69 281 PHE D C 1
ATOM 11640 O O . PHE D 1 281 ? 84.441 4.297 90.669 1.00 71.19 281 PHE D O 1
ATOM 11648 N N . VAL D 1 282 ? 83.668 4.154 92.794 1.00 72.03 282 VAL D N 1
ATOM 11649 C CA . VAL D 1 282 ? 84.983 4.241 93.448 1.00 70.86 282 VAL D CA 1
ATOM 11650 C C . VAL D 1 282 ? 85.694 2.906 93.629 1.00 65.94 282 VAL D C 1
ATOM 11651 O O . VAL D 1 282 ? 85.241 2.043 94.383 1.00 63.79 282 VAL D O 1
ATOM 11655 N N . GLU D 1 283 ? 86.816 2.738 92.944 1.00 70.15 283 GLU D N 1
ATOM 11656 C CA . GLU D 1 283 ? 87.602 1.521 93.106 1.00 78.71 283 GLU D CA 1
ATOM 11657 C C . GLU D 1 283 ? 88.239 1.507 94.481 1.00 78.04 283 GLU D C 1
ATOM 11658 O O . GLU D 1 283 ? 88.174 0.506 95.201 1.00 78.21 283 GLU D O 1
ATOM 11664 N N . PHE D 1 284 ? 88.838 2.645 94.826 1.00 75.75 284 PHE D N 1
ATOM 11665 C CA . PHE D 1 284 ? 89.487 2.853 96.112 1.00 71.87 284 PHE D CA 1
ATOM 11666 C C . PHE D 1 284 ? 89.660 4.344 96.436 1.00 74.59 284 PHE D C 1
ATOM 11667 O O . PHE D 1 284 ? 89.519 5.196 95.556 1.00 77.63 284 PHE D O 1
ATOM 11675 N N . LEU D 1 285 ? 89.965 4.659 97.696 1.00 74.57 285 LEU D N 1
ATOM 11676 C CA . LEU D 1 285 ? 90.297 6.039 98.071 1.00 75.03 285 LEU D CA 1
ATOM 11677 C C . LEU D 1 285 ? 91.685 6.172 98.668 1.00 79.14 285 LEU D C 1
ATOM 11678 O O . LEU D 1 285 ? 92.143 5.288 99.398 1.00 81.57 285 LEU D O 1
ATOM 11683 N N . LEU D 1 286 ? 92.315 7.318 98.410 1.00 73.64 286 LEU D N 1
ATOM 11684 C CA . LEU D 1 286 ? 93.657 7.592 98.907 1.00 70.42 286 LEU D CA 1
ATOM 11685 C C . LEU D 1 286 ? 93.671 8.762 99.863 1.00 67.76 286 LEU D C 1
ATOM 11686 O O . LEU D 1 286 ? 93.750 9.901 99.421 1.00 69.89 286 LEU D O 1
ATOM 11691 N N . ASP D 1 287 ? 93.666 8.513 101.166 1.00 66.33 287 ASP D N 1
ATOM 11692 C CA . ASP D 1 287 ? 93.711 9.652 102.068 1.00 65.81 287 ASP D CA 1
ATOM 11693 C C . ASP D 1 287 ? 94.812 9.476 103.130 1.00 62.19 287 ASP D C 1
ATOM 11694 O O . ASP D 1 287 ? 95.563 8.518 103.073 1.00 60.24 287 ASP D O 1
ATOM 11699 N N . ASP D 1 288 ? 94.929 10.414 104.067 1.00 62.15 288 ASP D N 1
ATOM 11700 C CA . ASP D 1 288 ? 96.076 10.456 104.978 1.00 62.63 288 ASP D CA 1
ATOM 11701 C C . ASP D 1 288 ? 95.707 10.626 106.451 1.00 61.16 288 ASP D C 1
ATOM 11702 O O . ASP D 1 288 ? 96.346 10.037 107.324 1.00 62.42 288 ASP D O 1
ATOM 11707 N N . ARG D 1 289 ? 94.701 11.452 106.725 1.00 61.94 289 ARG D N 1
ATOM 11708 C CA . ARG D 1 289 ? 94.381 11.809 108.093 1.00 61.16 289 ARG D CA 1
ATOM 11709 C C . ARG D 1 289 ? 93.591 10.687 108.743 1.00 56.61 289 ARG D C 1
ATOM 11710 O O . ARG D 1 289 ? 92.580 10.220 108.208 1.00 48.17 289 ARG D O 1
ATOM 11718 N N . ASN D 1 290 ? 94.069 10.274 109.910 1.00 54.61 290 ASN D N 1
ATOM 11719 C CA . ASN D 1 290 ? 93.431 9.230 110.688 1.00 57.70 290 ASN D CA 1
ATOM 11720 C C . ASN D 1 290 ? 91.913 9.365 110.784 1.00 57.22 290 ASN D C 1
ATOM 11721 O O . ASN D 1 290 ? 91.184 8.504 110.307 1.00 52.08 290 ASN D O 1
ATOM 11726 N N . GLN D 1 291 ? 91.461 10.481 111.357 1.00 67.77 291 GLN D N 1
ATOM 11727 C CA . GLN D 1 291 ? 90.038 10.801 111.541 1.00 71.07 291 GLN D CA 1
ATOM 11728 C C . GLN D 1 291 ? 89.203 10.494 110.292 1.00 64.83 291 GLN D C 1
ATOM 11729 O O . GLN D 1 291 ? 88.149 9.873 110.384 1.00 60.24 291 GLN D O 1
ATOM 11735 N N . VAL D 1 292 ? 89.711 10.882 109.124 1.00 64.87 292 VAL D N 1
ATOM 11736 C CA . VAL D 1 292 ? 88.966 10.769 107.865 1.00 64.08 292 VAL D CA 1
ATOM 11737 C C . VAL D 1 292 ? 88.978 9.362 107.303 1.00 62.88 292 VAL D C 1
ATOM 11738 O O . VAL D 1 292 ? 88.000 8.906 106.722 1.00 57.99 292 VAL D O 1
ATOM 11742 N N . VAL D 1 293 ? 90.091 8.666 107.485 1.00 69.26 293 VAL D N 1
ATOM 11743 C CA . VAL D 1 293 ? 90.208 7.316 106.959 1.00 69.10 293 VAL D CA 1
ATOM 11744 C C . VAL D 1 293 ? 89.206 6.402 107.648 1.00 70.81 293 VAL D C 1
ATOM 11745 O O . VAL D 1 293 ? 88.563 5.584 106.984 1.00 74.34 293 VAL D O 1
ATOM 11749 N N . ASP D 1 294 ? 89.068 6.555 108.968 1.00 67.50 294 ASP D N 1
ATOM 11750 C CA . ASP D 1 294 ? 88.105 5.783 109.744 1.00 66.36 294 ASP D CA 1
ATOM 11751 C C . ASP D 1 294 ? 86.733 5.959 109.147 1.00 70.26 294 ASP D C 1
ATOM 11752 O O . ASP D 1 294 ? 86.010 4.992 108.890 1.00 74.24 294 ASP D O 1
ATOM 11757 N N . MET D 1 295 ? 86.408 7.226 108.920 1.00 68.36 295 MET D N 1
ATOM 11758 C CA . MET D 1 295 ? 85.205 7.662 108.224 1.00 64.75 295 MET D CA 1
ATOM 11759 C C . MET D 1 295 ? 84.967 6.857 106.924 1.00 69.56 295 MET D C 1
ATOM 11760 O O . MET D 1 295 ? 84.026 6.068 106.887 1.00 71.11 295 MET D O 1
ATOM 11765 N N . TRP D 1 296 ? 85.817 6.994 105.898 1.00 69.82 296 TRP D N 1
ATOM 11766 C CA . TRP D 1 296 ? 85.650 6.246 104.634 1.00 65.16 296 TRP D CA 1
ATOM 11767 C C . TRP D 1 296 ? 85.463 4.748 104.901 1.00 63.56 296 TRP D C 1
ATOM 11768 O O . TRP D 1 296 ? 84.530 4.130 104.392 1.00 63.09 296 TRP D O 1
ATOM 11779 N N . ARG D 1 297 ? 86.376 4.172 105.688 1.00 65.76 297 ARG D N 1
ATOM 11780 C CA . ARG D 1 297 ? 86.406 2.727 105.948 1.00 63.45 297 ARG D CA 1
ATOM 11781 C C . ARG D 1 297 ? 85.228 2.225 106.765 1.00 61.91 297 ARG D C 1
ATOM 11782 O O . ARG D 1 297 ? 84.563 1.258 106.376 1.00 60.37 297 ARG D O 1
ATOM 11790 N N . ARG D 1 298 ? 85.002 2.859 107.912 1.00 61.24 298 ARG D N 1
ATOM 11791 C CA . ARG D 1 298 ? 84.027 2.367 108.877 1.00 63.00 298 ARG D CA 1
ATOM 11792 C C . ARG D 1 298 ? 82.599 2.810 108.612 1.00 70.11 298 ARG D C 1
ATOM 11793 O O . ARG D 1 298 ? 81.675 2.007 108.690 1.00 74.21 298 ARG D O 1
ATOM 11801 N N . GLU D 1 299 ? 82.415 4.081 108.292 1.00 71.77 299 GLU D N 1
ATOM 11802 C CA . GLU D 1 299 ? 81.073 4.617 108.110 1.00 71.34 299 GLU D CA 1
ATOM 11803 C C . GLU D 1 299 ? 80.496 4.298 106.728 1.00 67.22 299 GLU D C 1
ATOM 11804 O O . GLU D 1 299 ? 79.394 3.773 106.614 1.00 67.06 299 GLU D O 1
ATOM 11810 N N . LEU D 1 300 ? 81.271 4.545 105.684 1.00 70.66 300 LEU D N 1
ATOM 11811 C CA . LEU D 1 300 ? 80.791 4.337 104.320 1.00 76.72 300 LEU D CA 1
ATOM 11812 C C . LEU D 1 300 ? 81.289 3.030 103.699 1.00 74.52 300 LEU D C 1
ATOM 11813 O O . LEU D 1 300 ? 80.953 2.721 102.551 1.00 77.60 300 LEU D O 1
ATOM 11818 N N . ALA D 1 301 ? 82.114 2.303 104.454 1.00 66.82 301 ALA D N 1
ATOM 11819 C CA . ALA D 1 301 ? 82.625 0.992 104.064 1.00 63.44 301 ALA D CA 1
ATOM 11820 C C . ALA D 1 301 ? 83.221 0.953 102.655 1.00 65.11 301 ALA D C 1
ATOM 11821 O O . ALA D 1 301 ? 82.809 0.138 101.825 1.00 68.46 301 ALA D O 1
ATOM 11823 N N . LEU D 1 302 ? 84.194 1.825 102.395 1.00 64.27 302 LEU D N 1
ATOM 11824 C CA . LEU D 1 302 ? 84.910 1.820 101.118 1.00 66.43 302 LEU D CA 1
ATOM 11825 C C . LEU D 1 302 ? 86.396 1.401 101.242 1.00 74.06 302 LEU D C 1
ATOM 11826 O O . LEU D 1 302 ? 86.981 1.460 102.335 1.00 77.29 302 LEU D O 1
ATOM 11831 N N . PRO D 1 303 ? 87.006 0.945 100.125 1.00 71.37 303 PRO D N 1
ATOM 11832 C CA . PRO D 1 303 ? 88.447 0.706 100.179 1.00 64.03 303 PRO D CA 1
ATOM 11833 C C . PRO D 1 303 ? 89.192 2.019 100.395 1.00 63.55 303 PRO D C 1
ATOM 11834 O O . PRO D 1 303 ? 89.095 2.916 99.552 1.00 67.15 303 PRO D O 1
ATOM 11838 N N . CYS D 1 304 ? 89.929 2.155 101.487 1.00 59.59 304 CYS D N 1
ATOM 11839 C CA . CYS D 1 304 ? 90.686 3.386 101.643 1.00 64.36 304 CYS D CA 1
ATOM 11840 C C . CYS D 1 304 ? 92.140 3.112 101.986 1.00 64.95 304 CYS D C 1
ATOM 11841 O O . CYS D 1 304 ? 92.434 2.503 103.016 1.00 66.00 304 CYS D O 1
ATOM 11844 N N . PHE D 1 305 ? 93.045 3.564 101.119 1.00 65.14 305 PHE D N 1
ATOM 11845 C CA . PHE D 1 305 ? 94.481 3.373 101.343 1.00 66.86 305 PHE D CA 1
ATOM 11846 C C . PHE D 1 305 ? 95.120 4.612 102.005 1.00 68.51 305 PHE D C 1
ATOM 11847 O O . PHE D 1 305 ? 95.208 5.684 101.395 1.00 72.28 305 PHE D O 1
ATOM 11855 N N . GLN D 1 306 ? 95.576 4.450 103.243 1.00 61.29 306 GLN D N 1
ATOM 11856 C CA . GLN D 1 306 ? 96.286 5.496 103.979 1.00 58.12 306 GLN D CA 1
ATOM 11857 C C . GLN D 1 306 ? 97.732 5.661 103.502 1.00 57.29 306 GLN D C 1
ATOM 11858 O O . GLN D 1 306 ? 98.508 4.716 103.563 1.00 66.11 306 GLN D O 1
ATOM 11864 N N . VAL D 1 307 ? 98.105 6.849 103.044 1.00 51.75 307 VAL D N 1
ATOM 11865 C CA . VAL D 1 307 ? 99.410 7.038 102.403 1.00 54.94 307 VAL D CA 1
ATOM 11866 C C . VAL D 1 307 ? 100.596 7.307 103.353 1.00 57.40 307 VAL D C 1
ATOM 11867 O O . VAL D 1 307 ? 101.720 6.847 103.120 1.00 60.47 307 VAL D O 1
ATOM 11871 N N . ASN D 1 308 ? 100.345 8.074 104.402 1.00 50.08 308 ASN D N 1
ATOM 11872 C CA . ASN D 1 308 ? 101.340 8.381 105.414 1.00 51.24 308 ASN D CA 1
ATOM 11873 C C . ASN D 1 308 ? 100.579 8.352 106.732 1.00 50.22 308 ASN D C 1
ATOM 11874 O O . ASN D 1 308 ? 99.449 7.861 106.778 1.00 46.81 308 ASN D O 1
ATOM 11879 N N . TYR D 1 309 ? 101.194 8.846 107.798 1.00 59.79 309 TYR D N 1
ATOM 11880 C CA . TYR D 1 309 ? 100.584 8.860 109.124 1.00 66.35 309 TYR D CA 1
ATOM 11881 C C . TYR D 1 309 ? 99.612 10.018 109.369 1.00 74.00 309 TYR D C 1
ATOM 11882 O O . TYR D 1 309 ? 99.933 11.181 109.093 1.00 78.93 309 TYR D O 1
ATOM 11891 N N . GLY D 1 310 ? 98.424 9.677 109.877 1.00 76.58 310 GLY D N 1
ATOM 11892 C CA . GLY D 1 310 ? 97.449 10.646 110.360 1.00 79.97 310 GLY D CA 1
ATOM 11893 C C . GLY D 1 310 ? 97.806 10.960 111.800 1.00 86.25 310 GLY D C 1
ATOM 11894 O O . GLY D 1 310 ? 98.950 11.340 112.082 1.00 93.73 310 GLY D O 1
ATOM 11895 N N . ASP D 1 311 ? 96.852 10.772 112.709 1.00 84.92 311 ASP D N 1
ATOM 11896 C CA . ASP D 1 311 ? 97.008 11.104 114.135 1.00 83.46 311 ASP D CA 1
ATOM 11897 C C . ASP D 1 311 ? 97.188 12.606 114.311 1.00 83.50 311 ASP D C 1
ATOM 11898 O O . ASP D 1 311 ? 98.084 13.054 115.022 1.00 82.55 311 ASP D O 1
ATOM 11903 N N . PHE D 1 312 ? 96.312 13.367 113.658 1.00 86.70 312 PHE D N 1
ATOM 11904 C CA . PHE D 1 312 ? 96.101 14.782 113.942 1.00 85.05 312 PHE D CA 1
ATOM 11905 C C . PHE D 1 312 ? 94.680 15.134 113.504 1.00 94.58 312 PHE D C 1
ATOM 11906 O O . PHE D 1 312 ? 93.923 14.245 113.093 1.00 95.22 312 PHE D O 1
ATOM 11915 N N . GLU E 2 2 ? 117.832 -16.204 147.459 1.00 97.27 2 GLU E N 1
ATOM 11916 C CA . GLU E 2 2 ? 116.921 -15.115 147.120 1.00 102.64 2 GLU E CA 1
ATOM 11917 C C . GLU E 2 2 ? 116.240 -15.330 145.760 1.00 106.78 2 GLU E C 1
ATOM 11918 O O . GLU E 2 2 ? 115.465 -14.486 145.292 1.00 108.15 2 GLU E O 1
ATOM 11924 N N . ASP E 2 3 ? 116.532 -16.458 145.119 1.00 107.19 3 ASP E N 1
ATOM 11925 C CA . ASP E 2 3 ? 115.846 -16.815 143.879 1.00 101.36 3 ASP E CA 1
ATOM 11926 C C . ASP E 2 3 ? 114.355 -16.947 144.160 1.00 95.39 3 ASP E C 1
ATOM 11927 O O . ASP E 2 3 ? 113.955 -17.631 145.109 1.00 97.71 3 ASP E O 1
ATOM 11932 N N . LYS E 2 4 ? 113.543 -16.285 143.339 1.00 84.49 4 LYS E N 1
ATOM 11933 C CA . LYS E 2 4 ? 112.112 -16.213 143.584 1.00 77.79 4 LYS E CA 1
ATOM 11934 C C . LYS E 2 4 ? 111.534 -17.605 143.793 1.00 79.30 4 LYS E C 1
ATOM 11935 O O . LYS E 2 4 ? 110.759 -17.817 144.723 1.00 82.60 4 LYS E O 1
ATOM 11941 N N . THR E 2 5 ? 111.944 -18.569 142.975 1.00 82.63 5 THR E N 1
ATOM 11942 C CA . THR E 2 5 ? 111.350 -19.903 143.058 1.00 82.61 5 THR E CA 1
ATOM 11943 C C . THR E 2 5 ? 111.702 -20.657 144.344 1.00 82.60 5 THR E C 1
ATOM 11944 O O . THR E 2 5 ? 110.948 -21.545 144.761 1.00 81.15 5 THR E O 1
ATOM 11948 N N . LEU E 2 6 ? 112.837 -20.328 144.966 1.00 81.43 6 LEU E N 1
ATOM 11949 C CA . LEU E 2 6 ? 113.214 -20.992 146.227 1.00 78.06 6 LEU E CA 1
ATOM 11950 C C . LEU E 2 6 ? 112.479 -20.437 147.429 1.00 74.41 6 LEU E C 1
ATOM 11951 O O . LEU E 2 6 ? 112.092 -21.186 148.344 1.00 68.76 6 LEU E O 1
ATOM 11956 N N . ILE E 2 7 ? 112.300 -19.118 147.410 1.00 73.28 7 ILE E N 1
ATOM 11957 C CA . ILE E 2 7 ? 111.553 -18.427 148.444 1.00 72.68 7 ILE E CA 1
ATOM 11958 C C . ILE E 2 7 ? 110.130 -18.915 148.410 1.00 73.92 7 ILE E C 1
ATOM 11959 O O . ILE E 2 7 ? 109.524 -19.197 149.446 1.00 75.78 7 ILE E O 1
ATOM 11964 N N . LYS E 2 8 ? 109.608 -19.011 147.193 1.00 72.52 8 LYS E N 1
ATOM 11965 C CA . LYS E 2 8 ? 108.243 -19.444 146.986 1.00 71.60 8 LYS E CA 1
ATOM 11966 C C . LYS E 2 8 ? 108.001 -20.818 147.578 1.00 74.72 8 LYS E C 1
ATOM 11967 O O . LYS E 2 8 ? 107.084 -20.998 148.378 1.00 75.01 8 LYS E O 1
ATOM 11973 N N . LYS E 2 9 ? 108.854 -21.776 147.228 1.00 81.63 9 LYS E N 1
ATOM 11974 C CA . LYS E 2 9 ? 108.663 -23.130 147.727 1.00 87.25 9 LYS E CA 1
ATOM 11975 C C . LYS E 2 9 ? 109.014 -23.252 149.199 1.00 85.73 9 LYS E C 1
ATOM 11976 O O . LYS E 2 9 ? 108.479 -24.116 149.900 1.00 89.46 9 LYS E O 1
ATOM 11982 N N . ARG E 2 10 ? 109.938 -22.425 149.666 1.00 81.23 10 ARG E N 1
ATOM 11983 C CA . ARG E 2 10 ? 110.234 -22.440 151.090 1.00 77.54 10 ARG E CA 1
ATOM 11984 C C . ARG E 2 10 ? 108.972 -22.058 151.867 1.00 76.03 10 ARG E C 1
ATOM 11985 O O . ARG E 2 10 ? 108.656 -22.691 152.891 1.00 76.58 10 ARG E O 1
ATOM 11993 N N . ILE E 2 11 ? 108.263 -21.041 151.353 1.00 64.80 11 ILE E N 1
ATOM 11994 C CA . ILE E 2 11 ? 107.072 -20.477 151.985 1.00 62.29 11 ILE E CA 1
ATOM 11995 C C . ILE E 2 11 ? 105.903 -21.456 151.899 1.00 71.79 11 ILE E C 1
ATOM 11996 O O . ILE E 2 11 ? 105.168 -21.651 152.878 1.00 73.19 11 ILE E O 1
ATOM 12001 N N . ASP E 2 12 ? 105.750 -22.067 150.718 1.00 75.05 12 ASP E N 1
ATOM 12002 C CA . ASP E 2 12 ? 104.764 -23.123 150.469 1.00 74.80 12 ASP E CA 1
ATOM 12003 C C . ASP E 2 12 ? 104.866 -24.177 151.558 1.00 77.14 12 ASP E C 1
ATOM 12004 O O . ASP E 2 12 ? 103.866 -24.638 152.088 1.00 80.96 12 ASP E O 1
ATOM 12009 N N . TRP E 2 13 ? 106.100 -24.563 151.862 1.00 81.76 13 TRP E N 1
ATOM 12010 C CA . TRP E 2 13 ? 106.401 -25.535 152.907 1.00 83.28 13 TRP E CA 1
ATOM 12011 C C . TRP E 2 13 ? 106.181 -24.940 154.298 1.00 81.72 13 TRP E C 1
ATOM 12012 O O . TRP E 2 13 ? 105.769 -25.643 155.221 1.00 84.38 13 TRP E O 1
ATOM 12023 N N . PHE E 2 14 ? 106.474 -23.651 154.451 1.00 76.79 14 PHE E N 1
ATOM 12024 C CA . PHE E 2 14 ? 106.216 -22.973 155.710 1.00 72.69 14 PHE E CA 1
ATOM 12025 C C . PHE E 2 14 ? 104.729 -23.021 156.005 1.00 69.56 14 PHE E C 1
ATOM 12026 O O . PHE E 2 14 ? 104.304 -23.079 157.166 1.00 69.23 14 PHE E O 1
ATOM 12034 N N . CYS E 2 15 ? 103.939 -22.993 154.940 1.00 69.73 15 CYS E N 1
ATOM 12035 C CA . CYS E 2 15 ? 102.492 -23.033 155.076 1.00 73.26 15 CYS E CA 1
ATOM 12036 C C . CYS E 2 15 ? 101.997 -24.477 155.311 1.00 81.37 15 CYS E C 1
ATOM 12037 O O . CYS E 2 15 ? 101.262 -24.709 156.266 1.00 85.49 15 CYS E O 1
ATOM 12040 N N . LYS E 2 16 ? 102.425 -25.446 154.491 1.00 83.33 16 LYS E N 1
ATOM 12041 C CA . LYS E 2 16 ? 102.004 -26.850 154.676 1.00 84.30 16 LYS E CA 1
ATOM 12042 C C . LYS E 2 16 ? 102.346 -27.384 156.057 1.00 81.60 16 LYS E C 1
ATOM 12043 O O . LYS E 2 16 ? 101.510 -28.023 156.707 1.00 78.71 16 LYS E O 1
ATOM 12049 N N . ASN E 2 17 ? 103.564 -27.088 156.510 1.00 85.77 17 ASN E N 1
ATOM 12050 C CA . ASN E 2 17 ? 104.067 -27.583 157.792 1.00 88.02 17 ASN E CA 1
ATOM 12051 C C . ASN E 2 17 ? 103.365 -26.946 158.985 1.00 87.18 17 ASN E C 1
ATOM 12052 O O . ASN E 2 17 ? 103.693 -27.244 160.136 1.00 88.12 17 ASN E O 1
ATOM 12057 N N . LYS E 2 18 ? 102.419 -26.058 158.695 1.00 81.82 18 LYS E N 1
ATOM 12058 C CA . LYS E 2 18 ? 101.587 -25.435 159.710 1.00 78.19 18 LYS E CA 1
ATOM 12059 C C . LYS E 2 18 ? 102.471 -24.801 160.763 1.00 74.42 18 LYS E C 1
ATOM 12060 O O . LYS E 2 18 ? 102.395 -25.155 161.945 1.00 71.97 18 LYS E O 1
ATOM 12066 N N . ILE E 2 19 ? 103.322 -23.881 160.311 1.00 73.72 19 ILE E N 1
ATOM 12067 C CA . ILE E 2 19 ? 104.160 -23.081 161.199 1.00 69.45 19 ILE E CA 1
ATOM 12068 C C . ILE E 2 19 ? 103.510 -21.726 161.426 1.00 59.75 19 ILE E C 1
ATOM 12069 O O . ILE E 2 19 ? 102.899 -21.159 160.509 1.00 52.05 19 ILE E O 1
ATOM 12074 N N . ASN E 2 20 ? 103.608 -21.235 162.659 1.00 59.41 20 ASN E N 1
ATOM 12075 C CA . ASN E 2 20 ? 102.783 -20.127 163.077 1.00 66.89 20 ASN E CA 1
ATOM 12076 C C . ASN E 2 20 ? 103.648 -19.111 163.822 1.00 72.42 20 ASN E C 1
ATOM 12077 O O . ASN E 2 20 ? 103.174 -18.104 164.322 1.00 76.29 20 ASN E O 1
ATOM 12082 N N . ALA E 2 21 ? 104.957 -19.305 163.776 1.00 73.83 21 ALA E N 1
ATOM 12083 C CA . ALA E 2 21 ? 105.859 -18.340 164.408 1.00 72.02 21 ALA E CA 1
ATOM 12084 C C . ALA E 2 21 ? 107.235 -18.383 163.762 1.00 70.07 21 ALA E C 1
ATOM 12085 O O . ALA E 2 21 ? 107.474 -19.240 162.903 1.00 66.54 21 ALA E O 1
ATOM 12087 N N . PHE E 2 22 ? 108.140 -17.495 164.207 1.00 70.21 22 PHE E N 1
ATOM 12088 C CA . PHE E 2 22 ? 109.459 -17.307 163.564 1.00 66.66 22 PHE E CA 1
ATOM 12089 C C . PHE E 2 22 ? 110.413 -16.420 164.383 1.00 63.01 22 PHE E C 1
ATOM 12090 O O . PHE E 2 22 ? 110.108 -15.268 164.642 1.00 63.66 22 PHE E O 1
ATOM 12098 N N . SER E 2 23 ? 111.569 -16.953 164.776 1.00 65.81 23 SER E N 1
ATOM 12099 C CA . SER E 2 23 ? 112.459 -16.259 165.716 1.00 68.85 23 SER E CA 1
ATOM 12100 C C . SER E 2 23 ? 112.980 -14.914 165.230 1.00 63.80 23 SER E C 1
ATOM 12101 O O . SER E 2 23 ? 113.043 -14.660 164.037 1.00 69.06 23 SER E O 1
ATOM 12104 N N . PRO E 2 24 ? 113.340 -14.039 166.167 1.00 53.20 24 PRO E N 1
ATOM 12105 C CA . PRO E 2 24 ? 114.070 -12.836 165.794 1.00 53.21 24 PRO E CA 1
ATOM 12106 C C . PRO E 2 24 ? 115.565 -13.036 165.999 1.00 56.48 24 PRO E C 1
ATOM 12107 O O . PRO E 2 24 ? 115.913 -13.984 166.706 1.00 65.37 24 PRO E O 1
ATOM 12111 N N . THR E 2 25 ? 116.427 -12.205 165.402 1.00 63.85 25 THR E N 1
ATOM 12112 C CA . THR E 2 25 ? 117.820 -12.105 165.890 1.00 67.96 25 THR E CA 1
ATOM 12113 C C . THR E 2 25 ? 117.828 -11.141 167.032 1.00 65.66 25 THR E C 1
ATOM 12114 O O . THR E 2 25 ? 117.007 -10.232 167.076 1.00 63.42 25 THR E O 1
ATOM 12118 N N . ILE E 2 26 ? 118.792 -11.301 167.926 1.00 65.12 26 ILE E N 1
ATOM 12119 C CA . ILE E 2 26 ? 118.788 -10.517 169.149 1.00 62.28 26 ILE E CA 1
ATOM 12120 C C . ILE E 2 26 ? 120.047 -9.674 169.182 1.00 64.85 26 ILE E C 1
ATOM 12121 O O . ILE E 2 26 ? 121.142 -10.198 168.978 1.00 70.56 26 ILE E O 1
ATOM 12126 N N . SER E 2 27 ? 119.904 -8.376 169.436 1.00 55.76 27 SER E N 1
ATOM 12127 C CA . SER E 2 27 ? 121.074 -7.514 169.453 1.00 51.22 27 SER E CA 1
ATOM 12128 C C . SER E 2 27 ? 121.799 -7.567 170.788 1.00 53.55 27 SER E C 1
ATOM 12129 O O . SER E 2 27 ? 121.191 -7.771 171.832 1.00 55.99 27 SER E O 1
ATOM 12132 N N . PRO E 2 28 ? 123.119 -7.375 170.758 1.00 54.03 28 PRO E N 1
ATOM 12133 C CA . PRO E 2 28 ? 123.778 -7.177 172.047 1.00 51.75 28 PRO E CA 1
ATOM 12134 C C . PRO E 2 28 ? 123.272 -5.897 172.706 1.00 49.23 28 PRO E C 1
ATOM 12135 O O . PRO E 2 28 ? 122.690 -5.042 172.041 1.00 48.46 28 PRO E O 1
ATOM 12139 N N . ALA E 2 29 ? 123.469 -5.771 174.007 1.00 50.67 29 ALA E N 1
ATOM 12140 C CA . ALA E 2 29 ? 123.246 -4.488 174.646 1.00 54.16 29 ALA E CA 1
ATOM 12141 C C . ALA E 2 29 ? 124.271 -3.473 174.113 1.00 58.73 29 ALA E C 1
ATOM 12142 O O . ALA E 2 29 ? 125.340 -3.847 173.601 1.00 61.46 29 ALA E O 1
ATOM 12144 N N . PRO E 2 30 ? 123.942 -2.184 174.205 1.00 57.26 30 PRO E N 1
ATOM 12145 C CA . PRO E 2 30 ? 124.864 -1.112 173.830 1.00 61.33 30 PRO E CA 1
ATOM 12146 C C . PRO E 2 30 ? 126.202 -1.237 174.521 1.00 64.09 30 PRO E C 1
ATOM 12147 O O . PRO E 2 30 ? 126.240 -1.743 175.643 1.00 62.82 30 PRO E O 1
ATOM 12151 N N . LYS E 2 31 ? 127.274 -0.808 173.858 1.00 64.40 31 LYS E N 1
ATOM 12152 C CA . LYS E 2 31 ? 128.587 -0.804 174.486 1.00 63.08 31 LYS E CA 1
ATOM 12153 C C . LYS E 2 31 ? 128.630 0.255 175.559 1.00 61.25 31 LYS E C 1
ATOM 12154 O O . LYS E 2 31 ? 127.825 1.177 175.548 1.00 59.66 31 LYS E O 1
ATOM 12160 N N . SER E 2 32 ? 129.560 0.118 176.495 1.00 64.60 32 SER E N 1
ATOM 12161 C CA . SER E 2 32 ? 129.877 1.214 177.401 1.00 72.14 32 SER E CA 1
ATOM 12162 C C . SER E 2 32 ? 131.393 1.391 177.419 1.00 77.82 32 SER E C 1
ATOM 12163 O O . SER E 2 32 ? 132.092 0.601 178.061 1.00 78.23 32 SER E O 1
ATOM 12166 N N . VAL E 2 33 ? 131.895 2.388 176.677 1.00 80.54 33 VAL E N 1
ATOM 12167 C CA . VAL E 2 33 ? 133.335 2.668 176.611 1.00 77.48 33 VAL E CA 1
ATOM 12168 C C . VAL E 2 33 ? 133.837 2.958 177.999 1.00 76.16 33 VAL E C 1
ATOM 12169 O O . VAL E 2 33 ? 134.840 2.405 178.445 1.00 72.68 33 VAL E O 1
ATOM 12173 N N . GLU E 2 34 ? 133.117 3.870 178.643 1.00 78.82 34 GLU E N 1
ATOM 12174 C CA . GLU E 2 34 ? 133.176 4.141 180.074 1.00 82.08 34 GLU E CA 1
ATOM 12175 C C . GLU E 2 34 ? 133.402 2.896 180.963 1.00 82.15 34 GLU E C 1
ATOM 12176 O O . GLU E 2 34 ? 134.314 2.870 181.779 1.00 80.99 34 GLU E O 1
ATOM 12182 N N . ARG E 2 35 ? 132.570 1.871 180.804 1.00 84.99 35 ARG E N 1
ATOM 12183 C CA . ARG E 2 35 ? 132.653 0.663 181.629 1.00 87.00 35 ARG E CA 1
ATOM 12184 C C . ARG E 2 35 ? 133.563 -0.389 181.000 1.00 86.86 35 ARG E C 1
ATOM 12185 O O . ARG E 2 35 ? 133.687 -1.507 181.497 1.00 86.43 35 ARG E O 1
ATOM 12193 N N . ASN E 2 36 ? 134.163 -0.023 179.876 1.00 87.99 36 ASN E N 1
ATOM 12194 C CA . ASN E 2 36 ? 135.111 -0.869 179.165 1.00 88.46 36 ASN E CA 1
ATOM 12195 C C . ASN E 2 36 ? 134.519 -2.227 178.796 1.00 86.19 36 ASN E C 1
ATOM 12196 O O . ASN E 2 36 ? 135.182 -3.253 178.922 1.00 84.95 36 ASN E O 1
ATOM 12201 N N . GLU E 2 37 ? 133.268 -2.225 178.338 1.00 86.17 37 GLU E N 1
ATOM 12202 C CA . GLU E 2 37 ? 132.668 -3.443 177.812 1.00 85.11 37 GLU E CA 1
ATOM 12203 C C . GLU E 2 37 ? 131.747 -3.195 176.620 1.00 69.39 37 GLU E C 1
ATOM 12204 O O . GLU E 2 37 ? 130.937 -2.273 176.564 1.00 67.32 37 GLU E O 1
ATOM 12210 N N . ILE E 2 38 ? 131.892 -4.098 175.678 1.00 58.72 38 ILE E N 1
ATOM 12211 C CA . ILE E 2 38 ? 131.416 -3.965 174.332 1.00 57.65 38 ILE E CA 1
ATOM 12212 C C . ILE E 2 38 ? 129.918 -4.216 174.227 1.00 64.98 38 ILE E C 1
ATOM 12213 O O . ILE E 2 38 ? 129.247 -3.653 173.352 1.00 67.62 38 ILE E O 1
ATOM 12218 N N . GLU E 2 39 ? 129.416 -5.097 175.102 1.00 74.56 39 GLU E N 1
ATOM 12219 C CA . GLU E 2 39 ? 127.972 -5.302 175.373 1.00 69.10 39 GLU E CA 1
ATOM 12220 C C . GLU E 2 39 ? 127.793 -5.029 176.854 1.00 66.27 39 GLU E C 1
ATOM 12221 O O . GLU E 2 39 ? 128.321 -5.762 177.688 1.00 62.77 39 GLU E O 1
ATOM 12227 N N . SER E 2 40 ? 127.100 -3.956 177.195 1.00 66.89 40 SER E N 1
ATOM 12228 C CA . SER E 2 40 ? 127.073 -3.563 178.591 1.00 75.57 40 SER E CA 1
ATOM 12229 C C . SER E 2 40 ? 125.756 -3.889 179.276 1.00 88.44 40 SER E C 1
ATOM 12230 O O . SER E 2 40 ? 124.685 -3.459 178.830 1.00 92.32 40 SER E O 1
ATOM 12233 N N . LEU E 2 41 ? 125.855 -4.640 180.374 1.00 92.72 41 LEU E N 1
ATOM 12234 C CA . LEU E 2 41 ? 124.697 -4.964 181.193 1.00 90.55 41 LEU E CA 1
ATOM 12235 C C . LEU E 2 41 ? 124.005 -3.693 181.612 1.00 86.80 41 LEU E C 1
ATOM 12236 O O . LEU E 2 41 ? 122.794 -3.566 181.483 1.00 85.39 41 LEU E O 1
ATOM 12241 N N . TYR E 2 42 ? 124.791 -2.769 182.150 1.00 84.94 42 TYR E N 1
ATOM 12242 C CA . TYR E 2 42 ? 124.278 -1.479 182.572 1.00 86.12 42 TYR E CA 1
ATOM 12243 C C . TYR E 2 42 ? 123.575 -0.738 181.430 1.00 80.19 42 TYR E C 1
ATOM 12244 O O . TYR E 2 42 ? 122.398 -0.397 181.539 1.00 73.18 42 TYR E O 1
ATOM 12253 N N . GLU E 2 43 ? 124.284 -0.477 180.337 1.00 83.17 43 GLU E N 1
ATOM 12254 C CA . GLU E 2 43 ? 123.721 0.421 179.336 1.00 87.08 43 GLU E CA 1
ATOM 12255 C C . GLU E 2 43 ? 122.476 -0.200 178.728 1.00 89.56 43 GLU E C 1
ATOM 12256 O O . GLU E 2 43 ? 121.597 0.517 178.259 1.00 90.22 43 GLU E O 1
ATOM 12262 N N . GLY E 2 44 ? 122.368 -1.523 178.803 1.00 94.64 44 GLY E N 1
ATOM 12263 C CA . GLY E 2 44 ? 121.236 -2.224 178.213 1.00 98.50 44 GLY E CA 1
ATOM 12264 C C . GLY E 2 44 ? 119.907 -2.083 178.945 1.00 100.86 44 GLY E C 1
ATOM 12265 O O . GLY E 2 44 ? 118.885 -1.751 178.340 1.00 103.85 44 GLY E O 1
ATOM 12266 N N . ILE E 2 45 ? 119.917 -2.314 180.250 1.00 98.11 45 ILE E N 1
ATOM 12267 C CA . ILE E 2 45 ? 118.711 -2.173 181.055 1.00 92.12 45 ILE E CA 1
ATOM 12268 C C . ILE E 2 45 ? 118.320 -0.690 181.073 1.00 81.71 45 ILE E C 1
ATOM 12269 O O . ILE E 2 45 ? 117.152 -0.321 180.937 1.00 74.52 45 ILE E O 1
ATOM 12274 N N . LEU E 2 46 ? 119.332 0.154 181.174 1.00 81.98 46 LEU E N 1
ATOM 12275 C CA . LEU E 2 46 ? 119.143 1.592 181.173 1.00 81.04 46 LEU E CA 1
ATOM 12276 C C . LEU E 2 46 ? 118.386 2.031 179.936 1.00 79.27 46 LEU E C 1
ATOM 12277 O O . LEU E 2 46 ? 117.502 2.879 180.013 1.00 76.59 46 LEU E O 1
ATOM 12282 N N . TRP E 2 47 ? 118.755 1.458 178.796 1.00 81.93 47 TRP E N 1
ATOM 12283 C CA . TRP E 2 47 ? 118.114 1.793 177.528 1.00 84.34 47 TRP E CA 1
ATOM 12284 C C . TRP E 2 47 ? 116.614 1.596 177.591 1.00 83.39 47 TRP E C 1
ATOM 12285 O O . TRP E 2 47 ? 115.833 2.429 177.096 1.00 80.77 47 TRP E O 1
ATOM 12296 N N . PHE E 2 48 ? 116.227 0.491 178.221 1.00 82.80 48 PHE E N 1
ATOM 12297 C CA . PHE E 2 48 ? 114.823 0.144 178.395 1.00 74.42 48 PHE E CA 1
ATOM 12298 C C . PHE E 2 48 ? 114.108 1.203 179.239 1.00 73.84 48 PHE E C 1
ATOM 12299 O O . PHE E 2 48 ? 113.030 1.695 178.875 1.00 72.95 48 PHE E O 1
ATOM 12307 N N . VAL E 2 49 ? 114.745 1.567 180.350 1.00 68.65 49 VAL E N 1
ATOM 12308 C CA . VAL E 2 49 ? 114.229 2.579 181.256 1.00 60.38 49 VAL E CA 1
ATOM 12309 C C . VAL E 2 49 ? 113.884 3.876 180.553 1.00 63.20 49 VAL E C 1
ATOM 12310 O O . VAL E 2 49 ? 112.747 4.330 180.602 1.00 68.53 49 VAL E O 1
ATOM 12314 N N . LEU E 2 50 ? 114.874 4.456 179.883 1.00 66.12 50 LEU E N 1
ATOM 12315 C CA . LEU E 2 50 ? 114.727 5.748 179.226 1.00 69.85 50 LEU E CA 1
ATOM 12316 C C . LEU E 2 50 ? 113.736 5.679 178.056 1.00 72.99 50 LEU E C 1
ATOM 12317 O O . LEU E 2 50 ? 113.366 6.713 177.477 1.00 70.93 50 LEU E O 1
ATOM 12322 N N . ASN E 2 51 ? 113.308 4.459 177.723 1.00 77.81 51 ASN E N 1
ATOM 12323 C CA . ASN E 2 51 ? 112.270 4.243 176.709 1.00 83.93 51 ASN E CA 1
ATOM 12324 C C . ASN E 2 51 ? 110.899 3.924 177.302 1.00 85.29 51 ASN E C 1
ATOM 12325 O O . ASN E 2 51 ? 109.996 3.467 176.592 1.00 85.32 51 ASN E O 1
ATOM 12330 N N . GLY E 2 52 ? 110.774 4.129 178.610 1.00 87.06 52 GLY E N 1
ATOM 12331 C CA . GLY E 2 52 ? 109.496 4.064 179.289 1.00 88.55 52 GLY E CA 1
ATOM 12332 C C . GLY E 2 52 ? 109.097 2.660 179.696 1.00 89.29 52 GLY E C 1
ATOM 12333 O O . GLY E 2 52 ? 107.974 2.438 180.139 1.00 94.76 52 GLY E O 1
ATOM 12334 N N . VAL E 2 53 ? 110.023 1.718 179.568 1.00 85.46 53 VAL E N 1
ATOM 12335 C CA . VAL E 2 53 ? 109.807 0.342 180.012 1.00 85.43 53 VAL E CA 1
ATOM 12336 C C . VAL E 2 53 ? 110.486 0.137 181.348 1.00 87.66 53 VAL E C 1
ATOM 12337 O O . VAL E 2 53 ? 111.695 0.265 181.442 1.00 92.45 53 VAL E O 1
ATOM 12341 N N . LYS E 2 54 ? 109.719 -0.160 182.390 1.00 88.48 54 LYS E N 1
ATOM 12342 C CA . LYS E 2 54 ? 110.309 -0.200 183.718 1.00 87.70 54 LYS E CA 1
ATOM 12343 C C . LYS E 2 54 ? 110.237 -1.577 184.335 1.00 87.57 54 LYS E C 1
ATOM 12344 O O . LYS E 2 54 ? 110.874 -1.841 185.348 1.00 88.18 54 LYS E O 1
ATOM 12350 N N . GLU E 2 55 ? 109.500 -2.470 183.691 1.00 87.92 55 GLU E N 1
ATOM 12351 C CA . GLU E 2 55 ? 109.355 -3.829 184.197 1.00 93.30 55 GLU E CA 1
ATOM 12352 C C . GLU E 2 55 ? 110.055 -4.861 183.328 1.00 91.96 55 GLU E C 1
ATOM 12353 O O . GLU E 2 55 ? 109.600 -5.160 182.228 1.00 93.43 55 GLU E O 1
ATOM 12359 N N . ILE E 2 56 ? 111.166 -5.403 183.817 1.00 92.32 56 ILE E N 1
ATOM 12360 C CA . ILE E 2 56 ? 112.004 -6.269 182.988 1.00 92.22 56 ILE E CA 1
ATOM 12361 C C . ILE E 2 56 ? 112.375 -7.607 183.643 1.00 88.67 56 ILE E C 1
ATOM 12362 O O . ILE E 2 56 ? 112.281 -7.780 184.859 1.00 88.27 56 ILE E O 1
ATOM 12367 N N . VAL E 2 57 ? 112.789 -8.545 182.798 1.00 84.50 57 VAL E N 1
ATOM 12368 C CA . VAL E 2 57 ? 113.201 -9.890 183.195 1.00 83.51 57 VAL E CA 1
ATOM 12369 C C . VAL E 2 57 ? 114.678 -10.107 182.855 1.00 81.82 57 VAL E C 1
ATOM 12370 O O . VAL E 2 57 ? 115.184 -9.469 181.939 1.00 86.97 57 VAL E O 1
ATOM 12374 N N . ILE E 2 58 ? 115.393 -10.960 183.587 1.00 70.45 58 ILE E N 1
ATOM 12375 C CA . ILE E 2 58 ? 116.724 -11.352 183.134 1.00 66.05 58 ILE E CA 1
ATOM 12376 C C . ILE E 2 58 ? 116.961 -12.856 183.251 1.00 71.26 58 ILE E C 1
ATOM 12377 O O . ILE E 2 58 ? 117.222 -13.366 184.335 1.00 79.40 58 ILE E O 1
ATOM 12382 N N . GLU E 2 59 ? 116.857 -13.573 182.140 1.00 72.63 59 GLU E N 1
ATOM 12383 C CA . GLU E 2 59 ? 117.133 -15.012 182.132 1.00 73.87 59 GLU E CA 1
ATOM 12384 C C . GLU E 2 59 ? 118.639 -15.248 181.899 1.00 76.04 59 GLU E C 1
ATOM 12385 O O . GLU E 2 59 ? 119.412 -14.309 181.667 1.00 72.73 59 GLU E O 1
ATOM 12391 N N . LYS E 2 60 ? 119.056 -16.501 182.020 1.00 78.26 60 LYS E N 1
ATOM 12392 C CA . LYS E 2 60 ? 120.392 -16.896 181.617 1.00 77.37 60 LYS E CA 1
ATOM 12393 C C . LYS E 2 60 ? 120.322 -17.480 180.215 1.00 80.16 60 LYS E C 1
ATOM 12394 O O . LYS E 2 60 ? 119.527 -18.393 179.970 1.00 78.93 60 LYS E O 1
ATOM 12400 N N . LYS E 2 61 ? 121.135 -16.988 179.283 1.00 82.90 61 LYS E N 1
ATOM 12401 C CA . LYS E 2 61 ? 121.078 -17.591 177.954 1.00 82.30 61 LYS E CA 1
ATOM 12402 C C . LYS E 2 61 ? 121.928 -18.852 177.980 1.00 82.92 61 LYS E C 1
ATOM 12403 O O . LYS E 2 61 ? 123.034 -18.879 178.533 1.00 78.37 61 LYS E O 1
ATOM 12409 N N . TYR E 2 62 ? 121.362 -19.917 177.437 1.00 87.41 62 TYR E N 1
ATOM 12410 C CA . TYR E 2 62 ? 122.018 -21.206 177.460 1.00 92.50 62 TYR E CA 1
ATOM 12411 C C . TYR E 2 62 ? 122.569 -21.625 176.113 1.00 83.35 62 TYR E C 1
ATOM 12412 O O . TYR E 2 62 ? 122.002 -21.329 175.062 1.00 80.83 62 TYR E O 1
ATOM 12421 N N . MET E 2 63 ? 123.694 -22.321 176.166 1.00 83.51 63 MET E N 1
ATOM 12422 C CA . MET E 2 63 ? 124.376 -22.759 174.963 1.00 86.69 63 MET E CA 1
ATOM 12423 C C . MET E 2 63 ? 123.551 -23.829 174.301 1.00 85.83 63 MET E C 1
ATOM 12424 O O . MET E 2 63 ? 123.695 -25.010 174.599 1.00 93.23 63 MET E O 1
ATOM 12429 N N . GLY E 2 64 ? 122.710 -23.432 173.367 1.00 80.14 64 GLY E N 1
ATOM 12430 C CA . GLY E 2 64 ? 121.877 -24.412 172.726 1.00 83.88 64 GLY E CA 1
ATOM 12431 C C . GLY E 2 64 ? 121.285 -23.825 171.491 1.00 85.43 64 GLY E C 1
ATOM 12432 O O . GLY E 2 64 ? 121.520 -22.659 171.182 1.00 91.17 64 GLY E O 1
ATOM 12433 N N . SER E 2 65 ? 120.499 -24.635 170.797 1.00 83.08 65 SER E N 1
ATOM 12434 C CA . SER E 2 65 ? 119.838 -24.203 169.580 1.00 80.06 65 SER E CA 1
ATOM 12435 C C . SER E 2 65 ? 118.442 -23.705 169.897 1.00 80.28 65 SER E C 1
ATOM 12436 O O . SER E 2 65 ? 117.739 -24.293 170.698 1.00 83.60 65 SER E O 1
ATOM 12439 N N . TYR E 2 66 ? 118.050 -22.589 169.311 1.00 78.48 66 TYR E N 1
ATOM 12440 C CA . TYR E 2 66 ? 116.678 -22.141 169.478 1.00 73.28 66 TYR E CA 1
ATOM 12441 C C . TYR E 2 66 ? 115.787 -23.043 168.636 1.00 67.56 66 TYR E C 1
ATOM 12442 O O . TYR E 2 66 ? 116.014 -23.217 167.435 1.00 58.16 66 TYR E O 1
ATOM 12451 N N . CYS E 2 67 ? 114.774 -23.615 169.284 1.00 77.57 67 CYS E N 1
ATOM 12452 C CA . CYS E 2 67 ? 113.687 -24.316 168.599 1.00 79.00 67 CYS E CA 1
ATOM 12453 C C . CYS E 2 67 ? 112.320 -23.930 169.163 1.00 80.12 67 CYS E C 1
ATOM 12454 O O . CYS E 2 67 ? 112.182 -23.692 170.374 1.00 77.07 67 CYS E O 1
ATOM 12457 N N . ASP E 2 68 ? 111.332 -23.835 168.268 1.00 81.00 68 ASP E N 1
ATOM 12458 C CA . ASP E 2 68 ? 109.918 -23.758 168.654 1.00 82.89 68 ASP E CA 1
ATOM 12459 C C . ASP E 2 68 ? 109.262 -25.153 168.713 1.00 76.65 68 ASP E C 1
ATOM 12460 O O . ASP E 2 68 ? 109.154 -25.835 167.690 1.00 69.47 68 ASP E O 1
ATOM 12465 N N . ILE E 2 69 ? 108.857 -25.567 169.918 1.00 81.45 69 ILE E N 1
ATOM 12466 C CA . ILE E 2 69 ? 108.078 -26.792 170.134 1.00 84.42 69 ILE E CA 1
ATOM 12467 C C . ILE E 2 69 ? 106.570 -26.592 169.901 1.00 89.44 69 ILE E C 1
ATOM 12468 O O . ILE E 2 69 ? 105.878 -25.852 170.632 1.00 84.10 69 ILE E O 1
ATOM 12473 N N . TYR E 2 70 ? 106.062 -27.256 168.875 1.00 89.93 70 TYR E N 1
ATOM 12474 C CA . TYR E 2 70 ? 104.636 -27.284 168.654 1.00 87.45 70 TYR E CA 1
ATOM 12475 C C . TYR E 2 70 ? 104.114 -28.457 169.459 1.00 89.43 70 TYR E C 1
ATOM 12476 O O . TYR E 2 70 ? 103.990 -29.577 168.959 1.00 89.20 70 TYR E O 1
ATOM 12485 N N . LEU E 2 71 ? 103.875 -28.169 170.740 1.00 88.07 71 LEU E N 1
ATOM 12486 C CA . LEU E 2 71 ? 103.500 -29.157 171.745 1.00 83.84 71 LEU E CA 1
ATOM 12487 C C . LEU E 2 71 ? 102.029 -29.535 171.653 1.00 87.34 71 LEU E C 1
ATOM 12488 O O . LEU E 2 71 ? 101.192 -29.022 172.409 1.00 84.48 71 LEU E O 1
ATOM 12493 N N . HIS E 2 72 ? 101.729 -30.446 170.732 1.00 94.33 72 HIS E N 1
ATOM 12494 C CA . HIS E 2 72 ? 100.395 -30.995 170.587 1.00 101.05 72 HIS E CA 1
ATOM 12495 C C . HIS E 2 72 ? 100.057 -31.756 171.880 1.00 112.10 72 HIS E C 1
ATOM 12496 O O . HIS E 2 72 ? 100.951 -32.362 172.482 1.00 119.73 72 HIS E O 1
ATOM 12503 N N . ARG E 2 73 ? 98.789 -31.741 172.306 1.00 113.52 73 ARG E N 1
ATOM 12504 C CA . ARG E 2 73 ? 98.374 -32.504 173.497 1.00 108.15 73 ARG E CA 1
ATOM 12505 C C . ARG E 2 73 ? 98.626 -33.968 173.241 1.00 107.27 73 ARG E C 1
ATOM 12506 O O . ARG E 2 73 ? 99.174 -34.675 174.086 1.00 110.57 73 ARG E O 1
ATOM 12514 N N . ARG E 2 74 ? 98.213 -34.428 172.071 1.00 103.34 74 ARG E N 1
ATOM 12515 C CA . ARG E 2 74 ? 98.673 -35.722 171.642 1.00 104.65 74 ARG E CA 1
ATOM 12516 C C . ARG E 2 74 ? 100.164 -35.563 171.354 1.00 100.00 74 ARG E C 1
ATOM 12517 O O . ARG E 2 74 ? 100.579 -34.974 170.360 1.00 102.99 74 ARG E O 1
ATOM 12525 N N . LEU E 2 75 ? 100.954 -36.088 172.281 1.00 92.53 75 LEU E N 1
ATOM 12526 C CA . LEU E 2 75 ? 102.392 -35.926 172.297 1.00 88.32 75 LEU E CA 1
ATOM 12527 C C . LEU E 2 75 ? 103.058 -36.639 171.120 1.00 94.73 75 LEU E C 1
ATOM 12528 O O . LEU E 2 75 ? 104.182 -36.298 170.769 1.00 95.42 75 LEU E O 1
ATOM 12533 N N . GLU E 2 76 ? 102.409 -37.660 170.545 1.00 103.86 76 GLU E N 1
ATOM 12534 C CA . GLU E 2 76 ? 102.865 -38.229 169.262 1.00 109.60 76 GLU E CA 1
ATOM 12535 C C . GLU E 2 76 ? 102.931 -37.174 168.151 1.00 103.80 76 GLU E C 1
ATOM 12536 O O . GLU E 2 76 ? 103.800 -37.238 167.284 1.00 102.61 76 GLU E O 1
ATOM 12542 N N . ASP E 2 77 ? 102.001 -36.220 168.176 1.00 102.91 77 ASP E N 1
ATOM 12543 C CA . ASP E 2 77 ? 101.821 -35.254 167.088 1.00 105.20 77 ASP E CA 1
ATOM 12544 C C . ASP E 2 77 ? 102.819 -34.075 167.111 1.00 110.20 77 ASP E C 1
ATOM 12545 O O . ASP E 2 77 ? 102.954 -33.339 166.117 1.00 110.92 77 ASP E O 1
ATOM 12550 N N . THR E 2 78 ? 103.522 -33.917 168.236 1.00 114.30 78 THR E N 1
ATOM 12551 C CA . THR E 2 78 ? 104.445 -32.792 168.439 1.00 111.74 78 THR E CA 1
ATOM 12552 C C . THR E 2 78 ? 105.615 -32.836 167.453 1.00 109.61 78 THR E C 1
ATOM 12553 O O . THR E 2 78 ? 106.233 -33.887 167.239 1.00 111.68 78 THR E O 1
ATOM 12557 N N . TYR E 2 79 ? 105.913 -31.676 166.864 1.00 101.59 79 TYR E N 1
ATOM 12558 C CA . TYR E 2 79 ? 107.064 -31.528 165.979 1.00 90.75 79 TYR E CA 1
ATOM 12559 C C . TYR E 2 79 ? 107.865 -30.295 166.422 1.00 87.23 79 TYR E C 1
ATOM 12560 O O . TYR E 2 79 ? 107.434 -29.554 167.317 1.00 86.49 79 TYR E O 1
ATOM 12569 N N . LEU E 2 80 ? 109.025 -30.082 165.803 1.00 84.35 80 LEU E N 1
ATOM 12570 C CA . LEU E 2 80 ? 109.905 -28.965 166.155 1.00 80.47 80 LEU E CA 1
ATOM 12571 C C . LEU E 2 80 ? 110.191 -28.070 164.954 1.00 83.55 80 LEU E C 1
ATOM 12572 O O . LEU E 2 80 ? 110.329 -28.548 163.836 1.00 87.73 80 LEU E O 1
ATOM 12577 N N . VAL E 2 81 ? 110.301 -26.768 165.175 1.00 80.19 81 VAL E N 1
ATOM 12578 C CA . VAL E 2 81 ? 110.740 -25.894 164.099 1.00 76.71 81 VAL E CA 1
ATOM 12579 C C . VAL E 2 81 ? 111.934 -25.056 164.593 1.00 73.45 81 VAL E C 1
ATOM 12580 O O . VAL E 2 81 ? 112.043 -24.764 165.787 1.00 69.48 81 VAL E O 1
ATOM 12584 N N . SER E 2 82 ? 112.838 -24.699 163.679 1.00 73.84 82 SER E N 1
ATOM 12585 C CA . SER E 2 82 ? 114.112 -24.084 164.052 1.00 75.52 82 SER E CA 1
ATOM 12586 C C . SER E 2 82 ? 114.042 -22.557 164.123 1.00 74.07 82 SER E C 1
ATOM 12587 O O . SER E 2 82 ? 112.952 -21.979 164.096 1.00 70.22 82 SER E O 1
ATOM 12590 N N . ARG E 2 83 ? 115.194 -21.897 164.214 1.00 78.89 83 ARG E N 1
ATOM 12591 C CA . ARG E 2 83 ? 115.181 -20.437 164.259 1.00 81.99 83 ARG E CA 1
ATOM 12592 C C . ARG E 2 83 ? 114.630 -19.902 162.937 1.00 81.88 83 ARG E C 1
ATOM 12593 O O . ARG E 2 83 ? 114.080 -18.803 162.897 1.00 83.09 83 ARG E O 1
ATOM 12601 N N . ASN E 2 84 ? 114.777 -20.680 161.865 1.00 83.02 84 ASN E N 1
ATOM 12602 C CA . ASN E 2 84 ? 114.148 -20.358 160.575 1.00 87.26 84 ASN E CA 1
ATOM 12603 C C . ASN E 2 84 ? 112.786 -21.060 160.456 1.00 86.55 84 ASN E C 1
ATOM 12604 O O . ASN E 2 84 ? 112.267 -21.572 161.452 1.00 93.59 84 ASN E O 1
ATOM 12609 N N . GLY E 2 85 ? 112.196 -21.102 159.262 1.00 82.58 85 GLY E N 1
ATOM 12610 C CA . GLY E 2 85 ? 110.846 -21.649 159.134 1.00 80.86 85 GLY E CA 1
ATOM 12611 C C . GLY E 2 85 ? 110.757 -23.127 158.820 1.00 78.23 85 GLY E C 1
ATOM 12612 O O . GLY E 2 85 ? 110.018 -23.550 157.917 1.00 80.76 85 GLY E O 1
ATOM 12613 N N . TYR E 2 86 ? 111.488 -23.915 159.599 1.00 76.61 86 TYR E N 1
ATOM 12614 C CA . TYR E 2 86 ? 111.852 -25.267 159.198 1.00 75.79 86 TYR E CA 1
ATOM 12615 C C . TYR E 2 86 ? 111.401 -26.373 160.146 1.00 84.49 86 TYR E C 1
ATOM 12616 O O . TYR E 2 86 ? 111.763 -26.357 161.318 1.00 90.28 86 TYR E O 1
ATOM 12625 N N . LYS E 2 87 ? 110.623 -27.333 159.636 1.00 82.54 87 LYS E N 1
ATOM 12626 C CA . LYS E 2 87 ? 110.260 -28.520 160.409 1.00 76.68 87 LYS E CA 1
ATOM 12627 C C . LYS E 2 87 ? 111.545 -29.326 160.746 1.00 78.41 87 LYS E C 1
ATOM 12628 O O . LYS E 2 87 ? 112.366 -29.602 159.870 1.00 73.28 87 LYS E O 1
ATOM 12634 N N . ILE E 2 88 ? 111.743 -29.633 162.028 1.00 84.40 88 ILE E N 1
ATOM 12635 C CA . ILE E 2 88 ? 112.852 -30.475 162.492 1.00 88.62 88 ILE E CA 1
ATOM 12636 C C . ILE E 2 88 ? 112.495 -31.976 162.469 1.00 96.46 88 ILE E C 1
ATOM 12637 O O . ILE E 2 88 ? 111.923 -32.518 163.427 1.00 93.86 88 ILE E O 1
ATOM 12642 N N . ASN E 2 89 ? 112.799 -32.628 161.351 1.00 107.04 89 ASN E N 1
ATOM 12643 C CA . ASN E 2 89 ? 112.434 -34.021 161.157 1.00 113.86 89 ASN E CA 1
ATOM 12644 C C . ASN E 2 89 ? 113.606 -34.976 161.435 1.00 117.11 89 ASN E C 1
ATOM 12645 O O . ASN E 2 89 ? 113.433 -36.030 162.065 1.00 127.45 89 ASN E O 1
ATOM 12650 N N . HIS E 2 90 ? 114.800 -34.559 161.005 1.00 109.30 90 HIS E N 1
ATOM 12651 C CA . HIS E 2 90 ? 116.067 -35.300 161.150 1.00 104.48 90 HIS E CA 1
ATOM 12652 C C . HIS E 2 90 ? 116.502 -35.658 162.564 1.00 99.32 90 HIS E C 1
ATOM 12653 O O . HIS E 2 90 ? 117.686 -35.608 162.886 1.00 95.47 90 HIS E O 1
ATOM 12660 N N . LEU E 2 91 ? 115.545 -35.988 163.411 1.00 101.80 91 LEU E N 1
ATOM 12661 C CA . LEU E 2 91 ? 115.843 -36.462 164.735 1.00 105.15 91 LEU E CA 1
ATOM 12662 C C . LEU E 2 91 ? 114.867 -37.592 164.989 1.00 116.71 91 LEU E C 1
ATOM 12663 O O . LEU E 2 91 ? 113.771 -37.604 164.416 1.00 115.92 91 LEU E O 1
ATOM 12668 N N . ASP E 2 92 ? 115.295 -38.574 165.782 1.00 127.63 92 ASP E N 1
ATOM 12669 C CA . ASP E 2 92 ? 114.449 -39.717 166.117 1.00 130.69 92 ASP E CA 1
ATOM 12670 C C . ASP E 2 92 ? 113.318 -39.132 166.909 1.00 129.16 92 ASP E C 1
ATOM 12671 O O . ASP E 2 92 ? 113.514 -38.534 167.966 1.00 127.06 92 ASP E O 1
ATOM 12676 N N . GLN E 2 93 ? 112.121 -39.258 166.363 1.00 134.67 93 GLN E N 1
ATOM 12677 C CA . GLN E 2 93 ? 111.034 -38.467 166.885 1.00 136.18 93 GLN E CA 1
ATOM 12678 C C . GLN E 2 93 ? 110.705 -39.018 168.279 1.00 136.17 93 GLN E C 1
ATOM 12679 O O . GLN E 2 93 ? 110.164 -38.284 169.084 1.00 134.63 93 GLN E O 1
ATOM 12685 N N . GLU E 2 94 ? 111.051 -40.269 168.602 1.00 138.17 94 GLU E N 1
ATOM 12686 C CA . GLU E 2 94 ? 110.797 -40.717 169.980 1.00 136.33 94 GLU E CA 1
ATOM 12687 C C . GLU E 2 94 ? 111.823 -40.329 171.097 1.00 110.62 94 GLU E C 1
ATOM 12688 O O . GLU E 2 94 ? 111.396 -40.052 172.219 1.00 111.19 94 GLU E O 1
ATOM 12694 N N . GLN E 2 95 ? 113.132 -40.285 170.831 1.00 105.70 95 GLN E N 1
ATOM 12695 C CA . GLN E 2 95 ? 114.078 -39.808 171.856 1.00 101.95 95 GLN E CA 1
ATOM 12696 C C . GLN E 2 95 ? 113.713 -38.367 172.177 1.00 100.10 95 GLN E C 1
ATOM 12697 O O . GLN E 2 95 ? 113.576 -37.981 173.342 1.00 99.30 95 GLN E O 1
ATOM 12703 N N . CYS E 2 96 ? 113.579 -37.594 171.100 1.00 102.35 96 CYS E N 1
ATOM 12704 C CA . CYS E 2 96 ? 113.081 -36.220 171.138 1.00 101.32 96 CYS E CA 1
ATOM 12705 C C . CYS E 2 96 ? 111.817 -36.132 172.000 1.00 101.40 96 CYS E C 1
ATOM 12706 O O . CYS E 2 96 ? 111.831 -35.466 173.047 1.00 99.50 96 CYS E O 1
ATOM 12709 N N . LEU E 2 97 ? 110.734 -36.786 171.554 1.00 100.04 97 LEU E N 1
ATOM 12710 C CA . LEU E 2 97 ? 109.456 -36.816 172.286 1.00 95.29 97 LEU E CA 1
ATOM 12711 C C . LEU E 2 97 ? 109.593 -37.210 173.768 1.00 96.52 97 LEU E C 1
ATOM 12712 O O . LEU E 2 97 ? 108.827 -36.712 174.605 1.00 95.02 97 LEU E O 1
ATOM 12717 N N . ARG E 2 98 ? 110.533 -38.105 174.096 1.00 94.90 98 ARG E N 1
ATOM 12718 C CA . ARG E 2 98 ? 110.681 -38.527 175.492 1.00 97.30 98 ARG E CA 1
ATOM 12719 C C . ARG E 2 98 ? 111.182 -37.394 176.367 1.00 87.72 98 ARG E C 1
ATOM 12720 O O . ARG E 2 98 ? 110.580 -37.081 177.408 1.00 81.05 98 ARG E O 1
ATOM 12728 N N . ALA E 2 99 ? 112.263 -36.764 175.915 1.00 85.30 99 ALA E N 1
ATOM 12729 C CA . ALA E 2 99 ? 112.797 -35.577 176.564 1.00 83.32 99 ALA E CA 1
ATOM 12730 C C . ALA E 2 99 ? 111.718 -34.512 176.684 1.00 78.37 99 ALA E C 1
ATOM 12731 O O . ALA E 2 99 ? 111.629 -33.783 177.678 1.00 76.24 99 ALA E O 1
ATOM 12733 N N . LEU E 2 100 ? 110.847 -34.489 175.691 1.00 77.97 100 LEU E N 1
ATOM 12734 C CA . LEU E 2 100 ? 109.754 -33.540 175.659 1.00 85.56 100 LEU E CA 1
ATOM 12735 C C . LEU E 2 100 ? 108.655 -33.869 176.636 1.00 95.36 100 LEU E C 1
ATOM 12736 O O . LEU E 2 100 ? 107.689 -33.122 176.726 1.00 98.75 100 LEU E O 1
ATOM 12741 N N . GLN E 2 101 ? 108.748 -34.985 177.352 1.00 102.63 101 GLN E N 1
ATOM 12742 C CA . GLN E 2 101 ? 107.579 -35.331 178.142 1.00 104.99 101 GLN E CA 1
ATOM 12743 C C . GLN E 2 101 ? 107.692 -34.776 179.575 1.00 103.87 101 GLN E C 1
ATOM 12744 O O . GLN E 2 101 ? 106.665 -34.502 180.202 1.00 102.24 101 GLN E O 1
ATOM 12750 N N . GLY E 2 102 ? 108.921 -34.603 180.075 1.00 101.33 102 GLY E N 1
ATOM 12751 C CA . GLY E 2 102 ? 109.165 -33.813 181.277 1.00 97.13 102 GLY E CA 1
ATOM 12752 C C . GLY E 2 102 ? 108.222 -32.627 181.265 1.00 87.28 102 GLY E C 1
ATOM 12753 O O . GLY E 2 102 ? 107.387 -32.433 182.158 1.00 79.10 102 GLY E O 1
ATOM 12754 N N . LEU E 2 103 ? 108.404 -31.822 180.225 1.00 90.77 103 LEU E N 1
ATOM 12755 C CA . LEU E 2 103 ? 107.558 -30.680 179.901 1.00 94.77 103 LEU E CA 1
ATOM 12756 C C . LEU E 2 103 ? 106.035 -30.924 179.823 1.00 99.53 103 LEU E C 1
ATOM 12757 O O . LEU E 2 103 ? 105.258 -30.225 180.483 1.00 99.36 103 LEU E O 1
ATOM 12762 N N . HIS E 2 104 ? 105.631 -31.882 178.984 1.00 105.17 104 HIS E N 1
ATOM 12763 C CA . HIS E 2 104 ? 104.224 -32.175 178.671 1.00 109.61 104 HIS E CA 1
ATOM 12764 C C . HIS E 2 104 ? 103.320 -32.223 179.928 1.00 111.94 104 HIS E C 1
ATOM 12765 O O . HIS E 2 104 ? 102.176 -31.742 179.915 1.00 106.73 104 HIS E O 1
ATOM 12772 N N . ASP E 2 105 ? 103.872 -32.760 181.019 1.00 113.90 105 ASP E N 1
ATOM 12773 C CA . ASP E 2 105 ? 103.148 -32.978 182.274 1.00 113.30 105 ASP E CA 1
ATOM 12774 C C . ASP E 2 105 ? 103.139 -31.748 183.186 1.00 109.41 105 ASP E C 1
ATOM 12775 O O . ASP E 2 105 ? 102.947 -31.869 184.395 1.00 114.27 105 ASP E O 1
ATOM 12780 N N . ARG E 2 106 ? 103.349 -30.570 182.619 1.00 100.08 106 ARG E N 1
ATOM 12781 C CA . ARG E 2 106 ? 103.371 -29.351 183.412 1.00 92.31 106 ARG E CA 1
ATOM 12782 C C . ARG E 2 106 ? 102.123 -28.525 183.188 1.00 97.07 106 ARG E C 1
ATOM 12783 O O . ARG E 2 106 ? 102.002 -27.418 183.716 1.00 96.66 106 ARG E O 1
ATOM 12791 N N . PHE E 2 107 ? 101.211 -29.064 182.380 1.00 103.74 107 PHE E N 1
ATOM 12792 C CA . PHE E 2 107 ? 100.060 -28.309 181.899 1.00 110.22 107 PHE E CA 1
ATOM 12793 C C . PHE E 2 107 ? 98.719 -28.940 182.219 1.00 114.89 107 PHE E C 1
ATOM 12794 O O . PHE E 2 107 ? 98.613 -30.154 182.361 1.00 114.20 107 PHE E O 1
ATOM 12802 N N . SER E 2 108 ? 97.681 -28.112 182.262 1.00 124.00 108 SER E N 1
ATOM 12803 C CA . SER E 2 108 ? 96.331 -28.641 182.283 1.00 131.23 108 SER E CA 1
ATOM 12804 C C . SER E 2 108 ? 95.901 -28.642 180.838 1.00 133.40 108 SER E C 1
ATOM 12805 O O . SER E 2 108 ? 95.826 -27.584 180.208 1.00 136.12 108 SER E O 1
ATOM 12808 N N . TRP E 2 109 ? 95.566 -29.818 180.323 1.00 124.67 109 TRP E N 1
ATOM 12809 C CA . TRP E 2 109 ? 95.283 -29.946 178.901 1.00 114.86 109 TRP E CA 1
ATOM 12810 C C . TRP E 2 109 ? 93.774 -30.032 178.715 1.00 111.43 109 TRP E C 1
ATOM 12811 O O . TRP E 2 109 ? 93.277 -30.702 177.801 1.00 105.45 109 TRP E O 1
ATOM 12822 N N . ASP E 2 110 ? 93.061 -29.371 179.628 1.00 117.41 110 ASP E N 1
ATOM 12823 C CA . ASP E 2 110 ? 91.609 -29.233 179.549 1.00 122.34 110 ASP E CA 1
ATOM 12824 C C . ASP E 2 110 ? 91.227 -28.289 178.414 1.00 123.44 110 ASP E C 1
ATOM 12825 O O . ASP E 2 110 ? 91.378 -27.071 178.542 1.00 125.23 110 ASP E O 1
ATOM 12830 N N . GLY E 2 111 ? 90.679 -28.848 177.337 1.00 125.40 111 GLY E N 1
ATOM 12831 C CA . GLY E 2 111 ? 90.319 -28.074 176.159 1.00 124.89 111 GLY E CA 1
ATOM 12832 C C . GLY E 2 111 ? 91.448 -27.219 175.612 1.00 124.98 111 GLY E C 1
ATOM 12833 O O . GLY E 2 111 ? 91.225 -26.099 175.151 1.00 124.98 111 GLY E O 1
ATOM 12834 N N . VAL E 2 112 ? 92.662 -27.765 175.678 1.00 121.57 112 VAL E N 1
ATOM 12835 C CA . VAL E 2 112 ? 93.880 -27.148 175.151 1.00 110.35 112 VAL E CA 1
ATOM 12836 C C . VAL E 2 112 ? 94.557 -28.109 174.190 1.00 111.58 112 VAL E C 1
ATOM 12837 O O . VAL E 2 112 ? 95.073 -29.141 174.610 1.00 115.75 112 VAL E O 1
ATOM 12841 N N . GLU E 2 113 ? 94.560 -27.795 172.904 1.00 111.51 113 GLU E N 1
ATOM 12842 C CA . GLU E 2 113 ? 95.065 -28.764 171.939 1.00 112.00 113 GLU E CA 1
ATOM 12843 C C . GLU E 2 113 ? 96.525 -28.645 171.569 1.00 111.27 113 GLU E C 1
ATOM 12844 O O . GLU E 2 113 ? 97.082 -29.570 170.981 1.00 111.31 113 GLU E O 1
ATOM 12850 N N . LEU E 2 114 ? 97.141 -27.516 171.899 1.00 107.24 114 LEU E N 1
ATOM 12851 C CA . LEU E 2 114 ? 98.496 -27.233 171.440 1.00 97.94 114 LEU E CA 1
ATOM 12852 C C . LEU E 2 114 ? 99.062 -25.961 172.054 1.00 86.12 114 LEU E C 1
ATOM 12853 O O . LEU E 2 114 ? 98.443 -24.903 172.007 1.00 78.07 114 LEU E O 1
ATOM 12858 N N . ARG E 2 115 ? 100.264 -26.069 172.601 1.00 86.54 115 ARG E N 1
ATOM 12859 C CA . ARG E 2 115 ? 100.957 -24.897 173.076 1.00 87.02 115 ARG E CA 1
ATOM 12860 C C . ARG E 2 115 ? 102.286 -24.728 172.324 1.00 89.38 115 ARG E C 1
ATOM 12861 O O . ARG E 2 115 ? 103.135 -25.622 172.321 1.00 91.52 115 ARG E O 1
ATOM 12869 N N . ILE E 2 116 ? 102.467 -23.567 171.699 1.00 86.39 116 ILE E N 1
ATOM 12870 C CA . ILE E 2 116 ? 103.695 -23.278 170.969 1.00 81.22 116 ILE E CA 1
ATOM 12871 C C . ILE E 2 116 ? 104.698 -22.676 171.932 1.00 77.34 116 ILE E C 1
ATOM 12872 O O . ILE E 2 116 ? 104.426 -21.644 172.559 1.00 73.69 116 ILE E O 1
ATOM 12877 N N . ILE E 2 117 ? 105.856 -23.320 172.048 1.00 72.06 117 ILE E N 1
ATOM 12878 C CA . ILE E 2 117 ? 106.780 -22.998 173.125 1.00 70.12 117 ILE E CA 1
ATOM 12879 C C . ILE E 2 117 ? 108.206 -22.775 172.639 1.00 72.94 117 ILE E C 1
ATOM 12880 O O . ILE E 2 117 ? 108.821 -23.668 172.052 1.00 72.13 117 ILE E O 1
ATOM 12885 N N . GLN E 2 118 ? 108.713 -21.573 172.919 1.00 71.96 118 GLN E N 1
ATOM 12886 C CA . GLN E 2 118 ? 110.084 -21.172 172.639 1.00 67.28 118 GLN E CA 1
ATOM 12887 C C . GLN E 2 118 ? 111.063 -21.818 173.626 1.00 63.87 118 GLN E C 1
ATOM 12888 O O . GLN E 2 118 ? 110.971 -21.595 174.851 1.00 56.91 118 GLN E O 1
ATOM 12894 N N . SER E 2 119 ? 112.045 -22.540 173.085 1.00 67.99 119 SER E N 1
ATOM 12895 C CA . SER E 2 119 ? 112.941 -23.375 173.890 1.00 74.53 119 SER E CA 1
ATOM 12896 C C . SER E 2 119 ? 114.362 -23.446 173.341 1.00 71.27 119 SER E C 1
ATOM 12897 O O . SER E 2 119 ? 114.560 -23.230 172.149 1.00 65.66 119 SER E O 1
ATOM 12900 N N . GLU E 2 120 ? 115.336 -23.772 174.200 1.00 75.94 120 GLU E N 1
ATOM 12901 C CA . GLU E 2 120 ? 116.697 -24.101 173.742 1.00 81.26 120 GLU E CA 1
ATOM 12902 C C . GLU E 2 120 ? 116.978 -25.606 173.805 1.00 75.80 120 GLU E C 1
ATOM 12903 O O . GLU E 2 120 ? 116.788 -26.222 174.833 1.00 79.42 120 GLU E O 1
ATOM 12909 N N . LEU E 2 121 ? 117.487 -26.174 172.716 1.00 78.49 121 LEU E N 1
ATOM 12910 C CA . LEU E 2 121 ? 117.860 -27.595 172.633 1.00 86.21 121 LEU E CA 1
ATOM 12911 C C . LEU E 2 121 ? 119.343 -27.875 172.989 1.00 101.03 121 LEU E C 1
ATOM 12912 O O . LEU E 2 121 ? 120.248 -27.158 172.537 1.00 95.68 121 LEU E O 1
ATOM 12917 N N . MET E 2 122 ? 119.584 -28.920 173.790 1.00 100.54 122 MET E N 1
ATOM 12918 C CA . MET E 2 122 ? 120.936 -29.228 174.276 1.00 96.45 122 MET E CA 1
ATOM 12919 C C . MET E 2 122 ? 121.474 -30.625 173.849 1.00 95.31 122 MET E C 1
ATOM 12920 O O . MET E 2 122 ? 120.723 -31.571 173.675 1.00 98.81 122 MET E O 1
ATOM 12925 N N . PRO E 2 123 ? 122.780 -30.731 173.610 1.00 94.60 123 PRO E N 1
ATOM 12926 C CA . PRO E 2 123 ? 123.605 -29.533 173.586 1.00 98.91 123 PRO E CA 1
ATOM 12927 C C . PRO E 2 123 ? 123.374 -28.920 172.233 1.00 98.75 123 PRO E C 1
ATOM 12928 O O . PRO E 2 123 ? 122.635 -29.504 171.437 1.00 101.06 123 PRO E O 1
ATOM 12932 N N . TRP E 2 124 ? 123.999 -27.792 171.961 1.00 94.47 124 TRP E N 1
ATOM 12933 C CA . TRP E 2 124 ? 123.942 -27.212 170.634 1.00 95.83 124 TRP E CA 1
ATOM 12934 C C . TRP E 2 124 ? 124.311 -28.272 169.590 1.00 91.77 124 TRP E C 1
ATOM 12935 O O . TRP E 2 124 ? 123.886 -28.205 168.438 1.00 88.73 124 TRP E O 1
ATOM 12946 N N . SER E 2 125 ? 125.105 -29.243 170.032 1.00 92.73 125 SER E N 1
ATOM 12947 C CA . SER E 2 125 ? 125.500 -30.430 169.271 1.00 96.66 125 SER E CA 1
ATOM 12948 C C . SER E 2 125 ? 124.419 -31.160 168.423 1.00 110.87 125 SER E C 1
ATOM 12949 O O . SER E 2 125 ? 124.472 -31.121 167.187 1.00 107.12 125 SER E O 1
ATOM 12952 N N . ILE E 2 126 ? 123.474 -31.837 169.096 1.00 114.28 126 ILE E N 1
ATOM 12953 C CA . ILE E 2 126 ? 122.510 -32.758 168.457 1.00 119.30 126 ILE E CA 1
ATOM 12954 C C . ILE E 2 126 ? 121.809 -32.168 167.212 1.00 119.91 126 ILE E C 1
ATOM 12955 O O . ILE E 2 126 ? 121.579 -32.888 166.233 1.00 122.18 126 ILE E O 1
ATOM 12960 N N . LEU E 2 127 ? 121.481 -30.875 167.237 1.00 119.23 127 LEU E N 1
ATOM 12961 C CA . LEU E 2 127 ? 120.703 -30.261 166.151 1.00 117.78 127 LEU E CA 1
ATOM 12962 C C . LEU E 2 127 ? 121.596 -29.773 165.015 1.00 118.35 127 LEU E C 1
ATOM 12963 O O . LEU E 2 127 ? 122.004 -30.550 164.145 1.00 119.72 127 LEU E O 1
ATOM 12968 N N . GLY E 2 128 ? 121.881 -28.474 165.036 1.00 118.08 128 GLY E N 1
ATOM 12969 C CA . GLY E 2 128 ? 122.871 -27.870 164.167 1.00 117.81 128 GLY E CA 1
ATOM 12970 C C . GLY E 2 128 ? 124.155 -27.859 164.967 1.00 117.55 128 GLY E C 1
ATOM 12971 O O . GLY E 2 128 ? 124.372 -28.737 165.797 1.00 121.21 128 GLY E O 1
ATOM 12972 N N . LYS E 2 129 ? 125.039 -26.910 164.696 1.00 117.70 129 LYS E N 1
ATOM 12973 C CA . LYS E 2 129 ? 126.182 -26.705 165.582 1.00 119.31 129 LYS E CA 1
ATOM 12974 C C . LYS E 2 129 ? 126.212 -25.290 166.186 1.00 122.29 129 LYS E C 1
ATOM 12975 O O . LYS E 2 129 ? 126.524 -25.125 167.366 1.00 123.57 129 LYS E O 1
ATOM 12981 N N . GLY E 2 130 ? 125.857 -24.282 165.390 1.00 124.51 130 GLY E N 1
ATOM 12982 C CA . GLY E 2 130 ? 125.694 -22.925 165.894 1.00 127.22 130 GLY E CA 1
ATOM 12983 C C . GLY E 2 130 ? 126.962 -22.082 165.976 1.00 132.22 130 GLY E C 1
ATOM 12984 O O . GLY E 2 130 ? 127.012 -20.974 165.425 1.00 130.29 130 GLY E O 1
ATOM 12985 N N . LEU E 2 131 ? 127.968 -22.582 166.699 1.00 136.19 131 LEU E N 1
ATOM 12986 C CA . LEU E 2 131 ? 129.247 -21.877 166.862 1.00 131.81 131 LEU E CA 1
ATOM 12987 C C . LEU E 2 131 ? 130.451 -22.684 166.369 1.00 129.75 131 LEU E C 1
ATOM 12988 O O . LEU E 2 131 ? 131.553 -22.145 166.292 1.00 127.91 131 LEU E O 1
ATOM 12993 N N . ILE E 2 132 ? 130.252 -23.971 166.076 1.00 128.65 132 ILE E N 1
ATOM 12994 C CA . ILE E 2 132 ? 131.327 -24.812 165.526 1.00 128.42 132 ILE E CA 1
ATOM 12995 C C . ILE E 2 132 ? 131.303 -24.789 163.992 1.00 129.41 132 ILE E C 1
ATOM 12996 O O . ILE E 2 132 ? 130.268 -25.043 163.364 1.00 129.21 132 ILE E O 1
ATOM 13001 N N . ASN E 2 133 ? 132.450 -24.428 163.417 1.00 127.80 133 ASN E N 1
ATOM 13002 C CA . ASN E 2 133 ? 132.718 -24.472 161.979 1.00 125.62 133 ASN E CA 1
ATOM 13003 C C . ASN E 2 133 ? 133.629 -25.693 161.761 1.00 126.38 133 ASN E C 1
ATOM 13004 O O . ASN E 2 133 ? 134.086 -26.286 162.742 1.00 127.43 133 ASN E O 1
ATOM 13009 N N . ASN E 2 134 ? 133.871 -26.118 160.518 1.00 128.22 134 ASN E N 1
ATOM 13010 C CA . ASN E 2 134 ? 134.883 -27.160 160.304 1.00 129.12 134 ASN E CA 1
ATOM 13011 C C . ASN E 2 134 ? 136.201 -26.351 160.257 1.00 125.59 134 ASN E C 1
ATOM 13012 O O . ASN E 2 134 ? 137.308 -26.877 160.425 1.00 129.74 134 ASN E O 1
ATOM 13017 N N . GLU E 2 135 ? 136.047 -25.035 160.123 1.00 113.83 135 GLU E N 1
ATOM 13018 C CA . GLU E 2 135 ? 137.169 -24.111 160.150 1.00 100.93 135 GLU E CA 1
ATOM 13019 C C . GLU E 2 135 ? 137.224 -23.365 161.482 1.00 90.64 135 GLU E C 1
ATOM 13020 O O . GLU E 2 135 ? 137.880 -22.351 161.579 1.00 94.92 135 GLU E O 1
ATOM 13026 N N . PHE E 2 136 ? 136.494 -23.834 162.488 1.00 79.61 136 PHE E N 1
ATOM 13027 C CA . PHE E 2 136 ? 136.610 -23.315 163.859 1.00 72.75 136 PHE E CA 1
ATOM 13028 C C . PHE E 2 136 ? 137.691 -24.046 164.594 1.00 70.03 136 PHE E C 1
ATOM 13029 O O . PHE E 2 136 ? 138.509 -23.468 165.284 1.00 71.75 136 PHE E O 1
ATOM 13037 N N . SER E 2 137 ? 137.622 -25.356 164.489 1.00 74.90 137 SER E N 1
ATOM 13038 C CA . SER E 2 137 ? 138.583 -26.235 165.109 1.00 78.23 137 SER E CA 1
ATOM 13039 C C . SER E 2 137 ? 139.969 -25.910 164.614 1.00 70.48 137 SER E C 1
ATOM 13040 O O . SER E 2 137 ? 140.928 -25.908 165.384 1.00 62.36 137 SER E O 1
ATOM 13043 N N . ALA E 2 138 ? 140.058 -25.634 163.314 1.00 72.17 138 ALA E N 1
ATOM 13044 C CA . ALA E 2 138 ? 141.322 -25.275 162.688 1.00 68.97 138 ALA E CA 1
ATOM 13045 C C . ALA E 2 138 ? 141.964 -24.097 163.410 1.00 64.68 138 ALA E C 1
ATOM 13046 O O . ALA E 2 138 ? 143.040 -24.237 163.973 1.00 65.98 138 ALA E O 1
ATOM 13048 N N . TYR E 2 139 ? 141.254 -22.980 163.486 1.00 57.36 139 TYR E N 1
ATOM 13049 C CA . TYR E 2 139 ? 141.752 -21.806 164.184 1.00 54.96 139 TYR E CA 1
ATOM 13050 C C . TYR E 2 139 ? 142.368 -22.103 165.532 1.00 59.20 139 TYR E C 1
ATOM 13051 O O . TYR E 2 139 ? 143.499 -21.732 165.843 1.00 66.38 139 TYR E O 1
ATOM 13060 N N . TYR E 2 140 ? 141.606 -22.807 166.320 1.00 56.66 140 TYR E N 1
ATOM 13061 C CA . TYR E 2 140 ? 141.994 -23.059 167.655 1.00 62.14 140 TYR E CA 1
ATOM 13062 C C . TYR E 2 140 ? 143.346 -23.763 167.730 1.00 60.68 140 TYR E C 1
ATOM 13063 O O . TYR E 2 140 ? 144.109 -23.506 168.652 1.00 63.42 140 TYR E O 1
ATOM 13072 N N . ILE E 2 141 ? 143.662 -24.617 166.758 1.00 66.31 141 ILE E N 1
ATOM 13073 C CA . ILE E 2 141 ? 144.925 -25.392 166.794 1.00 70.98 141 ILE E CA 1
ATOM 13074 C C . ILE E 2 141 ? 146.157 -24.519 166.529 1.00 69.89 141 ILE E C 1
ATOM 13075 O O . ILE E 2 141 ? 147.162 -24.579 167.269 1.00 71.02 141 ILE E O 1
ATOM 13080 N N . SER E 2 142 ? 146.077 -23.761 165.434 1.00 67.39 142 SER E N 1
ATOM 13081 C CA . SER E 2 142 ? 147.120 -22.844 164.988 1.00 61.05 142 SER E CA 1
ATOM 13082 C C . SER E 2 142 ? 147.656 -22.014 166.112 1.00 55.12 142 SER E C 1
ATOM 13083 O O . SER E 2 142 ? 148.859 -21.854 166.242 1.00 56.92 142 SER E O 1
ATOM 13086 N N . HIS E 2 143 ? 146.760 -21.500 166.938 1.00 48.96 143 HIS E N 1
ATOM 13087 C CA . HIS E 2 143 ? 147.210 -20.739 168.074 1.00 53.76 143 HIS E CA 1
ATOM 13088 C C . HIS E 2 143 ? 147.898 -21.625 169.090 1.00 59.13 143 HIS E C 1
ATOM 13089 O O . HIS E 2 143 ? 148.943 -21.254 169.626 1.00 62.66 143 HIS E O 1
ATOM 13096 N N . GLU E 2 144 ? 147.341 -22.804 169.334 1.00 66.60 144 GLU E N 1
ATOM 13097 C CA . GLU E 2 144 ? 147.999 -23.736 170.230 1.00 74.36 144 GLU E CA 1
ATOM 13098 C C . GLU E 2 144 ? 149.383 -24.036 169.679 1.00 64.92 144 GLU E C 1
ATOM 13099 O O . GLU E 2 144 ? 150.367 -23.961 170.417 1.00 68.30 144 GLU E O 1
ATOM 13105 N N . ILE E 2 145 ? 149.467 -24.346 168.388 1.00 47.58 145 ILE E N 1
ATOM 13106 C CA . ILE E 2 145 ? 150.766 -24.613 167.786 1.00 57.24 145 ILE E CA 1
ATOM 13107 C C . ILE E 2 145 ? 151.747 -23.450 167.934 1.00 57.47 145 ILE E C 1
ATOM 13108 O O . ILE E 2 145 ? 152.905 -23.655 168.300 1.00 62.04 145 ILE E O 1
ATOM 13113 N N . HIS E 2 146 ? 151.263 -22.240 167.668 1.00 50.18 146 HIS E N 1
ATOM 13114 C CA . HIS E 2 146 ? 152.061 -21.019 167.732 1.00 49.18 146 HIS E CA 1
ATOM 13115 C C . HIS E 2 146 ? 152.584 -20.759 169.142 1.00 52.80 146 HIS E C 1
ATOM 13116 O O . HIS E 2 146 ? 153.735 -20.370 169.322 1.00 58.57 146 HIS E O 1
ATOM 13123 N N . ALA E 2 147 ? 151.759 -21.033 170.143 1.00 47.55 147 ALA E N 1
ATOM 13124 C CA . ALA E 2 147 ? 152.175 -20.881 171.529 1.00 53.78 147 ALA E CA 1
ATOM 13125 C C . ALA E 2 147 ? 153.173 -21.975 171.950 1.00 58.99 147 ALA E C 1
ATOM 13126 O O . ALA E 2 147 ? 154.214 -21.680 172.545 1.00 56.59 147 ALA E O 1
ATOM 13128 N N . GLU E 2 148 ? 152.865 -23.235 171.637 1.00 65.12 148 GLU E N 1
ATOM 13129 C CA . GLU E 2 148 ? 153.752 -24.333 172.012 1.00 69.55 148 GLU E CA 1
ATOM 13130 C C . GLU E 2 148 ? 155.024 -24.253 171.158 1.00 71.23 148 GLU E C 1
ATOM 13131 O O . GLU E 2 148 ? 155.852 -25.163 171.172 1.00 77.12 148 GLU E O 1
ATOM 13137 N N . TYR E 2 149 ? 155.152 -23.201 170.359 1.00 62.50 149 TYR E N 1
ATOM 13138 C CA . TYR E 2 149 ? 156.446 -22.846 169.809 1.00 56.75 149 TYR E CA 1
ATOM 13139 C C . TYR E 2 149 ? 157.033 -21.785 170.687 1.00 54.19 149 TYR E C 1
ATOM 13140 O O . TYR E 2 149 ? 158.169 -21.876 171.120 1.00 58.93 149 TYR E O 1
ATOM 13149 N N . LEU E 2 150 ? 156.240 -20.749 170.911 1.00 53.50 150 LEU E N 1
ATOM 13150 C CA . LEU E 2 150 ? 156.727 -19.545 171.551 1.00 51.28 150 LEU E CA 1
ATOM 13151 C C . LEU E 2 150 ? 157.237 -19.835 172.943 1.00 52.62 150 LEU E C 1
ATOM 13152 O O . LEU E 2 150 ? 158.081 -19.105 173.469 1.00 55.47 150 LEU E O 1
ATOM 13157 N N . VAL E 2 151 ? 156.763 -20.926 173.526 1.00 53.92 151 VAL E N 1
ATOM 13158 C CA . VAL E 2 151 ? 157.287 -21.341 174.817 1.00 60.86 151 VAL E CA 1
ATOM 13159 C C . VAL E 2 151 ? 158.561 -22.205 174.699 1.00 61.03 151 VAL E C 1
ATOM 13160 O O . VAL E 2 151 ? 159.494 -22.007 175.472 1.00 61.97 151 VAL E O 1
ATOM 13164 N N . GLN E 2 152 ? 158.611 -23.116 173.717 1.00 62.86 152 GLN E N 1
ATOM 13165 C CA . GLN E 2 152 ? 159.750 -24.036 173.505 1.00 62.10 152 GLN E CA 1
ATOM 13166 C C . GLN E 2 152 ? 160.910 -23.320 172.796 1.00 62.43 152 GLN E C 1
ATOM 13167 O O . GLN E 2 152 ? 161.884 -23.958 172.360 1.00 61.56 152 GLN E O 1
ATOM 13173 N N . SER E 2 153 ? 160.818 -21.992 172.700 1.00 61.95 153 SER E N 1
ATOM 13174 C CA . SER E 2 153 ? 161.685 -21.258 171.781 1.00 61.41 153 SER E CA 1
ATOM 13175 C C . SER E 2 153 ? 162.523 -20.105 172.333 1.00 56.36 153 SER E C 1
ATOM 13176 O O . SER E 2 153 ? 162.052 -19.233 173.073 1.00 54.47 153 SER E O 1
ATOM 13179 N N . SER E 2 154 ? 163.759 -20.100 171.850 1.00 56.50 154 SER E N 1
ATOM 13180 C CA . SER E 2 154 ? 164.747 -19.045 172.028 1.00 63.52 154 SER E CA 1
ATOM 13181 C C . SER E 2 154 ? 164.174 -17.644 171.846 1.00 76.33 154 SER E C 1
ATOM 13182 O O . SER E 2 154 ? 164.438 -16.728 172.634 1.00 81.08 154 SER E O 1
ATOM 13185 N N . LEU E 2 155 ? 163.332 -17.540 170.813 1.00 70.21 155 LEU E N 1
ATOM 13186 C CA . LEU E 2 155 ? 162.902 -16.294 170.196 1.00 58.23 155 LEU E CA 1
ATOM 13187 C C . LEU E 2 155 ? 162.616 -15.191 171.184 1.00 57.10 155 LEU E C 1
ATOM 13188 O O . LEU E 2 155 ? 163.280 -14.155 171.140 1.00 59.40 155 LEU E O 1
ATOM 13193 N N . TYR E 2 156 ? 161.607 -15.374 172.030 1.00 54.83 156 TYR E N 1
ATOM 13194 C CA . TYR E 2 156 ? 161.240 -14.299 172.939 1.00 55.84 156 TYR E CA 1
ATOM 13195 C C . TYR E 2 156 ? 162.461 -13.843 173.714 1.00 60.46 156 TYR E C 1
ATOM 13196 O O . TYR E 2 156 ? 162.863 -12.697 173.575 1.00 62.20 156 TYR E O 1
ATOM 13205 N N . GLU E 2 157 ? 163.099 -14.753 174.445 1.00 67.07 157 GLU E N 1
ATOM 13206 C CA . GLU E 2 157 ? 164.288 -14.405 175.234 1.00 69.96 157 GLU E CA 1
ATOM 13207 C C . GLU E 2 157 ? 165.311 -13.535 174.499 1.00 64.23 157 GLU E C 1
ATOM 13208 O O . GLU E 2 157 ? 165.634 -12.453 174.976 1.00 62.76 157 GLU E O 1
ATOM 13214 N N . LYS E 2 158 ? 165.802 -14.004 173.349 1.00 58.75 158 LYS E N 1
ATOM 13215 C CA . LYS E 2 158 ? 166.758 -13.250 172.534 1.00 58.79 158 LYS E CA 1
ATOM 13216 C C . LYS E 2 158 ? 166.264 -11.840 172.265 1.00 60.25 158 LYS E C 1
ATOM 13217 O O . LYS E 2 158 ? 166.986 -10.855 172.473 1.00 63.26 158 LYS E O 1
ATOM 13223 N N . LEU E 2 159 ? 165.030 -11.761 171.779 1.00 61.69 159 LEU E N 1
ATOM 13224 C CA . LEU E 2 159 ? 164.424 -10.485 171.448 1.00 60.67 159 LEU E CA 1
ATOM 13225 C C . LEU E 2 159 ? 164.439 -9.522 172.619 1.00 58.34 159 LEU E C 1
ATOM 13226 O O . LEU E 2 159 ? 164.677 -8.328 172.428 1.00 58.47 159 LEU E O 1
ATOM 13231 N N . GLN E 2 160 ? 164.182 -10.029 173.822 1.00 52.96 160 GLN E N 1
ATOM 13232 C CA . GLN E 2 160 ? 164.110 -9.147 174.973 1.00 55.06 160 GLN E CA 1
ATOM 13233 C C . GLN E 2 160 ? 165.483 -8.627 175.354 1.00 56.66 160 GLN E C 1
ATOM 13234 O O . GLN E 2 160 ? 165.588 -7.526 175.872 1.00 59.53 160 GLN E O 1
ATOM 13240 N N . LYS E 2 161 ? 166.548 -9.385 175.107 1.00 53.98 161 LYS E N 1
ATOM 13241 C CA . LYS E 2 161 ? 167.824 -8.829 175.483 1.00 54.60 161 LYS E CA 1
ATOM 13242 C C . LYS E 2 161 ? 168.309 -7.854 174.393 1.00 59.28 161 LYS E C 1
ATOM 13243 O O . LYS E 2 161 ? 168.894 -6.820 174.715 1.00 66.86 161 LYS E O 1
ATOM 13249 N N . ILE E 2 162 ? 168.048 -8.124 173.120 1.00 55.13 162 ILE E N 1
ATOM 13250 C CA . ILE E 2 162 ? 168.311 -7.090 172.132 1.00 49.45 162 ILE E CA 1
ATOM 13251 C C . ILE E 2 162 ? 167.568 -5.812 172.467 1.00 49.38 162 ILE E C 1
ATOM 13252 O O . ILE E 2 162 ? 168.070 -4.736 172.221 1.00 55.94 162 ILE E O 1
ATOM 13257 N N . GLN E 2 163 ? 166.373 -5.920 173.037 1.00 53.09 163 GLN E N 1
ATOM 13258 C CA . GLN E 2 163 ? 165.592 -4.727 173.356 1.00 53.39 163 GLN E CA 1
ATOM 13259 C C . GLN E 2 163 ? 166.216 -3.963 174.517 1.00 61.63 163 GLN E C 1
ATOM 13260 O O . GLN E 2 163 ? 165.771 -2.866 174.892 1.00 62.16 163 GLN E O 1
ATOM 13266 N N . GLN E 2 164 ? 167.261 -4.545 175.084 1.00 62.16 164 GLN E N 1
ATOM 13267 C CA . GLN E 2 164 ? 167.924 -3.910 176.189 1.00 65.40 164 GLN E CA 1
ATOM 13268 C C . GLN E 2 164 ? 169.263 -3.320 175.748 1.00 69.02 164 GLN E C 1
ATOM 13269 O O . GLN E 2 164 ? 169.779 -2.422 176.411 1.00 74.90 164 GLN E O 1
ATOM 13275 N N . GLU E 2 165 ? 169.831 -3.808 174.641 1.00 68.25 165 GLU E N 1
ATOM 13276 C CA . GLU E 2 165 ? 171.110 -3.270 174.178 1.00 68.58 165 GLU E CA 1
ATOM 13277 C C . GLU E 2 165 ? 170.944 -1.776 173.886 1.00 67.55 165 GLU E C 1
ATOM 13278 O O . GLU E 2 165 ? 169.953 -1.361 173.285 1.00 61.34 165 GLU E O 1
ATOM 13284 N N . PRO E 2 166 ? 171.931 -0.963 174.301 1.00 64.53 166 PRO E N 1
ATOM 13285 C CA . PRO E 2 166 ? 171.865 0.503 174.262 1.00 60.06 166 PRO E CA 1
ATOM 13286 C C . PRO E 2 166 ? 171.832 1.054 172.831 1.00 59.38 166 PRO E C 1
ATOM 13287 O O . PRO E 2 166 ? 171.273 2.141 172.617 1.00 53.77 166 PRO E O 1
ATOM 13291 N N . ALA E 2 167 ? 172.473 0.338 171.896 1.00 60.35 167 ALA E N 1
ATOM 13292 C CA . ALA E 2 167 ? 172.404 0.642 170.460 1.00 57.39 167 ALA E CA 1
ATOM 13293 C C . ALA E 2 167 ? 170.951 0.742 170.035 1.00 61.20 167 ALA E C 1
ATOM 13294 O O . ALA E 2 167 ? 170.518 1.810 169.602 1.00 62.67 167 ALA E O 1
ATOM 13296 N N . TYR E 2 168 ? 170.220 -0.377 170.148 1.00 58.88 168 TYR E N 1
ATOM 13297 C CA . TYR E 2 168 ? 168.770 -0.402 169.944 1.00 60.98 168 TYR E CA 1
ATOM 13298 C C . TYR E 2 168 ? 168.132 0.711 170.753 1.00 58.15 168 TYR E C 1
ATOM 13299 O O . TYR E 2 168 ? 167.421 1.549 170.206 1.00 61.05 168 TYR E O 1
ATOM 13308 N N . LEU E 2 169 ? 168.399 0.723 172.054 1.00 54.62 169 LEU E N 1
ATOM 13309 C CA . LEU E 2 169 ? 167.689 1.620 172.958 1.00 55.34 169 LEU E CA 1
ATOM 13310 C C . LEU E 2 169 ? 167.721 3.068 172.500 1.00 57.80 169 LEU E C 1
ATOM 13311 O O . LEU E 2 169 ? 166.699 3.776 172.540 1.00 53.59 169 LEU E O 1
ATOM 13316 N N . SER E 2 170 ? 168.895 3.486 172.038 1.00 59.11 170 SER E N 1
ATOM 13317 C CA . SER E 2 170 ? 169.090 4.843 171.572 1.00 54.94 170 SER E CA 1
ATOM 13318 C C . SER E 2 170 ? 168.229 5.098 170.343 1.00 55.68 170 SER E C 1
ATOM 13319 O O . SER E 2 170 ? 167.472 6.068 170.293 1.00 54.00 170 SER E O 1
ATOM 13322 N N . PHE E 2 171 ? 168.347 4.208 169.363 1.00 54.83 171 PHE E N 1
ATOM 13323 C CA . PHE E 2 171 ? 167.583 4.286 168.125 1.00 47.68 171 PHE E CA 1
ATOM 13324 C C . PHE E 2 171 ? 166.096 4.496 168.366 1.00 47.37 171 PHE E C 1
ATOM 13325 O O . PHE E 2 171 ? 165.474 5.284 167.675 1.00 46.96 171 PHE E O 1
ATOM 13333 N N . VAL E 2 172 ? 165.505 3.726 169.280 1.00 50.94 172 VAL E N 1
ATOM 13334 C CA . VAL E 2 172 ? 164.069 3.836 169.552 1.00 52.20 172 VAL E CA 1
ATOM 13335 C C . VAL E 2 172 ? 163.730 5.219 170.093 1.00 55.31 172 VAL E C 1
ATOM 13336 O O . VAL E 2 172 ? 162.655 5.750 169.813 1.00 58.70 172 VAL E O 1
ATOM 13340 N N . ALA E 2 173 ? 164.655 5.797 170.859 1.00 58.92 173 ALA E N 1
ATOM 13341 C CA . ALA E 2 173 ? 164.467 7.126 171.433 1.00 59.51 173 ALA E CA 1
ATOM 13342 C C . ALA E 2 173 ? 164.539 8.198 170.357 1.00 58.53 173 ALA E C 1
ATOM 13343 O O . ALA E 2 173 ? 163.766 9.155 170.372 1.00 57.32 173 ALA E O 1
ATOM 13345 N N . ASP E 2 174 ? 165.456 8.005 169.412 1.00 58.63 174 ASP E N 1
ATOM 13346 C CA . ASP E 2 174 ? 165.606 8.876 168.245 1.00 55.32 174 ASP E CA 1
ATOM 13347 C C . ASP E 2 174 ? 164.397 8.793 167.316 1.00 52.76 174 ASP E C 1
ATOM 13348 O O . ASP E 2 174 ? 163.970 9.786 166.745 1.00 53.57 174 ASP E O 1
ATOM 13353 N N . ALA E 2 175 ? 163.858 7.591 167.155 1.00 51.28 175 ALA E N 1
ATOM 13354 C CA . ALA E 2 175 ? 162.724 7.372 166.277 1.00 49.16 175 ALA E CA 1
ATOM 13355 C C . ALA E 2 175 ? 161.475 8.068 166.828 1.00 48.66 175 ALA E C 1
ATOM 13356 O O . ALA E 2 175 ? 160.471 8.189 166.134 1.00 46.81 175 ALA E O 1
ATOM 13358 N N . LYS E 2 176 ? 161.530 8.505 168.082 1.00 50.00 176 LYS E N 1
ATOM 13359 C CA . LYS E 2 176 ? 160.425 9.258 168.656 1.00 55.17 176 LYS E CA 1
ATOM 13360 C C . LYS E 2 176 ? 160.450 10.720 168.189 1.00 63.56 176 LYS E C 1
ATOM 13361 O O . LYS E 2 176 ? 159.397 11.334 168.003 1.00 67.84 176 LYS E O 1
ATOM 13367 N N . VAL E 2 177 ? 161.641 11.261 167.945 1.00 66.04 177 VAL E N 1
ATOM 13368 C CA . VAL E 2 177 ? 161.780 12.686 167.639 1.00 64.34 177 VAL E CA 1
ATOM 13369 C C . VAL E 2 177 ? 162.048 12.985 166.159 1.00 64.41 177 VAL E C 1
ATOM 13370 O O . VAL E 2 177 ? 161.738 14.073 165.663 1.00 68.19 177 VAL E O 1
ATOM 13374 N N . LEU E 2 178 ? 162.629 12.016 165.464 1.00 58.79 178 LEU E N 1
ATOM 13375 C CA . LEU E 2 178 ? 162.989 12.180 164.069 1.00 57.37 178 LEU E CA 1
ATOM 13376 C C . LEU E 2 178 ? 161.908 11.673 163.118 1.00 67.41 178 LEU E C 1
ATOM 13377 O O . LEU E 2 178 ? 161.115 10.810 163.487 1.00 74.64 178 LEU E O 1
ATOM 13382 N N . SER E 2 179 ? 161.878 12.217 161.901 1.00 62.46 179 SER E N 1
ATOM 13383 C CA . SER E 2 179 ? 160.904 11.816 160.889 1.00 55.73 179 SER E CA 1
ATOM 13384 C C . SER E 2 179 ? 161.505 10.641 160.111 1.00 54.58 179 SER E C 1
ATOM 13385 O O . SER E 2 179 ? 162.634 10.241 160.375 1.00 56.96 179 SER E O 1
ATOM 13388 N N . ALA E 2 180 ? 160.760 10.056 159.184 1.00 50.31 180 ALA E N 1
ATOM 13389 C CA . ALA E 2 180 ? 161.316 8.961 158.403 1.00 47.99 180 ALA E CA 1
ATOM 13390 C C . ALA E 2 180 ? 162.522 9.418 157.601 1.00 54.33 180 ALA E C 1
ATOM 13391 O O . ALA E 2 180 ? 163.551 8.732 157.608 1.00 54.10 180 ALA E O 1
ATOM 13393 N N . LYS E 2 181 ? 162.380 10.556 156.897 1.00 56.88 181 LYS E N 1
ATOM 13394 C CA . LYS E 2 181 ? 163.504 11.195 156.185 1.00 50.38 181 LYS E CA 1
ATOM 13395 C C . LYS E 2 181 ? 164.740 11.341 157.077 1.00 50.80 181 LYS E C 1
ATOM 13396 O O . LYS E 2 181 ? 165.866 11.037 156.662 1.00 47.82 181 LYS E O 1
ATOM 13402 N N . GLU E 2 182 ? 164.500 11.800 158.304 1.00 54.83 182 GLU E N 1
ATOM 13403 C CA . GLU E 2 182 ? 165.547 12.112 159.260 1.00 63.71 182 GLU E CA 1
ATOM 13404 C C . GLU E 2 182 ? 166.204 10.816 159.738 1.00 45.08 182 GLU E C 1
ATOM 13405 O O . GLU E 2 182 ? 167.434 10.701 159.774 1.00 58.29 182 GLU E O 1
ATOM 13411 N N . LEU E 2 183 ? 165.407 9.798 160.017 1.00 46.16 183 LEU E N 1
ATOM 13412 C CA . LEU E 2 183 ? 165.994 8.559 160.495 1.00 48.79 183 LEU E CA 1
ATOM 13413 C C . LEU E 2 183 ? 166.883 7.863 159.445 1.00 58.47 183 LEU E C 1
ATOM 13414 O O . LEU E 2 183 ? 167.904 7.256 159.805 1.00 56.76 183 LEU E O 1
ATOM 13419 N N . LYS E 2 184 ? 166.544 8.022 158.160 1.00 61.58 184 LYS E N 1
ATOM 13420 C CA . LYS E 2 184 ? 167.356 7.504 157.053 1.00 55.45 184 LYS E CA 1
ATOM 13421 C C . LYS E 2 184 ? 168.689 8.231 156.974 1.00 49.67 184 LYS E C 1
ATOM 13422 O O . LYS E 2 184 ? 169.694 7.688 156.493 1.00 44.67 184 LYS E O 1
ATOM 13428 N N . ASP E 2 185 ? 168.687 9.469 157.451 1.00 45.24 185 ASP E N 1
ATOM 13429 C CA . ASP E 2 185 ? 169.887 10.273 157.417 1.00 47.32 185 ASP E CA 1
ATOM 13430 C C . ASP E 2 185 ? 170.902 9.757 158.404 1.00 48.70 185 ASP E C 1
ATOM 13431 O O . ASP E 2 185 ? 172.037 9.499 158.025 1.00 51.11 185 ASP E O 1
ATOM 13436 N N . LYS E 2 186 ? 170.474 9.541 159.648 1.00 52.97 186 LYS E N 1
ATOM 13437 C CA . LYS E 2 186 ? 171.385 9.149 160.739 1.00 51.00 186 LYS E CA 1
ATOM 13438 C C . LYS E 2 186 ? 171.797 7.694 160.645 1.00 54.99 186 LYS E C 1
ATOM 13439 O O . LYS E 2 186 ? 172.983 7.381 160.699 1.00 56.81 186 LYS E O 1
ATOM 13445 N N . TYR E 2 187 ? 170.808 6.808 160.542 1.00 52.79 187 TYR E N 1
ATOM 13446 C CA . TYR E 2 187 ? 171.050 5.378 160.528 1.00 45.92 187 TYR E CA 1
ATOM 13447 C C . TYR E 2 187 ? 171.035 4.747 159.138 1.00 48.02 187 TYR E C 1
ATOM 13448 O O . TYR E 2 187 ? 170.315 5.198 158.255 1.00 50.78 187 TYR E O 1
ATOM 13457 N N . PRO E 2 188 ? 171.837 3.690 158.941 1.00 45.90 188 PRO E N 1
ATOM 13458 C CA . PRO E 2 188 ? 171.857 2.913 157.698 1.00 50.53 188 PRO E CA 1
ATOM 13459 C C . PRO E 2 188 ? 170.582 2.097 157.498 1.00 55.33 188 PRO E C 1
ATOM 13460 O O . PRO E 2 188 ? 169.893 1.812 158.487 1.00 55.29 188 PRO E O 1
ATOM 13464 N N . MET E 2 189 ? 170.290 1.711 156.252 1.00 57.97 189 MET E N 1
ATOM 13465 C CA . MET E 2 189 ? 168.991 1.122 155.915 1.00 56.33 189 MET E CA 1
ATOM 13466 C C . MET E 2 189 ? 168.661 -0.072 156.786 1.00 54.78 189 MET E C 1
ATOM 13467 O O . MET E 2 189 ? 167.514 -0.265 157.183 1.00 59.21 189 MET E O 1
ATOM 13472 N N . HIS E 2 190 ? 169.668 -0.879 157.075 1.00 52.68 190 HIS E N 1
ATOM 13473 C CA . HIS E 2 190 ? 169.436 -2.119 157.790 1.00 50.67 190 HIS E CA 1
ATOM 13474 C C . HIS E 2 190 ? 169.293 -1.933 159.291 1.00 44.34 190 HIS E C 1
ATOM 13475 O O . HIS E 2 190 ? 168.840 -2.825 159.984 1.00 46.10 190 HIS E O 1
ATOM 13482 N N . ILE E 2 191 ? 169.660 -0.775 159.807 1.00 49.06 191 ILE E N 1
ATOM 13483 C CA . ILE E 2 191 ? 169.566 -0.579 161.243 1.00 51.32 191 ILE E CA 1
ATOM 13484 C C . ILE E 2 191 ? 168.127 -0.217 161.489 1.00 50.52 191 ILE E C 1
ATOM 13485 O O . ILE E 2 191 ? 167.485 -0.730 162.407 1.00 44.89 191 ILE E O 1
ATOM 13490 N N . ILE E 2 192 ? 167.644 0.687 160.644 1.00 49.08 192 ILE E N 1
ATOM 13491 C CA . ILE E 2 192 ? 166.223 1.016 160.550 1.00 51.13 192 ILE E CA 1
ATOM 13492 C C . ILE E 2 192 ? 165.338 -0.231 160.383 1.00 47.51 192 ILE E C 1
ATOM 13493 O O . ILE E 2 192 ? 164.336 -0.366 161.086 1.00 46.25 192 ILE E O 1
ATOM 13498 N N . ARG E 2 193 ? 165.712 -1.127 159.464 1.00 43.39 193 ARG E N 1
ATOM 13499 C CA . ARG E 2 193 ? 164.992 -2.378 159.267 1.00 43.11 193 ARG E CA 1
ATOM 13500 C C . ARG E 2 193 ? 164.889 -3.203 160.520 1.00 47.63 193 ARG E C 1
ATOM 13501 O O . ARG E 2 193 ? 163.791 -3.514 161.005 1.00 46.69 193 ARG E O 1
ATOM 13509 N N . GLN E 2 194 ? 166.067 -3.591 160.990 1.00 47.03 194 GLN E N 1
ATOM 13510 C CA . GLN E 2 194 ? 166.241 -4.440 162.156 1.00 49.60 194 GLN E CA 1
ATOM 13511 C C . GLN E 2 194 ? 165.545 -3.916 163.408 1.00 55.00 194 GLN E C 1
ATOM 13512 O O . GLN E 2 194 ? 164.760 -4.631 164.015 1.00 56.70 194 GLN E O 1
ATOM 13518 N N . TYR E 2 195 ? 165.816 -2.667 163.782 1.00 54.18 195 TYR E N 1
ATOM 13519 C CA . TYR E 2 195 ? 165.398 -2.157 165.085 1.00 45.28 195 TYR E CA 1
ATOM 13520 C C . TYR E 2 195 ? 163.932 -1.770 165.104 1.00 44.90 195 TYR E C 1
ATOM 13521 O O . TYR E 2 195 ? 163.272 -1.915 166.129 1.00 47.67 195 TYR E O 1
ATOM 13530 N N . GLN E 2 196 ? 163.413 -1.259 163.996 1.00 44.33 196 GLN E N 1
ATOM 13531 C CA . GLN E 2 196 ? 161.989 -0.930 163.960 1.00 47.55 196 GLN E CA 1
ATOM 13532 C C . GLN E 2 196 ? 161.152 -2.205 164.123 1.00 52.23 196 GLN E C 1
ATOM 13533 O O . GLN E 2 196 ? 160.157 -2.226 164.858 1.00 53.18 196 GLN E O 1
ATOM 13539 N N . SER E 2 197 ? 161.583 -3.272 163.457 1.00 49.23 197 SER E N 1
ATOM 13540 C CA . SER E 2 197 ? 160.900 -4.553 163.534 1.00 47.94 197 SER E CA 1
ATOM 13541 C C . SER E 2 197 ? 160.857 -5.069 164.977 1.00 55.70 197 SER E C 1
ATOM 13542 O O . SER E 2 197 ? 159.792 -5.379 165.511 1.00 61.09 197 SER E O 1
ATOM 13545 N N . ILE E 2 198 ? 162.021 -5.144 165.606 1.00 57.69 198 ILE E N 1
ATOM 13546 C CA . ILE E 2 198 ? 162.140 -5.603 166.975 1.00 45.29 198 ILE E CA 1
ATOM 13547 C C . ILE E 2 198 ? 161.444 -4.691 167.979 1.00 59.01 198 ILE E C 1
ATOM 13548 O O . ILE E 2 198 ? 160.896 -5.159 168.973 1.00 58.76 198 ILE E O 1
ATOM 13553 N N . ARG E 2 199 ? 161.412 -3.391 167.704 1.00 60.42 199 ARG E N 1
ATOM 13554 C CA . ARG E 2 199 ? 160.673 -2.479 168.575 1.00 58.79 199 ARG E CA 1
ATOM 13555 C C . ARG E 2 199 ? 159.195 -2.847 168.586 1.00 53.39 199 ARG E C 1
ATOM 13556 O O . ARG E 2 199 ? 158.585 -3.025 169.651 1.00 51.07 199 ARG E O 1
ATOM 13564 N N . ASP E 2 200 ? 158.664 -3.029 167.380 1.00 54.25 200 ASP E N 1
ATOM 13565 C CA . ASP E 2 200 ? 157.237 -3.167 167.154 1.00 53.48 200 ASP E CA 1
ATOM 13566 C C . ASP E 2 200 ? 156.738 -4.610 167.280 1.00 59.48 200 ASP E C 1
ATOM 13567 O O . ASP E 2 200 ? 155.553 -4.851 167.107 1.00 64.90 200 ASP E O 1
ATOM 13572 N N . PHE E 2 201 ? 157.612 -5.558 167.606 1.00 59.40 201 PHE E N 1
ATOM 13573 C CA . PHE E 2 201 ? 157.209 -6.960 167.715 1.00 57.88 201 PHE E CA 1
ATOM 13574 C C . PHE E 2 201 ? 156.132 -7.167 168.773 1.00 60.90 201 PHE E C 1
ATOM 13575 O O . PHE E 2 201 ? 156.249 -6.668 169.900 1.00 66.85 201 PHE E O 1
ATOM 13583 N N . LYS E 2 202 ? 155.076 -7.895 168.395 1.00 57.99 202 LYS E N 1
ATOM 13584 C CA . LYS E 2 202 ? 153.958 -8.172 169.296 1.00 55.66 202 LYS E CA 1
ATOM 13585 C C . LYS E 2 202 ? 154.312 -9.289 170.288 1.00 56.72 202 LYS E C 1
ATOM 13586 O O . LYS E 2 202 ? 154.384 -10.479 169.929 1.00 52.87 202 LYS E O 1
ATOM 13592 N N . PHE E 2 203 ? 154.553 -8.899 171.537 1.00 53.30 203 PHE E N 1
ATOM 13593 C CA . PHE E 2 203 ? 154.814 -9.883 172.573 1.00 52.49 203 PHE E CA 1
ATOM 13594 C C . PHE E 2 203 ? 153.477 -10.358 173.114 1.00 59.16 203 PHE E C 1
ATOM 13595 O O . PHE E 2 203 ? 152.499 -9.602 173.146 1.00 61.62 203 PHE E O 1
ATOM 13603 N N . LEU E 2 204 ? 153.422 -11.619 173.518 1.00 59.08 204 LEU E N 1
ATOM 13604 C CA . LEU E 2 204 ? 152.172 -12.181 173.984 1.00 55.55 204 LEU E CA 1
ATOM 13605 C C . LEU E 2 204 ? 152.241 -12.552 175.455 1.00 59.35 204 LEU E C 1
ATOM 13606 O O . LEU E 2 204 ? 153.277 -13.026 175.925 1.00 61.04 204 LEU E O 1
ATOM 13611 N N . ASP E 2 205 ? 151.153 -12.318 176.188 1.00 63.67 205 ASP E N 1
ATOM 13612 C CA . ASP E 2 205 ? 151.064 -12.771 177.585 1.00 71.68 205 ASP E CA 1
ATOM 13613 C C . ASP E 2 205 ? 150.775 -14.280 177.602 1.00 65.13 205 ASP E C 1
ATOM 13614 O O . ASP E 2 205 ? 149.663 -14.703 177.949 1.00 59.26 205 ASP E O 1
ATOM 13619 N N . LEU E 2 206 ? 151.785 -15.072 177.238 1.00 59.09 206 LEU E N 1
ATOM 13620 C CA . LEU E 2 206 ? 151.639 -16.502 176.937 1.00 54.77 206 LEU E CA 1
ATOM 13621 C C . LEU E 2 206 ? 150.791 -17.343 177.942 1.00 71.99 206 LEU E C 1
ATOM 13622 O O . LEU E 2 206 ? 150.175 -18.334 177.543 1.00 71.50 206 LEU E O 1
ATOM 13627 N N . PRO E 2 207 ? 150.802 -16.998 179.252 1.00 68.52 207 PRO E N 1
ATOM 13628 C CA . PRO E 2 207 ? 149.792 -17.619 180.114 1.00 65.22 207 PRO E CA 1
ATOM 13629 C C . PRO E 2 207 ? 148.350 -17.226 179.760 1.00 69.54 207 PRO E C 1
ATOM 13630 O O . PRO E 2 207 ? 147.555 -18.096 179.398 1.00 73.24 207 PRO E O 1
ATOM 13634 N N . HIS E 2 208 ? 148.023 -15.937 179.832 1.00 73.47 208 HIS E N 1
ATOM 13635 C CA . HIS E 2 208 ? 146.658 -15.477 179.553 1.00 79.02 208 HIS E CA 1
ATOM 13636 C C . HIS E 2 208 ? 146.231 -15.939 178.144 1.00 77.16 208 HIS E C 1
ATOM 13637 O O . HIS E 2 208 ? 145.038 -16.103 177.850 1.00 73.67 208 HIS E O 1
ATOM 13644 N N . TYR E 2 209 ? 147.238 -16.175 177.302 1.00 74.87 209 TYR E N 1
ATOM 13645 C CA . TYR E 2 209 ? 147.065 -16.644 175.932 1.00 69.11 209 TYR E CA 1
ATOM 13646 C C . TYR E 2 209 ? 146.737 -18.117 175.885 1.00 64.51 209 TYR E C 1
ATOM 13647 O O . TYR E 2 209 ? 145.642 -18.476 175.480 1.00 67.46 209 TYR E O 1
ATOM 13656 N N . GLN E 2 210 ? 147.659 -18.965 176.335 1.00 65.06 210 GLN E N 1
ATOM 13657 C CA . GLN E 2 210 ? 147.474 -20.421 176.234 1.00 67.48 210 GLN E CA 1
ATOM 13658 C C . GLN E 2 210 ? 146.173 -20.846 176.897 1.00 66.97 210 GLN E C 1
ATOM 13659 O O . GLN E 2 210 ? 145.557 -21.840 176.505 1.00 62.85 210 GLN E O 1
ATOM 13665 N N . GLN E 2 211 ? 145.780 -20.065 177.902 1.00 69.46 211 GLN E N 1
ATOM 13666 C CA . GLN E 2 211 ? 144.562 -20.264 178.665 1.00 71.37 211 GLN E CA 1
ATOM 13667 C C . GLN E 2 211 ? 143.303 -20.007 177.835 1.00 69.17 211 GLN E C 1
ATOM 13668 O O . GLN E 2 211 ? 142.411 -20.859 177.747 1.00 67.10 211 GLN E O 1
ATOM 13674 N N . ASN E 2 212 ? 143.245 -18.834 177.209 1.00 74.24 212 ASN E N 1
ATOM 13675 C CA . ASN E 2 212 ? 142.182 -18.541 176.250 1.00 72.34 212 ASN E CA 1
ATOM 13676 C C . ASN E 2 212 ? 142.185 -19.580 175.147 1.00 67.57 212 ASN E C 1
ATOM 13677 O O . ASN E 2 212 ? 141.130 -19.990 174.669 1.00 65.35 212 ASN E O 1
ATOM 13682 N N . ILE E 2 213 ? 143.375 -20.020 174.760 1.00 65.29 213 ILE E N 1
ATOM 13683 C CA . ILE E 2 213 ? 143.468 -21.063 173.766 1.00 65.18 213 ILE E CA 1
ATOM 13684 C C . ILE E 2 213 ? 142.758 -22.302 174.289 1.00 64.37 213 ILE E C 1
ATOM 13685 O O . ILE E 2 213 ? 142.211 -23.045 173.511 1.00 61.19 213 ILE E O 1
ATOM 13690 N N . GLN E 2 214 ? 142.594 -22.484 175.590 1.00 71.37 214 GLN E N 1
ATOM 13691 C CA . GLN E 2 214 ? 141.887 -23.710 175.934 1.00 78.11 214 GLN E CA 1
ATOM 13692 C C . GLN E 2 214 ? 140.460 -23.516 176.442 1.00 82.60 214 GLN E C 1
ATOM 13693 O O . GLN E 2 214 ? 139.796 -24.500 176.737 1.00 86.81 214 GLN E O 1
ATOM 13699 N N . LEU E 2 215 ? 139.971 -22.274 176.491 1.00 81.31 215 LEU E N 1
ATOM 13700 C CA . LEU E 2 215 ? 138.521 -22.054 176.436 1.00 78.93 215 LEU E CA 1
ATOM 13701 C C . LEU E 2 215 ? 137.965 -22.701 175.186 1.00 81.35 215 LEU E C 1
ATOM 13702 O O . LEU E 2 215 ? 136.799 -23.104 175.142 1.00 84.87 215 LEU E O 1
ATOM 13707 N N . PHE E 2 216 ? 138.808 -22.754 174.159 1.00 79.39 216 PHE E N 1
ATOM 13708 C CA . PHE E 2 216 ? 138.433 -23.284 172.859 1.00 76.80 216 PHE E CA 1
ATOM 13709 C C . PHE E 2 216 ? 138.409 -24.831 172.757 1.00 104.95 216 PHE E C 1
ATOM 13710 O O . PHE E 2 216 ? 137.546 -25.355 172.041 1.00 107.69 216 PHE E O 1
ATOM 13718 N N . LYS E 2 217 ? 139.280 -25.581 173.455 1.00 101.31 217 LYS E N 1
ATOM 13719 C CA . LYS E 2 217 ? 139.179 -27.057 173.313 1.00 96.81 217 LYS E CA 1
ATOM 13720 C C . LYS E 2 217 ? 138.059 -27.628 174.185 1.00 96.45 217 LYS E C 1
ATOM 13721 O O . LYS E 2 217 ? 137.505 -28.669 173.843 1.00 97.83 217 LYS E O 1
ATOM 13727 N N . ARG E 2 218 ? 137.712 -26.956 175.283 1.00 95.11 218 ARG E N 1
ATOM 13728 C CA . ARG E 2 218 ? 136.576 -27.380 176.093 1.00 92.84 218 ARG E CA 1
ATOM 13729 C C . ARG E 2 218 ? 135.333 -27.482 175.212 1.00 91.54 218 ARG E C 1
ATOM 13730 O O . ARG E 2 218 ? 134.479 -28.346 175.426 1.00 89.87 218 ARG E O 1
ATOM 13738 N N . GLN E 2 219 ? 135.240 -26.598 174.226 1.00 88.80 219 GLN E N 1
ATOM 13739 C CA . GLN E 2 219 ? 134.096 -26.583 173.338 1.00 93.83 219 GLN E CA 1
ATOM 13740 C C . GLN E 2 219 ? 134.081 -27.770 172.383 1.00 100.52 219 GLN E C 1
ATOM 13741 O O . GLN E 2 219 ? 133.014 -28.209 171.979 1.00 109.16 219 GLN E O 1
ATOM 13747 N N . LEU E 2 220 ? 135.242 -28.299 172.009 1.00 102.56 220 LEU E N 1
ATOM 13748 C CA . LEU E 2 220 ? 135.254 -29.428 171.069 1.00 106.67 220 LEU E CA 1
ATOM 13749 C C . LEU E 2 220 ? 135.111 -30.755 171.819 1.00 108.07 220 LEU E C 1
ATOM 13750 O O . LEU E 2 220 ? 134.815 -31.796 171.226 1.00 109.21 220 LEU E O 1
ATOM 13755 N N . ASP E 2 221 ? 135.277 -30.704 173.136 1.00 106.11 221 ASP E N 1
ATOM 13756 C CA . ASP E 2 221 ? 135.126 -31.891 173.954 1.00 101.65 221 ASP E CA 1
ATOM 13757 C C . ASP E 2 221 ? 133.643 -32.040 174.249 1.00 107.58 221 ASP E C 1
ATOM 13758 O O . ASP E 2 221 ? 133.161 -33.153 174.474 1.00 113.55 221 ASP E O 1
ATOM 13763 N N . ILE E 2 222 ? 132.919 -30.917 174.225 1.00 108.15 222 ILE E N 1
ATOM 13764 C CA . ILE E 2 222 ? 131.459 -30.922 174.369 1.00 109.97 222 ILE E CA 1
ATOM 13765 C C . ILE E 2 222 ? 130.749 -31.495 173.145 1.00 111.42 222 ILE E C 1
ATOM 13766 O O . ILE E 2 222 ? 129.965 -32.441 173.246 1.00 112.88 222 ILE E O 1
ATOM 13771 N N . PHE E 2 223 ? 131.043 -30.891 171.995 1.00 115.04 223 PHE E N 1
ATOM 13772 C CA . PHE E 2 223 ? 130.466 -31.246 170.698 1.00 122.71 223 PHE E CA 1
ATOM 13773 C C . PHE E 2 223 ? 130.584 -32.753 170.458 1.00 128.94 223 PHE E C 1
ATOM 13774 O O . PHE E 2 223 ? 129.586 -33.439 170.200 1.00 130.74 223 PHE E O 1
ATOM 13782 N N . GLY E 2 224 ? 131.811 -33.257 170.590 1.00 129.29 224 GLY E N 1
ATOM 13783 C CA . GLY E 2 224 ? 132.132 -34.655 170.343 1.00 129.78 224 GLY E CA 1
ATOM 13784 C C . GLY E 2 224 ? 131.797 -35.601 171.480 1.00 127.61 224 GLY E C 1
ATOM 13785 O O . GLY E 2 224 ? 132.313 -36.719 171.549 1.00 125.62 224 GLY E O 1
ATOM 13786 N N . LYS E 2 225 ? 130.929 -35.154 172.381 1.00 129.18 225 LYS E N 1
ATOM 13787 C CA . LYS E 2 225 ? 130.384 -36.053 173.377 1.00 128.36 225 LYS E CA 1
ATOM 13788 C C . LYS E 2 225 ? 128.989 -36.447 172.915 1.00 128.55 225 LYS E C 1
ATOM 13789 O O . LYS E 2 225 ? 128.135 -35.587 172.677 1.00 128.25 225 LYS E O 1
ATOM 13795 N N . GLU E 2 226 ? 128.795 -37.757 172.771 1.00 127.79 226 GLU E N 1
ATOM 13796 C CA . GLU E 2 226 ? 127.488 -38.370 172.568 1.00 124.88 226 GLU E CA 1
ATOM 13797 C C . GLU E 2 226 ? 126.454 -37.658 173.429 1.00 124.51 226 GLU E C 1
ATOM 13798 O O . GLU E 2 226 ? 126.661 -37.462 174.628 1.00 125.52 226 GLU E O 1
ATOM 13804 N N . ALA E 2 227 ? 125.356 -37.227 172.832 1.00 119.93 227 ALA E N 1
ATOM 13805 C CA . ALA E 2 227 ? 124.343 -36.606 173.654 1.00 117.66 227 ALA E CA 1
ATOM 13806 C C . ALA E 2 227 ? 122.936 -36.880 173.185 1.00 119.30 227 ALA E C 1
ATOM 13807 O O . ALA E 2 227 ? 122.609 -36.811 171.995 1.00 122.01 227 ALA E O 1
ATOM 13809 N N . ALA E 2 228 ? 122.098 -37.188 174.159 1.00 121.49 228 ALA E N 1
ATOM 13810 C CA . ALA E 2 228 ? 120.687 -37.336 173.915 1.00 122.20 228 ALA E CA 1
ATOM 13811 C C . ALA E 2 228 ? 120.026 -35.982 174.121 1.00 121.12 228 ALA E C 1
ATOM 13812 O O . ALA E 2 228 ? 120.439 -35.223 174.995 1.00 118.42 228 ALA E O 1
ATOM 13814 N N . PRO E 2 229 ? 119.032 -35.660 173.281 1.00 119.35 229 PRO E N 1
ATOM 13815 C CA . PRO E 2 229 ? 118.256 -34.420 173.389 1.00 117.36 229 PRO E CA 1
ATOM 13816 C C . PRO E 2 229 ? 117.791 -34.087 174.818 1.00 111.70 229 PRO E C 1
ATOM 13817 O O . PRO E 2 229 ? 117.585 -34.971 175.636 1.00 117.70 229 PRO E O 1
ATOM 13821 N N . PHE E 2 230 ? 117.651 -32.795 175.090 1.00 103.65 230 PHE E N 1
ATOM 13822 C CA . PHE E 2 230 ? 117.391 -32.247 176.418 1.00 99.95 230 PHE E CA 1
ATOM 13823 C C . PHE E 2 230 ? 116.977 -30.768 176.269 1.00 101.18 230 PHE E C 1
ATOM 13824 O O . PHE E 2 230 ? 117.745 -29.942 175.768 1.00 98.15 230 PHE E O 1
ATOM 13832 N N . PHE E 2 231 ? 115.739 -30.459 176.671 1.00 105.93 231 PHE E N 1
ATOM 13833 C CA . PHE E 2 231 ? 115.123 -29.136 176.444 1.00 103.38 231 PHE E CA 1
ATOM 13834 C C . PHE E 2 231 ? 115.180 -28.177 177.640 1.00 103.25 231 PHE E C 1
ATOM 13835 O O . PHE E 2 231 ? 115.058 -28.586 178.800 1.00 105.79 231 PHE E O 1
ATOM 13843 N N . LYS E 2 232 ? 115.354 -26.895 177.330 1.00 98.42 232 LYS E N 1
ATOM 13844 C CA . LYS E 2 232 ? 115.213 -25.815 178.297 1.00 94.59 232 LYS E CA 1
ATOM 13845 C C . LYS E 2 232 ? 114.324 -24.711 177.733 1.00 92.65 232 LYS E C 1
ATOM 13846 O O . LYS E 2 232 ? 114.796 -23.778 177.065 1.00 91.33 232 LYS E O 1
ATOM 13852 N N . PRO E 2 233 ? 113.022 -24.811 178.007 1.00 92.39 233 PRO E N 1
ATOM 13853 C CA . PRO E 2 233 ? 112.017 -23.852 177.525 1.00 88.93 233 PRO E CA 1
ATOM 13854 C C . PRO E 2 233 ? 112.025 -22.532 178.287 1.00 81.87 233 PRO E C 1
ATOM 13855 O O . PRO E 2 233 ? 112.272 -22.549 179.492 1.00 78.25 233 PRO E O 1
ATOM 13859 N N . PHE E 2 234 ? 111.768 -21.415 177.606 1.00 76.91 234 PHE E N 1
ATOM 13860 C CA . PHE E 2 234 ? 111.796 -20.133 178.298 1.00 74.07 234 PHE E CA 1
ATOM 13861 C C . PHE E 2 234 ? 110.632 -19.211 177.963 1.00 69.10 234 PHE E C 1
ATOM 13862 O O . PHE E 2 234 ? 110.423 -18.215 178.661 1.00 71.00 234 PHE E O 1
ATOM 13870 N N . ASN E 2 235 ? 109.840 -19.544 176.951 1.00 61.55 235 ASN E N 1
ATOM 13871 C CA . ASN E 2 235 ? 108.655 -18.734 176.701 1.00 69.17 235 ASN E CA 1
ATOM 13872 C C . ASN E 2 235 ? 107.568 -19.459 175.928 1.00 75.07 235 ASN E C 1
ATOM 13873 O O . ASN E 2 235 ? 107.812 -20.016 174.863 1.00 78.25 235 ASN E O 1
ATOM 13878 N N . ILE E 2 236 ? 106.359 -19.438 176.482 1.00 76.70 236 ILE E N 1
ATOM 13879 C CA . ILE E 2 236 ? 105.182 -19.890 175.767 1.00 74.90 236 ILE E CA 1
ATOM 13880 C C . ILE E 2 236 ? 104.605 -18.681 175.058 1.00 77.29 236 ILE E C 1
ATOM 13881 O O . ILE E 2 236 ? 104.373 -17.638 175.665 1.00 76.18 236 ILE E O 1
ATOM 13886 N N . LEU E 2 237 ? 104.418 -18.824 173.756 1.00 80.07 237 LEU E N 1
ATOM 13887 C CA . LEU E 2 237 ? 104.118 -17.699 172.886 1.00 78.36 237 LEU E CA 1
ATOM 13888 C C . LEU E 2 237 ? 102.645 -17.509 172.725 1.00 76.96 237 LEU E C 1
ATOM 13889 O O . LEU E 2 237 ? 102.165 -16.390 172.492 1.00 74.47 237 LEU E O 1
ATOM 13894 N N . LYS E 2 238 ? 101.951 -18.636 172.830 1.00 78.41 238 LYS E N 1
ATOM 13895 C CA . LYS E 2 238 ? 100.543 -18.751 172.491 1.00 75.58 238 LYS E CA 1
ATOM 13896 C C . LYS E 2 238 ? 100.072 -20.150 172.872 1.00 80.36 238 LYS E C 1
ATOM 13897 O O . LYS E 2 238 ? 100.816 -21.120 172.681 1.00 77.45 238 LYS E O 1
ATOM 13903 N N . GLU E 2 239 ? 98.873 -20.232 173.463 1.00 84.39 239 GLU E N 1
ATOM 13904 C CA . GLU E 2 239 ? 98.203 -21.505 173.772 1.00 82.12 239 GLU E CA 1
ATOM 13905 C C . GLU E 2 239 ? 96.969 -21.610 172.858 1.00 74.16 239 GLU E C 1
ATOM 13906 O O . GLU E 2 239 ? 96.164 -20.684 172.778 1.00 63.16 239 GLU E O 1
ATOM 13912 N N . VAL E 2 240 ? 96.840 -22.720 172.138 1.00 84.36 240 VAL E N 1
ATOM 13913 C CA . VAL E 2 240 ? 95.654 -22.949 171.305 1.00 89.88 240 VAL E CA 1
ATOM 13914 C C . VAL E 2 240 ? 94.638 -23.919 171.963 1.00 118.17 240 VAL E C 1
ATOM 13915 O O . VAL E 2 240 ? 94.906 -25.126 172.138 1.00 115.86 240 VAL E O 1
ATOM 13919 N N . TYR E 2 241 ? 93.479 -23.364 172.329 1.00 114.49 241 TYR E N 1
ATOM 13920 C CA . TYR E 2 241 ? 92.345 -24.115 172.878 1.00 104.94 241 TYR E CA 1
ATOM 13921 C C . TYR E 2 241 ? 91.521 -24.874 171.823 1.00 100.70 241 TYR E C 1
ATOM 13922 O O . TYR E 2 241 ? 91.659 -24.659 170.616 1.00 94.47 241 TYR E O 1
ATOM 13931 N N . THR E 2 242 ? 90.660 -25.765 172.310 1.00 105.81 242 THR E N 1
ATOM 13932 C CA . THR E 2 242 ? 89.831 -26.618 171.467 1.00 104.92 242 THR E CA 1
ATOM 13933 C C . THR E 2 242 ? 88.592 -25.883 170.966 1.00 103.44 242 THR E C 1
ATOM 13934 O O . THR E 2 242 ? 88.033 -26.234 169.928 1.00 97.08 242 THR E O 1
ATOM 13938 N N . ASP E 2 243 ? 88.177 -24.878 171.741 1.00 106.79 243 ASP E N 1
ATOM 13939 C CA . ASP E 2 243 ? 87.129 -23.911 171.398 1.00 110.69 243 ASP E CA 1
ATOM 13940 C C . ASP E 2 243 ? 87.237 -23.430 169.959 1.00 113.06 243 ASP E C 1
ATOM 13941 O O . ASP E 2 243 ? 86.268 -23.445 169.195 1.00 113.47 243 ASP E O 1
ATOM 13946 N N . GLY E 2 244 ? 88.445 -22.991 169.627 1.00 116.06 244 GLY E N 1
ATOM 13947 C CA . GLY E 2 244 ? 88.738 -22.249 168.421 1.00 117.85 244 GLY E CA 1
ATOM 13948 C C . GLY E 2 244 ? 89.488 -21.020 168.888 1.00 121.16 244 GLY E C 1
ATOM 13949 O O . GLY E 2 244 ? 90.043 -20.268 168.095 1.00 124.38 244 GLY E O 1
ATOM 13950 N N . ARG E 2 245 ? 89.485 -20.821 170.202 1.00 123.38 245 ARG E N 1
ATOM 13951 C CA . ARG E 2 245 ? 90.094 -19.659 170.839 1.00 122.96 245 ARG E CA 1
ATOM 13952 C C . ARG E 2 245 ? 91.584 -19.850 171.153 1.00 117.76 245 ARG E C 1
ATOM 13953 O O . ARG E 2 245 ? 91.978 -20.879 171.695 1.00 121.46 245 ARG E O 1
ATOM 13961 N N . GLU E 2 246 ? 92.400 -18.848 170.820 1.00 105.08 246 GLU E N 1
ATOM 13962 C CA . GLU E 2 246 ? 93.842 -18.858 171.099 1.00 88.97 246 GLU E CA 1
ATOM 13963 C C . GLU E 2 246 ? 94.136 -17.871 172.216 1.00 81.21 246 GLU E C 1
ATOM 13964 O O . GLU E 2 246 ? 93.387 -16.927 172.425 1.00 81.14 246 GLU E O 1
ATOM 13970 N N . HIS E 2 247 ? 95.218 -18.093 172.946 1.00 80.49 247 HIS E N 1
ATOM 13971 C CA . HIS E 2 247 ? 95.618 -17.134 173.963 1.00 81.86 247 HIS E CA 1
ATOM 13972 C C . HIS E 2 247 ? 97.035 -16.636 173.658 1.00 90.49 247 HIS E C 1
ATOM 13973 O O . HIS E 2 247 ? 98.004 -17.407 173.710 1.00 93.02 247 HIS E O 1
ATOM 13980 N N . PHE E 2 248 ? 97.150 -15.351 173.327 1.00 91.02 248 PHE E N 1
ATOM 13981 C CA . PHE E 2 248 ? 98.449 -14.726 173.079 1.00 88.32 248 PHE E CA 1
ATOM 13982 C C . PHE E 2 248 ? 99.019 -14.388 174.458 1.00 83.55 248 PHE E C 1
ATOM 13983 O O . PHE E 2 248 ? 98.676 -13.359 175.050 1.00 81.11 248 PHE E O 1
ATOM 13991 N N . VAL E 2 249 ? 99.834 -15.292 174.999 1.00 86.01 249 VAL E N 1
ATOM 13992 C CA . VAL E 2 249 ? 100.241 -15.212 176.409 1.00 88.20 249 VAL E CA 1
ATOM 13993 C C . VAL E 2 249 ? 100.979 -13.905 176.735 1.00 86.99 249 VAL E C 1
ATOM 13994 O O . VAL E 2 249 ? 100.679 -13.275 177.754 1.00 86.90 249 VAL E O 1
ATOM 13998 N N . ASN E 2 250 ? 101.913 -13.502 175.870 1.00 80.54 250 ASN E N 1
ATOM 13999 C CA . ASN E 2 250 ? 102.592 -12.215 175.990 1.00 76.78 250 ASN E CA 1
ATOM 14000 C C . ASN E 2 250 ? 103.178 -11.981 177.377 1.00 75.19 250 ASN E C 1
ATOM 14001 O O . ASN E 2 250 ? 102.984 -10.915 177.988 1.00 70.57 250 ASN E O 1
ATOM 14006 N N . ASP E 2 251 ? 103.873 -12.987 177.887 1.00 77.95 251 ASP E N 1
ATOM 14007 C CA . ASP E 2 251 ? 104.542 -12.815 179.160 1.00 86.80 251 ASP E CA 1
ATOM 14008 C C . ASP E 2 251 ? 105.785 -13.686 179.272 1.00 90.20 251 ASP E C 1
ATOM 14009 O O . ASP E 2 251 ? 105.720 -14.913 179.277 1.00 87.11 251 ASP E O 1
ATOM 14014 N N . ASN E 2 252 ? 106.932 -13.032 179.337 1.00 98.84 252 ASN E N 1
ATOM 14015 C CA . ASN E 2 252 ? 108.172 -13.734 179.588 1.00 99.28 252 ASN E CA 1
ATOM 14016 C C . ASN E 2 252 ? 108.198 -14.334 180.991 1.00 99.92 252 ASN E C 1
ATOM 14017 O O . ASN E 2 252 ? 109.096 -15.110 181.304 1.00 108.44 252 ASN E O 1
ATOM 14022 N N . LEU E 2 253 ? 107.187 -14.031 181.812 1.00 91.26 253 LEU E N 1
ATOM 14023 C CA . LEU E 2 253 ? 107.122 -14.593 183.159 1.00 83.19 253 LEU E CA 1
ATOM 14024 C C . LEU E 2 253 ? 106.560 -15.999 183.105 1.00 72.27 253 LEU E C 1
ATOM 14025 O O . LEU E 2 253 ? 106.607 -16.744 184.093 1.00 63.29 253 LEU E O 1
ATOM 14030 N N . SER E 2 254 ? 106.109 -16.374 181.908 1.00 73.36 254 SER E N 1
ATOM 14031 C CA . SER E 2 254 ? 105.665 -17.739 181.621 1.00 77.85 254 SER E CA 1
ATOM 14032 C C . SER E 2 254 ? 106.872 -18.677 181.711 1.00 77.90 254 SER E C 1
ATOM 14033 O O . SER E 2 254 ? 106.753 -19.898 181.592 1.00 73.00 254 SER E O 1
ATOM 14036 N N . PHE E 2 255 ? 108.047 -18.076 181.856 1.00 84.44 255 PHE E N 1
ATOM 14037 C CA . PHE E 2 255 ? 109.262 -18.810 182.133 1.00 88.10 255 PHE E CA 1
ATOM 14038 C C . PHE E 2 255 ? 109.152 -19.746 183.356 1.00 97.04 255 PHE E C 1
ATOM 14039 O O . PHE E 2 255 ? 109.318 -20.961 183.236 1.00 97.38 255 PHE E O 1
ATOM 14047 N N . GLN E 2 256 ? 108.857 -19.182 184.527 1.00 105.17 256 GLN E N 1
ATOM 14048 C CA . GLN E 2 256 ? 108.842 -19.955 185.773 1.00 109.07 256 GLN E CA 1
ATOM 14049 C C . GLN E 2 256 ? 107.805 -21.074 185.701 1.00 110.53 256 GLN E C 1
ATOM 14050 O O . GLN E 2 256 ? 107.947 -22.129 186.310 1.00 110.14 256 GLN E O 1
ATOM 14056 N N . GLN E 2 257 ? 106.777 -20.823 184.906 1.00 110.66 257 GLN E N 1
ATOM 14057 C CA . GLN E 2 257 ? 105.658 -21.723 184.710 1.00 111.60 257 GLN E CA 1
ATOM 14058 C C . GLN E 2 257 ? 106.121 -22.990 183.966 1.00 106.74 257 GLN E C 1
ATOM 14059 O O . GLN E 2 257 ? 105.483 -24.047 184.030 1.00 106.57 257 GLN E O 1
ATOM 14065 N N . ILE E 2 258 ? 107.258 -22.882 183.287 1.00 107.35 258 ILE E N 1
ATOM 14066 C CA . ILE E 2 258 ? 107.702 -23.939 182.381 1.00 109.88 258 ILE E CA 1
ATOM 14067 C C . ILE E 2 258 ? 109.223 -24.275 182.446 1.00 96.34 258 ILE E C 1
ATOM 14068 O O . ILE E 2 258 ? 109.737 -25.045 181.633 1.00 95.99 258 ILE E O 1
ATOM 14073 N N . ASN E 2 259 ? 109.924 -23.721 183.433 1.00 85.20 259 ASN E N 1
ATOM 14074 C CA . ASN E 2 259 ? 111.371 -23.869 183.552 1.00 79.08 259 ASN E CA 1
ATOM 14075 C C . ASN E 2 259 ? 111.789 -23.662 185.010 1.00 81.05 259 ASN E C 1
ATOM 14076 O O . ASN E 2 259 ? 111.410 -22.656 185.624 1.00 83.29 259 ASN E O 1
ATOM 14081 N N . ASP E 2 260 ? 112.534 -24.614 185.582 1.00 80.89 260 ASP E N 1
ATOM 14082 C CA . ASP E 2 260 ? 112.916 -24.509 186.999 1.00 81.59 260 ASP E CA 1
ATOM 14083 C C . ASP E 2 260 ? 114.236 -23.758 187.263 1.00 85.00 260 ASP E C 1
ATOM 14084 O O . ASP E 2 260 ? 114.668 -23.675 188.413 1.00 84.13 260 ASP E O 1
ATOM 14089 N N . ASP E 2 261 ? 114.886 -23.227 186.228 1.00 90.30 261 ASP E N 1
ATOM 14090 C CA . ASP E 2 261 ? 116.108 -22.441 186.446 1.00 93.38 261 ASP E CA 1
ATOM 14091 C C . ASP E 2 261 ? 115.815 -21.084 187.110 1.00 92.10 261 ASP E C 1
ATOM 14092 O O . ASP E 2 261 ? 114.701 -20.563 186.988 1.00 87.42 261 ASP E O 1
ATOM 14097 N N . ASP E 2 262 ? 116.820 -20.514 187.787 1.00 97.73 262 ASP E N 1
ATOM 14098 C CA . ASP E 2 262 ? 116.678 -19.229 188.504 1.00 104.19 262 ASP E CA 1
ATOM 14099 C C . ASP E 2 262 ? 116.757 -17.990 187.596 1.00 106.75 262 ASP E C 1
ATOM 14100 O O . ASP E 2 262 ? 117.571 -17.938 186.671 1.00 112.14 262 ASP E O 1
ATOM 14105 N N . PHE E 2 263 ? 115.959 -16.968 187.908 1.00 99.94 263 PHE E N 1
ATOM 14106 C CA . PHE E 2 263 ? 115.938 -15.745 187.103 1.00 93.49 263 PHE E CA 1
ATOM 14107 C C . PHE E 2 263 ? 115.408 -14.526 187.866 1.00 93.43 263 PHE E C 1
ATOM 14108 O O . PHE E 2 263 ? 114.974 -14.633 189.010 1.00 99.03 263 PHE E O 1
ATOM 14116 N N . LEU E 2 264 ? 115.494 -13.358 187.244 1.00 87.60 264 LEU E N 1
ATOM 14117 C CA . LEU E 2 264 ? 115.193 -12.109 187.926 1.00 88.71 264 LEU E CA 1
ATOM 14118 C C . LEU E 2 264 ? 113.990 -11.375 187.334 1.00 92.55 264 LEU E C 1
ATOM 14119 O O . LEU E 2 264 ? 113.746 -11.445 186.133 1.00 93.55 264 LEU E O 1
ATOM 14124 N N . HIS E 2 265 ? 113.250 -10.675 188.196 1.00 98.40 265 HIS E N 1
ATOM 14125 C CA . HIS E 2 265 ? 112.103 -9.836 187.817 1.00 100.41 265 HIS E CA 1
ATOM 14126 C C . HIS E 2 265 ? 112.240 -8.469 188.494 1.00 95.85 265 HIS E C 1
ATOM 14127 O O . HIS E 2 265 ? 112.455 -8.387 189.707 1.00 99.03 265 HIS E O 1
ATOM 14134 N N . TYR E 2 266 ? 112.163 -7.395 187.719 1.00 85.54 266 TYR E N 1
ATOM 14135 C CA . TYR E 2 266 ? 112.333 -6.079 188.309 1.00 86.12 266 TYR E CA 1
ATOM 14136 C C . TYR E 2 266 ? 111.352 -5.047 187.755 1.00 94.27 266 TYR E C 1
ATOM 14137 O O . TYR E 2 266 ? 111.101 -5.027 186.553 1.00 99.57 266 TYR E O 1
ATOM 14146 N N . GLN E 2 267 ? 110.787 -4.200 188.613 1.00 97.19 267 GLN E N 1
ATOM 14147 C CA . GLN E 2 267 ? 110.087 -2.997 188.136 1.00 96.84 267 GLN E CA 1
ATOM 14148 C C . GLN E 2 267 ? 110.629 -1.786 188.892 1.00 92.01 267 GLN E C 1
ATOM 14149 O O . GLN E 2 267 ? 110.703 -1.767 190.117 1.00 90.85 267 GLN E O 1
ATOM 14155 N N . PHE E 2 268 ? 110.994 -0.761 188.148 1.00 90.42 268 PHE E N 1
ATOM 14156 C CA . PHE E 2 268 ? 111.884 0.243 188.684 1.00 96.20 268 PHE E CA 1
ATOM 14157 C C . PHE E 2 268 ? 111.168 1.540 189.037 1.00 96.28 268 PHE E C 1
ATOM 14158 O O . PHE E 2 268 ? 111.497 2.184 190.036 1.00 95.43 268 PHE E O 1
ATOM 14166 N N . ALA E 2 269 ? 110.194 1.897 188.206 1.00 98.16 269 ALA E N 1
ATOM 14167 C CA . ALA E 2 269 ? 109.428 3.146 188.300 1.00 100.42 269 ALA E CA 1
ATOM 14168 C C . ALA E 2 269 ? 110.236 4.374 187.902 1.00 103.66 269 ALA E C 1
ATOM 14169 O O . ALA E 2 269 ? 109.915 5.005 186.895 1.00 109.20 269 ALA E O 1
ATOM 14171 N N . ASP E 2 270 ? 111.280 4.725 188.643 1.00 101.28 270 ASP E N 1
ATOM 14172 C CA . ASP E 2 270 ? 112.088 5.870 188.221 1.00 101.24 270 ASP E CA 1
ATOM 14173 C C . ASP E 2 270 ? 113.531 5.444 187.987 1.00 100.78 270 ASP E C 1
ATOM 14174 O O . ASP E 2 270 ? 114.004 4.470 188.585 1.00 99.41 270 ASP E O 1
ATOM 14179 N N . ARG E 2 271 ? 114.217 6.172 187.104 1.00 101.37 271 ARG E N 1
ATOM 14180 C CA . ARG E 2 271 ? 115.567 5.812 186.655 1.00 102.94 271 ARG E CA 1
ATOM 14181 C C . ARG E 2 271 ? 116.583 5.747 187.802 1.00 99.95 271 ARG E C 1
ATOM 14182 O O . ARG E 2 271 ? 117.608 5.074 187.680 1.00 94.62 271 ARG E O 1
ATOM 14190 N N . GLU E 2 272 ? 116.306 6.431 188.911 1.00 102.95 272 GLU E N 1
ATOM 14191 C CA . GLU E 2 272 ? 117.233 6.391 190.035 1.00 104.91 272 GLU E CA 1
ATOM 14192 C C . GLU E 2 272 ? 116.937 5.271 191.034 1.00 101.14 272 GLU E C 1
ATOM 14193 O O . GLU E 2 272 ? 117.797 4.938 191.843 1.00 97.20 272 GLU E O 1
ATOM 14199 N N . ASP E 2 273 ? 115.769 4.642 190.947 1.00 104.58 273 ASP E N 1
ATOM 14200 C CA . ASP E 2 273 ? 115.584 3.341 191.600 1.00 112.36 273 ASP E CA 1
ATOM 14201 C C . ASP E 2 273 ? 116.476 2.330 190.906 1.00 116.13 273 ASP E C 1
ATOM 14202 O O . ASP E 2 273 ? 117.137 1.513 191.558 1.00 119.14 273 ASP E O 1
ATOM 14207 N N . PHE E 2 274 ? 116.438 2.369 189.573 1.00 115.58 274 PHE E N 1
ATOM 14208 C CA . PHE E 2 274 ? 117.297 1.539 188.742 1.00 113.23 274 PHE E CA 1
ATOM 14209 C C . PHE E 2 274 ? 118.733 1.678 189.212 1.00 113.82 274 PHE E C 1
ATOM 14210 O O . PHE E 2 274 ? 119.408 0.673 189.442 1.00 115.45 274 PHE E O 1
ATOM 14218 N N . GLU E 2 275 ? 119.197 2.919 189.348 1.00 109.29 275 GLU E N 1
ATOM 14219 C CA . GLU E 2 275 ? 120.565 3.160 189.793 1.00 110.48 275 GLU E CA 1
ATOM 14220 C C . GLU E 2 275 ? 120.887 2.373 191.072 1.00 112.44 275 GLU E C 1
ATOM 14221 O O . GLU E 2 275 ? 121.936 1.727 191.166 1.00 113.03 275 GLU E O 1
ATOM 14227 N N . ALA E 2 276 ? 119.935 2.341 192.003 1.00 113.88 276 ALA E N 1
ATOM 14228 C CA . ALA E 2 276 ? 120.158 1.735 193.314 1.00 113.14 276 ALA E CA 1
ATOM 14229 C C . ALA E 2 276 ? 120.233 0.214 193.283 1.00 111.11 276 ALA E C 1
ATOM 14230 O O . ALA E 2 276 ? 121.112 -0.366 193.918 1.00 109.95 276 ALA E O 1
ATOM 14232 N N . LYS E 2 277 ? 119.339 -0.439 192.542 1.00 109.61 277 LYS E N 1
ATOM 14233 C CA . LYS E 2 277 ? 119.381 -1.901 192.485 1.00 109.75 277 LYS E CA 1
ATOM 14234 C C . LYS E 2 277 ? 120.393 -2.463 191.471 1.00 109.26 277 LYS E C 1
ATOM 14235 O O . LYS E 2 277 ? 120.633 -3.673 191.468 1.00 110.01 277 LYS E O 1
ATOM 14241 N N . TYR E 2 278 ? 120.998 -1.612 190.635 1.00 108.51 278 TYR E N 1
ATOM 14242 C CA . TYR E 2 278 ? 121.987 -2.105 189.664 1.00 105.03 278 TYR E CA 1
ATOM 14243 C C . TYR E 2 278 ? 123.057 -2.984 190.290 1.00 100.90 278 TYR E C 1
ATOM 14244 O O . TYR E 2 278 ? 123.265 -4.094 189.812 1.00 96.97 278 TYR E O 1
ATOM 14253 N N . PRO E 2 279 ? 123.728 -2.506 191.360 1.00 103.49 279 PRO E N 1
ATOM 14254 C CA . PRO E 2 279 ? 124.884 -3.276 191.853 1.00 105.04 279 PRO E CA 1
ATOM 14255 C C . PRO E 2 279 ? 124.533 -4.698 192.295 1.00 104.94 279 PRO E C 1
ATOM 14256 O O . PRO E 2 279 ? 125.385 -5.592 192.247 1.00 102.24 279 PRO E O 1
ATOM 14260 N N . GLN E 2 280 ? 123.285 -4.889 192.716 1.00 102.51 280 GLN E N 1
ATOM 14261 C CA . GLN E 2 280 ? 122.759 -6.208 193.045 1.00 99.57 280 GLN E CA 1
ATOM 14262 C C . GLN E 2 280 ? 122.633 -7.055 191.786 1.00 93.89 280 GLN E C 1
ATOM 14263 O O . GLN E 2 280 ? 123.130 -8.182 191.721 1.00 88.98 280 GLN E O 1
ATOM 14269 N N . ILE E 2 281 ? 121.969 -6.483 190.784 1.00 93.67 281 ILE E N 1
ATOM 14270 C CA . ILE E 2 281 ? 121.734 -7.156 189.511 1.00 90.72 281 ILE E CA 1
ATOM 14271 C C . ILE E 2 281 ? 123.050 -7.471 188.831 1.00 90.18 281 ILE E C 1
ATOM 14272 O O . ILE E 2 281 ? 123.206 -8.530 188.225 1.00 85.79 281 ILE E O 1
ATOM 14277 N N . ARG E 2 282 ? 123.991 -6.530 188.942 1.00 97.36 282 ARG E N 1
ATOM 14278 C CA . ARG E 2 282 ? 125.328 -6.677 188.369 1.00 96.37 282 ARG E CA 1
ATOM 14279 C C . ARG E 2 282 ? 126.016 -7.854 189.044 1.00 95.78 282 ARG E C 1
ATOM 14280 O O . ARG E 2 282 ? 126.592 -8.714 188.378 1.00 94.99 282 ARG E O 1
ATOM 14288 N N . ALA E 2 283 ? 125.931 -7.899 190.370 1.00 95.79 283 ALA E N 1
ATOM 14289 C CA . ALA E 2 283 ? 126.561 -8.974 191.128 1.00 93.90 283 ALA E CA 1
ATOM 14290 C C . ALA E 2 283 ? 125.972 -10.346 190.770 1.00 87.57 283 ALA E C 1
ATOM 14291 O O . ALA E 2 283 ? 126.680 -11.355 190.808 1.00 81.69 283 ALA E O 1
ATOM 14293 N N . TRP E 2 284 ? 124.684 -10.392 190.427 1.00 90.69 284 TRP E N 1
ATOM 14294 C CA . TRP E 2 284 ? 124.045 -11.685 190.156 1.00 96.84 284 TRP E CA 1
ATOM 14295 C C . TRP E 2 284 ? 124.443 -12.295 188.816 1.00 99.25 284 TRP E C 1
ATOM 14296 O O . TRP E 2 284 ? 124.827 -13.469 188.753 1.00 95.49 284 TRP E O 1
ATOM 14307 N N . VAL E 2 285 ? 124.359 -11.500 187.751 1.00 104.44 285 VAL E N 1
ATOM 14308 C CA . VAL E 2 285 ? 124.715 -11.982 186.425 1.00 102.68 285 VAL E CA 1
ATOM 14309 C C . VAL E 2 285 ? 126.205 -12.258 186.429 1.00 102.95 285 VAL E C 1
ATOM 14310 O O . VAL E 2 285 ? 126.684 -13.020 185.596 1.00 104.21 285 VAL E O 1
ATOM 14314 N N . ASP E 2 286 ? 126.928 -11.638 187.370 1.00 103.31 286 ASP E N 1
ATOM 14315 C CA . ASP E 2 286 ? 128.374 -11.842 187.501 1.00 105.14 286 ASP E CA 1
ATOM 14316 C C . ASP E 2 286 ? 128.710 -13.307 187.767 1.00 104.01 286 ASP E C 1
ATOM 14317 O O . ASP E 2 286 ? 129.814 -13.759 187.480 1.00 104.66 286 ASP E O 1
ATOM 14322 N N . GLN E 2 287 ? 127.755 -14.055 188.300 1.00 101.48 287 GLN E N 1
ATOM 14323 C CA . GLN E 2 287 ? 128.015 -15.442 188.643 1.00 103.05 287 GLN E CA 1
ATOM 14324 C C . GLN E 2 287 ? 127.620 -16.421 187.538 1.00 103.96 287 GLN E C 1
ATOM 14325 O O . GLN E 2 287 ? 127.912 -17.610 187.628 1.00 106.57 287 GLN E O 1
ATOM 14331 N N . VAL E 2 288 ? 126.979 -15.914 186.488 1.00 103.21 288 VAL E N 1
ATOM 14332 C CA . VAL E 2 288 ? 126.547 -16.747 185.365 1.00 101.57 288 VAL E CA 1
ATOM 14333 C C . VAL E 2 288 ? 127.738 -17.039 184.457 1.00 105.71 288 VAL E C 1
ATOM 14334 O O . VAL E 2 288 ? 127.882 -16.428 183.395 1.00 109.37 288 VAL E O 1
ATOM 14338 N N . ASN E 2 289 ? 128.587 -17.976 184.876 1.00 109.00 289 ASN E N 1
ATOM 14339 C CA . ASN E 2 289 ? 129.867 -18.187 184.213 1.00 112.04 289 ASN E CA 1
ATOM 14340 C C . ASN E 2 289 ? 130.206 -19.601 183.774 1.00 108.72 289 ASN E C 1
ATOM 14341 O O . ASN E 2 289 ? 131.299 -19.832 183.256 1.00 107.14 289 ASN E O 1
ATOM 14346 N N . GLN E 2 290 ? 129.294 -20.551 183.939 1.00 105.91 290 GLN E N 1
ATOM 14347 C CA . GLN E 2 290 ? 129.698 -21.926 183.700 1.00 108.47 290 GLN E CA 1
ATOM 14348 C C . GLN E 2 290 ? 129.579 -22.233 182.213 1.00 103.45 290 GLN E C 1
ATOM 14349 O O . GLN E 2 290 ? 128.912 -21.510 181.489 1.00 103.98 290 GLN E O 1
ATOM 14355 N N . SER E 2 291 ? 130.246 -23.302 181.778 1.00 104.91 291 SER E N 1
ATOM 14356 C CA . SER E 2 291 ? 130.361 -23.712 180.374 1.00 104.32 291 SER E CA 1
ATOM 14357 C C . SER E 2 291 ? 129.039 -23.755 179.580 1.00 103.78 291 SER E C 1
ATOM 14358 O O . SER E 2 291 ? 129.042 -23.637 178.349 1.00 102.67 291 SER E O 1
ATOM 14361 N N . ASP E 2 292 ? 127.930 -23.953 180.293 1.00 100.48 292 ASP E N 1
ATOM 14362 C CA . ASP E 2 292 ? 126.577 -23.954 179.730 1.00 98.87 292 ASP E CA 1
ATOM 14363 C C . ASP E 2 292 ? 126.145 -22.669 179.046 1.00 95.91 292 ASP E C 1
ATOM 14364 O O . ASP E 2 292 ? 125.292 -22.671 178.166 1.00 94.43 292 ASP E O 1
ATOM 14369 N N . GLU E 2 293 ? 126.665 -21.555 179.528 1.00 96.77 293 GLU E N 1
ATOM 14370 C CA . GLU E 2 293 ? 125.964 -20.298 179.379 1.00 93.78 293 GLU E CA 1
ATOM 14371 C C . GLU E 2 293 ? 126.651 -19.312 178.437 1.00 84.22 293 GLU E C 1
ATOM 14372 O O . GLU E 2 293 ? 127.788 -18.903 178.659 1.00 82.81 293 GLU E O 1
ATOM 14378 N N . GLU E 2 294 ? 125.935 -18.944 177.379 1.00 75.84 294 GLU E N 1
ATOM 14379 C CA . GLU E 2 294 ? 126.364 -17.880 176.497 1.00 68.76 294 GLU E CA 1
ATOM 14380 C C . GLU E 2 294 ? 126.589 -16.630 177.341 1.00 69.36 294 GLU E C 1
ATOM 14381 O O . GLU E 2 294 ? 127.444 -15.803 177.031 1.00 73.92 294 GLU E O 1
ATOM 14387 N N . GLY E 2 295 ? 125.808 -16.496 178.406 1.00 68.45 295 GLY E N 1
ATOM 14388 C CA . GLY E 2 295 ? 125.820 -15.297 179.217 1.00 67.71 295 GLY E CA 1
ATOM 14389 C C . GLY E 2 295 ? 124.419 -15.017 179.735 1.00 73.27 295 GLY E C 1
ATOM 14390 O O . GLY E 2 295 ? 123.690 -15.923 180.164 1.00 73.64 295 GLY E O 1
ATOM 14391 N N . VAL E 2 296 ? 124.028 -13.750 179.679 1.00 70.55 296 VAL E N 1
ATOM 14392 C CA . VAL E 2 296 ? 122.724 -13.348 180.171 1.00 67.34 296 VAL E CA 1
ATOM 14393 C C . VAL E 2 296 ? 121.897 -12.682 179.071 1.00 66.60 296 VAL E C 1
ATOM 14394 O O . VAL E 2 296 ? 122.450 -12.134 178.125 1.00 64.42 296 VAL E O 1
ATOM 14398 N N . VAL E 2 297 ? 120.573 -12.745 179.187 1.00 69.24 297 VAL E N 1
ATOM 14399 C CA . VAL E 2 297 ? 119.698 -12.010 178.277 1.00 70.73 297 VAL E CA 1
ATOM 14400 C C . VAL E 2 297 ? 118.727 -11.059 179.033 1.00 56.46 297 VAL E C 1
ATOM 14401 O O . VAL E 2 297 ? 118.258 -11.384 180.123 1.00 61.26 297 VAL E O 1
ATOM 14405 N N . ILE E 2 298 ? 118.435 -9.892 178.458 1.00 52.16 298 ILE E N 1
ATOM 14406 C CA . ILE E 2 298 ? 117.532 -8.929 179.079 1.00 56.88 298 ILE E CA 1
ATOM 14407 C C . ILE E 2 298 ? 116.257 -8.706 178.296 1.00 64.74 298 ILE E C 1
ATOM 14408 O O . ILE E 2 298 ? 116.287 -8.135 177.211 1.00 64.74 298 ILE E O 1
ATOM 14413 N N . LYS E 2 299 ? 115.129 -9.114 178.861 1.00 73.65 299 LYS E N 1
ATOM 14414 C CA . LYS E 2 299 ? 113.839 -8.910 178.216 1.00 70.92 299 LYS E CA 1
ATOM 14415 C C . LYS E 2 299 ? 112.983 -7.980 179.054 1.00 70.57 299 LYS E C 1
ATOM 14416 O O . LYS E 2 299 ? 113.198 -7.839 180.260 1.00 73.86 299 LYS E O 1
ATOM 14422 N N . PRO E 2 300 ? 112.020 -7.320 178.416 1.00 68.89 300 PRO E N 1
ATOM 14423 C CA . PRO E 2 300 ? 111.010 -6.569 179.154 1.00 78.40 300 PRO E CA 1
ATOM 14424 C C . PRO E 2 300 ? 109.967 -7.551 179.689 1.00 92.35 300 PRO E C 1
ATOM 14425 O O . PRO E 2 300 ? 109.789 -8.620 179.081 1.00 96.56 300 PRO E O 1
ATOM 14429 N N . ARG E 2 301 ? 109.301 -7.214 180.793 1.00 99.10 301 ARG E N 1
ATOM 14430 C CA . ARG E 2 301 ? 108.319 -8.122 181.391 1.00 102.25 301 ARG E CA 1
ATOM 14431 C C . ARG E 2 301 ? 107.265 -8.536 180.389 1.00 93.93 301 ARG E C 1
ATOM 14432 O O . ARG E 2 301 ? 107.028 -9.728 180.186 1.00 91.24 301 ARG E O 1
ATOM 14440 N N . THR E 2 302 ? 106.658 -7.540 179.751 1.00 90.36 302 THR E N 1
ATOM 14441 C CA . THR E 2 302 ? 105.748 -7.795 178.649 1.00 86.82 302 THR E CA 1
ATOM 14442 C C . THR E 2 302 ? 106.618 -8.238 177.468 1.00 87.88 302 THR E C 1
ATOM 14443 O O . THR E 2 302 ? 107.648 -7.627 177.198 1.00 93.00 302 THR E O 1
ATOM 14447 N N . ALA E 2 303 ? 106.239 -9.313 176.788 1.00 82.56 303 ALA E N 1
ATOM 14448 C CA . ALA E 2 303 ? 107.124 -9.912 175.789 1.00 76.42 303 ALA E CA 1
ATOM 14449 C C . ALA E 2 303 ? 107.168 -9.124 174.482 1.00 67.94 303 ALA E C 1
ATOM 14450 O O . ALA E 2 303 ? 108.190 -9.122 173.798 1.00 71.02 303 ALA E O 1
ATOM 14452 N N . PHE E 2 304 ? 106.052 -8.491 174.129 1.00 57.56 304 PHE E N 1
ATOM 14453 C CA . PHE E 2 304 ? 105.942 -7.652 172.929 1.00 55.87 304 PHE E CA 1
ATOM 14454 C C . PHE E 2 304 ? 105.430 -6.223 173.236 1.00 58.18 304 PHE E C 1
ATOM 14455 O O . PHE E 2 304 ? 104.305 -6.034 173.707 1.00 62.92 304 PHE E O 1
ATOM 14463 N N . LEU E 2 305 ? 106.217 -5.215 172.903 1.00 57.46 305 LEU E N 1
ATOM 14464 C CA . LEU E 2 305 ? 105.776 -3.843 173.043 1.00 55.52 305 LEU E CA 1
ATOM 14465 C C . LEU E 2 305 ? 106.119 -3.149 171.770 1.00 65.24 305 LEU E C 1
ATOM 14466 O O . LEU E 2 305 ? 107.065 -3.531 171.093 1.00 73.83 305 LEU E O 1
ATOM 14471 N N . PRO E 2 306 ? 105.326 -2.151 171.407 1.00 62.60 306 PRO E N 1
ATOM 14472 C CA . PRO E 2 306 ? 105.621 -1.316 170.248 1.00 64.80 306 PRO E CA 1
ATOM 14473 C C . PRO E 2 306 ? 107.054 -0.763 170.233 1.00 73.00 306 PRO E C 1
ATOM 14474 O O . PRO E 2 306 ? 107.529 -0.166 171.207 1.00 79.89 306 PRO E O 1
ATOM 14478 N N . GLY E 2 307 ? 107.745 -0.991 169.123 1.00 70.76 307 GLY E N 1
ATOM 14479 C CA . GLY E 2 307 ? 109.032 -0.372 168.882 1.00 68.23 307 GLY E CA 1
ATOM 14480 C C . GLY E 2 307 ? 110.154 -0.870 169.753 1.00 64.91 307 GLY E C 1
ATOM 14481 O O . GLY E 2 307 ? 111.295 -0.461 169.550 1.00 68.42 307 GLY E O 1
ATOM 14482 N N . MET E 2 308 ? 109.836 -1.736 170.715 1.00 60.38 308 MET E N 1
ATOM 14483 C CA . MET E 2 308 ? 110.847 -2.329 171.595 1.00 60.83 308 MET E CA 1
ATOM 14484 C C . MET E 2 308 ? 111.389 -3.621 171.021 1.00 57.88 308 MET E C 1
ATOM 14485 O O . MET E 2 308 ? 110.695 -4.312 170.295 1.00 63.24 308 MET E O 1
ATOM 14490 N N . PRO E 2 309 ? 112.640 -3.948 171.332 1.00 51.58 309 PRO E N 1
ATOM 14491 C CA . PRO E 2 309 ? 113.239 -5.214 170.920 1.00 50.88 309 PRO E CA 1
ATOM 14492 C C . PRO E 2 309 ? 112.852 -6.293 171.897 1.00 53.36 309 PRO E C 1
ATOM 14493 O O . PRO E 2 309 ? 112.578 -5.958 173.044 1.00 55.44 309 PRO E O 1
ATOM 14497 N N . PRO E 2 310 ? 112.844 -7.562 171.471 1.00 57.34 310 PRO E N 1
ATOM 14498 C CA . PRO E 2 310 ? 112.509 -8.646 172.401 1.00 59.50 310 PRO E CA 1
ATOM 14499 C C . PRO E 2 310 ? 113.516 -8.718 173.519 1.00 66.42 310 PRO E C 1
ATOM 14500 O O . PRO E 2 310 ? 113.133 -8.867 174.677 1.00 66.66 310 PRO E O 1
ATOM 14504 N N . ALA E 2 311 ? 114.787 -8.529 173.183 1.00 78.74 311 ALA E N 1
ATOM 14505 C CA . ALA E 2 311 ? 115.824 -8.562 174.198 1.00 86.87 311 ALA E CA 1
ATOM 14506 C C . ALA E 2 311 ? 117.157 -7.939 173.786 1.00 94.40 311 ALA E C 1
ATOM 14507 O O . ALA E 2 311 ? 117.390 -7.611 172.614 1.00 101.56 311 ALA E O 1
ATOM 14509 N N . PHE E 2 312 ? 118.017 -7.791 174.794 1.00 87.18 312 PHE E N 1
ATOM 14510 C CA . PHE E 2 312 ? 119.431 -7.489 174.648 1.00 73.61 312 PHE E CA 1
ATOM 14511 C C . PHE E 2 312 ? 120.227 -8.632 175.257 1.00 66.18 312 PHE E C 1
ATOM 14512 O O . PHE E 2 312 ? 120.045 -8.928 176.430 1.00 70.15 312 PHE E O 1
ATOM 14520 N N . LYS E 2 313 ? 121.121 -9.259 174.498 1.00 61.19 313 LYS E N 1
ATOM 14521 C CA . LYS E 2 313 ? 122.045 -10.216 175.104 1.00 58.69 313 LYS E CA 1
ATOM 14522 C C . LYS E 2 313 ? 123.226 -9.455 175.718 1.00 58.36 313 LYS E C 1
ATOM 14523 O O . LYS E 2 313 ? 123.551 -8.338 175.290 1.00 56.60 313 LYS E O 1
ATOM 14529 N N . VAL E 2 314 ? 123.787 -10.023 176.784 1.00 54.36 314 VAL E N 1
ATOM 14530 C CA . VAL E 2 314 ? 124.993 -9.514 177.422 1.00 50.07 314 VAL E CA 1
ATOM 14531 C C . VAL E 2 314 ? 125.911 -10.667 177.742 1.00 52.26 314 VAL E C 1
ATOM 14532 O O . VAL E 2 314 ? 125.798 -11.288 178.804 1.00 55.19 314 VAL E O 1
ATOM 14536 N N . ARG E 2 315 ? 126.827 -10.958 176.832 1.00 51.87 315 ARG E N 1
ATOM 14537 C CA . ARG E 2 315 ? 127.629 -12.169 176.964 1.00 54.40 315 ARG E CA 1
ATOM 14538 C C . ARG E 2 315 ? 128.875 -12.017 177.873 1.00 90.81 315 ARG E C 1
ATOM 14539 O O . ARG E 2 315 ? 129.628 -11.043 177.764 1.00 89.15 315 ARG E O 1
ATOM 14547 N N . ASN E 2 316 ? 129.066 -12.974 178.788 1.00 93.39 316 ASN E N 1
ATOM 14548 C CA . ASN E 2 316 ? 130.218 -12.943 179.696 1.00 96.83 316 ASN E CA 1
ATOM 14549 C C . ASN E 2 316 ? 131.522 -13.046 178.929 1.00 92.26 316 ASN E C 1
ATOM 14550 O O . ASN E 2 316 ? 131.566 -13.656 177.859 1.00 91.93 316 ASN E O 1
ATOM 14555 N N . ASN E 2 317 ? 132.590 -12.506 179.513 1.00 87.27 317 ASN E N 1
ATOM 14556 C CA . ASN E 2 317 ? 133.839 -12.345 178.790 1.00 80.82 317 ASN E CA 1
ATOM 14557 C C . ASN E 2 317 ? 134.336 -13.661 178.216 1.00 80.31 317 ASN E C 1
ATOM 14558 O O . ASN E 2 317 ? 134.880 -13.684 177.110 1.00 82.02 317 ASN E O 1
ATOM 14563 N N . ASP E 2 318 ? 134.108 -14.760 178.932 1.00 76.58 318 ASP E N 1
ATOM 14564 C CA . ASP E 2 318 ? 134.624 -16.056 178.486 1.00 73.08 318 ASP E CA 1
ATOM 14565 C C . ASP E 2 318 ? 133.938 -16.498 177.176 1.00 68.03 318 ASP E C 1
ATOM 14566 O O . ASP E 2 318 ? 134.589 -17.061 176.302 1.00 65.97 318 ASP E O 1
ATOM 14571 N N . TYR E 2 319 ? 132.637 -16.243 177.024 1.00 67.22 319 TYR E N 1
ATOM 14572 C CA . TYR E 2 319 ? 131.943 -16.703 175.822 1.00 64.98 319 TYR E CA 1
ATOM 14573 C C . TYR E 2 319 ? 132.323 -15.836 174.637 1.00 66.88 319 TYR E C 1
ATOM 14574 O O . TYR E 2 319 ? 132.538 -16.359 173.550 1.00 67.45 319 TYR E O 1
ATOM 14583 N N . LEU E 2 320 ? 132.417 -14.522 174.860 1.00 68.39 320 LEU E N 1
ATOM 14584 C CA . LEU E 2 320 ? 132.788 -13.538 173.826 1.00 60.35 320 LEU E CA 1
ATOM 14585 C C . LEU E 2 320 ? 134.120 -13.918 173.194 1.00 59.52 320 LEU E C 1
ATOM 14586 O O . LEU E 2 320 ? 134.326 -13.804 171.983 1.00 55.23 320 LEU E O 1
ATOM 14591 N N . THR E 2 321 ? 135.035 -14.346 174.056 1.00 54.22 321 THR E N 1
ATOM 14592 C CA . THR E 2 321 ? 136.330 -14.832 173.640 1.00 55.32 321 THR E CA 1
ATOM 14593 C C . THR E 2 321 ? 136.175 -15.894 172.548 1.00 53.40 321 THR E C 1
ATOM 14594 O O . THR E 2 321 ? 137.035 -16.086 171.705 1.00 53.43 321 THR E O 1
ATOM 14598 N N . LEU E 2 322 ? 135.055 -16.585 172.547 1.00 56.84 322 LEU E N 1
ATOM 14599 C CA . LEU E 2 322 ? 134.865 -17.598 171.542 1.00 60.56 322 LEU E CA 1
ATOM 14600 C C . LEU E 2 322 ? 134.361 -16.996 170.240 1.00 64.21 322 LEU E C 1
ATOM 14601 O O . LEU E 2 322 ? 134.870 -17.341 169.172 1.00 64.98 322 LEU E O 1
ATOM 14606 N N . VAL E 2 323 ? 133.373 -16.098 170.319 1.00 67.14 323 VAL E N 1
ATOM 14607 C CA . VAL E 2 323 ? 132.873 -15.427 169.114 1.00 67.88 323 VAL E CA 1
ATOM 14608 C C . VAL E 2 323 ? 133.978 -14.588 168.469 1.00 67.84 323 VAL E C 1
ATOM 14609 O O . VAL E 2 323 ? 134.092 -14.553 167.244 1.00 67.09 323 VAL E O 1
ATOM 14613 N N . TYR E 2 324 ? 134.780 -13.914 169.291 1.00 64.51 324 TYR E N 1
ATOM 14614 C CA . TYR E 2 324 ? 135.687 -12.883 168.807 1.00 55.53 324 TYR E CA 1
ATOM 14615 C C . TYR E 2 324 ? 137.134 -13.340 168.659 1.00 57.59 324 TYR E C 1
ATOM 14616 O O . TYR E 2 324 ? 137.928 -12.659 168.011 1.00 62.93 324 TYR E O 1
ATOM 14625 N N . GLY E 2 325 ? 137.498 -14.453 169.290 1.00 54.32 325 GLY E N 1
ATOM 14626 C CA . GLY E 2 325 ? 138.851 -14.988 169.177 1.00 51.47 325 GLY E CA 1
ATOM 14627 C C . GLY E 2 325 ? 139.712 -14.799 170.416 1.00 53.32 325 GLY E C 1
ATOM 14628 O O . GLY E 2 325 ? 139.378 -14.009 171.297 1.00 56.08 325 GLY E O 1
ATOM 14629 N N . VAL E 2 326 ? 140.839 -15.506 170.473 1.00 55.71 326 VAL E N 1
ATOM 14630 C CA . VAL E 2 326 ? 141.672 -15.567 171.679 1.00 55.14 326 VAL E CA 1
ATOM 14631 C C . VAL E 2 326 ? 142.427 -14.287 171.990 1.00 63.83 326 VAL E C 1
ATOM 14632 O O . VAL E 2 326 ? 142.934 -14.106 173.095 1.00 68.18 326 VAL E O 1
ATOM 14636 N N . ASP E 2 327 ? 142.468 -13.380 171.026 1.00 65.04 327 ASP E N 1
ATOM 14637 C CA . ASP E 2 327 ? 143.170 -12.133 171.214 1.00 66.34 327 ASP E CA 1
ATOM 14638 C C . ASP E 2 327 ? 142.221 -11.068 171.711 1.00 76.39 327 ASP E C 1
ATOM 14639 O O . ASP E 2 327 ? 142.559 -9.896 171.681 1.00 85.18 327 ASP E O 1
ATOM 14644 N N . PHE E 2 328 ? 141.024 -11.474 172.125 1.00 74.28 328 PHE E N 1
ATOM 14645 C CA . PHE E 2 328 ? 139.947 -10.540 172.444 1.00 71.12 328 PHE E CA 1
ATOM 14646 C C . PHE E 2 328 ? 140.330 -9.513 173.520 1.00 72.76 328 PHE E C 1
ATOM 14647 O O . PHE E 2 328 ? 140.247 -8.315 173.270 1.00 74.22 328 PHE E O 1
ATOM 14655 N N . GLN E 2 329 ? 140.719 -9.952 174.716 1.00 77.45 329 GLN E N 1
ATOM 14656 C CA . GLN E 2 329 ? 141.043 -8.978 175.764 1.00 82.92 329 GLN E CA 1
ATOM 14657 C C . GLN E 2 329 ? 142.167 -8.035 175.327 1.00 80.67 329 GLN E C 1
ATOM 14658 O O . GLN E 2 329 ? 142.087 -6.827 175.518 1.00 79.15 329 GLN E O 1
ATOM 14664 N N . ASP E 2 330 ? 143.178 -8.599 174.682 1.00 84.88 330 ASP E N 1
ATOM 14665 C CA . ASP E 2 330 ? 144.327 -7.849 174.198 1.00 82.93 330 ASP E CA 1
ATOM 14666 C C . ASP E 2 330 ? 143.903 -6.795 173.178 1.00 75.70 330 ASP E C 1
ATOM 14667 O O . ASP E 2 330 ? 144.553 -5.770 173.047 1.00 79.91 330 ASP E O 1
ATOM 14672 N N . ARG E 2 331 ? 142.791 -7.044 172.491 1.00 67.69 331 ARG E N 1
ATOM 14673 C CA . ARG E 2 331 ? 142.257 -6.157 171.444 1.00 63.67 331 ARG E CA 1
ATOM 14674 C C . ARG E 2 331 ? 140.968 -5.431 171.811 1.00 65.72 331 ARG E C 1
ATOM 14675 O O . ARG E 2 331 ? 140.136 -5.155 170.940 1.00 60.67 331 ARG E O 1
ATOM 14683 N N . LEU E 2 332 ? 140.769 -5.155 173.090 1.00 68.57 332 LEU E N 1
ATOM 14684 C CA . LEU E 2 332 ? 139.437 -4.762 173.521 1.00 67.42 332 LEU E CA 1
ATOM 14685 C C . LEU E 2 332 ? 138.992 -3.368 173.101 1.00 61.39 332 LEU E C 1
ATOM 14686 O O . LEU E 2 332 ? 137.910 -3.230 172.538 1.00 50.10 332 LEU E O 1
ATOM 14691 N N . GLN E 2 333 ? 139.816 -2.348 173.352 1.00 70.82 333 GLN E N 1
ATOM 14692 C CA . GLN E 2 333 ? 139.377 -0.975 173.090 1.00 74.24 333 GLN E CA 1
ATOM 14693 C C . GLN E 2 333 ? 139.123 -0.848 171.592 1.00 68.71 333 GLN E C 1
ATOM 14694 O O . GLN E 2 333 ? 138.164 -0.176 171.172 1.00 68.21 333 GLN E O 1
ATOM 14700 N N . GLU E 2 334 ? 139.966 -1.520 170.807 1.00 57.56 334 GLU E N 1
ATOM 14701 C CA . GLU E 2 334 ? 139.752 -1.647 169.373 1.00 57.40 334 GLU E CA 1
ATOM 14702 C C . GLU E 2 334 ? 138.341 -2.105 168.987 1.00 59.93 334 GLU E C 1
ATOM 14703 O O . GLU E 2 334 ? 137.601 -1.383 168.299 1.00 59.81 334 GLU E O 1
ATOM 14709 N N . GLN E 2 335 ? 137.977 -3.301 169.455 1.00 64.60 335 GLN E N 1
ATOM 14710 C CA . GLN E 2 335 ? 136.705 -3.960 169.120 1.00 62.22 335 GLN E CA 1
ATOM 14711 C C . GLN E 2 335 ? 135.510 -3.147 169.545 1.00 58.64 335 GLN E C 1
ATOM 14712 O O . GLN E 2 335 ? 134.486 -3.143 168.870 1.00 54.08 335 GLN E O 1
ATOM 14718 N N . ILE E 2 336 ? 135.651 -2.520 170.712 1.00 57.80 336 ILE E N 1
ATOM 14719 C CA . ILE E 2 336 ? 134.619 -1.702 171.321 1.00 57.97 336 ILE E CA 1
ATOM 14720 C C . ILE E 2 336 ? 134.328 -0.514 170.423 1.00 61.64 336 ILE E C 1
ATOM 14721 O O . ILE E 2 336 ? 133.164 -0.181 170.141 1.00 60.38 336 ILE E O 1
ATOM 14726 N N . ALA E 2 337 ? 135.404 0.100 169.944 1.00 61.58 337 ALA E N 1
ATOM 14727 C CA . ALA E 2 337 ? 135.266 1.254 169.094 1.00 57.89 337 ALA E CA 1
ATOM 14728 C C . ALA E 2 337 ? 134.631 0.819 167.794 1.00 54.17 337 ALA E C 1
ATOM 14729 O O . ALA E 2 337 ? 133.830 1.548 167.208 1.00 58.82 337 ALA E O 1
ATOM 14731 N N . LYS E 2 338 ? 134.943 -0.396 167.369 1.00 47.36 338 LYS E N 1
ATOM 14732 C CA . LYS E 2 338 ? 134.394 -0.898 166.109 1.00 50.47 338 LYS E CA 1
ATOM 14733 C C . LYS E 2 338 ? 132.953 -1.350 166.212 1.00 48.95 338 LYS E C 1
ATOM 14734 O O . LYS E 2 338 ? 132.301 -1.573 165.201 1.00 44.21 338 LYS E O 1
ATOM 14740 N N . ARG E 2 339 ? 132.482 -1.542 167.438 1.00 54.54 339 ARG E N 1
ATOM 14741 C CA . ARG E 2 339 ? 131.186 -2.163 167.662 1.00 49.20 339 ARG E CA 1
ATOM 14742 C C . ARG E 2 339 ? 130.069 -1.189 167.390 1.00 44.87 339 ARG E C 1
ATOM 14743 O O . ARG E 2 339 ? 130.091 -0.061 167.868 1.00 49.04 339 ARG E O 1
ATOM 14751 N N . ASN E 2 340 ? 129.089 -1.632 166.621 1.00 42.00 340 ASN E N 1
ATOM 14752 C CA . ASN E 2 340 ? 127.947 -0.795 166.309 1.00 51.33 340 ASN E CA 1
ATOM 14753 C C . ASN E 2 340 ? 126.656 -1.553 166.201 1.00 62.87 340 ASN E C 1
ATOM 14754 O O . ASN E 2 340 ? 126.393 -2.189 165.179 1.00 66.70 340 ASN E O 1
ATOM 14759 N N . ILE E 2 341 ? 125.827 -1.470 167.233 1.00 69.00 341 ILE E N 1
ATOM 14760 C CA . ILE E 2 341 ? 124.648 -2.327 167.267 1.00 66.77 341 ILE E CA 1
ATOM 14761 C C . ILE E 2 341 ? 123.435 -1.675 166.640 1.00 61.77 341 ILE E C 1
ATOM 14762 O O . ILE E 2 341 ? 122.384 -2.300 166.564 1.00 61.59 341 ILE E O 1
ATOM 14767 N N . LYS E 2 342 ? 123.577 -0.468 166.105 1.00 58.40 342 LYS E N 1
ATOM 14768 C CA . LYS E 2 342 ? 122.369 0.280 165.775 1.00 58.81 342 LYS E CA 1
ATOM 14769 C C . LYS E 2 342 ? 121.569 -0.396 164.675 1.00 55.71 342 LYS E C 1
ATOM 14770 O O . LYS E 2 342 ? 120.346 -0.330 164.668 1.00 57.71 342 LYS E O 1
ATOM 14776 N N . GLY E 2 343 ? 122.239 -1.142 163.821 1.00 52.77 343 GLY E N 1
ATOM 14777 C CA . GLY E 2 343 ? 121.543 -1.826 162.750 1.00 48.03 343 GLY E CA 1
ATOM 14778 C C . GLY E 2 343 ? 120.941 -3.162 163.141 1.00 46.18 343 GLY E C 1
ATOM 14779 O O . GLY E 2 343 ? 119.832 -3.501 162.739 1.00 43.96 343 GLY E O 1
ATOM 14780 N N . LYS E 2 344 ? 121.695 -3.949 163.896 1.00 49.88 344 LYS E N 1
ATOM 14781 C CA . LYS E 2 344 ? 121.185 -5.193 164.465 1.00 45.09 344 LYS E CA 1
ATOM 14782 C C . LYS E 2 344 ? 119.955 -4.900 165.317 1.00 47.95 344 LYS E C 1
ATOM 14783 O O . LYS E 2 344 ? 118.952 -5.562 165.148 1.00 46.33 344 LYS E O 1
ATOM 14789 N N . LEU E 2 345 ? 120.018 -3.901 166.204 1.00 51.25 345 LEU E N 1
ATOM 14790 C CA . LEU E 2 345 ? 118.868 -3.519 167.050 1.00 48.70 345 LEU E CA 1
ATOM 14791 C C . LEU E 2 345 ? 117.598 -3.199 166.256 1.00 47.17 345 LEU E C 1
ATOM 14792 O O . LEU E 2 345 ? 116.500 -3.550 166.666 1.00 39.77 345 LEU E O 1
ATOM 14797 N N . ARG E 2 346 ? 117.741 -2.532 165.121 1.00 52.63 346 ARG E N 1
ATOM 14798 C CA . ARG E 2 346 ? 116.579 -2.243 164.299 1.00 56.37 346 ARG E CA 1
ATOM 14799 C C . ARG E 2 346 ? 115.991 -3.536 163.760 1.00 63.23 346 ARG E C 1
ATOM 14800 O O . ARG E 2 346 ? 114.784 -3.718 163.769 1.00 74.45 346 ARG E O 1
ATOM 14808 N N . CYS E 2 347 ? 116.823 -4.442 163.273 1.00 60.33 347 CYS E N 1
ATOM 14809 C CA . CYS E 2 347 ? 116.266 -5.672 162.732 1.00 62.72 347 CYS E CA 1
ATOM 14810 C C . CYS E 2 347 ? 115.617 -6.502 163.838 1.00 65.51 347 CYS E C 1
ATOM 14811 O O . CYS E 2 347 ? 114.512 -6.999 163.649 1.00 71.78 347 CYS E O 1
ATOM 14814 N N . SER E 2 348 ? 116.294 -6.642 164.983 1.00 61.10 348 SER E N 1
ATOM 14815 C CA . SER E 2 348 ? 115.751 -7.376 166.137 1.00 54.62 348 SER E CA 1
ATOM 14816 C C . SER E 2 348 ? 114.362 -6.842 166.453 1.00 49.49 348 SER E C 1
ATOM 14817 O O . SER E 2 348 ? 113.436 -7.620 166.678 1.00 54.20 348 SER E O 1
ATOM 14820 N N . ILE E 2 349 ? 114.213 -5.520 166.429 1.00 41.31 349 ILE E N 1
ATOM 14821 C CA . ILE E 2 349 ? 112.908 -4.893 166.645 1.00 43.41 349 ILE E CA 1
ATOM 14822 C C . ILE E 2 349 ? 111.878 -5.238 165.549 1.00 42.84 349 ILE E C 1
ATOM 14823 O O . ILE E 2 349 ? 110.821 -5.773 165.858 1.00 49.87 349 ILE E O 1
ATOM 14828 N N . ASN E 2 350 ? 112.183 -4.977 164.282 1.00 41.79 350 ASN E N 1
ATOM 14829 C CA . ASN E 2 350 ? 111.267 -5.333 163.188 1.00 47.76 350 ASN E CA 1
ATOM 14830 C C . ASN E 2 350 ? 110.992 -6.840 163.146 1.00 49.93 350 ASN E C 1
ATOM 14831 O O . ASN E 2 350 ? 109.926 -7.288 162.711 1.00 47.35 350 ASN E O 1
ATOM 14836 N N . ASP E 2 351 ? 111.963 -7.631 163.572 1.00 49.91 351 ASP E N 1
ATOM 14837 C CA . ASP E 2 351 ? 111.822 -9.061 163.432 1.00 55.85 351 ASP E CA 1
ATOM 14838 C C . ASP E 2 351 ? 110.746 -9.557 164.366 1.00 56.17 351 ASP E C 1
ATOM 14839 O O . ASP E 2 351 ? 109.928 -10.399 163.996 1.00 53.42 351 ASP E O 1
ATOM 14844 N N . TRP E 2 352 ? 110.730 -8.981 165.561 1.00 57.74 352 TRP E N 1
ATOM 14845 C CA . TRP E 2 352 ? 109.803 -9.377 166.612 1.00 55.88 352 TRP E CA 1
ATOM 14846 C C . TRP E 2 352 ? 108.416 -8.876 166.217 1.00 52.65 352 TRP E C 1
ATOM 14847 O O . TRP E 2 352 ? 107.417 -9.567 166.398 1.00 51.01 352 TRP E O 1
ATOM 14858 N N . ALA E 2 353 ? 108.375 -7.687 165.632 1.00 48.55 353 ALA E N 1
ATOM 14859 C CA . ALA E 2 353 ? 107.130 -7.103 165.198 1.00 49.19 353 ALA E CA 1
ATOM 14860 C C . ALA E 2 353 ? 106.436 -7.978 164.136 1.00 63.30 353 ALA E C 1
ATOM 14861 O O . ALA E 2 353 ? 105.195 -8.053 164.089 1.00 70.68 353 ALA E O 1
ATOM 14863 N N . ILE E 2 354 ? 107.222 -8.638 163.285 1.00 63.13 354 ILE E N 1
ATOM 14864 C CA . ILE E 2 354 ? 106.641 -9.590 162.335 1.00 57.99 354 ILE E CA 1
ATOM 14865 C C . ILE E 2 354 ? 106.059 -10.770 163.085 1.00 58.35 354 ILE E C 1
ATOM 14866 O O . ILE E 2 354 ? 104.939 -11.194 162.817 1.00 68.78 354 ILE E O 1
ATOM 14871 N N . ASN E 2 355 ? 106.822 -11.293 164.033 1.00 50.46 355 ASN E N 1
ATOM 14872 C CA . ASN E 2 355 ? 106.405 -12.470 164.766 1.00 48.95 355 ASN E CA 1
ATOM 14873 C C . ASN E 2 355 ? 105.065 -12.243 165.452 1.00 64.68 355 ASN E C 1
ATOM 14874 O O . ASN E 2 355 ? 104.221 -13.149 165.482 1.00 80.60 355 ASN E O 1
ATOM 14879 N N . ALA E 2 356 ? 104.870 -11.054 166.020 1.00 55.69 356 ALA E N 1
ATOM 14880 C CA . ALA E 2 356 ? 103.590 -10.724 166.631 1.00 50.78 356 ALA E CA 1
ATOM 14881 C C . ALA E 2 356 ? 102.446 -10.956 165.626 1.00 51.00 356 ALA E C 1
ATOM 14882 O O . ALA E 2 356 ? 101.458 -11.650 165.918 1.00 50.01 356 ALA E O 1
ATOM 14884 N N . LYS E 2 357 ? 102.636 -10.444 164.416 1.00 51.44 357 LYS E N 1
ATOM 14885 C CA . LYS E 2 357 ? 101.653 -10.606 163.360 1.00 52.22 357 LYS E CA 1
ATOM 14886 C C . LYS E 2 357 ? 101.502 -12.059 162.918 1.00 56.53 357 LYS E C 1
ATOM 14887 O O . LYS E 2 357 ? 100.381 -12.505 162.675 1.00 64.54 357 LYS E O 1
ATOM 14893 N N . LEU E 2 358 ? 102.606 -12.803 162.840 1.00 55.26 358 LEU E N 1
ATOM 14894 C CA . LEU E 2 358 ? 102.550 -14.240 162.498 1.00 63.08 358 LEU E CA 1
ATOM 14895 C C . LEU E 2 358 ? 101.788 -15.061 163.559 1.00 61.29 358 LEU E C 1
ATOM 14896 O O . LEU E 2 358 ? 101.007 -15.973 163.237 1.00 52.62 358 LEU E O 1
ATOM 14901 N N . LEU E 2 359 ? 102.077 -14.772 164.825 1.00 65.04 359 LEU E N 1
ATOM 14902 C CA . LEU E 2 359 ? 101.347 -15.369 165.923 1.00 70.50 359 LEU E CA 1
ATOM 14903 C C . LEU E 2 359 ? 99.864 -14.965 165.907 1.00 78.10 359 LEU E C 1
ATOM 14904 O O . LEU E 2 359 ? 98.985 -15.810 166.118 1.00 80.35 359 LEU E O 1
ATOM 14909 N N . ALA E 2 360 ? 99.582 -13.687 165.640 1.00 73.89 360 ALA E N 1
ATOM 14910 C CA . ALA E 2 360 ? 98.201 -13.214 165.610 1.00 68.88 360 ALA E CA 1
ATOM 14911 C C . ALA E 2 360 ? 97.367 -13.991 164.591 1.00 72.45 360 ALA E C 1
ATOM 14912 O O . ALA E 2 360 ? 96.145 -14.086 164.727 1.00 76.22 360 ALA E O 1
ATOM 14914 N N . ILE E 2 361 ? 98.016 -14.558 163.578 1.00 67.95 361 ILE E N 1
ATOM 14915 C CA . ILE E 2 361 ? 97.314 -15.432 162.645 1.00 66.01 361 ILE E CA 1
ATOM 14916 C C . ILE E 2 361 ? 96.891 -16.706 163.364 1.00 73.48 361 ILE E C 1
ATOM 14917 O O . ILE E 2 361 ? 97.718 -17.347 164.019 1.00 77.60 361 ILE E O 1
ATOM 14922 N N . PRO E 2 362 ? 95.597 -17.071 163.251 1.00 76.19 362 PRO E N 1
ATOM 14923 C CA . PRO E 2 362 ? 94.997 -18.247 163.913 1.00 70.70 362 PRO E CA 1
ATOM 14924 C C . PRO E 2 362 ? 95.529 -19.560 163.349 1.00 69.10 362 PRO E C 1
ATOM 14925 O O . PRO E 2 362 ? 95.532 -19.696 162.120 1.00 65.12 362 PRO E O 1
ATOM 14929 N N . TYR E 2 363 ? 95.894 -20.518 164.210 1.00 72.29 363 TYR E N 1
ATOM 14930 C CA . TYR E 2 363 ? 96.497 -21.780 163.755 1.00 77.43 363 TYR E CA 1
ATOM 14931 C C . TYR E 2 363 ? 95.664 -22.471 162.671 1.00 89.18 363 TYR E C 1
ATOM 14932 O O . TYR E 2 363 ? 96.202 -22.854 161.620 1.00 88.33 363 TYR E O 1
ATOM 14941 N N . SER E 2 364 ? 94.366 -22.636 162.949 1.00 101.03 364 SER E N 1
ATOM 14942 C CA . SER E 2 364 ? 93.360 -23.105 161.983 1.00 103.45 364 SER E CA 1
ATOM 14943 C C . SER E 2 364 ? 93.566 -22.557 160.565 1.00 102.58 364 SER E C 1
ATOM 14944 O O . SER E 2 364 ? 93.435 -23.305 159.591 1.00 102.77 364 SER E O 1
ATOM 14947 N N . GLU E 2 365 ? 93.863 -21.256 160.459 1.00 98.39 365 GLU E N 1
ATOM 14948 C CA . GLU E 2 365 ? 93.910 -20.566 159.169 1.00 91.56 365 GLU E CA 1
ATOM 14949 C C . GLU E 2 365 ? 95.256 -20.696 158.455 1.00 87.63 365 GLU E C 1
ATOM 14950 O O . GLU E 2 365 ? 95.387 -20.261 157.309 1.00 87.16 365 GLU E O 1
ATOM 14956 N N . LEU E 2 366 ? 96.245 -21.292 159.122 1.00 82.16 366 LEU E N 1
ATOM 14957 C CA . LEU E 2 366 ? 97.549 -21.559 158.510 1.00 74.39 366 LEU E CA 1
ATOM 14958 C C . LEU E 2 366 ? 97.434 -22.505 157.319 1.00 67.42 366 LEU E C 1
ATOM 14959 O O . LEU E 2 366 ? 97.096 -23.671 157.487 1.00 63.69 366 LEU E O 1
ATOM 14964 N N . GLY E 2 367 ? 97.775 -22.040 156.127 1.00 62.38 367 GLY E N 1
ATOM 14965 C CA . GLY E 2 367 ? 97.630 -22.894 154.968 1.00 62.26 367 GLY E CA 1
ATOM 14966 C C . GLY E 2 367 ? 98.056 -22.242 153.676 1.00 61.56 367 GLY E C 1
ATOM 14967 O O . GLY E 2 367 ? 98.149 -21.014 153.570 1.00 57.34 367 GLY E O 1
ATOM 14968 N N . GLU E 2 368 ? 98.227 -23.084 152.665 1.00 70.79 368 GLU E N 1
ATOM 14969 C CA . GLU E 2 368 ? 98.966 -22.726 151.465 1.00 84.26 368 GLU E CA 1
ATOM 14970 C C . GLU E 2 368 ? 98.286 -21.651 150.632 1.00 90.95 368 GLU E C 1
ATOM 14971 O O . GLU E 2 368 ? 98.814 -21.232 149.602 1.00 95.43 368 GLU E O 1
ATOM 14977 N N . GLU E 2 369 ? 97.126 -21.184 151.074 1.00 90.61 369 GLU E N 1
ATOM 14978 C CA . GLU E 2 369 ? 96.494 -20.077 150.380 1.00 90.39 369 GLU E CA 1
ATOM 14979 C C . GLU E 2 369 ? 96.023 -19.004 151.350 1.00 85.01 369 GLU E C 1
ATOM 14980 O O . GLU E 2 369 ? 95.119 -18.230 151.052 1.00 82.40 369 GLU E O 1
ATOM 14986 N N . ASN E 2 370 ? 96.626 -18.981 152.532 1.00 84.26 370 ASN E N 1
ATOM 14987 C CA . ASN E 2 370 ? 96.443 -17.841 153.411 1.00 82.29 370 ASN E CA 1
ATOM 14988 C C . ASN E 2 370 ? 97.397 -16.743 152.981 1.00 83.12 370 ASN E C 1
ATOM 14989 O O . ASN E 2 370 ? 98.435 -16.534 153.605 1.00 88.57 370 ASN E O 1
ATOM 14994 N N . TYR E 2 371 ? 97.036 -16.017 151.930 1.00 75.90 371 TYR E N 1
ATOM 14995 C CA . TYR E 2 371 ? 97.960 -15.060 151.333 1.00 70.07 371 TYR E CA 1
ATOM 14996 C C . TYR E 2 371 ? 98.247 -13.866 152.228 1.00 68.47 371 TYR E C 1
ATOM 14997 O O . TYR E 2 371 ? 98.886 -12.917 151.800 1.00 68.08 371 TYR E O 1
ATOM 15006 N N . GLU E 2 372 ? 97.740 -13.857 153.451 1.00 69.73 372 GLU E N 1
ATOM 15007 C CA . GLU E 2 372 ? 98.228 -12.828 154.332 1.00 72.74 372 GLU E CA 1
ATOM 15008 C C . GLU E 2 372 ? 99.425 -13.431 155.058 1.00 71.82 372 GLU E C 1
ATOM 15009 O O . GLU E 2 372 ? 100.444 -12.767 155.251 1.00 71.84 372 GLU E O 1
ATOM 15015 N N . LEU E 2 373 ? 99.311 -14.709 155.420 1.00 69.77 373 LEU E N 1
ATOM 15016 C CA . LEU E 2 373 ? 100.421 -15.459 156.030 1.00 61.27 373 LEU E CA 1
ATOM 15017 C C . LEU E 2 373 ? 101.619 -15.512 155.091 1.00 54.64 373 LEU E C 1
ATOM 15018 O O . LEU E 2 373 ? 102.750 -15.263 155.512 1.00 46.56 373 LEU E O 1
ATOM 15023 N N . LYS E 2 374 ? 101.372 -15.881 153.834 1.00 58.46 374 LYS E N 1
ATOM 15024 C CA . LYS E 2 374 ? 102.437 -15.909 152.831 1.00 60.42 374 LYS E CA 1
ATOM 15025 C C . LYS E 2 374 ? 103.178 -14.575 152.723 1.00 59.02 374 LYS E C 1
ATOM 15026 O O . LYS E 2 374 ? 104.397 -14.564 152.601 1.00 58.31 374 LYS E O 1
ATOM 15032 N N . ASN E 2 375 ? 102.452 -13.461 152.757 1.00 58.55 375 ASN E N 1
ATOM 15033 C CA . ASN E 2 375 ? 103.081 -12.138 152.772 1.00 61.35 375 ASN E CA 1
ATOM 15034 C C . ASN E 2 375 ? 103.973 -11.891 153.998 1.00 59.53 375 ASN E C 1
ATOM 15035 O O . ASN E 2 375 ? 105.155 -11.557 153.880 1.00 55.84 375 ASN E O 1
ATOM 15040 N N . LEU E 2 376 ? 103.370 -12.051 155.172 1.00 60.65 376 LEU E N 1
ATOM 15041 C CA . LEU E 2 376 ? 104.049 -11.961 156.460 1.00 61.73 376 LEU E CA 1
ATOM 15042 C C . LEU E 2 376 ? 105.357 -12.740 156.533 1.00 65.56 376 LEU E C 1
ATOM 15043 O O . LEU E 2 376 ? 106.292 -12.348 157.221 1.00 69.83 376 LEU E O 1
ATOM 15048 N N . VAL E 2 377 ? 105.404 -13.867 155.843 1.00 65.48 377 VAL E N 1
ATOM 15049 C CA . VAL E 2 377 ? 106.580 -14.727 155.835 1.00 61.19 377 VAL E CA 1
ATOM 15050 C C . VAL E 2 377 ? 107.646 -14.167 154.915 1.00 54.90 377 VAL E C 1
ATOM 15051 O O . VAL E 2 377 ? 108.800 -14.009 155.307 1.00 47.54 377 VAL E O 1
ATOM 15055 N N . LEU E 2 378 ? 107.245 -13.925 153.668 1.00 58.04 378 LEU E N 1
ATOM 15056 C CA . LEU E 2 378 ? 108.100 -13.306 152.670 1.00 55.97 378 LEU E CA 1
ATOM 15057 C C . LEU E 2 378 ? 108.739 -12.064 153.271 1.00 59.38 378 LEU E C 1
ATOM 15058 O O . LEU E 2 378 ? 109.944 -11.861 153.122 1.00 61.64 378 LEU E O 1
ATOM 15063 N N . ASP E 2 379 ? 107.932 -11.240 153.943 1.00 57.70 379 ASP E N 1
ATOM 15064 C CA . ASP E 2 379 ? 108.468 -10.126 154.726 1.00 56.57 379 ASP E CA 1
ATOM 15065 C C . ASP E 2 379 ? 109.607 -10.597 155.624 1.00 54.24 379 ASP E C 1
ATOM 15066 O O . ASP E 2 379 ? 110.718 -10.087 155.532 1.00 52.72 379 ASP E O 1
ATOM 15071 N N . ARG E 2 380 ? 109.326 -11.560 156.496 1.00 57.27 380 ARG E N 1
ATOM 15072 C CA . ARG E 2 380 ? 110.331 -12.069 157.441 1.00 59.22 380 ARG E CA 1
ATOM 15073 C C . ARG E 2 380 ? 111.546 -12.619 156.726 1.00 62.37 380 ARG E C 1
ATOM 15074 O O . ARG E 2 380 ? 112.677 -12.447 157.183 1.00 66.27 380 ARG E O 1
ATOM 15082 N N . ILE E 2 381 ? 111.301 -13.324 155.627 1.00 59.29 381 ILE E N 1
ATOM 15083 C CA . ILE E 2 381 ? 112.391 -13.898 154.867 1.00 56.17 381 ILE E CA 1
ATOM 15084 C C . ILE E 2 381 ? 113.285 -12.767 154.374 1.00 57.29 381 ILE E C 1
ATOM 15085 O O . ILE E 2 381 ? 114.493 -12.803 154.583 1.00 56.76 381 ILE E O 1
ATOM 15090 N N . LEU E 2 382 ? 112.696 -11.735 153.779 1.00 52.50 382 LEU E N 1
ATOM 15091 C CA . LEU E 2 382 ? 113.490 -10.604 153.316 1.00 48.72 382 LEU E CA 1
ATOM 15092 C C . LEU E 2 382 ? 114.347 -10.000 154.406 1.00 49.72 382 LEU E C 1
ATOM 15093 O O . LEU E 2 382 ? 115.466 -9.571 154.158 1.00 53.00 382 LEU E O 1
ATOM 15098 N N . GLY E 2 383 ? 113.817 -9.961 155.616 1.00 47.75 383 GLY E N 1
ATOM 15099 C CA . GLY E 2 383 ? 114.493 -9.263 156.686 1.00 49.80 383 GLY E CA 1
ATOM 15100 C C . GLY E 2 383 ? 115.560 -10.136 157.285 1.00 50.95 383 GLY E C 1
ATOM 15101 O O . GLY E 2 383 ? 116.360 -9.663 158.089 1.00 48.66 383 GLY E O 1
ATOM 15102 N N . GLU E 2 384 ? 115.523 -11.421 156.925 1.00 57.82 384 GLU E N 1
ATOM 15103 C CA . GLU E 2 384 ? 116.587 -12.371 157.240 1.00 58.74 384 GLU E CA 1
ATOM 15104 C C . GLU E 2 384 ? 117.762 -12.092 156.319 1.00 60.26 384 GLU E C 1
ATOM 15105 O O . GLU E 2 384 ? 118.890 -12.031 156.788 1.00 61.73 384 GLU E O 1
ATOM 15111 N N . GLU E 2 385 ? 117.505 -11.862 155.026 1.00 62.80 385 GLU E N 1
ATOM 15112 C CA . GLU E 2 385 ? 118.600 -11.620 154.080 1.00 64.47 385 GLU E CA 1
ATOM 15113 C C . GLU E 2 385 ? 119.318 -10.340 154.491 1.00 58.32 385 GLU E C 1
ATOM 15114 O O . GLU E 2 385 ? 120.541 -10.304 154.484 1.00 60.69 385 GLU E O 1
ATOM 15120 N N . ILE E 2 386 ? 118.568 -9.335 154.941 1.00 53.29 386 ILE E N 1
ATOM 15121 C CA . ILE E 2 386 ? 119.146 -8.098 155.499 1.00 51.23 386 ILE E CA 1
ATOM 15122 C C . ILE E 2 386 ? 119.980 -8.278 156.780 1.00 50.30 386 ILE E C 1
ATOM 15123 O O . ILE E 2 386 ? 121.098 -7.789 156.873 1.00 51.05 386 ILE E O 1
ATOM 15128 N N . GLU E 2 387 ? 119.435 -8.980 157.764 1.00 54.16 387 GLU E N 1
ATOM 15129 C CA . GLU E 2 387 ? 120.054 -9.078 159.085 1.00 55.67 387 GLU E CA 1
ATOM 15130 C C . GLU E 2 387 ? 121.238 -10.028 159.027 1.00 55.72 387 GLU E C 1
ATOM 15131 O O . GLU E 2 387 ? 121.995 -10.169 159.997 1.00 54.36 387 GLU E O 1
ATOM 15137 N N . ASN E 2 388 ? 121.341 -10.728 157.900 1.00 53.74 388 ASN E N 1
ATOM 15138 C CA . ASN E 2 388 ? 122.425 -11.670 157.662 1.00 55.53 388 ASN E CA 1
ATOM 15139 C C . ASN E 2 388 ? 123.706 -10.975 157.178 1.00 59.59 388 ASN E C 1
ATOM 15140 O O . ASN E 2 388 ? 124.799 -11.545 157.231 1.00 60.51 388 ASN E O 1
ATOM 15145 N N . GLN E 2 389 ? 123.578 -9.738 156.715 1.00 54.54 389 GLN E N 1
ATOM 15146 C CA . GLN E 2 389 ? 124.733 -9.054 156.186 1.00 49.56 389 GLN E CA 1
ATOM 15147 C C . GLN E 2 389 ? 125.441 -8.287 157.296 1.00 53.01 389 GLN E C 1
ATOM 15148 O O . GLN E 2 389 ? 126.512 -7.691 157.075 1.00 57.33 389 GLN E O 1
ATOM 15154 N N . LEU E 2 390 ? 124.875 -8.333 158.503 1.00 48.49 390 LEU E N 1
ATOM 15155 C CA . LEU E 2 390 ? 125.428 -7.547 159.609 1.00 46.51 390 LEU E CA 1
ATOM 15156 C C . LEU E 2 390 ? 126.641 -8.217 160.252 1.00 45.02 390 LEU E C 1
ATOM 15157 O O . LEU E 2 390 ? 126.986 -9.359 159.898 1.00 39.66 390 LEU E O 1
ATOM 15162 N N . ASP E 2 391 ? 127.304 -7.488 161.157 1.00 46.62 391 ASP E N 1
ATOM 15163 C CA . ASP E 2 391 ? 128.453 -8.036 161.878 1.00 55.31 391 ASP E CA 1
ATOM 15164 C C . ASP E 2 391 ? 128.118 -9.418 162.438 1.00 64.48 391 ASP E C 1
ATOM 15165 O O . ASP E 2 391 ? 127.296 -9.542 163.357 1.00 70.56 391 ASP E O 1
ATOM 15170 N N . SER E 2 392 ? 128.755 -10.451 161.889 1.00 62.35 392 SER E N 1
ATOM 15171 C CA . SER E 2 392 ? 128.421 -11.828 162.240 1.00 64.59 392 SER E CA 1
ATOM 15172 C C . SER E 2 392 ? 128.511 -12.138 163.742 1.00 64.55 392 SER E C 1
ATOM 15173 O O . SER E 2 392 ? 127.807 -13.022 164.236 1.00 65.41 392 SER E O 1
ATOM 15176 N N . ARG E 2 393 ? 129.317 -11.365 164.467 1.00 63.96 393 ARG E N 1
ATOM 15177 C CA . ARG E 2 393 ? 129.546 -11.600 165.889 1.00 65.62 393 ARG E CA 1
ATOM 15178 C C . ARG E 2 393 ? 128.559 -10.862 166.795 1.00 71.91 393 ARG E C 1
ATOM 15179 O O . ARG E 2 393 ? 128.912 -10.373 167.860 1.00 77.18 393 ARG E O 1
ATOM 15187 N N . LEU E 2 394 ? 127.304 -10.821 166.388 1.00 72.89 394 LEU E N 1
ATOM 15188 C CA . LEU E 2 394 ? 126.309 -10.123 167.172 1.00 74.26 394 LEU E CA 1
ATOM 15189 C C . LEU E 2 394 ? 125.110 -11.035 167.388 1.00 88.63 394 LEU E C 1
ATOM 15190 O O . LEU E 2 394 ? 124.914 -12.044 166.691 1.00 93.20 394 LEU E O 1
ATOM 15196 N N . MET F 3 1 ? 152.989 -18.529 161.406 1.00 43.44 1 MET F N 1
ATOM 15197 C CA . MET F 3 1 ? 153.787 -19.255 160.443 1.00 43.47 1 MET F CA 1
ATOM 15198 C C . MET F 3 1 ? 155.123 -19.586 161.084 1.00 52.21 1 MET F C 1
ATOM 15199 O O . MET F 3 1 ? 155.764 -18.730 161.655 1.00 55.35 1 MET F O 1
ATOM 15204 N N . ILE F 3 2 ? 155.525 -20.843 161.042 1.00 44.42 2 ILE F N 1
ATOM 15205 C CA . ILE F 3 2 ? 156.741 -21.245 161.702 1.00 44.97 2 ILE F CA 1
ATOM 15206 C C . ILE F 3 2 ? 157.530 -22.147 160.772 1.00 57.39 2 ILE F C 1
ATOM 15207 O O . ILE F 3 2 ? 157.097 -23.233 160.426 1.00 66.82 2 ILE F O 1
ATOM 15212 N N . LEU F 3 3 ? 158.701 -21.679 160.377 1.00 45.01 3 LEU F N 1
ATOM 15213 C CA . LEU F 3 3 ? 159.517 -22.341 159.383 1.00 45.07 3 LEU F CA 1
ATOM 15214 C C . LEU F 3 3 ? 160.788 -22.757 160.083 1.00 56.34 3 LEU F C 1
ATOM 15215 O O . LEU F 3 3 ? 161.409 -21.949 160.750 1.00 62.75 3 LEU F O 1
ATOM 15220 N N . GLN F 3 4 ? 161.166 -24.021 159.976 1.00 53.59 4 GLN F N 1
ATOM 15221 C CA . GLN F 3 4 ? 162.375 -24.496 160.626 1.00 52.06 4 GLN F CA 1
ATOM 15222 C C . GLN F 3 4 ? 163.283 -25.131 159.607 1.00 58.70 4 GLN F C 1
ATOM 15223 O O . GLN F 3 4 ? 162.910 -26.097 158.942 1.00 59.73 4 GLN F O 1
ATOM 15229 N N . ILE F 3 5 ? 164.459 -24.550 159.438 1.00 58.12 5 ILE F N 1
ATOM 15230 C CA . ILE F 3 5 ? 165.403 -25.090 158.488 1.00 59.52 5 ILE F CA 1
ATOM 15231 C C . ILE F 3 5 ? 166.544 -25.840 159.166 1.00 62.48 5 ILE F C 1
ATOM 15232 O O . ILE F 3 5 ? 167.275 -25.264 159.953 1.00 65.31 5 ILE F O 1
ATOM 15237 N N . HIS F 3 6 ? 166.683 -27.124 158.847 1.00 63.91 6 HIS F N 1
ATOM 15238 C CA . HIS F 3 6 ? 167.691 -28.001 159.442 1.00 59.33 6 HIS F CA 1
ATOM 15239 C C . HIS F 3 6 ? 168.711 -28.479 158.421 1.00 50.92 6 HIS F C 1
ATOM 15240 O O . HIS F 3 6 ? 168.360 -28.794 157.287 1.00 48.40 6 HIS F O 1
ATOM 15247 N N . SER F 3 7 ? 169.978 -28.512 158.824 1.00 54.88 7 SER F N 1
ATOM 15248 C CA . SER F 3 7 ? 171.037 -29.135 158.022 1.00 55.19 7 SER F CA 1
ATOM 15249 C C . SER F 3 7 ? 172.288 -29.309 158.851 1.00 57.97 7 SER F C 1
ATOM 15250 O O . SER F 3 7 ? 172.640 -28.389 159.580 1.00 54.11 7 SER F O 1
ATOM 15253 N N . GLN F 3 8 ? 172.949 -30.471 158.750 1.00 62.87 8 GLN F N 1
ATOM 15254 C CA . GLN F 3 8 ? 174.191 -30.726 159.496 1.00 69.02 8 GLN F CA 1
ATOM 15255 C C . GLN F 3 8 ? 175.420 -30.195 158.737 1.00 76.49 8 GLN F C 1
ATOM 15256 O O . GLN F 3 8 ? 176.553 -30.435 159.142 1.00 82.10 8 GLN F O 1
ATOM 15262 N N . ASN F 3 9 ? 175.190 -29.507 157.618 1.00 72.73 9 ASN F N 1
ATOM 15263 C CA . ASN F 3 9 ? 176.172 -28.585 157.024 1.00 66.71 9 ASN F CA 1
ATOM 15264 C C . ASN F 3 9 ? 176.684 -27.589 158.072 1.00 72.12 9 ASN F C 1
ATOM 15265 O O . ASN F 3 9 ? 175.882 -26.934 158.734 1.00 70.68 9 ASN F O 1
ATOM 15270 N N . PRO F 3 10 ? 178.013 -27.434 158.207 1.00 72.35 10 PRO F N 1
ATOM 15271 C CA . PRO F 3 10 ? 178.586 -26.444 159.136 1.00 69.07 10 PRO F CA 1
ATOM 15272 C C . PRO F 3 10 ? 178.387 -25.015 158.644 1.00 66.91 10 PRO F C 1
ATOM 15273 O O . PRO F 3 10 ? 178.299 -24.101 159.453 1.00 68.09 10 PRO F O 1
ATOM 15277 N N . HIS F 3 11 ? 178.341 -24.830 157.329 1.00 66.90 11 HIS F N 1
ATOM 15278 C CA . HIS F 3 11 ? 178.172 -23.501 156.764 1.00 71.20 11 HIS F CA 1
ATOM 15279 C C . HIS F 3 11 ? 176.744 -23.155 156.323 1.00 70.34 11 HIS F C 1
ATOM 15280 O O . HIS F 3 11 ? 176.553 -22.331 155.424 1.00 66.28 11 HIS F O 1
ATOM 15287 N N . LEU F 3 12 ? 175.752 -23.764 156.967 1.00 65.52 12 LEU F N 1
ATOM 15288 C CA . LEU F 3 12 ? 174.358 -23.551 156.600 1.00 59.37 12 LEU F CA 1
ATOM 15289 C C . LEU F 3 12 ? 174.014 -22.081 156.583 1.00 54.94 12 LEU F C 1
ATOM 15290 O O . LEU F 3 12 ? 173.491 -21.568 155.603 1.00 54.80 12 LEU F O 1
ATOM 15295 N N . LEU F 3 13 ? 174.328 -21.406 157.675 1.00 47.41 13 LEU F N 1
ATOM 15296 C CA . LEU F 3 13 ? 173.933 -20.027 157.834 1.00 47.02 13 LEU F CA 1
ATOM 15297 C C . LEU F 3 13 ? 174.505 -19.132 156.737 1.00 61.29 13 LEU F C 1
ATOM 15298 O O . LEU F 3 13 ? 173.874 -18.165 156.310 1.00 60.16 13 LEU F O 1
ATOM 15303 N N . ASP F 3 14 ? 175.693 -19.473 156.265 1.00 60.75 14 ASP F N 1
ATOM 15304 C CA . ASP F 3 14 ? 176.303 -18.741 155.169 1.00 63.39 14 ASP F CA 1
ATOM 15305 C C . ASP F 3 14 ? 175.444 -18.906 153.910 1.00 60.64 14 ASP F C 1
ATOM 15306 O O . ASP F 3 14 ? 175.341 -18.001 153.086 1.00 61.64 14 ASP F O 1
ATOM 15311 N N . LEU F 3 15 ? 174.829 -20.071 153.771 1.00 56.77 15 LEU F N 1
ATOM 15312 C CA . LEU F 3 15 ? 173.985 -20.361 152.628 1.00 51.16 15 LEU F CA 1
ATOM 15313 C C . LEU F 3 15 ? 172.644 -19.629 152.707 1.00 52.56 15 LEU F C 1
ATOM 15314 O O . LEU F 3 15 ? 171.964 -19.431 151.698 1.00 53.32 15 LEU F O 1
ATOM 15319 N N . LEU F 3 16 ? 172.258 -19.256 153.920 1.00 50.71 16 LEU F N 1
ATOM 15320 C CA . LEU F 3 16 ? 171.051 -18.478 154.130 1.00 50.70 16 LEU F CA 1
ATOM 15321 C C . LEU F 3 16 ? 171.317 -16.960 154.104 1.00 54.83 16 LEU F C 1
ATOM 15322 O O . LEU F 3 16 ? 170.394 -16.154 154.214 1.00 55.24 16 LEU F O 1
ATOM 15327 N N . ASN F 3 17 ? 172.576 -16.577 153.946 1.00 56.01 17 ASN F N 1
ATOM 15328 C CA . ASN F 3 17 ? 172.965 -15.173 154.002 1.00 59.87 17 ASN F CA 1
ATOM 15329 C C . ASN F 3 17 ? 172.482 -14.473 155.273 1.00 52.83 17 ASN F C 1
ATOM 15330 O O . ASN F 3 17 ? 172.133 -13.288 155.257 1.00 55.33 17 ASN F O 1
ATOM 15335 N N . LYS F 3 18 ? 172.445 -15.233 156.364 1.00 45.31 18 LYS F N 1
ATOM 15336 C CA . LYS F 3 18 ? 172.182 -14.678 157.683 1.00 51.09 18 LYS F CA 1
ATOM 15337 C C . LYS F 3 18 ? 173.424 -14.887 158.557 1.00 59.82 18 LYS F C 1
ATOM 15338 O O . LYS F 3 18 ? 173.936 -16.005 158.658 1.00 61.47 18 LYS F O 1
ATOM 15344 N N . ASN F 3 19 ? 173.925 -13.826 159.185 1.00 62.28 19 ASN F N 1
ATOM 15345 C CA . ASN F 3 19 ? 175.113 -13.958 160.040 1.00 58.98 19 ASN F CA 1
ATOM 15346 C C . ASN F 3 19 ? 174.734 -14.115 161.509 1.00 49.82 19 ASN F C 1
ATOM 15347 O O . ASN F 3 19 ? 174.047 -13.265 162.067 1.00 47.14 19 ASN F O 1
ATOM 15352 N N . PRO F 3 20 ? 175.199 -15.198 162.142 1.00 51.70 20 PRO F N 1
ATOM 15353 C CA . PRO F 3 20 ? 174.908 -15.564 163.539 1.00 50.54 20 PRO F CA 1
ATOM 15354 C C . PRO F 3 20 ? 175.483 -14.641 164.601 1.00 52.34 20 PRO F C 1
ATOM 15355 O O . PRO F 3 20 ? 175.079 -14.793 165.748 1.00 51.71 20 PRO F O 1
ATOM 15359 N N . HIS F 3 21 ? 176.384 -13.721 164.250 1.00 53.81 21 HIS F N 1
ATOM 15360 C CA . HIS F 3 21 ? 176.996 -12.847 165.246 1.00 55.35 21 HIS F CA 1
ATOM 15361 C C . HIS F 3 21 ? 176.175 -11.601 165.480 1.00 53.99 21 HIS F C 1
ATOM 15362 O O . HIS F 3 21 ? 176.076 -11.123 166.611 1.00 55.06 21 HIS F O 1
ATOM 15369 N N . THR F 3 22 ? 175.544 -11.112 164.418 1.00 54.90 22 THR F N 1
ATOM 15370 C CA . THR F 3 22 ? 174.701 -9.923 164.494 1.00 57.78 22 THR F CA 1
ATOM 15371 C C . THR F 3 22 ? 173.462 -10.136 165.359 1.00 55.82 22 THR F C 1
ATOM 15372 O O . THR F 3 22 ? 172.755 -11.130 165.206 1.00 47.73 22 THR F O 1
ATOM 15376 N N . ASP F 3 23 ? 173.223 -9.182 166.255 1.00 48.14 23 ASP F N 1
ATOM 15377 C CA . ASP F 3 23 ? 172.098 -9.205 167.180 1.00 55.56 23 ASP F CA 1
ATOM 15378 C C . ASP F 3 23 ? 171.651 -10.611 167.578 1.00 57.41 23 ASP F C 1
ATOM 15379 O O . ASP F 3 23 ? 170.530 -11.011 167.312 1.00 60.73 23 ASP F O 1
ATOM 15384 N N . LEU F 3 24 ? 172.556 -11.384 168.159 1.00 60.11 24 LEU F N 1
ATOM 15385 C CA . LEU F 3 24 ? 172.185 -12.657 168.771 1.00 56.98 24 LEU F CA 1
ATOM 15386 C C . LEU F 3 24 ? 171.593 -13.647 167.781 1.00 57.81 24 LEU F C 1
ATOM 15387 O O . LEU F 3 24 ? 170.940 -14.591 168.183 1.00 63.06 24 LEU F O 1
ATOM 15392 N N . GLY F 3 25 ? 171.801 -13.427 166.489 1.00 55.36 25 GLY F N 1
ATOM 15393 C CA . GLY F 3 25 ? 171.305 -14.343 165.465 1.00 53.76 25 GLY F CA 1
ATOM 15394 C C . GLY F 3 25 ? 169.939 -13.944 164.913 1.00 54.06 25 GLY F C 1
ATOM 15395 O O . GLY F 3 25 ? 169.453 -14.476 163.909 1.00 46.79 25 GLY F O 1
ATOM 15396 N N . ILE F 3 26 ? 169.350 -12.940 165.547 1.00 55.88 26 ILE F N 1
ATOM 15397 C CA . ILE F 3 26 ? 168.040 -12.459 165.179 1.00 46.64 26 ILE F CA 1
ATOM 15398 C C . ILE F 3 26 ? 168.146 -11.668 163.871 1.00 50.35 26 ILE F C 1
ATOM 15399 O O . ILE F 3 26 ? 169.083 -10.899 163.686 1.00 50.80 26 ILE F O 1
ATOM 15404 N N . TYR F 3 27 ? 167.207 -11.887 162.953 1.00 51.84 27 TYR F N 1
ATOM 15405 C CA . TYR F 3 27 ? 167.063 -11.050 161.752 1.00 44.94 27 TYR F CA 1
ATOM 15406 C C . TYR F 3 27 ? 165.602 -10.654 161.666 1.00 49.65 27 TYR F C 1
ATOM 15407 O O . TYR F 3 27 ? 164.723 -11.513 161.542 1.00 49.07 27 TYR F O 1
ATOM 15416 N N . ALA F 3 28 ? 165.340 -9.358 161.760 1.00 48.64 28 ALA F N 1
ATOM 15417 C CA . ALA F 3 28 ? 163.973 -8.870 161.829 1.00 45.95 28 ALA F CA 1
ATOM 15418 C C . ALA F 3 28 ? 163.680 -7.939 160.662 1.00 46.50 28 ALA F C 1
ATOM 15419 O O . ALA F 3 28 ? 164.541 -7.171 160.248 1.00 44.45 28 ALA F O 1
ATOM 15421 N N . LYS F 3 29 ? 162.469 -8.066 160.124 1.00 48.18 29 LYS F N 1
ATOM 15422 C CA . LYS F 3 29 ? 161.940 -7.248 159.040 1.00 42.45 29 LYS F CA 1
ATOM 15423 C C . LYS F 3 29 ? 160.410 -7.167 159.176 1.00 48.25 29 LYS F C 1
ATOM 15424 O O . LYS F 3 29 ? 159.757 -8.165 159.421 1.00 48.02 29 LYS F O 1
ATOM 15430 N N . SER F 3 30 ? 159.826 -5.987 159.067 1.00 47.99 30 SER F N 1
ATOM 15431 C CA . SER F 3 30 ? 158.381 -5.905 159.053 1.00 41.51 30 SER F CA 1
ATOM 15432 C C . SER F 3 30 ? 157.846 -6.547 157.771 1.00 41.08 30 SER F C 1
ATOM 15433 O O . SER F 3 30 ? 158.488 -6.473 156.729 1.00 48.15 30 SER F O 1
ATOM 15436 N N . LEU F 3 31 ? 156.710 -7.238 157.880 1.00 41.41 31 LEU F N 1
ATOM 15437 C CA . LEU F 3 31 ? 155.966 -7.823 156.745 1.00 40.52 31 LEU F CA 1
ATOM 15438 C C . LEU F 3 31 ? 154.467 -7.696 157.024 1.00 40.27 31 LEU F C 1
ATOM 15439 O O . LEU F 3 31 ? 153.984 -8.228 158.007 1.00 44.00 31 LEU F O 1
ATOM 15444 N N . ARG F 3 32 ? 153.773 -6.919 156.196 1.00 39.83 32 ARG F N 1
ATOM 15445 C CA . ARG F 3 32 ? 152.373 -6.537 156.376 1.00 39.55 32 ARG F CA 1
ATOM 15446 C C . ARG F 3 32 ? 152.138 -5.968 157.755 1.00 44.83 32 ARG F C 1
ATOM 15447 O O . ARG F 3 32 ? 152.957 -5.190 158.228 1.00 49.82 32 ARG F O 1
ATOM 15455 N N . ASN F 3 33 ? 151.091 -6.381 158.451 1.00 39.83 33 ASN F N 1
ATOM 15456 C CA . ASN F 3 33 ? 150.795 -5.738 159.733 1.00 40.08 33 ASN F CA 1
ATOM 15457 C C . ASN F 3 33 ? 151.458 -6.483 160.876 1.00 41.52 33 ASN F C 1
ATOM 15458 O O . ASN F 3 33 ? 151.022 -6.417 162.026 1.00 40.97 33 ASN F O 1
ATOM 15463 N N . GLY F 3 34 ? 152.545 -7.163 160.536 1.00 47.68 34 GLY F N 1
ATOM 15464 C CA . GLY F 3 34 ? 153.229 -8.053 161.443 1.00 50.68 34 GLY F CA 1
ATOM 15465 C C . GLY F 3 34 ? 154.717 -7.845 161.343 1.00 56.54 34 GLY F C 1
ATOM 15466 O O . GLY F 3 34 ? 155.170 -6.911 160.672 1.00 62.66 34 GLY F O 1
ATOM 15467 N N . GLN F 3 35 ? 155.455 -8.746 161.989 1.00 49.49 35 GLN F N 1
ATOM 15468 C CA . GLN F 3 35 ? 156.908 -8.785 161.967 1.00 42.39 35 GLN F CA 1
ATOM 15469 C C . GLN F 3 35 ? 157.382 -10.170 161.629 1.00 42.56 35 GLN F C 1
ATOM 15470 O O . GLN F 3 35 ? 156.878 -11.126 162.182 1.00 42.78 35 GLN F O 1
ATOM 15476 N N . LEU F 3 36 ? 158.331 -10.286 160.710 1.00 42.47 36 LEU F N 1
ATOM 15477 C CA . LEU F 3 36 ? 158.934 -11.575 160.357 1.00 42.68 36 LEU F CA 1
ATOM 15478 C C . LEU F 3 36 ? 160.331 -11.705 160.977 1.00 43.20 36 LEU F C 1
ATOM 15479 O O . LEU F 3 36 ? 161.213 -10.927 160.634 1.00 46.82 36 LEU F O 1
ATOM 15484 N N . ILE F 3 37 ? 160.549 -12.694 161.853 1.00 58.68 37 ILE F N 1
ATOM 15485 C CA . ILE F 3 37 ? 161.812 -12.813 162.600 1.00 55.01 37 ILE F CA 1
ATOM 15486 C C . ILE F 3 37 ? 162.576 -14.093 162.238 1.00 56.13 37 ILE F C 1
ATOM 15487 O O . ILE F 3 37 ? 162.046 -15.201 162.347 1.00 58.76 37 ILE F O 1
ATOM 15492 N N . GLY F 3 38 ? 163.816 -13.938 161.784 1.00 58.28 38 GLY F N 1
ATOM 15493 C CA . GLY F 3 38 ? 164.685 -15.078 161.520 1.00 60.20 38 GLY F CA 1
ATOM 15494 C C . GLY F 3 38 ? 165.565 -15.374 162.718 1.00 60.96 38 GLY F C 1
ATOM 15495 O O . GLY F 3 38 ? 165.970 -14.452 163.424 1.00 66.62 38 GLY F O 1
ATOM 15496 N N . ASN F 3 39 ? 165.862 -16.644 162.967 1.00 53.13 39 ASN F N 1
ATOM 15497 C CA . ASN F 3 39 ? 166.569 -16.996 164.194 1.00 51.37 39 ASN F CA 1
ATOM 15498 C C . ASN F 3 39 ? 167.526 -18.152 163.986 1.00 57.06 39 ASN F C 1
ATOM 15499 O O . ASN F 3 39 ? 167.109 -19.310 163.903 1.00 56.47 39 ASN F O 1
ATOM 15504 N N . ALA F 3 40 ? 168.814 -17.829 163.929 1.00 59.94 40 ALA F N 1
ATOM 15505 C CA . ALA F 3 40 ? 169.864 -18.833 163.943 1.00 47.75 40 ALA F CA 1
ATOM 15506 C C . ALA F 3 40 ? 169.993 -19.422 165.343 1.00 48.47 40 ALA F C 1
ATOM 15507 O O . ALA F 3 40 ? 170.579 -18.801 166.207 1.00 63.78 40 ALA F O 1
ATOM 15509 N N . VAL F 3 41 ? 169.374 -20.566 165.609 1.00 48.71 41 VAL F N 1
ATOM 15510 C CA . VAL F 3 41 ? 169.468 -21.133 166.953 1.00 53.67 41 VAL F CA 1
ATOM 15511 C C . VAL F 3 41 ? 170.788 -21.836 167.084 1.00 51.91 41 VAL F C 1
ATOM 15512 O O . VAL F 3 41 ? 171.329 -21.914 168.170 1.00 50.61 41 VAL F O 1
ATOM 15516 N N . SER F 3 42 ? 171.302 -22.342 165.969 1.00 52.73 42 SER F N 1
ATOM 15517 C CA . SER F 3 42 ? 172.604 -23.004 165.947 1.00 59.09 42 SER F CA 1
ATOM 15518 C C . SER F 3 42 ? 173.258 -22.855 164.576 1.00 61.53 42 SER F C 1
ATOM 15519 O O . SER F 3 42 ? 172.752 -22.137 163.730 1.00 61.50 42 SER F O 1
ATOM 15522 N N . ALA F 3 43 ? 174.344 -23.571 164.320 1.00 63.17 43 ALA F N 1
ATOM 15523 C CA . ALA F 3 43 ? 174.975 -23.468 163.009 1.00 66.05 43 ALA F CA 1
ATOM 15524 C C . ALA F 3 43 ? 174.169 -24.257 162.032 1.00 68.19 43 ALA F C 1
ATOM 15525 O O . ALA F 3 43 ? 174.304 -24.086 160.819 1.00 67.92 43 ALA F O 1
ATOM 15527 N N . TYR F 3 44 ? 173.303 -25.092 162.605 1.00 69.37 44 TYR F N 1
ATOM 15528 C CA . TYR F 3 44 ? 172.641 -26.188 161.913 1.00 64.12 44 TYR F CA 1
ATOM 15529 C C . TYR F 3 44 ? 171.109 -26.090 161.882 1.00 57.19 44 TYR F C 1
ATOM 15530 O O . TYR F 3 44 ? 170.439 -26.988 161.373 1.00 53.83 44 TYR F O 1
ATOM 15539 N N . GLN F 3 45 ? 170.576 -24.992 162.416 1.00 54.24 45 GLN F N 1
ATOM 15540 C CA . GLN F 3 45 ? 169.141 -24.737 162.455 1.00 49.15 45 GLN F CA 1
ATOM 15541 C C . GLN F 3 45 ? 168.761 -23.247 162.422 1.00 53.14 45 GLN F C 1
ATOM 15542 O O . GLN F 3 45 ? 169.165 -22.475 163.287 1.00 55.38 45 GLN F O 1
ATOM 15548 N N . TYR F 3 46 ? 167.950 -22.865 161.438 1.00 52.19 46 TYR F N 1
ATOM 15549 C CA . TYR F 3 46 ? 167.401 -21.521 161.336 1.00 46.96 46 TYR F CA 1
ATOM 15550 C C . TYR F 3 46 ? 165.879 -21.551 161.467 1.00 50.69 46 TYR F C 1
ATOM 15551 O O . TYR F 3 46 ? 165.229 -22.375 160.823 1.00 51.72 46 TYR F O 1
ATOM 15560 N N . ASP F 3 47 ? 165.320 -20.660 162.292 1.00 52.10 47 ASP F N 1
ATOM 15561 C CA . ASP F 3 47 ? 163.867 -20.588 162.555 1.00 49.79 47 ASP F CA 1
ATOM 15562 C C . ASP F 3 47 ? 163.185 -19.247 162.160 1.00 48.97 47 ASP F C 1
ATOM 15563 O O . ASP F 3 47 ? 163.393 -18.196 162.769 1.00 50.76 47 ASP F O 1
ATOM 15568 N N . VAL F 3 48 ? 162.363 -19.297 161.125 1.00 48.24 48 VAL F N 1
ATOM 15569 C CA . VAL F 3 48 ? 161.508 -18.172 160.767 1.00 48.08 48 VAL F CA 1
ATOM 15570 C C . VAL F 3 48 ? 160.118 -18.198 161.425 1.00 44.62 48 VAL F C 1
ATOM 15571 O O . VAL F 3 48 ? 159.370 -19.149 161.278 1.00 44.68 48 VAL F O 1
ATOM 15575 N N . VAL F 3 49 ? 159.771 -17.128 162.120 1.00 44.53 49 VAL F N 1
ATOM 15576 C CA . VAL F 3 49 ? 158.488 -17.025 162.778 1.00 44.48 49 VAL F CA 1
ATOM 15577 C C . VAL F 3 49 ? 157.802 -15.757 162.283 1.00 55.33 49 VAL F C 1
ATOM 15578 O O . VAL F 3 49 ? 158.464 -14.756 162.098 1.00 59.88 49 VAL F O 1
ATOM 15582 N N . PHE F 3 50 ? 156.494 -15.799 162.028 1.00 43.56 50 PHE F N 1
ATOM 15583 C CA . PHE F 3 50 ? 155.743 -14.603 161.653 1.00 43.02 50 PHE F CA 1
ATOM 15584 C C . PHE F 3 50 ? 154.735 -14.255 162.709 1.00 43.13 50 PHE F C 1
ATOM 15585 O O . PHE F 3 50 ? 153.809 -15.000 162.951 1.00 43.21 50 PHE F O 1
ATOM 15593 N N . GLN F 3 51 ? 154.891 -13.100 163.319 1.00 43.14 51 GLN F N 1
ATOM 15594 C CA . GLN F 3 51 ? 153.966 -12.664 164.349 1.00 43.27 51 GLN F CA 1
ATOM 15595 C C . GLN F 3 51 ? 153.106 -11.583 163.779 1.00 45.29 51 GLN F C 1
ATOM 15596 O O . GLN F 3 51 ? 153.597 -10.504 163.437 1.00 42.48 51 GLN F O 1
ATOM 15602 N N . ASP F 3 52 ? 151.832 -11.888 163.613 1.00 42.45 52 ASP F N 1
ATOM 15603 C CA . ASP F 3 52 ? 150.926 -10.902 163.087 1.00 45.06 52 ASP F CA 1
ATOM 15604 C C . ASP F 3 52 ? 150.211 -10.133 164.215 1.00 42.08 52 ASP F C 1
ATOM 15605 O O . ASP F 3 52 ? 150.319 -10.465 165.404 1.00 42.62 52 ASP F O 1
ATOM 15610 N N . THR F 3 53 ? 149.541 -9.061 163.811 1.00 41.64 53 THR F N 1
ATOM 15611 C CA . THR F 3 53 ? 148.645 -8.319 164.664 1.00 41.69 53 THR F CA 1
ATOM 15612 C C . THR F 3 53 ? 147.194 -8.512 164.218 1.00 51.60 53 THR F C 1
ATOM 15613 O O . THR F 3 53 ? 146.371 -8.942 165.016 1.00 58.32 53 THR F O 1
ATOM 15617 N N . ARG F 3 54 ? 146.897 -8.200 162.952 1.00 40.72 54 ARG F N 1
ATOM 15618 C CA . ARG F 3 54 ? 145.568 -8.345 162.333 1.00 40.30 54 ARG F CA 1
ATOM 15619 C C . ARG F 3 54 ? 145.590 -8.370 160.781 1.00 51.70 54 ARG F C 1
ATOM 15620 O O . ARG F 3 54 ? 146.338 -7.637 160.141 1.00 51.05 54 ARG F O 1
ATOM 15628 N N . TYR F 3 55 ? 144.746 -9.199 160.184 1.00 48.85 55 TYR F N 1
ATOM 15629 C CA . TYR F 3 55 ? 144.374 -9.049 158.789 1.00 43.32 55 TYR F CA 1
ATOM 15630 C C . TYR F 3 55 ? 145.508 -9.069 157.796 1.00 43.20 55 TYR F C 1
ATOM 15631 O O . TYR F 3 55 ? 145.328 -8.638 156.649 1.00 50.15 55 TYR F O 1
ATOM 15640 N N . SER F 3 56 ? 146.668 -9.572 158.192 1.00 39.40 56 SER F N 1
ATOM 15641 C CA . SER F 3 56 ? 147.787 -9.541 157.260 1.00 39.33 56 SER F CA 1
ATOM 15642 C C . SER F 3 56 ? 147.572 -10.512 156.130 1.00 44.92 56 SER F C 1
ATOM 15643 O O . SER F 3 56 ? 148.104 -10.310 155.042 1.00 38.99 56 SER F O 1
ATOM 15646 N N . TYR F 3 57 ? 146.799 -11.571 156.366 1.00 43.29 57 TYR F N 1
ATOM 15647 C CA . TYR F 3 57 ? 146.695 -12.563 155.307 1.00 45.16 57 TYR F CA 1
ATOM 15648 C C . TYR F 3 57 ? 145.290 -13.002 154.967 1.00 50.18 57 TYR F C 1
ATOM 15649 O O . TYR F 3 57 ? 145.101 -13.856 154.097 1.00 50.71 57 TYR F O 1
ATOM 15658 N N . LEU F 3 58 ? 144.316 -12.379 155.623 1.00 55.91 58 LEU F N 1
ATOM 15659 C CA . LEU F 3 58 ? 142.921 -12.415 155.178 1.00 52.73 58 LEU F CA 1
ATOM 15660 C C . LEU F 3 58 ? 142.316 -11.034 155.327 1.00 52.13 58 LEU F C 1
ATOM 15661 O O . LEU F 3 58 ? 142.503 -10.407 156.363 1.00 50.17 58 LEU F O 1
ATOM 15666 N N . PRO F 3 59 ? 141.581 -10.555 154.305 1.00 54.03 59 PRO F N 1
ATOM 15667 C CA . PRO F 3 59 ? 140.939 -9.234 154.427 1.00 54.33 59 PRO F CA 1
ATOM 15668 C C . PRO F 3 59 ? 140.078 -9.129 155.673 1.00 53.19 59 PRO F C 1
ATOM 15669 O O . PRO F 3 59 ? 139.456 -10.114 156.064 1.00 51.55 59 PRO F O 1
ATOM 15673 N N . GLU F 3 60 ? 140.072 -7.961 156.311 1.00 60.37 60 GLU F N 1
ATOM 15674 C CA . GLU F 3 60 ? 139.230 -7.736 157.494 1.00 60.79 60 GLU F CA 1
ATOM 15675 C C . GLU F 3 60 ? 137.744 -7.913 157.188 1.00 64.69 60 GLU F C 1
ATOM 15676 O O . GLU F 3 60 ? 136.958 -8.211 158.078 1.00 62.47 60 GLU F O 1
ATOM 15682 N N . GLU F 3 61 ? 137.379 -7.697 155.922 1.00 70.19 61 GLU F N 1
ATOM 15683 C CA . GLU F 3 61 ? 135.993 -7.609 155.480 1.00 63.29 61 GLU F CA 1
ATOM 15684 C C . GLU F 3 61 ? 135.258 -8.891 155.820 1.00 65.57 61 GLU F C 1
ATOM 15685 O O . GLU F 3 61 ? 134.079 -8.845 156.144 1.00 69.14 61 GLU F O 1
ATOM 15691 N N . SER F 3 62 ? 135.928 -10.040 155.746 1.00 66.62 62 SER F N 1
ATOM 15692 C CA . SER F 3 62 ? 135.285 -11.274 156.203 1.00 71.80 62 SER F CA 1
ATOM 15693 C C . SER F 3 62 ? 135.208 -11.303 157.713 1.00 74.02 62 SER F C 1
ATOM 15694 O O . SER F 3 62 ? 135.847 -10.520 158.402 1.00 74.88 62 SER F O 1
ATOM 15697 N N . ASN F 3 63 ? 134.396 -12.187 158.248 1.00 79.66 63 ASN F N 1
ATOM 15698 C CA . ASN F 3 63 ? 134.306 -12.192 159.680 1.00 88.13 63 ASN F CA 1
ATOM 15699 C C . ASN F 3 63 ? 134.848 -13.479 160.276 1.00 95.98 63 ASN F C 1
ATOM 15700 O O . ASN F 3 63 ? 134.801 -13.632 161.503 1.00 100.88 63 ASN F O 1
ATOM 15705 N N . GLN F 3 64 ? 135.326 -14.399 159.418 1.00 93.72 64 GLN F N 1
ATOM 15706 C CA . GLN F 3 64 ? 136.009 -15.614 159.886 1.00 90.05 64 GLN F CA 1
ATOM 15707 C C . GLN F 3 64 ? 136.834 -15.260 161.087 1.00 88.92 64 GLN F C 1
ATOM 15708 O O . GLN F 3 64 ? 137.556 -14.270 161.072 1.00 93.41 64 GLN F O 1
ATOM 15714 N N . ILE F 3 65 ? 136.690 -16.031 162.151 1.00 89.23 65 ILE F N 1
ATOM 15715 C CA . ILE F 3 65 ? 137.761 -16.106 163.116 1.00 85.49 65 ILE F CA 1
ATOM 15716 C C . ILE F 3 65 ? 138.925 -16.420 162.171 1.00 79.90 65 ILE F C 1
ATOM 15717 O O . ILE F 3 65 ? 138.826 -17.355 161.363 1.00 83.61 65 ILE F O 1
ATOM 15722 N N . ASP F 3 66 ? 139.950 -15.561 162.176 1.00 71.34 66 ASP F N 1
ATOM 15723 C CA . ASP F 3 66 ? 140.960 -15.524 161.098 1.00 64.17 66 ASP F CA 1
ATOM 15724 C C . ASP F 3 66 ? 142.285 -16.111 161.558 1.00 56.58 66 ASP F C 1
ATOM 15725 O O . ASP F 3 66 ? 142.834 -15.750 162.609 1.00 54.13 66 ASP F O 1
ATOM 15730 N N . PHE F 3 67 ? 142.781 -17.051 160.771 1.00 58.95 67 PHE F N 1
ATOM 15731 C CA . PHE F 3 67 ? 144.023 -17.717 161.115 1.00 61.51 67 PHE F CA 1
ATOM 15732 C C . PHE F 3 67 ? 144.988 -17.820 159.962 1.00 59.18 67 PHE F C 1
ATOM 15733 O O . PHE F 3 67 ? 145.937 -18.595 160.038 1.00 67.44 67 PHE F O 1
ATOM 15741 N N . GLN F 3 68 ? 144.724 -17.104 158.879 1.00 48.54 68 GLN F N 1
ATOM 15742 C CA . GLN F 3 68 ? 145.562 -17.245 157.698 1.00 43.26 68 GLN F CA 1
ATOM 15743 C C . GLN F 3 68 ? 147.042 -16.937 157.998 1.00 47.28 68 GLN F C 1
ATOM 15744 O O . GLN F 3 68 ? 147.957 -17.527 157.387 1.00 41.21 68 GLN F O 1
ATOM 15750 N N . SER F 3 69 ? 147.261 -16.054 158.978 1.00 41.13 69 SER F N 1
ATOM 15751 C CA . SER F 3 69 ? 148.597 -15.596 159.324 1.00 41.31 69 SER F CA 1
ATOM 15752 C C . SER F 3 69 ? 149.429 -16.702 159.900 1.00 43.33 69 SER F C 1
ATOM 15753 O O . SER F 3 69 ? 150.648 -16.606 159.967 1.00 42.08 69 SER F O 1
ATOM 15756 N N . TYR F 3 70 ? 148.769 -17.767 160.313 1.00 45.72 70 TYR F N 1
ATOM 15757 C CA . TYR F 3 70 ? 149.484 -18.881 160.881 1.00 47.02 70 TYR F CA 1
ATOM 15758 C C . TYR F 3 70 ? 149.676 -20.014 159.862 1.00 50.78 70 TYR F C 1
ATOM 15759 O O . TYR F 3 70 ? 150.357 -20.996 160.161 1.00 52.53 70 TYR F O 1
ATOM 15768 N N . CYS F 3 71 ? 149.124 -19.863 158.654 1.00 47.38 71 CYS F N 1
ATOM 15769 C CA . CYS F 3 71 ? 149.194 -20.951 157.688 1.00 51.68 71 CYS F CA 1
ATOM 15770 C C . CYS F 3 71 ? 149.065 -20.654 156.186 1.00 53.08 71 CYS F C 1
ATOM 15771 O O . CYS F 3 71 ? 149.096 -21.610 155.414 1.00 57.32 71 CYS F O 1
ATOM 15774 N N . SER F 3 72 ? 148.908 -19.413 155.717 1.00 48.35 72 SER F N 1
ATOM 15775 C CA . SER F 3 72 ? 148.724 -19.307 154.260 1.00 41.14 72 SER F CA 1
ATOM 15776 C C . SER F 3 72 ? 149.974 -19.670 153.555 1.00 47.09 72 SER F C 1
ATOM 15777 O O . SER F 3 72 ? 151.064 -19.327 153.989 1.00 49.85 72 SER F O 1
ATOM 15780 N N . PRO F 3 73 ? 149.832 -20.358 152.438 1.00 41.30 73 PRO F N 1
ATOM 15781 C CA . PRO F 3 73 ? 151.032 -20.700 151.689 1.00 41.46 73 PRO F CA 1
ATOM 15782 C C . PRO F 3 73 ? 151.739 -19.422 151.287 1.00 52.67 73 PRO F C 1
ATOM 15783 O O . PRO F 3 73 ? 152.892 -19.488 150.876 1.00 56.68 73 PRO F O 1
ATOM 15787 N N . LEU F 3 74 ? 151.045 -18.287 151.376 1.00 40.66 74 LEU F N 1
ATOM 15788 C CA . LEU F 3 74 ? 151.599 -17.030 150.911 1.00 50.83 74 LEU F CA 1
ATOM 15789 C C . LEU F 3 74 ? 152.713 -16.547 151.853 1.00 52.06 74 LEU F C 1
ATOM 15790 O O . LEU F 3 74 ? 153.783 -16.100 151.394 1.00 49.19 74 LEU F O 1
ATOM 15795 N N . VAL F 3 75 ? 152.480 -16.635 153.159 1.00 40.73 75 VAL F N 1
ATOM 15796 C CA . VAL F 3 75 ? 153.524 -16.253 154.103 1.00 44.70 75 VAL F CA 1
ATOM 15797 C C . VAL F 3 75 ? 154.835 -16.990 153.787 1.00 52.65 75 VAL F C 1
ATOM 15798 O O . VAL F 3 75 ? 155.932 -16.447 153.918 1.00 51.44 75 VAL F O 1
ATOM 15802 N N . ILE F 3 76 ? 154.704 -18.226 153.332 1.00 52.63 76 ILE F N 1
ATOM 15803 C CA . ILE F 3 76 ? 155.856 -18.996 152.955 1.00 41.90 76 ILE F CA 1
ATOM 15804 C C . ILE F 3 76 ? 156.497 -18.362 151.741 1.00 41.63 76 ILE F C 1
ATOM 15805 O O . ILE F 3 76 ? 157.693 -18.111 151.745 1.00 49.25 76 ILE F O 1
ATOM 15810 N N . LEU F 3 77 ? 155.707 -18.099 150.704 1.00 42.81 77 LEU F N 1
ATOM 15811 C CA . LEU F 3 77 ? 156.213 -17.395 149.534 1.00 41.01 77 LEU F CA 1
ATOM 15812 C C . LEU F 3 77 ? 156.960 -16.154 149.918 1.00 40.89 77 LEU F C 1
ATOM 15813 O O . LEU F 3 77 ? 158.080 -15.942 149.457 1.00 42.86 77 LEU F O 1
ATOM 15818 N N . HIS F 3 78 ? 156.369 -15.354 150.797 1.00 40.71 78 HIS F N 1
ATOM 15819 C CA . HIS F 3 78 ? 157.004 -14.099 151.181 1.00 43.87 78 HIS F CA 1
ATOM 15820 C C . HIS F 3 78 ? 158.313 -14.332 151.939 1.00 44.42 78 HIS F C 1
ATOM 15821 O O . HIS F 3 78 ? 159.345 -13.747 151.589 1.00 41.07 78 HIS F O 1
ATOM 15828 N N . ILE F 3 79 ? 158.283 -15.200 152.945 1.00 44.62 79 ILE F N 1
ATOM 15829 C CA . ILE F 3 79 ? 159.508 -15.579 153.650 1.00 41.84 79 ILE F CA 1
ATOM 15830 C C . ILE F 3 79 ? 160.608 -15.930 152.663 1.00 44.27 79 ILE F C 1
ATOM 15831 O O . ILE F 3 79 ? 161.694 -15.372 152.734 1.00 47.61 79 ILE F O 1
ATOM 15836 N N . CYS F 3 80 ? 160.319 -16.836 151.737 1.00 41.95 80 CYS F N 1
ATOM 15837 C CA . CYS F 3 80 ? 161.282 -17.186 150.704 1.00 49.82 80 CYS F CA 1
ATOM 15838 C C . CYS F 3 80 ? 161.861 -15.949 150.063 1.00 51.09 80 CYS F C 1
ATOM 15839 O O . CYS F 3 80 ? 163.069 -15.845 149.860 1.00 53.12 80 CYS F O 1
ATOM 15842 N N . ASN F 3 81 ? 161.002 -14.993 149.760 1.00 47.55 81 ASN F N 1
ATOM 15843 C CA . ASN F 3 81 ? 161.443 -13.947 148.888 1.00 41.18 81 ASN F CA 1
ATOM 15844 C C . ASN F 3 81 ? 162.049 -12.748 149.625 1.00 48.20 81 ASN F C 1
ATOM 15845 O O . ASN F 3 81 ? 162.760 -11.956 149.019 1.00 50.17 81 ASN F O 1
ATOM 15850 N N . GLU F 3 82 ? 161.886 -12.668 150.940 1.00 41.31 82 GLU F N 1
ATOM 15851 C CA . GLU F 3 82 ? 162.630 -11.662 151.691 1.00 48.92 82 GLU F CA 1
ATOM 15852 C C . GLU F 3 82 ? 163.905 -12.273 152.247 1.00 54.46 82 GLU F C 1
ATOM 15853 O O . GLU F 3 82 ? 165.016 -11.969 151.809 1.00 66.06 82 GLU F O 1
ATOM 15859 N N . PHE F 3 83 ? 163.744 -13.175 153.193 1.00 47.48 83 PHE F N 1
ATOM 15860 C CA . PHE F 3 83 ? 164.891 -13.794 153.818 1.00 47.97 83 PHE F CA 1
ATOM 15861 C C . PHE F 3 83 ? 165.792 -14.584 152.869 1.00 56.77 83 PHE F C 1
ATOM 15862 O O . PHE F 3 83 ? 167.017 -14.501 152.979 1.00 63.60 83 PHE F O 1
ATOM 15870 N N . PHE F 3 84 ? 165.218 -15.343 151.942 1.00 50.45 84 PHE F N 1
ATOM 15871 C CA . PHE F 3 84 ? 166.030 -16.329 151.242 1.00 42.96 84 PHE F CA 1
ATOM 15872 C C . PHE F 3 84 ? 166.104 -16.143 149.733 1.00 43.86 84 PHE F C 1
ATOM 15873 O O . PHE F 3 84 ? 166.164 -17.105 148.964 1.00 42.85 84 PHE F O 1
ATOM 15881 N N . LYS F 3 85 ? 166.128 -14.885 149.314 1.00 44.40 85 LYS F N 1
ATOM 15882 C CA . LYS F 3 85 ? 166.020 -14.589 147.898 1.00 43.72 85 LYS F CA 1
ATOM 15883 C C . LYS F 3 85 ? 167.120 -15.227 147.051 1.00 45.94 85 LYS F C 1
ATOM 15884 O O . LYS F 3 85 ? 166.862 -15.723 145.950 1.00 47.41 85 LYS F O 1
ATOM 15890 N N . GLU F 3 86 ? 168.341 -15.233 147.565 1.00 48.20 86 GLU F N 1
ATOM 15891 C CA . GLU F 3 86 ? 169.468 -15.675 146.761 1.00 52.42 86 GLU F CA 1
ATOM 15892 C C . GLU F 3 86 ? 169.369 -17.167 146.552 1.00 46.12 86 GLU F C 1
ATOM 15893 O O . GLU F 3 86 ? 169.880 -17.690 145.573 1.00 43.54 86 GLU F O 1
ATOM 15899 N N . LEU F 3 87 ? 168.695 -17.853 147.463 1.00 47.77 87 LEU F N 1
ATOM 15900 C CA . LEU F 3 87 ? 168.425 -19.272 147.276 1.00 46.92 87 LEU F CA 1
ATOM 15901 C C . LEU F 3 87 ? 167.431 -19.546 146.129 1.00 54.62 87 LEU F C 1
ATOM 15902 O O . LEU F 3 87 ? 167.378 -20.657 145.589 1.00 59.54 87 LEU F O 1
ATOM 15907 N N . LEU F 3 88 ? 166.660 -18.542 145.729 1.00 48.21 88 LEU F N 1
ATOM 15908 C CA . LEU F 3 88 ? 165.699 -18.771 144.668 1.00 45.88 88 LEU F CA 1
ATOM 15909 C C . LEU F 3 88 ? 166.241 -18.377 143.293 1.00 51.18 88 LEU F C 1
ATOM 15910 O O . LEU F 3 88 ? 165.489 -18.219 142.338 1.00 56.20 88 LEU F O 1
ATOM 15915 N N . GLN F 3 89 ? 167.554 -18.233 143.184 1.00 55.96 89 GLN F N 1
ATOM 15916 C CA . GLN F 3 89 ? 168.190 -17.846 141.913 1.00 59.13 89 GLN F CA 1
ATOM 15917 C C . GLN F 3 89 ? 168.092 -18.942 140.841 1.00 52.66 89 GLN F C 1
ATOM 15918 O O . GLN F 3 89 ? 167.867 -20.105 141.169 1.00 48.60 89 GLN F O 1
ATOM 15924 N N . GLU F 3 90 ? 168.272 -18.561 139.574 1.00 52.69 90 GLU F N 1
ATOM 15925 C CA . GLU F 3 90 ? 168.260 -19.515 138.469 1.00 59.52 90 GLU F CA 1
ATOM 15926 C C . GLU F 3 90 ? 169.308 -20.539 138.724 1.00 62.28 90 GLU F C 1
ATOM 15927 O O . GLU F 3 90 ? 170.413 -20.221 139.142 1.00 57.88 90 GLU F O 1
ATOM 15933 N N . LYS F 3 91 ? 168.937 -21.780 138.453 1.00 75.21 91 LYS F N 1
ATOM 15934 C CA . LYS F 3 91 ? 169.718 -22.936 138.847 1.00 79.42 91 LYS F CA 1
ATOM 15935 C C . LYS F 3 91 ? 171.141 -22.756 138.376 1.00 80.49 91 LYS F C 1
ATOM 15936 O O . LYS F 3 91 ? 172.076 -23.066 139.091 1.00 85.47 91 LYS F O 1
ATOM 15942 N N . GLN F 3 92 ? 171.294 -22.183 137.195 1.00 84.09 92 GLN F N 1
ATOM 15943 C CA . GLN F 3 92 ? 172.603 -22.017 136.601 1.00 86.40 92 GLN F CA 1
ATOM 15944 C C . GLN F 3 92 ? 173.482 -21.101 137.449 1.00 78.69 92 GLN F C 1
ATOM 15945 O O . GLN F 3 92 ? 174.511 -21.518 137.967 1.00 76.68 92 GLN F O 1
ATOM 15951 N N . THR F 3 93 ? 173.038 -19.858 137.595 1.00 73.28 93 THR F N 1
ATOM 15952 C CA . THR F 3 93 ? 173.658 -18.825 138.432 1.00 64.94 93 THR F CA 1
ATOM 15953 C C . THR F 3 93 ? 174.074 -19.193 139.854 1.00 69.12 93 THR F C 1
ATOM 15954 O O . THR F 3 93 ? 175.196 -18.895 140.294 1.00 73.80 93 THR F O 1
ATOM 15958 N N . TYR F 3 94 ? 173.137 -19.794 140.575 1.00 64.86 94 TYR F N 1
ATOM 15959 C CA . TYR F 3 94 ? 173.323 -20.139 141.972 1.00 62.26 94 TYR F CA 1
ATOM 15960 C C . TYR F 3 94 ? 174.611 -20.880 142.253 1.00 69.06 94 TYR F C 1
ATOM 15961 O O . TYR F 3 94 ? 175.390 -20.494 143.119 1.00 73.02 94 TYR F O 1
ATOM 15970 N N . TRP F 3 95 ? 174.821 -21.963 141.519 1.00 70.27 95 TRP F N 1
ATOM 15971 C CA . TRP F 3 95 ? 175.860 -22.911 141.872 1.00 67.26 95 TRP F CA 1
ATOM 15972 C C . TRP F 3 95 ? 177.266 -22.401 141.651 1.00 66.36 95 TRP F C 1
ATOM 15973 O O . TRP F 3 95 ? 178.166 -22.751 142.407 1.00 69.40 95 TRP F O 1
ATOM 15984 N N . SER F 3 96 ? 177.468 -21.607 140.607 1.00 67.93 96 SER F N 1
ATOM 15985 C CA . SER F 3 96 ? 178.801 -21.071 140.341 1.00 75.38 96 SER F CA 1
ATOM 15986 C C . SER F 3 96 ? 179.023 -19.671 140.917 1.00 74.95 96 SER F C 1
ATOM 15987 O O . SER F 3 96 ? 179.805 -18.894 140.379 1.00 77.46 96 SER F O 1
ATOM 15990 N N . GLN F 3 97 ? 178.381 -19.380 142.043 1.00 71.97 97 GLN F N 1
ATOM 15991 C CA . GLN F 3 97 ? 178.432 -18.056 142.653 1.00 70.51 97 GLN F CA 1
ATOM 15992 C C . GLN F 3 97 ? 179.233 -18.073 143.965 1.00 66.48 97 GLN F C 1
ATOM 15993 O O . GLN F 3 97 ? 179.146 -19.030 144.741 1.00 63.23 97 GLN F O 1
ATOM 15999 N N . GLN F 3 98 ? 180.020 -17.021 144.206 1.00 66.80 98 GLN F N 1
ATOM 16000 C CA . GLN F 3 98 ? 180.923 -17.000 145.362 1.00 65.69 98 GLN F CA 1
ATOM 16001 C C . GLN F 3 98 ? 180.187 -16.618 146.632 1.00 67.43 98 GLN F C 1
ATOM 16002 O O . GLN F 3 98 ? 179.282 -15.795 146.606 1.00 75.39 98 GLN F O 1
ATOM 16008 N N . ILE F 3 99 ? 180.547 -17.253 147.733 1.00 60.86 99 ILE F N 1
ATOM 16009 C CA . ILE F 3 99 ? 180.087 -16.838 149.044 1.00 63.90 99 ILE F CA 1
ATOM 16010 C C . ILE F 3 99 ? 181.230 -16.159 149.755 1.00 76.99 99 ILE F C 1
ATOM 16011 O O . ILE F 3 99 ? 182.367 -16.545 149.528 1.00 83.95 99 ILE F O 1
ATOM 16016 N N . LYS F 3 100 ? 180.973 -15.124 150.548 1.00 85.41 100 LYS F N 1
ATOM 16017 C CA . LYS F 3 100 ? 182.035 -14.569 151.385 1.00 92.20 100 LYS F CA 1
ATOM 16018 C C . LYS F 3 100 ? 181.480 -14.289 152.779 1.00 95.15 100 LYS F C 1
ATOM 16019 O O . LYS F 3 100 ? 180.274 -14.123 152.905 1.00 100.67 100 LYS F O 1
ATOM 16025 N N . TRP F 3 101 ? 182.292 -14.280 153.840 1.00 91.69 101 TRP F N 1
ATOM 16026 C CA . TRP F 3 101 ? 183.741 -14.475 153.856 1.00 94.61 101 TRP F CA 1
ATOM 16027 C C . TRP F 3 101 ? 184.204 -15.923 153.790 1.00 91.77 101 TRP F C 1
ATOM 16028 O O . TRP F 3 101 ? 184.916 -16.391 154.678 1.00 93.82 101 TRP F O 1
ATOM 16039 N N . LEU F 3 102 ? 183.829 -16.620 152.729 1.00 87.31 102 LEU F N 1
ATOM 16040 C CA . LEU F 3 102 ? 184.223 -18.005 152.505 1.00 85.74 102 LEU F CA 1
ATOM 16041 C C . LEU F 3 102 ? 184.908 -17.877 151.168 1.00 86.94 102 LEU F C 1
ATOM 16042 O O . LEU F 3 102 ? 184.739 -16.853 150.504 1.00 88.95 102 LEU F O 1
ATOM 16047 N N . GLU F 3 103 ? 185.714 -18.837 150.747 1.00 87.13 103 GLU F N 1
ATOM 16048 C CA . GLU F 3 103 ? 186.458 -18.522 149.541 1.00 95.37 103 GLU F CA 1
ATOM 16049 C C . GLU F 3 103 ? 186.250 -19.578 148.513 1.00 99.23 103 GLU F C 1
ATOM 16050 O O . GLU F 3 103 ? 187.035 -19.738 147.574 1.00 100.44 103 GLU F O 1
ATOM 16056 N N . ARG F 3 104 ? 185.147 -20.283 148.680 1.00 103.94 104 ARG F N 1
ATOM 16057 C CA . ARG F 3 104 ? 184.723 -21.200 147.664 1.00 103.03 104 ARG F CA 1
ATOM 16058 C C . ARG F 3 104 ? 183.270 -20.890 147.294 1.00 95.56 104 ARG F C 1
ATOM 16059 O O . ARG F 3 104 ? 182.665 -19.984 147.871 1.00 93.68 104 ARG F O 1
ATOM 16067 N N . THR F 3 105 ? 182.728 -21.610 146.313 1.00 89.44 105 THR F N 1
ATOM 16068 C CA . THR F 3 105 ? 181.403 -21.300 145.764 1.00 80.40 105 THR F CA 1
ATOM 16069 C C . THR F 3 105 ? 180.305 -22.195 146.327 1.00 74.94 105 THR F C 1
ATOM 16070 O O . THR F 3 105 ? 180.573 -23.191 147.004 1.00 75.44 105 THR F O 1
ATOM 16074 N N . ARG F 3 106 ? 179.065 -21.863 146.002 1.00 68.76 106 ARG F N 1
ATOM 16075 C CA . ARG F 3 106 ? 177.930 -22.600 146.535 1.00 67.78 106 ARG F CA 1
ATOM 16076 C C . ARG F 3 106 ? 177.990 -24.058 146.096 1.00 70.68 106 ARG F C 1
ATOM 16077 O O . ARG F 3 106 ? 177.512 -24.953 146.799 1.00 69.01 106 ARG F O 1
ATOM 16085 N N . ALA F 3 107 ? 178.576 -24.295 144.928 1.00 70.18 107 ALA F N 1
ATOM 16086 C CA . ALA F 3 107 ? 178.719 -25.649 144.439 1.00 71.67 107 ALA F CA 1
ATOM 16087 C C . ALA F 3 107 ? 179.610 -26.473 145.375 1.00 79.01 107 ALA F C 1
ATOM 16088 O O . ALA F 3 107 ? 179.524 -27.698 145.385 1.00 84.50 107 ALA F O 1
ATOM 16090 N N . GLU F 3 108 ? 180.472 -25.809 146.146 1.00 84.17 108 GLU F N 1
ATOM 16091 C CA . GLU F 3 108 ? 181.302 -26.500 147.136 1.00 87.95 108 GLU F CA 1
ATOM 16092 C C . GLU F 3 108 ? 180.681 -26.524 148.535 1.00 84.20 108 GLU F C 1
ATOM 16093 O O . GLU F 3 108 ? 180.983 -27.403 149.344 1.00 86.13 108 GLU F O 1
ATOM 16099 N N . VAL F 3 109 ? 179.817 -25.562 148.828 1.00 76.46 109 VAL F N 1
ATOM 16100 C CA . VAL F 3 109 ? 179.293 -25.441 150.181 1.00 69.75 109 VAL F CA 1
ATOM 16101 C C . VAL F 3 109 ? 177.871 -25.985 150.361 1.00 72.28 109 VAL F C 1
ATOM 16102 O O . VAL F 3 109 ? 177.597 -26.662 151.348 1.00 78.58 109 VAL F O 1
ATOM 16106 N N . ASP F 3 110 ? 176.963 -25.696 149.429 1.00 71.61 110 ASP F N 1
ATOM 16107 C CA . ASP F 3 110 ? 175.583 -26.155 149.590 1.00 70.27 110 ASP F CA 1
ATOM 16108 C C . ASP F 3 110 ? 175.527 -27.613 149.232 1.00 74.12 110 ASP F C 1
ATOM 16109 O O . ASP F 3 110 ? 175.070 -27.996 148.150 1.00 72.19 110 ASP F O 1
ATOM 16114 N N . THR F 3 111 ? 176.031 -28.423 150.147 1.00 73.33 111 THR F N 1
ATOM 16115 C CA . THR F 3 111 ? 176.383 -29.764 149.784 1.00 68.93 111 THR F CA 1
ATOM 16116 C C . THR F 3 111 ? 176.044 -30.786 150.860 1.00 63.67 111 THR F C 1
ATOM 16117 O O . THR F 3 111 ? 176.198 -31.982 150.654 1.00 63.61 111 THR F O 1
ATOM 16121 N N . TYR F 3 112 ? 175.579 -30.310 152.007 1.00 63.89 112 TYR F N 1
ATOM 16122 C CA . TYR F 3 112 ? 174.989 -31.197 153.001 1.00 65.33 112 TYR F CA 1
ATOM 16123 C C . TYR F 3 112 ? 173.479 -31.145 152.830 1.00 66.40 112 TYR F C 1
ATOM 16124 O O . TYR F 3 112 ? 172.941 -30.073 152.547 1.00 75.22 112 TYR F O 1
ATOM 16133 N N . PRO F 3 113 ? 172.787 -32.281 153.024 1.00 61.40 113 PRO F N 1
ATOM 16134 C CA . PRO F 3 113 ? 171.337 -32.360 152.893 1.00 49.49 113 PRO F CA 1
ATOM 16135 C C . PRO F 3 113 ? 170.614 -31.440 153.851 1.00 57.12 113 PRO F C 1
ATOM 16136 O O . PRO F 3 113 ? 171.085 -31.196 154.964 1.00 59.03 113 PRO F O 1
ATOM 16140 N N . CYS F 3 114 ? 169.431 -31.009 153.432 1.00 56.11 114 CYS F N 1
ATOM 16141 C CA . CYS F 3 114 ? 168.651 -29.990 154.125 1.00 54.58 114 CYS F CA 1
ATOM 16142 C C . CYS F 3 114 ? 167.196 -30.431 154.331 1.00 53.36 114 CYS F C 1
ATOM 16143 O O . CYS F 3 114 ? 166.669 -31.266 153.589 1.00 48.29 114 CYS F O 1
ATOM 16146 N N . THR F 3 115 ? 166.568 -29.851 155.348 1.00 51.49 115 THR F N 1
ATOM 16147 C CA . THR F 3 115 ? 165.227 -30.219 155.771 1.00 52.57 115 THR F CA 1
ATOM 16148 C C . THR F 3 115 ? 164.399 -29.018 156.232 1.00 53.25 115 THR F C 1
ATOM 16149 O O . THR F 3 115 ? 164.787 -28.312 157.153 1.00 54.01 115 THR F O 1
ATOM 16153 N N . ILE F 3 116 ? 163.264 -28.750 155.615 1.00 54.68 116 ILE F N 1
ATOM 16154 C CA . ILE F 3 116 ? 162.454 -27.653 156.141 1.00 57.42 116 ILE F CA 1
ATOM 16155 C C . ILE F 3 116 ? 161.110 -28.155 156.712 1.00 46.73 116 ILE F C 1
ATOM 16156 O O . ILE F 3 116 ? 160.434 -28.987 156.115 1.00 46.83 116 ILE F O 1
ATOM 16161 N N . GLU F 3 117 ? 160.779 -27.710 157.915 1.00 46.80 117 GLU F N 1
ATOM 16162 C CA . GLU F 3 117 ? 159.539 -28.105 158.552 1.00 52.81 117 GLU F CA 1
ATOM 16163 C C . GLU F 3 117 ? 158.620 -26.914 158.683 1.00 54.91 117 GLU F C 1
ATOM 16164 O O . GLU F 3 117 ? 158.969 -25.903 159.267 1.00 56.28 117 GLU F O 1
ATOM 16170 N N . VAL F 3 118 ? 157.440 -27.037 158.107 1.00 55.24 118 VAL F N 1
ATOM 16171 C CA . VAL F 3 118 ? 156.422 -26.032 158.259 1.00 45.56 118 VAL F CA 1
ATOM 16172 C C . VAL F 3 118 ? 155.469 -26.524 159.335 1.00 45.91 118 VAL F C 1
ATOM 16173 O O . VAL F 3 118 ? 154.885 -27.606 159.191 1.00 46.23 118 VAL F O 1
ATOM 16177 N N . LYS F 3 119 ? 155.345 -25.770 160.429 1.00 45.93 119 LYS F N 1
ATOM 16178 C CA . LYS F 3 119 ? 154.614 -26.271 161.588 1.00 48.36 119 LYS F CA 1
ATOM 16179 C C . LYS F 3 119 ? 153.133 -26.409 161.264 1.00 57.66 119 LYS F C 1
ATOM 16180 O O . LYS F 3 119 ? 152.436 -27.233 161.864 1.00 58.23 119 LYS F O 1
ATOM 16186 N N . ASN F 3 120 ? 152.668 -25.618 160.294 1.00 56.31 120 ASN F N 1
ATOM 16187 C CA . ASN F 3 120 ? 151.242 -25.506 159.975 1.00 47.74 120 ASN F CA 1
ATOM 16188 C C . ASN F 3 120 ? 151.007 -24.865 158.586 1.00 46.85 120 ASN F C 1
ATOM 16189 O O . ASN F 3 120 ? 151.551 -23.819 158.291 1.00 49.71 120 ASN F O 1
ATOM 16194 N N . LEU F 3 121 ? 150.197 -25.498 157.740 1.00 48.18 121 LEU F N 1
ATOM 16195 C CA . LEU F 3 121 ? 149.984 -25.053 156.352 1.00 49.59 121 LEU F CA 1
ATOM 16196 C C . LEU F 3 121 ? 148.539 -25.291 155.900 1.00 55.01 121 LEU F C 1
ATOM 16197 O O . LEU F 3 121 ? 147.948 -26.309 156.241 1.00 66.72 121 LEU F O 1
ATOM 16202 N N . TYR F 3 122 ? 147.973 -24.353 155.145 1.00 50.95 122 TYR F N 1
ATOM 16203 C CA . TYR F 3 122 ? 146.576 -24.409 154.708 1.00 48.97 122 TYR F CA 1
ATOM 16204 C C . TYR F 3 122 ? 146.388 -24.885 153.258 1.00 48.54 122 TYR F C 1
ATOM 16205 O O . TYR F 3 122 ? 146.964 -24.341 152.324 1.00 42.37 122 TYR F O 1
ATOM 16214 N N . ALA F 3 123 ? 145.575 -25.916 153.079 1.00 54.16 123 ALA F N 1
ATOM 16215 C CA . ALA F 3 123 ? 145.299 -26.464 151.755 1.00 57.10 123 ALA F CA 1
ATOM 16216 C C . ALA F 3 123 ? 143.833 -26.852 151.659 1.00 65.28 123 ALA F C 1
ATOM 16217 O O . ALA F 3 123 ? 143.457 -28.007 151.899 1.00 63.84 123 ALA F O 1
ATOM 16219 N N . ASN F 3 124 ? 143.006 -25.857 151.353 1.00 68.85 124 ASN F N 1
ATOM 16220 C CA . ASN F 3 124 ? 141.576 -26.058 151.186 1.00 64.83 124 ASN F CA 1
ATOM 16221 C C . ASN F 3 124 ? 141.289 -26.284 149.728 1.00 61.40 124 ASN F C 1
ATOM 16222 O O . ASN F 3 124 ? 140.992 -25.340 148.983 1.00 56.50 124 ASN F O 1
ATOM 16227 N N . SER F 3 125 ? 141.396 -27.541 149.320 1.00 63.18 125 SER F N 1
ATOM 16228 C CA . SER F 3 125 ? 141.390 -27.846 147.910 1.00 64.71 125 SER F CA 1
ATOM 16229 C C . SER F 3 125 ? 141.277 -29.326 147.630 1.00 66.58 125 SER F C 1
ATOM 16230 O O . SER F 3 125 ? 141.539 -30.157 148.500 1.00 64.49 125 SER F O 1
ATOM 16233 N N . THR F 3 126 ? 140.903 -29.616 146.382 1.00 67.12 126 THR F N 1
ATOM 16234 C CA . THR F 3 126 ? 140.840 -30.958 145.827 1.00 60.74 126 THR F CA 1
ATOM 16235 C C . THR F 3 126 ? 142.236 -31.591 145.851 1.00 65.93 126 THR F C 1
ATOM 16236 O O . THR F 3 126 ? 142.384 -32.800 145.667 1.00 68.84 126 THR F O 1
ATOM 16240 N N . TRP F 3 127 ? 143.265 -30.763 146.020 1.00 62.42 127 TRP F N 1
ATOM 16241 C CA . TRP F 3 127 ? 144.631 -31.263 146.123 1.00 58.66 127 TRP F CA 1
ATOM 16242 C C . TRP F 3 127 ? 145.008 -31.685 147.554 1.00 61.77 127 TRP F C 1
ATOM 16243 O O . TRP F 3 127 ? 146.080 -32.238 147.781 1.00 61.57 127 TRP F O 1
ATOM 16254 N N . TYR F 3 128 ? 144.128 -31.424 148.513 1.00 65.24 128 TYR F N 1
ATOM 16255 C CA . TYR F 3 128 ? 144.266 -31.993 149.845 1.00 72.66 128 TYR F CA 1
ATOM 16256 C C . TYR F 3 128 ? 142.850 -32.276 150.297 1.00 96.61 128 TYR F C 1
ATOM 16257 O O . TYR F 3 128 ? 142.181 -31.453 150.938 1.00 99.15 128 TYR F O 1
ATOM 16266 N N . SER F 3 129 ? 142.372 -33.425 149.858 1.00 116.57 129 SER F N 1
ATOM 16267 C CA . SER F 3 129 ? 141.032 -33.889 150.141 1.00 124.64 129 SER F CA 1
ATOM 16268 C C . SER F 3 129 ? 141.063 -34.891 151.253 1.00 127.44 129 SER F C 1
ATOM 16269 O O . SER F 3 129 ? 140.676 -34.612 152.394 1.00 128.83 129 SER F O 1
ATOM 16272 N N . LYS F 3 130 ? 141.563 -36.067 150.880 1.00 117.54 130 LYS F N 1
ATOM 16273 C CA . LYS F 3 130 ? 141.474 -37.256 151.704 1.00 108.00 130 LYS F CA 1
ATOM 16274 C C . LYS F 3 130 ? 142.802 -37.550 152.402 1.00 99.44 130 LYS F C 1
ATOM 16275 O O . LYS F 3 130 ? 143.307 -38.672 152.340 1.00 93.27 130 LYS F O 1
ATOM 16281 N N . GLY F 3 131 ? 143.360 -36.561 153.091 1.00 97.98 131 GLY F N 1
ATOM 16282 C CA . GLY F 3 131 ? 144.678 -36.747 153.667 1.00 94.86 131 GLY F CA 1
ATOM 16283 C C . GLY F 3 131 ? 145.775 -36.896 152.633 1.00 91.08 131 GLY F C 1
ATOM 16284 O O . GLY F 3 131 ? 146.933 -37.088 152.983 1.00 85.58 131 GLY F O 1
ATOM 16285 N N . HIS F 3 132 ? 145.398 -36.823 151.359 1.00 97.08 132 HIS F N 1
ATOM 16286 C CA . HIS F 3 132 ? 146.345 -36.894 150.251 1.00 97.53 132 HIS F CA 1
ATOM 16287 C C . HIS F 3 132 ? 146.740 -35.549 149.691 1.00 89.87 132 HIS F C 1
ATOM 16288 O O . HIS F 3 132 ? 145.884 -34.733 149.331 1.00 95.13 132 HIS F O 1
ATOM 16295 N N . PHE F 3 133 ? 148.044 -35.335 149.597 1.00 73.54 133 PHE F N 1
ATOM 16296 C CA . PHE F 3 133 ? 148.556 -34.117 149.011 1.00 64.63 133 PHE F CA 1
ATOM 16297 C C . PHE F 3 133 ? 148.978 -34.433 147.585 1.00 56.95 133 PHE F C 1
ATOM 16298 O O . PHE F 3 133 ? 149.765 -35.343 147.362 1.00 54.75 133 PHE F O 1
ATOM 16306 N N . MET F 3 134 ? 148.437 -33.688 146.627 1.00 51.01 134 MET F N 1
ATOM 16307 C CA . MET F 3 134 ? 148.552 -34.037 145.217 1.00 52.62 134 MET F CA 1
ATOM 16308 C C . MET F 3 134 ? 149.985 -34.050 144.693 1.00 51.73 134 MET F C 1
ATOM 16309 O O . MET F 3 134 ? 150.330 -34.918 143.907 1.00 47.03 134 MET F O 1
ATOM 16314 N N . MET F 3 135 ? 150.818 -33.090 145.096 1.00 53.53 135 MET F N 1
ATOM 16315 C CA . MET F 3 135 ? 152.160 -32.991 144.500 1.00 56.23 135 MET F CA 1
ATOM 16316 C C . MET F 3 135 ? 153.107 -34.103 144.955 1.00 60.70 135 MET F C 1
ATOM 16317 O O . MET F 3 135 ? 154.167 -34.315 144.358 1.00 62.62 135 MET F O 1
ATOM 16322 N N . GLU F 3 136 ? 152.691 -34.823 145.994 1.00 60.91 136 GLU F N 1
ATOM 16323 C CA . GLU F 3 136 ? 153.435 -35.940 146.558 1.00 57.59 136 GLU F CA 1
ATOM 16324 C C . GLU F 3 136 ? 153.589 -37.025 145.508 1.00 60.48 136 GLU F C 1
ATOM 16325 O O . GLU F 3 136 ? 154.583 -37.732 145.483 1.00 64.61 136 GLU F O 1
ATOM 16331 N N . ARG F 3 137 ? 152.588 -37.155 144.649 1.00 62.65 137 ARG F N 1
ATOM 16332 C CA . ARG F 3 137 ? 152.632 -38.109 143.557 1.00 69.45 137 ARG F CA 1
ATOM 16333 C C . ARG F 3 137 ? 153.814 -37.779 142.649 1.00 66.00 137 ARG F C 1
ATOM 16334 O O . ARG F 3 137 ? 154.491 -38.667 142.148 1.00 72.91 137 ARG F O 1
ATOM 16342 N N . TYR F 3 138 ? 154.069 -36.497 142.431 1.00 62.03 138 TYR F N 1
ATOM 16343 C CA . TYR F 3 138 ? 155.017 -36.113 141.388 1.00 63.51 138 TYR F CA 1
ATOM 16344 C C . TYR F 3 138 ? 156.372 -35.656 141.944 1.00 63.85 138 TYR F C 1
ATOM 16345 O O . TYR F 3 138 ? 157.313 -35.402 141.182 1.00 61.29 138 TYR F O 1
ATOM 16354 N N . PHE F 3 139 ? 156.461 -35.584 143.272 1.00 67.82 139 PHE F N 1
ATOM 16355 C CA . PHE F 3 139 ? 157.649 -35.091 143.984 1.00 69.32 139 PHE F CA 1
ATOM 16356 C C . PHE F 3 139 ? 157.829 -35.856 145.284 1.00 72.62 139 PHE F C 1
ATOM 16357 O O . PHE F 3 139 ? 156.986 -35.787 146.179 1.00 70.85 139 PHE F O 1
ATOM 16365 N N . LYS F 3 140 ? 158.938 -36.569 145.409 1.00 75.34 140 LYS F N 1
ATOM 16366 C CA . LYS F 3 140 ? 158.955 -37.678 146.349 1.00 78.27 140 LYS F CA 1
ATOM 16367 C C . LYS F 3 140 ? 159.514 -37.306 147.715 1.00 72.26 140 LYS F C 1
ATOM 16368 O O . LYS F 3 140 ? 159.686 -38.164 148.579 1.00 69.18 140 LYS F O 1
ATOM 16374 N N . ASN F 3 141 ? 159.753 -36.016 147.916 1.00 70.21 141 ASN F N 1
ATOM 16375 C CA . ASN F 3 141 ? 160.241 -35.510 149.194 1.00 69.59 141 ASN F CA 1
ATOM 16376 C C . ASN F 3 141 ? 159.266 -34.653 149.980 1.00 69.75 141 ASN F C 1
ATOM 16377 O O . ASN F 3 141 ? 159.665 -33.994 150.949 1.00 72.30 141 ASN F O 1
ATOM 16382 N N . ILE F 3 142 ? 158.006 -34.625 149.564 1.00 61.55 142 ILE F N 1
ATOM 16383 C CA . ILE F 3 142 ? 156.998 -33.906 150.331 1.00 56.96 142 ILE F CA 1
ATOM 16384 C C . ILE F 3 142 ? 156.483 -34.855 151.396 1.00 55.96 142 ILE F C 1
ATOM 16385 O O . ILE F 3 142 ? 156.143 -35.988 151.091 1.00 68.49 142 ILE F O 1
ATOM 16390 N N . HIS F 3 143 ? 156.470 -34.435 152.650 1.00 48.17 143 HIS F N 1
ATOM 16391 C CA . HIS F 3 143 ? 156.038 -35.351 153.679 1.00 55.33 143 HIS F CA 1
ATOM 16392 C C . HIS F 3 143 ? 154.989 -34.720 154.584 1.00 57.30 143 HIS F C 1
ATOM 16393 O O . HIS F 3 143 ? 155.281 -33.908 155.458 1.00 61.64 143 HIS F O 1
ATOM 16400 N N . ILE F 3 144 ? 153.758 -35.168 154.381 1.00 52.91 144 ILE F N 1
ATOM 16401 C CA . ILE F 3 144 ? 152.593 -34.529 154.945 1.00 55.08 144 ILE F CA 1
ATOM 16402 C C . ILE F 3 144 ? 152.176 -35.148 156.253 1.00 53.84 144 ILE F C 1
ATOM 16403 O O . ILE F 3 144 ? 152.134 -36.356 156.343 1.00 58.25 144 ILE F O 1
ATOM 16408 N N . THR F 3 145 ? 151.803 -34.334 157.235 1.00 52.82 145 THR F N 1
ATOM 16409 C CA . THR F 3 145 ? 151.183 -34.835 158.466 1.00 54.46 145 THR F CA 1
ATOM 16410 C C . THR F 3 145 ? 149.876 -34.126 158.764 1.00 60.65 145 THR F C 1
ATOM 16411 O O . THR F 3 145 ? 149.892 -33.004 159.257 1.00 72.10 145 THR F O 1
ATOM 16415 N N . PRO F 3 146 ? 148.736 -34.760 158.476 1.00 58.39 146 PRO F N 1
ATOM 16416 C CA . PRO F 3 146 ? 147.479 -34.054 158.749 1.00 55.05 146 PRO F CA 1
ATOM 16417 C C . PRO F 3 146 ? 147.313 -33.573 160.196 1.00 55.06 146 PRO F C 1
ATOM 16418 O O . PRO F 3 146 ? 147.754 -34.217 161.147 1.00 51.19 146 PRO F O 1
ATOM 16422 N N . ILE F 3 147 ? 146.723 -32.387 160.319 1.00 57.48 147 ILE F N 1
ATOM 16423 C CA . ILE F 3 147 ? 146.427 -31.751 161.598 1.00 60.56 147 ILE F CA 1
ATOM 16424 C C . ILE F 3 147 ? 144.932 -31.788 161.863 1.00 60.42 147 ILE F C 1
ATOM 16425 O O . ILE F 3 147 ? 144.480 -32.535 162.727 1.00 61.79 147 ILE F O 1
ATOM 16430 N N . VAL F 3 148 ? 144.183 -30.977 161.108 1.00 57.20 148 VAL F N 1
ATOM 16431 C CA . VAL F 3 148 ? 142.728 -30.855 161.222 1.00 50.75 148 VAL F CA 1
ATOM 16432 C C . VAL F 3 148 ? 142.172 -30.256 159.955 1.00 60.28 148 VAL F C 1
ATOM 16433 O O . VAL F 3 148 ? 142.545 -29.163 159.566 1.00 74.02 148 VAL F O 1
ATOM 16437 N N . GLY F 3 149 ? 141.237 -30.936 159.327 1.00 64.79 149 GLY F N 1
ATOM 16438 C CA . GLY F 3 149 ? 140.550 -30.346 158.198 1.00 62.22 149 GLY F CA 1
ATOM 16439 C C . GLY F 3 149 ? 141.486 -29.958 157.082 1.00 57.32 149 GLY F C 1
ATOM 16440 O O . GLY F 3 149 ? 142.216 -30.819 156.541 1.00 49.89 149 GLY F O 1
ATOM 16441 N N . ASN F 3 150 ? 141.527 -28.657 156.789 1.00 56.08 150 ASN F N 1
ATOM 16442 C CA . ASN F 3 150 ? 142.285 -28.205 155.621 1.00 59.81 150 ASN F CA 1
ATOM 16443 C C . ASN F 3 150 ? 143.746 -27.847 155.920 1.00 57.69 150 ASN F C 1
ATOM 16444 O O . ASN F 3 150 ? 144.451 -27.290 155.086 1.00 58.53 150 ASN F O 1
ATOM 16449 N N . ASN F 3 151 ? 144.208 -28.249 157.094 1.00 55.71 151 ASN F N 1
ATOM 16450 C CA . ASN F 3 151 ? 145.536 -27.915 157.546 1.00 52.61 151 ASN F CA 1
ATOM 16451 C C . ASN F 3 151 ? 146.396 -29.137 157.755 1.00 59.53 151 ASN F C 1
ATOM 16452 O O . ASN F 3 151 ? 145.880 -30.198 158.117 1.00 68.32 151 ASN F O 1
ATOM 16457 N N . LEU F 3 152 ? 147.701 -28.975 157.538 1.00 52.46 152 LEU F N 1
ATOM 16458 C CA . LEU F 3 152 ? 148.656 -30.066 157.616 1.00 52.32 152 LEU F CA 1
ATOM 16459 C C . LEU F 3 152 ? 150.042 -29.568 158.041 1.00 60.60 152 LEU F C 1
ATOM 16460 O O . LEU F 3 152 ? 150.312 -28.387 157.949 1.00 66.48 152 LEU F O 1
ATOM 16465 N N . SER F 3 153 ? 150.910 -30.447 158.536 1.00 63.65 153 SER F N 1
ATOM 16466 C CA . SER F 3 153 ? 152.329 -30.108 158.686 1.00 60.85 153 SER F CA 1
ATOM 16467 C C . SER F 3 153 ? 153.092 -30.548 157.449 1.00 62.23 153 SER F C 1
ATOM 16468 O O . SER F 3 153 ? 152.866 -31.651 156.945 1.00 61.32 153 SER F O 1
ATOM 16471 N N . LEU F 3 154 ? 154.022 -29.718 156.982 1.00 58.45 154 LEU F N 1
ATOM 16472 C CA . LEU F 3 154 ? 154.804 -30.047 155.790 1.00 46.43 154 LEU F CA 1
ATOM 16473 C C . LEU F 3 154 ? 156.233 -30.306 156.175 1.00 48.96 154 LEU F C 1
ATOM 16474 O O . LEU F 3 154 ? 156.720 -29.717 157.125 1.00 53.43 154 LEU F O 1
ATOM 16479 N N . ARG F 3 155 ? 156.901 -31.183 155.433 1.00 49.71 155 ARG F N 1
ATOM 16480 C CA . ARG F 3 155 ? 158.334 -31.415 155.596 1.00 53.92 155 ARG F CA 1
ATOM 16481 C C . ARG F 3 155 ? 159.029 -31.672 154.259 1.00 52.05 155 ARG F C 1
ATOM 16482 O O . ARG F 3 155 ? 158.675 -32.571 153.516 1.00 53.59 155 ARG F O 1
ATOM 16490 N N . VAL F 3 156 ? 160.039 -30.876 153.969 1.00 52.67 156 VAL F N 1
ATOM 16491 C CA . VAL F 3 156 ? 160.665 -30.885 152.665 1.00 52.48 156 VAL F CA 1
ATOM 16492 C C . VAL F 3 156 ? 162.114 -31.304 152.837 1.00 57.59 156 VAL F C 1
ATOM 16493 O O . VAL F 3 156 ? 162.797 -30.788 153.725 1.00 66.67 156 VAL F O 1
ATOM 16497 N N . GLU F 3 157 ? 162.588 -32.245 152.024 1.00 53.33 157 GLU F N 1
ATOM 16498 C CA . GLU F 3 157 ? 163.962 -32.745 152.164 1.00 50.61 157 GLU F CA 1
ATOM 16499 C C . GLU F 3 157 ? 164.705 -32.512 150.868 1.00 48.08 157 GLU F C 1
ATOM 16500 O O . GLU F 3 157 ? 164.096 -32.623 149.807 1.00 47.90 157 GLU F O 1
ATOM 16506 N N . GLY F 3 158 ? 166.009 -32.217 150.934 1.00 48.17 158 GLY F N 1
ATOM 16507 C CA . GLY F 3 158 ? 166.794 -32.054 149.714 1.00 48.07 158 GLY F CA 1
ATOM 16508 C C . GLY F 3 158 ? 168.233 -32.543 149.792 1.00 55.80 158 GLY F C 1
ATOM 16509 O O . GLY F 3 158 ? 168.768 -32.691 150.886 1.00 56.34 158 GLY F O 1
ATOM 16510 N N . LYS F 3 159 ? 168.846 -32.831 148.636 1.00 58.65 159 LYS F N 1
ATOM 16511 C CA . LYS F 3 159 ? 170.304 -32.983 148.549 1.00 54.24 159 LYS F CA 1
ATOM 16512 C C . LYS F 3 159 ? 170.891 -31.660 149.035 1.00 59.15 159 LYS F C 1
ATOM 16513 O O . LYS F 3 159 ? 171.659 -31.638 149.994 1.00 57.72 159 LYS F O 1
ATOM 16519 N N . SER F 3 160 ? 170.473 -30.567 148.382 1.00 60.23 160 SER F N 1
ATOM 16520 C CA . SER F 3 160 ? 170.904 -29.187 148.670 1.00 57.95 160 SER F CA 1
ATOM 16521 C C . SER F 3 160 ? 170.052 -28.457 149.723 1.00 55.48 160 SER F C 1
ATOM 16522 O O . SER F 3 160 ? 168.995 -28.930 150.104 1.00 54.11 160 SER F O 1
ATOM 16525 N N . VAL F 3 161 ? 170.516 -27.300 150.190 1.00 56.43 161 VAL F N 1
ATOM 16526 C CA . VAL F 3 161 ? 169.628 -26.349 150.845 1.00 54.40 161 VAL F CA 1
ATOM 16527 C C . VAL F 3 161 ? 168.811 -25.797 149.707 1.00 59.96 161 VAL F C 1
ATOM 16528 O O . VAL F 3 161 ? 167.602 -25.609 149.800 1.00 64.46 161 VAL F O 1
ATOM 16532 N N . PHE F 3 162 ? 169.507 -25.567 148.603 1.00 57.77 162 PHE F N 1
ATOM 16533 C CA . PHE F 3 162 ? 168.910 -25.027 147.400 1.00 56.60 162 PHE F CA 1
ATOM 16534 C C . PHE F 3 162 ? 167.794 -25.895 146.867 1.00 57.01 162 PHE F C 1
ATOM 16535 O O . PHE F 3 162 ? 166.756 -25.388 146.443 1.00 60.81 162 PHE F O 1
ATOM 16543 N N . GLU F 3 163 ? 168.014 -27.203 146.882 1.00 53.06 163 GLU F N 1
ATOM 16544 C CA . GLU F 3 163 ? 167.006 -28.129 146.423 1.00 54.48 163 GLU F CA 1
ATOM 16545 C C . GLU F 3 163 ? 165.803 -28.037 147.359 1.00 51.68 163 GLU F C 1
ATOM 16546 O O . GLU F 3 163 ? 164.665 -28.049 146.910 1.00 53.27 163 GLU F O 1
ATOM 16552 N N . ALA F 3 164 ? 166.045 -27.902 148.654 1.00 46.08 164 ALA F N 1
ATOM 16553 C CA . ALA F 3 164 ? 164.953 -27.903 149.621 1.00 46.00 164 ALA F CA 1
ATOM 16554 C C . ALA F 3 164 ? 164.190 -26.599 149.615 1.00 53.50 164 ALA F C 1
ATOM 16555 O O . ALA F 3 164 ? 162.956 -26.595 149.645 1.00 62.96 164 ALA F O 1
ATOM 16557 N N . MET F 3 165 ? 164.925 -25.493 149.637 1.00 49.58 165 MET F N 1
ATOM 16558 C CA . MET F 3 165 ? 164.310 -24.181 149.607 1.00 46.71 165 MET F CA 1
ATOM 16559 C C . MET F 3 165 ? 163.447 -24.067 148.340 1.00 51.03 165 MET F C 1
ATOM 16560 O O . MET F 3 165 ? 162.261 -23.712 148.409 1.00 48.57 165 MET F O 1
ATOM 16565 N N . ASN F 3 166 ? 164.030 -24.403 147.189 1.00 51.87 166 ASN F N 1
ATOM 16566 C CA . ASN F 3 166 ? 163.293 -24.320 145.935 1.00 48.09 166 ASN F CA 1
ATOM 16567 C C . ASN F 3 166 ? 162.111 -25.289 145.825 1.00 53.31 166 ASN F C 1
ATOM 16568 O O . ASN F 3 166 ? 161.191 -25.050 145.043 1.00 56.06 166 ASN F O 1
ATOM 16573 N N . LEU F 3 167 ? 162.098 -26.355 146.621 1.00 51.84 167 LEU F N 1
ATOM 16574 C CA . LEU F 3 167 ? 160.925 -27.210 146.644 1.00 49.13 167 LEU F CA 1
ATOM 16575 C C . LEU F 3 167 ? 159.893 -26.628 147.622 1.00 48.35 167 LEU F C 1
ATOM 16576 O O . LEU F 3 167 ? 158.726 -26.535 147.276 1.00 47.26 167 LEU F O 1
ATOM 16581 N N . LEU F 3 168 ? 160.310 -26.229 148.828 1.00 48.71 168 LEU F N 1
ATOM 16582 C CA . LEU F 3 168 ? 159.411 -25.512 149.742 1.00 44.16 168 LEU F CA 1
ATOM 16583 C C . LEU F 3 168 ? 158.670 -24.348 149.054 1.00 56.11 168 LEU F C 1
ATOM 16584 O O . LEU F 3 168 ? 157.483 -24.153 149.262 1.00 43.30 168 LEU F O 1
ATOM 16589 N N . SER F 3 169 ? 159.357 -23.590 148.204 1.00 52.47 169 SER F N 1
ATOM 16590 C CA . SER F 3 169 ? 158.718 -22.455 147.555 1.00 46.12 169 SER F CA 1
ATOM 16591 C C . SER F 3 169 ? 157.712 -22.923 146.511 1.00 49.34 169 SER F C 1
ATOM 16592 O O . SER F 3 169 ? 156.643 -22.344 146.354 1.00 51.94 169 SER F O 1
ATOM 16595 N N . PHE F 3 170 ? 158.051 -24.001 145.823 1.00 51.31 170 PHE F N 1
ATOM 16596 C CA . PHE F 3 170 ? 157.191 -24.566 144.791 1.00 48.08 170 PHE F CA 1
ATOM 16597 C C . PHE F 3 170 ? 155.917 -25.121 145.374 1.00 44.13 170 PHE F C 1
ATOM 16598 O O . PHE F 3 170 ? 154.854 -24.952 144.807 1.00 45.04 170 PHE F O 1
ATOM 16606 N N . ILE F 3 171 ? 156.021 -25.792 146.509 1.00 45.93 171 ILE F N 1
ATOM 16607 C CA . ILE F 3 171 ? 154.839 -26.331 147.158 1.00 46.19 171 ILE F CA 1
ATOM 16608 C C . ILE F 3 171 ? 153.952 -25.150 147.498 1.00 49.61 171 ILE F C 1
ATOM 16609 O O . ILE F 3 171 ? 152.742 -25.194 147.276 1.00 53.71 171 ILE F O 1
ATOM 16614 N N . ALA F 3 172 ? 154.560 -24.082 148.007 1.00 45.90 172 ALA F N 1
ATOM 16615 C CA . ALA F 3 172 ? 153.795 -22.925 148.442 1.00 45.81 172 ALA F CA 1
ATOM 16616 C C . ALA F 3 172 ? 153.030 -22.313 147.278 1.00 42.02 172 ALA F C 1
ATOM 16617 O O . ALA F 3 172 ? 151.816 -22.185 147.354 1.00 41.57 172 ALA F O 1
ATOM 16619 N N . VAL F 3 173 ? 153.715 -21.976 146.189 1.00 41.70 173 VAL F N 1
ATOM 16620 C CA . VAL F 3 173 ? 153.022 -21.323 145.093 1.00 41.32 173 VAL F CA 1
ATOM 16621 C C . VAL F 3 173 ? 151.948 -22.259 144.515 1.00 58.73 173 VAL F C 1
ATOM 16622 O O . VAL F 3 173 ? 150.855 -21.801 144.231 1.00 62.08 173 VAL F O 1
ATOM 16626 N N . THR F 3 174 ? 152.190 -23.564 144.406 1.00 41.98 174 THR F N 1
ATOM 16627 C CA . THR F 3 174 ? 151.141 -24.429 143.865 1.00 42.16 174 THR F CA 1
ATOM 16628 C C . THR F 3 174 ? 149.954 -24.582 144.837 1.00 47.84 174 THR F C 1
ATOM 16629 O O . THR F 3 174 ? 148.813 -24.584 144.408 1.00 41.94 174 THR F O 1
ATOM 16633 N N . THR F 3 175 ? 150.196 -24.721 146.133 1.00 45.00 175 THR F N 1
ATOM 16634 C CA . THR F 3 175 ? 149.075 -24.803 147.072 1.00 48.98 175 THR F CA 1
ATOM 16635 C C . THR F 3 175 ? 148.254 -23.513 147.084 1.00 54.35 175 THR F C 1
ATOM 16636 O O . THR F 3 175 ? 147.022 -23.546 147.187 1.00 59.04 175 THR F O 1
ATOM 16640 N N . HIS F 3 176 ? 148.930 -22.376 146.953 1.00 54.89 176 HIS F N 1
ATOM 16641 C CA . HIS F 3 176 ? 148.243 -21.092 146.994 1.00 48.74 176 HIS F CA 1
ATOM 16642 C C . HIS F 3 176 ? 147.307 -20.877 145.817 1.00 50.05 176 HIS F C 1
ATOM 16643 O O . HIS F 3 176 ? 146.202 -20.383 145.990 1.00 52.54 176 HIS F O 1
ATOM 16650 N N . ILE F 3 177 ? 147.725 -21.255 144.618 1.00 46.41 177 ILE F N 1
ATOM 16651 C CA . ILE F 3 177 ? 146.864 -21.024 143.472 1.00 40.35 177 ILE F CA 1
ATOM 16652 C C . ILE F 3 177 ? 145.801 -22.079 143.314 1.00 45.28 177 ILE F C 1
ATOM 16653 O O . ILE F 3 177 ? 144.946 -21.911 142.469 1.00 52.94 177 ILE F O 1
ATOM 16658 N N . THR F 3 178 ? 145.859 -23.166 144.089 1.00 42.75 178 THR F N 1
ATOM 16659 C CA . THR F 3 178 ? 144.793 -24.174 144.093 1.00 44.48 178 THR F CA 1
ATOM 16660 C C . THR F 3 178 ? 143.787 -23.900 145.206 1.00 49.02 178 THR F C 1
ATOM 16661 O O . THR F 3 178 ? 142.607 -24.284 145.137 1.00 55.82 178 THR F O 1
ATOM 16665 N N . ASN F 3 179 ? 144.271 -23.237 146.243 1.00 48.03 179 ASN F N 1
ATOM 16666 C CA . ASN F 3 179 ? 143.436 -22.910 147.377 1.00 51.63 179 ASN F CA 1
ATOM 16667 C C . ASN F 3 179 ? 142.270 -21.963 147.054 1.00 56.70 179 ASN F C 1
ATOM 16668 O O . ASN F 3 179 ? 142.345 -21.105 146.177 1.00 58.47 179 ASN F O 1
ATOM 16673 N N . THR F 3 180 ? 141.177 -22.131 147.765 1.00 62.22 180 THR F N 1
ATOM 16674 C CA . THR F 3 180 ? 140.104 -21.165 147.695 1.00 67.58 180 THR F CA 1
ATOM 16675 C C . THR F 3 180 ? 139.990 -20.594 149.094 1.00 68.71 180 THR F C 1
ATOM 16676 O O . THR F 3 180 ? 139.819 -21.365 150.050 1.00 69.71 180 THR F O 1
ATOM 16680 N N . TYR F 3 181 ? 140.068 -19.267 149.222 1.00 68.63 181 TYR F N 1
ATOM 16681 C CA . TYR F 3 181 ? 140.125 -18.636 150.545 1.00 68.92 181 TYR F CA 1
ATOM 16682 C C . TYR F 3 181 ? 138.791 -17.967 150.904 1.00 77.77 181 TYR F C 1
ATOM 16683 O O . TYR F 3 181 ? 138.639 -17.422 152.000 1.00 81.86 181 TYR F O 1
ATOM 16692 N N . GLY F 3 182 ? 137.809 -18.068 150.009 1.00 80.06 182 GLY F N 1
ATOM 16693 C CA . GLY F 3 182 ? 136.479 -17.541 150.274 1.00 78.73 182 GLY F CA 1
ATOM 16694 C C . GLY F 3 182 ? 136.002 -16.501 149.290 1.00 81.51 182 GLY F C 1
ATOM 16695 O O . GLY F 3 182 ? 136.429 -16.500 148.136 1.00 80.32 182 GLY F O 1
ATOM 16696 N N . GLU F 3 183 ? 135.085 -15.650 149.750 1.00 84.44 183 GLU F N 1
ATOM 16697 C CA . GLU F 3 183 ? 134.598 -14.514 148.980 1.00 90.84 183 GLU F CA 1
ATOM 16698 C C . GLU F 3 183 ? 135.682 -13.520 148.650 1.00 93.25 183 GLU F C 1
ATOM 16699 O O . GLU F 3 183 ? 135.576 -12.818 147.656 1.00 86.99 183 GLU F O 1
ATOM 16705 N N . TYR F 3 184 ? 136.716 -13.469 149.487 1.00 107.37 184 TYR F N 1
ATOM 16706 C CA . TYR F 3 184 ? 137.760 -12.447 149.401 1.00 120.15 184 TYR F CA 1
ATOM 16707 C C . TYR F 3 184 ? 138.933 -13.057 148.696 1.00 138.06 184 TYR F C 1
ATOM 16708 O O . TYR F 3 184 ? 138.787 -14.102 148.064 1.00 142.95 184 TYR F O 1
ATOM 16717 N N . THR F 3 185 ? 140.081 -12.409 148.738 1.00 148.24 185 THR F N 1
ATOM 16718 C CA . THR F 3 185 ? 141.251 -12.963 148.059 1.00 154.92 185 THR F CA 1
ATOM 16719 C C . THR F 3 185 ? 141.138 -13.181 146.533 1.00 154.04 185 THR F C 1
ATOM 16720 O O . THR F 3 185 ? 140.366 -14.014 146.028 1.00 154.48 185 THR F O 1
ATOM 16724 N N . TYR F 3 186 ? 141.949 -12.418 145.819 1.00 151.03 186 TYR F N 1
ATOM 16725 C CA . TYR F 3 186 ? 142.184 -12.674 144.423 1.00 132.71 186 TYR F CA 1
ATOM 16726 C C . TYR F 3 186 ? 143.608 -13.232 144.325 1.00 113.91 186 TYR F C 1
ATOM 16727 O O . TYR F 3 186 ? 144.190 -13.649 145.337 1.00 108.96 186 TYR F O 1
ATOM 16736 N N . ILE F 3 187 ? 144.188 -13.229 143.131 1.00 105.14 187 ILE F N 1
ATOM 16737 C CA . ILE F 3 187 ? 145.580 -13.627 143.011 1.00 104.63 187 ILE F CA 1
ATOM 16738 C C . ILE F 3 187 ? 146.356 -12.458 142.386 1.00 111.10 187 ILE F C 1
ATOM 16739 O O . ILE F 3 187 ? 147.290 -12.644 141.621 1.00 116.74 187 ILE F O 1
ATOM 16744 N N . ASP F 3 188 ? 145.939 -11.240 142.739 1.00 108.97 188 ASP F N 1
ATOM 16745 C CA . ASP F 3 188 ? 146.715 -10.004 142.539 1.00 99.52 188 ASP F CA 1
ATOM 16746 C C . ASP F 3 188 ? 147.045 -9.805 141.046 1.00 100.21 188 ASP F C 1
ATOM 16747 O O . ASP F 3 188 ? 146.817 -10.686 140.222 1.00 98.60 188 ASP F O 1
ATOM 16752 N N . ASP F 3 189 ? 147.510 -8.637 140.648 1.00 103.68 189 ASP F N 1
ATOM 16753 C CA . ASP F 3 189 ? 147.742 -8.485 139.222 1.00 104.63 189 ASP F CA 1
ATOM 16754 C C . ASP F 3 189 ? 149.230 -8.536 138.906 1.00 100.11 189 ASP F C 1
ATOM 16755 O O . ASP F 3 189 ? 149.642 -8.478 137.748 1.00 102.25 189 ASP F O 1
ATOM 16760 N N . HIS F 3 190 ? 150.032 -8.762 139.935 1.00 92.15 190 HIS F N 1
ATOM 16761 C CA . HIS F 3 190 ? 151.471 -8.791 139.756 1.00 84.41 190 HIS F CA 1
ATOM 16762 C C . HIS F 3 190 ? 152.042 -10.132 140.184 1.00 74.73 190 HIS F C 1
ATOM 16763 O O . HIS F 3 190 ? 153.241 -10.374 140.093 1.00 72.22 190 HIS F O 1
ATOM 16770 N N . PHE F 3 191 ? 151.157 -11.011 140.628 1.00 65.05 191 PHE F N 1
ATOM 16771 C CA . PHE F 3 191 ? 151.542 -12.313 141.132 1.00 52.21 191 PHE F CA 1
ATOM 16772 C C . PHE F 3 191 ? 152.292 -13.125 140.086 1.00 48.61 191 PHE F C 1
ATOM 16773 O O . PHE F 3 191 ? 153.277 -13.775 140.397 1.00 45.38 191 PHE F O 1
ATOM 16781 N N . ALA F 3 192 ? 151.833 -13.103 138.843 1.00 51.30 192 ALA F N 1
ATOM 16782 C CA . ALA F 3 192 ? 152.469 -13.949 137.843 1.00 49.97 192 ALA F CA 1
ATOM 16783 C C . ALA F 3 192 ? 153.886 -13.476 137.565 1.00 52.68 192 ALA F C 1
ATOM 16784 O O . ALA F 3 192 ? 154.769 -14.295 137.409 1.00 48.14 192 ALA F O 1
ATOM 16786 N N . GLN F 3 193 ? 154.106 -12.161 137.497 1.00 61.66 193 GLN F N 1
ATOM 16787 C CA . GLN F 3 193 ? 155.460 -11.642 137.290 1.00 64.37 193 GLN F CA 1
ATOM 16788 C C . GLN F 3 193 ? 156.362 -12.040 138.455 1.00 56.27 193 GLN F C 1
ATOM 16789 O O . GLN F 3 193 ? 157.488 -12.460 138.246 1.00 55.25 193 GLN F O 1
ATOM 16795 N N . LYS F 3 194 ? 155.811 -11.993 139.666 1.00 54.07 194 LYS F N 1
ATOM 16796 C CA . LYS F 3 194 ? 156.543 -12.209 140.924 1.00 52.18 194 LYS F CA 1
ATOM 16797 C C . LYS F 3 194 ? 156.983 -13.669 141.103 1.00 53.15 194 LYS F C 1
ATOM 16798 O O . LYS F 3 194 ? 158.101 -13.932 141.518 1.00 52.58 194 LYS F O 1
ATOM 16804 N N . TYR F 3 195 ? 156.073 -14.613 140.846 1.00 56.20 195 TYR F N 1
ATOM 16805 C CA . TYR F 3 195 ? 156.277 -16.001 141.266 1.00 50.05 195 TYR F CA 1
ATOM 16806 C C . TYR F 3 195 ? 156.326 -17.060 140.157 1.00 48.18 195 TYR F C 1
ATOM 16807 O O . TYR F 3 195 ? 156.724 -18.185 140.425 1.00 51.69 195 TYR F O 1
ATOM 16816 N N . ALA F 3 196 ? 155.969 -16.711 138.925 1.00 45.69 196 ALA F N 1
ATOM 16817 C CA . ALA F 3 196 ? 155.986 -17.677 137.823 1.00 42.63 196 ALA F CA 1
ATOM 16818 C C . ALA F 3 196 ? 157.287 -18.436 137.715 1.00 47.11 196 ALA F C 1
ATOM 16819 O O . ALA F 3 196 ? 157.268 -19.656 137.617 1.00 57.11 196 ALA F O 1
ATOM 16821 N N . ARG F 3 197 ? 158.416 -17.739 137.733 1.00 45.31 197 ARG F N 1
ATOM 16822 C CA . ARG F 3 197 ? 159.708 -18.421 137.585 1.00 47.68 197 ARG F CA 1
ATOM 16823 C C . ARG F 3 197 ? 159.913 -19.569 138.603 1.00 48.24 197 ARG F C 1
ATOM 16824 O O . ARG F 3 197 ? 160.736 -20.450 138.349 1.00 52.43 197 ARG F O 1
ATOM 16832 N N . ILE F 3 198 ? 159.184 -19.571 139.730 1.00 41.82 198 ILE F N 1
ATOM 16833 C CA . ILE F 3 198 ? 159.321 -20.644 140.727 1.00 44.55 198 ILE F CA 1
ATOM 16834 C C . ILE F 3 198 ? 159.170 -22.023 140.083 1.00 51.12 198 ILE F C 1
ATOM 16835 O O . ILE F 3 198 ? 160.027 -22.899 140.239 1.00 57.93 198 ILE F O 1
ATOM 16840 N N . LEU F 3 199 ? 158.083 -22.179 139.336 1.00 45.53 199 LEU F N 1
ATOM 16841 C CA . LEU F 3 199 ? 157.753 -23.404 138.625 1.00 42.88 199 LEU F CA 1
ATOM 16842 C C . LEU F 3 199 ? 158.842 -23.928 137.733 1.00 49.49 199 LEU F C 1
ATOM 16843 O O . LEU F 3 199 ? 158.891 -25.114 137.470 1.00 56.82 199 LEU F O 1
ATOM 16848 N N . THR F 3 200 ? 159.703 -23.061 137.226 1.00 47.50 200 THR F N 1
ATOM 16849 C CA . THR F 3 200 ? 160.751 -23.559 136.354 1.00 50.81 200 THR F CA 1
ATOM 16850 C C . THR F 3 200 ? 162.031 -23.808 137.135 1.00 52.85 200 THR F C 1
ATOM 16851 O O . THR F 3 200 ? 163.053 -24.126 136.538 1.00 57.18 200 THR F O 1
ATOM 16855 N N . ASN F 3 201 ? 162.014 -23.626 138.455 1.00 52.72 201 ASN F N 1
ATOM 16856 C CA . ASN F 3 201 ? 163.268 -23.780 139.182 1.00 56.75 201 ASN F CA 1
ATOM 16857 C C . ASN F 3 201 ? 163.538 -25.131 139.848 1.00 61.52 201 ASN F C 1
ATOM 16858 O O . ASN F 3 201 ? 164.578 -25.318 140.471 1.00 65.83 201 ASN F O 1
ATOM 16863 N N . ILE F 3 202 ? 162.637 -26.083 139.688 1.00 58.67 202 ILE F N 1
ATOM 16864 C CA . ILE F 3 202 ? 162.957 -27.470 139.995 1.00 62.28 202 ILE F CA 1
ATOM 16865 C C . ILE F 3 202 ? 162.478 -28.309 138.829 1.00 74.35 202 ILE F C 1
ATOM 16866 O O . ILE F 3 202 ? 161.553 -27.910 138.117 1.00 80.35 202 ILE F O 1
ATOM 16871 N N . PRO F 3 203 ? 163.129 -29.457 138.595 1.00 72.33 203 PRO F N 1
ATOM 16872 C CA . PRO F 3 203 ? 162.844 -30.188 137.361 1.00 70.08 203 PRO F CA 1
ATOM 16873 C C . PRO F 3 203 ? 161.710 -31.192 137.488 1.00 66.54 203 PRO F C 1
ATOM 16874 O O . PRO F 3 203 ? 161.275 -31.496 138.607 1.00 63.27 203 PRO F O 1
ATOM 16878 N N . GLN F 3 204 ? 161.248 -31.677 136.334 1.00 67.95 204 GLN F N 1
ATOM 16879 C CA . GLN F 3 204 ? 160.203 -32.695 136.250 1.00 67.08 204 GLN F CA 1
ATOM 16880 C C . GLN F 3 204 ? 158.931 -32.266 136.956 1.00 64.11 204 GLN F C 1
ATOM 16881 O O . GLN F 3 204 ? 158.314 -33.046 137.701 1.00 61.02 204 GLN F O 1
ATOM 16887 N N . VAL F 3 205 ? 158.578 -31.004 136.741 1.00 59.69 205 VAL F N 1
ATOM 16888 C CA . VAL F 3 205 ? 157.272 -30.501 137.125 1.00 56.84 205 VAL F CA 1
ATOM 16889 C C . VAL F 3 205 ? 156.310 -30.892 136.022 1.00 56.86 205 VAL F C 1
ATOM 16890 O O . VAL F 3 205 ? 156.617 -30.726 134.842 1.00 59.48 205 VAL F O 1
ATOM 16894 N N . PRO F 3 206 ? 155.156 -31.444 136.400 1.00 52.60 206 PRO F N 1
ATOM 16895 C CA . PRO F 3 206 ? 154.135 -31.846 135.438 1.00 52.89 206 PRO F CA 1
ATOM 16896 C C . PRO F 3 206 ? 153.598 -30.690 134.602 1.00 61.33 206 PRO F C 1
ATOM 16897 O O . PRO F 3 206 ? 153.529 -29.569 135.096 1.00 67.79 206 PRO F O 1
ATOM 16901 N N . TYR F 3 207 ? 153.234 -30.963 133.349 1.00 63.41 207 TYR F N 1
ATOM 16902 C CA . TYR F 3 207 ? 152.530 -29.988 132.505 1.00 55.55 207 TYR F CA 1
ATOM 16903 C C . TYR F 3 207 ? 151.302 -29.434 133.193 1.00 50.70 207 TYR F C 1
ATOM 16904 O O . TYR F 3 207 ? 151.070 -28.243 133.130 1.00 47.79 207 TYR F O 1
ATOM 16913 N N . PHE F 3 208 ? 150.492 -30.289 133.815 1.00 51.07 208 PHE F N 1
ATOM 16914 C CA . PHE F 3 208 ? 149.204 -29.804 134.277 1.00 57.84 208 PHE F CA 1
ATOM 16915 C C . PHE F 3 208 ? 149.329 -28.717 135.359 1.00 59.52 208 PHE F C 1
ATOM 16916 O O . PHE F 3 208 ? 148.428 -27.893 135.508 1.00 62.49 208 PHE F O 1
ATOM 16924 N N . VAL F 3 209 ? 150.429 -28.680 136.101 1.00 54.59 209 VAL F N 1
ATOM 16925 C CA . VAL F 3 209 ? 150.599 -27.578 137.050 1.00 53.85 209 VAL F CA 1
ATOM 16926 C C . VAL F 3 209 ? 150.792 -26.248 136.312 1.00 49.47 209 VAL F C 1
ATOM 16927 O O . VAL F 3 209 ? 150.145 -25.257 136.646 1.00 49.74 209 VAL F O 1
ATOM 16931 N N . PHE F 3 210 ? 151.664 -26.216 135.308 1.00 47.94 210 PHE F N 1
ATOM 16932 C CA . PHE F 3 210 ? 151.808 -25.006 134.501 1.00 44.91 210 PHE F CA 1
ATOM 16933 C C . PHE F 3 210 ? 150.478 -24.561 133.901 1.00 48.95 210 PHE F C 1
ATOM 16934 O O . PHE F 3 210 ? 150.155 -23.373 133.903 1.00 52.13 210 PHE F O 1
ATOM 16942 N N . TYR F 3 211 ? 149.702 -25.511 133.393 1.00 50.48 211 TYR F N 1
ATOM 16943 C CA . TYR F 3 211 ? 148.380 -25.188 132.872 1.00 47.11 211 TYR F CA 1
ATOM 16944 C C . TYR F 3 211 ? 147.590 -24.482 133.938 1.00 44.54 211 TYR F C 1
ATOM 16945 O O . TYR F 3 211 ? 147.243 -23.328 133.774 1.00 42.03 211 TYR F O 1
ATOM 16954 N N . LEU F 3 212 ? 147.377 -25.171 135.053 1.00 43.25 212 LEU F N 1
ATOM 16955 C CA . LEU F 3 212 ? 146.651 -24.633 136.193 1.00 45.36 212 LEU F CA 1
ATOM 16956 C C . LEU F 3 212 ? 147.126 -23.233 136.565 1.00 53.03 212 LEU F C 1
ATOM 16957 O O . LEU F 3 212 ? 146.322 -22.374 136.907 1.00 57.27 212 LEU F O 1
ATOM 16962 N N . PHE F 3 213 ? 148.439 -23.024 136.541 1.00 56.34 213 PHE F N 1
ATOM 16963 C CA . PHE F 3 213 ? 149.030 -21.716 136.851 1.00 55.34 213 PHE F CA 1
ATOM 16964 C C . PHE F 3 213 ? 148.673 -20.615 135.853 1.00 58.76 213 PHE F C 1
ATOM 16965 O O . PHE F 3 213 ? 148.338 -19.498 136.241 1.00 60.02 213 PHE F O 1
ATOM 16973 N N . ILE F 3 214 ? 148.777 -20.930 134.566 1.00 59.61 214 ILE F N 1
ATOM 16974 C CA . ILE F 3 214 ? 148.375 -20.007 133.509 1.00 54.69 214 ILE F CA 1
ATOM 16975 C C . ILE F 3 214 ? 146.906 -19.652 133.630 1.00 54.20 214 ILE F C 1
ATOM 16976 O O . ILE F 3 214 ? 146.520 -18.500 133.503 1.00 56.81 214 ILE F O 1
ATOM 16981 N N . LYS F 3 215 ? 146.078 -20.654 133.875 1.00 55.15 215 LYS F N 1
ATOM 16982 C CA . LYS F 3 215 ? 144.647 -20.436 133.884 1.00 50.63 215 LYS F CA 1
ATOM 16983 C C . LYS F 3 215 ? 144.239 -19.674 135.146 1.00 58.20 215 LYS F C 1
ATOM 16984 O O . LYS F 3 215 ? 143.306 -18.881 135.102 1.00 69.26 215 LYS F O 1
ATOM 16990 N N . ARG F 3 216 ? 144.959 -19.851 136.251 1.00 49.95 216 ARG F N 1
ATOM 16991 C CA . ARG F 3 216 ? 144.549 -19.212 137.503 1.00 47.30 216 ARG F CA 1
ATOM 16992 C C . ARG F 3 216 ? 145.377 -18.030 138.003 1.00 50.71 216 ARG F C 1
ATOM 16993 O O . ARG F 3 216 ? 144.915 -17.319 138.899 1.00 54.84 216 ARG F O 1
ATOM 17001 N N . ALA F 3 217 ? 146.574 -17.806 137.460 1.00 49.64 217 ALA F N 1
ATOM 17002 C CA . ALA F 3 217 ? 147.461 -16.800 138.049 1.00 50.16 217 ALA F CA 1
ATOM 17003 C C . ALA F 3 217 ? 147.859 -15.691 137.089 1.00 55.08 217 ALA F C 1
ATOM 17004 O O . ALA F 3 217 ? 148.173 -14.578 137.518 1.00 62.34 217 ALA F O 1
ATOM 17006 N N . ILE F 3 218 ? 147.822 -15.975 135.795 1.00 50.47 218 ILE F N 1
ATOM 17007 C CA . ILE F 3 218 ? 148.073 -14.944 134.798 1.00 50.16 218 ILE F CA 1
ATOM 17008 C C . ILE F 3 218 ? 146.767 -14.255 134.428 1.00 54.66 218 ILE F C 1
ATOM 17009 O O . ILE F 3 218 ? 145.822 -14.897 133.973 1.00 62.09 218 ILE F O 1
ATOM 17014 N N . LYS F 3 219 ? 146.708 -12.943 134.604 1.00 55.47 219 LYS F N 1
ATOM 17015 C CA . LYS F 3 219 ? 145.434 -12.253 134.443 1.00 55.72 219 LYS F CA 1
ATOM 17016 C C . LYS F 3 219 ? 145.285 -11.569 133.070 1.00 59.10 219 LYS F C 1
ATOM 17017 O O . LYS F 3 219 ? 144.175 -11.355 132.618 1.00 65.89 219 LYS F O 1
ATOM 17023 N N . SER F 3 220 ? 146.384 -11.270 132.389 1.00 56.63 220 SER F N 1
ATOM 17024 C CA . SER F 3 220 ? 146.332 -10.564 131.108 1.00 59.05 220 SER F CA 1
ATOM 17025 C C . SER F 3 220 ? 146.996 -11.367 130.006 1.00 59.07 220 SER F C 1
ATOM 17026 O O . SER F 3 220 ? 147.787 -12.259 130.280 1.00 60.48 220 SER F O 1
ATOM 17029 N N . GLU F 3 221 ? 146.726 -11.043 128.752 1.00 60.05 221 GLU F N 1
ATOM 17030 C CA . GLU F 3 221 ? 147.439 -11.770 127.731 1.00 63.01 221 GLU F CA 1
ATOM 17031 C C . GLU F 3 221 ? 148.816 -11.166 127.492 1.00 56.61 221 GLU F C 1
ATOM 17032 O O . GLU F 3 221 ? 149.665 -11.821 126.902 1.00 54.11 221 GLU F O 1
ATOM 17038 N N . ARG F 3 222 ? 149.133 -10.003 128.050 1.00 61.37 222 ARG F N 1
ATOM 17039 C CA . ARG F 3 222 ? 150.507 -9.576 127.819 1.00 76.02 222 ARG F CA 1
ATOM 17040 C C . ARG F 3 222 ? 151.337 -9.850 129.065 1.00 82.68 222 ARG F C 1
ATOM 17041 O O . ARG F 3 222 ? 152.570 -9.971 128.984 1.00 88.10 222 ARG F O 1
ATOM 17049 N N . GLN F 3 223 ? 150.669 -10.128 130.180 1.00 79.27 223 GLN F N 1
ATOM 17050 C CA . GLN F 3 223 ? 151.368 -10.775 131.272 1.00 77.81 223 GLN F CA 1
ATOM 17051 C C . GLN F 3 223 ? 151.765 -12.153 130.760 1.00 76.72 223 GLN F C 1
ATOM 17052 O O . GLN F 3 223 ? 152.931 -12.538 130.841 1.00 78.01 223 GLN F O 1
ATOM 17058 N N . PHE F 3 224 ? 150.804 -12.853 130.162 1.00 70.15 224 PHE F N 1
ATOM 17059 C CA . PHE F 3 224 ? 151.059 -14.164 129.581 1.00 67.32 224 PHE F CA 1
ATOM 17060 C C . PHE F 3 224 ? 152.177 -14.164 128.531 1.00 66.43 224 PHE F C 1
ATOM 17061 O O . PHE F 3 224 ? 153.049 -15.045 128.528 1.00 61.34 224 PHE F O 1
ATOM 17069 N N . ALA F 3 225 ? 152.145 -13.186 127.632 1.00 68.12 225 ALA F N 1
ATOM 17070 C CA . ALA F 3 225 ? 153.059 -13.190 126.500 1.00 67.83 225 ALA F CA 1
ATOM 17071 C C . ALA F 3 225 ? 154.486 -13.130 126.982 1.00 70.02 225 ALA F C 1
ATOM 17072 O O . ALA F 3 225 ? 155.406 -13.640 126.338 1.00 64.27 225 ALA F O 1
ATOM 17074 N N . GLU F 3 226 ? 154.647 -12.550 128.163 1.00 79.90 226 GLU F N 1
ATOM 17075 C CA . GLU F 3 226 ? 155.965 -12.273 128.683 1.00 88.35 226 GLU F CA 1
ATOM 17076 C C . GLU F 3 226 ? 156.486 -13.517 129.412 1.00 83.15 226 GLU F C 1
ATOM 17077 O O . GLU F 3 226 ? 157.685 -13.747 129.486 1.00 84.17 226 GLU F O 1
ATOM 17083 N N . ILE F 3 227 ? 155.572 -14.340 129.904 1.00 71.95 227 ILE F N 1
ATOM 17084 C CA . ILE F 3 227 ? 155.926 -15.549 130.642 1.00 66.10 227 ILE F CA 1
ATOM 17085 C C . ILE F 3 227 ? 155.963 -16.827 129.768 1.00 64.69 227 ILE F C 1
ATOM 17086 O O . ILE F 3 227 ? 156.666 -17.788 130.092 1.00 65.98 227 ILE F O 1
ATOM 17091 N N . LYS F 3 228 ? 155.222 -16.843 128.659 1.00 61.15 228 LYS F N 1
ATOM 17092 C CA . LYS F 3 228 ? 155.167 -18.037 127.803 1.00 57.59 228 LYS F CA 1
ATOM 17093 C C . LYS F 3 228 ? 156.560 -18.557 127.383 1.00 54.10 228 LYS F C 1
ATOM 17094 O O . LYS F 3 228 ? 156.833 -19.737 127.554 1.00 54.91 228 LYS F O 1
ATOM 17100 N N . PRO F 3 229 ? 157.448 -17.694 126.849 1.00 55.88 229 PRO F N 1
ATOM 17101 C CA . PRO F 3 229 ? 158.777 -18.191 126.458 1.00 56.51 229 PRO F CA 1
ATOM 17102 C C . PRO F 3 229 ? 159.513 -18.965 127.538 1.00 60.53 229 PRO F C 1
ATOM 17103 O O . PRO F 3 229 ? 160.198 -19.945 127.242 1.00 63.04 229 PRO F O 1
ATOM 17107 N N . MET F 3 230 ? 159.383 -18.501 128.775 1.00 62.21 230 MET F N 1
ATOM 17108 C CA . MET F 3 230 ? 160.067 -19.103 129.913 1.00 62.57 230 MET F CA 1
ATOM 17109 C C . MET F 3 230 ? 159.573 -20.531 130.121 1.00 64.92 230 MET F C 1
ATOM 17110 O O . MET F 3 230 ? 160.378 -21.455 130.305 1.00 69.51 230 MET F O 1
ATOM 17115 N N . PHE F 3 231 ? 158.256 -20.715 130.047 1.00 56.91 231 PHE F N 1
ATOM 17116 C CA . PHE F 3 231 ? 157.670 -22.032 130.274 1.00 55.86 231 PHE F CA 1
ATOM 17117 C C . PHE F 3 231 ? 158.039 -23.006 129.153 1.00 54.88 231 PHE F C 1
ATOM 17118 O O . PHE F 3 231 ? 158.416 -24.155 129.409 1.00 53.88 231 PHE F O 1
ATOM 17126 N N . GLU F 3 232 ? 157.897 -22.558 127.914 1.00 52.04 232 GLU F N 1
ATOM 17127 C CA . GLU F 3 232 ? 158.198 -23.403 126.777 1.00 58.44 232 GLU F CA 1
ATOM 17128 C C . GLU F 3 232 ? 159.625 -23.923 126.806 1.00 61.06 232 GLU F C 1
ATOM 17129 O O . GLU F 3 232 ? 159.893 -25.105 126.525 1.00 63.33 232 GLU F O 1
ATOM 17135 N N . ALA F 3 233 ? 160.539 -23.036 127.168 1.00 60.52 233 ALA F N 1
ATOM 17136 C CA . ALA F 3 233 ? 161.933 -23.407 127.239 1.00 61.67 233 ALA F CA 1
ATOM 17137 C C . ALA F 3 233 ? 162.130 -24.494 128.288 1.00 68.33 233 ALA F C 1
ATOM 17138 O O . ALA F 3 233 ? 162.878 -25.441 128.068 1.00 73.65 233 ALA F O 1
ATOM 17140 N N . TYR F 3 234 ? 161.433 -24.362 129.414 1.00 66.10 234 TYR F N 1
ATOM 17141 C CA . TYR F 3 234 ? 161.583 -25.290 130.528 1.00 63.18 234 TYR F CA 1
ATOM 17142 C C . TYR F 3 234 ? 161.292 -26.697 130.104 1.00 67.43 234 TYR F C 1
ATOM 17143 O O . TYR F 3 234 ? 161.933 -27.633 130.564 1.00 74.74 234 TYR F O 1
ATOM 17152 N N . PHE F 3 235 ? 160.291 -26.851 129.252 1.00 69.13 235 PHE F N 1
ATOM 17153 C CA . PHE F 3 235 ? 159.898 -28.179 128.808 1.00 71.15 235 PHE F CA 1
ATOM 17154 C C . PHE F 3 235 ? 160.779 -28.656 127.661 1.00 76.81 235 PHE F C 1
ATOM 17155 O O . PHE F 3 235 ? 160.923 -29.856 127.446 1.00 79.67 235 PHE F O 1
ATOM 17163 N N . LYS F 3 236 ? 161.425 -27.725 126.967 1.00 78.69 236 LYS F N 1
ATOM 17164 C CA . LYS F 3 236 ? 162.261 -28.117 125.842 1.00 82.67 236 LYS F CA 1
ATOM 17165 C C . LYS F 3 236 ? 163.442 -28.980 126.305 1.00 85.02 236 LYS F C 1
ATOM 17166 O O . LYS F 3 236 ? 163.875 -29.883 125.590 1.00 86.00 236 LYS F O 1
ATOM 17172 N N . GLU F 3 237 ? 163.922 -28.752 127.521 1.00 90.35 237 GLU F N 1
ATOM 17173 C CA . GLU F 3 237 ? 164.993 -29.580 128.041 1.00 96.90 237 GLU F CA 1
ATOM 17174 C C . GLU F 3 237 ? 164.403 -30.636 128.953 1.00 99.47 237 GLU F C 1
ATOM 17175 O O . GLU F 3 237 ? 165.039 -31.070 129.913 1.00 107.13 237 GLU F O 1
ATOM 17181 N N . GLU F 3 238 ? 163.175 -31.037 128.655 1.00 94.02 238 GLU F N 1
ATOM 17182 C CA . GLU F 3 238 ? 162.588 -32.207 129.288 1.00 91.76 238 GLU F CA 1
ATOM 17183 C C . GLU F 3 238 ? 161.979 -33.047 128.169 1.00 91.49 238 GLU F C 1
ATOM 17184 O O . GLU F 3 238 ? 161.119 -33.899 128.406 1.00 93.71 238 GLU F O 1
ATOM 17190 N N . GLY F 3 239 ? 162.392 -32.733 126.938 1.00 90.73 239 GLY F N 1
ATOM 17191 C CA . GLY F 3 239 ? 162.050 -33.509 125.756 1.00 88.95 239 GLY F CA 1
ATOM 17192 C C . GLY F 3 239 ? 160.843 -32.968 125.027 1.00 86.26 239 GLY F C 1
ATOM 17193 O O . GLY F 3 239 ? 160.748 -33.035 123.799 1.00 90.86 239 GLY F O 1
ATOM 17194 N N . LEU F 3 240 ? 159.946 -32.379 125.809 1.00 77.11 240 LEU F N 1
ATOM 17195 C CA . LEU F 3 240 ? 158.608 -32.005 125.380 1.00 68.99 240 LEU F CA 1
ATOM 17196 C C . LEU F 3 240 ? 158.506 -30.655 124.650 1.00 68.58 240 LEU F C 1
ATOM 17197 O O . LEU F 3 240 ? 158.860 -29.601 125.178 1.00 69.45 240 LEU F O 1
ATOM 17202 N N . ASP F 3 241 ? 157.979 -30.701 123.436 1.00 71.18 241 ASP F N 1
ATOM 17203 C CA . ASP F 3 241 ? 157.791 -29.515 122.619 1.00 74.40 241 ASP F CA 1
ATOM 17204 C C . ASP F 3 241 ? 156.384 -28.936 122.864 1.00 73.49 241 ASP F C 1
ATOM 17205 O O . ASP F 3 241 ? 155.449 -29.217 122.110 1.00 74.79 241 ASP F O 1
ATOM 17210 N N . ILE F 3 242 ? 156.228 -28.140 123.924 1.00 72.29 242 ILE F N 1
ATOM 17211 C CA . ILE F 3 242 ? 154.897 -27.642 124.325 1.00 72.86 242 ILE F CA 1
ATOM 17212 C C . ILE F 3 242 ? 154.618 -26.251 123.784 1.00 66.01 242 ILE F C 1
ATOM 17213 O O . ILE F 3 242 ? 155.473 -25.374 123.897 1.00 64.27 242 ILE F O 1
ATOM 17218 N N . ASP F 3 243 ? 153.432 -26.038 123.211 1.00 63.09 243 ASP F N 1
ATOM 17219 C CA . ASP F 3 243 ? 153.022 -24.682 122.851 1.00 66.01 243 ASP F CA 1
ATOM 17220 C C . ASP F 3 243 ? 151.800 -24.276 123.653 1.00 67.59 243 ASP F C 1
ATOM 17221 O O . ASP F 3 243 ? 150.674 -24.657 123.331 1.00 69.30 243 ASP F O 1
ATOM 17226 N N . PHE F 3 244 ? 152.029 -23.474 124.686 1.00 66.63 244 PHE F N 1
ATOM 17227 C CA . PHE F 3 244 ? 150.963 -23.085 125.595 1.00 63.02 244 PHE F CA 1
ATOM 17228 C C . PHE F 3 244 ? 150.029 -22.066 124.994 1.00 66.06 244 PHE F C 1
ATOM 17229 O O . PHE F 3 244 ? 150.435 -21.194 124.222 1.00 69.18 244 PHE F O 1
ATOM 17237 N N . GLN F 3 245 ? 148.772 -22.168 125.392 1.00 66.35 245 GLN F N 1
ATOM 17238 C CA . GLN F 3 245 ? 147.787 -21.176 125.031 1.00 64.50 245 GLN F CA 1
ATOM 17239 C C . GLN F 3 245 ? 147.115 -20.660 126.289 1.00 62.35 245 GLN F C 1
ATOM 17240 O O . GLN F 3 245 ? 146.941 -21.410 127.268 1.00 62.34 245 GLN F O 1
ATOM 17246 N N . PHE F 3 246 ? 146.735 -19.383 126.238 1.00 58.16 246 PHE F N 1
ATOM 17247 C CA . PHE F 3 246 ? 146.201 -18.660 127.385 1.00 55.91 246 PHE F CA 1
ATOM 17248 C C . PHE F 3 246 ? 144.761 -19.036 127.758 1.00 52.00 246 PHE F C 1
ATOM 17249 O O . PHE F 3 246 ? 144.483 -19.433 128.900 1.00 48.25 246 PHE F O 1
ATOM 17257 N N . THR F 3 247 ? 143.837 -18.846 126.826 1.00 52.80 247 THR F N 1
ATOM 17258 C CA . THR F 3 247 ? 142.456 -19.292 127.030 1.00 57.27 247 THR F CA 1
ATOM 17259 C C . THR F 3 247 ? 142.377 -20.801 127.413 1.00 60.88 247 THR F C 1
ATOM 17260 O O . THR F 3 247 ? 143.172 -21.614 126.928 1.00 58.84 247 THR F O 1
ATOM 17264 N N . ASP F 3 248 ? 141.432 -21.178 128.280 1.00 63.09 248 ASP F N 1
ATOM 17265 C CA . ASP F 3 248 ? 141.206 -22.604 128.594 1.00 63.50 248 ASP F CA 1
ATOM 17266 C C . ASP F 3 248 ? 140.830 -23.405 127.339 1.00 64.07 248 ASP F C 1
ATOM 17267 O O . ASP F 3 248 ? 140.589 -22.830 126.273 1.00 62.30 248 ASP F O 1
ATOM 17272 N N . THR F 3 249 ? 140.795 -24.727 127.459 1.00 60.61 249 THR F N 1
ATOM 17273 C CA . THR F 3 249 ? 140.557 -25.546 126.291 1.00 60.39 249 THR F CA 1
ATOM 17274 C C . THR F 3 249 ? 139.198 -25.188 125.690 1.00 63.69 249 THR F C 1
ATOM 17275 O O . THR F 3 249 ? 139.117 -24.924 124.495 1.00 64.80 249 THR F O 1
ATOM 17279 N N . HIS F 3 250 ? 138.156 -25.126 126.525 1.00 65.08 250 HIS F N 1
ATOM 17280 C CA . HIS F 3 250 ? 136.813 -24.726 126.084 1.00 65.83 250 HIS F CA 1
ATOM 17281 C C . HIS F 3 250 ? 136.769 -23.416 125.303 1.00 64.00 250 HIS F C 1
ATOM 17282 O O . HIS F 3 250 ? 136.249 -23.363 124.193 1.00 67.00 250 HIS F O 1
ATOM 17289 N N . GLY F 3 251 ? 137.292 -22.354 125.890 1.00 64.47 251 GLY F N 1
ATOM 17290 C CA . GLY F 3 251 ? 137.367 -21.074 125.211 1.00 64.28 251 GLY F CA 1
ATOM 17291 C C . GLY F 3 251 ? 138.071 -21.080 123.858 1.00 65.46 251 GLY F C 1
ATOM 17292 O O . GLY F 3 251 ? 137.642 -20.373 122.946 1.00 70.16 251 GLY F O 1
ATOM 17293 N N . SER F 3 252 ? 139.147 -21.859 123.725 1.00 60.67 252 SER F N 1
ATOM 17294 C CA . SER F 3 252 ? 139.765 -22.119 122.416 1.00 57.22 252 SER F CA 1
ATOM 17295 C C . SER F 3 252 ? 138.808 -22.742 121.396 1.00 54.36 252 SER F C 1
ATOM 17296 O O . SER F 3 252 ? 138.732 -22.302 120.236 1.00 51.32 252 SER F O 1
ATOM 17299 N N . ARG F 3 253 ? 138.094 -23.774 121.837 1.00 51.82 253 ARG F N 1
ATOM 17300 C CA . ARG F 3 253 ? 137.049 -24.384 121.038 1.00 49.70 253 ARG F CA 1
ATOM 17301 C C . ARG F 3 253 ? 136.062 -23.329 120.558 1.00 48.51 253 ARG F C 1
ATOM 17302 O O . ARG F 3 253 ? 135.834 -23.229 119.358 1.00 48.55 253 ARG F O 1
ATOM 17310 N N . MET F 3 254 ? 135.515 -22.522 121.475 1.00 49.45 254 MET F N 1
ATOM 17311 C CA . MET F 3 254 ? 134.509 -21.513 121.108 1.00 49.30 254 MET F CA 1
ATOM 17312 C C . MET F 3 254 ? 135.003 -20.515 120.086 1.00 49.68 254 MET F C 1
ATOM 17313 O O . MET F 3 254 ? 134.252 -20.115 119.194 1.00 47.83 254 MET F O 1
ATOM 17318 N N . ASP F 3 255 ? 136.260 -20.112 120.229 1.00 54.23 255 ASP F N 1
ATOM 17319 C CA . ASP F 3 255 ? 136.882 -19.181 119.298 1.00 58.50 255 ASP F CA 1
ATOM 17320 C C . ASP F 3 255 ? 137.051 -19.808 117.914 1.00 54.11 255 ASP F C 1
ATOM 17321 O O . ASP F 3 255 ? 136.712 -19.189 116.905 1.00 53.11 255 ASP F O 1
ATOM 17326 N N . PHE F 3 256 ? 137.532 -21.048 117.875 1.00 52.66 256 PHE F N 1
ATOM 17327 C CA . PHE F 3 256 ? 137.794 -21.717 116.603 1.00 56.92 256 PHE F CA 1
ATOM 17328 C C . PHE F 3 256 ? 136.530 -21.790 115.761 1.00 58.92 256 PHE F C 1
ATOM 17329 O O . PHE F 3 256 ? 136.540 -21.435 114.583 1.00 64.03 256 PHE F O 1
ATOM 17337 N N . ILE F 3 257 ? 135.458 -22.267 116.383 1.00 54.79 257 ILE F N 1
ATOM 17338 C CA . ILE F 3 257 ? 134.176 -22.458 115.731 1.00 53.90 257 ILE F CA 1
ATOM 17339 C C . ILE F 3 257 ? 133.636 -21.152 115.231 1.00 54.15 257 ILE F C 1
ATOM 17340 O O . ILE F 3 257 ? 133.235 -21.049 114.069 1.00 60.39 257 ILE F O 1
ATOM 17345 N N . VAL F 3 258 ? 133.620 -20.157 116.117 1.00 50.97 258 VAL F N 1
ATOM 17346 C CA . VAL F 3 258 ? 133.062 -18.851 115.772 1.00 52.04 258 VAL F CA 1
ATOM 17347 C C . VAL F 3 258 ? 133.861 -18.245 114.644 1.00 51.84 258 VAL F C 1
ATOM 17348 O O . VAL F 3 258 ? 133.281 -17.742 113.692 1.00 54.10 258 VAL F O 1
ATOM 17352 N N . LYS F 3 259 ? 135.184 -18.302 114.747 1.00 45.38 259 LYS F N 1
ATOM 17353 C CA . LYS F 3 259 ? 136.049 -17.845 113.663 1.00 56.28 259 LYS F CA 1
ATOM 17354 C C . LYS F 3 259 ? 135.732 -18.546 112.352 1.00 53.40 259 LYS F C 1
ATOM 17355 O O . LYS F 3 259 ? 135.530 -17.897 111.330 1.00 55.82 259 LYS F O 1
ATOM 17361 N N . GLU F 3 260 ? 135.650 -19.871 112.406 1.00 55.87 260 GLU F N 1
ATOM 17362 C CA . GLU F 3 260 ? 135.519 -20.711 111.222 1.00 57.87 260 GLU F CA 1
ATOM 17363 C C . GLU F 3 260 ? 134.148 -20.590 110.560 1.00 57.47 260 GLU F C 1
ATOM 17364 O O . GLU F 3 260 ? 134.026 -20.549 109.332 1.00 58.56 260 GLU F O 1
ATOM 17370 N N . LEU F 3 261 ? 133.109 -20.591 111.377 1.00 52.04 261 LEU F N 1
ATOM 17371 C CA . LEU F 3 261 ? 131.776 -20.574 110.849 1.00 48.17 261 LEU F CA 1
ATOM 17372 C C . LEU F 3 261 ? 131.354 -19.187 110.389 1.00 56.22 261 LEU F C 1
ATOM 17373 O O . LEU F 3 261 ? 130.676 -19.023 109.375 1.00 64.35 261 LEU F O 1
ATOM 17378 N N . GLY F 3 262 ? 131.767 -18.175 111.130 1.00 55.27 262 GLY F N 1
ATOM 17379 C CA . GLY F 3 262 ? 131.420 -16.822 110.760 1.00 57.23 262 GLY F CA 1
ATOM 17380 C C . GLY F 3 262 ? 129.960 -16.507 110.985 1.00 60.65 262 GLY F C 1
ATOM 17381 O O . GLY F 3 262 ? 129.251 -17.225 111.692 1.00 60.33 262 GLY F O 1
ATOM 17382 N N . MET F 3 263 ? 129.503 -15.427 110.366 1.00 60.68 263 MET F N 1
ATOM 17383 C CA . MET F 3 263 ? 128.185 -14.916 110.650 1.00 54.88 263 MET F CA 1
ATOM 17384 C C . MET F 3 263 ? 127.254 -15.007 109.482 1.00 62.14 263 MET F C 1
ATOM 17385 O O . MET F 3 263 ? 126.137 -14.517 109.538 1.00 72.85 263 MET F O 1
ATOM 17390 N N . GLU F 3 264 ? 127.676 -15.643 108.413 1.00 68.92 264 GLU F N 1
ATOM 17391 C CA . GLU F 3 264 ? 126.926 -15.450 107.190 1.00 79.59 264 GLU F CA 1
ATOM 17392 C C . GLU F 3 264 ? 125.789 -16.454 107.002 1.00 78.72 264 GLU F C 1
ATOM 17393 O O . GLU F 3 264 ? 124.778 -16.112 106.395 1.00 81.90 264 GLU F O 1
ATOM 17399 N N . TYR F 3 265 ? 125.899 -17.655 107.562 1.00 74.23 265 TYR F N 1
ATOM 17400 C CA . TYR F 3 265 ? 124.756 -18.573 107.547 1.00 61.84 265 TYR F CA 1
ATOM 17401 C C . TYR F 3 265 ? 124.148 -18.762 108.931 1.00 61.04 265 TYR F C 1
ATOM 17402 O O . TYR F 3 265 ? 124.847 -18.581 109.933 1.00 53.58 265 TYR F O 1
ATOM 17411 N N . PRO F 3 266 ? 122.848 -19.135 108.998 1.00 60.76 266 PRO F N 1
ATOM 17412 C CA . PRO F 3 266 ? 122.297 -19.398 110.334 1.00 60.68 266 PRO F CA 1
ATOM 17413 C C . PRO F 3 266 ? 122.966 -20.638 110.926 1.00 58.19 266 PRO F C 1
ATOM 17414 O O . PRO F 3 266 ? 123.352 -21.537 110.171 1.00 60.57 266 PRO F O 1
ATOM 17418 N N . ILE F 3 267 ? 123.145 -20.694 112.241 1.00 54.07 267 ILE F N 1
ATOM 17419 C CA . ILE F 3 267 ? 123.874 -21.831 112.783 1.00 51.45 267 ILE F CA 1
ATOM 17420 C C . ILE F 3 267 ? 122.939 -22.804 113.506 1.00 47.47 267 ILE F C 1
ATOM 17421 O O . ILE F 3 267 ? 121.893 -22.428 114.012 1.00 47.02 267 ILE F O 1
ATOM 17426 N N . LEU F 3 268 ? 123.325 -24.074 113.477 1.00 58.22 268 LEU F N 1
ATOM 17427 C CA . LEU F 3 268 ? 122.644 -25.176 114.153 1.00 57.45 268 LEU F CA 1
ATOM 17428 C C . LEU F 3 268 ? 123.520 -25.746 115.293 1.00 58.53 268 LEU F C 1
ATOM 17429 O O . LEU F 3 268 ? 124.537 -26.410 115.046 1.00 54.24 268 LEU F O 1
ATOM 17434 N N . ASP F 3 269 ? 123.114 -25.485 116.536 1.00 64.02 269 ASP F N 1
ATOM 17435 C CA . ASP F 3 269 ? 123.891 -25.833 117.729 1.00 65.96 269 ASP F CA 1
ATOM 17436 C C . ASP F 3 269 ? 123.320 -27.124 118.278 1.00 65.69 269 ASP F C 1
ATOM 17437 O O . ASP F 3 269 ? 122.275 -27.122 118.925 1.00 69.59 269 ASP F O 1
ATOM 17442 N N . ILE F 3 270 ? 123.989 -28.233 117.974 1.00 59.80 270 ILE F N 1
ATOM 17443 C CA . ILE F 3 270 ? 123.599 -29.538 118.479 1.00 52.41 270 ILE F CA 1
ATOM 17444 C C . ILE F 3 270 ? 124.295 -29.865 119.803 1.00 53.89 270 ILE F C 1
ATOM 17445 O O . ILE F 3 270 ? 125.513 -29.727 119.924 1.00 57.44 270 ILE F O 1
ATOM 17450 N N . GLY F 3 271 ? 123.522 -30.269 120.804 1.00 51.25 271 GLY F N 1
ATOM 17451 C CA . GLY F 3 271 ? 124.062 -30.473 122.137 1.00 53.75 271 GLY F CA 1
ATOM 17452 C C . GLY F 3 271 ? 124.460 -29.111 122.639 1.00 61.63 271 GLY F C 1
ATOM 17453 O O . GLY F 3 271 ? 125.614 -28.853 122.987 1.00 69.31 271 GLY F O 1
ATOM 17454 N N . CYS F 3 272 ? 123.482 -28.219 122.644 1.00 61.20 272 CYS F N 1
ATOM 17455 C CA . CYS F 3 272 ? 123.745 -26.813 122.876 1.00 61.65 272 CYS F CA 1
ATOM 17456 C C . CYS F 3 272 ? 123.821 -26.508 124.359 1.00 63.37 272 CYS F C 1
ATOM 17457 O O . CYS F 3 272 ? 124.293 -25.431 124.752 1.00 58.97 272 CYS F O 1
ATOM 17460 N N . GLY F 3 273 ? 123.350 -27.457 125.171 1.00 66.18 273 GLY F N 1
ATOM 17461 C CA . GLY F 3 273 ? 123.461 -27.349 126.614 1.00 69.77 273 GLY F CA 1
ATOM 17462 C C . GLY F 3 273 ? 122.903 -26.040 127.130 1.00 68.21 273 GLY F C 1
ATOM 17463 O O . GLY F 3 273 ? 121.795 -25.661 126.814 1.00 66.93 273 GLY F O 1
ATOM 17464 N N . GLU F 3 274 ? 123.706 -25.317 127.893 1.00 75.99 274 GLU F N 1
ATOM 17465 C CA . GLU F 3 274 ? 123.273 -24.074 128.512 1.00 81.01 274 GLU F CA 1
ATOM 17466 C C . GLU F 3 274 ? 123.309 -22.908 127.514 1.00 81.48 274 GLU F C 1
ATOM 17467 O O . GLU F 3 274 ? 123.314 -21.746 127.914 1.00 85.72 274 GLU F O 1
ATOM 17473 N N . LEU F 3 275 ? 123.312 -23.223 126.218 1.00 75.23 275 LEU F N 1
ATOM 17474 C CA . LEU F 3 275 ? 123.331 -22.202 125.162 1.00 67.31 275 LEU F CA 1
ATOM 17475 C C . LEU F 3 275 ? 124.484 -21.217 125.303 1.00 59.49 275 LEU F C 1
ATOM 17476 O O . LEU F 3 275 ? 124.338 -20.042 124.991 1.00 56.10 275 LEU F O 1
ATOM 17481 N N . LYS F 3 276 ? 125.639 -21.686 125.742 1.00 54.36 276 LYS F N 1
ATOM 17482 C CA . LYS F 3 276 ? 126.758 -20.782 125.865 1.00 45.60 276 LYS F CA 1
ATOM 17483 C C . LYS F 3 276 ? 127.219 -20.341 124.481 1.00 47.24 276 LYS F C 1
ATOM 17484 O O . LYS F 3 276 ? 127.703 -19.236 124.330 1.00 50.53 276 LYS F O 1
ATOM 17490 N N . TYR F 3 277 ? 127.023 -21.178 123.463 1.00 51.58 277 TYR F N 1
ATOM 17491 C CA . TYR F 3 277 ? 127.401 -20.812 122.097 1.00 52.84 277 TYR F CA 1
ATOM 17492 C C . TYR F 3 277 ? 126.402 -19.830 121.523 1.00 62.02 277 TYR F C 1
ATOM 17493 O O . TYR F 3 277 ? 126.710 -19.039 120.622 1.00 66.32 277 TYR F O 1
ATOM 17502 N N . TYR F 3 278 ? 125.195 -19.871 122.065 1.00 63.86 278 TYR F N 1
ATOM 17503 C CA . TYR F 3 278 ? 124.187 -18.939 121.631 1.00 60.26 278 TYR F CA 1
ATOM 17504 C C . TYR F 3 278 ? 124.589 -17.557 122.083 1.00 63.88 278 TYR F C 1
ATOM 17505 O O . TYR F 3 278 ? 124.614 -16.637 121.272 1.00 68.14 278 TYR F O 1
ATOM 17514 N N . ARG F 3 279 ? 124.951 -17.408 123.360 1.00 63.17 279 ARG F N 1
ATOM 17515 C CA . ARG F 3 279 ? 125.217 -16.069 123.888 1.00 60.47 279 ARG F CA 1
ATOM 17516 C C . ARG F 3 279 ? 126.494 -15.519 123.303 1.00 58.17 279 ARG F C 1
ATOM 17517 O O . ARG F 3 279 ? 126.780 -14.330 123.416 1.00 63.67 279 ARG F O 1
ATOM 17525 N N . ARG F 3 280 ? 127.249 -16.362 122.627 1.00 53.43 280 ARG F N 1
ATOM 17526 C CA . ARG F 3 280 ? 128.415 -15.824 121.977 1.00 54.07 280 ARG F CA 1
ATOM 17527 C C . ARG F 3 280 ? 128.024 -15.234 120.625 1.00 57.45 280 ARG F C 1
ATOM 17528 O O . ARG F 3 280 ? 128.421 -14.119 120.302 1.00 61.18 280 ARG F O 1
ATOM 17536 N N . PHE F 3 281 ? 127.224 -15.940 119.838 1.00 56.45 281 PHE F N 1
ATOM 17537 C CA . PHE F 3 281 ? 126.887 -15.414 118.517 1.00 55.19 281 PHE F CA 1
ATOM 17538 C C . PHE F 3 281 ? 126.039 -14.154 118.607 1.00 57.51 281 PHE F C 1
ATOM 17539 O O . PHE F 3 281 ? 125.859 -13.449 117.622 1.00 62.63 281 PHE F O 1
ATOM 17547 N N . MET F 3 282 ? 125.548 -13.847 119.800 1.00 58.96 282 MET F N 1
ATOM 17548 C CA . MET F 3 282 ? 124.699 -12.682 119.972 1.00 60.07 282 MET F CA 1
ATOM 17549 C C . MET F 3 282 ? 125.445 -11.487 120.547 1.00 62.90 282 MET F C 1
ATOM 17550 O O . MET F 3 282 ? 124.826 -10.462 120.843 1.00 62.74 282 MET F O 1
ATOM 17555 N N . ARG F 3 283 ? 126.764 -11.623 120.707 1.00 66.72 283 ARG F N 1
ATOM 17556 C CA . ARG F 3 283 ? 127.619 -10.465 120.941 1.00 63.80 283 ARG F CA 1
ATOM 17557 C C . ARG F 3 283 ? 127.184 -9.428 119.949 1.00 66.37 283 ARG F C 1
ATOM 17558 O O . ARG F 3 283 ? 127.087 -9.715 118.748 1.00 63.27 283 ARG F O 1
ATOM 17566 N N . ARG F 3 284 ? 126.914 -8.233 120.460 1.00 66.32 284 ARG F N 1
ATOM 17567 C CA . ARG F 3 284 ? 126.334 -7.184 119.656 1.00 71.90 284 ARG F CA 1
ATOM 17568 C C . ARG F 3 284 ? 127.240 -6.887 118.457 1.00 68.08 284 ARG F C 1
ATOM 17569 O O . ARG F 3 284 ? 126.757 -6.635 117.353 1.00 68.66 284 ARG F O 1
ATOM 17577 N N . ASN F 3 285 ? 128.549 -7.009 118.671 1.00 69.74 285 ASN F N 1
ATOM 17578 C CA . ASN F 3 285 ? 129.579 -6.812 117.639 1.00 72.50 285 ASN F CA 1
ATOM 17579 C C . ASN F 3 285 ? 129.331 -7.563 116.333 1.00 71.92 285 ASN F C 1
ATOM 17580 O O . ASN F 3 285 ? 129.722 -7.108 115.261 1.00 70.04 285 ASN F O 1
ATOM 17585 N N . TYR F 3 286 ? 128.715 -8.736 116.442 1.00 74.40 286 TYR F N 1
ATOM 17586 C CA . TYR F 3 286 ? 128.693 -9.703 115.349 1.00 75.49 286 TYR F CA 1
ATOM 17587 C C . TYR F 3 286 ? 127.547 -9.484 114.355 1.00 76.88 286 TYR F C 1
ATOM 17588 O O . TYR F 3 286 ? 127.672 -9.799 113.156 1.00 76.11 286 TYR F O 1
ATOM 17597 N N . ASN F 3 287 ? 126.438 -8.953 114.871 1.00 79.41 287 ASN F N 1
ATOM 17598 C CA . ASN F 3 287 ? 125.215 -8.756 114.092 1.00 83.46 287 ASN F CA 1
ATOM 17599 C C . ASN F 3 287 ? 124.739 -10.037 113.474 1.00 87.20 287 ASN F C 1
ATOM 17600 O O . ASN F 3 287 ? 124.888 -10.279 112.270 1.00 92.08 287 ASN F O 1
ATOM 17605 N N . TYR F 3 288 ? 124.173 -10.872 114.327 1.00 81.71 288 TYR F N 1
ATOM 17606 C CA . TYR F 3 288 ? 123.661 -12.135 113.876 1.00 74.87 288 TYR F CA 1
ATOM 17607 C C . TYR F 3 288 ? 122.294 -11.885 113.249 1.00 69.85 288 TYR F C 1
ATOM 17608 O O . TYR F 3 288 ? 121.283 -11.739 113.933 1.00 65.23 288 TYR F O 1
ATOM 17617 N N . SER F 3 289 ? 122.274 -11.850 111.925 1.00 72.82 289 SER F N 1
ATOM 17618 C CA . SER F 3 289 ? 121.058 -11.503 111.217 1.00 81.63 289 SER F CA 1
ATOM 17619 C C . SER F 3 289 ? 120.368 -12.772 110.627 1.00 63.98 289 SER F C 1
ATOM 17620 O O . SER F 3 289 ? 120.098 -12.866 109.418 1.00 63.11 289 SER F O 1
ATOM 17623 N N . HIS F 3 290 ? 120.102 -13.744 111.509 1.00 62.11 290 HIS F N 1
ATOM 17624 C CA . HIS F 3 290 ? 119.531 -15.064 111.167 1.00 58.22 290 HIS F CA 1
ATOM 17625 C C . HIS F 3 290 ? 118.759 -15.698 112.325 1.00 58.20 290 HIS F C 1
ATOM 17626 O O . HIS F 3 290 ? 118.880 -15.258 113.464 1.00 58.95 290 HIS F O 1
ATOM 17633 N N . PRO F 3 291 ? 117.989 -16.765 112.048 1.00 54.14 291 PRO F N 1
ATOM 17634 C CA . PRO F 3 291 ? 117.544 -17.561 113.191 1.00 49.07 291 PRO F CA 1
ATOM 17635 C C . PRO F 3 291 ? 118.717 -18.336 113.766 1.00 58.38 291 PRO F C 1
ATOM 17636 O O . PRO F 3 291 ? 119.788 -18.391 113.160 1.00 67.25 291 PRO F O 1
ATOM 17640 N N . TYR F 3 292 ? 118.506 -18.942 114.924 1.00 56.75 292 TYR F N 1
ATOM 17641 C CA . TYR F 3 292 ? 119.514 -19.759 115.589 1.00 52.51 292 TYR F CA 1
ATOM 17642 C C . TYR F 3 292 ? 118.814 -21.034 116.056 1.00 56.76 292 TYR F C 1
ATOM 17643 O O . TYR F 3 292 ? 117.926 -20.980 116.903 1.00 62.69 292 TYR F O 1
ATOM 17652 N N . PHE F 3 293 ? 119.201 -22.176 115.501 1.00 54.07 293 PHE F N 1
ATOM 17653 C CA . PHE F 3 293 ? 118.562 -23.443 115.821 1.00 48.64 293 PHE F CA 1
ATOM 17654 C C . PHE F 3 293 ? 119.362 -24.183 116.895 1.00 51.15 293 PHE F C 1
ATOM 17655 O O . PHE F 3 293 ? 120.589 -24.166 116.863 1.00 46.46 293 PHE F O 1
ATOM 17663 N N . ALA F 3 294 ? 118.684 -24.830 117.843 1.00 52.14 294 ALA F N 1
ATOM 17664 C CA . ALA F 3 294 ? 119.384 -25.563 118.903 1.00 51.42 294 ALA F CA 1
ATOM 17665 C C . ALA F 3 294 ? 118.681 -26.889 119.283 1.00 54.68 294 ALA F C 1
ATOM 17666 O O . ALA F 3 294 ? 117.460 -26.973 119.243 1.00 56.58 294 ALA F O 1
ATOM 17668 N N . THR F 3 295 ? 119.465 -27.932 119.577 1.00 52.42 295 THR F N 1
ATOM 17669 C CA . THR F 3 295 ? 118.955 -29.205 120.089 1.00 47.83 295 THR F CA 1
ATOM 17670 C C . THR F 3 295 ? 119.743 -29.653 121.288 1.00 54.69 295 THR F C 1
ATOM 17671 O O . THR F 3 295 ? 120.974 -29.630 121.253 1.00 59.44 295 THR F O 1
ATOM 17675 N N . ASP F 3 296 ? 119.051 -30.083 122.338 1.00 56.93 296 ASP F N 1
ATOM 17676 C CA . ASP F 3 296 ? 119.642 -31.016 123.299 1.00 59.42 296 ASP F CA 1
ATOM 17677 C C . ASP F 3 296 ? 118.597 -32.059 123.635 1.00 63.63 296 ASP F C 1
ATOM 17678 O O . ASP F 3 296 ? 117.395 -31.769 123.805 1.00 59.38 296 ASP F O 1
ATOM 17683 N N . THR F 3 297 ? 119.067 -33.290 123.668 1.00 67.28 297 THR F N 1
ATOM 17684 C CA . THR F 3 297 ? 118.227 -34.405 123.995 1.00 72.70 297 THR F CA 1
ATOM 17685 C C . THR F 3 297 ? 117.958 -34.381 125.483 1.00 76.51 297 THR F C 1
ATOM 17686 O O . THR F 3 297 ? 116.884 -34.774 125.916 1.00 77.04 297 THR F O 1
ATOM 17690 N N . ASP F 3 298 ? 118.941 -33.900 126.252 1.00 85.36 298 ASP F N 1
ATOM 17691 C CA . ASP F 3 298 ? 118.784 -33.663 127.696 1.00 90.78 298 ASP F CA 1
ATOM 17692 C C . ASP F 3 298 ? 117.652 -32.678 127.976 1.00 87.15 298 ASP F C 1
ATOM 17693 O O . ASP F 3 298 ? 117.776 -31.480 127.752 1.00 79.21 298 ASP F O 1
ATOM 17698 N N . LYS F 3 299 ? 116.585 -33.202 128.570 1.00 92.30 299 LYS F N 1
ATOM 17699 C CA . LYS F 3 299 ? 115.365 -32.444 128.799 1.00 87.22 299 LYS F CA 1
ATOM 17700 C C . LYS F 3 299 ? 115.384 -31.549 130.047 1.00 82.71 299 LYS F C 1
ATOM 17701 O O . LYS F 3 299 ? 114.335 -31.216 130.581 1.00 82.18 299 LYS F O 1
ATOM 17707 N N . SER F 3 300 ? 116.548 -31.043 130.434 1.00 77.21 300 SER F N 1
ATOM 17708 C CA . SER F 3 300 ? 116.557 -30.058 131.503 1.00 70.98 300 SER F CA 1
ATOM 17709 C C . SER F 3 300 ? 116.861 -28.748 130.845 1.00 68.10 300 SER F C 1
ATOM 17710 O O . SER F 3 300 ? 116.331 -27.709 131.213 1.00 61.97 300 SER F O 1
ATOM 17713 N N . VAL F 3 301 ? 117.703 -28.843 129.822 1.00 71.22 301 VAL F N 1
ATOM 17714 C CA . VAL F 3 301 ? 117.943 -27.776 128.864 1.00 65.30 301 VAL F CA 1
ATOM 17715 C C . VAL F 3 301 ? 116.637 -27.500 128.186 1.00 64.79 301 VAL F C 1
ATOM 17716 O O . VAL F 3 301 ? 116.359 -26.382 127.772 1.00 58.22 301 VAL F O 1
ATOM 17720 N N . GLY F 3 302 ? 115.870 -28.574 128.029 1.00 74.60 302 GLY F N 1
ATOM 17721 C CA . GLY F 3 302 ? 114.554 -28.513 127.439 1.00 82.49 302 GLY F CA 1
ATOM 17722 C C . GLY F 3 302 ? 113.815 -27.349 128.039 1.00 89.91 302 GLY F C 1
ATOM 17723 O O . GLY F 3 302 ? 113.421 -26.414 127.333 1.00 91.80 302 GLY F O 1
ATOM 17724 N N . ASP F 3 303 ? 113.723 -27.362 129.364 1.00 90.64 303 ASP F N 1
ATOM 17725 C CA . ASP F 3 303 ? 112.976 -26.340 130.077 1.00 85.60 303 ASP F CA 1
ATOM 17726 C C . ASP F 3 303 ? 113.583 -24.944 129.943 1.00 81.27 303 ASP F C 1
ATOM 17727 O O . ASP F 3 303 ? 112.850 -23.984 129.735 1.00 74.68 303 ASP F O 1
ATOM 17732 N N . TYR F 3 304 ? 114.916 -24.850 129.973 1.00 89.76 304 TYR F N 1
ATOM 17733 C CA . TYR F 3 304 ? 115.602 -23.553 130.005 1.00 91.16 304 TYR F CA 1
ATOM 17734 C C . TYR F 3 304 ? 115.293 -22.727 128.768 1.00 93.66 304 TYR F C 1
ATOM 17735 O O . TYR F 3 304 ? 115.002 -21.541 128.880 1.00 93.35 304 TYR F O 1
ATOM 17744 N N . ALA F 3 305 ? 115.359 -23.352 127.594 1.00 97.04 305 ALA F N 1
ATOM 17745 C CA . ALA F 3 305 ? 115.100 -22.650 126.336 1.00 92.34 305 ALA F CA 1
ATOM 17746 C C . ALA F 3 305 ? 113.698 -22.076 126.321 1.00 92.15 305 ALA F C 1
ATOM 17747 O O . ALA F 3 305 ? 113.496 -20.907 125.975 1.00 88.43 305 ALA F O 1
ATOM 17749 N N . ALA F 3 306 ? 112.741 -22.909 126.724 1.00 92.10 306 ALA F N 1
ATOM 17750 C CA . ALA F 3 306 ? 111.338 -22.516 126.828 1.00 93.85 306 ALA F CA 1
ATOM 17751 C C . ALA F 3 306 ? 111.103 -21.394 127.858 1.00 95.43 306 ALA F C 1
ATOM 17752 O O . ALA F 3 306 ? 110.024 -20.792 127.922 1.00 97.21 306 ALA F O 1
ATOM 17754 N N . LEU F 3 307 ? 112.139 -21.099 128.635 1.00 98.14 307 LEU F N 1
ATOM 17755 C CA . LEU F 3 307 ? 112.096 -20.064 129.657 1.00 93.38 307 LEU F CA 1
ATOM 17756 C C . LEU F 3 307 ? 112.750 -18.806 129.116 1.00 90.72 307 LEU F C 1
ATOM 17757 O O . LEU F 3 307 ? 113.365 -18.045 129.848 1.00 95.01 307 LEU F O 1
ATOM 17762 N N . LEU F 3 308 ? 112.598 -18.582 127.822 1.00 81.90 308 LEU F N 1
ATOM 17763 C CA . LEU F 3 308 ? 113.035 -17.331 127.230 1.00 81.91 308 LEU F CA 1
ATOM 17764 C C . LEU F 3 308 ? 111.956 -17.013 126.215 1.00 87.57 308 LEU F C 1
ATOM 17765 O O . LEU F 3 308 ? 112.114 -16.198 125.291 1.00 90.14 308 LEU F O 1
ATOM 17770 N N . LYS F 3 309 ? 110.834 -17.683 126.478 1.00 89.73 309 LYS F N 1
ATOM 17771 C CA . LYS F 3 309 ? 109.484 -17.277 126.097 1.00 89.90 309 LYS F CA 1
ATOM 17772 C C . LYS F 3 309 ? 108.890 -16.639 127.379 1.00 101.07 309 LYS F C 1
ATOM 17773 O O . LYS F 3 309 ? 107.701 -16.725 127.703 1.00 98.89 309 LYS F O 1
ATOM 17779 N N . GLU F 3 310 ? 109.838 -16.066 128.118 1.00 99.45 310 GLU F N 1
ATOM 17780 C CA . GLU F 3 310 ? 109.696 -15.233 129.299 1.00 92.84 310 GLU F CA 1
ATOM 17781 C C . GLU F 3 310 ? 110.004 -13.893 128.615 1.00 93.80 310 GLU F C 1
ATOM 17782 O O . GLU F 3 310 ? 110.132 -12.843 129.242 1.00 96.72 310 GLU F O 1
ATOM 17788 N N . ARG F 3 311 ? 110.180 -14.006 127.292 1.00 96.31 311 ARG F N 1
ATOM 17789 C CA . ARG F 3 311 ? 110.693 -12.993 126.361 1.00 99.43 311 ARG F CA 1
ATOM 17790 C C . ARG F 3 311 ? 112.178 -12.727 126.484 1.00 104.07 311 ARG F C 1
ATOM 17791 O O . ARG F 3 311 ? 112.713 -12.035 125.616 1.00 106.72 311 ARG F O 1
ATOM 17799 N N . MET F 3 312 ? 112.835 -13.231 127.539 1.00 105.74 312 MET F N 1
ATOM 17800 C CA . MET F 3 312 ? 114.216 -12.817 127.848 1.00 112.02 312 MET F CA 1
ATOM 17801 C C . MET F 3 312 ? 115.176 -12.942 126.659 1.00 125.06 312 MET F C 1
ATOM 17802 O O . MET F 3 312 ? 116.273 -12.393 126.754 1.00 130.08 312 MET F O 1
ATOM 17807 N N . GLU F 3 313 ? 114.835 -13.778 125.659 1.00 126.49 313 GLU F N 1
ATOM 17808 C CA . GLU F 3 313 ? 114.953 -13.462 124.202 1.00 127.04 313 GLU F CA 1
ATOM 17809 C C . GLU F 3 313 ? 114.516 -14.552 123.209 1.00 121.10 313 GLU F C 1
ATOM 17810 O O . GLU F 3 313 ? 115.322 -15.302 122.655 1.00 111.06 313 GLU F O 1
ATOM 17816 N N . ALA F 3 314 ? 113.209 -14.614 123.017 1.00 129.67 314 ALA F N 1
ATOM 17817 C CA . ALA F 3 314 ? 112.609 -14.875 121.722 1.00 134.82 314 ALA F CA 1
ATOM 17818 C C . ALA F 3 314 ? 112.132 -13.528 121.176 1.00 131.41 314 ALA F C 1
ATOM 17819 O O . ALA F 3 314 ? 111.158 -12.986 121.705 1.00 132.51 314 ALA F O 1
ATOM 17821 N N . ASP F 3 315 ? 112.769 -12.934 120.167 1.00 118.93 315 ASP F N 1
ATOM 17822 C CA . ASP F 3 315 ? 113.927 -13.395 119.378 1.00 108.73 315 ASP F CA 1
ATOM 17823 C C . ASP F 3 315 ? 113.922 -14.724 118.641 1.00 89.43 315 ASP F C 1
ATOM 17824 O O . ASP F 3 315 ? 112.970 -15.497 118.630 1.00 87.26 315 ASP F O 1
ATOM 17829 N N . ASN F 3 316 ? 115.085 -14.947 118.055 1.00 79.57 316 ASN F N 1
ATOM 17830 C CA . ASN F 3 316 ? 115.333 -15.914 117.006 1.00 74.13 316 ASN F CA 1
ATOM 17831 C C . ASN F 3 316 ? 115.644 -17.312 117.451 1.00 72.23 316 ASN F C 1
ATOM 17832 O O . ASN F 3 316 ? 116.120 -18.117 116.655 1.00 71.63 316 ASN F O 1
ATOM 17837 N N . LEU F 3 317 ? 115.395 -17.623 118.710 1.00 67.86 317 LEU F N 1
ATOM 17838 C CA . LEU F 3 317 ? 115.707 -18.967 119.145 1.00 63.85 317 LEU F CA 1
ATOM 17839 C C . LEU F 3 317 ? 114.667 -19.949 118.613 1.00 60.92 317 LEU F C 1
ATOM 17840 O O . LEU F 3 317 ? 113.474 -19.658 118.542 1.00 67.67 317 LEU F O 1
ATOM 17845 N N . TYR F 3 318 ? 115.146 -21.105 118.192 1.00 56.46 318 TYR F N 1
ATOM 17846 C CA . TYR F 3 318 ? 114.276 -22.223 117.927 1.00 53.17 318 TYR F CA 1
ATOM 17847 C C . TYR F 3 318 ? 114.939 -23.481 118.476 1.00 57.70 318 TYR F C 1
ATOM 17848 O O . TYR F 3 318 ? 115.921 -23.986 117.915 1.00 58.68 318 TYR F O 1
ATOM 17857 N N . PHE F 3 319 ? 114.423 -23.952 119.605 1.00 54.64 319 PHE F N 1
ATOM 17858 C CA . PHE F 3 319 ? 114.895 -25.179 120.217 1.00 49.79 319 PHE F CA 1
ATOM 17859 C C . PHE F 3 319 ? 114.031 -26.360 119.729 1.00 53.88 319 PHE F C 1
ATOM 17860 O O . PHE F 3 319 ? 112.836 -26.210 119.478 1.00 52.56 319 PHE F O 1
ATOM 17868 N N . PHE F 3 320 ? 114.647 -27.521 119.550 1.00 52.15 320 PHE F N 1
ATOM 17869 C CA . PHE F 3 320 ? 113.912 -28.725 119.220 1.00 49.34 320 PHE F CA 1
ATOM 17870 C C . PHE F 3 320 ? 114.645 -29.932 119.787 1.00 54.29 320 PHE F C 1
ATOM 17871 O O . PHE F 3 320 ? 115.876 -29.917 119.909 1.00 54.53 320 PHE F O 1
ATOM 17879 N N . SER F 3 321 ? 113.875 -30.941 120.196 1.00 61.25 321 SER F N 1
ATOM 17880 C CA . SER F 3 321 ? 114.415 -32.163 120.796 1.00 63.13 321 SER F CA 1
ATOM 17881 C C . SER F 3 321 ? 114.052 -33.371 119.945 1.00 66.41 321 SER F C 1
ATOM 17882 O O . SER F 3 321 ? 114.524 -34.481 120.177 1.00 70.65 321 SER F O 1
ATOM 17885 N N . ASP F 3 322 ? 113.189 -33.140 118.966 1.00 68.40 322 ASP F N 1
ATOM 17886 C CA . ASP F 3 322 ? 112.716 -34.176 118.054 1.00 76.23 322 ASP F CA 1
ATOM 17887 C C . ASP F 3 322 ? 113.186 -33.784 116.661 1.00 70.21 322 ASP F C 1
ATOM 17888 O O . ASP F 3 322 ? 112.801 -32.724 116.180 1.00 73.54 322 ASP F O 1
ATOM 17893 N N . TRP F 3 323 ? 113.994 -34.609 115.994 1.00 70.67 323 TRP F N 1
ATOM 17894 C CA . TRP F 3 323 ? 114.609 -34.153 114.744 1.00 68.10 323 TRP F CA 1
ATOM 17895 C C . TRP F 3 323 ? 113.617 -33.984 113.606 1.00 68.56 323 TRP F C 1
ATOM 17896 O O . TRP F 3 323 ? 113.970 -33.519 112.524 1.00 74.39 323 TRP F O 1
ATOM 17907 N N . THR F 3 324 ? 112.376 -34.375 113.858 1.00 64.76 324 THR F N 1
ATOM 17908 C CA . THR F 3 324 ? 111.311 -34.262 112.884 1.00 61.41 324 THR F CA 1
ATOM 17909 C C . THR F 3 324 ? 110.593 -32.961 113.102 1.00 60.64 324 THR F C 1
ATOM 17910 O O . THR F 3 324 ? 109.517 -32.733 112.550 1.00 73.65 324 THR F O 1
ATOM 17914 N N . ASP F 3 325 ? 111.130 -32.144 113.995 1.00 61.49 325 ASP F N 1
ATOM 17915 C CA . ASP F 3 325 ? 110.556 -30.823 114.202 1.00 67.34 325 ASP F CA 1
ATOM 17916 C C . ASP F 3 325 ? 111.495 -29.756 113.625 1.00 59.27 325 ASP F C 1
ATOM 17917 O O . ASP F 3 325 ? 111.222 -28.557 113.722 1.00 57.53 325 ASP F O 1
ATOM 17922 N N . TYR F 3 326 ? 112.569 -30.201 112.972 1.00 59.57 326 TYR F N 1
ATOM 17923 C CA . TYR F 3 326 ? 113.469 -29.288 112.278 1.00 51.97 326 TYR F CA 1
ATOM 17924 C C . TYR F 3 326 ? 113.204 -29.354 110.800 1.00 58.51 326 TYR F C 1
ATOM 17925 O O . TYR F 3 326 ? 113.495 -30.351 110.154 1.00 64.75 326 TYR F O 1
ATOM 17934 N N . GLU F 3 327 ? 112.646 -28.276 110.267 1.00 58.40 327 GLU F N 1
ATOM 17935 C CA . GLU F 3 327 ? 112.208 -28.272 108.887 1.00 65.69 327 GLU F CA 1
ATOM 17936 C C . GLU F 3 327 ? 112.938 -27.279 107.969 1.00 69.53 327 GLU F C 1
ATOM 17937 O O . GLU F 3 327 ? 112.733 -27.337 106.771 1.00 75.23 327 GLU F O 1
ATOM 17943 N N . TYR F 3 328 ? 113.757 -26.374 108.516 1.00 69.45 328 TYR F N 1
ATOM 17944 C CA . TYR F 3 328 ? 114.578 -25.407 107.738 1.00 68.59 328 TYR F CA 1
ATOM 17945 C C . TYR F 3 328 ? 115.308 -26.077 106.585 1.00 70.17 328 TYR F C 1
ATOM 17946 O O . TYR F 3 328 ? 116.075 -27.009 106.802 1.00 73.41 328 TYR F O 1
ATOM 17955 N N . LYS F 3 329 ? 115.077 -25.621 105.361 1.00 68.07 329 LYS F N 1
ATOM 17956 C CA . LYS F 3 329 ? 115.647 -26.325 104.224 1.00 55.18 329 LYS F CA 1
ATOM 17957 C C . LYS F 3 329 ? 116.816 -25.586 103.591 1.00 67.93 329 LYS F C 1
ATOM 17958 O O . LYS F 3 329 ? 117.562 -26.168 102.793 1.00 69.88 329 LYS F O 1
ATOM 17964 N N . ASN F 3 330 ? 117.007 -24.327 103.978 1.00 68.44 330 ASN F N 1
ATOM 17965 C CA . ASN F 3 330 ? 118.146 -23.530 103.501 1.00 67.46 330 ASN F CA 1
ATOM 17966 C C . ASN F 3 330 ? 119.470 -23.904 104.252 1.00 60.44 330 ASN F C 1
ATOM 17967 O O . ASN F 3 330 ? 119.434 -24.652 105.237 1.00 62.30 330 ASN F O 1
ATOM 17972 N N . PRO F 3 331 ? 120.641 -23.442 103.761 1.00 55.60 331 PRO F N 1
ATOM 17973 C CA . PRO F 3 331 ? 121.906 -23.854 104.386 1.00 53.59 331 PRO F CA 1
ATOM 17974 C C . PRO F 3 331 ? 122.127 -23.336 105.787 1.00 61.97 331 PRO F C 1
ATOM 17975 O O . PRO F 3 331 ? 121.761 -22.206 106.087 1.00 64.08 331 PRO F O 1
ATOM 17979 N N . VAL F 3 332 ? 122.731 -24.172 106.625 1.00 52.23 332 VAL F N 1
ATOM 17980 C CA . VAL F 3 332 ? 123.123 -23.786 107.971 1.00 53.36 332 VAL F CA 1
ATOM 17981 C C . VAL F 3 332 ? 124.581 -24.131 108.207 1.00 55.25 332 VAL F C 1
ATOM 17982 O O . VAL F 3 332 ? 125.196 -24.855 107.417 1.00 52.06 332 VAL F O 1
ATOM 17986 N N . ASN F 3 333 ? 125.158 -23.556 109.249 1.00 50.28 333 ASN F N 1
ATOM 17987 C CA . ASN F 3 333 ? 126.418 -24.072 109.738 1.00 52.98 333 ASN F CA 1
ATOM 17988 C C . ASN F 3 333 ? 126.160 -24.853 111.017 1.00 55.87 333 ASN F C 1
ATOM 17989 O O . ASN F 3 333 ? 125.266 -24.497 111.773 1.00 57.45 333 ASN F O 1
ATOM 17994 N N . ILE F 3 334 ? 126.919 -25.921 111.251 1.00 52.16 334 ILE F N 1
ATOM 17995 C CA . ILE F 3 334 ? 126.564 -26.898 112.262 1.00 50.23 334 ILE F CA 1
ATOM 17996 C C . ILE F 3 334 ? 127.675 -27.052 113.288 1.00 63.20 334 ILE F C 1
ATOM 17997 O O . ILE F 3 334 ? 128.844 -27.271 112.943 1.00 63.63 334 ILE F O 1
ATOM 18002 N N . ILE F 3 335 ? 127.291 -26.915 114.554 1.00 57.74 335 ILE F N 1
ATOM 18003 C CA . ILE F 3 335 ? 128.205 -27.017 115.683 1.00 48.51 335 ILE F CA 1
ATOM 18004 C C . ILE F 3 335 ? 127.900 -28.261 116.500 1.00 48.78 335 ILE F C 1
ATOM 18005 O O . ILE F 3 335 ? 126.821 -28.408 117.062 1.00 51.21 335 ILE F O 1
ATOM 18010 N N . LEU F 3 336 ? 128.862 -29.159 116.562 1.00 49.25 336 LEU F N 1
ATOM 18011 C CA . LEU F 3 336 ? 128.717 -30.408 117.280 1.00 55.58 336 LEU F CA 1
ATOM 18012 C C . LEU F 3 336 ? 129.851 -30.554 118.290 1.00 62.62 336 LEU F C 1
ATOM 18013 O O . LEU F 3 336 ? 130.754 -31.368 118.076 1.00 66.29 336 LEU F O 1
ATOM 18018 N N . THR F 3 337 ? 129.862 -29.700 119.323 1.00 63.36 337 THR F N 1
ATOM 18019 C CA . THR F 3 337 ? 130.963 -29.664 120.297 1.00 62.74 337 THR F CA 1
ATOM 18020 C C . THR F 3 337 ? 130.822 -30.527 121.497 1.00 69.68 337 THR F C 1
ATOM 18021 O O . THR F 3 337 ? 129.999 -30.220 122.374 1.00 69.08 337 THR F O 1
ATOM 18025 N N . GLU F 3 338 ? 131.672 -31.551 121.563 1.00 76.02 338 GLU F N 1
ATOM 18026 C CA . GLU F 3 338 ? 131.795 -32.361 122.754 1.00 78.86 338 GLU F CA 1
ATOM 18027 C C . GLU F 3 338 ? 130.420 -32.898 123.073 1.00 79.30 338 GLU F C 1
ATOM 18028 O O . GLU F 3 338 ? 129.928 -32.742 124.189 1.00 81.27 338 GLU F O 1
ATOM 18034 N N . VAL F 3 339 ? 129.783 -33.510 122.086 1.00 77.12 339 VAL F N 1
ATOM 18035 C CA . VAL F 3 339 ? 128.423 -33.988 122.283 1.00 81.71 339 VAL F CA 1
ATOM 18036 C C . VAL F 3 339 ? 128.428 -35.434 121.900 1.00 84.54 339 VAL F C 1
ATOM 18037 O O . VAL F 3 339 ? 127.601 -36.223 122.357 1.00 89.06 339 VAL F O 1
ATOM 18041 N N . ILE F 3 340 ? 129.419 -35.793 121.101 1.00 79.82 340 ILE F N 1
ATOM 18042 C CA . ILE F 3 340 ? 129.483 -37.138 120.582 1.00 78.04 340 ILE F CA 1
ATOM 18043 C C . ILE F 3 340 ? 130.100 -38.140 121.569 1.00 81.96 340 ILE F C 1
ATOM 18044 O O . ILE F 3 340 ? 130.292 -39.309 121.246 1.00 86.23 340 ILE F O 1
ATOM 18049 N N . GLU F 3 341 ? 130.457 -37.680 122.757 1.00 84.19 341 GLU F N 1
ATOM 18050 C CA . GLU F 3 341 ? 130.960 -38.610 123.750 1.00 86.73 341 GLU F CA 1
ATOM 18051 C C . GLU F 3 341 ? 130.132 -38.568 125.028 1.00 88.16 341 GLU F C 1
ATOM 18052 O O . GLU F 3 341 ? 130.496 -39.194 126.026 1.00 92.27 341 GLU F O 1
ATOM 18058 N N . HIS F 3 342 ? 129.011 -37.849 124.985 1.00 84.51 342 HIS F N 1
ATOM 18059 C CA . HIS F 3 342 ? 128.041 -37.870 126.073 1.00 81.87 342 HIS F CA 1
ATOM 18060 C C . HIS F 3 342 ? 126.814 -38.648 125.619 1.00 78.86 342 HIS F C 1
ATOM 18061 O O . HIS F 3 342 ? 125.686 -38.333 126.003 1.00 77.06 342 HIS F O 1
ATOM 18068 N N . ASN F 3 343 ? 127.064 -39.586 124.704 1.00 82.64 343 ASN F N 1
ATOM 18069 C CA . ASN F 3 343 ? 126.200 -40.741 124.403 1.00 83.65 343 ASN F CA 1
ATOM 18070 C C . ASN F 3 343 ? 126.974 -41.706 123.492 1.00 79.63 343 ASN F C 1
ATOM 18071 O O . ASN F 3 343 ? 128.044 -41.366 122.991 1.00 76.14 343 ASN F O 1
ATOM 18076 N N . THR F 3 344 ? 126.435 -42.901 123.282 1.00 75.84 344 THR F N 1
ATOM 18077 C CA . THR F 3 344 ? 127.183 -43.973 122.614 1.00 74.33 344 THR F CA 1
ATOM 18078 C C . THR F 3 344 ? 127.645 -43.707 121.194 1.00 75.88 344 THR F C 1
ATOM 18079 O O . THR F 3 344 ? 126.988 -42.977 120.456 1.00 78.72 344 THR F O 1
ATOM 18083 N N . PRO F 3 345 ? 128.778 -44.326 120.808 1.00 72.59 345 PRO F N 1
ATOM 18084 C CA . PRO F 3 345 ? 129.350 -44.334 119.460 1.00 67.64 345 PRO F CA 1
ATOM 18085 C C . PRO F 3 345 ? 128.366 -44.815 118.409 1.00 65.09 345 PRO F C 1
ATOM 18086 O O . PRO F 3 345 ? 128.416 -44.310 117.290 1.00 60.58 345 PRO F O 1
ATOM 18090 N N . GLU F 3 346 ? 127.537 -45.809 118.713 1.00 70.76 346 GLU F N 1
ATOM 18091 C CA . GLU F 3 346 ? 126.486 -46.151 117.754 1.00 74.02 346 GLU F CA 1
ATOM 18092 C C . GLU F 3 346 ? 125.517 -44.976 117.617 1.00 69.08 346 GLU F C 1
ATOM 18093 O O . GLU F 3 346 ? 125.051 -44.664 116.526 1.00 69.34 346 GLU F O 1
ATOM 18099 N N . ALA F 3 347 ? 125.246 -44.299 118.725 1.00 62.71 347 ALA F N 1
ATOM 18100 C CA . ALA F 3 347 ? 124.287 -43.210 118.714 1.00 63.60 347 ALA F CA 1
ATOM 18101 C C . ALA F 3 347 ? 124.911 -41.940 118.159 1.00 63.70 347 ALA F C 1
ATOM 18102 O O . ALA F 3 347 ? 124.196 -41.026 117.723 1.00 62.91 347 ALA F O 1
ATOM 18104 N N . ALA F 3 348 ? 126.241 -41.871 118.218 1.00 60.24 348 ALA F N 1
ATOM 18105 C CA . ALA F 3 348 ? 126.990 -40.749 117.667 1.00 56.28 348 ALA F CA 1
ATOM 18106 C C . ALA F 3 348 ? 126.962 -40.803 116.145 1.00 57.05 348 ALA F C 1
ATOM 18107 O O . ALA F 3 348 ? 126.658 -39.807 115.500 1.00 56.65 348 ALA F O 1
ATOM 18109 N N . GLU F 3 349 ? 127.313 -41.966 115.590 1.00 58.18 349 GLU F N 1
ATOM 18110 C CA . GLU F 3 349 ? 127.176 -42.270 114.159 1.00 59.16 349 GLU F CA 1
ATOM 18111 C C . GLU F 3 349 ? 125.811 -41.897 113.597 1.00 59.24 349 GLU F C 1
ATOM 18112 O O . GLU F 3 349 ? 125.688 -41.281 112.544 1.00 59.35 349 GLU F O 1
ATOM 18118 N N . ALA F 3 350 ? 124.780 -42.271 114.327 1.00 59.20 350 ALA F N 1
ATOM 18119 C CA . ALA F 3 350 ? 123.424 -42.008 113.914 1.00 59.29 350 ALA F CA 1
ATOM 18120 C C . ALA F 3 350 ? 123.165 -40.520 113.768 1.00 58.25 350 ALA F C 1
ATOM 18121 O O . ALA F 3 350 ? 122.470 -40.094 112.850 1.00 68.49 350 ALA F O 1
ATOM 18123 N N . LEU F 3 351 ? 123.694 -39.741 114.707 1.00 59.19 351 LEU F N 1
ATOM 18124 C CA . LEU F 3 351 ? 123.502 -38.296 114.720 1.00 56.10 351 LEU F CA 1
ATOM 18125 C C . LEU F 3 351 ? 124.304 -37.629 113.623 1.00 56.16 351 LEU F C 1
ATOM 18126 O O . LEU F 3 351 ? 123.767 -36.823 112.864 1.00 56.04 351 LEU F O 1
ATOM 18131 N N . VAL F 3 352 ? 125.597 -37.952 113.562 1.00 56.37 352 VAL F N 1
ATOM 18132 C CA . VAL F 3 352 ? 126.494 -37.358 112.573 1.00 56.46 352 VAL F CA 1
ATOM 18133 C C . VAL F 3 352 ? 125.983 -37.648 111.169 1.00 62.47 352 VAL F C 1
ATOM 18134 O O . VAL F 3 352 ? 125.820 -36.719 110.373 1.00 60.38 352 VAL F O 1
ATOM 18138 N N . LYS F 3 353 ? 125.698 -38.925 110.885 1.00 61.64 353 LYS F N 1
ATOM 18139 C CA . LYS F 3 353 ? 125.138 -39.330 109.597 1.00 59.65 353 LYS F CA 1
ATOM 18140 C C . LYS F 3 353 ? 123.879 -38.538 109.249 1.00 59.35 353 LYS F C 1
ATOM 18141 O O . LYS F 3 353 ? 123.620 -38.254 108.082 1.00 59.89 353 LYS F O 1
ATOM 18147 N N . HIS F 3 354 ? 123.089 -38.183 110.254 1.00 58.53 354 HIS F N 1
ATOM 18148 C CA . HIS F 3 354 ? 121.924 -37.374 109.988 1.00 58.17 354 HIS F CA 1
ATOM 18149 C C . HIS F 3 354 ? 122.332 -35.992 109.557 1.00 65.83 354 HIS F C 1
ATOM 18150 O O . HIS F 3 354 ? 121.802 -35.475 108.580 1.00 70.58 354 HIS F O 1
ATOM 18157 N N . CYS F 3 355 ? 123.266 -35.390 110.295 1.00 61.47 355 CYS F N 1
ATOM 18158 C CA . CYS F 3 355 ? 123.669 -34.012 110.028 1.00 55.78 355 CYS F CA 1
ATOM 18159 C C . CYS F 3 355 ? 124.254 -33.820 108.655 1.00 58.33 355 CYS F C 1
ATOM 18160 O O . CYS F 3 355 ? 124.031 -32.783 108.043 1.00 64.86 355 CYS F O 1
ATOM 18163 N N . LEU F 3 356 ? 124.983 -34.820 108.169 1.00 57.41 356 LEU F N 1
ATOM 18164 C CA . LEU F 3 356 ? 125.632 -34.749 106.869 1.00 58.18 356 LEU F CA 1
ATOM 18165 C C . LEU F 3 356 ? 124.659 -34.832 105.711 1.00 59.03 356 LEU F C 1
ATOM 18166 O O . LEU F 3 356 ? 125.008 -34.521 104.576 1.00 59.59 356 LEU F O 1
ATOM 18171 N N . SER F 3 357 ? 123.445 -35.281 106.018 1.00 59.17 357 SER F N 1
ATOM 18172 C CA . SER F 3 357 ? 122.340 -35.356 105.064 1.00 59.92 357 SER F CA 1
ATOM 18173 C C . SER F 3 357 ? 121.662 -34.007 104.892 1.00 59.17 357 SER F C 1
ATOM 18174 O O . SER F 3 357 ? 121.177 -33.672 103.812 1.00 59.72 357 SER F O 1
ATOM 18177 N N . LEU F 3 358 ? 121.565 -33.277 105.997 1.00 57.94 358 LEU F N 1
ATOM 18178 C CA . LEU F 3 358 ? 121.033 -31.922 106.014 1.00 57.08 358 LEU F CA 1
ATOM 18179 C C . LEU F 3 358 ? 121.742 -30.958 105.076 1.00 58.52 358 LEU F C 1
ATOM 18180 O O . LEU F 3 358 ? 122.873 -31.195 104.673 1.00 58.36 358 LEU F O 1
ATOM 18185 N N . ASN F 3 359 ? 121.069 -29.856 104.747 1.00 57.87 359 ASN F N 1
ATOM 18186 C CA . ASN F 3 359 ? 121.640 -28.819 103.882 1.00 60.49 359 ASN F CA 1
ATOM 18187 C C . ASN F 3 359 ? 122.614 -27.928 104.637 1.00 57.61 359 ASN F C 1
ATOM 18188 O O . ASN F 3 359 ? 122.219 -26.928 105.218 1.00 59.67 359 ASN F O 1
ATOM 18193 N N . PHE F 3 360 ? 123.890 -28.269 104.624 1.00 55.76 360 PHE F N 1
ATOM 18194 C CA . PHE F 3 360 ? 124.799 -27.503 105.426 1.00 54.78 360 PHE F CA 1
ATOM 18195 C C . PHE F 3 360 ? 125.911 -26.962 104.575 1.00 62.93 360 PHE F C 1
ATOM 18196 O O . PHE F 3 360 ? 126.157 -27.477 103.477 1.00 56.11 360 PHE F O 1
ATOM 18204 N N . HIS F 3 361 ? 126.557 -25.910 105.091 1.00 58.52 361 HIS F N 1
ATOM 18205 C CA . HIS F 3 361 ? 127.769 -25.362 104.505 1.00 56.10 361 HIS F CA 1
ATOM 18206 C C . HIS F 3 361 ? 128.983 -25.981 105.175 1.00 60.76 361 HIS F C 1
ATOM 18207 O O . HIS F 3 361 ? 129.734 -26.763 104.564 1.00 67.21 361 HIS F O 1
ATOM 18214 N N . LYS F 3 362 ? 129.172 -25.609 106.437 1.00 54.86 362 LYS F N 1
ATOM 18215 C CA . LYS F 3 362 ? 130.264 -26.129 107.243 1.00 54.62 362 LYS F CA 1
ATOM 18216 C C . LYS F 3 362 ? 129.710 -26.867 108.435 1.00 55.04 362 LYS F C 1
ATOM 18217 O O . LYS F 3 362 ? 128.742 -26.423 109.043 1.00 51.88 362 LYS F O 1
ATOM 18223 N N . MET F 3 363 ? 130.325 -27.991 108.773 1.00 56.44 363 MET F N 1
ATOM 18224 C CA . MET F 3 363 ? 130.060 -28.616 110.060 1.00 52.45 363 MET F CA 1
ATOM 18225 C C . MET F 3 363 ? 131.365 -28.767 110.826 1.00 52.99 363 MET F C 1
ATOM 18226 O O . MET F 3 363 ? 132.402 -29.135 110.259 1.00 52.65 363 MET F O 1
ATOM 18231 N N . ILE F 3 364 ? 131.309 -28.498 112.120 1.00 51.22 364 ILE F N 1
ATOM 18232 C CA . ILE F 3 364 ? 132.473 -28.661 112.969 1.00 50.87 364 ILE F CA 1
ATOM 18233 C C . ILE F 3 364 ? 132.157 -29.699 114.043 1.00 54.85 364 ILE F C 1
ATOM 18234 O O . ILE F 3 364 ? 131.179 -29.568 114.768 1.00 54.89 364 ILE F O 1
ATOM 18239 N N . ILE F 3 365 ? 132.938 -30.768 114.107 1.00 51.43 365 ILE F N 1
ATOM 18240 C CA . ILE F 3 365 ? 132.710 -31.772 115.134 1.00 51.48 365 ILE F CA 1
ATOM 18241 C C . ILE F 3 365 ? 133.934 -31.785 116.038 1.00 57.89 365 ILE F C 1
ATOM 18242 O O . ILE F 3 365 ? 135.071 -31.624 115.603 1.00 55.05 365 ILE F O 1
ATOM 18247 N N . THR F 3 366 ? 133.667 -31.929 117.319 1.00 55.71 366 THR F N 1
ATOM 18248 C CA . THR F 3 366 ? 134.659 -31.748 118.343 1.00 49.97 366 THR F CA 1
ATOM 18249 C C . THR F 3 366 ? 134.552 -32.882 119.329 1.00 50.20 366 THR F C 1
ATOM 18250 O O . THR F 3 366 ? 133.473 -33.159 119.847 1.00 55.11 366 THR F O 1
ATOM 18254 N N . THR F 3 367 ? 135.654 -33.578 119.547 1.00 51.55 367 THR F N 1
ATOM 18255 C CA . THR F 3 367 ? 135.731 -34.578 120.611 1.00 52.58 367 THR F CA 1
ATOM 18256 C C . THR F 3 367 ? 137.137 -34.497 121.202 1.00 56.32 367 THR F C 1
ATOM 18257 O O . THR F 3 367 ? 138.061 -34.039 120.528 1.00 61.23 367 THR F O 1
ATOM 18261 N N . PRO F 3 368 ? 137.307 -34.910 122.466 1.00 52.78 368 PRO F N 1
ATOM 18262 C CA . PRO F 3 368 ? 138.649 -35.015 123.020 1.00 50.11 368 PRO F CA 1
ATOM 18263 C C . PRO F 3 368 ? 139.530 -35.987 122.263 1.00 61.03 368 PRO F C 1
ATOM 18264 O O . PRO F 3 368 ? 139.042 -36.892 121.580 1.00 66.22 368 PRO F O 1
ATOM 18268 N N . ASN F 3 369 ? 140.831 -35.774 122.412 1.00 50.87 369 ASN F N 1
ATOM 18269 C CA . ASN F 3 369 ? 141.884 -36.605 121.862 1.00 54.67 369 ASN F CA 1
ATOM 18270 C C . ASN F 3 369 ? 142.443 -37.388 123.032 1.00 58.19 369 ASN F C 1
ATOM 18271 O O . ASN F 3 369 ? 143.014 -36.798 123.944 1.00 59.84 369 ASN F O 1
ATOM 18276 N N . SER F 3 370 ? 142.297 -38.709 123.017 1.00 60.45 370 SER F N 1
ATOM 18277 C CA . SER F 3 370 ? 142.590 -39.494 124.214 1.00 60.92 370 SER F CA 1
ATOM 18278 C C . SER F 3 370 ? 144.086 -39.595 124.513 1.00 61.13 370 SER F C 1
ATOM 18279 O O . SER F 3 370 ? 144.473 -39.725 125.672 1.00 60.48 370 SER F O 1
ATOM 18282 N N . LEU F 3 371 ? 144.923 -39.467 123.481 1.00 60.78 371 LEU F N 1
ATOM 18283 C CA . LEU F 3 371 ? 146.386 -39.491 123.634 1.00 64.09 371 LEU F CA 1
ATOM 18284 C C . LEU F 3 371 ? 146.904 -38.384 124.519 1.00 68.88 371 LEU F C 1
ATOM 18285 O O . LEU F 3 371 ? 148.106 -38.313 124.794 1.00 68.77 371 LEU F O 1
ATOM 18290 N N . PHE F 3 372 ? 145.995 -37.487 124.889 1.00 69.73 372 PHE F N 1
ATOM 18291 C CA . PHE F 3 372 ? 146.295 -36.337 125.717 1.00 66.07 372 PHE F CA 1
ATOM 18292 C C . PHE F 3 372 ? 145.884 -36.609 127.143 1.00 70.38 372 PHE F C 1
ATOM 18293 O O . PHE F 3 372 ? 146.389 -35.976 128.057 1.00 74.07 372 PHE F O 1
ATOM 18301 N N . ASN F 3 373 ? 144.976 -37.561 127.339 1.00 76.77 373 ASN F N 1
ATOM 18302 C CA . ASN F 3 373 ? 144.470 -37.842 128.675 1.00 84.37 373 ASN F CA 1
ATOM 18303 C C . ASN F 3 373 ? 145.621 -38.228 129.618 1.00 86.34 373 ASN F C 1
ATOM 18304 O O . ASN F 3 373 ? 145.456 -38.219 130.842 1.00 90.44 373 ASN F O 1
ATOM 18309 N N . LYS F 3 374 ? 146.781 -38.558 129.038 1.00 81.28 374 LYS F N 1
ATOM 18310 C CA . LYS F 3 374 ? 147.997 -38.889 129.795 1.00 78.80 374 LYS F CA 1
ATOM 18311 C C . LYS F 3 374 ? 148.632 -37.682 130.490 1.00 79.22 374 LYS F C 1
ATOM 18312 O O . LYS F 3 374 ? 149.810 -37.731 130.856 1.00 87.44 374 LYS F O 1
ATOM 18318 N N . TYR F 3 375 ? 147.909 -36.575 130.586 1.00 70.70 375 TYR F N 1
ATOM 18319 C CA . TYR F 3 375 ? 148.424 -35.417 131.303 1.00 64.19 375 TYR F CA 1
ATOM 18320 C C . TYR F 3 375 ? 147.470 -34.958 132.428 1.00 73.14 375 TYR F C 1
ATOM 18321 O O . TYR F 3 375 ? 147.061 -33.797 132.443 1.00 72.35 375 TYR F O 1
ATOM 18330 N N . TYR F 3 376 ? 147.086 -35.863 133.341 1.00 82.51 376 TYR F N 1
ATOM 18331 C CA . TYR F 3 376 ? 146.158 -35.499 134.428 1.00 86.43 376 TYR F CA 1
ATOM 18332 C C . TYR F 3 376 ? 146.368 -36.266 135.746 1.00 84.46 376 TYR F C 1
ATOM 18333 O O . TYR F 3 376 ? 146.292 -35.683 136.836 1.00 79.80 376 TYR F O 1
ATOM 18342 N N . HIS F 3 390 ? 132.017 -40.607 128.572 1.00 105.41 390 HIS F N 1
ATOM 18343 C CA . HIS F 3 390 ? 131.578 -41.986 128.342 1.00 119.68 390 HIS F CA 1
ATOM 18344 C C . HIS F 3 390 ? 132.694 -42.920 127.855 1.00 133.06 390 HIS F C 1
ATOM 18345 O O . HIS F 3 390 ? 133.014 -43.936 128.476 1.00 134.74 390 HIS F O 1
ATOM 18352 N N . PHE F 3 391 ? 133.291 -42.532 126.738 1.00 135.56 391 PHE F N 1
ATOM 18353 C CA . PHE F 3 391 ? 134.391 -43.232 126.083 1.00 135.51 391 PHE F CA 1
ATOM 18354 C C . PHE F 3 391 ? 135.343 -42.140 125.672 1.00 132.90 391 PHE F C 1
ATOM 18355 O O . PHE F 3 391 ? 134.936 -40.980 125.627 1.00 138.37 391 PHE F O 1
ATOM 18363 N N . GLU F 3 392 ? 136.590 -42.455 125.356 1.00 116.87 392 GLU F N 1
ATOM 18364 C CA . GLU F 3 392 ? 137.421 -41.401 124.798 1.00 105.00 392 GLU F CA 1
ATOM 18365 C C . GLU F 3 392 ? 138.235 -41.910 123.620 1.00 90.03 392 GLU F C 1
ATOM 18366 O O . GLU F 3 392 ? 138.935 -42.901 123.742 1.00 93.03 392 GLU F O 1
ATOM 18372 N N . TRP F 3 393 ? 138.137 -41.218 122.483 1.00 77.34 393 TRP F N 1
ATOM 18373 C CA . TRP F 3 393 ? 138.712 -41.667 121.200 1.00 68.60 393 TRP F CA 1
ATOM 18374 C C . TRP F 3 393 ? 140.086 -41.115 120.853 1.00 65.37 393 TRP F C 1
ATOM 18375 O O . TRP F 3 393 ? 140.365 -39.947 121.093 1.00 68.83 393 TRP F O 1
ATOM 18386 N N . THR F 3 394 ? 140.911 -41.942 120.213 1.00 61.69 394 THR F N 1
ATOM 18387 C CA . THR F 3 394 ? 142.234 -41.540 119.717 1.00 59.76 394 THR F CA 1
ATOM 18388 C C . THR F 3 394 ? 142.091 -40.826 118.385 1.00 60.31 394 THR F C 1
ATOM 18389 O O . THR F 3 394 ? 141.006 -40.864 117.825 1.00 60.87 394 THR F O 1
ATOM 18393 N N . PRO F 3 395 ? 143.162 -40.153 117.880 1.00 60.71 395 PRO F N 1
ATOM 18394 C CA . PRO F 3 395 ? 142.993 -39.480 116.582 1.00 62.57 395 PRO F CA 1
ATOM 18395 C C . PRO F 3 395 ? 142.673 -40.461 115.459 1.00 65.87 395 PRO F C 1
ATOM 18396 O O . PRO F 3 395 ? 141.839 -40.159 114.590 1.00 65.41 395 PRO F O 1
ATOM 18400 N N . GLN F 3 396 ? 143.333 -41.618 115.477 1.00 70.38 396 GLN F N 1
ATOM 18401 C CA . GLN F 3 396 ? 143.032 -42.658 114.501 1.00 71.86 396 GLN F CA 1
ATOM 18402 C C . GLN F 3 396 ? 141.573 -43.066 114.661 1.00 69.38 396 GLN F C 1
ATOM 18403 O O . GLN F 3 396 ? 140.831 -43.075 113.690 1.00 68.25 396 GLN F O 1
ATOM 18409 N N . GLU F 3 397 ? 141.156 -43.366 115.889 1.00 66.28 397 GLU F N 1
ATOM 18410 C CA . GLU F 3 397 ? 139.779 -43.792 116.128 1.00 65.33 397 GLU F CA 1
ATOM 18411 C C . GLU F 3 397 ? 138.761 -42.777 115.602 1.00 59.82 397 GLU F C 1
ATOM 18412 O O . GLU F 3 397 ? 137.754 -43.164 115.030 1.00 59.09 397 GLU F O 1
ATOM 18418 N N . PHE F 3 398 ? 139.029 -41.488 115.789 1.00 61.70 398 PHE F N 1
ATOM 18419 C CA . PHE F 3 398 ? 138.091 -40.420 115.415 1.00 62.07 398 PHE F CA 1
ATOM 18420 C C . PHE F 3 398 ? 138.042 -40.254 113.903 1.00 65.32 398 PHE F C 1
ATOM 18421 O O . PHE F 3 398 ? 136.976 -40.013 113.323 1.00 64.16 398 PHE F O 1
ATOM 18429 N N . GLN F 3 399 ? 139.196 -40.421 113.262 1.00 66.95 399 GLN F N 1
ATOM 18430 C CA . GLN F 3 399 ? 139.294 -40.199 111.826 1.00 68.00 399 GLN F CA 1
ATOM 18431 C C . GLN F 3 399 ? 138.630 -41.333 111.072 1.00 69.81 399 GLN F C 1
ATOM 18432 O O . GLN F 3 399 ? 138.180 -41.165 109.941 1.00 71.11 399 GLN F O 1
ATOM 18438 N N . ASP F 3 400 ? 138.575 -42.492 111.714 1.00 72.73 400 ASP F N 1
ATOM 18439 C CA . ASP F 3 400 ? 137.920 -43.654 111.141 1.00 74.83 400 ASP F CA 1
ATOM 18440 C C . ASP F 3 400 ? 136.432 -43.461 111.297 1.00 74.96 400 ASP F C 1
ATOM 18441 O O . ASP F 3 400 ? 135.650 -43.912 110.459 1.00 80.82 400 ASP F O 1
ATOM 18446 N N . PHE F 3 401 ? 136.040 -42.761 112.359 1.00 71.70 401 PHE F N 1
ATOM 18447 C CA . PHE F 3 401 ? 134.626 -42.523 112.592 1.00 59.95 401 PHE F CA 1
ATOM 18448 C C . PHE F 3 401 ? 134.079 -41.597 111.543 1.00 68.22 401 PHE F C 1
ATOM 18449 O O . PHE F 3 401 ? 133.020 -41.861 110.987 1.00 66.69 401 PHE F O 1
ATOM 18457 N N . ILE F 3 402 ? 134.822 -40.536 111.236 1.00 67.64 402 ILE F N 1
ATOM 18458 C CA . ILE F 3 402 ? 134.334 -39.547 110.284 1.00 64.55 402 ILE F CA 1
ATOM 18459 C C . ILE F 3 402 ? 134.238 -40.204 108.922 1.00 60.52 402 ILE F C 1
ATOM 18460 O O . ILE F 3 402 ? 133.243 -40.007 108.215 1.00 60.74 402 ILE F O 1
ATOM 18465 N N . ARG F 3 403 ? 135.229 -41.028 108.575 1.00 61.22 403 ARG F N 1
ATOM 18466 C CA . ARG F 3 403 ? 135.237 -41.650 107.260 1.00 62.50 403 ARG F CA 1
ATOM 18467 C C . ARG F 3 403 ? 134.035 -42.534 107.041 1.00 74.77 403 ARG F C 1
ATOM 18468 O O . ARG F 3 403 ? 133.463 -42.524 105.956 1.00 81.26 403 ARG F O 1
ATOM 18476 N N . HIS F 3 404 ? 133.641 -43.288 108.065 1.00 71.84 404 HIS F N 1
ATOM 18477 C CA . HIS F 3 404 ? 132.493 -44.184 107.942 1.00 67.67 404 HIS F CA 1
ATOM 18478 C C . HIS F 3 404 ? 131.200 -43.399 107.746 1.00 65.39 404 HIS F C 1
ATOM 18479 O O . HIS F 3 404 ? 130.276 -43.868 107.098 1.00 67.61 404 HIS F O 1
ATOM 18486 N N . CYS F 3 405 ? 131.136 -42.197 108.292 1.00 62.34 405 CYS F N 1
ATOM 18487 C CA . CYS F 3 405 ? 129.917 -41.418 108.213 1.00 63.50 405 CYS F CA 1
ATOM 18488 C C . CYS F 3 405 ? 129.805 -40.616 106.918 1.00 67.56 405 CYS F C 1
ATOM 18489 O O . CYS F 3 405 ? 128.694 -40.304 106.456 1.00 64.62 405 CYS F O 1
ATOM 18492 N N . VAL F 3 406 ? 130.948 -40.271 106.328 1.00 70.23 406 VAL F N 1
ATOM 18493 C CA . VAL F 3 406 ? 130.920 -39.477 105.103 1.00 70.78 406 VAL F CA 1
ATOM 18494 C C . VAL F 3 406 ? 130.827 -40.393 103.884 1.00 70.35 406 VAL F C 1
ATOM 18495 O O . VAL F 3 406 ? 130.183 -40.055 102.894 1.00 64.46 406 VAL F O 1
ATOM 18499 N N . GLY F 3 407 ? 131.456 -41.560 103.982 1.00 69.84 407 GLY F N 1
ATOM 18500 C CA . GLY F 3 407 ? 131.426 -42.559 102.935 1.00 66.25 407 GLY F CA 1
ATOM 18501 C C . GLY F 3 407 ? 131.888 -41.988 101.626 1.00 66.77 407 GLY F C 1
ATOM 18502 O O . GLY F 3 407 ? 132.799 -41.187 101.607 1.00 66.16 407 GLY F O 1
ATOM 18503 N N . ASP F 3 408 ? 131.211 -42.318 100.539 1.00 68.04 408 ASP F N 1
ATOM 18504 C CA . ASP F 3 408 ? 131.634 -41.798 99.255 1.00 75.45 408 ASP F CA 1
ATOM 18505 C C . ASP F 3 408 ? 130.969 -40.474 98.874 1.00 74.71 408 ASP F C 1
ATOM 18506 O O . ASP F 3 408 ? 131.034 -40.076 97.715 1.00 80.79 408 ASP F O 1
ATOM 18511 N N . THR F 3 409 ? 130.321 -39.787 99.814 1.00 69.30 409 THR F N 1
ATOM 18512 C CA . THR F 3 409 ? 129.784 -38.467 99.470 1.00 75.33 409 THR F CA 1
ATOM 18513 C C . THR F 3 409 ? 130.974 -37.537 99.206 1.00 78.31 409 THR F C 1
ATOM 18514 O O . THR F 3 409 ? 132.111 -37.854 99.563 1.00 81.04 409 THR F O 1
ATOM 18518 N N . SER F 3 410 ? 130.720 -36.414 98.540 1.00 80.63 410 SER F N 1
ATOM 18519 C CA . SER F 3 410 ? 131.799 -35.531 98.116 1.00 78.71 410 SER F CA 1
ATOM 18520 C C . SER F 3 410 ? 131.899 -34.315 98.998 1.00 77.94 410 SER F C 1
ATOM 18521 O O . SER F 3 410 ? 131.268 -33.285 98.733 1.00 82.29 410 SER F O 1
ATOM 18524 N N . LEU F 3 411 ? 132.670 -34.468 100.069 1.00 76.35 411 LEU F N 1
ATOM 18525 C CA . LEU F 3 411 ? 132.923 -33.405 101.025 1.00 69.14 411 LEU F CA 1
ATOM 18526 C C . LEU F 3 411 ? 134.409 -33.064 101.105 1.00 62.97 411 LEU F C 1
ATOM 18527 O O . LEU F 3 411 ? 135.254 -33.820 100.649 1.00 61.91 411 LEU F O 1
ATOM 18532 N N . GLU F 3 412 ? 134.728 -31.933 101.706 1.00 59.98 412 GLU F N 1
ATOM 18533 C CA . GLU F 3 412 ? 136.106 -31.638 102.014 1.00 67.06 412 GLU F CA 1
ATOM 18534 C C . GLU F 3 412 ? 136.237 -31.760 103.511 1.00 58.60 412 GLU F C 1
ATOM 18535 O O . GLU F 3 412 ? 135.601 -31.012 104.258 1.00 57.63 412 GLU F O 1
ATOM 18541 N N . VAL F 3 413 ? 137.031 -32.726 103.953 1.00 58.87 413 VAL F N 1
ATOM 18542 C CA . VAL F 3 413 ? 137.192 -32.965 105.375 1.00 58.03 413 VAL F CA 1
ATOM 18543 C C . VAL F 3 413 ? 138.562 -32.570 105.863 1.00 60.30 413 VAL F C 1
ATOM 18544 O O . VAL F 3 413 ? 139.555 -33.038 105.346 1.00 65.73 413 VAL F O 1
ATOM 18548 N N . THR F 3 414 ? 138.607 -31.702 106.864 1.00 56.36 414 THR F N 1
ATOM 18549 C CA . THR F 3 414 ? 139.868 -31.192 107.389 1.00 62.54 414 THR F CA 1
ATOM 18550 C C . THR F 3 414 ? 139.992 -31.365 108.886 1.00 62.88 414 THR F C 1
ATOM 18551 O O . THR F 3 414 ? 139.084 -30.997 109.628 1.00 63.98 414 THR F O 1
ATOM 18555 N N . TYR F 3 415 ? 141.125 -31.891 109.338 1.00 60.67 415 TYR F N 1
ATOM 18556 C CA . TYR F 3 415 ? 141.342 -32.082 110.771 1.00 60.63 415 TYR F CA 1
ATOM 18557 C C . TYR F 3 415 ? 142.229 -30.998 111.365 1.00 60.10 415 TYR F C 1
ATOM 18558 O O . TYR F 3 415 ? 143.027 -30.397 110.660 1.00 64.57 415 TYR F O 1
ATOM 18567 N N . CYS F 3 416 ? 142.088 -30.737 112.657 1.00 56.03 416 CYS F N 1
ATOM 18568 C CA . CYS F 3 416 ? 143.068 -29.902 113.343 1.00 57.36 416 CYS F CA 1
ATOM 18569 C C . CYS F 3 416 ? 142.898 -29.979 114.843 1.00 55.71 416 CYS F C 1
ATOM 18570 O O . CYS F 3 416 ? 141.810 -30.250 115.339 1.00 50.86 416 CYS F O 1
ATOM 18573 N N . GLY F 3 417 ? 143.986 -29.747 115.564 1.00 56.63 417 GLY F N 1
ATOM 18574 C CA . GLY F 3 417 ? 143.915 -29.778 117.004 1.00 56.86 417 GLY F CA 1
ATOM 18575 C C . GLY F 3 417 ? 143.493 -28.439 117.554 1.00 48.99 417 GLY F C 1
ATOM 18576 O O . GLY F 3 417 ? 143.581 -27.423 116.876 1.00 48.82 417 GLY F O 1
ATOM 18577 N N . ILE F 3 418 ? 143.033 -28.454 118.793 1.00 48.41 418 ILE F N 1
ATOM 18578 C CA . ILE F 3 418 ? 142.581 -27.253 119.466 1.00 58.77 418 ILE F CA 1
ATOM 18579 C C . ILE F 3 418 ? 143.043 -27.291 120.914 1.00 64.28 418 ILE F C 1
ATOM 18580 O O . ILE F 3 418 ? 142.701 -28.211 121.662 1.00 69.10 418 ILE F O 1
ATOM 18585 N N . GLY F 3 419 ? 143.817 -26.285 121.308 1.00 62.48 419 GLY F N 1
ATOM 18586 C CA . GLY F 3 419 ? 144.329 -26.214 122.658 1.00 56.40 419 GLY F CA 1
ATOM 18587 C C . GLY F 3 419 ? 145.833 -26.318 122.679 1.00 55.27 419 GLY F C 1
ATOM 18588 O O . GLY F 3 419 ? 146.488 -26.256 121.622 1.00 52.50 419 GLY F O 1
ATOM 18589 N N . ASP F 3 420 ? 146.372 -26.479 123.886 1.00 53.43 420 ASP F N 1
ATOM 18590 C CA . ASP F 3 420 ? 147.803 -26.568 124.087 1.00 54.43 420 ASP F CA 1
ATOM 18591 C C . ASP F 3 420 ? 148.317 -27.752 123.278 1.00 62.34 420 ASP F C 1
ATOM 18592 O O . ASP F 3 420 ? 147.668 -28.796 123.242 1.00 71.03 420 ASP F O 1
ATOM 18597 N N . ARG F 3 421 ? 149.481 -27.605 122.645 1.00 58.30 421 ARG F N 1
ATOM 18598 C CA . ARG F 3 421 ? 150.004 -28.640 121.758 1.00 55.42 421 ARG F CA 1
ATOM 18599 C C . ARG F 3 421 ? 151.311 -29.218 122.300 1.00 57.06 421 ARG F C 1
ATOM 18600 O O . ARG F 3 421 ? 152.378 -28.635 122.169 1.00 63.33 421 ARG F O 1
ATOM 18608 N N . ILE F 3 422 ? 151.201 -30.395 122.894 1.00 57.51 422 ILE F N 1
ATOM 18609 C CA . ILE F 3 422 ? 152.329 -31.148 123.421 1.00 60.68 422 ILE F CA 1
ATOM 18610 C C . ILE F 3 422 ? 152.773 -32.228 122.443 1.00 74.55 422 ILE F C 1
ATOM 18611 O O . ILE F 3 422 ? 152.002 -33.158 122.158 1.00 80.99 422 ILE F O 1
ATOM 18616 N N . ASN F 3 423 ? 154.014 -32.149 121.964 1.00 79.62 423 ASN F N 1
ATOM 18617 C CA . ASN F 3 423 ? 154.510 -33.132 120.999 1.00 82.90 423 ASN F CA 1
ATOM 18618 C C . ASN F 3 423 ? 153.526 -33.375 119.864 1.00 82.18 423 ASN F C 1
ATOM 18619 O O . ASN F 3 423 ? 153.248 -34.518 119.499 1.00 77.32 423 ASN F O 1
ATOM 18624 N N . GLY F 3 424 ? 152.935 -32.294 119.369 1.00 84.30 424 GLY F N 1
ATOM 18625 C CA . GLY F 3 424 ? 152.070 -32.389 118.217 1.00 80.76 424 GLY F CA 1
ATOM 18626 C C . GLY F 3 424 ? 150.670 -32.863 118.542 1.00 79.04 424 GLY F C 1
ATOM 18627 O O . GLY F 3 424 ? 149.816 -32.851 117.665 1.00 84.22 424 GLY F O 1
ATOM 18628 N N . GLU F 3 425 ? 150.435 -33.294 119.779 1.00 70.79 425 GLU F N 1
ATOM 18629 C CA . GLU F 3 425 ? 149.110 -33.759 120.208 1.00 66.60 425 GLU F CA 1
ATOM 18630 C C . GLU F 3 425 ? 148.384 -32.737 121.078 1.00 57.24 425 GLU F C 1
ATOM 18631 O O . GLU F 3 425 ? 148.963 -32.201 122.006 1.00 54.33 425 GLU F O 1
ATOM 18637 N N . THR F 3 426 ? 147.108 -32.489 120.789 1.00 55.08 426 THR F N 1
ATOM 18638 C CA . THR F 3 426 ? 146.335 -31.460 121.491 1.00 50.63 426 THR F CA 1
ATOM 18639 C C . THR F 3 426 ? 145.247 -32.110 122.340 1.00 49.02 426 THR F C 1
ATOM 18640 O O . THR F 3 426 ? 145.012 -33.294 122.196 1.00 56.76 426 THR F O 1
ATOM 18644 N N . PRO F 3 427 ? 144.576 -31.354 123.229 1.00 53.68 427 PRO F N 1
ATOM 18645 C CA . PRO F 3 427 ? 143.594 -32.016 124.114 1.00 51.74 427 PRO F CA 1
ATOM 18646 C C . PRO F 3 427 ? 142.212 -32.252 123.519 1.00 48.48 427 PRO F C 1
ATOM 18647 O O . PRO F 3 427 ? 141.493 -33.100 124.039 1.00 48.74 427 PRO F O 1
ATOM 18651 N N . THR F 3 428 ? 141.792 -31.449 122.546 1.00 60.46 428 THR F N 1
ATOM 18652 C CA . THR F 3 428 ? 140.559 -31.747 121.815 1.00 58.44 428 THR F CA 1
ATOM 18653 C C . THR F 3 428 ? 140.918 -31.751 120.337 1.00 52.20 428 THR F C 1
ATOM 18654 O O . THR F 3 428 ? 141.789 -30.987 119.908 1.00 49.16 428 THR F O 1
ATOM 18658 N N . GLN F 3 429 ? 140.270 -32.631 119.575 1.00 50.98 429 GLN F N 1
ATOM 18659 C CA . GLN F 3 429 ? 140.487 -32.707 118.139 1.00 50.81 429 GLN F CA 1
ATOM 18660 C C . GLN F 3 429 ? 139.211 -32.370 117.376 1.00 50.91 429 GLN F C 1
ATOM 18661 O O . GLN F 3 429 ? 138.110 -32.470 117.916 1.00 60.69 429 GLN F O 1
ATOM 18667 N N . ALA F 3 430 ? 139.369 -31.933 116.129 1.00 63.41 430 ALA F N 1
ATOM 18668 C CA . ALA F 3 430 ? 138.261 -31.343 115.391 1.00 51.25 430 ALA F CA 1
ATOM 18669 C C . ALA F 3 430 ? 138.295 -31.629 113.885 1.00 52.18 430 ALA F C 1
ATOM 18670 O O . ALA F 3 430 ? 139.348 -31.923 113.308 1.00 52.70 430 ALA F O 1
ATOM 18672 N N . VAL F 3 431 ? 137.112 -31.560 113.276 1.00 52.43 431 VAL F N 1
ATOM 18673 C CA . VAL F 3 431 ? 136.944 -31.643 111.829 1.00 53.26 431 VAL F CA 1
ATOM 18674 C C . VAL F 3 431 ? 136.217 -30.424 111.277 1.00 55.64 431 VAL F C 1
ATOM 18675 O O . VAL F 3 431 ? 135.262 -29.924 111.881 1.00 56.66 431 VAL F O 1
ATOM 18679 N N . VAL F 3 432 ? 136.616 -29.976 110.098 1.00 55.33 432 VAL F N 1
ATOM 18680 C CA . VAL F 3 432 ? 135.805 -28.997 109.405 1.00 59.45 432 VAL F CA 1
ATOM 18681 C C . VAL F 3 432 ? 135.374 -29.653 108.098 1.00 62.43 432 VAL F C 1
ATOM 18682 O O . VAL F 3 432 ? 136.172 -29.852 107.178 1.00 55.05 432 VAL F O 1
ATOM 18686 N N . ILE F 3 433 ? 134.105 -30.043 108.064 1.00 54.53 433 ILE F N 1
ATOM 18687 C CA . ILE F 3 433 ? 133.520 -30.653 106.890 1.00 55.61 433 ILE F CA 1
ATOM 18688 C C . ILE F 3 433 ? 132.792 -29.562 106.115 1.00 67.38 433 ILE F C 1
ATOM 18689 O O . ILE F 3 433 ? 132.034 -28.759 106.669 1.00 54.67 433 ILE F O 1
ATOM 18694 N N . THR F 3 434 ? 133.075 -29.516 104.828 1.00 61.56 434 THR F N 1
ATOM 18695 C CA . THR F 3 434 ? 132.635 -28.431 103.988 1.00 61.14 434 THR F CA 1
ATOM 18696 C C . THR F 3 434 ? 132.035 -29.009 102.718 1.00 66.51 434 THR F C 1
ATOM 18697 O O . THR F 3 434 ? 132.541 -30.012 102.199 1.00 65.11 434 THR F O 1
ATOM 18701 N N . ARG F 3 435 ? 130.957 -28.415 102.209 1.00 66.12 435 ARG F N 1
ATOM 18702 C CA . ARG F 3 435 ? 130.404 -28.957 100.982 1.00 64.78 435 ARG F CA 1
ATOM 18703 C C . ARG F 3 435 ? 131.082 -28.514 99.689 1.00 62.79 435 ARG F C 1
ATOM 18704 O O . ARG F 3 435 ? 131.756 -29.332 99.034 1.00 60.49 435 ARG F O 1
#

Sequence (2255 aa):
SAKNNTHHFPKLLILVGAPGSGKSTFARYFIRTEDNWVRVNRDDFRLMQFGDSLMSPFYEERITKMVEASVIALLKNRTNVIIDATNSSLRSLQDMVHTYTEYADISFKVFDLPVEELVKRCDKRCEQTGKFIPKSAIEKHVTQLQYTKEKFDFKPIPRALKETSLTYADQDTSLPKAVICDLDGTLSLLNGRDPYNASTADQDLLNTPVAMVLKMAKQQGYKVILLSGRENAYREPTERFLAKYQIDYDLLLMRDTNDYRKDNIIKKELFLEEIQGKYFVEFLLDDRNQVVDMWRRELALPCFQVNYGDFMEDKTLIKKRIDWFCKNKINAFSPTISPAPKSVERNEIESLYEGILWFVLNGVKEIVIEKKYMGSYCDIYLHRRLEDTYLVSRNGYKINHLDQEQCLRALQGLHDRFSWDGVELRIIQSELMPWSILGKGLINNEFSAYYISHEIHAEYLVQSSLYEKLQKIQQEPAYLSFVADAKVLSAKELKDKYPMHIIRQYQSIRDFKFLDLPHYQQNIQLFKRQLDIFGKEAAPFFKPFNILKEVYTDGREHFVNDNLSFQQINDDDFLHYQFADREDFEAKYPQIRAWVDQVNQSDEEGVVIKPRTAFLPGMPPAFKVRNNDYLTLVYGVDFQDRLQEQIAKRNIKGKLRCSINDWAINAKLLAIPYSELGEENYELKNLVLDRILGEEIENQLDSRLMILQIHSQNPHLLDLLNKNPHTDLGIYAKSLRNGQLIGNAVSAYQYDVVFQDTRYSYLPEESNQIDFQSYCSPLVILHICNEFFKELLQEKQTYWSQQIKWLERTRAEVDTYPCTIEVKNLYANSTWYSKGHFMMERYFKNIHITPIVGNNLSLRVEGKSVFEAMNLLSFIAVTTHITNTYGEYTYIDDHFAQKYARILTNIPQVPYFVFYLFIKRAIKSERQFAEIKPMFEAYFKEEGLDIDFQFTDTHGSRMDFIVKELGMEYPILDIGCGELKYYRRFMRRNYNYSHPYFATDTDKSVGDYAALLKERMEADNLYFFSDWTDYEYKNPVNIILTEVIEHNTPEAAEALVKHCLSLNFHKMIITTPNSLFNKYYFHHFEWTPQEFQDFIRHCVGDTSLEVTYCGIGDRINGETPTQAVVITRSAKNNTHHFPKLLILVGAPGSGKSTFARYFIRTEDNWVRVNRDDFRLMQFGDSLMSPFYEERITKMVEASVIALLKNRTNVIIDATNSSLRSLQDMVHTYTEYADISFKVFDLPVEELVKRCDKRCEQTGKFIPKSAIEKHVTQLQYTKEKFDFKPIPRALKETSLTYADQDTSLPKAVICDLDGTLSLLNGRDPYNASTADQDLLNTPVAMVLKMAKQQGYKVILLSGRENAYREPTERFLAKYQIDYDLLLMRDTNDYRKDNIIKKELFLEEIQGKYFVEFLLDDRNQVVDMWRRELALPCFQVNYGDFEDKTLIKKRIDWFCKNKINAFSPTISPAPKSVERNEIESLYEGILWFVLNGVKEIVIEKKYMGSYCDIYLHRRLEDTYLVSRNGYKINHLDQEQCLRALQGLHDRFSWDGVELRIIQSELMPWSILGKGLINNEFSAYYISHEIHAEYLVQSSLYEKLQKIQQEPAYLSFVADAKVLSAKELKDKYPMHIIRQYQSIRDFKFLDLPHYQQNIQLFKRQLDIFGKEAAPFFKPFNILKEVYTDGREHFVNDNLSFQQINDDDFLHYQFADREDFEAKYPQIRAWVDQVNQSDEEGVVIKPRTAFLPGMPPAFKVRNNDYLTLVYGVDFQDRLQEQIAKRNIKGKLRCSINDWAINAKLLAIPYSELGEENYELKNLVLDRILGEEIENQLDSRLMILQIHSQNPHLLDLLNKNPHTDLGIYAKSLRNGQLIGNAVSAYQYDVVFQDTRYSYLPEESNQIDFQSYCSPLVILHICNEFFKELLQEKQTYWSQQIKWLERTRAEVDTYPCTIEVKNLYANSTWYSKGHFMMERYFKNIHITPIVGNNLSLRVEGKSVFEAMNLLSFIAVTTHITNTYGEYTYIDDHFAQKYARILTNIPQVPYFVFYLFIKRAIKSERQFAEIKPMFEAYFKEEGLDIDFQFTDTHGSRMDFIVKELGMEYPILDIGCGELKYYRRFMRRNYNYSHPYFATDTDKSVGDYAALLKERMEADNLYFFSDWTDYEYKNPVNIILTEVIEHNTPEAAEALVKHCLSLNFHKMIITTPNSLFNKYYHFEWTPQEFQDFIRHCVGDTSLEVTYCGIGDRINGETPTQAVVITR

Foldseek 3Di:
DPVPPDDAFAEEEEEAEFQQLCSVVVVVVDPVPDDQEDEDELQVLVVVVVHRDDDDPVSNVVSVVVRLVVCQVQRVVRGYYYYYQPAQQVPSNVVVCVSPQLRHFYAYDYRQDDLVSSVVRQVVVCVPDVDHDDSVNRVCRNVSNVVSVVVDPRDTDGRDNDDPPQDFDDADVVAFEAEEEEADPWQWDQVPPDSQCCQQRLPTDGPVVSLVVLVVQVVDRYAYEYAYAHECVNVVSPVSNCVVVPSDGDYYHYDHPPPPPDSQVSSVVVCVVPPPPRHDYQAYEYAAPVNVCCCCPVRSGHYDHDYHHDD/DPDPVVLLVVLQVLLVVLPQFAAFQFFAAPAPVVVLGQRDPLSRQVVCVVVPFFKWKKFFAFAFFKWKWWQFLPRLPIWIQGNGSDTPPDDDSVLVSVLVVLQVVLDDCAQWGTWIFIKGKPHNQRGDLVLDDVCLVVQLVVLVVVLVDVVVDPPVVVLVVVVVDPVLVVVVVVVVVDDVVGVVVVDPPVCCVVSVCSVPDDDDPSVLLVVLSCLSVVSVVRNPDDDGMHMQIQDTQKIQGNVLDIDRPQFSVCSVSRHVDDMDIDGAVDVVSCVVCVVVVCVVQVPSDDPGGQGMKMARRRCDDQQAANIHDHGDPSNLCSLPHSCCVVCSSVSSVVRDRDQVRVSSRVLVVLRVVSNPPGSVPRHSPPVVNSVSSVVNVVSVVSSVPDDPSD/DKKKKFFPQQQVCLLLVFDCPPPNSWDWDADAQGIWIWHCPDSGMIMIDIDHDDCRQHHVPDPDPDDCSLAELVVLLVCCVPRPVLLLDAQVDQQQAPRPPPRDGLVRRFQTKMKMKAAKHFQAAPCCDDQHHNCCVQAVQWDWDADDDRMIIIMGIDRGPSQRSLVSNVCSVLSLQRHDDPPRNDQDQCNCVSRVCSQLRHPRDFPVSVVSCLARRHDDVVVVVVSQVVVQVSVVVVVKRKFADNDDLVVLVLVVVCVPQAQPFAEEEEQCDLVPSVVVCPPVVRPRDAAHEYEYLDCVVVVVVVCCCVVVPVDRYDYDNDPVPDDPQEEHEYEAAACLQVDDLVVSLVVLLVVVVGRYFKYKHKFFAVVCVVRDPDNDHHHVVRVVVSVCVSCPPDDWDKDKDATGMAIPNHHGMIMIMTGD/DDVPPDDAFAEEEEEAEFQLLCSPVVVVVVPVPDDQEDEQELQVLCVVVPHNDDDDPVSVVVSVVVRLVVCQVCRVVRGHYYYYQDQSAAVSNVVVCVSPLLRHKYAYDYRQDDLPCSQVRQVVVCPVDHDDAPSVNSVCNNVSNVVNVVVDDRGIDHRDNDDDPQDFDDADPVFFEAAEEEADPWQWAQVPPDPQPLQQSLPTDGPPVSLVVQVVQVVDRYAYEYQYAHACVNVVSPVSNCVVVVSDHDYYHYDHHPNPDPSQVSSVVCCVVPPGPRHHHPEYEYAAPSNQCSVCPVNNGHYDHDYHHPD/DPPVVLLVVLQCLQVVLPQFAAFDFFAAPADVVVLGQRDPVNRLLVCVVVPFFKKKKDFAWQFFKKKWFCFLPLLPIWIQGNGSRTDDPDDSVLVSVLCVVQSVLDDCVQFGTWIFIWGKPNNQPGPNVQDDVCLVVVLVVLVVVLVDVVVDPPVVVLVVVCVPVLLVVLVVVPVPDDPVRSVVPDPPVVCVVSVCSVPDDDDPSVLQVVLSVLSVVSVVRNPDDDGMHIATQDTQKIHGNVLDIDRPQFSVCRVSRHVDDIDIGGQPHSVSVVVCVVVVVVVQVPSDDPGGQGMKMARGGQDDPPAANIHGDGDPSNLCSLPHSCDVVCRSVVSVVDDRPQVRNRSRVLVVLRVVSNVDRSVLRHSPPVVNSVSSSVNVVSCVVSVVDDPSD/DKKKKFFPQQQVCLLQVFDCVPPNSWDWDDQAQWIWIWHPPDSGMIMIDIGHDDCRQHHPPDPPPDDCSLAALVVLLVCCCPRRVLLLDAPVPQFCDDTPPPGHGCVVRQATKMKMKRAKYFAAAPCCDPVHHNCCVQPVFWDWADDDDRMIITMGIDSGPSRRSLVSNVSSVLSNQRDDPPPDDALDACNCVSCVCSQLRDARDAPVSVVSCLARRHDDVVSVVVCQVVVQVSCVVVVKRKRADRDDLVVQVLVVCCVVQAQDFAAEEEQCPLVPSVVVCPPVVRPNPAAHEYEDLPCVVVVVLVCCCCVVPPPRYDYDHDVVVDDDQEEHEYEAEQPLLVDDLVVSLVVLLVVVVGRYFKYKHKFFAVVPVVRPSDHDHPVRVVVSVCVSCPPPDWDKDKDATGMAIPNDHGMIMIIIGD

Solvent-accessible surface area: 101233 Å² total; per-residue (Å²): 41,16,191,33,20,90,56,100,59,11,96,0,18,0,0,0,8,4,37,5,5,11,30,37,28,9,0,77,8,32,4,66,4,47,102,43,17,1,13,0,14,52,58,13,0,26,65,0,5,68,14,74,60,146,32,54,105,46,27,28,111,42,0,52,97,0,10,56,22,0,0,34,24,0,3,123,51,94,0,18,0,0,9,32,15,84,41,0,27,57,173,39,6,88,83,12,29,146,34,7,27,78,43,0,47,2,16,24,56,45,22,61,32,80,58,130,58,1,28,155,90,3,84,129,95,35,151,80,86,68,74,138,48,48,123,59,18,0,60,130,50,11,52,53,5,86,171,19,70,135,171,58,87,39,107,94,34,100,62,46,71,171,67,111,50,39,104,61,47,149,44,79,103,102,38,59,75,0,0,3,0,6,0,32,16,0,0,0,17,24,65,69,25,64,48,76,53,2,52,68,0,34,137,5,93,37,1,75,3,0,9,58,3,3,90,6,0,59,93,71,42,7,80,0,0,0,2,0,14,13,9,60,60,28,60,108,16,0,59,133,1,0,74,122,59,141,11,87,58,65,52,10,13,12,28,49,21,0,8,47,30,122,17,17,63,7,4,41,32,22,8,76,103,73,0,93,54,110,36,35,7,8,1,2,1,3,5,47,53,69,0,2,48,4,2,21,160,99,28,30,8,8,0,2,17,3,25,70,12,71,98,80,104,81,71,83,112,5,49,100,23,0,25,131,4,1,96,30,66,0,0,1,6,4,12,37,42,0,0,0,25,63,4,106,150,90,78,34,5,7,0,0,17,47,0,0,12,55,0,13,110,70,59,10,80,61,0,0,1,5,47,44,20,12,16,22,35,0,1,0,0,0,27,102,134,24,110,72,14,29,9,1,18,154,38,7,107,65,25,109,120,45,67,118,111,58,11,21,153,37,1,85,54,13,19,107,101,33,79,37,129,37,11,64,2,15,0,0,3,0,11,0,11,30,19,22,35,35,36,125,71,46,19,80,95,47,1,20,1,5,15,32,2,7,61,38,3,0,101,14,3,66,144,20,34,2,24,126,30,0,86,104,0,40,125,57,102,56,10,92,60,0,18,47,38,19,167,120,53,65,55,130,75,5,148,107,130,31,69,170,98,35,27,56,7,18,55,2,1,76,70,12,71,61,27,87,28,102,58,16,66,103,3,3,76,23,0,74,136,12,39,74,36,70,69,123,174,44,62,11,99,18,39,11,27,0,3,1,3,24,11,40,81,98,42,144,46,79,68,24,41,32,0,22,1,7,98,102,4,13,122,34,96,41,19,76,38,96,3,69,85,102,130,45,0,63,70,71,28,81,127,0,60,50,56,12,83,136,6,101,105,74,65,7,20,3,4,14,0,14,1,64,44,2,23,57,120,49,30,1,0,0,0,35,13,18,35,106,80,26,7,0,6,19,18,0,5,33,4,63,84,38,34,115,32,11,4,78,89,7,93,20,157,7,13,20,122,5,0,32,73,4,5,53,24,1,25,130,0,0,68,11,40,29,74,84,7,22,69,114,28,29,67,0,12,0,12,1,7,48,7,1,53,17,21,59,88,10,104,149,45,47,77,48,18,2,5,0,17,0,56,8,146,0,69,64,0,6,50,0,1,73,27,88,60,162,81,28,65,4,5,51,0,67,56,18,126,77,2,17,0,0,0,1,10,54,47,46,97,42,0,4,0,2,1,4,12,60,94,57,5,20,10,53,64,116,18,54,100,34,33,11,9,4,27,0,2,0,23,0,2,1,22,0,0,46,71,0,0,108,44,0,8,47,103,71,151,69,0,76,97,49,100,11,138,190,41,149,119,28,3,56,85,8,4,82,95,95,4,29,0,57,1,73,5,1,15,4,40,24,100,15,12,55,176,31,137,7,10,0,53,136,82,22,155,67,2,68,24,86,72,50,43,41,27,4,0,30,6,86,0,44,9,161,9,0,10,52,0,0,2,10,1,1,0,1,1,0,1,4,16,8,9,6,72,24,46,164,80,58,164,21,44,86,109,8,0,130,119,9,2,80,14,0,16,4,8,73,134,3,22,9,9,0,0,36,25,0,1,47,111,0,7,92,47,116,202,35,10,47,146,11,50,83,78,1,46,60,24,3,153,154,67,68,50,102,5,56,1,68,48,57,75,20,73,9,16,29,33,70,47,0,14,172,68,7,25,43,123,49,6,0,0,1,5,15,9,28,118,5,114,15,19,126,22,0,68,116,212,121,61,121,26,57,34,1,0,0,0,5,17,127,67,115,75,17,1,88,77,5,53,91,29,112,73,54,143,19,78,40,18,29,26,33,6,49,70,65,111,50,27,36,19,150,66,48,0,0,0,0,0,13,38,28,0,1,103,44,52,66,143,38,0,54,66,34,0,93,72,0,24,78,29,64,4,58,33,0,0,0,0,0,21,5,26,58,1,74,141,38,85,136,165,99,32,72,31,34,24,121,81,0,68,63,18,2,171,106,12,20,55,156,77,107,44,106,48,70,76,51,23,10,4,2,92,0,89,46,48,3,15,5,12,0,0,13,0,25,133,19,35,161,27,21,95,69,93,60,5,109,0,19,0,0,0,2,2,41,23,7,16,31,36,35,9,0,67,8,33,4,64,4,51,87,36,14,0,9,0,11,50,84,19,0,31,68,0,4,65,10,119,82,139,31,56,106,49,27,26,107,40,1,40,98,0,10,57,24,0,0,31,22,0,2,119,56,108,0,18,0,0,8,27,9,69,69,3,10,55,171,31,3,100,66,11,22,152,40,11,19,78,44,0,50,1,30,24,58,48,24,53,51,76,42,111,69,2,18,129,91,7,65,133,140,21,96,145,86,50,93,146,46,60,134,61,22,0,85,122,52,15,70,79,2,78,154,7,98,128,167,54,91,22,137,87,53,91,46,53,53,160,48,95,52,31,108,65,46,148,36,86,110,99,40,69,65,0,0,3,0,5,0,37,29,0,0,0,24,22,81,76,27,63,75,87,59,2,51,76,0,34,150,2,83,35,2,69,4,0,3,56,3,3,70,6,0,52,111,59,48,4,101,0,0,0,1,0,16,8,9,56,60,21,65,120,13,0,63,124,0,1,78,112,52,137,7,87,56,56,42,10,9,12,29,48,18,0,6,27,21,69,18,39,70,6,7,41,29,20,8,68,106,83,1,83,42,122,47,36,5,14,1,1,1,3,4,53,56,85,0,1,48,4,3,24,145,112,33,29,7,8,0,2,17,2,28,71,9,69,85,150,83,72,86,127,16,44,121,52,0,22,125,3,1,99,25,63,0,0,1,4,4,11,20,42,0,0,0,12,66,6,79,164,110,84,33,0,4,4,1,26,56,0,0,10,57,0,14,112,65,51,11,94,52,0,0,0,8,44,44,21,23,14,23,38,0,1,0,0,0,39,126,166,30,122,78,3,21,1,1,16,90,36,5,99,81,11,99,118,25,71,62,114,64,0,30,147,36,1,83,58,13,21,106,92,39,79,52,127,35,6,79,6,9,0,0,7,0,12,0,17,26,16,17,53,29,39,76,84,68,22,76,96,38,13,19,2,4,0,21,2,7,42,40,2,0,96,6,5,72,119,19,39,1,18,125,30,0,96,130,1,43,118,75,103,57,10,76,57,0,20,47,34,21,164,124,60,58,81,144,72,9,156,96,133,30,68,168,91,36,26,56,7,14,57,1,1,76,74,12,68,61,30,94,34,97,67,14,47,98,3,0,86,20,0,76,105,7,48,100,43,72,69,143,164,40,59,10,110,20,20,11,24,4,8,1,3,32,18,56,60,86,69,143,47,80,70,25,45,30,3,24,4,7,98,115,3,11,134,48,90,38,26,70,20,118,2,80,71,85,106,39,1,68,74,80,24,83,114,1,85,53,57,12,69,151,8,86,122,36,66,16,22,3,4,12,0,22,1,60,52,2,27,51,126,52,30,1,9,4,0,25,14,13,29,68,66,14,0,0,7,16,15,2,6,37,0,57,86,39,39,114,33,10,1,73,94,6,103,5,124,22,15,11,129,6,0,33,79,5,13,51,29,0,28,122,0,0,73,11,48,27,95,91,8,21,70,119,26,38,74,0,11,0,16,1,6,51,1,4,66,22,21,51,90,8,97,155,48,51,75,54,16,2,4,0,12,0,57,7,146,1,68,69,0,8,47,0,1,75,17,79,62,162,77,27,71,4,5,55,0,65,67,21,127,90,2,17,0,1,0,2,9,55,49,40,94,38,0,4,0,1,0,3,15,67,97,64,4,16,11,48,74,120,18,49,93,39,42,10,8,6,26,0,3,0,25,0,2,1,24,0,0,36,70,1,0,104,48,0,9,47,102,72,156,62,0,71,91,52,100,11,155,228,32,141,134,16,4,58,83,16,4,80,94,88,1,32,0,58,1,56,6,1,13,2,44,21,119,25,10,70,177,41,110,3,28,0,60,127,84,20,160,60,2,66,28,82,76,49,45,45,27,5,0,31,3,82,0,49,8,156,5,0,9,52,0,0,2,11,0,0,0,0,1,0,1,3,13,2,9,11,72,26,54,167,74,56,183,26,52,94,103,7,2,99,117,10,2,79,15,0,22,6,9,71,133,6,18,16,18,0,0,48,40,0,1,51,101,1,5,104,45,122,196,26,16,59,134,10,52,83,74,1,45,54,20,4,141,150,63,68,49,93,5,62,1,68,48,70,63,29,53,11,13,29,28,62,46,0,9,180,53,10,21,36,144,72,7,0,0,1,4,20,9,20,130,2,112,15,11,127,27,0,61,114,219,128,69,119,25,62,33,2,0,0,0,4,21,86,74,171,73,13,20,98,83,2,66,98,5,59,86,35,130,82,22,82,16,15,28,44,7,72,72,57,111,24,19,48,17,152,64,47,0,2,0,0,0,13,35,22,1,9,139,56,56,46,134,41,1,52,64,28,0,90,64,0,20,82,27,56,3,61,38,0,0,0,0,1,23,8,24,71,3,81,138,31,147,157,35,95,29,34,29,117,85,0,56,62,18,1,148,111,12,18,50,149,88,105,41,107,46,61,78,47,20,10,5,5,101,0,90,54,48,4,15,9,13,1,0,11,0,31,137